Protein AF-0000000069872293 (afdb_homodimer)

Nearest PDB structures (foldseek):
  5fq6-assembly2_B  TM=8.710E-01  e=2.754E-89  Bacteroides thetaiotaomicron
  6sml-assembly1_B  TM=7.799E-01  e=2.337E-64  Porphyromonas gingivalis W83
  5fok-assembly1_A  TM=6.434E-01  e=1.974E-22  Pseudomonas aeruginosa PAO1
  5nec-assembly2_B  TM=6.292E-01  e=7.544E-22  Pseudomonas aeruginosa 39016
  5nec-assembly1_A  TM=6.348E-01  e=1.257E-21  Pseudomonas aeruginosa 39016

Foldseek 3Di:
DVVQVVVQQDWDQFALRDIDGPQQDQADKDKDFLVQQVQDDALQSVVSCDQVFFQKFKFAFLLDGQAEIFIFGLADAFDPAFLGAWEAESNHTDDKDWDAFFFFDQAGDFGHHIDSSQDDSVFFGMKMWFRPCQRQQNVAFRCNRTYIYTYGDWADEDDKKKKKKKWKWKWAFQFDFFWFFQAFCDFQDLFRPHDGDPDGFPQDLRVQWATKMKMKIKMKIHYDHPFKIKIWMWMKIWIDGRHPLWIKIKIKTKMKMWGADPVRQKIKIKIKMKMKIKTKQRHFFHLPLFLLLCSLSGTSNDDCVVLVVQWDADPVVRDIAGDDPCSRNNCPSNHGSSVLSNPQFMKMKIKMKIKIKMKMKGRPDPFKIKMKMKMKIKMKMKMKTWHFANRDCVVAVNANQTKIKIKIKMKIKMKIKMKMWGWDADDVRQKIKIKMKMKMKIKIKMKMWMKIHHFDDHHRDHDPVRHDPVQIFIDIDMDMKMKIKIKMKMWMHGRNFKIKIKMKMKMQICQLPLAPPRIDMKIKIKMKGWVVVVDPDPQFWPTKMKMKMKIKGWHHDDHPLADWDWDQDRRVRDTAGDQEHRHNHADTKMKIKMKIWMWTAGDSRQKTKIKMWMKMKIWFHWDWAADDPVVSHGTYIGTGWIKMKIWMWIKMKGWDDDPQKTKIKMKIKYFMDIFTQDDQAQPADPVPRDGDHDQWDWPAAAHDPLGWTQTHHHGDGRFWTKGFKDWDADPVGARDADPVPRFIAMDGGPIDTPFGQDFRMKMKMKMWMDGPQKIKIWMKIKTHWGKAFELPVLVSQQSQTRPVLVVQVVVVADDGGPDGDHSNRVSVHVSSNRHVPGMDTLIWMFGAKIKIKGWDDCVVVVNQKTKMKMKMKGRPTTPDDDHSANQSHFSRNRDSHNHRYHRSRNRDMIMIIMMMMMMD/DVVQVVVQQDWDQFALRDTDGPQQDQADKDKDFLVQQPQDDALQSVVSCDQVFFQKFKFAFLLDGQAEIFIFGLADAFDPFFLGAWEAESNHTDDKDWDAFFFFDQAGDFGHHIDSSQDDSVFFGMKMWFRPCQRQQNVAFRCNRTYIYTYGDWADEDDKKKKKKKWKWKWAFQFDFFWFFQAFCDFQDLFRPHDGDPDGFPQDLRVQWATKMKMKIKMKIHYDHPFKIKIWMWMKIWIDGRHPLWIKIKIKTKMKMWGADPVRQKIKIKIKMKMKIKTKQRHFFHLPLFLLLCSLSGTSNDDCVVLVVQWDADPVVRDIAGDDPCSRNNCPSNHGSSVLSNPQFMKMKIKMKIKIKMKMKGRPDPFKIKMKMKMKIKMKMKMKTWHFANRDCVVAVNANQTKIKIKIKMKIKMKIKMKMWGWDADDVNQKIKIKMKMKMKIKIKMKMWMKIHHFDDHHRDHDPVRHDPVQMFIDIDMDMKMKIKIKMKMWMHGRNFKIKIKMKMKIQICQLPLAPPRIDMKIKIKMKGWVVVVDPDDQFWDTKMKMKMKIKGWHHDDHPLADWDWDQDRRVRDTAGDQEHRHNHADTKMKIKMKIWMWTAGDSRQKTKIKMKMKMKIWFHWDWAADDPVVSHGTYIGTGWIKMKIWMWIKMKGWDDDPQKTKIKMKIKYFMDIFTQDDQAQPADPVPRDGDHDQWDWPAAAHDPLGWTQTHHHGDGRFWTKGFKDWDADPVGARDADPVPRFIAMDGHDIDTPFGQDFGMKMKMKMWMDGPQKIKIWMKIKTHWGKAFELVVLVSQQSQTRPVLVVQVVVVADDGGPDGDHSNRVSVHVSSNRHVPGMDTLIWMFGAKIKIKGWDDCVVVVNQKTKMKMKMKGRPTTPDDDHSANQSHFSRNRDSHNHRYHRSRNRDMIMIIMMMMMMD

pLDDT: mean 92.28, std 7.56, range [21.3, 98.62]

Solvent-accessible surface area (backbone atoms only — not comparable to full-atom values): 88315 Å² total; per-residue (Å²): 120,80,72,65,72,57,65,67,71,36,67,40,69,46,57,73,46,41,73,36,50,56,73,55,45,24,62,72,75,47,75,45,51,25,66,71,46,59,69,58,70,51,66,28,55,71,67,58,49,55,52,72,46,57,41,54,46,67,28,47,37,41,36,46,74,38,26,31,64,25,38,35,25,64,60,84,63,54,87,75,59,67,47,49,46,31,45,22,53,68,43,40,77,54,87,70,49,70,40,63,45,41,57,44,50,56,74,29,59,45,33,37,34,31,46,68,39,67,56,62,64,88,47,35,46,32,35,31,39,23,54,42,42,60,51,17,44,77,74,39,42,61,15,61,25,5,30,40,35,35,34,62,62,68,32,40,67,54,72,72,33,42,34,42,38,41,38,41,35,39,30,39,74,59,49,69,77,64,63,45,33,44,36,14,28,39,91,64,38,37,38,12,74,31,58,77,42,95,64,58,39,86,81,53,70,71,72,68,48,41,75,12,37,39,40,35,41,36,39,39,40,31,25,25,46,93,46,39,19,34,21,38,36,43,36,40,38,43,31,38,39,35,49,63,73,19,38,31,38,36,38,40,39,39,40,34,39,40,36,45,40,81,92,68,31,33,38,40,41,40,36,44,37,44,35,43,37,36,41,28,50,37,38,35,33,15,46,42,85,28,39,51,52,35,50,63,54,49,36,35,62,57,68,65,70,60,40,70,54,22,60,44,78,35,78,92,73,72,42,66,29,64,37,59,62,45,73,44,60,45,62,64,79,69,47,54,36,35,61,38,44,43,71,38,48,38,39,38,38,42,36,42,36,43,37,40,38,41,35,44,34,38,44,79,47,97,39,35,35,39,37,40,37,41,36,42,42,38,36,42,36,42,36,39,37,46,29,35,33,58,46,62,38,88,75,11,77,64,19,69,23,7,22,35,30,47,35,48,37,40,40,41,35,42,37,38,37,41,36,40,37,38,49,50,67,38,81,94,63,33,35,36,38,44,33,38,41,34,39,39,39,42,39,41,36,42,39,36,40,36,49,31,24,14,25,63,78,50,64,65,51,85,47,62,68,29,35,32,68,94,73,27,39,49,45,63,48,72,54,77,46,41,36,40,37,42,37,37,38,38,34,44,30,41,64,86,28,36,23,40,36,43,37,40,36,35,40,37,40,53,43,32,45,80,26,93,49,31,59,55,72,33,46,31,42,27,37,11,36,32,45,51,77,72,43,90,62,61,79,58,52,61,37,39,33,42,26,27,31,36,22,36,38,50,23,73,57,67,74,72,42,30,44,90,64,72,36,78,39,49,90,78,65,43,76,37,71,41,54,56,44,55,38,46,78,55,61,51,29,36,34,41,35,40,38,43,35,41,40,37,23,25,66,79,61,28,34,39,39,40,38,35,39,41,41,34,40,29,30,38,36,71,40,79,40,79,40,54,81,85,72,72,26,56,20,34,66,44,70,32,30,30,30,34,29,35,37,40,30,31,37,43,34,39,45,53,70,58,90,68,37,36,40,36,40,38,37,29,34,25,34,49,47,59,34,23,70,37,56,58,49,66,39,64,35,86,87,80,68,43,64,36,86,45,83,52,50,76,76,49,58,47,69,56,93,31,29,29,27,34,52,35,34,66,75,33,29,89,38,28,31,27,37,35,44,43,74,27,55,38,97,88,67,45,67,43,52,40,84,88,76,58,48,76,48,75,33,80,53,72,74,41,79,80,50,33,49,51,51,52,34,39,40,14,38,34,38,37,42,33,44,93,47,35,37,41,36,42,30,36,36,32,42,36,46,24,36,27,35,36,50,39,62,37,49,29,36,50,34,30,31,15,35,66,40,47,54,26,47,75,65,69,16,38,79,54,84,94,44,68,36,56,39,69,64,50,33,59,51,47,45,56,20,28,32,64,71,36,52,33,53,34,33,31,32,30,37,45,37,37,36,41,32,39,44,53,66,33,71,82,49,79,67,52,39,47,40,36,43,31,40,34,34,30,44,77,40,77,76,40,64,75,35,75,52,67,64,64,44,33,41,22,54,55,36,89,70,51,57,37,45,35,38,48,48,50,53,51,64,20,34,44,33,38,36,41,37,39,36,67,120,80,71,63,70,57,63,69,70,36,67,41,68,44,57,73,46,42,74,37,50,56,72,56,45,25,61,72,76,46,76,44,51,25,68,71,46,61,69,58,71,51,67,28,53,71,66,58,48,56,52,74,47,56,41,54,47,66,29,46,38,40,36,45,75,38,27,32,64,25,39,34,25,63,58,84,62,54,89,76,58,65,47,49,46,30,43,22,52,68,42,40,78,54,86,70,49,70,39,62,45,42,56,44,52,57,73,29,58,45,32,37,34,31,46,68,40,67,56,62,64,88,48,35,46,32,34,33,41,23,56,44,44,61,53,17,43,78,72,38,41,62,14,60,25,5,31,40,35,36,34,62,61,70,33,40,68,55,72,71,35,42,35,41,39,39,38,41,36,38,30,40,72,59,50,70,78,64,63,45,35,44,36,14,29,40,90,63,37,37,40,13,74,32,59,77,43,95,64,57,41,85,81,53,70,69,72,68,47,41,75,13,38,39,40,34,40,36,38,38,39,32,24,25,45,93,46,39,19,34,22,38,38,42,34,41,38,44,32,37,40,35,49,64,74,20,38,32,38,38,39,41,40,39,39,34,38,37,38,44,39,82,92,67,29,33,39,41,40,40,36,43,37,43,35,42,37,36,39,27,48,35,38,33,34,14,47,41,85,31,39,51,51,35,49,63,55,49,36,35,62,57,69,63,71,60,42,69,53,22,60,43,78,33,79,93,73,71,41,65,28,65,39,60,60,44,72,44,59,45,61,64,79,68,49,55,34,35,62,37,43,43,70,37,46,37,38,40,39,41,36,41,35,41,37,39,38,40,34,42,34,40,44,79,49,96,38,35,35,40,36,39,39,40,34,42,42,38,35,42,36,42,36,40,37,44,30,33,32,57,46,61,37,89,77,11,77,64,19,70,23,6,21,34,31,46,34,47,37,40,40,40,34,42,39,38,38,40,36,39,36,38,47,49,67,38,82,93,63,32,36,35,39,42,33,36,44,35,40,38,39,42,37,39,37,41,40,38,40,37,48,31,25,13,25,61,80,50,63,64,51,84,48,63,67,30,36,31,69,92,73,28,39,49,45,63,51,74,53,75,47,41,36,41,36,42,38,38,38,38,34,42,31,42,66,86,29,36,23,40,37,42,37,39,36,35,39,38,40,53,41,30,46,80,26,92,48,31,58,54,74,33,45,32,42,26,36,11,37,33,45,51,78,72,44,92,60,59,79,57,52,60,37,38,34,42,27,27,28,37,22,36,38,48,23,74,57,68,73,73,43,29,44,90,64,72,38,78,38,51,89,78,64,43,76,37,70,41,54,56,46,54,38,45,78,54,59,52,29,36,34,41,34,39,38,41,35,40,41,36,22,24,66,81,61,28,33,39,40,42,40,36,41,39,40,35,38,29,31,40,36,71,40,80,38,78,38,55,79,85,72,72,25,56,20,34,66,45,69,32,32,31,31,35,31,36,37,40,29,32,38,43,35,39,45,52,68,59,90,68,37,36,38,38,39,38,38,31,35,24,34,49,47,59,33,24,70,38,56,57,47,66,38,66,35,87,88,78,68,44,64,35,85,46,82,51,51,76,76,48,57,47,70,57,92,31,28,29,28,34,50,36,32,66,74,33,28,88,36,29,30,28,35,35,44,42,73,28,56,38,97,88,66,45,67,43,53,41,85,86,78,58,46,76,48,76,34,80,54,72,76,41,77,80,50,34,49,50,50,52,35,39,38,12,40,35,37,36,41,30,45,90,46,35,36,41,33,42,30,36,35,34,42,38,47,24,34,27,36,35,50,39,60,36,49,28,35,49,33,29,31,14,34,66,39,48,54,25,48,76,65,69,16,38,79,54,85,92,45,68,35,57,37,69,64,50,32,59,51,49,46,56,20,27,33,64,72,35,54,32,52,33,33,31,32,31,37,44,34,38,36,41,34,38,44,52,66,33,73,82,50,78,66,52,39,47,42,36,42,32,40,34,35,30,45,78,38,78,75,41,63,75,35,74,50,67,65,64,44,32,42,22,55,57,36,89,68,51,56,37,45,33,40,48,48,49,52,52,64,18,34,42,32,40,37,40,36,39,35,67

Radius of gyration: 39.32 Å; Cα contacts (8 Å, |Δi|>4): 5319; chains: 2; bounding box: 92×122×89 Å

Secondary structure (DSSP, 8-state):
--SGGGSTT-EEE-GGG-EEEGGG--S--EEEEHHHHHHS--SSGGGGGTTTSTTEEEEEBTT-TTB-EEEEESS---SSS--PPEEEETTEE---PEEE--S--TT---EEEEGGGGS-GGGEEEEEEE-SHHHHTTT-GGGGG-EEEEEE----SEEEEEEEEEEEEEEEES----B--SB-PPTT-SS--SPBPSS-----GGGG---EEEEEEEEEEEEE-SSEEEEEEEEEEEEE-SSTT-EEEEEEEEEEEEEEETTTTEEEEEEEEEEEEEEE----SSSTT-HHHHHHT--TTS-HHHHHS-EEEETTTTEEEE---HHHH--GGG---HHHHHHHEEEEEEEEEEEEEEEEEEE-SSSEEEEEEEEEEEEEEEEEEEE-TTS-GGGTTT-SS-EEEEEEEEEEEEEEEEEEEEEEEETTTTEEEEEEEEEEEEEEEEEEEEEEEEB-SSTT---GGGB-TTT-EEEEEEEEEEEEEEEEEEEEEETTTEEEEEEEEEEEEGGGTTSTT-EEEEEEEEEEEEHHHHSPPPTTEEEEEEEEEEEEEEE---TT-SS---EEETTTTEEE--SB---TT---EEEEEEEEEEEEEETTTTEEEEEEEEEEEEEEEEEEEEPPGGGS-SEEEEEEEEEEEEEEEEEEEEEEEETTEEEEEEEEEEEEEEEEEE-STTPBPTTT-PBP--S-EEEEESSSTTS-EEEE-TTS-TTEEEEEEEE-B-TTSPBPB-TTT--B-EEEEEEEEEEESS-SEEEEEEEEEEETTEEEEEEEEEEES-EEEEHHHHHHHHTT-BHHHHHHHHTTSEEETTEEE-HHHHHHHHTT-HHHHSEEE--EEEEEEEEEEEEPPGGGGTTS-EEEEEEEEEEEEEEEE-SSS-TT-BS-SS-SSS-SEESSPPPPEEEEEEEEEEE-/--SGGGSTT-EEE-GGG-EEEGGG--S--EEEEHHHHHHS--SSGGGGGTTTSTTEEEEEBTT-TTB-EEEEESS---SSS--PPEEEETTEE---PEEE--S--TT---EEEEGGGGS-GGGEEEEEEE-SHHHHTTT-GGGGG-EEEEEE----SEEEEEEEEEEEEEEEES----B--SB-PPTT-SS--SPBPSS-----GGGG---EEEEEEEEEEEEE-SSEEEEEEEEEEEEE-SSTT-EEEEEEEEEEEEEEETTTTEEEEEEEEEEEEEEE----SSSTT-HHHHHHT--TTS-HHHHHS-EEEETTTTEEEE---HHHH--GGG---HHHHHHHEEEEEEEEEEEEEEEEEEESSSSEEEEEEEEEEEEEEEEEEEE-TTS-GGGTTT-SS-EEEEEEEEEEEEEEEEEEEEEEEETTTTEEEEEEEEEEEEEEEEEEEEEEEEB-SSTT---GGGB-TTT-EEEEEEEEEEEEEEEEEEEEEETTTEEEEEEEEEEEEGGGTTSTT-EEEEEEEEEEEEHHHHSPPPTTEEEEEEEEEEEEEEE---TT-SS---EEETTTTEEE--SB---TT---EEEEEEEEEEEEEETTTTEEEEEEEEEEEEEEEEEEEEPPGGGS-SEEEEEEEEEEEEEEEEEEEEEEEETTEEEEEEEEEEEEEEEEEE-STTPBPTTT-PBP--S-EEEEESSSTTS-EEEE-TTS-TTEEEEEEEE-B-TTSPBPB-TTT--B-EEEEEEEEEEESS-SEEEEEEEEEEETTEEEEEEEEEEES-EEEEHHHHHHHHTT-BHHHHHHHHTTSEEETTEEE-HHHHHHHHTT-HHHHSEEE--EEEEEEEEEEEEPPGGGGTTS-EEEEEEEEEEEEEEEE-SSS-TT-BS-SS-SSS-SEESSPPPPEEEEEEEEEEE-

InterPro domains:
  IPR000531 TonB-dependent receptor-like, beta-barrel [PF00593] (330-876)
  IPR012910 TonB-dependent receptor, plug domain [PF07715] (23-147)
  IPR023996 TonB-dependent outer membrane protein, SusC/RagA [TIGR04056] (1-920)
  IPR023997 TonB-dependent outer membrane protein SusC/RagA, conserved site [TIGR04057] (123-153)
  IPR036942 TonB-dependent receptor-like, beta-barrel domain superfamily [G3DSA:2.40.170.20] (210-877)
  IPR037066 TonB-dependent receptor, plug domain superfamily [G3DSA:2.170.130.10] (2-152)
  IPR039426 TonB-dependent receptor-like [PS52016] (19-920)
  IPR039426 TonB-dependent receptor-like [PTHR30069] (3-876)

Structure (mmCIF, N/CA/C/O backbone):
data_AF-0000000069872293-model_v1
#
loop_
_entity.id
_entity.type
_entity.pdbx_description
1 polymer 'SusC homolog'
#
loop_
_atom_site.group_PDB
_atom_site.id
_atom_site.type_symbol
_atom_site.label_atom_id
_atom_site.label_alt_id
_atom_site.label_comp_id
_atom_site.label_asym_id
_atom_site.label_entity_id
_atom_site.label_seq_id
_atom_site.pdbx_PDB_ins_code
_atom_site.Cartn_x
_atom_site.Cartn_y
_atom_site.Cartn_z
_atom_site.occupancy
_atom_site.B_iso_or_equiv
_atom_site.auth_seq_id
_atom_site.auth_comp_id
_atom_site.auth_asym_id
_atom_site.auth_atom_id
_atom_site.pdbx_PDB_model_num
ATOM 1 N N . MET A 1 1 ? -44.562 24.375 20.859 1 21.52 1 MET A N 1
ATOM 2 C CA . MET A 1 1 ? -43.844 24.234 22.125 1 21.52 1 MET A CA 1
ATOM 3 C C . MET A 1 1 ? -43.062 22.922 22.172 1 21.52 1 MET A C 1
ATOM 5 O O . MET A 1 1 ? -42.375 22.641 23.156 1 21.52 1 MET A O 1
ATOM 9 N N . GLY A 1 2 ? -43.594 22 21.438 1 26.17 2 GLY A N 1
ATOM 10 C CA . GLY A 1 2 ? -43.062 20.641 21.312 1 26.17 2 GLY A CA 1
ATOM 11 C C . GLY A 1 2 ? -41.688 20.578 20.703 1 26.17 2 GLY A C 1
ATOM 12 O O . GLY A 1 2 ? -41.094 19.5 20.562 1 26.17 2 GLY A O 1
ATOM 13 N N . GLU A 1 3 ? -41.469 21.453 19.859 1 29.12 3 GLU A N 1
ATOM 14 C CA . GLU A 1 3 ? -40.156 21.453 19.25 1 29.12 3 GLU A CA 1
ATOM 15 C C . GLU A 1 3 ? -39.062 21.734 20.266 1 29.12 3 GLU A C 1
ATOM 17 O O . GLU A 1 3 ? -37.875 21.562 19.984 1 29.12 3 GLU A O 1
ATOM 22 N N . ASP A 1 4 ? -39.312 22.469 21.281 1 31.23 4 ASP A N 1
ATOM 23 C CA . ASP A 1 4 ? -38.375 23.094 22.203 1 31.23 4 ASP A CA 1
ATOM 24 C C . ASP A 1 4 ? -37.688 22.047 23.078 1 31.23 4 ASP A C 1
ATOM 26 O O . ASP A 1 4 ? -36.688 22.344 23.75 1 31.23 4 ASP A O 1
ATOM 30 N N . THR A 1 5 ? -38.375 21.094 23.609 1 34.62 5 THR A N 1
ATOM 31 C CA . THR A 1 5 ? -37.844 20.062 24.484 1 34.62 5 THR A CA 1
ATOM 32 C C . THR A 1 5 ? -36.781 19.25 23.766 1 34.62 5 THR A C 1
ATOM 34 O O . THR A 1 5 ? -36.156 18.359 24.359 1 34.62 5 THR A O 1
ATOM 37 N N . GLN A 1 6 ? -36.594 19.281 22.547 1 37.59 6 GLN A N 1
ATOM 38 C CA . GLN A 1 6 ? -35.75 18.516 21.656 1 37.59 6 GLN A CA 1
ATOM 39 C C . GLN A 1 6 ? -34.281 18.922 21.812 1 37.59 6 GLN A C 1
ATOM 41 O O . GLN A 1 6 ? -33.375 18.188 21.422 1 37.59 6 GLN A O 1
ATOM 46 N N . THR A 1 7 ? -34 20.094 22.188 1 43.38 7 THR A N 1
ATOM 47 C CA . THR A 1 7 ? -32.625 20.609 22.234 1 43.38 7 THR A CA 1
ATOM 48 C C . THR A 1 7 ? -31.875 20.031 23.422 1 43.38 7 THR A C 1
ATOM 50 O O . THR A 1 7 ? -30.656 19.891 23.375 1 43.38 7 THR A O 1
ATOM 53 N N . LEU A 1 8 ? -32.562 19.875 24.531 1 45.59 8 LEU A N 1
ATOM 54 C CA . LEU A 1 8 ? -31.859 19.469 25.75 1 45.59 8 LEU A CA 1
ATOM 55 C C . LEU A 1 8 ? -31.312 18.062 25.609 1 45.59 8 LEU A C 1
ATOM 57 O O . LEU A 1 8 ? -30.359 17.688 26.297 1 45.59 8 LEU A O 1
ATOM 61 N N . ASP A 1 9 ? -31.938 17.297 24.797 1 57.81 9 ASP A N 1
ATOM 62 C CA . ASP A 1 9 ? -31.547 15.891 24.734 1 57.81 9 ASP A CA 1
ATOM 63 C C . ASP A 1 9 ? -30.625 15.641 23.547 1 57.81 9 ASP A C 1
ATOM 65 O O . ASP A 1 9 ? -30.641 14.547 22.953 1 57.81 9 ASP A O 1
ATOM 69 N N . GLU A 1 10 ? -29.75 16.703 23.422 1 74.12 10 GLU A N 1
ATOM 70 C CA . GLU A 1 10 ? -28.812 16.531 22.297 1 74.12 10 GLU A CA 1
ATOM 71 C C . GLU A 1 10 ? -27.672 15.602 22.672 1 74.12 10 GLU A C 1
ATOM 73 O O . GLU A 1 10 ? -27.141 15.68 23.797 1 74.12 10 GLU A O 1
ATOM 78 N N . VAL A 1 11 ? -27.422 14.75 21.891 1 80.69 11 VAL A N 1
ATOM 79 C CA . VAL A 1 11 ? -26.359 13.773 22.094 1 80.69 11 VAL A CA 1
ATOM 80 C C . VAL A 1 11 ? -25.141 14.156 21.266 1 80.69 11 VAL A C 1
ATOM 82 O O . VAL A 1 11 ? -25.266 14.68 20.156 1 80.69 11 VAL A O 1
ATOM 85 N N . VAL A 1 12 ? -24.047 14.094 21.953 1 83.06 12 VAL A N 1
ATOM 86 C CA . VAL A 1 12 ? -22.781 14.367 21.266 1 83.06 12 VAL A CA 1
ATOM 87 C C . VAL A 1 12 ? -21.844 13.164 21.406 1 83.06 12 VAL A C 1
ATOM 89 O O . VAL A 1 12 ? -21.953 12.398 22.359 1 83.06 12 VAL A O 1
ATOM 92 N N . VAL A 1 13 ? -21.062 13.047 20.406 1 82.38 13 VAL A N 1
ATOM 93 C CA . VAL A 1 13 ? -20.078 11.969 20.453 1 82.38 13 VAL A CA 1
ATOM 94 C C . VAL A 1 13 ? -18.859 12.422 21.25 1 82.38 13 VAL A C 1
ATOM 96 O O . VAL A 1 13 ? -18.328 13.508 21.016 1 82.38 13 VAL A O 1
ATOM 99 N N . THR A 1 14 ? -18.484 11.609 22.188 1 80.25 14 THR A N 1
ATOM 100 C CA . THR A 1 14 ? -17.344 11.922 23.031 1 80.25 14 THR A CA 1
ATOM 101 C C . THR A 1 14 ? -16.234 10.891 22.844 1 80.25 14 THR A C 1
ATOM 103 O O . THR A 1 14 ? -16.078 10.328 21.766 1 80.25 14 THR A O 1
ATOM 106 N N . ALA A 1 15 ? -15.438 10.789 23.922 1 77.94 15 ALA A N 1
ATOM 107 C CA . ALA A 1 15 ? -14.281 9.906 23.859 1 77.94 15 ALA A CA 1
ATOM 108 C C . ALA A 1 15 ? -14.703 8.469 23.562 1 77.94 15 ALA A C 1
ATOM 110 O O . ALA A 1 15 ? -15.719 8 24.078 1 77.94 15 ALA A O 1
ATOM 111 N N . LEU A 1 16 ? -13.898 7.836 22.734 1 79.88 16 LEU A N 1
ATOM 112 C CA . LEU A 1 16 ? -14.07 6.438 22.344 1 79.88 16 LEU A CA 1
ATOM 113 C C . LEU A 1 16 ? -15.305 6.266 21.469 1 79.88 16 LEU A C 1
ATOM 115 O O . LEU A 1 16 ? -15.773 5.141 21.266 1 79.88 16 LEU A O 1
ATOM 119 N N . GLY A 1 17 ? -15.898 7.43 21.125 1 78.25 17 GLY A N 1
ATOM 120 C CA . GLY A 1 17 ? -17.047 7.383 20.234 1 78.25 17 GLY A CA 1
ATOM 121 C C . GLY A 1 17 ? -18.359 7.133 20.969 1 78.25 17 GLY A C 1
ATOM 122 O O . GLY A 1 17 ? -19.359 6.762 20.359 1 78.25 17 GLY A O 1
ATOM 123 N N . ILE A 1 18 ? -18.328 7.352 22.188 1 80.12 18 ILE A N 1
ATOM 124 C CA . ILE A 1 18 ? -19.516 7.121 23 1 80.12 18 ILE A CA 1
ATOM 125 C C . ILE A 1 18 ? -20.422 8.344 22.953 1 80.12 18 ILE A C 1
ATOM 127 O O . ILE A 1 18 ? -19.969 9.477 23.141 1 80.12 18 ILE A O 1
ATOM 131 N N . LYS A 1 19 ? -21.656 8.102 22.672 1 80.44 19 LYS A N 1
ATOM 132 C CA . LYS A 1 19 ? -22.641 9.172 22.672 1 80.44 19 LYS A CA 1
ATOM 133 C C . LYS A 1 19 ? -23.109 9.492 24.094 1 80.44 19 LYS A C 1
ATOM 135 O O . LYS A 1 19 ? -23.422 8.586 24.875 1 80.44 19 LYS A O 1
ATOM 140 N N . ARG A 1 20 ? -23.031 10.742 24.297 1 84.38 20 ARG A N 1
ATOM 141 C CA . ARG A 1 20 ? -23.469 11.211 25.609 1 84.38 20 ARG A CA 1
ATOM 142 C C . ARG A 1 20 ? -24.406 12.406 25.484 1 84.38 20 ARG A C 1
ATOM 144 O O . ARG A 1 20 ? -24.312 13.172 24.516 1 84.38 20 ARG A O 1
ATOM 151 N N . GLU A 1 21 ? -25.203 12.445 26.484 1 85.31 21 GLU A N 1
ATOM 152 C CA . GLU A 1 21 ? -26.031 13.648 26.547 1 85.31 21 GLU A CA 1
ATOM 153 C C . GLU A 1 21 ? -25.219 14.867 26.938 1 85.31 21 GLU A C 1
ATOM 155 O O . GLU A 1 21 ? -24.375 14.781 27.844 1 85.31 21 GLU A O 1
ATOM 160 N N . GLN A 1 22 ? -25.484 15.891 26.375 1 86.19 22 GLN A N 1
ATOM 161 C CA . GLN A 1 22 ? -24.734 17.125 26.625 1 86.19 22 GLN A CA 1
ATOM 162 C C . GLN A 1 22 ? -24.875 17.562 28.078 1 86.19 22 GLN A C 1
ATOM 164 O O . GLN A 1 22 ? -23.953 18.141 28.641 1 86.19 22 GLN A O 1
ATOM 169 N N . LYS A 1 23 ? -26.031 17.391 28.672 1 87.12 23 LYS A N 1
ATOM 170 C CA . LYS A 1 23 ? -26.281 17.844 30.031 1 87.12 23 LYS A CA 1
ATOM 171 C C . LYS A 1 23 ? -25.391 17.125 31.031 1 87.12 23 LYS A C 1
ATOM 173 O O . LYS A 1 23 ? -25.109 17.641 32.125 1 87.12 23 LYS A O 1
ATOM 178 N N . ALA A 1 24 ? -24.953 15.945 30.688 1 88.5 24 ALA A N 1
ATOM 179 C CA . ALA A 1 24 ? -24.172 15.133 31.609 1 88.5 24 ALA A CA 1
ATOM 180 C C . ALA A 1 24 ? -22.688 15.477 31.531 1 88.5 24 ALA A C 1
ATOM 182 O O . ALA A 1 24 ? -21.922 15.117 32.438 1 88.5 24 ALA A O 1
ATOM 183 N N . LEU A 1 25 ? -22.328 16.156 30.594 1 89.75 25 LEU A N 1
ATOM 184 C CA . LEU A 1 25 ? -20.906 16.391 30.359 1 89.75 25 LEU A CA 1
ATOM 185 C C . LEU A 1 25 ? -20.359 17.438 31.344 1 89.75 25 LEU A C 1
ATOM 187 O O . LEU A 1 25 ? -20.969 18.484 31.531 1 89.75 25 LEU A O 1
ATOM 191 N N . SER A 1 26 ? -19.234 17.172 31.859 1 91.56 26 SER A N 1
ATOM 192 C CA . SER A 1 26 ? -18.641 18.031 32.875 1 91.56 26 SER A CA 1
ATOM 193 C C . SER A 1 26 ? -17.516 18.891 32.281 1 91.56 26 SER A C 1
ATOM 195 O O . SER A 1 26 ? -16.75 19.5 33 1 91.56 26 SER A O 1
ATOM 197 N N . TYR A 1 27 ? -17.266 18.812 30.984 1 89.19 27 TYR A N 1
ATOM 198 C CA . TYR A 1 27 ? -16.219 19.547 30.297 1 89.19 27 TYR A CA 1
ATOM 199 C C . TYR A 1 27 ? -16.766 20.234 29.062 1 89.19 27 TYR A C 1
ATOM 201 O O . TYR A 1 27 ? -17.906 20 28.656 1 89.19 27 TYR A O 1
ATOM 209 N N . ASN A 1 28 ? -15.938 21.062 28.578 1 87.88 28 ASN A N 1
ATOM 210 C CA . ASN A 1 28 ? -16.344 21.859 27.422 1 87.88 28 ASN A CA 1
ATOM 211 C C . ASN A 1 28 ? -16.328 21.016 26.141 1 87.88 28 ASN A C 1
ATOM 213 O O . ASN A 1 28 ? -15.398 20.25 25.906 1 87.88 28 ASN A O 1
ATOM 217 N N . VAL A 1 29 ? -17.359 21.172 25.344 1 88.75 29 VAL A N 1
ATOM 218 C CA . VAL A 1 29 ? -17.469 20.5 24.047 1 88.75 29 VAL A CA 1
ATOM 219 C C . VAL A 1 29 ? -18.094 21.453 23.031 1 88.75 29 VAL A C 1
ATOM 221 O O . VAL A 1 29 ? -19.094 22.109 23.297 1 88.75 29 VAL A O 1
ATOM 224 N N . GLN A 1 30 ? -17.375 21.562 21.922 1 90.06 30 GLN A N 1
ATOM 225 C CA . GLN A 1 30 ? -17.906 22.359 20.828 1 90.06 30 GLN A CA 1
ATOM 226 C C . GLN A 1 30 ? -18.109 21.5 19.578 1 90.06 30 GLN A C 1
ATOM 228 O O . GLN A 1 30 ? -17.234 20.719 19.203 1 90.06 30 GLN A O 1
ATOM 233 N N . GLN A 1 31 ? -19.188 21.625 18.953 1 89.94 31 GLN A N 1
ATOM 234 C CA . GLN A 1 31 ? -19.5 20.828 17.781 1 89.94 31 GLN A CA 1
ATOM 235 C C . GLN A 1 31 ? -19.703 21.688 16.562 1 89.94 31 GLN A C 1
ATOM 237 O O . GLN A 1 31 ? -20.328 22.766 16.641 1 89.94 31 GLN A O 1
ATOM 242 N N . VAL A 1 32 ? -19.188 21.234 15.453 1 89.19 32 VAL A N 1
ATOM 243 C CA . VAL A 1 32 ? -19.406 21.844 14.148 1 89.19 32 VAL A CA 1
ATOM 244 C C . VAL A 1 32 ? -20.016 20.828 13.188 1 89.19 32 VAL A C 1
ATOM 246 O O . VAL A 1 32 ? -19.438 19.75 12.969 1 89.19 32 VAL A O 1
ATOM 249 N N . LYS A 1 33 ? -21.094 21.25 12.641 1 88.06 33 LYS A N 1
ATOM 250 C CA . LYS A 1 33 ? -21.781 20.328 11.742 1 88.06 33 LYS A CA 1
ATOM 251 C C . LYS A 1 33 ? -21.141 20.328 10.359 1 88.06 33 LYS A C 1
ATOM 253 O O . LYS A 1 33 ? -20.5 21.297 9.969 1 88.06 33 LYS A O 1
ATOM 258 N N . GLY A 1 34 ? -21.406 19.312 9.695 1 84.94 34 GLY A N 1
ATOM 259 C CA . GLY A 1 34 ? -20.812 19.125 8.375 1 84.94 34 GLY A CA 1
ATOM 260 C C . GLY A 1 34 ? -21.219 20.203 7.383 1 84.94 34 GLY A C 1
ATOM 261 O O . GLY A 1 34 ? -20.422 20.609 6.551 1 84.94 34 GLY A O 1
ATOM 262 N N . ASP A 1 35 ? -22.391 20.594 7.457 1 78.25 35 ASP A N 1
ATOM 263 C CA . ASP A 1 35 ? -22.875 21.594 6.52 1 78.25 35 ASP A CA 1
ATOM 264 C C . ASP A 1 35 ? -22.094 22.906 6.656 1 78.25 35 ASP A C 1
ATOM 266 O O . ASP A 1 35 ? -21.891 23.609 5.672 1 78.25 35 ASP A O 1
ATOM 270 N N . GLU A 1 36 ? -21.703 23.203 7.82 1 78.56 36 GLU A N 1
ATOM 271 C CA . GLU A 1 36 ? -20.906 24.406 8.047 1 78.56 36 GLU A CA 1
ATOM 272 C C . GLU A 1 36 ? -19.531 24.281 7.41 1 78.56 36 GLU A C 1
ATOM 274 O O . GLU A 1 36 ? -18.938 25.266 7 1 78.56 36 GLU A O 1
ATOM 279 N N . LEU A 1 37 ? -19.078 23.094 7.285 1 79.38 37 LEU A N 1
ATOM 280 C CA . LEU A 1 37 ? -17.766 22.828 6.707 1 79.38 37 LEU A CA 1
ATOM 281 C C . LEU A 1 37 ? -17.812 22.922 5.188 1 79.38 37 LEU A C 1
ATOM 283 O O . LEU A 1 37 ? -16.812 23.266 4.555 1 79.38 37 LEU A O 1
ATOM 287 N N . THR A 1 38 ? -18.969 22.625 4.637 1 79.88 38 THR A N 1
ATOM 288 C CA . THR A 1 38 ? -19.016 22.469 3.188 1 79.88 38 THR A CA 1
ATOM 289 C C . THR A 1 38 ? -19.625 23.703 2.531 1 79.88 38 THR A C 1
ATOM 291 O O . THR A 1 38 ? -19.719 23.781 1.304 1 79.88 38 THR A O 1
ATOM 294 N N . ASN A 1 39 ? -20.031 24.656 3.371 1 81.06 39 ASN A N 1
ATOM 295 C CA . ASN A 1 39 ? -20.516 25.906 2.783 1 81.06 39 ASN A CA 1
ATOM 296 C C . ASN A 1 39 ? -19.406 26.625 2.025 1 81.06 39 ASN A C 1
ATOM 298 O O . ASN A 1 39 ? -19.625 27.141 0.922 1 81.06 39 ASN A O 1
ATOM 302 N N . ILE A 1 40 ? -18.359 26.766 2.654 1 85.75 40 ILE A N 1
ATOM 303 C CA . ILE A 1 40 ? -17.141 27.219 2.006 1 85.75 40 ILE A CA 1
ATOM 304 C C . ILE A 1 40 ? -16.047 26.141 2.137 1 85.75 40 ILE A C 1
ATOM 306 O O . ILE A 1 40 ? -15.344 26.094 3.146 1 85.75 40 ILE A O 1
ATOM 310 N N . LYS A 1 41 ? -15.797 25.516 1.078 1 85.81 41 LYS A N 1
ATOM 311 C CA . LYS A 1 41 ? -14.93 24.328 1.111 1 85.81 41 LYS A CA 1
ATOM 312 C C . LYS A 1 41 ? -13.461 24.719 0.994 1 85.81 41 LYS A C 1
ATOM 314 O O . LYS A 1 41 ? -13.133 25.719 0.343 1 85.81 41 LYS A O 1
ATOM 319 N N . ASP A 1 42 ? -12.711 23.969 1.644 1 87.69 42 ASP A N 1
ATOM 320 C CA . ASP A 1 42 ? -11.258 24.047 1.562 1 87.69 42 ASP A CA 1
ATOM 321 C C . ASP A 1 42 ? -10.641 22.672 1.317 1 87.69 42 ASP A C 1
ATOM 323 O O . ASP A 1 42 ? -11.188 21.656 1.757 1 87.69 42 ASP A O 1
ATOM 327 N N . ALA A 1 43 ? -9.492 22.703 0.562 1 86.62 43 ALA A N 1
ATOM 328 C CA . ALA A 1 43 ? -8.82 21.438 0.307 1 86.62 43 ALA A CA 1
ATOM 329 C C . ALA A 1 43 ? -8.43 20.75 1.612 1 86.62 43 ALA A C 1
ATOM 331 O O . ALA A 1 43 ? -8.508 19.516 1.728 1 86.62 43 ALA A O 1
ATOM 332 N N . ASN A 1 44 ? -7.918 21.453 2.508 1 90.38 44 ASN A N 1
ATOM 333 C CA . ASN A 1 44 ? -7.777 21.016 3.893 1 90.38 44 ASN A CA 1
ATOM 334 C C . ASN A 1 44 ? -8.922 21.531 4.762 1 90.38 44 ASN A C 1
ATOM 336 O O . ASN A 1 44 ? -8.859 22.656 5.277 1 90.38 44 ASN A O 1
ATOM 340 N N . PHE A 1 45 ? -9.852 20.734 5.094 1 89.06 45 PHE A N 1
ATOM 341 C CA . PHE A 1 45 ? -11.109 21.125 5.711 1 89.06 45 PHE A CA 1
ATOM 342 C C . PHE A 1 45 ? -10.883 21.703 7.102 1 89.06 45 PHE A C 1
ATOM 344 O O . PHE A 1 45 ? -11.742 22.391 7.641 1 89.06 45 PHE A O 1
ATOM 351 N N . ILE A 1 46 ? -9.781 21.5 7.688 1 90.38 46 ILE A N 1
ATOM 352 C CA . ILE A 1 46 ? -9.484 21.984 9.031 1 90.38 46 ILE A CA 1
ATOM 353 C C . ILE A 1 46 ? -9.453 23.5 9.039 1 90.38 46 ILE A C 1
ATOM 355 O O . ILE A 1 46 ? -9.797 24.141 10.047 1 90.38 46 ILE A O 1
ATOM 359 N N . ASN A 1 47 ? -9.078 24.031 7.93 1 88.5 47 ASN A N 1
ATOM 360 C CA . ASN A 1 47 ? -9 25.484 7.828 1 88.5 47 ASN A CA 1
ATOM 361 C C . ASN A 1 47 ? -10.367 26.141 7.965 1 88.5 47 ASN A C 1
ATOM 363 O O . ASN A 1 47 ? -10.469 27.312 8.32 1 88.5 47 ASN A O 1
ATOM 367 N N . ALA A 1 48 ? -11.367 25.375 7.777 1 86.12 48 ALA A N 1
ATOM 368 C CA . ALA A 1 48 ? -12.727 25.906 7.852 1 86.12 48 ALA A CA 1
ATOM 369 C C . ALA A 1 48 ? -13.148 26.141 9.297 1 86.12 48 ALA A C 1
ATOM 371 O O . ALA A 1 48 ? -14.125 26.859 9.57 1 86.12 48 ALA A O 1
ATOM 372 N N . LEU A 1 49 ? -12.438 25.609 10.188 1 88.31 49 LEU A N 1
ATOM 373 C CA . LEU A 1 49 ? -12.789 25.734 11.602 1 88.31 49 LEU A CA 1
ATOM 374 C C . LEU A 1 49 ? -12.281 27.047 12.18 1 88.31 49 LEU A C 1
ATOM 376 O O . LEU A 1 49 ? -12.703 27.453 13.266 1 88.31 49 LEU A O 1
ATOM 380 N N . SER A 1 50 ? -11.492 27.703 11.469 1 87.5 50 SER A N 1
ATOM 381 C CA . SER A 1 50 ? -10.883 28.922 11.984 1 87.5 50 SER A CA 1
ATOM 382 C C . SER A 1 50 ? -11.938 29.969 12.328 1 87.5 50 SER A C 1
ATOM 384 O O . SER A 1 50 ? -12.789 30.297 11.492 1 87.5 50 SER A O 1
ATOM 386 N N . GLY A 1 51 ? -11.977 30.438 13.578 1 86.94 51 GLY A N 1
ATOM 387 C CA . GLY A 1 51 ? -12.875 31.484 14.023 1 86.94 51 GLY A CA 1
ATOM 388 C C . GLY A 1 51 ? -14.234 30.969 14.453 1 86.94 51 GLY A C 1
ATOM 389 O O . GLY A 1 51 ? -15.086 31.734 14.906 1 86.94 51 GLY A O 1
ATOM 390 N N . LYS A 1 52 ? -14.406 29.719 14.367 1 89.81 52 LYS A N 1
ATOM 391 C CA . LYS A 1 52 ? -15.734 29.188 14.664 1 89.81 52 LYS A CA 1
ATOM 392 C C . LYS A 1 52 ? -15.758 28.484 16.016 1 89.81 52 LYS A C 1
ATOM 394 O O . LYS A 1 52 ? -16.828 28.234 16.578 1 89.81 52 LYS A O 1
ATOM 399 N N . VAL A 1 53 ? -14.602 28.203 16.453 1 91.94 53 VAL A N 1
ATOM 400 C CA . VAL A 1 53 ? -14.484 27.5 17.734 1 91.94 53 VAL A CA 1
ATOM 401 C C . VAL A 1 53 ? -13.57 28.266 18.672 1 91.94 53 VAL A C 1
ATOM 403 O O . VAL A 1 53 ? -12.516 28.75 18.266 1 91.94 53 VAL A O 1
ATOM 406 N N . ALA A 1 54 ? -13.992 28.359 19.875 1 93.81 54 ALA A N 1
ATOM 407 C CA . ALA A 1 54 ? -13.164 29.031 20.859 1 93.81 54 ALA A CA 1
ATOM 408 C C . ALA A 1 54 ? -12.094 28.094 21.406 1 93.81 54 ALA A C 1
ATOM 410 O O . ALA A 1 54 ? -12.32 26.891 21.531 1 93.81 54 ALA A O 1
ATOM 411 N N . GLY A 1 55 ? -10.992 28.688 21.703 1 93.31 55 GLY A N 1
ATOM 412 C CA . GLY A 1 55 ? -9.938 27.938 22.359 1 93.31 55 GLY A CA 1
ATOM 413 C C . GLY A 1 55 ? -9.039 27.203 21.391 1 93.31 55 GLY A C 1
ATOM 414 O O . GLY A 1 55 ? -8.18 26.422 21.797 1 93.31 55 GLY A O 1
ATOM 415 N N . VAL A 1 56 ? -9.242 27.406 20.125 1 93.06 56 VAL A N 1
ATOM 416 C CA . VAL A 1 56 ? -8.461 26.719 19.094 1 93.06 56 VAL A CA 1
ATOM 417 C C . VAL A 1 56 ? -7.848 27.734 18.141 1 93.06 56 VAL A C 1
ATOM 419 O O . VAL A 1 56 ? -8.523 28.656 17.688 1 93.06 56 VAL A O 1
ATOM 422 N N . THR A 1 57 ? -6.609 27.516 17.922 1 92.25 57 THR A N 1
ATOM 423 C CA . THR A 1 57 ? -5.918 28.312 16.922 1 92.25 57 THR A CA 1
ATOM 424 C C . THR A 1 57 ? -5.512 27.453 15.727 1 92.25 57 THR A C 1
ATOM 426 O O . THR A 1 57 ? -4.82 26.438 15.898 1 92.25 57 THR A O 1
ATOM 429 N N . ILE A 1 58 ? -5.902 27.875 14.562 1 92.5 58 ILE A N 1
ATOM 430 C CA . ILE A 1 58 ? -5.586 27.156 13.336 1 92.5 58 ILE A CA 1
ATOM 431 C C . ILE A 1 58 ? -4.789 28.047 12.398 1 92.5 58 ILE A C 1
ATOM 433 O O . ILE A 1 58 ? -5.254 29.141 12.016 1 92.5 58 ILE A O 1
ATOM 437 N N . ASN A 1 59 ? -3.629 27.594 12.07 1 89.75 59 ASN A N 1
ATOM 438 C CA . ASN A 1 59 ? -2.781 28.312 11.133 1 89.75 59 ASN A CA 1
ATOM 439 C C . ASN A 1 59 ? -2.479 27.469 9.891 1 89.75 59 ASN A C 1
ATOM 441 O O . ASN A 1 59 ? -1.897 26.391 9.992 1 89.75 59 ASN A O 1
ATOM 445 N N . A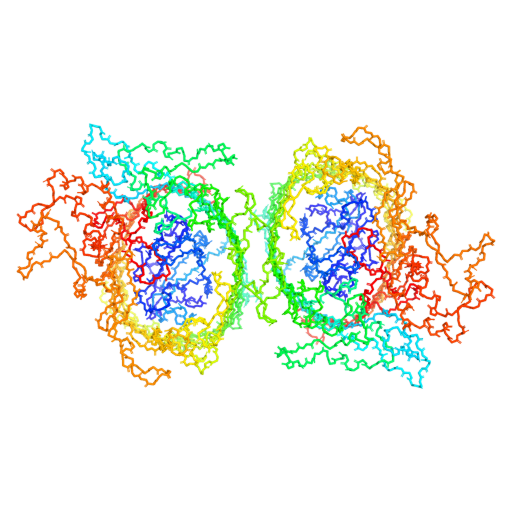LA A 1 60 ? -2.834 28.031 8.781 1 86.94 60 ALA A N 1
ATOM 446 C CA . ALA A 1 60 ? -2.57 27.328 7.527 1 86.94 60 ALA A CA 1
ATOM 447 C C . ALA A 1 60 ? -1.137 27.578 7.059 1 86.94 60 ALA A C 1
ATOM 449 O O . ALA A 1 60 ? -0.604 28.672 7.207 1 86.94 60 ALA A O 1
ATOM 450 N N . SER A 1 61 ? -0.551 26.547 6.457 1 84.62 61 SER A N 1
ATOM 451 C CA . SER A 1 61 ? 0.741 26.719 5.801 1 84.62 61 SER A CA 1
ATOM 452 C C . SER A 1 61 ? 0.622 27.609 4.562 1 84.62 61 SER A C 1
ATOM 454 O O . SER A 1 61 ? -0.426 27.641 3.916 1 84.62 61 SER A O 1
ATOM 456 N N . SER A 1 62 ? 1.669 28.297 4.305 1 79.88 62 SER A N 1
ATOM 457 C CA . SER A 1 62 ? 1.693 29.172 3.143 1 79.88 62 SER A CA 1
ATOM 458 C C . SER A 1 62 ? 1.947 28.391 1.859 1 79.88 62 SER A C 1
ATOM 460 O O . SER A 1 62 ? 1.956 28.969 0.767 1 79.88 62 SER A O 1
ATOM 462 N N . ALA A 1 63 ? 2.014 27.062 1.897 1 83 63 ALA A N 1
ATOM 463 C CA . ALA A 1 63 ? 2.459 26.266 0.764 1 83 63 ALA A CA 1
ATOM 464 C C . ALA A 1 63 ? 1.312 26 -0.205 1 83 63 ALA A C 1
ATOM 466 O O . ALA A 1 63 ? 1.48 25.281 -1.194 1 83 63 ALA A O 1
ATOM 467 N N . GLY A 1 64 ? 0.175 26.5 0.036 1 80.69 64 GLY A N 1
ATOM 468 C CA . GLY A 1 64 ? -0.91 26.406 -0.928 1 80.69 64 GLY A CA 1
ATOM 469 C C . GLY A 1 64 ? -1.941 25.359 -0.563 1 80.69 64 GLY A C 1
ATOM 470 O O . GLY A 1 64 ? -2.133 25.047 0.615 1 80.69 64 GLY A O 1
ATOM 471 N N . ALA A 1 65 ? -2.617 24.938 -1.645 1 84.62 65 ALA A N 1
ATOM 472 C CA . ALA A 1 65 ? -3.746 24.031 -1.45 1 84.62 65 ALA A CA 1
ATOM 473 C C . ALA A 1 65 ? -3.281 22.688 -0.898 1 84.62 65 ALA A C 1
ATOM 475 O O . ALA A 1 65 ? -2.271 22.141 -1.35 1 84.62 65 ALA A O 1
ATOM 476 N N . GLY A 1 66 ? -4.023 22.281 0.076 1 86.25 66 GLY A N 1
ATOM 477 C CA . GLY A 1 66 ? -3.74 20.969 0.625 1 86.25 66 GLY A CA 1
ATOM 478 C C . GLY A 1 66 ? -2.592 20.969 1.616 1 86.25 66 GLY A C 1
ATOM 479 O O . GLY A 1 66 ? -2.305 19.938 2.242 1 86.25 66 GLY A O 1
ATOM 480 N N . ALA A 1 67 ? -1.986 22.047 1.768 1 89.06 67 ALA A N 1
ATOM 481 C CA . ALA A 1 67 ? -0.846 22.125 2.678 1 89.06 67 ALA A CA 1
ATOM 482 C C . ALA A 1 67 ? -1.268 21.828 4.113 1 89.06 67 ALA A C 1
ATOM 484 O O . ALA A 1 67 ? -2.447 21.922 4.453 1 89.06 67 ALA A O 1
ATOM 485 N N . ALA A 1 68 ? -0.328 21.5 4.871 1 90.25 68 ALA A N 1
ATOM 486 C CA . ALA A 1 68 ? -0.578 21.125 6.258 1 90.25 68 ALA A CA 1
ATOM 487 C C . ALA A 1 68 ? -1.044 22.328 7.078 1 90.25 68 ALA A C 1
ATOM 489 O O . ALA A 1 68 ? -0.775 23.484 6.715 1 90.25 68 ALA A O 1
ATOM 490 N N . ALA A 1 69 ? -1.816 22.016 8.125 1 89.75 69 ALA A N 1
ATOM 491 C CA . ALA A 1 69 ? -2.275 23.047 9.055 1 89.75 69 ALA A CA 1
ATOM 492 C C . ALA A 1 69 ? -1.795 22.75 10.477 1 89.75 69 ALA A C 1
ATOM 494 O O . ALA A 1 69 ? -1.652 21.594 10.859 1 89.75 69 ALA A O 1
ATOM 495 N N . ARG A 1 70 ? -1.537 23.734 11.148 1 91.75 70 ARG A N 1
ATOM 496 C CA . ARG A 1 70 ? -1.188 23.656 12.562 1 91.75 70 ARG A CA 1
ATOM 497 C C . ARG A 1 70 ? -2.395 23.953 13.445 1 91.75 70 ARG A C 1
ATOM 499 O O . ARG A 1 70 ? -3.043 24.984 13.281 1 91.75 70 ARG A O 1
ATOM 506 N N . VAL A 1 71 ? -2.707 23.047 14.328 1 93.31 71 VAL A N 1
ATOM 507 C CA . VAL A 1 71 ? -3.854 23.203 15.211 1 93.31 71 VAL A CA 1
ATOM 508 C C . VAL A 1 71 ? -3.396 23.109 16.672 1 93.31 71 VAL A C 1
ATOM 510 O O . VAL A 1 71 ? -2.998 22.031 17.125 1 93.31 71 VAL A O 1
ATOM 513 N N . VAL A 1 72 ? -3.51 24.156 17.391 1 94 72 VAL A N 1
ATOM 514 C CA . VAL A 1 72 ? -3.092 24.203 18.797 1 94 72 VAL A CA 1
ATOM 515 C C . VAL A 1 72 ? -4.273 24.594 19.672 1 94 72 VAL A C 1
ATOM 517 O O . VAL A 1 72 ? -4.969 25.578 19.375 1 94 72 VAL A O 1
ATOM 520 N N . MET A 1 73 ? -4.492 23.891 20.688 1 94.19 73 MET A N 1
ATOM 521 C CA . MET A 1 73 ? -5.578 24.172 21.625 1 94.19 73 MET A CA 1
ATOM 522 C C . MET A 1 73 ? -5.027 24.594 22.969 1 94.19 73 MET A C 1
ATOM 524 O O . MET A 1 73 ? -4.145 23.938 23.531 1 94.19 73 MET A O 1
ATOM 528 N N . ARG A 1 74 ? -5.594 25.688 23.453 1 94.12 74 ARG A N 1
ATOM 529 C CA . ARG A 1 74 ? -5.285 26.219 24.781 1 94.12 74 ARG A CA 1
ATOM 530 C C . ARG A 1 74 ? -3.787 26.469 24.922 1 94.12 74 ARG A C 1
ATOM 532 O O . ARG A 1 74 ? -3.197 26.125 25.953 1 94.12 74 ARG A O 1
ATOM 539 N N . GLY A 1 75 ? -3.143 26.828 23.859 1 92.56 75 GLY A N 1
ATOM 540 C CA . GLY A 1 75 ? -1.778 27.328 23.891 1 92.56 75 GLY A CA 1
ATOM 541 C C . GLY A 1 75 ? -0.737 26.234 23.781 1 92.56 75 GLY A C 1
ATOM 542 O O . GLY A 1 75 ? -1.072 25.047 23.812 1 92.56 75 GLY A O 1
ATOM 543 N N . THR A 1 76 ? 0.493 26.641 23.672 1 92.69 76 THR A N 1
ATOM 544 C CA . THR A 1 76 ? 1.625 25.734 23.594 1 92.69 76 THR A CA 1
ATOM 545 C C . THR A 1 76 ? 1.98 25.172 24.969 1 92.69 76 THR A C 1
ATOM 547 O O . THR A 1 76 ? 1.935 25.906 25.969 1 92.69 76 THR A O 1
ATOM 550 N N . LYS A 1 77 ? 2.418 23.906 24.984 1 91.5 77 LYS A N 1
ATOM 551 C CA . LYS A 1 77 ? 2.568 23.266 26.281 1 91.5 77 LYS A CA 1
ATOM 552 C C . LYS A 1 77 ? 3.924 22.578 26.406 1 91.5 77 LYS A C 1
ATOM 554 O O . LYS A 1 77 ? 4.441 22.391 27.5 1 91.5 77 LYS A O 1
ATOM 559 N N . SER A 1 78 ? 4.398 22.125 25.312 1 92.44 78 SER A N 1
ATOM 560 C CA . SER A 1 78 ? 5.613 21.312 25.375 1 92.44 78 SER A CA 1
ATOM 561 C C . SER A 1 78 ? 6.797 22.047 24.75 1 92.44 78 SER A C 1
ATOM 563 O O . SER A 1 78 ? 6.645 22.719 23.719 1 92.44 78 SER A O 1
ATOM 565 N N . LEU A 1 79 ? 7.918 21.812 25.359 1 91 79 LEU A N 1
ATOM 566 C CA . LEU A 1 79 ? 9.133 22.453 24.859 1 91 79 LEU A CA 1
ATOM 567 C C . LEU A 1 79 ? 9.703 21.672 23.672 1 91 79 LEU A C 1
ATOM 569 O O . LEU A 1 79 ? 10.367 22.25 22.812 1 91 79 LEU A O 1
ATOM 573 N N . GLU A 1 80 ? 9.445 20.391 23.656 1 87.19 80 GLU A N 1
ATOM 574 C CA . GLU A 1 80 ? 10.141 19.594 22.641 1 87.19 80 GLU A CA 1
ATOM 575 C C . GLU A 1 80 ? 9.156 18.797 21.797 1 87.19 80 GLU A C 1
ATOM 577 O O . GLU A 1 80 ? 9.477 18.406 20.672 1 87.19 80 GLU A O 1
ATOM 582 N N . LYS A 1 81 ? 8.016 18.562 22.234 1 87 81 LYS A N 1
ATOM 583 C CA . LYS A 1 81 ? 7.039 17.766 21.5 1 87 81 LYS A CA 1
ATOM 584 C C . LYS A 1 81 ? 6.145 18.656 20.625 1 87 81 LYS A C 1
ATOM 586 O O . LYS A 1 81 ? 6.098 19.859 20.812 1 87 81 LYS A O 1
ATOM 591 N N . ASN A 1 82 ? 5.531 18.047 19.75 1 86.75 82 ASN A N 1
ATOM 592 C CA . ASN A 1 82 ? 4.555 18.703 18.891 1 86.75 82 ASN A CA 1
ATOM 593 C C . ASN A 1 82 ? 3.23 18.938 19.609 1 86.75 82 ASN A C 1
ATOM 595 O O . ASN A 1 82 ? 2.678 18.016 20.203 1 86.75 82 ASN A O 1
ATOM 599 N N . ASP A 1 83 ? 2.707 20.078 19.516 1 90.38 83 ASP A N 1
ATOM 600 C CA . ASP A 1 83 ? 1.506 20.422 20.281 1 90.38 83 ASP A CA 1
ATOM 601 C C . ASP A 1 83 ? 0.264 20.359 19.391 1 90.38 83 ASP A C 1
ATOM 603 O O . ASP A 1 83 ? -0.811 20.812 19.781 1 90.38 83 ASP A O 1
ATOM 607 N N . ASN A 1 84 ? 0.397 19.75 18.188 1 91.25 84 ASN A N 1
ATOM 608 C CA . ASN A 1 84 ? -0.775 19.641 17.328 1 91.25 84 ASN A CA 1
ATOM 609 C C . ASN A 1 84 ? -1.84 18.734 17.953 1 91.25 84 ASN A C 1
ATOM 611 O O . ASN A 1 84 ? -1.514 17.766 18.641 1 91.25 84 ASN A O 1
ATOM 615 N N . ALA A 1 85 ? -3.053 19.031 17.609 1 92 85 ALA A N 1
ATOM 616 C CA . ALA A 1 85 ? -4.184 18.266 18.141 1 92 85 ALA A CA 1
ATOM 617 C C . ALA A 1 85 ? -4.199 16.844 17.594 1 92 85 ALA A C 1
ATOM 619 O O . ALA A 1 85 ? -3.668 16.594 16.516 1 92 85 ALA A O 1
ATOM 620 N N . LEU A 1 86 ? -4.801 15.984 18.391 1 92.56 86 LEU A N 1
ATOM 621 C CA . LEU A 1 86 ? -5.039 14.617 17.938 1 92.56 86 LEU A CA 1
ATOM 622 C C . LEU A 1 86 ? -6.309 14.539 17.094 1 92.56 86 LEU A C 1
ATOM 624 O O . LEU A 1 86 ? -7.336 15.117 17.453 1 92.56 86 LEU A O 1
ATOM 628 N N . TYR A 1 87 ? -6.242 13.891 16.031 1 93.94 87 TYR A N 1
ATOM 629 C CA . TYR A 1 87 ? -7.422 13.625 15.211 1 93.94 87 TYR A CA 1
ATOM 630 C C . TYR A 1 87 ? -7.957 12.227 15.461 1 93.94 87 TYR A C 1
ATOM 632 O O . TYR A 1 87 ? -7.191 11.258 15.539 1 93.94 87 TYR A O 1
ATOM 640 N N . VAL A 1 88 ? -9.242 12.195 15.664 1 94.38 88 VAL A N 1
ATOM 641 C CA . VAL A 1 88 ? -9.93 10.93 15.891 1 94.38 88 VAL A CA 1
ATOM 642 C C . VAL A 1 88 ? -11.086 10.781 14.898 1 94.38 88 VAL A C 1
ATOM 644 O O . VAL A 1 88 ? -11.898 11.695 14.742 1 94.38 88 VAL A O 1
ATOM 647 N N . ILE A 1 89 ? -11.195 9.68 14.227 1 94.75 89 ILE A N 1
ATOM 648 C CA . ILE A 1 89 ? -12.289 9.422 13.289 1 94.75 89 ILE A CA 1
ATOM 649 C C . ILE A 1 89 ? -13.18 8.305 13.836 1 94.75 89 ILE A C 1
ATOM 651 O O . ILE A 1 89 ? -12.734 7.16 13.969 1 94.75 89 ILE A O 1
ATOM 655 N N . ASP A 1 90 ? -14.344 8.617 14.109 1 93.06 90 ASP A N 1
ATOM 656 C CA . ASP A 1 90 ? -15.328 7.672 14.625 1 93.06 90 ASP A CA 1
ATOM 657 C C . ASP A 1 90 ? -14.805 6.945 15.859 1 93.06 90 ASP A C 1
ATOM 659 O O . ASP A 1 90 ? -14.898 5.723 15.953 1 93.06 90 ASP A O 1
ATOM 663 N N . GLY A 1 91 ? -14.164 7.695 16.688 1 89.94 91 GLY A N 1
ATOM 664 C CA . GLY A 1 91 ? -13.734 7.191 17.984 1 89.94 91 GLY A CA 1
ATOM 665 C C . GLY A 1 91 ? -12.352 6.559 17.953 1 89.94 91 GLY A C 1
ATOM 666 O O . GLY A 1 91 ? -11.836 6.133 18.984 1 89.94 91 GLY A O 1
ATOM 667 N N . ILE A 1 92 ? -11.719 6.477 16.844 1 91.69 92 ILE A N 1
ATOM 668 C CA . ILE A 1 92 ? -10.414 5.848 16.703 1 91.69 92 ILE A CA 1
ATOM 669 C C . ILE A 1 92 ? -9.375 6.895 16.312 1 91.69 92 ILE A C 1
ATOM 671 O O . ILE A 1 92 ? -9.539 7.594 15.312 1 91.69 92 ILE A O 1
ATOM 675 N N . PRO A 1 93 ? -8.234 6.98 17.047 1 91.75 93 PRO A N 1
ATOM 676 C CA . PRO A 1 93 ? -7.18 7.941 16.734 1 91.75 93 PRO A CA 1
ATOM 677 C C . PRO A 1 93 ? -6.562 7.699 15.359 1 91.75 93 PRO A C 1
ATOM 679 O O . PRO A 1 93 ? -6.375 6.551 14.953 1 91.75 93 PRO A O 1
ATOM 682 N N . MET A 1 94 ? -6.219 8.742 14.781 1 91.69 94 MET A N 1
ATOM 683 C CA . MET A 1 94 ? -5.613 8.672 13.453 1 91.69 94 MET A CA 1
ATOM 684 C C . MET A 1 94 ? -4.129 9 13.516 1 91.69 94 MET A C 1
ATOM 686 O O . MET A 1 94 ? -3.717 9.898 14.258 1 91.69 94 MET A O 1
ATOM 690 N N . PHE A 1 95 ? -3.33 8.297 12.734 1 89.88 95 PHE A N 1
ATOM 691 C CA . PHE A 1 95 ? -1.922 8.617 12.547 1 89.88 95 PHE A CA 1
ATOM 692 C C . PHE A 1 95 ? -1.758 9.727 11.516 1 89.88 95 PHE A C 1
ATOM 694 O O . PHE A 1 95 ? -1.835 9.477 10.305 1 89.88 95 PHE A O 1
ATOM 701 N N . ASN A 1 96 ? -1.547 10.875 11.984 1 90.25 96 ASN A N 1
ATOM 702 C CA . ASN A 1 96 ? -1.429 12.039 11.117 1 90.25 96 ASN A CA 1
ATOM 703 C C . ASN A 1 96 ? 0.018 12.273 10.695 1 90.25 96 ASN A C 1
ATOM 705 O O . ASN A 1 96 ? 0.781 12.922 11.414 1 90.25 96 ASN A O 1
ATOM 709 N N . VAL A 1 97 ? 0.348 11.984 9.508 1 89.56 97 VAL A N 1
ATOM 710 C CA . VAL A 1 97 ? 1.705 12.109 8.984 1 89.56 97 VAL A CA 1
ATOM 711 C C . VAL A 1 97 ? 1.83 13.391 8.18 1 89.56 97 VAL A C 1
ATOM 713 O O . VAL A 1 97 ? 0.951 13.719 7.375 1 89.56 97 VAL A O 1
ATOM 716 N N . ASN A 1 98 ? 2.896 14.086 8.438 1 86.69 98 ASN A N 1
ATOM 717 C CA . ASN A 1 98 ? 3.242 15.227 7.609 1 86.69 98 ASN A CA 1
ATOM 718 C C . ASN A 1 98 ? 4.238 14.852 6.516 1 86.69 98 ASN A C 1
ATOM 720 O O . ASN A 1 98 ? 5.258 14.219 6.793 1 86.69 98 ASN A O 1
ATOM 724 N N . SER A 1 99 ? 3.965 15.227 5.383 1 86.06 99 SER A N 1
ATOM 725 C CA . SER A 1 99 ? 4.906 14.992 4.289 1 86.06 99 SER A CA 1
ATOM 726 C C . SER A 1 99 ? 5.742 16.234 4.012 1 86.06 99 SER A C 1
ATOM 728 O O . SER A 1 99 ? 5.305 17.359 4.281 1 86.06 99 SER A O 1
ATOM 730 N N . GLY A 1 100 ? 6.922 16 3.484 1 80.5 100 GLY A N 1
ATOM 731 C CA . GLY A 1 100 ? 7.789 17.125 3.174 1 80.5 100 GLY A CA 1
ATOM 732 C C . GLY A 1 100 ? 8.422 17.75 4.406 1 80.5 100 GLY A C 1
ATOM 733 O O . GLY A 1 100 ? 8.391 17.172 5.488 1 80.5 100 GLY A O 1
ATOM 734 N N . ASP A 1 101 ? 9.078 18.844 4.188 1 77.44 101 ASP A N 1
ATOM 735 C CA . ASP A 1 101 ? 9.75 19.547 5.266 1 77.44 101 ASP A CA 1
ATOM 736 C C . ASP A 1 101 ? 8.844 20.609 5.875 1 77.44 101 ASP A C 1
ATOM 738 O O . ASP A 1 101 ? 8.867 21.766 5.457 1 77.44 101 ASP A O 1
ATOM 742 N N . ASN A 1 102 ? 8.227 20.344 6.938 1 72.31 102 ASN A N 1
ATOM 743 C CA . ASN A 1 102 ? 7.266 21.25 7.555 1 72.31 102 ASN A CA 1
ATOM 744 C C . ASN A 1 102 ? 7.836 21.891 8.82 1 72.31 102 ASN A C 1
ATOM 746 O O . ASN A 1 102 ? 7.102 22.5 9.602 1 72.31 102 ASN A O 1
ATOM 750 N N . ALA A 1 103 ? 9.211 21.906 9.148 1 72.38 103 ALA A N 1
ATOM 751 C CA . ALA A 1 103 ? 9.859 22.422 10.352 1 72.38 103 ALA A CA 1
ATOM 752 C C . ALA A 1 103 ? 10.156 23.906 10.219 1 72.38 103 ALA A C 1
ATOM 754 O O . ALA A 1 103 ? 10.352 24.609 11.219 1 72.38 103 ALA A O 1
ATOM 755 N N . GLY A 1 104 ? 10.18 24.297 9.008 1 73.06 104 GLY A N 1
ATOM 756 C CA . GLY A 1 104 ? 10.5 25.703 8.781 1 73.06 104 GLY A CA 1
ATOM 757 C C . GLY A 1 104 ? 11.984 26 8.875 1 73.06 104 GLY A C 1
ATOM 758 O O . GLY A 1 104 ? 12.773 25.141 9.273 1 73.06 104 GLY A O 1
ATOM 759 N N . GLY A 1 105 ? 12.367 27.203 8.5 1 80.44 105 GLY A N 1
ATOM 760 C CA . GLY A 1 105 ? 13.742 27.641 8.461 1 80.44 105 GLY A CA 1
ATOM 761 C C . GLY A 1 105 ? 14.07 28.469 7.23 1 80.44 105 GLY A C 1
ATOM 762 O O . GLY A 1 105 ? 13.242 28.594 6.328 1 80.44 105 GLY A O 1
ATOM 763 N N . THR A 1 106 ? 15.281 29 7.258 1 87 106 THR A N 1
ATOM 764 C CA . THR A 1 106 ? 15.648 29.891 6.172 1 87 106 THR A CA 1
ATOM 765 C C . THR A 1 106 ? 16.094 29.109 4.945 1 87 106 THR A C 1
ATOM 767 O O . THR A 1 106 ? 16.094 29.625 3.828 1 87 106 THR A O 1
ATOM 770 N N . MET A 1 107 ? 16.453 27.812 5.168 1 86.75 107 MET A N 1
ATOM 771 C CA . MET A 1 107 ? 16.984 27 4.074 1 86.75 107 MET A CA 1
ATOM 772 C C . MET A 1 107 ? 16.297 25.641 4 1 86.75 107 MET A C 1
ATOM 774 O O . MET A 1 107 ? 16.938 24.625 3.795 1 86.75 107 MET A O 1
ATOM 778 N N . ASN A 1 108 ? 15.008 25.688 4.234 1 82.88 108 ASN A N 1
ATOM 779 C CA . ASN A 1 108 ? 14.25 24.453 4.258 1 82.88 108 ASN A CA 1
ATOM 780 C C . ASN A 1 108 ? 13.898 23.984 2.85 1 82.88 108 ASN A C 1
ATOM 782 O O . ASN A 1 108 ? 13.859 24.781 1.915 1 82.88 108 ASN A O 1
ATOM 786 N N . LYS A 1 109 ? 13.609 22.672 2.762 1 83 109 LYS A N 1
ATOM 787 C CA . LYS A 1 109 ? 13.07 22.078 1.538 1 83 109 LYS A CA 1
ATOM 788 C C . LYS A 1 109 ? 11.57 22.328 1.415 1 83 109 LYS A C 1
ATOM 790 O O . LYS A 1 109 ? 10.977 22.984 2.27 1 83 109 LYS A O 1
ATOM 795 N N . GLN A 1 110 ? 11.062 21.797 0.452 1 85.62 110 GLN A N 1
ATOM 796 C CA . GLN A 1 110 ? 9.656 22.047 0.158 1 85.62 110 GLN A CA 1
ATOM 797 C C . GLN A 1 110 ? 8.75 21.297 1.126 1 85.62 110 GLN A C 1
ATOM 799 O O . GLN A 1 110 ? 8.992 20.125 1.422 1 85.62 110 GLN A O 1
ATOM 804 N N . PRO A 1 111 ? 7.777 21.969 1.613 1 87.06 111 PRO A N 1
ATOM 805 C CA . PRO A 1 111 ? 6.797 21.312 2.49 1 87.06 111 PRO A CA 1
ATOM 806 C C . PRO A 1 111 ? 5.816 20.438 1.725 1 87.06 111 PRO A C 1
ATOM 808 O O . PRO A 1 111 ? 5.879 20.359 0.495 1 87.06 111 PRO A O 1
ATOM 811 N N . GLY A 1 112 ? 4.98 19.781 2.488 1 87.88 112 GLY A N 1
ATOM 812 C CA . GLY A 1 112 ? 3.941 18.953 1.9 1 87.88 112 GLY A CA 1
ATOM 813 C C . GLY A 1 112 ? 2.615 19.047 2.631 1 87.88 112 GLY A C 1
ATOM 814 O O . GLY A 1 112 ? 2.227 20.125 3.078 1 87.88 112 GLY A O 1
ATOM 815 N N . SER A 1 113 ? 1.888 18 2.58 1 90.06 113 SER A N 1
ATOM 816 C CA . SER A 1 113 ? 0.555 17.906 3.17 1 90.06 113 SER A CA 1
ATOM 817 C C . SER A 1 113 ? 0.571 17.094 4.457 1 90.06 113 SER A C 1
ATOM 819 O O . SER A 1 113 ? 1.638 16.719 4.953 1 90.06 113 SER A O 1
ATOM 821 N N . ASN A 1 114 ? -0.563 17 5.113 1 90.38 114 ASN A N 1
ATOM 822 C CA . ASN A 1 114 ? -0.721 16.078 6.238 1 90.38 114 ASN A CA 1
ATOM 823 C C . ASN A 1 114 ? -1.832 15.062 5.98 1 90.38 114 ASN A C 1
ATOM 825 O O . ASN A 1 114 ? -2.674 15.273 5.105 1 90.38 114 ASN A O 1
ATOM 829 N N . SER A 1 115 ? -1.861 14.094 6.746 1 91.81 115 SER A N 1
ATOM 830 C CA . SER A 1 115 ? -2.752 12.961 6.496 1 91.81 115 SER A CA 1
ATOM 831 C C . SER A 1 115 ? -4.211 13.359 6.699 1 91.81 115 SER A C 1
ATOM 833 O O . SER A 1 115 ? -5.105 12.805 6.055 1 91.81 115 SER A O 1
ATOM 835 N N . VAL A 1 116 ? -4.473 14.242 7.574 1 91.94 116 VAL A N 1
ATOM 836 C CA . VAL A 1 116 ? -5.855 14.609 7.859 1 91.94 116 VAL A CA 1
ATOM 837 C C . VAL A 1 116 ? -6.473 15.297 6.645 1 91.94 116 VAL A C 1
ATOM 839 O O . VAL A 1 116 ? -7.672 15.172 6.395 1 91.94 116 VAL A O 1
ATOM 842 N N . ALA A 1 117 ? -5.656 15.992 5.906 1 92.25 117 ALA A N 1
ATOM 843 C CA . ALA A 1 117 ? -6.129 16.672 4.711 1 92.25 117 ALA A CA 1
ATOM 844 C C . ALA A 1 117 ? -6.672 15.688 3.686 1 92.25 117 ALA A C 1
ATOM 846 O O . ALA A 1 117 ? -7.371 16.078 2.744 1 92.25 117 ALA A O 1
ATOM 847 N N . ASP A 1 118 ? -6.461 14.414 3.883 1 93.81 118 ASP A N 1
ATOM 848 C CA . ASP A 1 118 ? -6.883 13.383 2.938 1 93.81 118 ASP A CA 1
ATOM 849 C C . ASP A 1 118 ? -8.359 13.055 3.107 1 93.81 118 ASP A C 1
ATOM 851 O O . ASP A 1 118 ? -8.961 12.414 2.242 1 93.81 118 ASP A O 1
ATOM 855 N N . ILE A 1 119 ? -8.922 13.523 4.117 1 94.12 119 ILE A N 1
ATOM 856 C CA . ILE A 1 119 ? -10.305 13.156 4.402 1 94.12 119 ILE A CA 1
ATOM 857 C C . ILE A 1 119 ? -11.25 14.031 3.584 1 94.12 119 ILE A C 1
ATOM 859 O O . ILE A 1 119 ? -11.055 15.25 3.488 1 94.12 119 ILE A O 1
ATOM 863 N N . ASN A 1 120 ? -12.266 13.43 3.057 1 94.06 120 ASN A N 1
ATOM 864 C CA . ASN A 1 120 ? -13.281 14.148 2.285 1 94.06 120 ASN A CA 1
ATOM 865 C C . ASN A 1 120 ? -14.258 14.883 3.195 1 94.06 120 ASN A C 1
ATOM 867 O O . ASN A 1 120 ? -14.977 14.258 3.977 1 94.06 120 ASN A O 1
ATOM 871 N N . PRO A 1 121 ? -14.305 16.109 3.055 1 92.56 121 PRO A N 1
ATOM 872 C CA . PRO A 1 121 ? -15.219 16.875 3.912 1 92.56 121 PRO A CA 1
ATOM 873 C C . PRO A 1 121 ? -16.672 16.469 3.723 1 92.56 121 PRO A C 1
ATOM 875 O O . PRO A 1 121 ? -17.469 16.516 4.672 1 92.56 121 PRO A O 1
ATOM 878 N N . GLU A 1 122 ? -17.078 16.031 2.562 1 92.62 122 GLU A N 1
ATOM 879 C CA . GLU A 1 122 ? -18.453 15.641 2.289 1 92.62 122 GLU A CA 1
ATOM 880 C C . GLU A 1 122 ? -18.859 14.422 3.113 1 92.62 122 GLU A C 1
ATOM 882 O O . GLU A 1 122 ? -20.047 14.172 3.314 1 92.62 122 GLU A O 1
ATOM 887 N N . ASP A 1 123 ? -17.938 13.75 3.562 1 95.31 123 ASP A N 1
ATOM 888 C CA . ASP A 1 123 ? -18.219 12.531 4.312 1 95.31 123 ASP A CA 1
ATOM 889 C C . ASP A 1 123 ? -18.359 12.828 5.801 1 95.31 123 ASP A C 1
ATOM 891 O O . ASP A 1 123 ? -18.703 11.938 6.582 1 95.31 123 ASP A O 1
ATOM 895 N N . ILE A 1 124 ? -18.141 14 6.219 1 94.94 124 ILE A N 1
ATOM 896 C CA . ILE A 1 124 ? -18.156 14.367 7.629 1 94.94 124 ILE A CA 1
ATOM 897 C C . ILE A 1 124 ? -19.562 14.781 8.039 1 94.94 124 ILE A C 1
ATOM 899 O O . ILE A 1 124 ? -20.156 15.68 7.43 1 94.94 124 ILE A O 1
ATOM 903 N N . GLU A 1 125 ? -20.078 14.156 9 1 94.25 125 GLU A N 1
ATOM 904 C CA . GLU A 1 125 ? -21.359 14.523 9.586 1 94.25 125 GLU A CA 1
ATOM 905 C C . GLU A 1 125 ? -21.203 15.672 10.578 1 94.25 125 GLU A C 1
ATOM 907 O O . GLU A 1 125 ? -22.016 16.609 10.578 1 94.25 125 GLU A O 1
ATOM 912 N N . SER A 1 126 ? -20.219 15.5 11.43 1 92.62 126 SER A N 1
ATOM 913 C CA . SER A 1 126 ? -19.953 16.531 12.422 1 92.62 126 SER A CA 1
ATOM 914 C C . SER A 1 126 ? -18.531 16.406 12.977 1 92.62 126 SER A C 1
ATOM 916 O O . SER A 1 126 ? -17.875 15.383 12.797 1 92.62 126 SER A O 1
ATOM 918 N N . MET A 1 127 ? -18.047 17.453 13.508 1 92.75 127 MET A N 1
ATOM 919 C CA . MET A 1 127 ? -16.781 17.5 14.234 1 92.75 127 MET A CA 1
ATOM 920 C C . MET A 1 127 ? -16.984 17.984 15.672 1 92.75 127 MET A C 1
ATOM 922 O O . MET A 1 127 ? -17.734 18.938 15.906 1 92.75 127 MET A O 1
ATOM 926 N N . THR A 1 128 ? -16.422 17.281 16.562 1 92.06 128 THR A N 1
ATOM 927 C CA . THR A 1 128 ? -16.469 17.672 17.969 1 92.06 128 THR A CA 1
ATOM 928 C C . THR A 1 128 ? -15.07 18.031 18.469 1 92.06 128 THR A C 1
ATOM 930 O O . THR A 1 128 ? -14.148 17.203 18.391 1 92.06 128 THR A O 1
ATOM 933 N N . ILE A 1 129 ? -14.945 19.172 18.969 1 92.88 129 ILE A N 1
ATOM 934 C CA . ILE A 1 129 ? -13.656 19.656 19.453 1 92.88 129 ILE A CA 1
ATOM 935 C C . ILE A 1 129 ? -13.609 19.562 20.969 1 92.88 129 ILE A C 1
ATOM 937 O O . ILE A 1 129 ? -14.453 20.125 21.672 1 92.88 129 ILE A O 1
ATOM 941 N N . LEU A 1 130 ? -12.695 18.828 21.406 1 92.06 130 LEU A N 1
ATOM 942 C CA . LEU A 1 130 ? -12.414 18.672 22.828 1 92.06 130 LEU A CA 1
ATOM 943 C C . LEU A 1 130 ? -11.133 19.391 23.203 1 92.06 130 LEU A C 1
ATOM 945 O O . LEU A 1 130 ? -10.039 18.828 23.094 1 92.06 130 LEU A O 1
ATOM 949 N N . THR A 1 131 ? -11.219 20.5 23.766 1 88.06 131 THR A N 1
ATOM 950 C CA . THR A 1 131 ? -10.062 21.359 23.953 1 88.06 131 THR A CA 1
ATOM 951 C C . THR A 1 131 ? -9.312 21 25.219 1 88.06 131 THR A C 1
ATOM 953 O O . THR A 1 131 ? -8.102 21.234 25.328 1 88.06 131 THR A O 1
ATOM 956 N N . GLY A 1 132 ? -9.977 20.438 26.234 1 84.56 132 GLY A N 1
ATOM 957 C CA . GLY A 1 132 ? -9.32 20.172 27.5 1 84.56 132 GLY A CA 1
ATOM 958 C C . GLY A 1 132 ? -8.93 18.703 27.672 1 84.56 132 GLY A C 1
ATOM 959 O O . GLY A 1 132 ? -9.484 17.828 27.016 1 84.56 132 GLY A O 1
ATOM 960 N N . PRO A 1 133 ? -8 18.469 28.578 1 78.88 133 PRO A N 1
ATOM 961 C CA . PRO A 1 133 ? -7.531 17.109 28.828 1 78.88 133 PRO A CA 1
ATOM 962 C C . PRO A 1 133 ? -8.617 16.203 29.406 1 78.88 133 PRO A C 1
ATOM 964 O O . PRO A 1 133 ? -8.609 14.992 29.172 1 78.88 133 PRO A O 1
ATOM 967 N N . SER A 1 134 ? -9.516 16.766 30.172 1 77.62 134 SER A N 1
ATOM 968 C CA . SER A 1 134 ? -10.57 15.945 30.766 1 77.62 134 SER A CA 1
ATOM 969 C C . SER A 1 134 ? -11.414 15.258 29.688 1 77.62 134 SER A C 1
ATOM 971 O O . SER A 1 134 ? -11.82 14.109 29.859 1 77.62 134 SER A O 1
ATOM 973 N N . ALA A 1 135 ? -11.633 15.992 28.734 1 73.81 135 ALA A N 1
ATOM 974 C CA . ALA A 1 135 ? -12.438 15.453 27.641 1 73.81 135 ALA A CA 1
ATOM 975 C C . ALA A 1 135 ? -11.656 14.414 26.844 1 73.81 135 ALA A C 1
ATOM 977 O O . ALA A 1 135 ? -12.242 13.508 26.25 1 73.81 135 ALA A O 1
ATOM 978 N N . ALA A 1 136 ? -10.383 14.516 26.906 1 72.31 136 ALA A N 1
ATOM 979 C CA . ALA A 1 136 ? -9.531 13.734 26.016 1 72.31 136 ALA A CA 1
ATOM 980 C C . ALA A 1 136 ? -8.867 12.586 26.766 1 72.31 136 ALA A C 1
ATOM 982 O O . ALA A 1 136 ? -8.25 11.711 26.156 1 72.31 136 ALA A O 1
ATOM 983 N N . ALA A 1 137 ? -9.078 12.539 27.984 1 76.38 137 ALA A N 1
ATOM 984 C CA . ALA A 1 137 ? -8.312 11.672 28.875 1 76.38 137 ALA A CA 1
ATOM 985 C C . ALA A 1 137 ? -8.492 10.203 28.484 1 76.38 137 ALA A C 1
ATOM 987 O O . ALA A 1 137 ? -7.609 9.383 28.734 1 76.38 137 ALA A O 1
ATOM 988 N N . LEU A 1 138 ? -9.539 9.953 27.844 1 80.19 138 LEU A N 1
ATOM 989 C CA . LEU A 1 138 ? -9.789 8.555 27.516 1 80.19 138 LEU A CA 1
ATOM 990 C C . LEU A 1 138 ? -9.055 8.148 26.25 1 80.19 138 LEU A C 1
ATOM 992 O O . LEU A 1 138 ? -8.875 6.957 25.984 1 80.19 138 LEU A O 1
ATOM 996 N N . TYR A 1 139 ? -8.641 9.086 25.469 1 80 139 TYR A N 1
ATOM 997 C CA . TYR A 1 139 ? -7.977 8.734 24.219 1 80 139 TYR A CA 1
ATOM 998 C C . TYR A 1 139 ? -6.488 8.484 24.438 1 80 139 TYR A C 1
ATOM 1000 O O . TYR A 1 139 ? -5.812 7.91 23.578 1 80 139 TYR A O 1
ATOM 1008 N N . GLY A 1 140 ? -6 8.961 25.578 1 77 140 GLY A N 1
ATOM 1009 C CA . GLY A 1 140 ? -4.613 8.641 25.875 1 77 140 GLY A CA 1
ATOM 1010 C C . GLY A 1 140 ? -3.678 9.82 25.719 1 77 140 GLY A C 1
ATOM 1011 O O . GLY A 1 140 ? -4.117 10.977 25.719 1 77 140 GLY A O 1
ATOM 1012 N N . SER A 1 141 ? -2.311 9.516 25.5 1 73.62 141 SER A N 1
ATOM 1013 C CA . SER A 1 141 ? -1.181 10.43 25.609 1 73.62 141 SER A CA 1
ATOM 1014 C C . SER A 1 141 ? -1.285 11.57 24.609 1 73.62 141 SER A C 1
ATOM 1016 O O . SER A 1 141 ? -1.05 12.734 24.953 1 73.62 141 SER A O 1
ATOM 1018 N N . ASP A 1 142 ? -1.688 11.305 23.453 1 73.62 142 ASP A N 1
ATOM 1019 C CA . ASP A 1 142 ? -1.68 12.359 22.438 1 73.62 142 ASP A CA 1
ATOM 1020 C C . ASP A 1 142 ? -2.871 13.297 22.609 1 73.62 142 ASP A C 1
ATOM 1022 O O . ASP A 1 142 ? -2.906 14.375 22.031 1 73.62 142 ASP A O 1
ATOM 1026 N N . ALA A 1 143 ? -3.717 12.984 23.422 1 82.44 143 ALA A N 1
ATOM 1027 C CA . ALA A 1 143 ? -4.918 13.789 23.625 1 82.44 143 ALA A CA 1
ATOM 1028 C C . ALA A 1 143 ? -4.645 14.945 24.578 1 82.44 143 ALA A C 1
ATOM 1030 O O . ALA A 1 143 ? -5.484 15.836 24.75 1 82.44 143 ALA A O 1
ATOM 1031 N N . SER A 1 144 ? -3.502 14.938 25.125 1 83.06 144 SER A N 1
ATOM 1032 C CA . SER A 1 144 ? -3.143 16.062 25.984 1 83.06 144 SER A CA 1
ATOM 1033 C C . SER A 1 144 ? -3.162 17.375 25.203 1 83.06 144 SER A C 1
ATOM 1035 O O . SER A 1 144 ? -3.32 18.453 25.797 1 83.06 144 SER A O 1
ATOM 1037 N N . ASN A 1 145 ? -3.041 17.281 23.938 1 89.06 145 ASN A N 1
ATOM 1038 C CA . ASN A 1 145 ? -3.033 18.469 23.078 1 89.06 145 ASN A CA 1
ATOM 1039 C C . ASN A 1 145 ? -4.441 18.828 22.609 1 89.06 145 ASN A C 1
ATOM 1041 O O . ASN A 1 145 ? -4.625 19.797 21.875 1 89.06 145 ASN A O 1
ATOM 1045 N N . GLY A 1 146 ? -5.438 18.109 23.031 1 90.75 146 GLY A N 1
ATOM 1046 C CA . GLY A 1 146 ? -6.785 18.297 22.531 1 90.75 146 GLY A CA 1
ATOM 1047 C C . GLY A 1 146 ? -7.133 17.344 21.391 1 90.75 146 GLY A C 1
ATOM 1048 O O . GLY A 1 146 ? -6.246 16.75 20.781 1 90.75 146 GLY A O 1
ATOM 1049 N N . VAL A 1 147 ? -8.43 17.219 21.219 1 93.06 147 VAL A N 1
ATOM 1050 C CA . VAL A 1 147 ? -8.859 16.234 20.234 1 93.06 147 VAL A CA 1
ATOM 1051 C C . VAL A 1 147 ? -9.883 16.859 19.281 1 93.06 147 VAL A C 1
ATOM 1053 O O . VAL A 1 147 ? -10.758 17.609 19.719 1 93.06 147 VAL A O 1
ATOM 1056 N N . ILE A 1 148 ? -9.734 16.594 18.047 1 94.25 148 ILE A N 1
ATOM 1057 C CA . ILE A 1 148 ? -10.789 16.828 17.062 1 94.25 148 ILE A CA 1
ATOM 1058 C C . ILE A 1 148 ? -11.398 15.484 16.656 1 94.25 148 ILE A C 1
ATOM 1060 O O . ILE A 1 148 ? -10.758 14.688 15.969 1 94.25 148 ILE A O 1
ATOM 1064 N N . LEU A 1 149 ? -12.602 15.352 17.031 1 94.19 149 LEU A N 1
ATOM 1065 C CA . LEU A 1 149 ? -13.312 14.117 16.734 1 94.19 149 LEU A CA 1
ATOM 1066 C C . LEU A 1 149 ? -14.164 14.281 15.477 1 94.19 149 LEU A C 1
ATOM 1068 O O . LEU A 1 149 ? -15.055 15.133 15.43 1 94.19 149 LEU A O 1
ATOM 1072 N N . ILE A 1 150 ? -13.914 13.5 14.555 1 94.69 150 ILE A N 1
ATOM 1073 C CA . ILE A 1 150 ? -14.648 13.516 13.289 1 94.69 150 ILE A CA 1
ATOM 1074 C C . ILE A 1 150 ? -15.633 12.344 13.258 1 94.69 150 ILE A C 1
ATOM 1076 O O . ILE A 1 150 ? -15.234 11.188 13.43 1 94.69 150 ILE A O 1
ATOM 1080 N N . THR A 1 151 ? -16.812 12.664 13.094 1 94.19 151 THR A N 1
ATOM 1081 C CA . THR A 1 151 ? -17.844 11.656 12.883 1 94.19 151 THR A CA 1
ATOM 1082 C C . THR A 1 151 ? -18.266 11.594 11.414 1 94.19 151 THR A C 1
ATOM 1084 O O . THR A 1 151 ? -18.688 12.602 10.844 1 94.19 151 THR A O 1
ATOM 1087 N N . THR A 1 152 ? -18.25 10.477 10.836 1 94.94 152 THR A N 1
ATOM 1088 C CA . THR A 1 152 ? -18.547 10.344 9.414 1 94.94 152 THR A CA 1
ATOM 1089 C C . THR A 1 152 ? -20 9.977 9.195 1 94.94 152 THR A C 1
ATOM 1091 O O . THR A 1 152 ? -20.672 9.469 10.109 1 94.94 152 THR A O 1
ATOM 1094 N N . LYS A 1 153 ? -20.5 10.258 8.062 1 94.75 153 LYS A N 1
ATOM 1095 C CA . LYS A 1 153 ? -21.891 9.992 7.703 1 94.75 153 LYS A CA 1
ATOM 1096 C C . LYS A 1 153 ? -22.156 8.492 7.562 1 94.75 153 LYS A C 1
ATOM 1098 O O . LYS A 1 153 ? -21.25 7.734 7.215 1 94.75 153 LYS A O 1
ATOM 1103 N N . LYS A 1 154 ? -23.438 8.148 7.855 1 92.5 154 LYS A N 1
ATOM 1104 C CA . LYS A 1 154 ? -23.953 6.789 7.684 1 92.5 154 LYS A CA 1
ATOM 1105 C C . LYS A 1 154 ? -25.141 6.762 6.723 1 92.5 154 LYS A C 1
ATOM 1107 O O . LYS A 1 154 ? -25.688 7.809 6.375 1 92.5 154 LYS A O 1
ATOM 1112 N N . GLY A 1 155 ? -25.469 5.523 6.352 1 89.75 155 GLY A N 1
ATOM 1113 C CA . GLY A 1 155 ? -26.672 5.391 5.555 1 89.75 155 GLY A CA 1
ATOM 1114 C C . GLY A 1 155 ? -27.938 5.703 6.328 1 89.75 155 GLY A C 1
ATOM 1115 O O . GLY A 1 155 ? -27.953 5.629 7.559 1 89.75 155 GLY A O 1
ATOM 1116 N N . THR A 1 156 ? -28.891 6.043 5.539 1 88.69 156 THR A N 1
ATOM 1117 C CA . THR A 1 156 ? -30.172 6.355 6.172 1 88.69 156 THR A CA 1
ATOM 1118 C C . THR A 1 156 ? -31.281 5.441 5.652 1 88.69 156 THR A C 1
ATOM 1120 O O . THR A 1 156 ? -31.203 4.953 4.52 1 88.69 156 THR A O 1
ATOM 1123 N N . VAL A 1 157 ? -32.219 5.223 6.512 1 86 157 VAL A N 1
ATOM 1124 C CA . VAL A 1 157 ? -33.344 4.391 6.148 1 86 157 VAL A CA 1
ATOM 1125 C C . VAL A 1 157 ? -34.219 5.133 5.148 1 86 157 VAL A C 1
ATOM 1127 O O . VAL A 1 157 ? -34.469 6.336 5.285 1 86 157 VAL A O 1
ATOM 1130 N N . GLY A 1 158 ? -34.688 4.383 4.219 1 79.31 158 GLY A N 1
ATOM 1131 C CA . GLY A 1 158 ? -35.656 4.973 3.295 1 79.31 158 GLY A CA 1
ATOM 1132 C C . GLY A 1 158 ? -35.188 4.906 1.849 1 79.31 158 GLY A C 1
ATOM 1133 O O . GLY A 1 158 ? -34.531 3.961 1.448 1 79.31 158 GLY A O 1
ATOM 1134 N N . LYS A 1 159 ? -35.656 5.953 1.075 1 77.06 159 LYS A N 1
ATOM 1135 C CA . LYS A 1 159 ? -35.375 5.969 -0.361 1 77.06 159 LYS A CA 1
ATOM 1136 C C . LYS A 1 159 ? -33.938 6.336 -0.647 1 77.06 159 LYS A C 1
ATOM 1138 O O . LYS A 1 159 ? -33.281 6.969 0.177 1 77.06 159 LYS A O 1
ATOM 1143 N N . VAL A 1 160 ? -33.5 5.941 -1.785 1 85.06 160 VAL A N 1
ATOM 1144 C CA . VAL A 1 160 ? -32.156 6.246 -2.266 1 85.06 160 VAL A CA 1
ATOM 1145 C C . VAL A 1 160 ? -32.031 7.746 -2.496 1 85.06 160 VAL A C 1
ATOM 1147 O O . VAL A 1 160 ? -32.906 8.367 -3.115 1 85.06 160 VAL A O 1
ATOM 1150 N N . GLN A 1 161 ? -31.094 8.258 -1.908 1 90.38 161 GLN A N 1
ATOM 1151 C CA . GLN A 1 161 ? -30.766 9.672 -2.094 1 90.38 161 GLN A CA 1
ATOM 1152 C C . GLN A 1 161 ? -29.391 9.852 -2.717 1 90.38 161 GLN A C 1
ATOM 1154 O O . GLN A 1 161 ? -28.406 9.312 -2.217 1 90.38 161 GLN A O 1
ATOM 1159 N N . ILE A 1 162 ? -29.375 10.562 -3.814 1 91.62 162 ILE A N 1
ATOM 1160 C CA . ILE A 1 162 ? -28.125 10.883 -4.488 1 91.62 162 ILE A CA 1
ATOM 1161 C C . ILE A 1 162 ? -27.891 12.391 -4.449 1 91.62 162 ILE A C 1
ATOM 1163 O O . ILE A 1 162 ? -28.781 13.18 -4.758 1 91.62 162 ILE A O 1
ATOM 1167 N N . SER A 1 163 ? -26.719 12.727 -4.086 1 94.5 163 SER A N 1
ATOM 1168 C CA . SER A 1 163 ? -26.391 14.148 -4.047 1 94.5 163 SER A CA 1
ATOM 1169 C C . SER A 1 163 ? -25.125 14.438 -4.855 1 94.5 163 SER A C 1
ATOM 1171 O O . SER A 1 163 ? -24.203 13.625 -4.887 1 94.5 163 SER A O 1
ATOM 1173 N N . TYR A 1 164 ? -25.141 15.477 -5.555 1 95.5 164 TYR A N 1
ATOM 1174 C CA . TYR A 1 164 ? -23.984 16 -6.258 1 95.5 164 TYR A CA 1
ATOM 1175 C C . TYR A 1 164 ? -23.625 17.406 -5.75 1 95.5 164 TYR A C 1
ATOM 1177 O O . TYR A 1 164 ? -24.5 18.234 -5.551 1 95.5 164 TYR A O 1
ATOM 1185 N N . SER A 1 165 ? -22.375 17.625 -5.5 1 95.88 165 SER A N 1
ATOM 1186 C CA . SER A 1 165 ? -21.906 18.938 -5.055 1 95.88 165 SER A CA 1
ATOM 1187 C C . SER A 1 165 ? -20.688 19.391 -5.855 1 95.88 165 SER A C 1
ATOM 1189 O O . SER A 1 165 ? -19.797 18.594 -6.141 1 95.88 165 SER A O 1
ATOM 1191 N N . ASN A 1 166 ? -20.703 20.594 -6.266 1 96.94 166 ASN A N 1
ATOM 1192 C CA . ASN A 1 166 ? -19.578 21.234 -6.934 1 96.94 166 ASN A CA 1
ATOM 1193 C C . ASN A 1 166 ? -19.156 22.531 -6.23 1 96.94 166 ASN A C 1
ATOM 1195 O O . ASN A 1 166 ? -20.016 23.297 -5.793 1 96.94 166 ASN A O 1
ATOM 1199 N N . SER A 1 167 ? -17.906 22.672 -6.004 1 96.62 167 SER A N 1
ATOM 1200 C CA . SER A 1 167 ? -17.328 23.922 -5.508 1 96.62 167 SER A CA 1
ATOM 1201 C C . SER A 1 167 ? -16.125 24.328 -6.34 1 96.62 167 SER A C 1
ATOM 1203 O O . SER A 1 167 ? -15.164 23.562 -6.48 1 96.62 167 SER A O 1
ATOM 1205 N N . THR A 1 168 ? -16.172 25.469 -6.957 1 97.56 168 THR A N 1
ATOM 1206 C CA . THR A 1 168 ? -15.07 26.016 -7.734 1 97.56 168 THR A CA 1
ATOM 1207 C C . THR A 1 168 ? -14.656 27.375 -7.199 1 97.56 168 THR A C 1
ATOM 1209 O O . THR A 1 168 ? -15.508 28.25 -6.988 1 97.56 168 THR A O 1
ATOM 1212 N N . SER A 1 169 ? -13.422 27.531 -6.965 1 96.44 169 SER A N 1
ATOM 1213 C CA . SER A 1 169 ? -12.938 28.812 -6.457 1 96.44 169 SER A CA 1
ATOM 1214 C C . SER A 1 169 ? -11.695 29.281 -7.211 1 96.44 169 SER A C 1
ATOM 1216 O O . SER A 1 169 ? -10.922 28.453 -7.703 1 96.44 169 SER A O 1
ATOM 1218 N N . PHE A 1 170 ? -11.508 30.531 -7.336 1 97.69 170 PHE A N 1
ATOM 1219 C CA . PHE A 1 170 ? -10.352 31.203 -7.93 1 97.69 170 PHE A CA 1
ATOM 1220 C C . PHE A 1 170 ? -9.602 32.031 -6.887 1 97.69 170 PHE A C 1
ATOM 1222 O O . PHE A 1 170 ? -10.219 32.719 -6.082 1 97.69 170 PHE A O 1
ATOM 1229 N N . SER A 1 171 ? -8.281 31.906 -6.859 1 95.94 171 SER A N 1
ATOM 1230 C CA . SER A 1 171 ? -7.523 32.531 -5.789 1 95.94 171 SER A CA 1
ATOM 1231 C C . SER A 1 171 ? -6.445 33.469 -6.352 1 95.94 171 SER A C 1
ATOM 1233 O O . SER A 1 171 ? -5.91 33.219 -7.434 1 95.94 171 SER A O 1
ATOM 1235 N N . SER A 1 172 ? -6.16 34.438 -5.633 1 95.62 172 SER A N 1
ATOM 1236 C CA . SER A 1 172 ? -5.098 35.406 -5.891 1 95.62 172 SER A CA 1
ATOM 1237 C C . SER A 1 172 ? -4.445 35.875 -4.594 1 95.62 172 SER A C 1
ATOM 1239 O O . SER A 1 172 ? -4.984 35.625 -3.508 1 95.62 172 SER A O 1
ATOM 1241 N N . PRO A 1 173 ? -3.213 36.406 -4.676 1 95.12 173 PRO A N 1
ATOM 1242 C CA . PRO A 1 173 ? -2.59 36.906 -3.445 1 95.12 173 PRO A CA 1
ATOM 1243 C C . PRO A 1 173 ? -3.438 37.938 -2.734 1 95.12 173 PRO A C 1
ATOM 1245 O O . PRO A 1 173 ? -3.926 38.875 -3.371 1 95.12 173 PRO A O 1
ATOM 1248 N N . MET A 1 174 ? -3.547 37.844 -1.472 1 93.62 174 MET A N 1
ATOM 1249 C CA . MET A 1 174 ? -4.328 38.781 -0.67 1 93.62 174 MET A CA 1
ATOM 1250 C C . MET A 1 174 ? -3.506 40 -0.324 1 93.62 174 MET A C 1
ATOM 1252 O O . MET A 1 174 ? -4 41.125 -0.422 1 93.62 174 MET A O 1
ATOM 1256 N N . MET A 1 175 ? -2.283 39.719 0.186 1 92.12 175 MET A N 1
ATOM 1257 C CA . MET A 1 175 ? -1.389 40.781 0.612 1 92.12 175 MET A CA 1
ATOM 1258 C C . MET A 1 175 ? 0.017 40.594 0.06 1 92.12 175 MET A C 1
ATOM 1260 O O . MET A 1 175 ? 0.64 39.562 0.318 1 92.12 175 MET A O 1
ATOM 1264 N N . MET A 1 176 ? 0.485 41.562 -0.727 1 93.81 176 MET A N 1
ATOM 1265 C CA . MET A 1 176 ? 1.846 41.531 -1.256 1 93.81 176 MET A CA 1
ATOM 1266 C C . MET A 1 176 ? 2.668 42.688 -0.676 1 93.81 176 MET A C 1
ATOM 1268 O O . MET A 1 176 ? 2.113 43.688 -0.253 1 93.81 176 MET A O 1
ATOM 1272 N N . PRO A 1 177 ? 4.004 42.469 -0.639 1 95.69 177 PRO A N 1
ATOM 1273 C CA . PRO A 1 177 ? 4.82 43.656 -0.281 1 95.69 177 PRO A CA 1
ATOM 1274 C C . PRO A 1 177 ? 4.668 44.812 -1.268 1 95.69 177 PRO A C 1
ATOM 1276 O O . PRO A 1 177 ? 4.211 44.594 -2.395 1 95.69 177 PRO A O 1
ATOM 1279 N N . LYS A 1 178 ? 5.027 46 -0.809 1 96.44 178 LYS A N 1
ATOM 1280 C CA . LYS A 1 178 ? 4.984 47.188 -1.678 1 96.44 178 LYS A CA 1
ATOM 1281 C C . LYS A 1 178 ? 6.355 47.469 -2.279 1 96.44 178 LYS A C 1
ATOM 1283 O O . LYS A 1 178 ? 7.359 47.5 -1.562 1 96.44 178 LYS A O 1
ATOM 1288 N N . PHE A 1 179 ? 6.348 47.719 -3.555 1 98 179 PHE A N 1
ATOM 1289 C CA . PHE A 1 179 ? 7.605 47.844 -4.277 1 98 179 PHE A CA 1
ATOM 1290 C C . PHE A 1 179 ? 7.723 49.219 -4.902 1 98 179 PHE A C 1
ATOM 1292 O O . PHE A 1 179 ? 6.762 50 -4.895 1 98 179 PHE A O 1
ATOM 1299 N N . GLN A 1 180 ? 8.992 49.562 -5.328 1 97.75 180 GLN A N 1
ATOM 1300 C CA . GLN A 1 180 ? 9.227 50.75 -6.117 1 97.75 180 GLN A CA 1
ATOM 1301 C C . GLN A 1 180 ? 9.805 50.406 -7.484 1 97.75 180 GLN A C 1
ATOM 1303 O O . GLN A 1 180 ? 10.422 49.344 -7.66 1 97.75 180 GLN A O 1
ATOM 1308 N N . ASN A 1 181 ? 9.523 51.281 -8.445 1 97.38 181 ASN A N 1
ATOM 1309 C CA . ASN A 1 181 ? 9.977 51.031 -9.805 1 97.38 181 ASN A CA 1
ATOM 1310 C C . ASN A 1 181 ? 10.672 52.281 -10.391 1 97.38 181 ASN A C 1
ATOM 1312 O O . ASN A 1 181 ? 10.953 52.312 -11.586 1 97.38 181 ASN A O 1
ATOM 1316 N N . ILE A 1 182 ? 10.992 53.281 -9.594 1 97.44 182 ILE A N 1
ATOM 1317 C CA . ILE A 1 182 ? 11.461 54.531 -10.156 1 97.44 182 ILE A CA 1
ATOM 1318 C C . ILE A 1 182 ? 12.984 54.594 -10.055 1 97.44 182 ILE A C 1
ATOM 1320 O O . ILE A 1 182 ? 13.625 55.312 -10.828 1 97.44 182 ILE A O 1
ATOM 1324 N N . TYR A 1 183 ? 13.609 53.969 -9.094 1 97.69 183 TYR A N 1
ATOM 1325 C CA . TYR A 1 183 ? 15.062 53.906 -8.969 1 97.69 183 TYR A CA 1
ATOM 1326 C C . TYR A 1 183 ? 15.609 52.594 -9.5 1 97.69 183 TYR A C 1
ATOM 1328 O O . TYR A 1 183 ? 15.148 51.5 -9.102 1 97.69 183 TYR A O 1
ATOM 1336 N N . GLY A 1 184 ? 16.562 52.625 -10.359 1 96 184 GLY A N 1
ATOM 1337 C CA . GLY A 1 184 ? 17.188 51.438 -10.914 1 96 184 GLY A CA 1
ATOM 1338 C C . GLY A 1 184 ? 18.422 51 -10.164 1 96 184 GLY A C 1
ATOM 1339 O O . GLY A 1 184 ? 18.75 51.562 -9.117 1 96 184 GLY A O 1
ATOM 1340 N N . ASN A 1 185 ? 18.969 49.875 -10.586 1 95 185 ASN A N 1
ATOM 1341 C CA . ASN A 1 185 ? 20.234 49.438 -10.039 1 95 185 ASN A CA 1
ATOM 1342 C C . ASN A 1 185 ? 21.422 50.094 -10.75 1 95 185 ASN A C 1
ATOM 1344 O O . ASN A 1 185 ? 21.266 50.625 -11.836 1 95 185 ASN A O 1
ATOM 1348 N N . ARG A 1 186 ? 22.625 50.031 -10.055 1 93.31 186 ARG A N 1
ATOM 1349 C CA . ARG A 1 186 ? 23.875 50.406 -10.719 1 93.31 186 ARG A CA 1
ATOM 1350 C C . ARG A 1 186 ? 24.359 49.312 -11.648 1 93.31 186 ARG A C 1
ATOM 1352 O O . ARG A 1 186 ? 24.016 48.125 -11.453 1 93.31 186 ARG A O 1
ATOM 1359 N N . GLU A 1 187 ? 25.062 49.688 -12.602 1 85.25 187 GLU A N 1
ATOM 1360 C CA . GLU A 1 187 ? 25.547 48.719 -13.562 1 85.25 187 GLU A CA 1
ATOM 1361 C C . GLU A 1 187 ? 26.312 47.594 -12.867 1 85.25 187 GLU A C 1
ATOM 1363 O O . GLU A 1 187 ? 27.234 47.844 -12.086 1 85.25 187 GLU A O 1
ATOM 1368 N N . GLY A 1 188 ? 25.781 46.406 -13.023 1 83.25 188 GLY A N 1
ATOM 1369 C CA . GLY A 1 188 ? 26.469 45.219 -12.5 1 83.25 188 GLY A CA 1
ATOM 1370 C C . GLY A 1 188 ? 26.078 44.906 -11.062 1 83.25 188 GLY A C 1
ATOM 1371 O O . GLY A 1 188 ? 26.641 43.969 -10.453 1 83.25 188 GLY A O 1
ATOM 1372 N N . GLU A 1 189 ? 25.219 45.719 -10.57 1 87.81 189 GLU A N 1
ATOM 1373 C CA . GLU A 1 189 ? 24.812 45.469 -9.188 1 87.81 189 GLU A CA 1
ATOM 1374 C C . GLU A 1 189 ? 23.359 45.062 -9.094 1 87.81 189 GLU A C 1
ATOM 1376 O O . GLU A 1 189 ? 22.5 45.562 -9.836 1 87.81 189 GLU A O 1
ATOM 1381 N N . LEU A 1 190 ? 23.125 44.188 -8.203 1 90.56 190 LEU A N 1
ATOM 1382 C CA . LEU A 1 190 ? 21.781 43.688 -7.996 1 90.56 190 LEU A CA 1
ATOM 1383 C C . LEU A 1 190 ? 20.906 44.688 -7.301 1 90.56 190 LEU A C 1
ATOM 1385 O O . LEU A 1 190 ? 19.719 44.844 -7.641 1 90.56 190 LEU A O 1
ATOM 1389 N N . GLY A 1 191 ? 21.406 45.406 -6.395 1 94.19 191 GLY A N 1
ATOM 1390 C CA . GLY A 1 191 ? 20.641 46.375 -5.625 1 94.19 191 GLY A CA 1
ATOM 1391 C C . GLY A 1 191 ? 20.172 47.562 -6.449 1 94.19 191 GLY A C 1
ATOM 1392 O O . GLY A 1 191 ? 20.891 48.062 -7.316 1 94.19 191 GLY A O 1
ATOM 1393 N N . SER A 1 192 ? 18.953 47.969 -6.242 1 96.81 192 SER A N 1
ATOM 1394 C CA . SER A 1 192 ? 18.391 49.094 -6.977 1 96.81 192 SER A CA 1
ATOM 1395 C C . SER A 1 192 ? 18.641 50.406 -6.25 1 96.81 192 SER A C 1
ATOM 1397 O O . SER A 1 192 ? 17.703 51.125 -5.914 1 96.81 192 SER A O 1
ATOM 1399 N N . TRP A 1 193 ? 19.906 50.656 -6.078 1 97.19 193 TRP A N 1
ATOM 1400 C CA . TRP A 1 193 ? 20.328 51.875 -5.398 1 97.19 193 TRP A CA 1
ATOM 1401 C C . TRP A 1 193 ? 20.906 52.875 -6.391 1 97.19 193 TRP A C 1
ATOM 1403 O O . TRP A 1 193 ? 21.641 53.812 -6.004 1 97.19 193 TRP A O 1
ATOM 1413 N N . GLY A 1 194 ? 20.641 52.688 -7.617 1 96.75 194 GLY A N 1
ATOM 1414 C CA . GLY A 1 194 ? 21.094 53.594 -8.656 1 96.75 194 GLY A CA 1
ATOM 1415 C C . GLY A 1 194 ? 20.25 54.844 -8.758 1 96.75 194 GLY A C 1
ATOM 1416 O O . GLY A 1 194 ? 19.531 55.188 -7.824 1 96.75 194 GLY A O 1
ATOM 1417 N N . SER A 1 195 ? 20.391 55.531 -9.867 1 95.12 195 SER A N 1
ATOM 1418 C CA . SER A 1 195 ? 19.766 56.812 -10.047 1 95.12 195 SER A CA 1
ATOM 1419 C C . SER A 1 195 ? 18.297 56.688 -10.438 1 95.12 195 SER A C 1
ATOM 1421 O O . SER A 1 195 ? 17.844 55.594 -10.805 1 95.12 195 SER A O 1
ATOM 1423 N N . LEU A 1 196 ? 17.594 57.812 -10.227 1 96.69 196 LEU A N 1
ATOM 1424 C CA . LEU A 1 196 ? 16.234 57.906 -10.727 1 96.69 196 LEU A CA 1
ATOM 1425 C C . LEU A 1 196 ? 16.172 57.656 -12.227 1 96.69 196 LEU A C 1
ATOM 1427 O O . LEU A 1 196 ? 16.922 58.25 -12.992 1 96.69 196 LEU A O 1
ATOM 1431 N N . MET A 1 197 ? 15.312 56.719 -12.539 1 96.12 197 MET A N 1
ATOM 1432 C CA . MET A 1 197 ? 15.234 56.375 -13.953 1 96.12 197 MET A CA 1
ATOM 1433 C C . MET A 1 197 ? 14.359 57.344 -14.719 1 96.12 197 MET A C 1
ATOM 1435 O O . MET A 1 197 ? 13.391 57.875 -14.172 1 96.12 197 MET A O 1
ATOM 1439 N N . ASP A 1 198 ? 14.703 57.531 -16 1 94.94 198 ASP A N 1
ATOM 1440 C CA . ASP A 1 198 ? 13.906 58.406 -16.859 1 94.94 198 ASP A CA 1
ATOM 1441 C C . ASP A 1 198 ? 12.492 57.875 -17.031 1 94.94 198 ASP A C 1
ATOM 1443 O O . ASP A 1 198 ? 11.523 58.625 -17 1 94.94 198 ASP A O 1
ATOM 1447 N N . THR A 1 199 ? 12.414 56.594 -17.219 1 95.44 199 THR A N 1
ATOM 1448 C CA . THR A 1 199 ? 11.148 55.875 -17.297 1 95.44 199 THR A CA 1
ATOM 1449 C C . THR A 1 199 ? 11.078 54.781 -16.219 1 95.44 199 THR A C 1
ATOM 1451 O O . THR A 1 199 ? 11.93 53.875 -16.188 1 95.44 199 THR A O 1
ATOM 1454 N N . PRO A 1 200 ? 10.078 54.906 -15.414 1 95.12 200 PRO A N 1
ATOM 1455 C CA . PRO A 1 200 ? 9.953 53.875 -14.383 1 95.12 200 PRO A CA 1
ATOM 1456 C C . PRO A 1 200 ? 9.82 52.469 -14.984 1 95.12 200 PRO A C 1
ATOM 1458 O O . PRO A 1 200 ? 9.273 52.312 -16.078 1 95.12 200 PRO A O 1
ATOM 1461 N N . SER A 1 201 ? 10.281 51.469 -14.258 1 95.31 201 SER A N 1
ATOM 1462 C CA . SER A 1 201 ? 10.164 50.094 -14.672 1 95.31 201 SER A CA 1
ATOM 1463 C C . SER A 1 201 ? 8.703 49.625 -14.68 1 95.31 201 SER A C 1
ATOM 1465 O O . SER A 1 201 ? 7.914 50.062 -13.844 1 95.31 201 SER A O 1
ATOM 1467 N N . ASN A 1 202 ? 8.336 48.781 -15.656 1 93 202 ASN A N 1
ATOM 1468 C CA . ASN A 1 202 ? 7 48.219 -15.695 1 93 202 ASN A CA 1
ATOM 1469 C C . ASN A 1 202 ? 6.961 46.844 -15.016 1 93 202 ASN A C 1
ATOM 1471 O O . ASN A 1 202 ? 5.961 46.125 -15.102 1 93 202 ASN A O 1
ATOM 1475 N N . PHE A 1 203 ? 8.047 46.531 -14.383 1 95.06 203 PHE A N 1
ATOM 1476 C CA . PHE A 1 203 ? 8.141 45.25 -13.688 1 95.06 203 PHE A CA 1
ATOM 1477 C C . PHE A 1 203 ? 7.164 45.219 -12.523 1 95.06 203 PHE A C 1
ATOM 1479 O O . PHE A 1 203 ? 7.164 46.094 -11.664 1 95.06 203 PHE A O 1
ATOM 1486 N N . ASP A 1 204 ? 6.285 44.219 -12.492 1 94.81 204 ASP A N 1
ATOM 1487 C CA . ASP A 1 204 ? 5.359 43.969 -11.391 1 94.81 204 ASP A CA 1
ATOM 1488 C C . ASP A 1 204 ? 5.418 42.5 -10.953 1 94.81 204 ASP A C 1
ATOM 1490 O O . ASP A 1 204 ? 4.977 41.625 -11.68 1 94.81 204 ASP A O 1
ATOM 1494 N N . PRO A 1 205 ? 5.91 42.312 -9.766 1 95.62 205 PRO A N 1
ATOM 1495 C CA . PRO A 1 205 ? 6.016 40.906 -9.289 1 95.62 205 PRO A CA 1
ATOM 1496 C C . PRO A 1 205 ? 4.684 40.188 -9.344 1 95.62 205 PRO A C 1
ATOM 1498 O O . PRO A 1 205 ? 4.66 38.938 -9.445 1 95.62 205 PRO A O 1
ATOM 1501 N N . SER A 1 206 ? 3.578 40.812 -9.266 1 94.94 206 SER A N 1
ATOM 1502 C CA . SER A 1 206 ? 2.273 40.156 -9.258 1 94.94 206 SER A CA 1
ATOM 1503 C C . SER A 1 206 ? 1.996 39.469 -10.578 1 94.94 206 SER A C 1
ATOM 1505 O O . SER A 1 206 ? 1.182 38.531 -10.641 1 94.94 206 SER A O 1
ATOM 1507 N N . ASP A 1 207 ? 2.666 39.906 -11.633 1 95 207 ASP A N 1
ATOM 1508 C CA . ASP A 1 207 ? 2.459 39.312 -12.953 1 95 207 ASP A CA 1
ATOM 1509 C C . ASP A 1 207 ? 3.006 37.875 -13.016 1 95 207 ASP A C 1
ATOM 1511 O O . ASP A 1 207 ? 2.67 37.125 -13.922 1 95 207 ASP A O 1
ATOM 1515 N N . PHE A 1 208 ? 3.85 37.594 -12.125 1 96.25 208 PHE A N 1
ATOM 1516 C CA . PHE A 1 208 ? 4.426 36.25 -12.07 1 96.25 208 PHE A CA 1
ATOM 1517 C C . PHE A 1 208 ? 3.389 35.219 -11.609 1 96.25 208 PHE A C 1
ATOM 1519 O O . PHE A 1 208 ? 3.453 34.062 -11.977 1 96.25 208 PHE A O 1
ATOM 1526 N N . PHE A 1 209 ? 2.439 35.625 -10.781 1 96.31 209 PHE A N 1
ATOM 1527 C CA . PHE A 1 209 ? 1.465 34.719 -10.18 1 96.31 209 PHE A CA 1
ATOM 1528 C C . PHE A 1 209 ? 0.369 34.375 -11.172 1 96.31 209 PHE A C 1
ATOM 1530 O O . PHE A 1 209 ? -0.064 35.219 -11.961 1 96.31 209 PHE A O 1
ATOM 1537 N N . ASN A 1 210 ? -0.034 33.125 -11.117 1 94.81 210 ASN A N 1
ATOM 1538 C CA . ASN A 1 210 ? -1.235 32.656 -11.805 1 94.81 210 ASN A CA 1
ATOM 1539 C C . ASN A 1 210 ? -2.484 32.875 -10.953 1 94.81 210 ASN A C 1
ATOM 1541 O O . ASN A 1 210 ? -2.387 33.094 -9.75 1 94.81 210 ASN A O 1
ATOM 1545 N N . THR A 1 211 ? -3.59 32.812 -11.672 1 96.06 211 THR A N 1
ATOM 1546 C CA . THR A 1 211 ? -4.82 32.656 -10.906 1 96.06 211 THR A CA 1
ATOM 1547 C C . THR A 1 211 ? -4.965 31.203 -10.422 1 96.06 211 THR A C 1
ATOM 1549 O O . THR A 1 211 ? -5.055 30.281 -11.227 1 96.06 211 THR A O 1
ATOM 1552 N N . GLY A 1 212 ? -4.922 31.094 -9.156 1 96.31 212 GLY A N 1
ATOM 1553 C CA . GLY A 1 212 ? -5.156 29.766 -8.625 1 96.31 212 GLY A CA 1
ATOM 1554 C C . GLY A 1 212 ? -6.57 29.266 -8.859 1 96.31 212 GLY A C 1
ATOM 1555 O O . GLY A 1 212 ? -7.516 30.062 -8.883 1 96.31 212 GLY A O 1
ATOM 1556 N N . MET A 1 213 ? -6.699 27.984 -8.977 1 97.44 213 MET A N 1
ATOM 1557 C CA . MET A 1 213 ? -8.016 27.375 -9.164 1 97.44 213 MET A CA 1
ATOM 1558 C C . MET A 1 213 ? -8.141 26.078 -8.375 1 97.44 213 MET A C 1
ATOM 1560 O O . MET A 1 213 ? -7.227 25.25 -8.375 1 97.44 213 MET A O 1
ATOM 1564 N N . THR A 1 214 ? -9.203 25.938 -7.633 1 96.62 214 THR A N 1
ATOM 1565 C CA . THR A 1 214 ? -9.531 24.703 -6.926 1 96.62 214 THR A CA 1
ATOM 1566 C C . THR A 1 214 ? -10.938 24.234 -7.289 1 96.62 214 THR A C 1
ATOM 1568 O O . THR A 1 214 ? -11.914 24.969 -7.105 1 96.62 214 THR A O 1
ATOM 1571 N N . GLU A 1 215 ? -11.031 23.094 -7.773 1 97.56 215 GLU A N 1
ATOM 1572 C CA . GLU A 1 215 ? -12.305 22.484 -8.117 1 97.56 215 GLU A CA 1
ATOM 1573 C C . GLU A 1 215 ? -12.547 21.203 -7.305 1 97.56 215 GLU A C 1
ATOM 1575 O O . GLU A 1 215 ? -11.711 20.297 -7.297 1 97.56 215 GLU A O 1
ATOM 1580 N N . MET A 1 216 ? -13.656 21.188 -6.609 1 96.81 216 MET A N 1
ATOM 1581 C CA . MET A 1 216 ? -14.055 20.031 -5.82 1 96.81 216 MET A CA 1
ATOM 1582 C C . MET A 1 216 ? -15.391 19.469 -6.293 1 96.81 216 MET A C 1
ATOM 1584 O O . MET A 1 216 ? -16.375 20.219 -6.406 1 96.81 216 MET A O 1
ATOM 1588 N N . ASN A 1 217 ? -15.453 18.281 -6.602 1 97.25 217 ASN A N 1
ATOM 1589 C CA . ASN A 1 217 ? -16.672 17.578 -6.984 1 97.25 217 ASN A CA 1
ATOM 1590 C C . ASN A 1 217 ? -16.922 16.375 -6.074 1 97.25 217 ASN A C 1
ATOM 1592 O O . ASN A 1 217 ? -15.984 15.695 -5.652 1 97.25 217 ASN A O 1
ATOM 1596 N N . GLY A 1 218 ? -18.188 16.234 -5.73 1 96 218 GLY A N 1
ATOM 1597 C CA . GLY A 1 218 ? -18.516 15.094 -4.887 1 96 218 GLY A CA 1
ATOM 1598 C C . GLY A 1 218 ? -19.859 14.469 -5.215 1 96 218 GLY A C 1
ATOM 1599 O O . GLY A 1 218 ? -20.812 15.18 -5.531 1 96 218 GLY A O 1
ATOM 1600 N N . PHE A 1 219 ? -19.953 13.18 -5.242 1 95.62 219 PHE A N 1
ATOM 1601 C CA . PHE A 1 219 ? -21.172 12.383 -5.328 1 95.62 219 PHE A CA 1
ATOM 1602 C C . PHE A 1 219 ? -21.359 11.539 -4.07 1 95.62 219 PHE A C 1
ATOM 1604 O O . PHE A 1 219 ? -20.406 10.93 -3.584 1 95.62 219 PHE A O 1
ATOM 1611 N N . THR A 1 220 ? -22.5 11.602 -3.498 1 94.81 220 THR A N 1
ATOM 1612 C CA . THR A 1 220 ? -22.812 10.766 -2.348 1 94.81 220 THR A CA 1
ATOM 1613 C C . THR A 1 220 ? -24.094 9.969 -2.586 1 94.81 220 THR A C 1
ATOM 1615 O O . THR A 1 220 ? -25.016 10.453 -3.25 1 94.81 220 THR A O 1
ATOM 1618 N N . LEU A 1 221 ? -24.156 8.828 -2.1 1 91.12 221 LEU A N 1
ATOM 1619 C CA . LEU A 1 221 ? -25.297 7.938 -2.154 1 91.12 221 LEU A CA 1
ATOM 1620 C C . LEU A 1 221 ? -25.641 7.395 -0.769 1 91.12 221 LEU A C 1
ATOM 1622 O O . LEU A 1 221 ? -24.75 6.926 -0.051 1 91.12 221 LEU A O 1
ATOM 1626 N N . THR A 1 222 ? -26.844 7.496 -0.378 1 91.31 222 THR A N 1
ATOM 1627 C CA . THR A 1 222 ? -27.344 6.93 0.874 1 91.31 222 THR A CA 1
ATOM 1628 C C . THR A 1 222 ? -28.594 6.09 0.636 1 91.31 222 THR A C 1
ATOM 1630 O O . THR A 1 222 ? -29.453 6.473 -0.152 1 91.31 222 THR A O 1
ATOM 1633 N N . THR A 1 223 ? -28.609 4.938 1.253 1 84.25 223 THR A N 1
ATOM 1634 C CA . THR A 1 223 ? -29.766 4.055 1.144 1 84.25 223 THR A CA 1
ATOM 1635 C C . THR A 1 223 ? -29.781 3.037 2.281 1 84.25 223 THR A C 1
ATOM 1637 O O . THR A 1 223 ? -28.766 2.832 2.949 1 84.25 223 THR A O 1
ATOM 1640 N N . GLY A 1 224 ? -30.953 2.553 2.578 1 83.44 224 GLY A N 1
ATOM 1641 C CA . GLY A 1 224 ? -30.953 1.48 3.561 1 83.44 224 GLY A CA 1
ATOM 1642 C C . GLY A 1 224 ? -32.312 1.207 4.152 1 83.44 224 GLY A C 1
ATOM 1643 O O . GLY A 1 224 ? -33.281 1.917 3.854 1 83.44 224 GLY A O 1
ATOM 1644 N N . THR A 1 225 ? -32.344 0.075 4.879 1 83.25 225 THR A N 1
ATOM 1645 C CA . THR A 1 225 ? -33.5 -0.316 5.715 1 83.25 225 THR A CA 1
ATOM 1646 C C . THR A 1 225 ? -33.125 -0.21 7.191 1 83.25 225 THR A C 1
ATOM 1648 O O . THR A 1 225 ? -32.031 0.251 7.539 1 83.25 225 THR A O 1
ATOM 1651 N N . GLU A 1 226 ? -34 -0.625 7.953 1 83.31 226 GLU A N 1
ATOM 1652 C CA . GLU A 1 226 ? -33.75 -0.582 9.391 1 83.31 226 GLU A CA 1
ATOM 1653 C C . GLU A 1 226 ? -32.625 -1.549 9.773 1 83.31 226 GLU A C 1
ATOM 1655 O O . GLU A 1 226 ? -31.906 -1.316 10.742 1 83.31 226 GLU A O 1
ATOM 1660 N N . GLN A 1 227 ? -32.531 -2.582 9.055 1 81.44 227 GLN A N 1
ATOM 1661 C CA . GLN A 1 227 ? -31.562 -3.629 9.406 1 81.44 227 GLN A CA 1
ATOM 1662 C C . GLN A 1 227 ? -30.219 -3.414 8.711 1 81.44 227 GLN A C 1
ATOM 1664 O O . GLN A 1 227 ? -29.188 -3.896 9.188 1 81.44 227 GLN A O 1
ATOM 1669 N N . ASN A 1 228 ? -30.312 -2.688 7.594 1 83.06 228 ASN A N 1
ATOM 1670 C CA . ASN A 1 228 ? -29.094 -2.521 6.812 1 83.06 228 ASN A CA 1
ATOM 1671 C C . ASN A 1 228 ? -29.047 -1.161 6.121 1 83.06 228 ASN A C 1
ATOM 1673 O O . ASN A 1 228 ? -29.938 -0.833 5.332 1 83.06 228 ASN A O 1
ATOM 1677 N N . GLN A 1 229 ? -28.078 -0.388 6.391 1 87.81 229 GLN A N 1
ATOM 1678 C CA . GLN A 1 229 ? -27.906 0.942 5.816 1 87.81 229 GLN A CA 1
ATOM 1679 C C . GLN A 1 229 ? -26.547 1.078 5.133 1 87.81 229 GLN A C 1
ATOM 1681 O O . GLN A 1 229 ? -25.531 0.634 5.668 1 87.81 229 GLN A O 1
ATOM 1686 N N . THR A 1 230 ? -26.516 1.747 3.914 1 87.06 230 THR A N 1
ATOM 1687 C CA . THR A 1 230 ? -25.281 1.896 3.145 1 87.06 230 THR A CA 1
ATOM 1688 C C . THR A 1 230 ? -25.047 3.355 2.768 1 87.06 230 THR A C 1
ATOM 1690 O O . THR A 1 230 ? -25.984 4.043 2.336 1 87.06 230 THR A O 1
ATOM 1693 N N . TYR A 1 231 ? -23.875 3.818 2.994 1 93 231 TYR A N 1
ATOM 1694 C CA . TYR A 1 231 ? -23.391 5.117 2.549 1 93 231 TYR A CA 1
ATOM 1695 C C . TYR A 1 231 ? -22.172 4.965 1.64 1 93 231 TYR A C 1
ATOM 1697 O O . TYR A 1 231 ? -21.266 4.18 1.931 1 93 231 TYR A O 1
ATOM 1705 N N . ALA A 1 232 ? -22.156 5.637 0.464 1 91.38 232 ALA A N 1
ATOM 1706 C CA . ALA A 1 232 ? -21.031 5.641 -0.458 1 91.38 232 ALA A CA 1
ATOM 1707 C C . ALA A 1 232 ? -20.75 7.051 -0.979 1 91.38 232 ALA A C 1
ATOM 1709 O O . ALA A 1 232 ? -21.672 7.859 -1.118 1 91.38 232 ALA A O 1
ATOM 1710 N N . SER A 1 233 ? -19.5 7.328 -1.251 1 96.12 233 SER A N 1
ATOM 1711 C CA . SER A 1 233 ? -19.172 8.648 -1.773 1 96.12 233 SER A CA 1
ATOM 1712 C C . SER A 1 233 ? -17.938 8.602 -2.674 1 96.12 233 SER A C 1
ATOM 1714 O O . SER A 1 233 ? -17.078 7.746 -2.494 1 96.12 233 SER A O 1
ATOM 1716 N N . VAL A 1 234 ? -17.922 9.398 -3.711 1 95.69 234 VAL A N 1
ATOM 1717 C CA . VAL A 1 234 ? -16.781 9.672 -4.59 1 95.69 234 VAL A CA 1
ATOM 1718 C C . VAL A 1 234 ? -16.547 11.18 -4.672 1 95.69 234 VAL A C 1
ATOM 1720 O O . VAL A 1 234 ? -17.484 11.953 -4.906 1 95.69 234 VAL A O 1
ATOM 1723 N N . SER A 1 235 ? -15.297 11.57 -4.426 1 97.06 235 SER A N 1
ATOM 1724 C CA . SER A 1 235 ? -15.016 13 -4.473 1 97.06 235 SER A CA 1
ATOM 1725 C C . SER A 1 235 ? -13.664 13.273 -5.129 1 97.06 235 SER A C 1
ATOM 1727 O O . SER A 1 235 ? -12.75 12.438 -5.055 1 97.06 235 SER A O 1
ATOM 1729 N N . THR A 1 236 ? -13.547 14.406 -5.816 1 97.06 236 THR A N 1
ATOM 1730 C CA . THR A 1 236 ? -12.305 14.859 -6.43 1 97.06 236 THR A CA 1
ATOM 1731 C C . THR A 1 236 ? -11.961 16.281 -5.98 1 97.06 236 THR A C 1
ATOM 1733 O O . THR A 1 236 ? -12.852 17.109 -5.797 1 97.06 236 THR A O 1
ATOM 1736 N N . THR A 1 237 ? -10.758 16.484 -5.688 1 97.19 237 THR A N 1
ATOM 1737 C CA . THR A 1 237 ? -10.18 17.797 -5.461 1 97.19 237 THR A CA 1
ATOM 1738 C C . THR A 1 237 ? -9.016 18.047 -6.414 1 97.19 237 THR A C 1
ATOM 1740 O O . THR A 1 237 ? -8.016 17.328 -6.383 1 97.19 237 THR A O 1
ATOM 1743 N N . ASN A 1 238 ? -9.133 18.984 -7.289 1 97.69 238 ASN A N 1
ATOM 1744 C CA . ASN A 1 238 ? -8.086 19.391 -8.219 1 97.69 238 ASN A CA 1
ATOM 1745 C C . ASN A 1 238 ? -7.742 20.875 -8.062 1 97.69 238 ASN A C 1
ATOM 1747 O O . ASN A 1 238 ? -8.609 21.734 -8.227 1 97.69 238 ASN A O 1
ATOM 1751 N N . SER A 1 239 ? -6.473 21.109 -7.777 1 96.81 239 SER A N 1
ATOM 1752 C CA . SER A 1 239 ? -6.066 22.484 -7.52 1 96.81 239 SER A CA 1
ATOM 1753 C C . SER A 1 239 ? -4.77 22.828 -8.242 1 96.81 239 SER A C 1
ATOM 1755 O O . SER A 1 239 ? -3.859 22 -8.32 1 96.81 239 SER A O 1
ATOM 1757 N N . THR A 1 240 ? -4.789 24 -8.883 1 96.25 240 THR A N 1
ATOM 1758 C CA . THR A 1 240 ? -3.58 24.656 -9.367 1 96.25 240 THR A CA 1
ATOM 1759 C C . THR A 1 240 ? -3.297 25.938 -8.57 1 96.25 240 THR A C 1
ATOM 1761 O O . THR A 1 240 ? -4.203 26.719 -8.312 1 96.25 240 THR A O 1
ATOM 1764 N N . GLY A 1 241 ? -2.072 26.094 -8.125 1 95.12 241 GLY A N 1
ATOM 1765 C CA . GLY A 1 241 ? -1.733 27.203 -7.246 1 95.12 241 GLY A CA 1
ATOM 1766 C C . GLY A 1 241 ? -1.471 28.5 -7.988 1 95.12 241 GLY A C 1
ATOM 1767 O O . GLY A 1 241 ? -1.677 28.578 -9.203 1 95.12 241 GLY A O 1
ATOM 1768 N N . ILE A 1 242 ? -1.124 29.5 -7.254 1 96.06 242 ILE A N 1
ATOM 1769 C CA . ILE A 1 242 ? -0.838 30.812 -7.832 1 96.06 242 ILE A CA 1
ATOM 1770 C C . ILE A 1 242 ? 0.574 30.828 -8.414 1 96.06 242 ILE A C 1
ATOM 1772 O O . ILE A 1 242 ? 0.911 31.688 -9.227 1 96.06 242 ILE A O 1
ATOM 1776 N N . LEU A 1 243 ? 1.393 29.922 -7.945 1 96.56 243 LEU A N 1
ATOM 1777 C CA . LEU A 1 243 ? 2.725 29.797 -8.523 1 96.56 243 LEU A CA 1
ATOM 1778 C C . LEU A 1 243 ? 2.705 28.859 -9.727 1 96.56 243 LEU A C 1
ATOM 1780 O O . LEU A 1 243 ? 1.957 27.875 -9.742 1 96.56 243 LEU A O 1
ATOM 1784 N N . PRO A 1 244 ? 3.557 29.141 -10.648 1 95.81 244 PRO A N 1
ATOM 1785 C CA . PRO A 1 244 ? 3.57 28.281 -11.836 1 95.81 244 PRO A CA 1
ATOM 1786 C C . PRO A 1 244 ? 3.938 26.828 -11.523 1 95.81 244 PRO A C 1
ATOM 1788 O O . PRO A 1 244 ? 4.809 26.594 -10.688 1 95.81 244 PRO A O 1
ATOM 1791 N N . ASN A 1 245 ? 3.312 25.906 -12.18 1 96.5 245 ASN A N 1
ATOM 1792 C CA . ASN A 1 245 ? 3.607 24.469 -12.133 1 96.5 245 ASN A CA 1
ATOM 1793 C C . ASN A 1 245 ? 3.434 23.906 -10.719 1 96.5 245 ASN A C 1
ATOM 1795 O O . ASN A 1 245 ? 4.137 22.984 -10.328 1 96.5 245 ASN A O 1
ATOM 1799 N N . ASN A 1 246 ? 2.689 24.609 -9.898 1 95.75 246 ASN A N 1
ATOM 1800 C CA . ASN A 1 246 ? 2.24 24.094 -8.602 1 95.75 246 ASN A CA 1
ATOM 1801 C C . ASN A 1 246 ? 0.867 23.438 -8.703 1 95.75 246 ASN A C 1
ATOM 1803 O O . ASN A 1 246 ? -0.058 24.016 -9.281 1 95.75 246 ASN A O 1
ATOM 1807 N N . ALA A 1 247 ? 0.735 22.25 -8.156 1 96.25 247 ALA A N 1
ATOM 1808 C CA . ALA A 1 247 ? -0.543 21.547 -8.281 1 96.25 247 ALA A CA 1
ATOM 1809 C C . ALA A 1 247 ? -0.781 20.625 -7.086 1 96.25 247 ALA A C 1
ATOM 1811 O O . ALA A 1 247 ? 0.166 20.219 -6.406 1 96.25 247 ALA A O 1
ATOM 1812 N N . TYR A 1 248 ? -2.039 20.312 -6.777 1 96.25 248 TYR A N 1
ATOM 1813 C CA . TYR A 1 248 ? -2.514 19.359 -5.773 1 96.25 248 TYR A CA 1
ATOM 1814 C C . TYR A 1 248 ? -3.762 18.641 -6.254 1 96.25 248 TYR A C 1
ATOM 1816 O O . TYR A 1 248 ? -4.75 19.266 -6.637 1 96.25 248 TYR A O 1
ATOM 1824 N N . ASN A 1 249 ? -3.768 17.328 -6.203 1 97.19 249 ASN A N 1
ATOM 1825 C CA . ASN A 1 249 ? -4.906 16.516 -6.602 1 97.19 249 ASN A CA 1
ATOM 1826 C C . ASN A 1 249 ? -5.199 15.422 -5.574 1 97.19 249 ASN A C 1
ATOM 1828 O O . ASN A 1 249 ? -4.277 14.844 -4.996 1 97.19 249 ASN A O 1
ATOM 1832 N N . ARG A 1 250 ? -6.434 15.227 -5.352 1 97.31 250 ARG A N 1
ATOM 1833 C CA . ARG A 1 250 ? -6.859 14.188 -4.422 1 97.31 250 ARG A CA 1
ATOM 1834 C C . ARG A 1 250 ? -8.133 13.508 -4.91 1 97.31 250 ARG A C 1
ATOM 1836 O O . ARG A 1 250 ? -9.062 14.172 -5.375 1 97.31 250 ARG A O 1
ATOM 1843 N N . TYR A 1 251 ? -8.273 12.273 -4.84 1 97.56 251 TYR A N 1
ATOM 1844 C CA . TYR A 1 251 ? -9.43 11.453 -5.172 1 97.56 251 TYR A CA 1
ATOM 1845 C C . TYR A 1 251 ? -9.82 10.562 -4 1 97.56 251 TYR A C 1
ATOM 1847 O O . TYR A 1 251 ? -8.992 9.82 -3.475 1 97.56 251 TYR A O 1
ATOM 1855 N N . ASN A 1 252 ? -11.047 10.688 -3.576 1 97.5 252 ASN A N 1
ATOM 1856 C CA . ASN A 1 252 ? -11.555 9.922 -2.439 1 97.5 252 ASN A CA 1
ATOM 1857 C C . ASN A 1 252 ? -12.648 8.953 -2.861 1 97.5 252 ASN A C 1
ATOM 1859 O O . ASN A 1 252 ? -13.578 9.328 -3.582 1 97.5 252 ASN A O 1
ATOM 1863 N N . PHE A 1 253 ? -12.555 7.73 -2.406 1 95.81 253 PHE A N 1
ATOM 1864 C CA . PHE A 1 253 ? -13.578 6.703 -2.547 1 95.81 253 PHE A CA 1
ATOM 1865 C C . PHE A 1 253 ? -13.93 6.102 -1.191 1 95.81 253 PHE A C 1
ATOM 1867 O O . PHE A 1 253 ? -13.062 5.57 -0.497 1 95.81 253 PHE A O 1
ATOM 1874 N N . SER A 1 254 ? -15.156 6.227 -0.777 1 95.44 254 SER A N 1
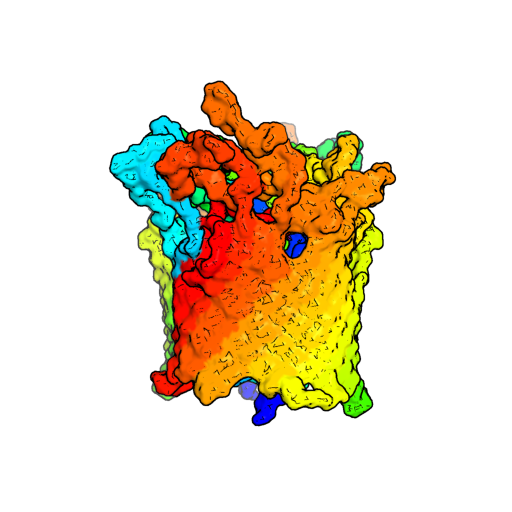ATOM 1875 C CA . SER A 1 254 ? -15.547 5.762 0.551 1 95.44 254 SER A CA 1
ATOM 1876 C C . SER A 1 254 ? -16.828 4.945 0.498 1 95.44 254 SER A C 1
ATOM 1878 O O . SER A 1 254 ? -17.734 5.254 -0.283 1 95.44 254 SER A O 1
ATOM 1880 N N . ILE A 1 255 ? -16.969 3.971 1.332 1 90.69 255 ILE A N 1
ATOM 1881 C CA . ILE A 1 255 ? -18.188 3.191 1.543 1 90.69 255 ILE A CA 1
ATOM 1882 C C . ILE A 1 255 ? -18.312 2.828 3.021 1 90.69 255 ILE A C 1
ATOM 1884 O O . ILE A 1 255 ? -17.312 2.578 3.695 1 90.69 255 ILE A O 1
ATOM 1888 N N . ARG A 1 256 ? -19.453 2.816 3.545 1 91.31 256 ARG A N 1
ATOM 1889 C CA . ARG A 1 256 ? -19.781 2.424 4.914 1 91.31 256 ARG A CA 1
ATOM 1890 C C . ARG A 1 256 ? -21.109 1.676 4.977 1 91.31 256 ARG A C 1
ATOM 1892 O O . ARG A 1 256 ? -22.094 2.092 4.355 1 91.31 256 ARG A O 1
ATOM 1899 N N . ASN A 1 257 ? -21.094 0.597 5.68 1 89.19 257 ASN A N 1
ATOM 1900 C CA . ASN A 1 257 ? -22.297 -0.206 5.844 1 89.19 257 ASN A CA 1
ATOM 1901 C C . ASN A 1 257 ? -22.531 -0.57 7.309 1 89.19 257 ASN A C 1
ATOM 1903 O O . ASN A 1 257 ? -21.609 -1.007 8 1 89.19 257 ASN A O 1
ATOM 1907 N N . THR A 1 258 ? -23.719 -0.379 7.719 1 89.94 258 THR A N 1
ATOM 1908 C CA . THR A 1 258 ? -24.141 -0.783 9.055 1 89.94 258 THR A CA 1
ATOM 1909 C C . THR A 1 258 ? -25.281 -1.807 8.977 1 89.94 258 THR A C 1
ATOM 1911 O O . THR A 1 258 ? -26.234 -1.623 8.227 1 89.94 258 THR A O 1
ATOM 1914 N N . ALA A 1 259 ? -25.172 -2.859 9.789 1 85.06 259 ALA A N 1
ATOM 1915 C CA . ALA A 1 259 ? -26.172 -3.926 9.758 1 85.06 259 ALA A CA 1
ATOM 1916 C C . ALA A 1 259 ? -26.484 -4.426 11.164 1 85.06 259 ALA A C 1
ATOM 1918 O O . ALA A 1 259 ? -25.609 -4.473 12.023 1 85.06 259 ALA A O 1
ATOM 1919 N N . LYS A 1 260 ? -27.719 -4.715 11.344 1 87.31 260 LYS A N 1
ATOM 1920 C CA . LYS A 1 260 ? -28.172 -5.363 12.562 1 87.31 260 LYS A CA 1
ATOM 1921 C C . LYS A 1 260 ? -28.703 -6.766 12.281 1 87.31 260 LYS A C 1
ATOM 1923 O O . LYS A 1 260 ? -29.328 -7.004 11.25 1 87.31 260 LYS A O 1
ATOM 1928 N N . PHE A 1 261 ? -28.312 -7.633 13.141 1 81.19 261 PHE A N 1
ATOM 1929 C CA . PHE A 1 261 ? -28.797 -8.992 12.945 1 81.19 261 PHE A CA 1
ATOM 1930 C C . PHE A 1 261 ? -28.984 -9.703 14.281 1 81.19 261 PHE A C 1
ATOM 1932 O O . PHE A 1 261 ? -28.719 -9.125 15.336 1 81.19 261 PHE A O 1
ATOM 1939 N N . CYS A 1 262 ? -29.547 -11.023 14.352 1 83.81 262 CYS A N 1
ATOM 1940 C CA . CYS A 1 262 ? -29.875 -11.797 15.547 1 83.81 262 CYS A CA 1
ATOM 1941 C C . CYS A 1 262 ? -30.875 -11.055 16.422 1 83.81 262 CYS A C 1
ATOM 1943 O O . CYS A 1 262 ? -30.625 -10.836 17.609 1 83.81 262 CYS A O 1
ATOM 1945 N N . ASP A 1 263 ? -32 -10.664 15.867 1 86.5 263 ASP A N 1
ATOM 1946 C CA . ASP A 1 263 ? -33.062 -9.922 16.531 1 86.5 263 ASP A CA 1
ATOM 1947 C C . ASP A 1 263 ? -32.531 -8.617 17.125 1 86.5 263 ASP A C 1
ATOM 1949 O O . ASP A 1 263 ? -32.781 -8.297 18.281 1 86.5 263 ASP A O 1
ATOM 1953 N N . ASN A 1 264 ? -31.594 -7.98 16.391 1 87.94 264 ASN A N 1
ATOM 1954 C CA . ASN A 1 264 ? -31.031 -6.668 16.703 1 87.94 264 ASN A CA 1
ATOM 1955 C C . ASN A 1 264 ? -30.094 -6.723 17.891 1 87.94 264 ASN A C 1
ATOM 1957 O O . ASN A 1 264 ? -29.828 -5.699 18.531 1 87.94 264 ASN A O 1
ATOM 1961 N N . LYS A 1 265 ? -29.594 -7.875 18.219 1 91.19 265 LYS A N 1
ATOM 1962 C CA . LYS A 1 265 ? -28.672 -8.008 19.328 1 91.19 265 LYS A CA 1
ATOM 1963 C C . LYS A 1 265 ? -27.234 -7.773 18.891 1 91.19 265 LYS A C 1
ATOM 1965 O O . LYS A 1 265 ? -26.359 -7.441 19.703 1 91.19 265 LYS A O 1
ATOM 1970 N N . LEU A 1 266 ? -27.016 -7.988 17.625 1 90 266 LEU A N 1
ATOM 1971 C CA . LEU A 1 266 ? -25.688 -7.758 17.078 1 90 266 LEU A CA 1
ATOM 1972 C C . LEU A 1 266 ? -25.719 -6.637 16.047 1 90 266 LEU A C 1
ATOM 1974 O O . LEU A 1 266 ? -26.578 -6.613 15.172 1 90 266 LEU A O 1
ATOM 1978 N N . SER A 1 267 ? -24.797 -5.707 16.188 1 91.94 267 SER A N 1
ATOM 1979 C CA . SER A 1 267 ? -24.641 -4.609 15.242 1 91.94 267 SER A CA 1
ATOM 1980 C C . SER A 1 267 ? -23.234 -4.59 14.641 1 91.94 267 SER A C 1
ATOM 1982 O O . SER A 1 267 ? -22.25 -4.504 15.367 1 91.94 267 SER A O 1
ATOM 1984 N N . LEU A 1 268 ? -23.188 -4.676 13.344 1 89.81 268 LEU A N 1
ATOM 1985 C CA . LEU A 1 268 ? -21.922 -4.668 12.625 1 89.81 268 LEU A CA 1
ATOM 1986 C C . LEU A 1 268 ? -21.766 -3.381 11.82 1 89.81 268 LEU A C 1
ATOM 1988 O O . LEU A 1 268 ? -22.672 -2.988 11.078 1 89.81 268 LEU A O 1
ATOM 1992 N N . ASP A 1 269 ? -20.688 -2.643 11.977 1 93.25 269 ASP A N 1
ATOM 1993 C CA . ASP A 1 269 ? -20.328 -1.429 11.25 1 93.25 269 ASP A CA 1
ATOM 1994 C C . ASP A 1 269 ? -19.016 -1.611 10.484 1 93.25 269 ASP A C 1
ATOM 1996 O O . ASP A 1 269 ? -17.953 -1.769 11.086 1 93.25 269 ASP A O 1
ATOM 2000 N N . LEU A 1 270 ? -19.125 -1.562 9.211 1 90.69 270 LEU A N 1
ATOM 2001 C CA . LEU A 1 270 ? -17.969 -1.76 8.352 1 90.69 270 LEU A CA 1
ATOM 2002 C C . LEU A 1 270 ? -17.734 -0.534 7.473 1 90.69 270 LEU A C 1
ATOM 2004 O O . LEU A 1 270 ? -18.672 0.089 6.992 1 90.69 270 LEU A O 1
ATOM 2008 N N . GLY A 1 271 ? -16.453 -0.155 7.324 1 91.81 271 GLY A N 1
ATOM 2009 C CA . GLY A 1 271 ? -16.078 0.964 6.473 1 91.81 271 GLY A CA 1
ATOM 2010 C C . GLY A 1 271 ? -14.781 0.734 5.719 1 91.81 271 GLY A C 1
ATOM 2011 O O . GLY A 1 271 ? -13.867 0.091 6.23 1 91.81 271 GLY A O 1
ATOM 2012 N N . ALA A 1 272 ? -14.695 1.273 4.508 1 93 272 ALA A N 1
ATOM 2013 C CA . ALA A 1 272 ? -13.484 1.248 3.688 1 93 272 ALA A CA 1
ATOM 2014 C C . ALA A 1 272 ? -13.297 2.57 2.951 1 93 272 ALA A C 1
ATOM 2016 O O . ALA A 1 272 ? -14.266 3.174 2.482 1 93 272 ALA A O 1
ATOM 2017 N N . GLN A 1 273 ? -12.055 2.992 2.887 1 95.56 273 GLN A N 1
ATOM 2018 C CA . GLN A 1 273 ? -11.695 4.207 2.16 1 95.56 273 GLN A CA 1
ATOM 2019 C C . GLN A 1 273 ? -10.406 4.008 1.36 1 95.56 273 GLN A C 1
ATOM 2021 O O . GLN A 1 273 ? -9.469 3.375 1.836 1 95.56 273 GLN A O 1
ATOM 2026 N N . TYR A 1 274 ? -10.406 4.43 0.179 1 95.75 274 TYR A N 1
ATOM 2027 C CA . TYR A 1 274 ? -9.242 4.488 -0.699 1 95.75 274 TYR A CA 1
ATOM 2028 C C . TYR A 1 274 ? -8.977 5.914 -1.165 1 95.75 274 TYR A C 1
ATOM 2030 O O . TYR A 1 274 ? -9.867 6.566 -1.713 1 95.75 274 TYR A O 1
ATOM 2038 N N . ILE A 1 275 ? -7.781 6.402 -0.966 1 97.81 275 ILE A N 1
ATOM 2039 C CA . ILE A 1 275 ? -7.441 7.785 -1.276 1 97.81 275 ILE A CA 1
ATOM 2040 C C . ILE A 1 275 ? -6.203 7.828 -2.17 1 97.81 275 ILE A C 1
ATOM 2042 O O . ILE A 1 275 ? -5.211 7.148 -1.896 1 97.81 275 ILE A O 1
ATOM 2046 N N . ILE A 1 276 ? -6.262 8.555 -3.264 1 97.25 276 ILE A N 1
ATOM 2047 C CA . ILE A 1 276 ? -5.113 8.859 -4.113 1 97.25 276 ILE A CA 1
ATOM 2048 C C . ILE A 1 276 ? -4.789 10.352 -4.031 1 97.25 276 ILE A C 1
ATOM 2050 O O . ILE A 1 276 ? -5.648 11.195 -4.289 1 97.25 276 ILE A O 1
ATOM 2054 N N . GLN A 1 277 ? -3.596 10.672 -3.662 1 96.75 277 GLN A N 1
ATOM 2055 C CA . GLN A 1 277 ? -3.199 12.07 -3.512 1 96.75 277 GLN A CA 1
ATOM 2056 C C . GLN A 1 277 ? -1.858 12.336 -4.188 1 96.75 277 GLN A C 1
ATOM 2058 O O . GLN A 1 277 ? -0.933 11.531 -4.082 1 96.75 277 GLN A O 1
ATOM 2063 N N . ASN A 1 278 ? -1.762 13.445 -4.949 1 95.75 278 ASN A N 1
ATOM 2064 C CA . ASN A 1 278 ? -0.517 13.906 -5.559 1 95.75 278 ASN A CA 1
ATOM 2065 C C . ASN A 1 278 ? -0.325 15.406 -5.383 1 95.75 278 ASN A C 1
ATOM 2067 O O . ASN A 1 278 ? -1.287 16.172 -5.457 1 95.75 278 ASN A O 1
ATOM 2071 N N . ASN A 1 279 ? 0.862 15.766 -5.129 1 94.81 279 ASN A N 1
ATOM 2072 C CA . ASN A 1 279 ? 1.183 17.188 -5.129 1 94.81 279 ASN A CA 1
ATOM 2073 C C . ASN A 1 279 ? 2.506 17.469 -5.836 1 94.81 279 ASN A C 1
ATOM 2075 O O . ASN A 1 279 ? 3.352 16.578 -5.953 1 94.81 279 ASN A O 1
ATOM 2079 N N . LYS A 1 280 ? 2.609 18.703 -6.355 1 95.19 280 LYS A N 1
ATOM 2080 C CA . LYS A 1 280 ? 3.77 19.125 -7.137 1 95.19 280 LYS A CA 1
ATOM 2081 C C . LYS A 1 280 ? 4.184 20.547 -6.777 1 95.19 280 LYS A C 1
ATOM 2083 O O . LYS A 1 280 ? 3.348 21.453 -6.746 1 95.19 280 LYS A O 1
ATOM 2088 N N . ASN A 1 281 ? 5.418 20.719 -6.402 1 95.62 281 ASN A N 1
ATOM 2089 C CA . ASN A 1 281 ? 6.117 21.984 -6.254 1 95.62 281 ASN A CA 1
ATOM 2090 C C . ASN A 1 281 ? 5.418 22.891 -5.246 1 95.62 281 ASN A C 1
ATOM 2092 O O . ASN A 1 281 ? 5.137 24.062 -5.543 1 95.62 281 ASN A O 1
ATOM 2096 N N . MET A 1 282 ? 5.207 22.406 -4.078 1 92.81 282 MET A N 1
ATOM 2097 C CA . MET A 1 282 ? 4.766 23.25 -2.973 1 92.81 282 MET A CA 1
ATOM 2098 C C . MET A 1 282 ? 5.926 24.078 -2.416 1 92.81 282 MET A C 1
ATOM 2100 O O . MET A 1 282 ? 7.012 23.531 -2.188 1 92.81 282 MET A O 1
ATOM 2104 N N . VAL A 1 283 ? 5.715 25.297 -2.287 1 90.81 283 VAL A N 1
ATOM 2105 C CA . VAL A 1 283 ? 6.801 26.172 -1.882 1 90.81 283 VAL A CA 1
ATOM 2106 C C . VAL A 1 283 ? 6.547 26.688 -0.467 1 90.81 283 VAL A C 1
ATOM 2108 O O . VAL A 1 283 ? 5.457 27.172 -0.163 1 90.81 283 VAL A O 1
ATOM 2111 N N . GLY A 1 284 ? 7.508 26.516 0.369 1 85.31 284 GLY A N 1
ATOM 2112 C CA . GLY A 1 284 ? 7.445 27.047 1.721 1 85.31 284 GLY A CA 1
ATOM 2113 C C . GLY A 1 284 ? 8.25 28.312 1.894 1 85.31 284 GLY A C 1
ATOM 2114 O O . GLY A 1 284 ? 8.734 28.891 0.915 1 85.31 284 GLY A O 1
ATOM 2115 N N . SER A 1 285 ? 8.344 28.719 3.059 1 89.31 285 SER A N 1
ATOM 2116 C CA . SER A 1 285 ? 9.148 29.891 3.4 1 89.31 285 SER A CA 1
ATOM 2117 C C . SER A 1 285 ? 10.641 29.578 3.328 1 89.31 285 SER A C 1
ATOM 2119 O O . SER A 1 285 ? 11.039 28.422 3.465 1 89.31 285 SER A O 1
ATOM 2121 N N . GLY A 1 286 ? 11.414 30.641 3.027 1 91.56 286 GLY A N 1
ATOM 2122 C CA . GLY A 1 286 ? 12.859 30.469 2.992 1 91.56 286 GLY A CA 1
ATOM 2123 C C . GLY A 1 286 ? 13.477 30.875 1.666 1 91.56 286 GLY A C 1
ATOM 2124 O O . GLY A 1 286 ? 12.766 31.234 0.726 1 91.56 286 GLY A O 1
ATOM 2125 N N . GLN A 1 287 ? 14.742 30.766 1.631 1 93.81 287 GLN A N 1
ATOM 2126 C CA . GLN A 1 287 ? 15.422 31.281 0.454 1 93.81 287 GLN A CA 1
ATOM 2127 C C . GLN A 1 287 ? 15.68 30.188 -0.572 1 93.81 287 GLN A C 1
ATOM 2129 O O . GLN A 1 287 ? 15.883 30.469 -1.755 1 93.81 287 GLN A O 1
ATOM 2134 N N . TYR A 1 288 ? 15.594 28.875 -0.099 1 93 288 TYR A N 1
ATOM 2135 C CA . TYR A 1 288 ? 15.875 27.781 -1.019 1 93 288 TYR A CA 1
ATOM 2136 C C . TYR A 1 288 ? 14.609 27.297 -1.714 1 93 288 TYR A C 1
ATOM 2138 O O . TYR A 1 288 ? 13.531 27.281 -1.108 1 93 288 TYR A O 1
ATOM 2146 N N . PHE A 1 289 ? 14.758 26.984 -3.021 1 93.5 289 PHE A N 1
ATOM 2147 C CA . PHE A 1 289 ? 13.68 26.406 -3.822 1 93.5 289 PHE A CA 1
ATOM 2148 C C . PHE A 1 289 ? 12.477 27.344 -3.865 1 93.5 289 PHE A C 1
ATOM 2150 O O . PHE A 1 289 ? 11.328 26.906 -3.861 1 93.5 289 PHE A O 1
ATOM 2157 N N . ASN A 1 290 ? 12.727 28.594 -3.76 1 95.25 290 ASN A N 1
ATOM 2158 C CA . ASN A 1 290 ? 11.703 29.641 -3.658 1 95.25 290 ASN A CA 1
ATOM 2159 C C . ASN A 1 290 ? 11.875 30.703 -4.734 1 95.25 290 ASN A C 1
ATOM 2161 O O . ASN A 1 290 ? 12.852 31.453 -4.719 1 95.25 290 ASN A O 1
ATOM 2165 N N . PRO A 1 291 ? 10.914 30.797 -5.617 1 96.69 291 PRO A N 1
ATOM 2166 C CA . PRO A 1 291 ? 11.039 31.766 -6.711 1 96.69 291 PRO A CA 1
ATOM 2167 C C . PRO A 1 291 ? 10.852 33.219 -6.246 1 96.69 291 PRO A C 1
ATOM 2169 O O . PRO A 1 291 ? 11.242 34.125 -6.949 1 96.69 291 PRO A O 1
ATOM 2172 N N . LEU A 1 292 ? 10.32 33.406 -5.102 1 96.5 292 LEU A N 1
ATOM 2173 C CA . LEU A 1 292 ? 9.945 34.719 -4.656 1 96.5 292 LEU A CA 1
ATOM 2174 C C . LEU A 1 292 ? 11.18 35.562 -4.324 1 96.5 292 LEU A C 1
ATOM 2176 O O . LEU A 1 292 ? 11.148 36.781 -4.422 1 96.5 292 LEU A O 1
ATOM 2180 N N . VAL A 1 293 ? 12.25 34.875 -3.922 1 96.75 293 VAL A N 1
ATOM 2181 C CA . VAL A 1 293 ? 13.477 35.594 -3.594 1 96.75 293 VAL A CA 1
ATOM 2182 C C . VAL A 1 293 ? 13.969 36.375 -4.82 1 96.75 293 VAL A C 1
ATOM 2184 O O . VAL A 1 293 ? 14.055 37.594 -4.801 1 96.75 293 VAL A O 1
ATOM 2187 N N . SER A 1 294 ? 14.141 35.656 -5.918 1 96.44 294 SER A N 1
ATOM 2188 C CA . SER A 1 294 ? 14.602 36.281 -7.156 1 96.44 294 SER A CA 1
ATOM 2189 C C . SER A 1 294 ? 13.562 37.219 -7.715 1 96.44 294 SER A C 1
ATOM 2191 O O . SER A 1 294 ? 13.906 38.25 -8.328 1 96.44 294 SER A O 1
ATOM 2193 N N . LEU A 1 295 ? 12.359 36.906 -7.547 1 96.88 295 LEU A N 1
ATOM 2194 C CA . LEU A 1 295 ? 11.273 37.719 -8.086 1 96.88 295 LEU A CA 1
ATOM 2195 C C . LEU A 1 295 ? 11.195 39.062 -7.387 1 96.88 295 LEU A C 1
ATOM 2197 O O . LEU A 1 295 ? 11.172 40.094 -8.039 1 96.88 295 LEU A O 1
ATOM 2201 N N . TYR A 1 296 ? 11.164 39.094 -6.078 1 97.31 296 TYR A N 1
ATOM 2202 C CA . TYR A 1 296 ? 10.977 40.312 -5.305 1 97.31 296 TYR A CA 1
ATOM 2203 C C . TYR A 1 296 ? 12.211 41.219 -5.383 1 97.31 296 TYR A C 1
ATOM 2205 O O . TYR A 1 296 ? 12.102 42.438 -5.363 1 97.31 296 TYR A O 1
ATOM 2213 N N . LEU A 1 297 ? 13.375 40.594 -5.449 1 96.94 297 LEU A N 1
ATOM 2214 C CA . LEU A 1 297 ? 14.602 41.375 -5.363 1 96.94 297 LEU A CA 1
ATOM 2215 C C . LEU A 1 297 ? 15.109 41.75 -6.754 1 96.94 297 LEU A C 1
ATOM 2217 O O . LEU A 1 297 ? 16.156 42.375 -6.891 1 96.94 297 LEU A O 1
ATOM 2221 N N . PHE A 1 298 ? 14.391 41.406 -7.77 1 96.25 298 PHE A N 1
ATOM 2222 C CA . PHE A 1 298 ? 14.812 41.688 -9.141 1 96.25 298 PHE A CA 1
ATOM 2223 C C . PHE A 1 298 ? 15.156 43.156 -9.305 1 96.25 298 PHE A C 1
ATOM 2225 O O . PHE A 1 298 ? 14.383 44.031 -8.906 1 96.25 298 PHE A O 1
ATOM 2232 N N . PRO A 1 299 ? 16.312 43.438 -9.898 1 95.56 299 PRO A N 1
ATOM 2233 C CA . PRO A 1 299 ? 16.703 44.844 -10.062 1 95.56 299 PRO A CA 1
ATOM 2234 C C . PRO A 1 299 ? 15.789 45.594 -11.023 1 95.56 299 PRO A C 1
ATOM 2236 O O . PRO A 1 299 ? 15.523 45.125 -12.133 1 95.56 299 PRO A O 1
ATOM 2239 N N . ARG A 1 300 ? 15.406 46.812 -10.664 1 95.81 300 ARG A N 1
ATOM 2240 C CA . ARG A 1 300 ? 14.336 47.531 -11.344 1 95.81 300 ARG A CA 1
ATOM 2241 C C . ARG A 1 300 ? 14.844 48.156 -12.648 1 95.81 300 ARG A C 1
ATOM 2243 O O . ARG A 1 300 ? 14.047 48.5 -13.523 1 95.81 300 ARG A O 1
ATOM 2250 N N . GLY A 1 301 ? 16.141 48.25 -12.773 1 93.75 301 GLY A N 1
ATOM 2251 C CA . GLY A 1 301 ? 16.703 48.812 -13.992 1 93.75 301 GLY A CA 1
ATOM 2252 C C . GLY A 1 301 ? 16.875 47.75 -15.094 1 93.75 301 GLY A C 1
ATOM 2253 O O . GLY A 1 301 ? 17.266 48.094 -16.219 1 93.75 301 GLY A O 1
ATOM 2254 N N . GLU A 1 302 ? 16.578 46.531 -14.82 1 93.56 302 GLU A N 1
ATOM 2255 C CA . GLU A 1 302 ? 16.797 45.438 -15.75 1 93.56 302 GLU A CA 1
ATOM 2256 C C . GLU A 1 302 ? 15.484 44.969 -16.375 1 93.56 302 GLU A C 1
ATOM 2258 O O . GLU A 1 302 ? 14.398 45.344 -15.906 1 93.56 302 GLU A O 1
ATOM 2263 N N . ASN A 1 303 ? 15.562 44.156 -17.422 1 91.69 303 ASN A N 1
ATOM 2264 C CA . ASN A 1 303 ? 14.398 43.719 -18.172 1 91.69 303 ASN A CA 1
ATOM 2265 C C . ASN A 1 303 ? 13.961 42.312 -17.734 1 91.69 303 ASN A C 1
ATOM 2267 O O . ASN A 1 303 ? 14.617 41.312 -18.062 1 91.69 303 ASN A O 1
ATOM 2271 N N . PHE A 1 304 ? 12.828 42.25 -17.156 1 94.31 304 PHE A N 1
ATOM 2272 C CA . PHE A 1 304 ? 12.336 40.969 -16.625 1 94.31 304 PHE A CA 1
ATOM 2273 C C . PHE A 1 304 ? 11.836 40.094 -17.766 1 94.31 304 PHE A C 1
ATOM 2275 O O . PHE A 1 304 ? 11.734 38.875 -17.594 1 94.31 304 PHE A O 1
ATOM 2282 N N . GLN A 1 305 ? 11.547 40.594 -18.906 1 92.88 305 GLN A N 1
ATOM 2283 C CA . GLN A 1 305 ? 11.094 39.812 -20.047 1 92.88 305 GLN A CA 1
ATOM 2284 C C . GLN A 1 305 ? 12.156 38.812 -20.484 1 92.88 305 GLN A C 1
ATOM 2286 O O . GLN A 1 305 ? 11.836 37.719 -20.953 1 92.88 305 GLN A O 1
ATOM 2291 N N . GLU A 1 306 ? 13.367 39.219 -20.312 1 92.31 306 GLU A N 1
ATOM 2292 C CA . GLU A 1 306 ? 14.461 38.312 -20.641 1 92.31 306 GLU A CA 1
ATOM 2293 C C . GLU A 1 306 ? 14.508 37.125 -19.688 1 92.31 306 GLU A C 1
ATOM 2295 O O . GLU A 1 306 ? 14.852 36 -20.094 1 92.31 306 GLU A O 1
ATOM 2300 N N . VAL A 1 307 ? 14.211 37.438 -18.5 1 93.75 307 VAL A N 1
ATOM 2301 C CA . VAL A 1 307 ? 14.219 36.438 -17.469 1 93.75 307 VAL A CA 1
ATOM 2302 C C . VAL A 1 307 ? 13.062 35.438 -17.688 1 93.75 307 VAL A C 1
ATOM 2304 O O . VAL A 1 307 ? 13.172 34.25 -17.375 1 93.75 307 VAL A O 1
ATOM 2307 N N . GLN A 1 308 ? 11.984 35.938 -18.297 1 94.69 308 GLN A N 1
ATOM 2308 C CA . GLN A 1 308 ? 10.82 35.094 -18.578 1 94.69 308 GLN A CA 1
ATOM 2309 C C . GLN A 1 308 ? 11.172 34 -19.562 1 94.69 308 GLN A C 1
ATOM 2311 O O . GLN A 1 308 ? 10.594 32.906 -19.5 1 94.69 308 GLN A O 1
ATOM 2316 N N . MET A 1 309 ? 12.047 34.312 -20.438 1 95.06 309 MET A N 1
ATOM 2317 C CA . MET A 1 309 ? 12.633 33.25 -21.266 1 95.06 309 MET A CA 1
ATOM 2318 C C . MET A 1 309 ? 13.75 32.531 -20.516 1 95.06 309 MET A C 1
ATOM 2320 O O . MET A 1 309 ? 14.922 32.625 -20.891 1 95.06 309 MET A O 1
ATOM 2324 N N . TYR A 1 310 ? 13.398 31.766 -19.656 1 96.69 310 TYR A N 1
ATOM 2325 C CA . TYR A 1 310 ? 14.234 31.328 -18.531 1 96.69 310 TYR A CA 1
ATOM 2326 C C . TYR A 1 310 ? 15.227 30.266 -18.969 1 96.69 310 TYR A C 1
ATOM 2328 O O . TYR A 1 310 ? 16.156 29.922 -18.234 1 96.69 310 TYR A O 1
ATOM 2336 N N . GLU A 1 311 ? 15.086 29.641 -20.203 1 96.31 311 GLU A N 1
ATOM 2337 C CA . GLU A 1 311 ? 16.062 28.656 -20.688 1 96.31 311 GLU A CA 1
ATOM 2338 C C . GLU A 1 311 ? 16.531 29.016 -22.094 1 96.31 311 GLU A C 1
ATOM 2340 O O . GLU A 1 311 ? 15.766 29.516 -22.906 1 96.31 311 GLU A O 1
ATOM 2345 N N . ARG A 1 312 ? 17.797 28.859 -22.344 1 96.75 312 ARG A N 1
ATOM 2346 C CA . ARG A 1 312 ? 18.438 29.094 -23.641 1 96.75 312 ARG A CA 1
ATOM 2347 C C . ARG A 1 312 ? 19.328 27.906 -24.031 1 96.75 312 ARG A C 1
ATOM 2349 O O . ARG A 1 312 ? 19.922 27.25 -23.172 1 96.75 312 ARG A O 1
ATOM 2356 N N . TYR A 1 313 ? 19.453 27.688 -25.297 1 97 313 TYR A N 1
ATOM 2357 C CA . TYR A 1 313 ? 20.234 26.562 -25.781 1 97 313 TYR A CA 1
ATOM 2358 C C . TYR A 1 313 ? 21.719 26.859 -25.734 1 97 313 TYR A C 1
ATOM 2360 O O . TYR A 1 313 ? 22.156 27.922 -26.203 1 97 313 TYR A O 1
ATOM 2368 N N . SER A 1 314 ? 22.422 26 -25.125 1 97 314 SER A N 1
ATOM 2369 C CA . SER A 1 314 ? 23.875 26.047 -25.094 1 97 314 SER A CA 1
ATOM 2370 C C . SER A 1 314 ? 24.484 25.094 -26.125 1 97 314 SER A C 1
ATOM 2372 O O . SER A 1 314 ? 24.344 23.875 -25.984 1 97 314 SER A O 1
ATOM 2374 N N . GLU A 1 315 ? 25.188 25.609 -27.031 1 96.25 315 GLU A N 1
ATOM 2375 C CA . GLU A 1 315 ? 25.844 24.766 -28.031 1 96.25 315 GLU A CA 1
ATOM 2376 C C . GLU A 1 315 ? 26.953 23.938 -27.406 1 96.25 315 GLU A C 1
ATOM 2378 O O . GLU A 1 315 ? 27.156 22.766 -27.766 1 96.25 315 GLU A O 1
ATOM 2383 N N . ALA A 1 316 ? 27.641 24.594 -26.453 1 94.69 316 ALA A N 1
ATOM 2384 C CA . ALA A 1 316 ? 28.75 23.922 -25.812 1 94.69 316 ALA A CA 1
ATOM 2385 C C . ALA A 1 316 ? 28.281 22.688 -25.031 1 94.69 316 ALA A C 1
ATOM 2387 O O . ALA A 1 316 ? 29 21.688 -24.953 1 94.69 316 ALA A O 1
ATOM 2388 N N . ARG A 1 317 ? 27.109 22.719 -24.5 1 95.12 317 ARG A N 1
ATOM 2389 C CA . ARG A 1 317 ? 26.609 21.641 -23.656 1 95.12 317 ARG A CA 1
ATOM 2390 C C . ARG A 1 317 ? 25.547 20.828 -24.391 1 95.12 317 ARG A C 1
ATOM 2392 O O . ARG A 1 317 ? 25.156 19.75 -23.938 1 95.12 317 ARG A O 1
ATOM 2399 N N . ASN A 1 318 ? 25.031 21.312 -25.484 1 96.12 318 ASN A N 1
ATOM 2400 C CA . ASN A 1 318 ? 24.016 20.672 -26.297 1 96.12 318 ASN A CA 1
ATOM 2401 C C . ASN A 1 318 ? 22.734 20.422 -25.5 1 96.12 318 ASN A C 1
ATOM 2403 O O . ASN A 1 318 ? 22.188 19.312 -25.531 1 96.12 318 ASN A O 1
ATOM 2407 N N . LEU A 1 319 ? 22.406 21.312 -24.672 1 97.31 319 LEU A N 1
ATOM 2408 C CA . LEU A 1 319 ? 21.188 21.266 -23.875 1 97.31 319 LEU A CA 1
ATOM 2409 C C . LEU A 1 319 ? 20.734 22.672 -23.5 1 97.31 319 LEU A C 1
ATOM 2411 O O . LEU A 1 319 ? 21.453 23.641 -23.719 1 97.31 319 LEU A O 1
ATOM 2415 N N . MET A 1 320 ? 19.453 22.75 -23.094 1 97.31 320 MET A N 1
ATOM 2416 C CA . MET A 1 320 ? 18.953 24.031 -22.609 1 97.31 320 MET A CA 1
ATOM 2417 C C . MET A 1 320 ? 19.516 24.344 -21.219 1 97.31 320 MET A C 1
ATOM 2419 O O . MET A 1 320 ? 19.609 23.453 -20.375 1 97.31 320 MET A O 1
ATOM 2423 N N . VAL A 1 321 ? 19.953 25.547 -21.031 1 97.38 321 VAL A N 1
ATOM 2424 C CA . VAL A 1 321 ? 20.516 25.953 -19.75 1 97.38 321 VAL A CA 1
ATOM 2425 C C . VAL A 1 321 ? 19.719 27.141 -19.188 1 97.38 321 VAL A C 1
ATOM 2427 O O . VAL A 1 321 ? 19.031 27.844 -19.938 1 97.38 321 VAL A O 1
ATOM 2430 N N . GLN A 1 322 ? 19.781 27.359 -17.891 1 96.81 322 GLN A N 1
ATOM 2431 C CA . GLN A 1 322 ? 19.109 28.453 -17.188 1 96.81 322 GLN A CA 1
ATOM 2432 C C . GLN A 1 322 ? 19.641 29.812 -17.641 1 96.81 322 GLN A C 1
ATOM 2434 O O . GLN A 1 322 ? 20.844 29.969 -17.828 1 96.81 322 GLN A O 1
ATOM 2439 N N . TYR A 1 323 ? 18.688 30.703 -17.906 1 96.44 323 TYR A N 1
ATOM 2440 C CA . TYR A 1 323 ? 19.125 32.062 -18.156 1 96.44 323 TYR A CA 1
ATOM 2441 C C . TYR A 1 323 ? 19.031 32.906 -16.875 1 96.44 323 TYR A C 1
ATOM 2443 O O . TYR A 1 323 ? 17.953 33.375 -16.516 1 96.44 323 TYR A O 1
ATOM 2451 N N . TRP A 1 324 ? 20.109 33.156 -16.281 1 95.06 324 TRP A N 1
ATOM 2452 C CA . TRP A 1 324 ? 20.312 34 -15.102 1 95.06 324 TRP A CA 1
ATOM 2453 C C . TRP A 1 324 ? 21.719 34.594 -15.102 1 95.06 324 TRP A C 1
ATOM 2455 O O . TRP A 1 324 ? 22.641 34.031 -14.508 1 95.06 324 TRP A O 1
ATOM 2465 N N . PRO A 1 325 ? 21.906 35.656 -15.758 1 91.5 325 PRO A N 1
ATOM 2466 C CA . PRO A 1 325 ? 23.234 36.25 -15.828 1 91.5 325 PRO A CA 1
ATOM 2467 C C . PRO A 1 325 ? 23.766 36.656 -14.461 1 91.5 325 PRO A C 1
ATOM 2469 O O . PRO A 1 325 ? 23.375 37.719 -13.938 1 91.5 325 PRO A O 1
ATOM 2472 N N . GLU A 1 326 ? 24.688 35.938 -13.992 1 88.56 326 GLU A N 1
ATOM 2473 C CA . GLU A 1 326 ? 25.234 36.188 -12.656 1 88.56 326 GLU A CA 1
ATOM 2474 C C . GLU A 1 326 ? 25.984 37.5 -12.594 1 88.56 326 GLU A C 1
ATOM 2476 O O . GLU A 1 326 ? 26.125 38.094 -11.523 1 88.56 326 GLU A O 1
ATOM 2481 N N . SER A 1 327 ? 26.5 37.938 -13.766 1 85.94 327 SER A N 1
ATOM 2482 C CA . SER A 1 327 ? 27.234 39.188 -13.812 1 85.94 327 SER A CA 1
ATOM 2483 C C . SER A 1 327 ? 26.312 40.375 -13.5 1 85.94 327 SER A C 1
ATOM 2485 O O . SER A 1 327 ? 26.781 41.438 -13.055 1 85.94 327 SER A O 1
ATOM 2487 N N . ILE A 1 328 ? 25.062 40.125 -13.719 1 84.19 328 ILE A N 1
ATOM 2488 C CA . ILE A 1 328 ? 24.094 41.188 -13.492 1 84.19 328 ILE A CA 1
ATOM 2489 C C . ILE A 1 328 ? 23.375 40.969 -12.164 1 84.19 328 ILE A C 1
ATOM 2491 O O . ILE A 1 328 ? 23.25 41.875 -11.352 1 84.19 328 ILE A O 1
ATOM 2495 N N . PHE A 1 329 ? 23 39.75 -11.938 1 86.06 329 PHE A N 1
ATOM 2496 C CA . PHE A 1 329 ? 22.094 39.5 -10.828 1 86.06 329 PHE A CA 1
ATOM 2497 C C . PHE A 1 329 ? 22.844 38.938 -9.633 1 86.06 329 PHE A C 1
ATOM 2499 O O . PHE A 1 329 ? 22.328 38.906 -8.516 1 86.06 329 PHE A O 1
ATOM 2506 N N . GLY A 1 330 ? 24.062 38.469 -9.805 1 80.69 330 GLY A N 1
ATOM 2507 C CA . GLY A 1 330 ? 24.844 37.875 -8.734 1 80.69 330 GLY A CA 1
ATOM 2508 C C . GLY A 1 330 ? 24.344 36.5 -8.328 1 80.69 330 GLY A C 1
ATOM 2509 O O . GLY A 1 330 ? 23.641 35.844 -9.094 1 80.69 330 GLY A O 1
ATOM 2510 N N . THR A 1 331 ? 24.922 36 -7.156 1 83.69 331 THR A N 1
ATOM 2511 C CA . THR A 1 331 ? 24.578 34.688 -6.625 1 83.69 331 THR A CA 1
ATOM 2512 C C . THR A 1 331 ? 24.094 34.781 -5.184 1 83.69 331 THR A C 1
ATOM 2514 O O . THR A 1 331 ? 24.047 33.781 -4.465 1 83.69 331 THR A O 1
ATOM 2517 N N . ASP A 1 332 ? 23.75 35.969 -4.844 1 89.19 332 ASP A N 1
ATOM 2518 C CA . ASP A 1 332 ? 23.297 36.156 -3.477 1 89.19 332 ASP A CA 1
ATOM 2519 C C . ASP A 1 332 ? 22.094 35.25 -3.164 1 89.19 332 ASP A C 1
ATOM 2521 O O . ASP A 1 332 ? 21.219 35.062 -4.012 1 89.19 332 ASP A O 1
ATOM 2525 N N . LEU A 1 333 ? 22.078 34.719 -1.899 1 91.81 333 LEU A N 1
ATOM 2526 C CA . LEU A 1 333 ? 20.969 33.938 -1.372 1 91.81 333 LEU A CA 1
ATOM 2527 C C . LEU A 1 333 ? 20.656 32.75 -2.279 1 91.81 333 LEU A C 1
ATOM 2529 O O . LEU A 1 333 ? 19.562 32.156 -2.213 1 91.81 333 LEU A O 1
ATOM 2533 N N . ASP A 1 334 ? 21.562 32.406 -3.236 1 93.38 334 ASP A N 1
ATOM 2534 C CA . ASP A 1 334 ? 21.438 31.328 -4.191 1 93.38 334 ASP A CA 1
ATOM 2535 C C . ASP A 1 334 ? 20.281 31.562 -5.148 1 93.38 334 ASP A C 1
ATOM 2537 O O . ASP A 1 334 ? 19.562 30.625 -5.523 1 93.38 33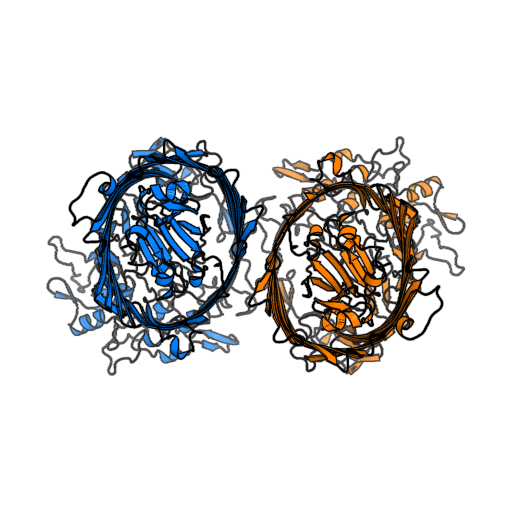4 ASP A O 1
ATOM 2541 N N . MET A 1 335 ? 20.094 32.812 -5.465 1 95.5 335 MET A N 1
ATOM 2542 C CA . MET A 1 335 ? 19.016 33.188 -6.375 1 95.5 335 MET A CA 1
ATOM 2543 C C . MET A 1 335 ? 19.219 32.594 -7.754 1 95.5 335 MET A C 1
ATOM 2545 O O . MET A 1 335 ? 20.359 32.469 -8.219 1 95.5 335 MET A O 1
ATOM 2549 N N . GLN A 1 336 ? 18.156 32.156 -8.352 1 95.88 336 GLN A N 1
ATOM 2550 C CA . GLN A 1 336 ? 18.062 31.641 -9.711 1 95.88 336 GLN A CA 1
ATOM 2551 C C . GLN A 1 336 ? 16.828 32.188 -10.43 1 95.88 336 GLN A C 1
ATOM 2553 O O . GLN A 1 336 ? 16.047 32.938 -9.852 1 95.88 336 GLN A O 1
ATOM 2558 N N . ASN A 1 337 ? 16.781 31.953 -11.773 1 97 337 ASN A N 1
ATOM 2559 C CA . ASN A 1 337 ? 15.578 32.344 -12.508 1 97 337 ASN A CA 1
ATOM 2560 C C . ASN A 1 337 ? 14.312 31.781 -11.859 1 97 337 ASN A C 1
ATOM 2562 O O . ASN A 1 337 ? 14.188 30.562 -11.672 1 97 337 ASN A O 1
ATOM 2566 N N . PRO A 1 338 ? 13.398 32.688 -11.461 1 97 338 PRO A N 1
ATOM 2567 C CA . PRO A 1 338 ? 12.203 32.188 -10.758 1 97 338 PRO A CA 1
ATOM 2568 C C . PRO A 1 338 ? 11.414 31.188 -11.57 1 97 338 PRO A C 1
ATOM 2570 O O . PRO A 1 338 ? 10.852 30.234 -11.008 1 97 338 PRO A O 1
ATOM 2573 N N . TYR A 1 339 ? 11.344 31.328 -12.859 1 97.62 339 TYR A N 1
ATOM 2574 C CA . TYR A 1 339 ? 10.648 30.359 -13.703 1 97.62 339 TYR A CA 1
ATOM 2575 C C . TYR A 1 339 ? 11.406 29.031 -13.75 1 97.62 339 TYR A C 1
ATOM 2577 O O . TYR A 1 339 ? 10.805 27.969 -13.828 1 97.62 339 TYR A O 1
ATOM 2585 N N . TRP A 1 340 ? 12.766 29.078 -13.711 1 97.62 340 TRP A N 1
ATOM 2586 C CA . TRP A 1 340 ? 13.578 27.859 -13.656 1 97.62 340 TRP A CA 1
ATOM 2587 C C . TRP A 1 340 ? 13.281 27.062 -12.383 1 97.62 340 TRP A C 1
ATOM 2589 O O . TRP A 1 340 ? 13.109 25.844 -12.422 1 97.62 340 TRP A O 1
ATOM 2599 N N . ILE A 1 341 ? 13.219 27.766 -11.273 1 97.06 341 ILE A N 1
ATOM 2600 C CA . ILE A 1 341 ? 12.953 27.125 -9.992 1 97.06 341 ILE A CA 1
ATOM 2601 C C . ILE A 1 341 ? 11.625 26.375 -10.055 1 97.06 341 ILE A C 1
ATOM 2603 O O . ILE A 1 341 ? 11.539 25.234 -9.594 1 97.06 341 ILE A O 1
ATOM 2607 N N . MET A 1 342 ? 10.625 26.938 -10.688 1 97.31 342 MET A N 1
ATOM 2608 C CA . MET A 1 342 ? 9.289 26.359 -10.68 1 97.31 342 MET A CA 1
ATOM 2609 C C . MET A 1 342 ? 9.172 25.25 -11.719 1 97.31 342 MET A C 1
ATOM 2611 O O . MET A 1 342 ? 8.383 24.312 -11.555 1 97.31 342 MET A O 1
ATOM 2615 N N . ASN A 1 343 ? 9.969 25.281 -12.758 1 97.69 343 ASN A N 1
ATOM 2616 C CA . ASN A 1 343 ? 9.711 24.375 -13.875 1 97.69 343 ASN A CA 1
ATOM 2617 C C . ASN A 1 343 ? 10.812 23.328 -14.008 1 97.69 343 ASN A C 1
ATOM 2619 O O . ASN A 1 343 ? 10.609 22.297 -14.633 1 97.69 343 ASN A O 1
ATOM 2623 N N . ARG A 1 344 ? 12.055 23.656 -13.445 1 98.19 344 ARG A N 1
ATOM 2624 C CA . ARG A 1 344 ? 13.188 22.781 -13.711 1 98.19 344 ARG A CA 1
ATOM 2625 C C . ARG A 1 344 ? 13.789 22.25 -12.406 1 98.19 344 ARG A C 1
ATOM 2627 O O . ARG A 1 344 ? 14.727 21.453 -12.43 1 98.19 344 ARG A O 1
ATOM 2634 N N . MET A 1 345 ? 13.297 22.672 -11.266 1 97.5 345 MET A N 1
ATOM 2635 C CA . MET A 1 345 ? 13.555 22.078 -9.953 1 97.5 345 MET A CA 1
ATOM 2636 C C . MET A 1 345 ? 12.297 21.438 -9.391 1 97.5 345 MET A C 1
ATOM 2638 O O . MET A 1 345 ? 11.711 21.938 -8.43 1 97.5 345 MET A O 1
ATOM 2642 N N . GLN A 1 346 ? 12.008 20.328 -9.898 1 96.81 346 GLN A N 1
ATOM 2643 C CA . GLN A 1 346 ? 10.703 19.719 -9.664 1 96.81 346 GLN A CA 1
ATOM 2644 C C . GLN A 1 346 ? 10.719 18.828 -8.422 1 96.81 346 GLN A C 1
ATOM 2646 O O . GLN A 1 346 ? 11.68 18.094 -8.195 1 96.81 346 GLN A O 1
ATOM 2651 N N . ASN A 1 347 ? 9.742 18.969 -7.578 1 95.81 347 ASN A N 1
ATOM 2652 C CA . ASN A 1 347 ? 9.43 18.109 -6.441 1 95.81 347 ASN A CA 1
ATOM 2653 C C . ASN A 1 347 ? 8.023 17.547 -6.535 1 95.81 347 ASN A C 1
ATOM 2655 O O . ASN A 1 347 ? 7.043 18.297 -6.578 1 95.81 347 ASN A O 1
ATOM 2659 N N . GLU A 1 348 ? 7.938 16.266 -6.527 1 96.06 348 GLU A N 1
ATOM 2660 C CA . GLU A 1 348 ? 6.652 15.594 -6.695 1 96.06 348 GLU A CA 1
ATOM 2661 C C . GLU A 1 348 ? 6.43 14.547 -5.609 1 96.06 348 GLU A C 1
ATOM 2663 O O . GLU A 1 348 ? 7.375 13.883 -5.176 1 96.06 348 GLU A O 1
ATOM 2668 N N . LEU A 1 349 ? 5.203 14.461 -5.148 1 96 349 LEU A N 1
ATOM 2669 C CA . LEU A 1 349 ? 4.805 13.406 -4.219 1 96 349 LEU A CA 1
ATOM 2670 C C . LEU A 1 349 ? 3.535 12.711 -4.695 1 96 349 LEU A C 1
ATOM 2672 O O . LEU A 1 349 ? 2.586 13.367 -5.125 1 96 349 LEU A O 1
ATOM 2676 N N . SER A 1 350 ? 3.553 11.398 -4.742 1 95.81 350 SER A N 1
ATOM 2677 C CA . SER A 1 350 ? 2.385 10.562 -5.004 1 95.81 350 SER A CA 1
ATOM 2678 C C . SER A 1 350 ? 2.092 9.641 -3.828 1 95.81 350 SER A C 1
ATOM 2680 O O . SER A 1 350 ? 2.979 8.922 -3.359 1 95.81 350 SER A O 1
ATOM 2682 N N . LYS A 1 351 ? 0.867 9.625 -3.387 1 96.12 351 LYS A N 1
ATOM 2683 C CA . LYS A 1 351 ? 0.493 8.852 -2.209 1 96.12 351 LYS A CA 1
ATOM 2684 C C . LYS A 1 351 ? -0.779 8.047 -2.461 1 96.12 351 LYS A C 1
ATOM 2686 O O . LYS A 1 351 ? -1.708 8.531 -3.109 1 96.12 351 LYS A O 1
ATOM 2691 N N . ARG A 1 352 ? -0.868 6.863 -2.023 1 96.81 352 ARG A N 1
ATOM 2692 C CA . ARG A 1 352 ? -2.066 6.035 -1.925 1 96.81 352 ARG A CA 1
ATOM 2693 C C . ARG A 1 352 ? -2.316 5.605 -0.484 1 96.81 352 ARG A C 1
ATOM 2695 O O . ARG A 1 352 ? -1.396 5.16 0.205 1 96.81 352 ARG A O 1
ATOM 2702 N N . ARG A 1 353 ? -3.535 5.762 -0.065 1 97 353 ARG A N 1
ATOM 2703 C CA . ARG A 1 353 ? -3.893 5.48 1.321 1 97 353 ARG A CA 1
ATOM 2704 C C . ARG A 1 353 ? -5.098 4.551 1.398 1 97 353 ARG A C 1
ATOM 2706 O O . ARG A 1 353 ? -6.051 4.695 0.629 1 97 353 ARG A O 1
ATOM 2713 N N . TYR A 1 354 ? -5.012 3.562 2.281 1 96.75 354 TYR A N 1
ATOM 2714 C CA . TYR A 1 354 ? -6.043 2.553 2.498 1 96.75 354 TYR A CA 1
ATOM 2715 C C . TYR A 1 354 ? -6.484 2.529 3.957 1 96.75 354 TYR A C 1
ATOM 2717 O O . TYR A 1 354 ? -5.668 2.334 4.859 1 96.75 354 TYR A O 1
ATOM 2725 N N . MET A 1 355 ? -7.738 2.707 4.164 1 95.88 355 MET A N 1
ATOM 2726 C CA . MET A 1 355 ? -8.273 2.658 5.523 1 95.88 355 MET A CA 1
ATOM 2727 C C . MET A 1 355 ? -9.43 1.673 5.617 1 95.88 355 MET A C 1
ATOM 2729 O O . MET A 1 355 ? -10.359 1.719 4.805 1 95.88 355 MET A O 1
ATOM 2733 N N . PHE A 1 356 ? -9.422 0.78 6.656 1 94.69 356 PHE A N 1
ATOM 2734 C CA . PHE A 1 356 ? -10.484 -0.178 6.957 1 94.69 356 PHE A CA 1
ATOM 2735 C C . PHE A 1 356 ? -10.898 -0.087 8.422 1 94.69 356 PHE A C 1
ATOM 2737 O O . PHE A 1 356 ? -10.047 0.049 9.305 1 94.69 356 PHE A O 1
ATOM 2744 N N . ASN A 1 357 ? -12.125 -0.055 8.641 1 94.5 357 ASN A N 1
ATOM 2745 C CA . ASN A 1 357 ? -12.633 -0.069 10.008 1 94.5 357 ASN A CA 1
ATOM 2746 C C . ASN A 1 357 ? -13.734 -1.108 10.18 1 94.5 357 ASN A C 1
ATOM 2748 O O . ASN A 1 357 ? -14.539 -1.324 9.273 1 94.5 357 ASN A O 1
ATOM 2752 N N . ALA A 1 358 ? -13.758 -1.774 11.289 1 92.94 358 ALA A N 1
ATOM 2753 C CA . ALA A 1 358 ? -14.789 -2.736 11.664 1 92.94 358 ALA A CA 1
ATOM 2754 C C . ALA A 1 358 ? -15.156 -2.598 13.141 1 92.94 358 ALA A C 1
ATOM 2756 O O . ALA A 1 358 ? -14.281 -2.404 13.992 1 92.94 358 ALA A O 1
ATOM 2757 N N . SER A 1 359 ? -16.406 -2.602 13.391 1 95.25 359 SER A N 1
ATOM 2758 C CA . SER A 1 359 ? -16.938 -2.559 14.75 1 95.25 359 SER A CA 1
ATOM 2759 C C . SER A 1 359 ? -18.078 -3.561 14.93 1 95.25 359 SER A C 1
ATOM 2761 O O . SER A 1 359 ? -18.984 -3.625 14.102 1 95.25 359 SER A O 1
ATOM 2763 N N . LEU A 1 360 ? -18.016 -4.379 15.93 1 93.31 360 LEU A N 1
ATOM 2764 C CA . LEU A 1 360 ? -19.062 -5.328 16.297 1 93.31 360 LEU A CA 1
ATOM 2765 C C . LEU A 1 360 ? -19.547 -5.082 17.719 1 93.31 360 LEU A C 1
ATOM 2767 O O . LEU A 1 360 ? -18.766 -5.137 18.672 1 93.31 360 LEU A O 1
ATOM 2771 N N . LYS A 1 361 ? -20.781 -4.82 17.844 1 95.19 361 LYS A N 1
ATOM 2772 C CA . LYS A 1 361 ? -21.406 -4.602 19.141 1 95.19 361 LYS A CA 1
ATOM 2773 C C . LYS A 1 361 ? -22.406 -5.719 19.469 1 95.19 361 LYS A C 1
ATOM 2775 O O . LYS A 1 361 ? -23.266 -6.055 18.641 1 95.19 361 LYS A O 1
ATOM 2780 N N . TRP A 1 362 ? -22.281 -6.281 20.625 1 95.88 362 TRP A N 1
ATOM 2781 C CA . TRP A 1 362 ? -23.156 -7.328 21.125 1 95.88 362 TRP A CA 1
ATOM 2782 C C . TRP A 1 362 ? -23.938 -6.848 22.344 1 95.88 362 TRP A C 1
ATOM 2784 O O . TRP A 1 362 ? -23.359 -6.641 23.422 1 95.88 362 TRP A O 1
ATOM 2794 N N . ASP A 1 363 ? -25.219 -6.754 22.125 1 96.19 363 ASP A N 1
ATOM 2795 C CA . ASP A 1 363 ? -26.094 -6.43 23.25 1 96.19 363 ASP A CA 1
ATOM 2796 C C . ASP A 1 363 ? -26.453 -7.688 24.047 1 96.19 363 ASP A C 1
ATOM 2798 O O . ASP A 1 363 ? -27.438 -8.359 23.719 1 96.19 363 ASP A O 1
ATOM 2802 N N . ILE A 1 364 ? -25.797 -7.91 25.047 1 95.31 364 ILE A N 1
ATOM 2803 C CA . ILE A 1 364 ? -26 -9.109 25.844 1 95.31 364 ILE A CA 1
ATOM 2804 C C . ILE A 1 364 ? -27.344 -9.016 26.562 1 95.31 364 ILE A C 1
ATOM 2806 O O . ILE A 1 364 ? -28.125 -9.977 26.578 1 95.31 364 ILE A O 1
ATOM 2810 N N . THR A 1 365 ? -27.594 -7.898 27.234 1 94.88 365 THR A N 1
ATOM 2811 C CA . THR A 1 365 ? -28.859 -7.535 27.844 1 94.88 365 THR A CA 1
ATOM 2812 C C . THR A 1 365 ? -29.281 -6.125 27.438 1 94.88 365 THR A C 1
ATOM 2814 O O . THR A 1 365 ? -28.594 -5.48 26.641 1 94.88 365 THR A O 1
ATOM 2817 N N . ASP A 1 366 ? -30.344 -5.742 27.969 1 92.06 366 ASP A N 1
ATOM 2818 C CA . ASP A 1 366 ? -30.797 -4.391 27.672 1 92.06 366 ASP A CA 1
ATOM 2819 C C . ASP A 1 366 ? -29.938 -3.346 28.359 1 92.06 366 ASP A C 1
ATOM 2821 O O . ASP A 1 366 ? -29.984 -2.162 28.031 1 92.06 366 ASP A O 1
ATOM 2825 N N . TRP A 1 367 ? -29.109 -3.809 29.312 1 94.69 367 TRP A N 1
ATOM 2826 C CA . TRP A 1 367 ? -28.344 -2.807 30.047 1 94.69 367 TRP A CA 1
ATOM 2827 C C . TRP A 1 367 ? -26.844 -3.098 29.953 1 94.69 367 TRP A C 1
ATOM 2829 O O . TRP A 1 367 ? -26.016 -2.355 30.5 1 94.69 367 TRP A O 1
ATOM 2839 N N . VAL A 1 368 ? -26.422 -4.172 29.312 1 96.75 368 VAL A N 1
ATOM 2840 C CA . VAL A 1 368 ? -25.016 -4.492 29.141 1 96.75 368 VAL A CA 1
ATOM 2841 C C . VAL A 1 368 ? -24.719 -4.777 27.672 1 96.75 368 VAL A C 1
ATOM 2843 O O . VAL A 1 368 ? -25.438 -5.539 27.016 1 96.75 368 VAL A O 1
ATOM 2846 N N . ASN A 1 369 ? -23.688 -4.199 27.156 1 96 369 ASN A N 1
ATOM 2847 C CA . ASN A 1 369 ? -23.234 -4.547 25.812 1 96 369 ASN A CA 1
ATOM 2848 C C . ASN A 1 369 ? -21.703 -4.598 25.734 1 96 369 ASN A C 1
ATOM 2850 O O . ASN A 1 369 ? -21.016 -4.055 26.609 1 96 369 ASN A O 1
ATOM 2854 N N . VAL A 1 370 ? -21.141 -5.324 24.781 1 97.25 370 VAL A N 1
ATOM 2855 C CA . VAL A 1 370 ? -19.703 -5.43 24.5 1 97.25 370 VAL A CA 1
ATOM 2856 C C . VAL A 1 370 ? -19.438 -5.031 23.062 1 97.25 370 VAL A C 1
ATOM 2858 O O . VAL A 1 370 ? -20.141 -5.48 22.141 1 97.25 370 VAL A O 1
ATOM 2861 N N . THR A 1 371 ? -18.438 -4.145 22.859 1 96.31 371 THR A N 1
ATOM 2862 C CA . THR A 1 371 ? -18.078 -3.682 21.516 1 96.31 371 THR A CA 1
ATOM 2863 C C . THR A 1 371 ? -16.609 -3.938 21.219 1 96.31 371 THR A C 1
ATOM 2865 O O . THR A 1 371 ? -15.742 -3.627 22.047 1 96.31 371 THR A O 1
ATOM 2868 N N . GLY A 1 372 ? -16.328 -4.531 20.125 1 96.25 372 GLY A N 1
ATOM 2869 C CA . GLY A 1 372 ? -14.977 -4.66 19.594 1 96.25 372 GLY A CA 1
ATOM 2870 C C . GLY A 1 372 ? -14.758 -3.867 18.312 1 96.25 372 GLY A C 1
ATOM 2871 O O . GLY A 1 372 ? -15.609 -3.883 17.422 1 96.25 372 GLY A O 1
ATOM 2872 N N . ARG A 1 373 ? -13.586 -3.09 18.219 1 96.06 373 ARG A N 1
ATOM 2873 C CA . ARG A 1 373 ? -13.305 -2.285 17.047 1 96.06 373 ARG A CA 1
ATOM 2874 C C . ARG A 1 373 ? -11.859 -2.488 16.578 1 96.06 373 ARG A C 1
ATOM 2876 O O . ARG A 1 373 ? -10.961 -2.67 17.391 1 96.06 373 ARG A O 1
ATOM 2883 N N . VAL A 1 374 ? -11.672 -2.365 15.297 1 96.31 374 VAL A N 1
ATOM 2884 C CA . VAL A 1 374 ? -10.344 -2.416 14.695 1 96.31 374 VAL A CA 1
ATOM 2885 C C . VAL A 1 374 ? -10.273 -1.447 13.516 1 96.31 374 VAL A C 1
ATOM 2887 O O . VAL A 1 374 ? -11.227 -1.332 12.742 1 96.31 374 VAL A O 1
ATOM 2890 N N . ARG A 1 375 ? -9.195 -0.709 13.406 1 96.81 375 ARG A N 1
ATOM 2891 C CA . ARG A 1 375 ? -8.93 0.131 12.25 1 96.81 375 ARG A CA 1
ATOM 2892 C C . ARG A 1 375 ? -7.523 -0.111 11.711 1 96.81 375 ARG A C 1
ATOM 2894 O O . ARG A 1 375 ? -6.559 -0.164 12.477 1 96.81 375 ARG A O 1
ATOM 2901 N N . VAL A 1 376 ? -7.465 -0.331 10.469 1 96.81 376 VAL A N 1
ATOM 2902 C CA . VAL A 1 376 ? -6.203 -0.406 9.734 1 96.81 376 VAL A CA 1
ATOM 2903 C C . VAL A 1 376 ? -6.059 0.812 8.828 1 96.81 376 VAL A C 1
ATOM 2905 O O . VAL A 1 376 ? -6.977 1.146 8.078 1 96.81 376 VAL A O 1
ATOM 2908 N N . ASP A 1 377 ? -4.953 1.525 8.898 1 97.19 377 ASP A N 1
ATOM 2909 C CA . ASP A 1 377 ? -4.641 2.711 8.102 1 97.19 377 ASP A CA 1
ATOM 2910 C C . ASP A 1 377 ? -3.225 2.631 7.531 1 97.19 377 ASP A C 1
ATOM 2912 O O . ASP A 1 377 ? -2.246 2.838 8.25 1 97.19 377 ASP A O 1
ATOM 2916 N N . ASN A 1 378 ? -3.156 2.367 6.219 1 96.94 378 ASN A N 1
ATOM 2917 C CA . ASN A 1 378 ? -1.876 2.203 5.539 1 96.94 378 ASN A CA 1
ATOM 2918 C C . ASN A 1 378 ? -1.699 3.227 4.422 1 96.94 378 ASN A C 1
ATOM 2920 O O . ASN A 1 378 ? -2.652 3.539 3.703 1 96.94 378 ASN A O 1
ATOM 2924 N N . SER A 1 379 ? -0.506 3.764 4.316 1 96.31 379 SER A N 1
ATOM 2925 C CA . SER A 1 379 ? -0.206 4.68 3.221 1 96.31 379 SER A CA 1
ATOM 2926 C C . SER A 1 379 ? 1.151 4.371 2.596 1 96.31 379 SER A C 1
ATOM 2928 O O . SER A 1 379 ? 2.109 4.055 3.307 1 96.31 379 SER A O 1
ATOM 2930 N N . ASP A 1 380 ? 1.188 4.465 1.31 1 94.88 380 ASP A N 1
ATOM 2931 C CA . ASP A 1 380 ? 2.418 4.352 0.532 1 94.88 380 ASP A CA 1
ATOM 2932 C C . ASP A 1 380 ? 2.68 5.625 -0.269 1 94.88 380 ASP A C 1
ATOM 2934 O O . ASP A 1 380 ? 1.779 6.145 -0.928 1 94.88 380 ASP A O 1
ATOM 2938 N N . SER A 1 381 ? 3.92 6.043 -0.215 1 95.25 381 SER A N 1
ATOM 2939 C CA . SER A 1 381 ? 4.211 7.281 -0.928 1 95.25 381 SER A CA 1
ATOM 2940 C C . SER A 1 381 ? 5.543 7.191 -1.67 1 95.25 381 SER A C 1
ATOM 2942 O O . SER A 1 381 ? 6.473 6.535 -1.206 1 95.25 381 SER A O 1
ATOM 2944 N N . ASP A 1 382 ? 5.59 7.863 -2.828 1 95.81 382 ASP A N 1
ATOM 2945 C CA . ASP A 1 382 ? 6.793 8.102 -3.621 1 95.81 382 ASP A CA 1
ATOM 2946 C C . ASP A 1 382 ? 7.062 9.602 -3.766 1 95.81 382 ASP A C 1
ATOM 2948 O O . ASP A 1 382 ? 6.18 10.359 -4.168 1 95.81 382 ASP A O 1
ATOM 2952 N N . SER A 1 383 ? 8.258 9.945 -3.42 1 95.81 383 SER A N 1
ATOM 2953 C CA . SER A 1 383 ? 8.68 11.328 -3.633 1 95.81 383 SER A CA 1
ATOM 2954 C C . SER A 1 383 ? 9.836 11.406 -4.629 1 95.81 383 SER A C 1
ATOM 2956 O O . SER A 1 383 ? 10.75 10.578 -4.594 1 95.81 383 SER A O 1
ATOM 2958 N N . TYR A 1 384 ? 9.75 12.398 -5.531 1 96.62 384 TYR A N 1
ATOM 2959 C CA . TYR A 1 384 ? 10.773 12.586 -6.555 1 96.62 384 TYR A CA 1
ATOM 2960 C C . TYR A 1 384 ? 11.32 14.008 -6.523 1 96.62 384 TYR A C 1
ATOM 2962 O O . TYR A 1 384 ? 10.555 14.969 -6.457 1 96.62 384 TYR A O 1
ATOM 2970 N N . GLU A 1 385 ? 12.562 14.102 -6.5 1 97.38 385 GLU A N 1
ATOM 2971 C CA . GLU A 1 385 ? 13.289 15.344 -6.73 1 97.38 385 GLU A CA 1
ATOM 2972 C C . GLU A 1 385 ? 14.031 15.312 -8.062 1 97.38 385 GLU A C 1
ATOM 2974 O O . GLU A 1 385 ? 14.938 14.492 -8.258 1 97.38 385 GLU A O 1
ATOM 2979 N N . LYS A 1 386 ? 13.703 16.188 -8.977 1 98.25 386 LYS A N 1
ATOM 2980 C CA . LYS A 1 386 ? 14.305 16.25 -10.305 1 98.25 386 LYS A CA 1
ATOM 2981 C C . LYS A 1 386 ? 14.758 17.672 -10.633 1 98.25 386 LYS A C 1
ATOM 2983 O O . LYS A 1 386 ? 13.961 18.5 -11.047 1 98.25 386 LYS A O 1
ATOM 2988 N N . TYR A 1 387 ? 16.031 17.875 -10.5 1 98.62 387 TYR A N 1
ATOM 2989 C CA . TYR A 1 387 ? 16.625 19.172 -10.828 1 98.62 387 TYR A CA 1
ATOM 2990 C C . TYR A 1 387 ? 17.453 19.078 -12.109 1 98.62 387 TYR A C 1
ATOM 2992 O O . TYR A 1 387 ? 18.359 18.25 -12.211 1 98.62 387 TYR A O 1
ATOM 3000 N N . TYR A 1 388 ? 17.156 19.922 -13.039 1 98.56 388 TYR A N 1
ATOM 3001 C CA . TYR A 1 388 ? 17.766 19.844 -14.367 1 98.56 388 TYR A CA 1
ATOM 3002 C C . TYR A 1 388 ? 19.172 20.406 -14.359 1 98.56 388 TYR A C 1
ATOM 3004 O O . TYR A 1 388 ? 19.562 21.141 -13.445 1 98.56 388 TYR A O 1
ATOM 3012 N N . ALA A 1 389 ? 19.859 20.094 -15.422 1 98.25 389 ALA A N 1
ATOM 3013 C CA . ALA A 1 389 ? 21.219 20.609 -15.617 1 98.25 389 ALA A CA 1
ATOM 3014 C C . ALA A 1 389 ? 21.25 22.125 -15.648 1 98.25 389 ALA A C 1
ATOM 3016 O O . ALA A 1 389 ? 20.328 22.75 -16.203 1 98.25 389 ALA A O 1
ATOM 3017 N N . SER A 1 390 ? 22.266 22.734 -15.148 1 96.5 390 SER A N 1
ATOM 3018 C CA . SER A 1 390 ? 22.484 24.172 -15.047 1 96.5 390 SER A CA 1
ATOM 3019 C C . SER A 1 390 ? 21.812 24.75 -13.805 1 96.5 390 SER A C 1
ATOM 3021 O O . SER A 1 390 ? 21.844 25.969 -13.586 1 96.5 390 SER A O 1
ATOM 3023 N N . THR A 1 391 ? 21.141 23.891 -13.016 1 97.62 391 THR A N 1
ATOM 3024 C CA . THR A 1 391 ? 20.766 24.312 -11.672 1 97.62 391 THR A CA 1
ATOM 3025 C C . THR A 1 391 ? 22 24.594 -10.828 1 97.62 391 THR A C 1
ATOM 3027 O O . THR A 1 391 ? 23.031 23.906 -10.961 1 97.62 391 THR A O 1
ATOM 3030 N N . ARG A 1 392 ? 21.859 25.516 -9.93 1 95.5 392 ARG A N 1
ATOM 3031 C CA . ARG A 1 392 ? 23 25.906 -9.109 1 95.5 392 ARG A CA 1
ATOM 3032 C C . ARG A 1 392 ? 23.547 24.703 -8.336 1 95.5 392 ARG A C 1
ATOM 3034 O O . ARG A 1 392 ? 22.781 23.891 -7.809 1 95.5 392 ARG A O 1
ATOM 3041 N N . GLY A 1 393 ? 24.875 24.594 -8.211 1 94.62 393 GLY A N 1
ATOM 3042 C CA . GLY A 1 393 ? 25.562 23.469 -7.609 1 94.62 393 GLY A CA 1
ATOM 3043 C C . GLY A 1 393 ? 25.203 23.234 -6.156 1 94.62 393 GLY A C 1
ATOM 3044 O O . GLY A 1 393 ? 25.281 22.125 -5.652 1 94.62 393 GLY A O 1
ATOM 3045 N N . THR A 1 394 ? 24.75 24.281 -5.516 1 93.75 394 THR A N 1
ATOM 3046 C CA . THR A 1 394 ? 24.312 24.172 -4.125 1 93.75 394 THR A CA 1
ATOM 3047 C C . THR A 1 394 ? 23.219 23.109 -3.979 1 93.75 394 THR A C 1
ATOM 3049 O O . THR A 1 394 ? 23.141 22.438 -2.957 1 93.75 394 THR A O 1
ATOM 3052 N N . PHE A 1 395 ? 22.469 22.969 -5.051 1 95.69 395 PHE A N 1
ATOM 3053 C CA . PHE A 1 395 ? 21.297 22.109 -4.957 1 95.69 395 PHE A CA 1
ATOM 3054 C C . PHE A 1 395 ? 21.531 20.781 -5.66 1 95.69 395 PHE A C 1
ATOM 3056 O O . PHE A 1 395 ? 20.703 19.875 -5.594 1 95.69 395 PHE A O 1
ATOM 3063 N N . THR A 1 396 ? 22.641 20.625 -6.352 1 97.31 396 THR A N 1
ATOM 3064 C CA . THR A 1 396 ? 22.844 19.422 -7.164 1 97.31 396 THR A CA 1
ATOM 3065 C C . THR A 1 396 ? 24.078 18.672 -6.707 1 97.31 396 THR A C 1
ATOM 3067 O O . THR A 1 396 ? 24.672 17.922 -7.484 1 97.31 396 THR A O 1
ATOM 3070 N N . GLU A 1 397 ? 24.516 18.922 -5.484 1 95.06 397 GLU A N 1
ATOM 3071 C CA . GLU A 1 397 ? 25.75 18.312 -4.984 1 95.06 397 GLU A CA 1
ATOM 3072 C C . GLU A 1 397 ? 26.922 18.578 -5.926 1 95.06 397 GLU A C 1
ATOM 3074 O O . GLU A 1 397 ? 27.688 17.672 -6.262 1 95.06 397 GLU A O 1
ATOM 3079 N N . SER A 1 398 ? 26.906 19.75 -6.535 1 95.19 398 SER A N 1
ATOM 3080 C CA . SER A 1 398 ? 27.969 20.297 -7.375 1 95.19 398 SER A CA 1
ATOM 3081 C C . SER A 1 398 ? 27.969 19.656 -8.758 1 95.19 398 SER A C 1
ATOM 3083 O O . SER A 1 398 ? 28.906 19.844 -9.539 1 95.19 398 SER A O 1
ATOM 3085 N N . SER A 1 399 ? 26.922 18.906 -9.07 1 97.25 399 SER A N 1
ATOM 3086 C CA . SER A 1 399 ? 26.828 18.312 -10.406 1 97.25 399 SER A CA 1
ATOM 3087 C C . SER A 1 399 ? 26.359 19.344 -11.422 1 97.25 399 SER A C 1
ATOM 3089 O O . SER A 1 399 ? 25.438 20.125 -11.148 1 97.25 399 SER A O 1
ATOM 3091 N N . SER A 1 400 ? 26.938 19.391 -12.57 1 96.88 400 SER A N 1
ATOM 3092 C CA . SER A 1 400 ? 26.516 20.25 -13.656 1 96.88 400 SER A CA 1
ATOM 3093 C C . SER A 1 400 ? 25.484 19.578 -14.547 1 96.88 400 SER A C 1
ATOM 3095 O O . SER A 1 400 ? 24.984 20.172 -15.508 1 96.88 400 SER A O 1
ATOM 3097 N N . LYS A 1 401 ? 25.125 18.344 -14.195 1 97.81 401 LYS A N 1
ATOM 3098 C CA . LYS A 1 401 ? 24.266 17.547 -15.062 1 97.81 401 LYS A CA 1
ATOM 3099 C C . LYS A 1 401 ? 22.859 17.406 -14.477 1 97.81 401 LYS A C 1
ATOM 3101 O O . LYS A 1 401 ? 21.969 16.859 -15.117 1 97.81 401 LYS A O 1
ATOM 3106 N N . GLY A 1 402 ? 22.656 17.875 -13.32 1 98.25 402 GLY A N 1
ATOM 3107 C CA . GLY A 1 402 ? 21.359 17.812 -12.664 1 98.25 402 GLY A CA 1
ATOM 3108 C C . GLY A 1 402 ? 21.391 17.047 -11.359 1 98.25 402 GLY A C 1
ATOM 3109 O O . GLY A 1 402 ? 22.469 16.75 -10.828 1 98.25 402 GLY A O 1
ATOM 3110 N N . TYR A 1 403 ? 20.25 16.797 -10.742 1 98.5 403 TYR A N 1
ATOM 3111 C CA . TYR A 1 403 ? 20.078 16.125 -9.461 1 98.5 403 TYR A CA 1
ATOM 3112 C C . TYR A 1 403 ? 18.828 15.266 -9.453 1 98.5 403 TYR A C 1
ATOM 3114 O O . TYR A 1 403 ? 17.797 15.648 -10.016 1 98.5 403 TYR A O 1
ATOM 3122 N N . TYR A 1 404 ? 19 14.094 -8.875 1 98 404 TYR A N 1
ATOM 3123 C CA . TYR A 1 404 ? 17.844 13.195 -8.773 1 98 404 TYR A CA 1
ATOM 3124 C C . TYR A 1 404 ? 17.734 12.609 -7.375 1 98 404 TYR A C 1
ATOM 3126 O O . TYR A 1 404 ? 18.75 12.297 -6.742 1 98 404 TYR A O 1
ATOM 3134 N N . GLY A 1 405 ? 16.484 12.602 -6.836 1 96.88 405 GLY A N 1
ATOM 3135 C CA . GLY A 1 405 ? 16.172 11.93 -5.59 1 96.88 405 GLY A CA 1
ATOM 3136 C C . GLY A 1 405 ? 14.859 11.172 -5.641 1 96.88 405 GLY A C 1
ATOM 3137 O O . GLY A 1 405 ? 13.867 11.664 -6.184 1 96.88 405 GLY A O 1
ATOM 3138 N N . HIS A 1 406 ? 14.898 9.953 -5.184 1 96.31 406 HIS A N 1
ATOM 3139 C CA . HIS A 1 406 ? 13.695 9.125 -5.105 1 96.31 406 HIS A CA 1
ATOM 3140 C C . HIS A 1 406 ? 13.555 8.492 -3.729 1 96.31 406 HIS A C 1
ATOM 3142 O O . HIS A 1 406 ? 14.477 7.832 -3.244 1 96.31 406 HIS A O 1
ATOM 3148 N N . THR A 1 407 ? 12.438 8.766 -3.068 1 96 407 THR A N 1
ATOM 3149 C CA . THR A 1 407 ? 12.133 8.211 -1.753 1 96 407 THR A CA 1
ATOM 3150 C C . THR A 1 407 ? 10.859 7.371 -1.803 1 96 407 THR A C 1
ATOM 3152 O O . THR A 1 407 ? 9.836 7.82 -2.318 1 96 407 THR A O 1
ATOM 3155 N N . LYS A 1 408 ? 10.938 6.133 -1.33 1 96.56 408 LYS A N 1
ATOM 3156 C CA . LYS A 1 408 ? 9.75 5.328 -1.063 1 96.56 408 LYS A CA 1
ATOM 3157 C C . LYS A 1 408 ? 9.484 5.215 0.436 1 96.56 408 LYS A C 1
ATOM 3159 O O . LYS A 1 408 ? 10.391 4.895 1.208 1 96.56 408 LYS A O 1
ATOM 3164 N N . GLN A 1 409 ? 8.266 5.527 0.801 1 96.12 409 GLN A N 1
ATOM 3165 C CA . GLN A 1 409 ? 7.898 5.523 2.213 1 96.12 409 GLN A CA 1
ATOM 3166 C C . GLN A 1 409 ? 6.574 4.805 2.438 1 96.12 409 GLN A C 1
ATOM 3168 O O . GLN A 1 409 ? 5.648 4.93 1.633 1 96.12 409 GLN A O 1
ATOM 3173 N N . ASN A 1 410 ? 6.508 3.973 3.537 1 96 410 ASN A N 1
ATOM 3174 C CA . ASN A 1 410 ? 5.289 3.307 3.98 1 96 410 ASN A CA 1
ATOM 3175 C C . ASN A 1 410 ? 4.934 3.684 5.418 1 96 410 ASN A C 1
ATOM 3177 O O . ASN A 1 410 ? 5.77 3.574 6.316 1 96 410 ASN A O 1
ATOM 3181 N N . ASP A 1 411 ? 3.705 4.09 5.621 1 96.31 411 ASP A N 1
ATOM 3182 C CA . ASP A 1 411 ? 3.146 4.352 6.945 1 96.31 411 ASP A CA 1
ATOM 3183 C C . ASP A 1 411 ? 2.035 3.359 7.277 1 96.31 411 ASP A C 1
ATOM 3185 O O . ASP A 1 411 ? 1.131 3.139 6.465 1 96.31 411 ASP A O 1
ATOM 3189 N N . ARG A 1 412 ? 2.164 2.75 8.492 1 96.31 412 ARG A N 1
ATOM 3190 C CA . ARG A 1 412 ? 1.182 1.755 8.906 1 96.31 412 ARG A CA 1
ATOM 3191 C C . ARG A 1 412 ? 0.666 2.051 10.312 1 96.31 412 ARG A C 1
ATOM 3193 O O . ARG A 1 412 ? 1.44 2.412 11.203 1 96.31 412 ARG A O 1
ATOM 3200 N N . SER A 1 413 ? -0.625 1.936 10.422 1 96.69 413 SER A N 1
ATOM 3201 C CA . SER A 1 413 ? -1.246 2.098 11.734 1 96.69 413 SER A CA 1
ATOM 3202 C C . SER A 1 413 ? -2.367 1.085 11.938 1 96.69 413 SER A C 1
ATOM 3204 O O . SER A 1 413 ? -3.178 0.854 11.039 1 96.69 413 SER A O 1
ATOM 3206 N N . VAL A 1 414 ? -2.346 0.403 13.086 1 96.88 414 VAL A N 1
ATOM 3207 C CA . VAL A 1 414 ? -3.408 -0.506 13.5 1 96.88 414 VAL A CA 1
ATOM 3208 C C . VAL A 1 414 ? -3.885 -0.139 14.906 1 96.88 414 VAL A C 1
ATOM 3210 O O . VAL A 1 414 ? -3.074 0.015 15.82 1 96.88 414 VAL A O 1
ATOM 3213 N N . TYR A 1 415 ? -5.129 0.057 15.039 1 96.69 415 TYR A N 1
ATOM 3214 C CA . TYR A 1 415 ? -5.77 0.3 16.328 1 96.69 415 TYR A CA 1
ATOM 3215 C C . TYR A 1 415 ? -6.863 -0.726 16.594 1 96.69 415 TYR A C 1
ATOM 3217 O O . TYR A 1 415 ? -7.641 -1.061 15.695 1 96.69 415 TYR A O 1
ATOM 3225 N N . ALA A 1 416 ? -6.914 -1.276 17.812 1 96.94 416 ALA A N 1
ATOM 3226 C CA . ALA A 1 416 ? -7.961 -2.205 18.234 1 96.94 416 ALA A CA 1
ATOM 3227 C C . ALA A 1 416 ? -8.359 -1.965 19.688 1 96.94 416 ALA A C 1
ATOM 3229 O O . ALA A 1 416 ? -7.512 -1.656 20.531 1 96.94 416 ALA A O 1
ATOM 3230 N N . ASP A 1 417 ? -9.633 -2.098 19.922 1 96.38 417 ASP A N 1
ATOM 3231 C CA . ASP A 1 417 ? -10.086 -2.023 21.312 1 96.38 417 ASP A CA 1
ATOM 3232 C C . ASP A 1 417 ? -11.289 -2.928 21.547 1 96.38 417 ASP A C 1
ATOM 3234 O O . ASP A 1 417 ? -11.906 -3.412 20.594 1 96.38 417 ASP A O 1
ATOM 3238 N N . VAL A 1 418 ? -11.508 -3.299 22.797 1 96.94 418 VAL A N 1
ATOM 3239 C CA . VAL A 1 418 ? -12.68 -4.008 23.312 1 96.94 418 VAL A CA 1
ATOM 3240 C C . VAL A 1 418 ? -13.211 -3.299 24.562 1 96.94 418 VAL A C 1
ATOM 3242 O O . VAL A 1 418 ? -12.438 -2.904 25.438 1 96.94 418 VAL A O 1
ATOM 3245 N N . MET A 1 419 ? -14.5 -3.102 24.562 1 96.12 419 MET A N 1
ATOM 3246 C CA . MET A 1 419 ? -15.094 -2.373 25.672 1 96.12 419 MET A CA 1
ATOM 3247 C C . MET A 1 419 ? -16.422 -3.008 26.094 1 96.12 419 MET A C 1
ATOM 3249 O O . MET A 1 419 ? -17.203 -3.438 25.25 1 96.12 419 MET A O 1
ATOM 3253 N N . ALA A 1 420 ? -16.656 -3.053 27.344 1 97.25 420 ALA A N 1
ATOM 3254 C CA . ALA A 1 420 ? -17.938 -3.42 27.938 1 97.25 420 ALA A CA 1
ATOM 3255 C C . ALA A 1 420 ? -18.625 -2.203 28.547 1 97.25 420 ALA A C 1
ATOM 3257 O O . ALA A 1 420 ? -17.969 -1.398 29.234 1 97.25 420 ALA A O 1
ATOM 3258 N N . SER A 1 421 ? -19.859 -2.031 28.266 1 96 421 SER A N 1
ATOM 3259 C CA . SER A 1 421 ? -20.609 -0.885 28.766 1 96 421 SER A CA 1
ATOM 3260 C C . SER A 1 421 ? -21.812 -1.331 29.594 1 96 421 SER A C 1
ATOM 3262 O O . SER A 1 421 ? -22.469 -2.316 29.25 1 96 421 SER A O 1
ATOM 3264 N N . ILE A 1 422 ? -22.062 -0.651 30.625 1 96.12 422 ILE A N 1
ATOM 3265 C CA . ILE A 1 422 ? -23.203 -0.869 31.516 1 96.12 422 ILE A CA 1
ATOM 3266 C C . ILE A 1 422 ? -24.047 0.395 31.562 1 96.12 422 ILE A C 1
ATOM 3268 O O . ILE A 1 422 ? -23.562 1.472 31.906 1 96.12 422 ILE A O 1
ATOM 3272 N N . ASN A 1 423 ? -25.203 0.341 31.188 1 94.56 423 ASN A N 1
ATOM 3273 C CA . ASN A 1 423 ? -26.188 1.413 31.281 1 94.56 423 ASN A CA 1
ATOM 3274 C C . ASN A 1 423 ? -27.438 0.958 32.031 1 94.56 423 ASN A C 1
ATOM 3276 O O . ASN A 1 423 ? -28.328 0.32 31.453 1 94.56 423 ASN A O 1
ATOM 3280 N N . LYS A 1 424 ? -27.609 1.43 33.219 1 95 424 LYS A N 1
ATOM 3281 C CA . LYS A 1 424 ? -28.719 0.943 34.031 1 95 424 LYS A CA 1
ATOM 3282 C C . LYS A 1 424 ? -29.281 2.059 34.906 1 95 424 LYS A C 1
ATOM 3284 O O . LYS A 1 424 ? -28.547 2.926 35.375 1 95 424 LYS A O 1
ATOM 3289 N N . ASN A 1 425 ? -30.516 2.002 35.094 1 94.81 425 ASN A N 1
ATOM 3290 C CA . ASN A 1 425 ? -31.219 2.91 35.969 1 94.81 425 ASN A CA 1
ATOM 3291 C C . ASN A 1 425 ? -31.703 2.188 37.219 1 94.81 425 ASN A C 1
ATOM 3293 O O . ASN A 1 425 ? -32.125 1.035 37.156 1 94.81 425 ASN A O 1
ATOM 3297 N N . PHE A 1 426 ? -31.578 2.934 38.344 1 94.88 426 PHE A N 1
ATOM 3298 C CA . PHE A 1 426 ? -32.031 2.379 39.625 1 94.88 426 PHE A CA 1
ATOM 3299 C C . PHE A 1 426 ? -33.031 3.301 40.281 1 94.88 426 PHE A C 1
ATOM 3301 O O . PHE A 1 426 ? -33.094 4.488 39.969 1 94.88 426 PHE A O 1
ATOM 3308 N N . PHE A 1 427 ? -33.875 2.77 41.25 1 94.69 427 PHE A N 1
ATOM 3309 C CA . PHE A 1 427 ? -34.781 3.498 42.094 1 94.69 427 PHE A CA 1
ATOM 3310 C C . PHE A 1 427 ? -35.75 4.352 41.281 1 94.69 427 PHE A C 1
ATOM 3312 O O . PHE A 1 427 ? -35.844 5.559 41.531 1 94.69 427 PHE A O 1
ATOM 3319 N N . ASP A 1 428 ? -36.469 3.832 40.406 1 91.88 428 ASP A N 1
ATOM 3320 C CA . ASP A 1 428 ? -37.438 4.473 39.562 1 91.88 428 ASP A CA 1
ATOM 3321 C C . ASP A 1 428 ? -36.812 5.613 38.75 1 91.88 428 ASP A C 1
ATOM 3323 O O . ASP A 1 428 ? -37.312 6.742 38.781 1 91.88 428 ASP A O 1
ATOM 3327 N N . ASP A 1 429 ? -35.531 5.465 38.25 1 89.56 429 ASP A N 1
ATOM 3328 C CA . ASP A 1 429 ? -34.844 6.332 37.312 1 89.56 429 ASP A CA 1
ATOM 3329 C C . ASP A 1 429 ? -34.219 7.539 38 1 89.56 429 ASP A C 1
ATOM 3331 O O . ASP A 1 429 ? -33.969 8.57 37.375 1 89.56 429 ASP A O 1
ATOM 3335 N N . LYS A 1 430 ? -34.062 7.391 39.375 1 93.31 430 LYS A N 1
ATOM 3336 C CA . LYS A 1 430 ? -33.438 8.484 40.094 1 93.31 430 LYS A CA 1
ATOM 3337 C C . LYS A 1 430 ? -31.922 8.406 40.031 1 93.31 430 LYS A C 1
ATOM 3339 O O . LYS A 1 430 ? -31.234 9.422 40.062 1 93.31 430 LYS A O 1
ATOM 3344 N N . LEU A 1 431 ? -31.484 7.18 40.031 1 95.56 431 LEU A N 1
ATOM 3345 C CA . LEU A 1 431 ? -30.047 6.949 39.906 1 95.56 431 LEU A CA 1
ATOM 3346 C C . LEU A 1 431 ? -29.719 6.258 38.594 1 95.56 431 LEU A C 1
ATOM 3348 O O . LEU A 1 431 ? -30.266 5.191 38.281 1 95.56 431 LEU A O 1
ATOM 3352 N N . SER A 1 432 ? -28.969 6.93 37.781 1 95.12 432 SER A N 1
ATOM 3353 C CA . SER A 1 432 ? -28.531 6.324 36.531 1 95.12 432 SER A CA 1
ATOM 3354 C C . SER A 1 432 ? -27.047 6.016 36.562 1 95.12 432 SER A C 1
ATOM 3356 O O . SER A 1 432 ? -26.25 6.789 37.094 1 95.12 432 SER A O 1
ATOM 3358 N N . LEU A 1 433 ? -26.641 4.891 36.031 1 96 433 LEU A N 1
ATOM 3359 C CA . LEU A 1 433 ? -25.25 4.465 35.906 1 96 433 LEU A CA 1
ATOM 3360 C C . LEU A 1 433 ? -24.875 4.16 34.469 1 96 433 LEU A C 1
ATOM 3362 O O . LEU A 1 433 ? -25.531 3.354 33.812 1 96 433 LEU A O 1
ATOM 3366 N N . ASN A 1 434 ? -23.938 4.84 33.969 1 94.31 434 ASN A N 1
ATOM 3367 C CA . ASN A 1 434 ? -23.266 4.535 32.719 1 94.31 434 ASN A CA 1
ATOM 3368 C C . ASN A 1 434 ? -21.781 4.246 32.906 1 94.31 434 ASN A C 1
ATOM 3370 O O . ASN A 1 434 ? -21.016 5.152 33.219 1 94.31 434 ASN A O 1
ATOM 3374 N N . ALA A 1 435 ? -21.406 3.051 32.75 1 95.38 435 ALA A N 1
ATOM 3375 C CA . ALA A 1 435 ? -20.016 2.66 32.969 1 95.38 435 ALA A CA 1
ATOM 3376 C C . ALA A 1 435 ? -19.438 1.923 31.766 1 95.38 435 ALA A C 1
ATOM 3378 O O . ALA A 1 435 ? -20.172 1.214 31.062 1 95.38 435 ALA A O 1
ATOM 3379 N N . THR A 1 436 ? -18.203 2.121 31.547 1 95.25 436 THR A N 1
ATOM 3380 C CA . THR A 1 436 ? -17.484 1.438 30.469 1 95.25 436 THR A CA 1
ATOM 3381 C C . THR A 1 436 ? -16.109 0.976 30.938 1 95.25 436 THR A C 1
ATOM 3383 O O . THR A 1 436 ? -15.406 1.71 31.641 1 95.25 436 THR A O 1
ATOM 3386 N N . VAL A 1 437 ? -15.742 -0.231 30.703 1 96.62 437 VAL A N 1
ATOM 3387 C CA . VAL A 1 437 ? -14.406 -0.771 30.938 1 96.62 437 VAL A CA 1
ATOM 3388 C C . VAL A 1 437 ? -13.859 -1.379 29.641 1 96.62 437 VAL A C 1
ATOM 3390 O O . VAL A 1 437 ? -14.594 -2.025 28.891 1 96.62 437 VAL A O 1
ATOM 3393 N N . GLY A 1 438 ? -12.594 -1.057 29.359 1 96.44 438 GLY A N 1
ATOM 3394 C CA . GLY A 1 438 ? -12.07 -1.589 28.109 1 96.44 438 GLY A CA 1
ATOM 3395 C C . GLY A 1 438 ? -10.555 -1.61 28.047 1 96.44 438 GLY A C 1
ATOM 3396 O O . GLY A 1 438 ? -9.891 -1.234 29.016 1 96.44 438 GLY A O 1
ATOM 3397 N N . ALA A 1 439 ? -10.008 -2.168 27 1 97.19 439 ALA A N 1
ATOM 3398 C CA . ALA A 1 439 ? -8.586 -2.246 26.672 1 97.19 439 ALA A CA 1
ATOM 3399 C C . ALA A 1 439 ? -8.344 -1.896 25.219 1 97.19 439 ALA A C 1
ATOM 3401 O O . ALA A 1 439 ? -9.211 -2.109 24.359 1 97.19 439 ALA A O 1
ATOM 3402 N N . SER A 1 440 ? -7.195 -1.286 24.922 1 95.38 440 SER A N 1
ATOM 3403 C CA . SER A 1 440 ? -6.895 -0.935 23.547 1 95.38 440 SER A CA 1
ATOM 3404 C C . SER A 1 440 ? -5.418 -1.149 23.219 1 95.38 440 SER A C 1
ATOM 3406 O O . SER A 1 440 ? -4.59 -1.246 24.141 1 95.38 440 SER A O 1
ATOM 3408 N N . ILE A 1 441 ? -5.055 -1.312 21.969 1 97.19 441 ILE A N 1
ATOM 3409 C CA . ILE A 1 441 ? -3.699 -1.361 21.422 1 97.19 441 ILE A CA 1
ATOM 3410 C C . ILE A 1 441 ? -3.582 -0.418 20.234 1 97.19 441 ILE A C 1
ATOM 3412 O O . ILE A 1 441 ? -4.453 -0.4 19.359 1 97.19 441 ILE A O 1
ATOM 3416 N N . ASN A 1 442 ? -2.602 0.428 20.25 1 95.75 442 ASN A N 1
ATOM 3417 C CA . ASN A 1 442 ? -2.26 1.327 19.156 1 95.75 442 ASN A CA 1
ATOM 3418 C C . ASN A 1 442 ? -0.858 1.053 18.609 1 95.75 442 ASN A C 1
ATOM 3420 O O . ASN A 1 442 ? 0.131 1.265 19.312 1 95.75 442 ASN A O 1
ATOM 3424 N N . ASP A 1 443 ? -0.804 0.589 17.406 1 97.44 443 ASP A N 1
ATOM 3425 C CA . ASP A 1 443 ? 0.452 0.198 16.766 1 97.44 443 ASP A CA 1
ATOM 3426 C C . ASP A 1 443 ? 0.733 1.051 15.539 1 97.44 443 ASP A C 1
ATOM 3428 O O . ASP A 1 443 ? -0.048 1.049 14.586 1 97.44 443 ASP A O 1
ATOM 3432 N N . ILE A 1 444 ? 1.853 1.832 15.555 1 96.19 444 ILE A N 1
ATOM 3433 C CA . ILE A 1 444 ? 2.197 2.707 14.438 1 96.19 444 ILE A CA 1
ATOM 3434 C C . ILE A 1 444 ? 3.633 2.434 13.992 1 96.19 444 ILE A C 1
ATOM 3436 O O . ILE A 1 444 ? 4.52 2.238 14.828 1 96.19 444 ILE A O 1
ATOM 3440 N N . GLN A 1 445 ? 3.85 2.385 12.695 1 96.12 445 GLN A N 1
ATOM 3441 C CA . GLN A 1 445 ? 5.184 2.143 12.156 1 96.12 445 GLN A CA 1
ATOM 3442 C C . GLN A 1 445 ? 5.41 2.945 10.875 1 96.12 445 GLN A C 1
ATOM 3444 O O . GLN A 1 445 ? 4.457 3.273 10.164 1 96.12 445 GLN A O 1
ATOM 3449 N N . GLU A 1 446 ? 6.648 3.268 10.633 1 94.62 446 GLU A N 1
ATOM 3450 C CA . GLU A 1 446 ? 7.09 3.936 9.414 1 94.62 446 GLU A CA 1
ATOM 3451 C C . GLU A 1 446 ? 8.367 3.303 8.875 1 94.62 446 GLU A C 1
ATOM 3453 O O . GLU A 1 446 ? 9.266 2.939 9.641 1 94.62 446 GLU A O 1
ATOM 3458 N N . ASP A 1 447 ? 8.422 3.094 7.617 1 94.38 447 ASP A N 1
ATOM 3459 C CA . ASP A 1 447 ? 9.625 2.633 6.938 1 94.38 447 ASP A CA 1
ATOM 3460 C C . ASP A 1 447 ? 9.867 3.424 5.656 1 94.38 447 ASP A C 1
ATOM 3462 O O . ASP A 1 447 ? 8.938 3.68 4.891 1 94.38 447 ASP A O 1
ATOM 3466 N N . ALA A 1 448 ? 11.094 3.879 5.434 1 95.19 448 ALA A N 1
ATOM 3467 C CA . ALA A 1 448 ? 11.445 4.66 4.25 1 95.19 448 ALA A CA 1
ATOM 3468 C C . ALA A 1 448 ? 12.836 4.301 3.746 1 95.19 448 ALA A C 1
ATOM 3470 O O . ALA A 1 448 ? 13.68 3.832 4.516 1 95.19 448 ALA A O 1
ATOM 3471 N N . MET A 1 449 ? 13.109 4.457 2.479 1 95.5 449 MET A N 1
ATOM 3472 C CA . MET A 1 449 ? 14.422 4.34 1.861 1 95.5 449 MET A CA 1
ATOM 3473 C C . MET A 1 449 ? 14.586 5.348 0.728 1 95.5 449 MET A C 1
ATOM 3475 O O . MET A 1 449 ? 13.609 5.691 0.056 1 95.5 449 MET A O 1
ATOM 3479 N N . TYR A 1 450 ? 15.758 5.828 0.563 1 94.88 450 TYR A N 1
ATOM 3480 C CA . TYR A 1 450 ? 15.984 6.77 -0.527 1 94.88 450 TYR A CA 1
ATOM 3481 C C . TYR A 1 450 ? 17.422 6.727 -1.005 1 94.88 450 TYR A C 1
ATOM 3483 O O . TYR A 1 450 ? 18.312 6.242 -0.291 1 94.88 450 TYR A O 1
ATOM 3491 N N . LEU A 1 451 ? 17.594 7.121 -2.197 1 94.94 451 LEU A N 1
ATOM 3492 C CA . LEU A 1 451 ? 18.859 7.469 -2.834 1 94.94 451 LEU A CA 1
ATOM 3493 C C . LEU A 1 451 ? 18.75 8.805 -3.566 1 94.94 451 LEU A C 1
ATOM 3495 O O . LEU A 1 451 ? 17.828 9.016 -4.352 1 94.94 451 LEU A O 1
ATOM 3499 N N . LYS A 1 452 ? 19.656 9.68 -3.238 1 96.19 452 LYS A N 1
ATOM 3500 C CA . LYS A 1 452 ? 19.672 11.016 -3.82 1 96.19 452 LYS A CA 1
ATOM 3501 C C . LYS A 1 452 ? 21.094 11.461 -4.137 1 96.19 452 LYS A C 1
ATOM 3503 O O . LYS A 1 452 ? 22.047 11.109 -3.426 1 96.19 452 LYS A O 1
ATOM 3508 N N . GLY A 1 453 ? 21.203 12.266 -5.254 1 96.75 453 GLY A N 1
ATOM 3509 C CA . GLY A 1 453 ? 22.516 12.812 -5.57 1 96.75 453 GLY A CA 1
ATOM 3510 C C . GLY A 1 453 ? 22.578 13.469 -6.934 1 96.75 453 GLY A C 1
ATOM 3511 O O . GLY A 1 453 ? 21.562 13.531 -7.641 1 96.75 453 GLY A O 1
ATOM 3512 N N . GLY A 1 454 ? 23.719 14.07 -7.207 1 97.88 454 GLY A N 1
ATOM 3513 C CA . GLY A 1 454 ? 23.953 14.664 -8.508 1 97.88 454 GLY A CA 1
ATOM 3514 C C . GLY A 1 454 ? 24.062 13.641 -9.625 1 97.88 454 GLY A C 1
ATOM 3515 O O . GLY A 1 454 ? 24.594 12.547 -9.422 1 97.88 454 GLY A O 1
ATOM 3516 N N . LEU A 1 455 ? 23.516 14.031 -10.766 1 97.69 455 LEU A N 1
ATOM 3517 C CA . LEU A 1 455 ? 23.625 13.148 -11.914 1 97.69 455 LEU A CA 1
ATOM 3518 C C . LEU A 1 455 ? 25.062 13.086 -12.422 1 97.69 455 LEU A C 1
ATOM 3520 O O . LEU A 1 455 ? 25.812 14.062 -12.305 1 97.69 455 LEU A O 1
ATOM 3524 N N . GLU A 1 456 ? 25.453 12 -13.016 1 95 456 GLU A N 1
ATOM 3525 C CA . GLU A 1 456 ? 26.875 11.781 -13.312 1 95 456 GLU A CA 1
ATOM 3526 C C . GLU A 1 456 ? 27.094 11.625 -14.82 1 95 456 GLU A C 1
ATOM 3528 O O . GLU A 1 456 ? 27.984 12.266 -15.383 1 95 456 GLU A O 1
ATOM 3533 N N . GLN A 1 457 ? 26.359 10.797 -15.469 1 94.44 457 GLN A N 1
ATOM 3534 C CA . GLN A 1 457 ? 26.703 10.398 -16.828 1 94.44 457 GLN A CA 1
ATOM 3535 C C . GLN A 1 457 ? 25.922 11.203 -17.859 1 94.44 457 GLN A C 1
ATOM 3537 O O . GLN A 1 457 ? 26.484 11.703 -18.828 1 94.44 457 GLN A O 1
ATOM 3542 N N . ILE A 1 458 ? 24.594 11.258 -17.75 1 95.56 458 ILE A N 1
ATOM 3543 C CA . ILE A 1 458 ? 23.703 11.852 -18.734 1 95.56 458 ILE A CA 1
ATOM 3544 C C . ILE A 1 458 ? 22.922 13.008 -18.109 1 95.56 458 ILE A C 1
ATOM 3546 O O . ILE A 1 458 ? 22.172 12.812 -17.156 1 95.56 458 ILE A O 1
ATOM 3550 N N . PRO A 1 459 ? 23.047 14.203 -18.688 1 97.56 459 PRO A N 1
ATOM 3551 C CA . PRO A 1 459 ? 22.297 15.336 -18.125 1 97.56 459 PRO A CA 1
ATOM 3552 C C . PRO A 1 459 ? 20.781 15.148 -18.234 1 97.56 459 PRO A C 1
ATOM 3554 O O . PRO A 1 459 ? 20.281 14.648 -19.25 1 97.56 459 PRO A O 1
ATOM 3557 N N . ASN A 1 460 ? 20.094 15.508 -17.219 1 97.94 460 ASN A N 1
ATOM 3558 C CA . ASN A 1 460 ? 18.641 15.594 -17.172 1 97.94 460 ASN A CA 1
ATOM 3559 C C . ASN A 1 460 ? 17.984 14.227 -17.344 1 97.94 460 ASN A C 1
ATOM 3561 O O . ASN A 1 460 ? 16.828 14.125 -17.734 1 97.94 460 ASN A O 1
ATOM 3565 N N . PHE A 1 461 ? 18.766 13.141 -17.203 1 96.56 461 PHE A N 1
ATOM 3566 C CA . PHE A 1 461 ? 18.203 11.805 -17.172 1 96.56 461 PHE A CA 1
ATOM 3567 C C . PHE A 1 461 ? 18.062 11.312 -15.727 1 96.56 461 PHE A C 1
ATOM 3569 O O . PHE A 1 461 ? 19.047 10.914 -15.102 1 96.56 461 PHE A O 1
ATOM 3576 N N . PHE A 1 462 ? 16.859 11.273 -15.234 1 97.12 462 PHE A N 1
ATOM 3577 C CA . PHE A 1 462 ? 16.594 11.047 -13.82 1 97.12 462 PHE A CA 1
ATOM 3578 C C . PHE A 1 462 ? 16.375 9.562 -13.539 1 97.12 462 PHE A C 1
ATOM 3580 O O . PHE A 1 462 ? 15.234 9.078 -13.625 1 97.12 462 PHE A O 1
ATOM 3587 N N . HIS A 1 463 ? 17.438 8.922 -13.117 1 95.38 463 HIS A N 1
ATOM 3588 C CA . HIS A 1 463 ? 17.469 7.492 -12.82 1 95.38 463 HIS A CA 1
ATOM 3589 C C . HIS A 1 463 ? 18.531 7.168 -11.773 1 95.38 463 HIS A C 1
ATOM 3591 O O . HIS A 1 463 ? 19.594 7.801 -11.742 1 95.38 463 HIS A O 1
ATOM 3597 N N . TYR A 1 464 ? 18.297 6.188 -10.969 1 93.31 464 TYR A N 1
ATOM 3598 C CA . TYR A 1 464 ? 19.219 5.766 -9.914 1 93.31 464 TYR A CA 1
ATOM 3599 C C . TYR A 1 464 ? 20.609 5.504 -10.469 1 93.31 464 TYR A C 1
ATOM 3601 O O . TYR A 1 464 ? 21.609 5.855 -9.844 1 93.31 464 TYR A O 1
ATOM 3609 N N . GLY A 1 465 ? 20.641 4.848 -11.578 1 92.44 465 GLY A N 1
ATOM 3610 C CA . GLY A 1 465 ? 21.922 4.484 -12.164 1 92.44 465 GLY A CA 1
ATOM 3611 C C . GLY A 1 465 ? 22.75 5.684 -12.586 1 92.44 465 GLY A C 1
ATOM 3612 O O . GLY A 1 465 ? 23.969 5.59 -12.719 1 92.44 465 GLY A O 1
ATOM 3613 N N . ASN A 1 466 ? 22.094 6.816 -12.789 1 96 466 ASN A N 1
ATOM 3614 C CA . ASN A 1 466 ? 22.75 8.031 -13.258 1 96 466 ASN A CA 1
ATOM 3615 C C . ASN A 1 466 ? 23.219 8.898 -12.102 1 96 466 ASN A C 1
ATOM 3617 O O . ASN A 1 466 ? 23.797 9.969 -12.312 1 96 466 ASN A O 1
ATOM 3621 N N . ILE A 1 467 ? 23 8.5 -10.852 1 95.5 467 ILE A N 1
ATOM 3622 C CA . ILE A 1 467 ? 23.422 9.258 -9.672 1 95.5 467 ILE A CA 1
ATOM 3623 C C . ILE A 1 467 ? 24.875 8.938 -9.344 1 95.5 467 ILE A C 1
ATOM 3625 O O . ILE A 1 467 ? 25.281 7.77 -9.367 1 95.5 467 ILE A O 1
ATOM 3629 N N . ASN A 1 468 ? 25.594 9.969 -9.055 1 93.38 468 ASN A N 1
ATOM 3630 C CA . ASN A 1 468 ? 26.953 9.773 -8.57 1 93.38 468 ASN A CA 1
ATOM 3631 C C . ASN A 1 468 ? 26.969 9.164 -7.168 1 93.38 468 ASN A C 1
ATOM 3633 O O . ASN A 1 468 ? 26.609 9.82 -6.195 1 93.38 468 ASN A O 1
ATOM 3637 N N . VAL A 1 469 ? 27.469 8.055 -7.047 1 84.62 469 VAL A N 1
ATOM 3638 C CA . VAL A 1 469 ? 27.328 7.293 -5.816 1 84.62 469 VAL A CA 1
ATOM 3639 C C . VAL A 1 469 ? 28.281 7.824 -4.754 1 84.62 469 VAL A C 1
ATOM 3641 O O . VAL A 1 469 ? 28.031 7.695 -3.555 1 84.62 469 VAL A O 1
ATOM 3644 N N . ASN A 1 470 ? 29.359 8.406 -5.168 1 84.5 470 ASN A N 1
ATOM 3645 C CA . ASN A 1 470 ? 30.375 8.867 -4.223 1 84.5 470 ASN A CA 1
ATOM 3646 C C . ASN A 1 470 ? 29.875 10.07 -3.422 1 84.5 470 ASN A C 1
ATOM 3648 O O . ASN A 1 470 ? 30.359 10.32 -2.309 1 84.5 470 ASN A O 1
ATOM 3652 N N . THR A 1 471 ? 28.969 10.812 -4.023 1 88.56 471 THR A N 1
ATOM 3653 C CA . THR A 1 471 ? 28.469 12.008 -3.348 1 88.56 471 THR A CA 1
ATOM 3654 C C . THR A 1 471 ? 26.984 11.867 -3.023 1 88.56 471 THR A C 1
ATOM 3656 O O . THR A 1 471 ? 26.359 12.82 -2.58 1 88.56 471 THR A O 1
ATOM 3659 N N . SER A 1 472 ? 26.531 10.719 -3.287 1 90.75 472 SER A N 1
ATOM 3660 C CA . SER A 1 472 ? 25.094 10.5 -3.094 1 90.75 472 SER A CA 1
ATOM 3661 C C . SER A 1 472 ? 24.75 10.375 -1.614 1 90.75 472 SER A C 1
ATOM 3663 O O . SER A 1 472 ? 25.625 10.102 -0.788 1 90.75 472 SER A O 1
ATOM 3665 N N . LYS A 1 473 ? 23.531 10.688 -1.289 1 92.62 473 LYS A N 1
ATOM 3666 C CA . LYS A 1 473 ? 22.922 10.438 0.018 1 92.62 473 LYS A CA 1
ATOM 3667 C C . LYS A 1 473 ? 21.984 9.234 -0.032 1 92.62 473 LYS A C 1
ATOM 3669 O O . LYS A 1 473 ? 21.109 9.172 -0.892 1 92.62 473 LYS A O 1
ATOM 3674 N N . ARG A 1 474 ? 22.312 8.336 0.751 1 92.44 474 ARG A N 1
ATOM 3675 C CA . ARG A 1 474 ? 21.484 7.133 0.834 1 92.44 474 ARG A CA 1
ATOM 3676 C C . ARG A 1 474 ? 21.156 6.793 2.285 1 92.44 474 ARG A C 1
ATOM 3678 O O . ARG A 1 474 ? 22 6.953 3.172 1 92.44 474 ARG A O 1
ATOM 3685 N N . ASN A 1 475 ? 19.922 6.391 2.5 1 93.44 475 ASN A N 1
ATOM 3686 C CA . ASN A 1 475 ? 19.516 6.027 3.854 1 93.44 475 ASN A CA 1
ATOM 3687 C C . ASN A 1 475 ? 18.25 5.172 3.848 1 93.44 475 ASN A C 1
ATOM 3689 O O . ASN A 1 475 ? 17.578 5.059 2.822 1 93.44 475 ASN A O 1
ATOM 3693 N N . GLU A 1 476 ? 18.141 4.41 4.918 1 92.94 476 GLU A N 1
ATOM 3694 C CA . GLU A 1 476 ? 16.906 3.699 5.246 1 92.94 476 GLU A CA 1
ATOM 3695 C C . GLU A 1 476 ? 16.547 3.881 6.715 1 92.94 476 GLU A C 1
ATOM 3697 O O . GLU A 1 476 ? 17.422 3.883 7.586 1 92.94 476 GLU A O 1
ATOM 3702 N N . SER A 1 477 ? 15.32 4.199 6.918 1 92 477 SER A N 1
ATOM 3703 C CA . SER A 1 477 ? 14.852 4.391 8.289 1 92 477 SER A CA 1
ATOM 3704 C C . SER A 1 477 ? 13.586 3.582 8.555 1 92 477 SER A C 1
ATOM 3706 O O . SER A 1 477 ? 12.734 3.432 7.676 1 92 477 SER A O 1
ATOM 3708 N N . LYS A 1 478 ? 13.594 2.988 9.773 1 92.62 478 LYS A N 1
ATOM 3709 C CA . LYS A 1 478 ? 12.414 2.271 10.25 1 92.62 478 LYS A CA 1
ATOM 3710 C C . LYS A 1 478 ? 12.195 2.498 11.742 1 92.62 478 LYS A C 1
ATOM 3712 O O . LYS A 1 478 ? 13.156 2.486 12.523 1 92.62 478 LYS A O 1
ATOM 3717 N N . TRP A 1 479 ? 11.008 2.812 12.125 1 93.75 479 TRP A N 1
ATOM 3718 C CA . TRP A 1 479 ? 10.672 2.877 13.539 1 93.75 479 TRP A CA 1
ATOM 3719 C C . TRP A 1 479 ? 9.289 2.277 13.805 1 93.75 479 TRP A C 1
ATOM 3721 O O . TRP A 1 479 ? 8.508 2.088 12.875 1 93.75 479 TRP A O 1
ATOM 3731 N N . HIS A 1 480 ? 9.055 1.896 15.008 1 95.5 480 HIS A N 1
ATOM 3732 C CA . HIS A 1 480 ? 7.848 1.207 15.453 1 95.5 480 HIS A CA 1
ATOM 3733 C C . HIS A 1 480 ? 7.469 1.62 16.875 1 95.5 480 HIS A C 1
ATOM 3735 O O . HIS A 1 480 ? 8.258 1.45 17.812 1 95.5 480 HIS A O 1
ATOM 3741 N N . ASP A 1 481 ? 6.27 2.191 17.031 1 95.62 481 ASP A N 1
ATOM 3742 C CA . ASP A 1 481 ? 5.719 2.557 18.328 1 95.62 481 ASP A CA 1
ATOM 3743 C C . ASP A 1 481 ? 4.461 1.747 18.641 1 95.62 481 ASP A C 1
ATOM 3745 O O . ASP A 1 481 ? 3.65 1.482 17.75 1 95.62 481 ASP A O 1
ATOM 3749 N N . GLN A 1 482 ? 4.359 1.299 19.828 1 96.25 482 GLN A N 1
ATOM 3750 C CA . GLN A 1 482 ? 3.164 0.586 20.281 1 96.25 482 GLN A CA 1
ATOM 3751 C C . GLN A 1 482 ? 2.75 1.025 21.672 1 96.25 482 GLN A C 1
ATOM 3753 O O . GLN A 1 482 ? 3.6 1.226 22.547 1 96.25 482 GLN A O 1
ATOM 3758 N N . VAL A 1 483 ? 1.514 1.249 21.906 1 95.88 483 VAL A N 1
ATOM 3759 C CA . VAL A 1 483 ? 0.947 1.563 23.219 1 95.88 483 VAL A CA 1
ATOM 3760 C C . VAL A 1 483 ? -0.182 0.586 23.531 1 95.88 483 VAL A C 1
ATOM 3762 O O . VAL A 1 483 ? -1.098 0.399 22.734 1 95.88 483 VAL A O 1
ATOM 3765 N N . GLN A 1 484 ? -0.099 -0.058 24.672 1 96.75 484 GLN A N 1
ATOM 3766 C CA . GLN A 1 484 ? -1.168 -0.885 25.219 1 96.75 484 GLN A CA 1
ATOM 3767 C C . GLN A 1 484 ? -1.846 -0.193 26.406 1 96.75 484 GLN A C 1
ATOM 3769 O O . GLN A 1 484 ? -1.181 0.453 27.219 1 96.75 484 GLN A O 1
ATOM 3774 N N . SER A 1 485 ? -3.182 -0.287 26.469 1 96 485 SER A N 1
ATOM 3775 C CA . SER A 1 485 ? -3.896 0.495 27.469 1 96 485 SER A CA 1
ATOM 3776 C C . SER A 1 485 ? -5.051 -0.301 28.078 1 96 485 SER A C 1
ATOM 3778 O O . SER A 1 485 ? -5.578 -1.217 27.453 1 96 485 SER A O 1
ATOM 3780 N N . VAL A 1 486 ? -5.383 0.002 29.312 1 96.69 486 VAL A N 1
ATOM 3781 C CA . VAL A 1 486 ? -6.625 -0.375 29.984 1 96.69 486 VAL A CA 1
ATOM 3782 C C . VAL A 1 486 ? -7.293 0.866 30.578 1 96.69 486 VAL A C 1
ATOM 3784 O O . VAL A 1 486 ? -6.617 1.775 31.062 1 96.69 486 VAL A O 1
ATOM 3787 N N . PHE A 1 487 ? -8.578 0.967 30.422 1 94.75 487 PHE A N 1
ATOM 3788 C CA . PHE A 1 487 ? -9.258 2.17 30.891 1 94.75 487 PHE A CA 1
ATOM 3789 C C . PHE A 1 487 ? -10.648 1.836 31.406 1 94.75 487 PHE A C 1
ATOM 3791 O O . PHE A 1 487 ? -11.203 0.784 31.094 1 94.75 487 PHE A O 1
ATOM 3798 N N . ALA A 1 488 ? -11.219 2.723 32.156 1 95.31 488 ALA A N 1
ATOM 3799 C CA . ALA A 1 488 ? -12.562 2.617 32.719 1 95.31 488 ALA A CA 1
ATOM 3800 C C . ALA A 1 488 ? -13.18 3.996 32.938 1 95.31 488 ALA A C 1
ATOM 3802 O O . ALA A 1 488 ? -12.469 4.969 33.219 1 95.31 488 ALA A O 1
ATOM 3803 N N . SER A 1 489 ? -14.422 4.125 32.75 1 93.81 489 SER A N 1
ATOM 3804 C CA . SER A 1 489 ? -15.203 5.34 33 1 93.81 489 SER A CA 1
ATOM 3805 C C . SER A 1 489 ? -16.547 5.016 33.625 1 93.81 489 SER A C 1
ATOM 3807 O O . SER A 1 489 ? -17.172 4.004 33.312 1 93.81 489 SER A O 1
ATOM 3809 N N . ALA A 1 490 ? -16.969 5.793 34.562 1 94.62 490 ALA A N 1
ATOM 3810 C CA . ALA A 1 490 ? -18.266 5.66 35.219 1 94.62 490 ALA A CA 1
ATOM 3811 C C . ALA A 1 490 ? -18.922 7.023 35.406 1 94.62 490 ALA A C 1
ATOM 3813 O O . ALA A 1 490 ? -18.281 7.98 35.844 1 94.62 490 ALA A O 1
ATOM 3814 N N . GLU A 1 491 ? -20.094 7.109 35 1 94.75 491 GLU A N 1
ATOM 3815 C CA . GLU A 1 491 ? -20.922 8.297 35.188 1 94.75 491 GLU A CA 1
ATOM 3816 C C . GLU A 1 491 ? -22.156 7.988 36.062 1 94.75 491 GLU A C 1
ATOM 3818 O O . GLU A 1 491 ? -22.953 7.113 35.719 1 94.75 491 GLU A O 1
ATOM 3823 N N . LEU A 1 492 ? -22.297 8.672 37.156 1 96.12 492 LEU A N 1
ATOM 3824 C CA . LEU A 1 492 ? -23.453 8.547 38.031 1 96.12 492 LEU A CA 1
ATOM 3825 C C . LEU A 1 492 ? -24.344 9.789 37.938 1 96.12 492 LEU A C 1
ATOM 3827 O O . LEU A 1 492 ? -23.859 10.914 38.125 1 96.12 492 LEU A O 1
ATOM 3831 N N . GLY A 1 493 ? -25.562 9.508 37.594 1 96 493 GLY A N 1
ATOM 3832 C CA . GLY A 1 493 ? -26.531 10.586 37.562 1 96 493 GLY A CA 1
ATOM 3833 C C . GLY A 1 493 ? -27.594 10.469 38.656 1 96 493 GLY A C 1
ATOM 3834 O O . GLY A 1 493 ? -28.047 9.375 38.969 1 96 493 GLY A O 1
ATOM 3835 N N . TRP A 1 494 ? -27.875 11.633 39.219 1 95.81 494 TRP A N 1
ATOM 3836 C CA . TRP A 1 494 ? -28.875 11.664 40.25 1 95.81 494 TRP A CA 1
ATOM 3837 C C . TRP A 1 494 ? -30.031 12.594 39.875 1 95.81 494 TRP A C 1
ATOM 3839 O O . TRP A 1 494 ? -29.828 13.797 39.719 1 95.81 494 TRP A O 1
ATOM 3849 N N . ASN A 1 495 ? -31.25 12.055 39.781 1 93.81 495 ASN A N 1
ATOM 3850 C CA . ASN A 1 495 ? -32.5 12.758 39.531 1 93.81 495 ASN A CA 1
ATOM 3851 C C . ASN A 1 495 ? -32.406 13.609 38.25 1 93.81 495 ASN A C 1
ATOM 3853 O O . ASN A 1 495 ? -33 14.703 38.188 1 93.81 495 ASN A O 1
ATOM 3857 N N . HIS A 1 496 ? -31.578 13.25 37.344 1 91 496 HIS A N 1
ATOM 3858 C CA . HIS A 1 496 ? -31.391 13.938 36.062 1 91 496 HIS A CA 1
ATOM 3859 C C . HIS A 1 496 ? -30.938 15.383 36.281 1 91 496 HIS A C 1
ATOM 3861 O O . HIS A 1 496 ? -31.297 16.266 35.5 1 91 496 HIS A O 1
ATOM 3867 N N . GLN A 1 497 ? -30.281 15.633 37.469 1 94.06 497 GLN A N 1
ATOM 3868 C CA . GLN A 1 497 ? -29.859 16.984 37.812 1 94.06 497 GLN A CA 1
ATOM 3869 C C . GLN A 1 497 ? -28.359 17.047 38.062 1 94.06 497 GLN A C 1
ATOM 3871 O O . GLN A 1 497 ? -27.719 18.047 37.781 1 94.06 497 GLN A O 1
ATOM 3876 N N . LEU A 1 498 ? -27.859 16.031 38.656 1 96.06 498 LEU A N 1
ATOM 3877 C CA . LEU A 1 498 ? -26.453 15.977 39.062 1 96.06 498 LEU A CA 1
ATOM 3878 C C . LEU A 1 498 ? -25.766 14.766 38.438 1 96.06 498 LEU A C 1
ATOM 3880 O O . LEU A 1 498 ? -26.266 13.648 38.531 1 96.06 498 LEU A O 1
ATOM 3884 N N . TYR A 1 499 ? -24.641 15.07 37.844 1 96.12 499 TYR A N 1
ATOM 3885 C CA . TYR A 1 499 ? -23.906 13.984 37.188 1 96.12 499 TYR A CA 1
ATOM 3886 C C . TYR A 1 499 ? -22.453 13.984 37.625 1 96.12 499 TYR A C 1
ATOM 3888 O O . TYR A 1 499 ? -21.766 15.008 37.562 1 96.12 499 TYR A O 1
ATOM 3896 N N . LEU A 1 500 ? -21.953 12.883 38.094 1 96.75 500 LEU A N 1
ATOM 3897 C CA . LEU A 1 500 ? -20.547 12.664 38.469 1 96.75 500 LEU A CA 1
ATOM 3898 C C . LEU A 1 500 ? -19.891 11.68 37.5 1 96.75 500 LEU A C 1
ATOM 3900 O O . LEU A 1 500 ? -20.406 10.586 37.25 1 96.75 500 LEU A O 1
ATOM 3904 N N . THR A 1 501 ? -18.797 12.141 36.906 1 93.94 501 THR A N 1
ATOM 3905 C CA . THR A 1 501 ? -18.062 11.273 36 1 93.94 501 THR A CA 1
ATOM 3906 C C . THR A 1 501 ? -16.641 11.031 36.5 1 93.94 501 THR A C 1
ATOM 3908 O O . THR A 1 501 ? -15.922 11.984 36.812 1 93.94 501 THR A O 1
ATOM 3911 N N . VAL A 1 502 ? -16.234 9.789 36.594 1 94.94 502 VAL A N 1
ATOM 3912 C CA . VAL A 1 502 ? -14.891 9.398 36.969 1 94.94 502 VAL A CA 1
ATOM 3913 C C . VAL A 1 502 ? -14.289 8.5 35.906 1 94.94 502 VAL A C 1
ATOM 3915 O O . VAL A 1 502 ? -14.961 7.609 35.375 1 94.94 502 VAL A O 1
ATOM 3918 N N . THR A 1 503 ? -13.055 8.828 35.5 1 93 503 THR A N 1
ATOM 3919 C CA . THR A 1 503 ? -12.383 7.996 34.531 1 93 503 THR A CA 1
ATOM 3920 C C . THR A 1 503 ? -10.961 7.66 34.969 1 93 503 THR A C 1
ATOM 3922 O O . THR A 1 503 ? -10.383 8.367 35.781 1 93 503 THR A O 1
ATOM 3925 N N . GLY A 1 504 ? -10.406 6.586 34.469 1 93.75 504 GLY A N 1
ATOM 3926 C CA . GLY A 1 504 ? -9.031 6.145 34.656 1 93.75 504 GLY A CA 1
ATOM 3927 C C . GLY A 1 504 ? -8.469 5.379 33.469 1 93.75 504 GLY A C 1
ATOM 3928 O O . GLY A 1 504 ? -9.18 4.59 32.844 1 93.75 504 GLY A O 1
ATOM 3929 N N . ARG A 1 505 ? -7.207 5.652 33.125 1 94.25 505 ARG A N 1
ATOM 3930 C CA . ARG A 1 505 ? -6.535 4.977 32.031 1 94.25 505 ARG A CA 1
ATOM 3931 C C . ARG A 1 505 ? -5.07 4.707 32.344 1 94.25 505 ARG A C 1
ATOM 3933 O O . ARG A 1 505 ? -4.402 5.547 32.969 1 94.25 505 ARG A O 1
ATOM 3940 N N . ASN A 1 506 ? -4.645 3.512 32.062 1 95.81 506 ASN A N 1
ATOM 3941 C CA . ASN A 1 506 ? -3.238 3.143 32.156 1 95.81 506 ASN A CA 1
ATOM 3942 C C . ASN A 1 506 ? -2.658 2.779 30.797 1 95.81 506 ASN A C 1
ATOM 3944 O O . ASN A 1 506 ? -3.258 2.004 30.047 1 95.81 506 ASN A O 1
ATOM 3948 N N . ASP A 1 507 ? -1.491 3.357 30.578 1 95.44 507 ASP A N 1
ATOM 3949 C CA . ASP A 1 507 ? -0.832 3.082 29.312 1 95.44 507 ASP A CA 1
ATOM 3950 C C . ASP A 1 507 ? 0.535 2.438 29.531 1 95.44 507 ASP A C 1
ATOM 3952 O O . ASP A 1 507 ? 1.222 2.74 30.5 1 95.44 507 ASP A O 1
ATOM 3956 N N . TRP A 1 508 ? 0.823 1.476 28.703 1 96 508 TRP A N 1
ATOM 3957 C CA . TRP A 1 508 ? 2.176 0.962 28.516 1 96 508 TRP A CA 1
ATOM 3958 C C . TRP A 1 508 ? 2.725 1.372 27.156 1 96 508 TRP A C 1
ATOM 3960 O O . TRP A 1 508 ? 2.299 0.849 26.125 1 96 508 TRP A O 1
ATOM 3970 N N . ALA A 1 509 ? 3.721 2.299 27.156 1 94.88 509 ALA A N 1
ATOM 3971 C CA . ALA A 1 509 ? 4.246 2.848 25.906 1 94.88 509 ALA A CA 1
ATOM 3972 C C . ALA A 1 509 ? 5.629 2.281 25.594 1 94.88 509 ALA A C 1
ATOM 3974 O O . ALA A 1 509 ? 6.496 2.23 26.469 1 94.88 509 ALA A O 1
ATOM 3975 N N . SER A 1 510 ? 5.844 1.916 24.344 1 94.88 510 SER A N 1
ATOM 3976 C CA . SER A 1 510 ? 7.121 1.349 23.938 1 94.88 510 SER A CA 1
ATOM 3977 C C . SER A 1 510 ? 8.234 2.387 24 1 94.88 510 SER A C 1
ATOM 3979 O O . SER A 1 510 ? 9.414 2.037 24.141 1 94.88 510 SER A O 1
ATOM 3981 N N . GLN A 1 511 ? 7.949 3.656 23.938 1 94.12 511 GLN A N 1
ATOM 3982 C CA . GLN A 1 511 ? 8.93 4.738 23.984 1 94.12 511 GLN A CA 1
ATOM 3983 C C . GLN A 1 511 ? 9.625 4.781 25.344 1 94.12 511 GLN A C 1
ATOM 3985 O O . GLN A 1 511 ? 10.656 5.438 25.5 1 94.12 511 GLN A O 1
ATOM 3990 N N . LEU A 1 512 ? 9.055 4.137 26.297 1 95.25 512 LEU A N 1
ATOM 3991 C CA . LEU A 1 512 ? 9.641 4.094 27.625 1 95.25 512 LEU A CA 1
ATOM 3992 C C . LEU A 1 512 ? 10.234 2.717 27.922 1 95.25 512 LEU A C 1
ATOM 3994 O O . LEU A 1 512 ? 10.422 2.352 29.078 1 95.25 512 LEU A O 1
ATOM 3998 N N . ALA A 1 513 ? 10.492 2.047 26.875 1 93.56 513 ALA A N 1
ATOM 3999 C CA . ALA A 1 513 ? 11.156 0.759 27.062 1 93.56 513 ALA A CA 1
ATOM 4000 C C . ALA A 1 513 ? 12.484 0.928 27.797 1 93.56 513 ALA A C 1
ATOM 4002 O O . ALA A 1 513 ? 13.195 1.915 27.578 1 93.56 513 ALA A O 1
ATOM 4003 N N . PHE A 1 514 ? 12.836 -0.044 28.625 1 91.81 514 PHE A N 1
ATOM 4004 C CA . PHE A 1 514 ? 14.094 -0.102 29.359 1 91.81 514 PHE A CA 1
ATOM 4005 C C . PHE A 1 514 ? 14.102 0.893 30.516 1 91.81 514 PHE A C 1
ATOM 4007 O O . PHE A 1 514 ? 15.141 1.147 31.125 1 91.81 514 PHE A O 1
ATOM 4014 N N . THR A 1 515 ? 12.961 1.558 30.719 1 92.62 515 THR A N 1
ATOM 4015 C CA . THR A 1 515 ? 12.805 2.393 31.906 1 92.62 515 THR A CA 1
ATOM 4016 C C . THR A 1 515 ? 11.953 1.688 32.969 1 92.62 515 THR A C 1
ATOM 4018 O O . THR A 1 515 ? 11.289 0.692 32.656 1 92.62 515 THR A O 1
ATOM 4021 N N . SER A 1 516 ? 12.07 2.133 34.156 1 88 516 SER A N 1
ATOM 4022 C CA . SER A 1 516 ? 11.242 1.578 35.219 1 88 516 SER A CA 1
ATOM 4023 C C . SER A 1 516 ? 9.836 2.168 35.219 1 88 516 SER A C 1
ATOM 4025 O O . SER A 1 516 ? 8.953 1.717 35.938 1 88 516 SER A O 1
ATOM 4027 N N . LYS A 1 517 ? 9.648 3.051 34.375 1 85.88 517 LYS A N 1
ATOM 4028 C CA . LYS A 1 517 ? 8.367 3.752 34.312 1 85.88 517 LYS A CA 1
ATOM 4029 C C . LYS A 1 517 ? 7.664 3.508 33 1 85.88 517 LYS A C 1
ATOM 4031 O O . LYS A 1 517 ? 7.086 4.43 32.406 1 85.88 517 LYS A O 1
ATOM 4036 N N . GLY A 1 518 ? 7.73 2.352 32.562 1 87.88 518 GLY A N 1
ATOM 4037 C CA . GLY A 1 518 ? 7.105 2.037 31.297 1 87.88 518 GLY A CA 1
ATOM 4038 C C . GLY A 1 518 ? 5.59 2.051 31.344 1 87.88 518 GLY A C 1
ATOM 4039 O O . GLY A 1 518 ? 4.926 2.129 30.312 1 87.88 518 GLY A O 1
ATOM 4040 N N . SER A 1 519 ? 5.023 2.07 32.5 1 92.25 519 SER A N 1
ATOM 4041 C CA . SER A 1 519 ? 3.59 2.107 32.781 1 92.25 519 SER A CA 1
ATOM 4042 C C . SER A 1 519 ? 3.205 3.352 33.562 1 92.25 519 SER A C 1
ATOM 4044 O O . SER A 1 519 ? 3.91 3.74 34.5 1 92.25 519 SER A O 1
ATOM 4046 N N . TYR A 1 520 ? 2.131 4.02 33.125 1 92.44 520 TYR A N 1
ATOM 4047 C CA . TYR A 1 520 ? 1.694 5.195 33.875 1 92.44 520 TYR A CA 1
ATOM 4048 C C . TYR A 1 520 ? 0.176 5.324 33.844 1 92.44 520 TYR A C 1
ATOM 4050 O O . TYR A 1 520 ? -0.456 5.105 32.812 1 92.44 520 TYR A O 1
ATOM 4058 N N . PHE A 1 521 ? -0.37 5.742 34.938 1 93.56 521 PHE A N 1
ATOM 4059 C CA . PHE A 1 521 ? -1.803 5.871 35.188 1 93.56 521 PHE A CA 1
ATOM 4060 C C . PHE A 1 521 ? -2.201 7.336 35.312 1 93.56 521 PHE A C 1
ATOM 4062 O O . PHE A 1 521 ? -1.467 8.133 35.906 1 93.56 521 PHE A O 1
ATOM 4069 N N . TYR A 1 522 ? -3.328 7.668 34.781 1 89.12 522 TYR A N 1
ATOM 4070 C CA . TYR A 1 522 ? -3.805 9.031 35 1 89.12 522 TYR A CA 1
ATOM 4071 C C . TYR A 1 522 ? -5.324 9.062 35.125 1 89.12 522 TYR A C 1
ATOM 4073 O O . TYR A 1 522 ? -6.027 8.43 34.312 1 89.12 522 TYR A O 1
ATOM 4081 N N . PRO A 1 523 ? -5.863 9.75 36.062 1 92.94 523 PRO A N 1
ATOM 4082 C CA . PRO A 1 523 ? -7.285 9.844 36.406 1 92.94 523 PRO A CA 1
ATOM 4083 C C . PRO A 1 523 ? -7.922 11.148 35.938 1 92.94 523 PRO A C 1
ATOM 4085 O O . PRO A 1 523 ? -7.211 12.109 35.625 1 92.94 523 PRO A O 1
ATOM 4088 N N . SER A 1 524 ? -9.203 11.18 35.875 1 93.38 524 SER A N 1
ATOM 4089 C CA . SER A 1 524 ? -9.992 12.398 35.688 1 93.38 524 SER A CA 1
ATOM 4090 C C . SER A 1 524 ? -11.305 12.328 36.469 1 93.38 524 SER A C 1
ATOM 4092 O O . SER A 1 524 ? -11.836 11.242 36.719 1 93.38 524 SER A O 1
ATOM 4094 N N . VAL A 1 525 ? -11.805 13.43 36.969 1 95.31 525 VAL A N 1
ATOM 4095 C CA . VAL A 1 525 ? -13.078 13.539 37.688 1 95.31 525 VAL A CA 1
ATOM 4096 C C . VAL A 1 525 ? -13.812 14.797 37.219 1 95.31 525 VAL A C 1
ATOM 4098 O O . VAL A 1 525 ? -13.195 15.828 36.969 1 95.31 525 VAL A O 1
ATOM 4101 N N . GLY A 1 526 ? -15.102 14.711 37.031 1 95.12 526 GLY A N 1
ATOM 4102 C CA . GLY A 1 526 ? -15.914 15.844 36.625 1 95.12 526 GLY A CA 1
ATOM 4103 C C . GLY A 1 526 ? -17.297 15.844 37.25 1 95.12 526 GLY A C 1
ATOM 4104 O O . GLY A 1 526 ? -17.859 14.781 37.531 1 95.12 526 GLY A O 1
ATOM 4105 N N . LEU A 1 527 ? -17.844 17.016 37.438 1 96.44 527 LEU A N 1
ATOM 4106 C CA . LEU A 1 527 ? -19.172 17.203 38 1 96.44 527 LEU A CA 1
ATOM 4107 C C . LEU A 1 527 ? -19.984 18.172 37.156 1 96.44 527 LEU A C 1
ATOM 4109 O O . LEU A 1 527 ? -19.469 19.188 36.688 1 96.44 527 LEU A O 1
ATOM 4113 N N . SER A 1 528 ? -21.172 17.797 36.844 1 96.06 528 SER A N 1
ATOM 4114 C CA . SER A 1 528 ? -22.125 18.641 36.156 1 96.06 528 SER A CA 1
ATOM 4115 C C . SER A 1 528 ? -23.406 18.812 36.969 1 96.06 528 SER A C 1
ATOM 4117 O O . SER A 1 528 ? -23.969 17.828 37.438 1 96.06 528 SER A O 1
ATOM 4119 N N . TRP A 1 529 ? -23.875 20.047 37.094 1 97.12 529 TRP A N 1
ATOM 4120 C CA . TRP A 1 529 ? -25.078 20.344 37.875 1 97.12 529 TRP A CA 1
ATOM 4121 C C . TRP A 1 529 ? -26.047 21.172 37.031 1 97.12 529 TRP A C 1
ATOM 4123 O O . TRP A 1 529 ? -25.734 22.297 36.625 1 97.12 529 TRP A O 1
ATOM 4133 N N . LEU A 1 530 ? -27.203 20.578 36.812 1 96.19 530 LEU A N 1
ATOM 4134 C CA . LEU A 1 530 ? -28.281 21.297 36.125 1 96.19 530 LEU A CA 1
ATOM 4135 C C . LEU A 1 530 ? -29.094 22.094 37.125 1 96.19 530 LEU A C 1
ATOM 4137 O O . LEU A 1 530 ? -30.141 21.641 37.594 1 96.19 530 LEU A O 1
ATOM 4141 N N . VAL A 1 531 ? -28.812 23.266 37.219 1 96.12 531 VAL A N 1
ATOM 4142 C CA . VAL A 1 531 ? -29.438 24.141 38.188 1 96.12 531 VAL A CA 1
ATOM 4143 C C . VAL A 1 531 ? -30.875 24.438 37.812 1 96.12 531 VAL A C 1
ATOM 4145 O O . VAL A 1 531 ? -31.766 24.516 38.688 1 96.12 531 VAL A O 1
ATOM 4148 N N . SER A 1 532 ? -31.078 24.609 36.562 1 92.62 532 SER A N 1
ATOM 4149 C CA . SER A 1 532 ? -32.406 24.938 36.094 1 92.62 532 SER A CA 1
ATOM 4150 C C . SER A 1 532 ? -33.406 23.828 36.406 1 92.62 532 SER A C 1
ATOM 4152 O O . SER A 1 532 ? -34.625 24.062 36.469 1 92.62 532 SER A O 1
ATOM 4154 N N . GLU A 1 533 ? -32.969 22.625 36.469 1 91.25 533 GLU A N 1
ATOM 4155 C CA . GLU A 1 533 ? -33.844 21.5 36.812 1 91.25 533 GLU A CA 1
ATOM 4156 C C . GLU A 1 533 ? -33.969 21.328 38.344 1 91.25 533 GLU A C 1
ATOM 4158 O O . GLU A 1 533 ? -34.844 20.641 38.844 1 91.25 533 GLU A O 1
ATOM 4163 N N . SER A 1 534 ? -33.125 21.969 39.094 1 92.88 534 SER A N 1
ATOM 4164 C CA . SER A 1 534 ? -33.062 21.781 40.531 1 92.88 534 SER A CA 1
ATOM 4165 C C . SER A 1 534 ? -33.812 22.891 41.281 1 92.88 534 SER A C 1
ATOM 4167 O O . SER A 1 534 ? -34.312 22.672 42.375 1 92.88 534 SER A O 1
ATOM 4169 N N . VAL A 1 535 ? -33.688 24.094 40.75 1 93.69 535 VAL A N 1
ATOM 4170 C CA . VAL A 1 535 ? -34.312 25.25 41.375 1 93.69 535 VAL A CA 1
ATOM 4171 C C . VAL A 1 535 ? -35.094 26.062 40.375 1 93.69 535 VAL A C 1
ATOM 4173 O O . VAL A 1 535 ? -34.812 26.031 39.156 1 93.69 535 VAL A O 1
ATOM 4176 N N . LYS A 1 536 ? -36.094 26.641 40.844 1 92.44 536 LYS A N 1
ATOM 4177 C CA . LYS A 1 536 ? -36.875 27.5 39.969 1 92.44 536 LYS A CA 1
ATOM 4178 C C . LYS A 1 536 ? -36.125 28.797 39.688 1 92.44 536 LYS A C 1
ATOM 4180 O O . LYS A 1 536 ? -35.844 29.578 40.594 1 92.44 536 LYS A O 1
ATOM 4185 N N . LEU A 1 537 ? -35.875 28.969 38.531 1 94.06 537 LEU A N 1
ATOM 4186 C CA . LEU A 1 537 ? -35.125 30.156 38.125 1 94.06 537 LEU A CA 1
ATOM 4187 C C . LEU A 1 537 ? -36.062 31.188 37.5 1 94.06 537 LEU A C 1
ATOM 4189 O O . LEU A 1 537 ? -37.188 30.875 37.094 1 94.06 537 LEU A O 1
ATOM 4193 N N . PRO A 1 538 ? -35.562 32.469 37.438 1 94 538 PRO A N 1
ATOM 4194 C CA . PRO A 1 538 ? -36.375 33.5 36.75 1 94 538 PRO A CA 1
ATOM 4195 C C . PRO A 1 538 ? -36.688 33.094 35.312 1 94 538 PRO A C 1
ATOM 4197 O O . PRO A 1 538 ? -35.906 32.375 34.656 1 94 538 PRO A O 1
ATOM 4200 N N . LYS A 1 539 ? -37.781 33.625 34.781 1 91.69 539 LYS A N 1
ATOM 4201 C CA . LYS A 1 539 ? -38.25 33.25 33.469 1 91.69 539 LYS A CA 1
ATOM 4202 C C . LYS A 1 539 ? -37.25 33.625 32.406 1 91.69 539 LYS A C 1
ATOM 4204 O O . LYS A 1 539 ? -37.219 33.031 31.312 1 91.69 539 LYS A O 1
ATOM 4209 N N . ALA A 1 540 ? -36.406 34.562 32.75 1 93.75 540 ALA A N 1
ATOM 4210 C CA . ALA A 1 540 ? -35.406 35.031 31.781 1 93.75 540 ALA A CA 1
ATOM 4211 C C . ALA A 1 540 ? -34.344 34 31.547 1 93.75 540 ALA A C 1
ATOM 4213 O O . ALA A 1 540 ? -33.688 33.969 30.5 1 93.75 540 ALA A O 1
ATOM 4214 N N . ILE A 1 541 ? -34.156 33.062 32.469 1 96.44 541 ILE A N 1
ATOM 4215 C CA . ILE A 1 541 ? -33.156 32 32.344 1 96.44 541 ILE A CA 1
ATOM 4216 C C . ILE A 1 541 ? -33.844 30.672 32.031 1 96.44 541 ILE A C 1
ATOM 4218 O O . ILE A 1 541 ? -34.5 30.062 32.906 1 96.44 541 ILE A O 1
ATOM 4222 N N . SER A 1 542 ? -33.688 30.203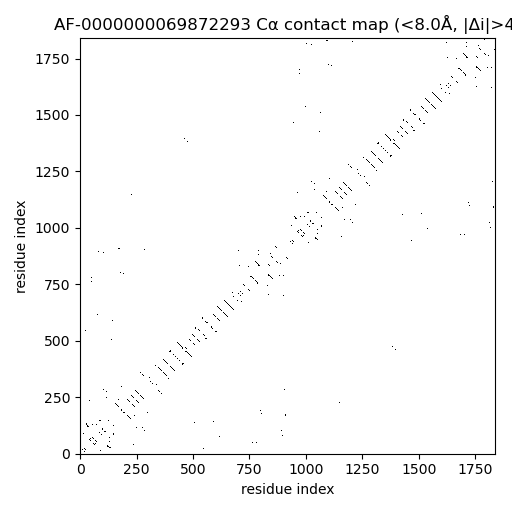 30.859 1 93.44 542 SER A N 1
ATOM 4223 C CA . SER A 1 542 ? -34.375 28.984 30.391 1 93.44 542 SER A CA 1
ATOM 4224 C C . SER A 1 542 ? -33.562 27.734 30.766 1 93.44 542 SER A C 1
ATOM 4226 O O . SER A 1 542 ? -34.156 26.656 30.906 1 93.44 542 SER A O 1
ATOM 4228 N N . TYR A 1 543 ? -32.344 27.828 30.719 1 93.94 543 TYR A N 1
ATOM 4229 C CA . TYR A 1 543 ? -31.453 26.719 31 1 93.94 543 TYR A CA 1
ATOM 4230 C C . TYR A 1 543 ? -30.188 27.188 31.672 1 93.94 543 TYR A C 1
ATOM 4232 O O . TYR A 1 543 ? -29.625 28.219 31.312 1 93.94 543 TYR A O 1
ATOM 4240 N N . LEU A 1 544 ? -29.734 26.531 32.75 1 96.19 544 LEU A N 1
ATOM 4241 C CA . LEU A 1 544 ? -28.5 26.859 33.438 1 96.19 544 LEU A CA 1
ATOM 4242 C C . LEU A 1 544 ? -27.797 25.594 33.938 1 96.19 544 LEU A C 1
ATOM 4244 O O . LEU A 1 544 ? -28.375 24.812 34.688 1 96.19 544 LEU A O 1
ATOM 4248 N N . LYS A 1 545 ? -26.656 25.406 33.469 1 96.12 545 LYS A N 1
ATOM 4249 C CA . LYS A 1 545 ? -25.812 24.281 33.844 1 96.12 545 LYS A CA 1
ATOM 4250 C C . LYS A 1 545 ? -24.438 24.766 34.312 1 96.12 545 LYS A C 1
ATOM 4252 O O . LYS A 1 545 ? -23.812 25.609 33.656 1 96.12 545 LYS A O 1
ATOM 4257 N N . VAL A 1 546 ? -24.016 24.297 35.469 1 97.38 546 VAL A N 1
ATOM 4258 C CA . VAL A 1 546 ? -22.656 24.547 35.969 1 97.38 546 VAL A CA 1
ATOM 4259 C C . VAL A 1 546 ? -21.844 23.266 35.938 1 97.38 546 VAL A C 1
ATOM 4261 O O . VAL A 1 546 ? -22.359 22.188 36.281 1 97.38 546 VAL A O 1
ATOM 4264 N N . ARG A 1 547 ? -20.656 23.422 35.531 1 96.06 547 ARG A N 1
ATOM 4265 C CA . ARG A 1 547 ? -19.844 22.219 35.406 1 96.06 547 ARG A CA 1
ATOM 4266 C C . ARG A 1 547 ? -18.406 22.484 35.875 1 96.06 547 ARG A C 1
ATOM 4268 O O . ARG A 1 547 ? -17.938 23.625 35.812 1 96.06 547 ARG A O 1
ATOM 4275 N N . GLY A 1 548 ? -17.688 21.453 36.25 1 96.19 548 GLY A N 1
ATOM 4276 C CA . GLY A 1 548 ? -16.297 21.453 36.656 1 96.19 548 GLY A CA 1
ATOM 4277 C C . GLY A 1 548 ? -15.609 20.109 36.438 1 96.19 548 GLY A C 1
ATOM 4278 O O . GLY A 1 548 ? -16.25 19.062 36.562 1 96.19 548 GLY A O 1
ATOM 4279 N N . SER A 1 549 ? -14.32 20.219 36.125 1 95 549 SER A N 1
ATOM 4280 C CA . SER A 1 549 ? -13.602 18.953 35.938 1 95 549 SER A CA 1
ATOM 4281 C C . SER A 1 549 ? -12.125 19.109 36.281 1 95 549 SER A C 1
ATOM 4283 O O . SER A 1 549 ? -11.586 20.219 36.25 1 95 549 SER A O 1
ATOM 4285 N N . TRP A 1 550 ? -11.523 18.047 36.656 1 95.19 550 TRP A N 1
ATOM 4286 C CA . TRP A 1 550 ? -10.086 17.906 36.875 1 95.19 550 TRP A CA 1
ATOM 4287 C C . TRP A 1 550 ? -9.547 16.656 36.219 1 95.19 550 TRP A C 1
ATOM 4289 O O . TRP A 1 550 ? -10.195 15.602 36.25 1 95.19 550 TRP A O 1
ATOM 4299 N N . ALA A 1 551 ? -8.336 16.812 35.562 1 93.75 551 ALA A N 1
ATOM 4300 C CA . ALA A 1 551 ? -7.762 15.648 34.906 1 93.75 551 ALA A CA 1
ATOM 4301 C C . ALA A 1 551 ? -6.238 15.719 34.906 1 93.75 551 ALA A C 1
ATOM 4303 O O . ALA A 1 551 ? -5.656 16.797 34.906 1 93.75 551 ALA A O 1
ATOM 4304 N N . GLU A 1 552 ? -5.621 14.562 34.906 1 93.25 552 GLU A N 1
ATOM 4305 C CA . GLU A 1 552 ? -4.203 14.352 34.625 1 93.25 552 GLU A CA 1
ATOM 4306 C C . GLU A 1 552 ? -4.004 13.484 33.375 1 93.25 552 GLU A C 1
ATOM 4308 O O . GLU A 1 552 ? -4.672 12.453 33.219 1 93.25 552 GLU A O 1
ATOM 4313 N N . VAL A 1 553 ? -3.191 13.984 32.531 1 92.06 553 VAL A N 1
ATOM 4314 C CA . VAL A 1 553 ? -2.91 13.211 31.312 1 92.06 553 VAL A CA 1
ATOM 4315 C C . VAL A 1 553 ? -1.402 13.133 31.094 1 92.06 553 VAL A C 1
ATOM 4317 O O . VAL A 1 553 ? -0.708 14.148 31.156 1 92.06 553 VAL A O 1
ATOM 4320 N N . ALA A 1 554 ? -0.94 11.953 30.781 1 91.19 554 ALA A N 1
ATOM 4321 C CA . ALA A 1 554 ? 0.491 11.75 30.578 1 91.19 554 ALA A CA 1
ATOM 4322 C C . ALA A 1 554 ? 0.789 11.398 29.125 1 91.19 554 ALA A C 1
ATOM 4324 O O . ALA A 1 554 ? -0.021 10.758 28.453 1 91.19 554 ALA A O 1
ATOM 4325 N N . SER A 1 555 ? 1.935 11.836 28.688 1 88.88 555 SER A N 1
ATOM 4326 C CA . SER A 1 555 ? 2.375 11.555 27.328 1 88.88 555 SER A CA 1
ATOM 4327 C C . SER A 1 555 ? 3.811 11.047 27.312 1 88.88 555 SER A C 1
ATOM 4329 O O . SER A 1 555 ? 4.676 11.57 28.016 1 88.88 555 SER A O 1
ATOM 4331 N N . SER A 1 556 ? 4.012 10.078 26.484 1 90.44 556 SER A N 1
ATOM 4332 C CA . SER A 1 556 ? 5.344 9.492 26.391 1 90.44 556 SER A CA 1
ATOM 4333 C C . SER A 1 556 ? 6.336 10.461 25.75 1 90.44 556 SER A C 1
ATOM 4335 O O . SER A 1 556 ? 5.949 11.32 24.969 1 90.44 556 SER A O 1
ATOM 4337 N N . PRO A 1 557 ? 7.629 10.227 26.078 1 90.19 557 PRO A N 1
ATOM 4338 C CA . PRO A 1 557 ? 8.648 11.008 25.375 1 90.19 557 PRO A CA 1
ATOM 4339 C C . PRO A 1 557 ? 8.836 10.562 23.922 1 90.19 557 PRO A C 1
ATOM 4341 O O . PRO A 1 557 ? 8.18 9.625 23.469 1 90.19 557 PRO A O 1
ATOM 4344 N N . ASN A 1 558 ? 9.703 11.273 23.219 1 89.56 558 ASN A N 1
ATOM 4345 C CA . ASN A 1 558 ? 10.016 10.891 21.844 1 89.56 558 ASN A CA 1
ATOM 4346 C C . ASN A 1 558 ? 10.656 9.508 21.781 1 89.56 558 ASN A C 1
ATOM 4348 O O . ASN A 1 558 ? 11.203 9.023 22.781 1 89.56 558 ASN A O 1
ATOM 4352 N N . ARG A 1 559 ? 10.625 8.953 20.734 1 91.5 559 ARG A N 1
ATOM 4353 C CA . ARG A 1 559 ? 11.078 7.586 20.547 1 91.5 559 ARG A CA 1
ATOM 4354 C C . ARG A 1 559 ? 12.602 7.492 20.641 1 91.5 559 ARG A C 1
ATOM 4356 O O . ARG A 1 559 ? 13.312 8.422 20.266 1 91.5 559 ARG A O 1
ATOM 4363 N N . TYR A 1 560 ? 13.164 6.383 21.203 1 90.88 560 TYR A N 1
ATOM 4364 C CA . TYR A 1 560 ? 14.539 5.895 21.188 1 90.88 560 TYR A CA 1
ATOM 4365 C C . TYR A 1 560 ? 15.445 6.797 22 1 90.88 560 TYR A C 1
ATOM 4367 O O . TYR A 1 560 ? 16.594 7.031 21.641 1 90.88 560 TYR A O 1
ATOM 4375 N N . LEU A 1 561 ? 14.938 7.363 23.016 1 92.06 561 LEU A N 1
ATOM 4376 C CA . LEU A 1 561 ? 15.734 8.18 23.938 1 92.06 561 LEU A CA 1
ATOM 4377 C C . LEU A 1 561 ? 16.219 7.348 25.109 1 92.06 561 LEU A C 1
ATOM 4379 O O . LEU A 1 561 ? 17.016 7.824 25.922 1 92.06 561 LEU A O 1
ATOM 4383 N N . THR A 1 562 ? 15.812 6.082 25.203 1 93.5 562 THR A N 1
ATOM 4384 C CA . THR A 1 562 ? 16.062 5.309 26.422 1 93.5 562 THR A CA 1
ATOM 4385 C C . THR A 1 562 ? 17.094 4.219 26.156 1 93.5 562 THR A C 1
ATOM 4387 O O . THR A 1 562 ? 17.391 3.416 27.047 1 93.5 562 THR A O 1
ATOM 4390 N N . GLN A 1 563 ? 17.594 4.168 25 1 90.69 563 GLN A N 1
ATOM 4391 C CA . GLN A 1 563 ? 18.562 3.121 24.688 1 90.69 563 GLN A CA 1
ATOM 4392 C C . GLN A 1 563 ? 19.734 3.676 23.875 1 90.69 563 GLN A C 1
ATOM 4394 O O . GLN A 1 563 ? 19.594 4.699 23.203 1 90.69 563 GLN A O 1
ATOM 4399 N N . MET A 1 564 ? 20.781 2.939 24 1 88.5 564 MET A N 1
ATOM 4400 C CA . MET A 1 564 ? 21.969 3.299 23.219 1 88.5 564 MET A CA 1
ATOM 4401 C C . MET A 1 564 ? 21.781 2.984 21.75 1 88.5 564 MET A C 1
ATOM 4403 O O . MET A 1 564 ? 21.203 1.947 21.406 1 88.5 564 MET A O 1
ATOM 4407 N N . GLN A 1 565 ? 22.062 3.979 21 1 88.56 565 GLN A N 1
ATOM 4408 C CA . GLN A 1 565 ? 21.953 3.805 19.562 1 88.56 565 GLN A CA 1
ATOM 4409 C C . GLN A 1 565 ? 23.094 4.508 18.828 1 88.56 565 GLN A C 1
ATOM 4411 O O . GLN A 1 565 ? 23.859 5.258 19.438 1 88.56 565 GLN A O 1
ATOM 4416 N N . TYR A 1 566 ? 23.297 4.113 17.562 1 89.75 566 TYR A N 1
ATOM 4417 C CA . TYR A 1 566 ? 24.141 4.852 16.625 1 89.75 566 TYR A CA 1
ATOM 4418 C C . TYR A 1 566 ? 23.297 5.492 15.523 1 89.75 566 TYR A C 1
ATOM 4420 O O . TYR A 1 566 ? 22.219 4.996 15.195 1 89.75 566 TYR A O 1
ATOM 4428 N N . THR A 1 567 ? 23.734 6.598 15.102 1 90 567 THR A N 1
ATOM 4429 C CA . THR A 1 567 ? 23.078 7.281 13.992 1 90 567 THR A CA 1
ATOM 4430 C C . THR A 1 567 ? 23.953 7.273 12.75 1 90 567 THR A C 1
ATOM 4432 O O . THR A 1 567 ? 25.172 7.453 12.836 1 90 567 THR A O 1
ATOM 4435 N N . TYR A 1 568 ? 23.359 7.012 11.641 1 92.19 568 TYR A N 1
ATOM 4436 C CA . TYR A 1 568 ? 24.062 7.047 10.375 1 92.19 568 TYR A CA 1
ATOM 4437 C C . TYR A 1 568 ? 24.141 8.469 9.82 1 92.19 568 TYR A C 1
ATOM 4439 O O . TYR A 1 568 ? 23.109 9.102 9.594 1 92.19 568 TYR A O 1
ATOM 4447 N N . ASN A 1 569 ? 25.297 9.016 9.664 1 91.56 569 ASN A N 1
ATOM 4448 C CA . ASN A 1 569 ? 25.531 10.297 9.016 1 91.56 569 ASN A CA 1
ATOM 4449 C C . ASN A 1 569 ? 25.734 10.133 7.508 1 91.56 569 ASN A C 1
ATOM 4451 O O . ASN A 1 569 ? 26.781 9.688 7.059 1 91.56 569 ASN A O 1
ATOM 4455 N N . GLU A 1 570 ? 24.859 10.594 6.773 1 89.38 570 GLU A N 1
ATOM 4456 C CA . GLU A 1 570 ? 24.891 10.367 5.332 1 89.38 570 GLU A CA 1
ATOM 4457 C C . GLU A 1 570 ? 25.891 11.281 4.645 1 89.38 570 GLU A C 1
ATOM 4459 O O . GLU A 1 570 ? 26.297 11.023 3.506 1 89.38 570 GLU A O 1
ATOM 4464 N N . GLN A 1 571 ? 26.266 12.359 5.258 1 86.69 571 GLN A N 1
ATOM 4465 C CA . GLN A 1 571 ? 27.25 13.258 4.684 1 86.69 571 GLN A CA 1
ATOM 4466 C C . GLN A 1 571 ? 28.656 12.656 4.75 1 86.69 571 GLN A C 1
ATOM 4468 O O . GLN A 1 571 ? 29.438 12.797 3.812 1 86.69 571 GLN A O 1
ATOM 4473 N N . THR A 1 572 ? 28.984 11.984 5.914 1 87.69 572 THR A N 1
ATOM 4474 C CA . THR A 1 572 ? 30.328 11.438 6.105 1 87.69 572 THR A CA 1
ATOM 4475 C C . THR A 1 572 ? 30.328 9.93 5.879 1 87.69 572 THR A C 1
ATOM 4477 O O . THR A 1 572 ? 31.406 9.312 5.812 1 87.69 572 THR A O 1
ATOM 4480 N N . ASN A 1 573 ? 29.156 9.383 5.688 1 89.31 573 ASN A N 1
ATOM 4481 C CA . ASN A 1 573 ? 29.031 7.938 5.523 1 89.31 573 ASN A CA 1
ATOM 4482 C C . ASN A 1 573 ? 29.625 7.18 6.703 1 89.31 573 ASN A C 1
ATOM 4484 O O . ASN A 1 573 ? 30.438 6.273 6.52 1 89.31 573 ASN A O 1
ATOM 4488 N N . THR A 1 574 ? 29.312 7.594 7.91 1 91.62 574 THR A N 1
ATOM 4489 C CA . THR A 1 574 ? 29.812 6.965 9.133 1 91.62 574 THR A CA 1
ATOM 4490 C C . THR A 1 574 ? 28.672 6.793 10.141 1 91.62 574 THR A C 1
ATOM 4492 O O . THR A 1 574 ? 27.641 7.441 10.031 1 91.62 574 THR A O 1
ATOM 4495 N N . TYR A 1 575 ? 28.859 5.848 11.008 1 92.38 575 TYR A N 1
ATOM 4496 C CA . TYR A 1 575 ? 27.969 5.68 12.148 1 92.38 575 TYR A CA 1
ATOM 4497 C C . TYR A 1 575 ? 28.531 6.348 13.391 1 92.38 575 TYR A C 1
ATOM 4499 O O . TYR A 1 575 ? 29.672 6.078 13.781 1 92.38 575 TYR A O 1
ATOM 4507 N N . GLU A 1 576 ? 27.766 7.23 13.93 1 89.75 576 GLU A N 1
ATOM 4508 C CA . GLU A 1 576 ? 28.219 8.023 15.062 1 89.75 576 GLU A CA 1
ATOM 4509 C C . GLU A 1 576 ? 27.234 7.945 16.219 1 89.75 576 GLU A C 1
ATOM 4511 O O . GLU A 1 576 ? 26.078 7.559 16.047 1 89.75 576 GLU A O 1
ATOM 4516 N N . TYR A 1 577 ? 27.828 8.211 17.406 1 85.5 577 TYR A N 1
ATOM 4517 C CA . TYR A 1 577 ? 26.922 8.375 18.547 1 85.5 577 TYR A CA 1
ATOM 4518 C C . TYR A 1 577 ? 25.938 9.516 18.297 1 85.5 577 TYR A C 1
ATOM 4520 O O . TYR A 1 577 ? 26.312 10.547 17.734 1 85.5 577 TYR A O 1
ATOM 4528 N N . PRO A 1 578 ? 24.766 9.227 18.812 1 86.69 578 PRO A N 1
ATOM 4529 C CA . PRO A 1 578 ? 23.844 10.359 18.719 1 86.69 578 PRO A CA 1
ATOM 4530 C C . PRO A 1 578 ? 24.312 11.562 19.547 1 86.69 578 PRO A C 1
ATOM 4532 O O . PRO A 1 578 ? 25.141 11.414 20.453 1 86.69 578 PRO A O 1
ATOM 4535 N N . ALA A 1 579 ? 23.766 12.664 19.172 1 85.5 579 ALA A N 1
ATOM 4536 C CA . ALA A 1 579 ? 24.125 13.898 19.875 1 85.5 579 ALA A CA 1
ATOM 4537 C C . ALA A 1 579 ? 23.719 13.836 21.344 1 85.5 579 ALA A C 1
ATOM 4539 O O . ALA A 1 579 ? 24.422 14.344 22.219 1 85.5 579 ALA A O 1
ATOM 4540 N N . SER A 1 580 ? 22.609 13.203 21.578 1 89.31 580 SER A N 1
ATOM 4541 C CA . SER A 1 580 ? 22.078 13.156 22.938 1 89.31 580 SER A CA 1
ATOM 4542 C C . SER A 1 580 ? 22.312 11.797 23.578 1 89.31 580 SER A C 1
ATOM 4544 O O . SER A 1 580 ? 22.047 10.758 22.969 1 89.31 580 SER A O 1
ATOM 4546 N N . HIS A 1 581 ? 22.797 11.859 24.812 1 90.75 581 HIS A N 1
ATOM 4547 C CA . HIS A 1 581 ? 22.938 10.633 25.578 1 90.75 581 HIS A CA 1
ATOM 4548 C C . HIS A 1 581 ? 21.594 10.047 25.953 1 90.75 581 HIS A C 1
ATOM 4550 O O . HIS A 1 581 ? 20.656 10.781 26.312 1 90.75 581 HIS A O 1
ATOM 4556 N N . TYR A 1 582 ? 21.484 8.695 25.859 1 90.69 582 TYR A N 1
ATOM 4557 C CA . TYR A 1 582 ? 20.219 8.055 26.25 1 90.69 582 TYR A CA 1
ATOM 4558 C C . TYR A 1 582 ? 19.984 8.164 27.75 1 90.69 582 TYR A C 1
ATOM 4560 O O . TYR A 1 582 ? 20.938 8.359 28.516 1 90.69 582 TYR A O 1
ATOM 4568 N N . ASN A 1 583 ? 18.75 8.164 28.25 1 91.5 583 ASN A N 1
ATOM 4569 C CA . ASN A 1 583 ? 18.359 8.273 29.641 1 91.5 583 ASN A CA 1
ATOM 4570 C C . ASN A 1 583 ? 17.328 7.211 30.031 1 91.5 583 ASN A C 1
ATOM 4572 O O . ASN A 1 583 ? 16.172 7.281 29.609 1 91.5 583 ASN A O 1
ATOM 4576 N N . THR A 1 584 ? 17.703 6.289 30.844 1 91.69 584 THR A N 1
ATOM 4577 C CA . THR A 1 584 ? 16.828 5.184 31.203 1 91.69 584 THR A CA 1
ATOM 4578 C C . THR A 1 584 ? 15.914 5.574 32.375 1 91.69 584 THR A C 1
ATOM 4580 O O . THR A 1 584 ? 15.156 4.746 32.875 1 91.69 584 THR A O 1
ATOM 4583 N N . ASN A 1 585 ? 15.922 6.832 32.812 1 89.88 585 ASN A N 1
ATOM 4584 C CA . ASN A 1 585 ? 15.062 7.293 33.875 1 89.88 585 ASN A CA 1
ATOM 4585 C C . ASN A 1 585 ? 13.969 8.227 33.375 1 89.88 585 ASN A C 1
ATOM 4587 O O . ASN A 1 585 ? 13.375 8.977 34.156 1 89.88 585 ASN A O 1
ATOM 4591 N N . LEU A 1 586 ? 13.773 8.188 32.188 1 92.75 586 LEU A N 1
ATOM 4592 C CA . LEU A 1 586 ? 12.781 9.086 31.594 1 92.75 586 LEU A CA 1
ATOM 4593 C C . LEU A 1 586 ? 11.375 8.727 32.094 1 92.75 586 LEU A C 1
ATOM 4595 O O . LEU A 1 586 ? 11.062 7.551 32.25 1 92.75 586 LEU A O 1
ATOM 4599 N N . LYS A 1 587 ? 10.688 9.766 32.312 1 92.44 587 LYS A N 1
ATOM 4600 C CA . LYS A 1 587 ? 9.281 9.688 32.688 1 92.44 587 LYS A CA 1
ATOM 4601 C C . LYS A 1 587 ? 8.398 10.352 31.625 1 92.44 587 LYS A C 1
ATOM 4603 O O . LYS A 1 587 ? 8.883 11.156 30.828 1 92.44 587 LYS A O 1
ATOM 4608 N N . PRO A 1 588 ? 7.094 10 31.656 1 92.75 588 PRO A N 1
ATOM 4609 C CA . PRO A 1 588 ? 6.207 10.727 30.75 1 92.75 588 PRO A CA 1
ATOM 4610 C C . PRO A 1 588 ? 6.008 12.188 31.141 1 92.75 588 PRO A C 1
ATOM 4612 O O . PRO A 1 588 ? 6.109 12.523 32.344 1 92.75 588 PRO A O 1
ATOM 4615 N N . GLU A 1 589 ? 5.773 12.984 30.125 1 92.38 589 GLU A N 1
ATOM 4616 C CA . GLU A 1 589 ? 5.309 14.344 30.391 1 92.38 589 GLU A CA 1
ATOM 4617 C C . GLU A 1 589 ? 3.887 14.344 30.938 1 92.38 589 GLU A C 1
ATOM 4619 O O . GLU A 1 589 ? 2.992 13.727 30.359 1 92.38 589 GLU A O 1
ATOM 4624 N N . ASN A 1 590 ? 3.697 15.039 32.031 1 92.38 590 ASN A N 1
ATOM 4625 C CA . ASN A 1 590 ? 2.414 14.992 32.719 1 92.38 590 ASN A CA 1
ATOM 4626 C C . ASN A 1 590 ? 1.731 16.359 32.719 1 92.38 590 ASN A C 1
ATOM 4628 O O . ASN A 1 590 ? 2.307 17.344 33.188 1 92.38 590 ASN A O 1
ATOM 4632 N N . THR A 1 591 ? 0.501 16.391 32.281 1 93.06 591 THR A N 1
ATOM 4633 C CA . THR A 1 591 ? -0.281 17.625 32.281 1 93.06 591 THR A CA 1
ATOM 4634 C C . THR A 1 591 ? -1.439 17.531 33.281 1 93.06 591 THR A C 1
ATOM 4636 O O . THR A 1 591 ? -2.293 16.641 33.156 1 93.06 591 THR A O 1
ATOM 4639 N N . LYS A 1 592 ? -1.507 18.375 34.219 1 94.62 592 LYS A N 1
ATOM 4640 C CA . LYS A 1 592 ? -2.615 18.516 35.156 1 94.62 592 LYS A CA 1
ATOM 4641 C C . LYS A 1 592 ? -3.475 19.719 34.812 1 94.62 592 LYS A C 1
ATOM 4643 O O . LYS A 1 592 ? -2.953 20.812 34.594 1 94.62 592 LYS A O 1
ATOM 4648 N N . SER A 1 593 ? -4.75 19.5 34.781 1 94.5 593 SER A N 1
ATOM 4649 C CA . SER A 1 593 ? -5.621 20.594 34.344 1 94.5 593 SER A CA 1
ATOM 4650 C C . SER A 1 593 ? -6.945 20.578 35.094 1 94.5 593 SER A C 1
ATOM 4652 O O . SER A 1 593 ? -7.438 19.516 35.469 1 94.5 593 SER A O 1
ATOM 4654 N N . TRP A 1 594 ? -7.504 21.703 35.344 1 95.69 594 TRP A N 1
ATOM 4655 C CA . TRP A 1 594 ? -8.883 21.844 35.812 1 95.69 594 TRP A CA 1
ATOM 4656 C C . TRP A 1 594 ? -9.625 22.906 35.031 1 95.69 594 TRP A C 1
ATOM 4658 O O . TRP A 1 594 ? -9.016 23.797 34.438 1 95.69 594 TRP A O 1
ATOM 4668 N N . GLU A 1 595 ? -10.914 22.828 34.969 1 96.25 595 GLU A N 1
ATOM 4669 C CA . GLU A 1 595 ? -11.742 23.828 34.312 1 96.25 595 GLU A CA 1
ATOM 4670 C C . GLU A 1 595 ? -13.086 24 35.031 1 96.25 595 GLU A C 1
ATOM 4672 O O . GLU A 1 595 ? -13.57 23.062 35.656 1 96.25 595 GLU A O 1
ATOM 4677 N N . LEU A 1 596 ? -13.633 25.172 34.969 1 97.31 596 LEU A N 1
ATOM 4678 C CA . LEU A 1 596 ? -14.961 25.562 35.438 1 97.31 596 LEU A CA 1
ATOM 4679 C C . LEU A 1 596 ? -15.75 26.234 34.312 1 97.31 596 LEU A C 1
ATOM 4681 O O . LEU A 1 596 ? -15.195 27.031 33.531 1 97.31 596 LEU A O 1
ATOM 4685 N N . GLY A 1 597 ? -16.984 25.797 34.188 1 96.69 597 GLY A N 1
ATOM 4686 C CA . GLY A 1 597 ? -17.75 26.344 33.094 1 96.69 597 GLY A CA 1
ATOM 4687 C C . GLY A 1 597 ? -19.203 26.562 33.438 1 96.69 597 GLY A C 1
ATOM 4688 O O . GLY A 1 597 ? -19.719 26 34.406 1 96.69 597 GLY A O 1
ATOM 4689 N N . VAL A 1 598 ? -19.844 27.359 32.625 1 97.06 598 VAL A N 1
ATOM 4690 C CA . VAL A 1 598 ? -21.281 27.672 32.688 1 97.06 598 VAL A CA 1
ATOM 4691 C C . VAL A 1 598 ? -21.906 27.609 31.312 1 97.06 598 VAL A C 1
ATOM 4693 O O . VAL A 1 598 ? -21.328 28.125 30.344 1 97.06 598 VAL A O 1
ATOM 4696 N N . ASN A 1 599 ? -22.922 26.859 31.234 1 95.94 599 ASN A N 1
ATOM 4697 C CA . ASN A 1 599 ? -23.797 26.875 30.062 1 95.94 599 ASN A CA 1
ATOM 4698 C C . ASN A 1 599 ? -25.172 27.438 30.391 1 95.94 599 ASN A C 1
ATOM 4700 O O . ASN A 1 599 ? -25.859 26.906 31.266 1 95.94 599 ASN A O 1
ATOM 4704 N N . ALA A 1 600 ? -25.531 28.422 29.625 1 96.12 600 ALA A N 1
ATOM 4705 C CA . ALA A 1 600 ? -26.812 29.062 29.938 1 96.12 600 ALA A CA 1
ATOM 4706 C C . ALA A 1 600 ? -27.562 29.422 28.656 1 96.12 600 ALA A C 1
ATOM 4708 O O . ALA A 1 600 ? -26.953 29.719 27.625 1 96.12 600 ALA A O 1
ATOM 4709 N N . LYS A 1 601 ? -28.812 29.281 28.75 1 96.06 601 LYS A N 1
ATOM 4710 C CA . LYS A 1 601 ? -29.719 29.781 27.719 1 96.06 601 LYS A CA 1
ATOM 4711 C C . LYS A 1 601 ? -30.719 30.781 28.297 1 96.06 601 LYS A C 1
ATOM 4713 O O . LYS A 1 601 ? -31.203 30.594 29.422 1 96.06 601 LYS A O 1
ATOM 4718 N N . PHE A 1 602 ? -31.047 31.828 27.516 1 96.56 602 PHE A N 1
ATOM 4719 C CA . PHE A 1 602 ? -31.906 32.875 28.016 1 96.56 602 PHE A CA 1
ATOM 4720 C C . PHE A 1 602 ? -33.031 33.156 27.031 1 96.56 602 PHE A C 1
ATOM 4722 O O . PHE A 1 602 ? -32.938 32.812 25.844 1 96.56 602 PHE A O 1
ATOM 4729 N N . LEU A 1 603 ? -34.156 33.781 27.5 1 95.62 603 LEU A N 1
ATOM 4730 C CA . LEU A 1 603 ? -35.281 34.312 26.734 1 95.62 603 LEU A CA 1
ATOM 4731 C C . LEU A 1 603 ? -35.844 33.25 25.781 1 95.62 603 LEU A C 1
ATOM 4733 O O . LEU A 1 603 ? -35.969 33.5 24.578 1 95.62 603 LEU A O 1
ATOM 4737 N N . GLY A 1 604 ? -36.156 32.125 26.203 1 93.06 604 GLY A N 1
ATOM 4738 C CA . GLY A 1 604 ? -36.688 31.031 25.438 1 93.06 604 GLY A CA 1
ATOM 4739 C C . GLY A 1 604 ? -35.688 30.391 24.5 1 93.06 604 GLY A C 1
ATOM 4740 O O . GLY A 1 604 ? -35.969 30.109 23.344 1 93.06 604 GLY A O 1
ATOM 4741 N N . ASN A 1 605 ? -34.438 30.391 24.922 1 91.25 605 ASN A N 1
ATOM 4742 C CA . ASN A 1 605 ? -33.312 29.734 24.234 1 91.25 605 ASN A CA 1
ATOM 4743 C C . ASN A 1 605 ? -32.844 30.547 23.031 1 91.25 605 ASN A C 1
ATOM 4745 O O . ASN A 1 605 ? -32.25 30 22.109 1 91.25 605 ASN A O 1
ATOM 4749 N N . ARG A 1 606 ? -33.188 31.844 22.969 1 94.38 606 ARG A N 1
ATOM 4750 C CA . ARG A 1 606 ? -32.781 32.688 21.875 1 94.38 606 ARG A CA 1
ATOM 4751 C C . ARG A 1 606 ? -31.312 33.125 22.047 1 94.38 606 ARG A C 1
ATOM 4753 O O . ARG A 1 606 ? -30.625 33.406 21.062 1 94.38 606 ARG A O 1
ATOM 4760 N N . ILE A 1 607 ? -30.906 33.219 23.266 1 96.62 607 ILE A N 1
ATOM 4761 C CA . ILE A 1 607 ? -29.531 33.562 23.562 1 96.62 607 ILE A CA 1
ATOM 4762 C C . ILE A 1 607 ? -28.844 32.375 24.234 1 96.62 607 ILE A C 1
ATOM 4764 O O . ILE A 1 607 ? -29.359 31.812 25.188 1 96.62 607 ILE A O 1
ATOM 4768 N N . ASN A 1 608 ? -27.781 32.031 23.703 1 95.31 608 ASN A N 1
ATOM 4769 C CA . ASN A 1 608 ? -26.984 30.938 24.25 1 95.31 608 ASN A CA 1
ATOM 4770 C C . ASN A 1 608 ? -25.609 31.438 24.719 1 95.31 608 ASN A C 1
ATOM 4772 O O . ASN A 1 608 ? -24.938 32.156 24 1 95.31 608 ASN A O 1
ATOM 4776 N N . LEU A 1 609 ? -25.203 31.062 25.938 1 96.44 609 LEU A N 1
ATOM 4777 C CA . LEU A 1 609 ? -23.922 31.453 26.516 1 96.44 609 LEU A CA 1
ATOM 4778 C C . LEU A 1 609 ? -23.141 30.234 26.969 1 96.44 609 LEU A C 1
ATOM 4780 O O . LEU A 1 609 ? -23.672 29.391 27.688 1 96.44 609 LEU A O 1
ATOM 4784 N N . ASP A 1 610 ? -21.953 30.094 26.5 1 95.75 610 ASP A N 1
ATOM 4785 C CA . ASP A 1 610 ? -21 29.078 26.953 1 95.75 610 ASP A CA 1
ATOM 4786 C C . ASP A 1 610 ? -19.688 29.719 27.406 1 95.75 610 ASP A C 1
ATOM 4788 O O . ASP A 1 610 ? -18.984 30.344 26.594 1 95.75 610 ASP A O 1
ATOM 4792 N N . MET A 1 611 ? -19.391 29.547 28.641 1 97.06 611 MET A N 1
ATOM 4793 C CA . MET A 1 611 ? -18.172 30.141 29.188 1 97.06 611 MET A CA 1
ATOM 4794 C C . MET A 1 611 ? -17.375 29.109 29.969 1 97.06 611 MET A C 1
ATOM 4796 O O . MET A 1 611 ? -17.938 28.328 30.734 1 97.06 611 MET A O 1
ATOM 4800 N N . THR A 1 612 ? -16.062 29.078 29.75 1 96.94 612 THR A N 1
ATOM 4801 C CA . THR A 1 612 ? -15.18 28.156 30.453 1 96.94 612 THR A CA 1
ATOM 4802 C C . THR A 1 612 ? -13.906 28.859 30.906 1 96.94 612 THR A C 1
ATOM 4804 O O . THR A 1 612 ? -13.305 29.625 30.141 1 96.94 612 THR A O 1
ATOM 4807 N N . PHE A 1 613 ? -13.57 28.672 32.156 1 97.62 613 PHE A N 1
ATOM 4808 C CA . PHE A 1 613 ? -12.273 29.047 32.688 1 97.62 613 PHE A CA 1
ATOM 4809 C C . PHE A 1 613 ? -11.414 27.828 32.969 1 97.62 613 PHE A C 1
ATOM 4811 O O . PHE A 1 613 ? -11.906 26.797 33.438 1 97.62 613 PHE A O 1
ATOM 4818 N N . TYR A 1 614 ? -10.156 27.906 32.562 1 96.69 614 TYR A N 1
ATOM 4819 C CA . TYR A 1 614 ? -9.32 26.734 32.75 1 96.69 614 TYR A CA 1
ATOM 4820 C C . TYR A 1 614 ? -7.906 27.109 33.156 1 96.69 614 TYR A C 1
ATOM 4822 O O . TYR A 1 614 ? -7.488 28.25 32.969 1 96.69 614 TYR A O 1
ATOM 4830 N N . ARG A 1 615 ? -7.148 26.125 33.656 1 97.12 615 ARG A N 1
ATOM 4831 C CA . ARG A 1 615 ? -5.719 26.188 33.938 1 97.12 615 ARG A CA 1
ATOM 4832 C C . ARG A 1 615 ? -5.074 24.812 33.781 1 97.12 615 ARG A C 1
ATOM 4834 O O . ARG A 1 615 ? -5.629 23.797 34.219 1 97.12 615 ARG A O 1
ATOM 4841 N N . SER A 1 616 ? -3.996 24.828 33.094 1 95.38 616 SER A N 1
ATOM 4842 C CA . SER A 1 616 ? -3.254 23.594 32.875 1 95.38 616 SER A CA 1
ATOM 4843 C C . SER A 1 616 ? -1.77 23.781 33.156 1 95.38 616 SER A C 1
ATOM 4845 O O . SER A 1 616 ? -1.191 24.812 32.844 1 95.38 616 SER A O 1
ATOM 4847 N N . ASN A 1 617 ? -1.152 22.797 33.844 1 96.69 617 ASN A N 1
ATOM 4848 C CA . ASN A 1 617 ? 0.281 22.719 34.094 1 96.69 617 ASN A CA 1
ATOM 4849 C C . ASN A 1 617 ? 0.898 21.453 33.531 1 96.69 617 ASN A C 1
ATOM 4851 O O . ASN A 1 617 ? 0.441 20.344 33.812 1 96.69 617 ASN A O 1
ATOM 4855 N N . THR A 1 618 ? 1.893 21.594 32.719 1 95.12 618 THR A N 1
ATOM 4856 C CA . THR A 1 618 ? 2.594 20.453 32.125 1 95.12 618 THR A CA 1
ATOM 4857 C C . THR A 1 618 ? 3.973 20.297 32.781 1 95.12 618 THR A C 1
ATOM 4859 O O . THR A 1 618 ? 4.809 21.203 32.688 1 95.12 618 THR A O 1
ATOM 4862 N N . PHE A 1 619 ? 4.164 19.125 33.312 1 95.25 619 PHE A N 1
ATOM 4863 C CA . PHE A 1 619 ? 5.379 18.844 34.062 1 95.25 619 PHE A CA 1
ATOM 4864 C C . PHE A 1 619 ? 6.277 17.875 33.281 1 95.25 619 PHE A C 1
ATOM 4866 O O . PHE A 1 619 ? 5.871 17.328 32.281 1 95.25 619 PHE A O 1
ATOM 4873 N N . ASN A 1 620 ? 7.516 17.703 33.781 1 94 620 ASN A N 1
ATOM 4874 C CA . ASN A 1 620 ? 8.508 16.781 33.25 1 94 620 ASN A CA 1
ATOM 4875 C C . ASN A 1 620 ? 8.859 17.125 31.797 1 94 620 ASN A C 1
ATOM 4877 O O . ASN A 1 620 ? 8.812 16.266 30.922 1 94 620 ASN A O 1
ATOM 4881 N N . GLN A 1 621 ? 9.109 18.359 31.672 1 93.56 621 GLN A N 1
ATOM 4882 C CA . GLN A 1 621 ? 9.594 18.797 30.375 1 93.56 621 GLN A CA 1
ATOM 4883 C C . GLN A 1 621 ? 10.977 18.219 30.062 1 93.56 621 GLN A C 1
ATOM 4885 O O . GLN A 1 621 ? 11.789 18.062 30.984 1 93.56 621 GLN A O 1
ATOM 4890 N N . THR A 1 622 ? 11.227 17.906 28.797 1 92.5 622 THR A N 1
ATOM 4891 C CA . THR A 1 622 ? 12.523 17.375 28.406 1 92.5 622 THR A CA 1
ATOM 4892 C C . THR A 1 622 ? 13.477 18.5 28.031 1 92.5 622 THR A C 1
ATOM 4894 O O . THR A 1 622 ? 13.164 19.328 27.172 1 92.5 622 THR A O 1
ATOM 4897 N N . PHE A 1 623 ? 14.57 18.547 28.719 1 92.31 623 PHE A N 1
ATOM 4898 C CA . PHE A 1 623 ? 15.633 19.516 28.422 1 92.31 623 PHE A CA 1
ATOM 4899 C C . PHE A 1 623 ? 16.891 18.812 27.938 1 92.31 623 PHE A C 1
ATOM 4901 O O . PHE A 1 623 ? 17.219 17.719 28.406 1 92.31 623 PHE A O 1
ATOM 4908 N N . TYR A 1 624 ? 17.5 19.453 26.938 1 90.75 624 TYR A N 1
ATOM 4909 C CA . TYR A 1 624 ? 18.828 19.016 26.516 1 90.75 624 TYR A CA 1
ATOM 4910 C C . TYR A 1 624 ? 19.906 19.938 27.094 1 90.75 624 TYR A C 1
ATOM 4912 O O . TYR A 1 624 ? 20 21.109 26.734 1 90.75 624 TYR A O 1
ATOM 4920 N N . VAL A 1 625 ? 20.656 19.375 27.969 1 89.31 625 VAL A N 1
ATOM 4921 C CA . VAL A 1 625 ? 21.688 20.141 28.641 1 89.31 625 VAL A CA 1
ATOM 4922 C C . VAL A 1 625 ? 23.062 19.703 28.141 1 89.31 625 VAL A C 1
ATOM 4924 O O . VAL A 1 625 ? 23.281 18.516 27.859 1 89.31 625 VAL A O 1
ATOM 4927 N N . ASP A 1 626 ? 23.969 20.625 28.078 1 86 626 ASP A N 1
ATOM 4928 C CA . ASP A 1 626 ? 25.297 20.328 27.547 1 86 626 ASP A CA 1
ATOM 4929 C C . ASP A 1 626 ? 25.969 19.219 28.328 1 86 626 ASP A C 1
ATOM 4931 O O . ASP A 1 626 ? 25.875 19.172 29.562 1 86 626 ASP A O 1
ATOM 4935 N N . ALA A 1 627 ? 26.516 18.344 27.609 1 86.38 627 ALA A N 1
ATOM 4936 C CA . ALA A 1 627 ? 27.297 17.266 28.219 1 86.38 627 ALA A CA 1
ATOM 4937 C C . ALA A 1 627 ? 28.766 17.641 28.297 1 86.38 627 ALA A C 1
ATOM 4939 O O . ALA A 1 627 ? 29.219 18.594 27.656 1 86.38 627 ALA A O 1
ATOM 4940 N N . SER A 1 628 ? 29.469 16.875 29.156 1 81.88 628 SER A N 1
ATOM 4941 C CA . SER A 1 628 ? 30.906 17.047 29.219 1 81.88 628 SER A CA 1
ATOM 4942 C C . SER A 1 628 ? 31.578 16.641 27.906 1 81.88 628 SER A C 1
ATOM 4944 O O . SER A 1 628 ? 31.141 15.688 27.266 1 81.88 628 SER A O 1
ATOM 4946 N N . ALA A 1 629 ? 32.531 17.453 27.547 1 78.75 629 ALA A N 1
ATOM 4947 C CA . ALA A 1 629 ? 33.25 17.188 26.297 1 78.75 629 ALA A CA 1
ATOM 4948 C C . ALA A 1 629 ? 33.812 15.766 26.297 1 78.75 629 ALA A C 1
ATOM 4950 O O . ALA A 1 629 ? 33.938 15.148 25.234 1 78.75 629 ALA A O 1
ATOM 4951 N N . SER A 1 630 ? 34.094 15.242 27.438 1 79.5 630 SER A N 1
ATOM 4952 C CA . SER A 1 630 ? 34.75 13.945 27.547 1 79.5 630 SER A CA 1
ATOM 4953 C C . SER A 1 630 ? 33.719 12.805 27.406 1 79.5 630 SER A C 1
ATOM 4955 O O . SER A 1 630 ? 34.125 11.656 27.188 1 79.5 630 SER A O 1
ATOM 4957 N N . SER A 1 631 ? 32.438 13.055 27.438 1 80.94 631 SER A N 1
ATOM 4958 C CA . SER A 1 631 ? 31.422 12.008 27.438 1 80.94 631 SER A CA 1
ATOM 4959 C C . SER A 1 631 ? 31.172 11.469 26.031 1 80.94 631 SER A C 1
ATOM 4961 O O . SER A 1 631 ? 30.625 10.383 25.875 1 80.94 631 SER A O 1
ATOM 4963 N N . GLY A 1 632 ? 31.641 12.234 25 1 81.94 632 GLY A N 1
ATOM 4964 C CA . GLY A 1 632 ? 31.375 11.844 23.625 1 81.94 632 GLY A CA 1
ATOM 4965 C C . GLY A 1 632 ? 30.016 12.312 23.141 1 81.94 632 GLY A C 1
ATOM 4966 O O . GLY A 1 632 ? 29.719 12.242 21.953 1 81.94 632 GLY A O 1
ATOM 4967 N N . TYR A 1 633 ? 29.172 12.68 24.062 1 88.56 633 TYR A N 1
ATOM 4968 C CA . TYR A 1 633 ? 27.859 13.227 23.719 1 88.56 633 TYR A CA 1
ATOM 4969 C C . TYR A 1 633 ? 27.875 14.75 23.766 1 88.56 633 TYR A C 1
ATOM 4971 O O . TYR A 1 633 ? 28.75 15.344 24.406 1 88.56 633 TYR A O 1
ATOM 4979 N N . LYS A 1 634 ? 26.922 15.312 22.969 1 87.25 634 LYS A N 1
ATOM 4980 C CA . LYS A 1 634 ? 26.797 16.766 22.969 1 87.25 634 LYS A CA 1
ATOM 4981 C C . LYS A 1 634 ? 25.906 17.234 24.125 1 87.25 634 LYS A C 1
ATOM 4983 O O . LYS A 1 634 ? 26.125 18.297 24.703 1 87.25 634 LYS A O 1
ATOM 4988 N N . ASN A 1 635 ? 24.859 16.438 24.391 1 90.75 635 ASN A N 1
ATOM 4989 C CA . ASN A 1 635 ? 23.938 16.875 25.438 1 90.75 635 ASN A CA 1
ATOM 4990 C C . ASN A 1 635 ? 23.406 15.68 26.234 1 90.75 635 ASN A C 1
ATOM 4992 O O . ASN A 1 635 ? 23.516 14.531 25.797 1 90.75 635 ASN A O 1
ATOM 4996 N N . ASN A 1 636 ? 23 16 27.438 1 90.38 636 ASN A N 1
ATOM 4997 C CA . ASN A 1 636 ? 22.25 15.086 28.281 1 90.38 636 ASN A CA 1
ATOM 4998 C C . ASN A 1 636 ? 20.781 15.469 28.375 1 90.38 636 ASN A C 1
ATOM 5000 O O . ASN A 1 636 ? 20.438 16.656 28.297 1 90.38 636 ASN A O 1
ATOM 5004 N N . ILE A 1 637 ? 19.984 14.438 28.609 1 92 637 ILE A N 1
ATOM 5005 C CA . ILE A 1 637 ? 18.547 14.672 28.688 1 92 637 ILE A CA 1
ATOM 5006 C C . ILE A 1 637 ? 18.125 14.75 30.156 1 92 637 ILE A C 1
ATOM 5008 O O . ILE A 1 637 ? 18.422 13.844 30.938 1 92 637 ILE A O 1
ATOM 5012 N N . VAL A 1 638 ? 17.5 15.828 30.5 1 92.12 638 VAL A N 1
ATOM 5013 C CA . VAL A 1 638 ? 16.953 16.016 31.844 1 92.12 638 VAL A CA 1
ATOM 5014 C C . VAL A 1 638 ? 15.477 16.391 31.766 1 92.12 638 VAL A C 1
ATOM 5016 O O . VAL A 1 638 ? 15.062 17.141 30.891 1 92.12 638 VAL A O 1
ATOM 5019 N N . GLN A 1 639 ? 14.711 15.742 32.625 1 93.25 639 GLN A N 1
ATOM 5020 C CA . GLN A 1 639 ? 13.289 16.062 32.656 1 93.25 639 GLN A CA 1
ATOM 5021 C C . GLN A 1 639 ? 12.914 16.828 33.906 1 93.25 639 GLN A C 1
ATOM 5023 O O . GLN A 1 639 ? 13.164 16.344 35.031 1 93.25 639 GLN A O 1
ATOM 5028 N N . THR A 1 640 ? 12.391 17.922 33.781 1 93.69 640 THR A N 1
ATOM 5029 C CA . THR A 1 640 ? 11.883 18.828 34.812 1 93.69 640 THR A CA 1
ATOM 5030 C C . THR A 1 640 ? 10.984 19.891 34.188 1 93.69 640 THR A C 1
ATOM 5032 O O . THR A 1 640 ? 10.328 19.641 33.156 1 93.69 640 THR A O 1
ATOM 5035 N N . GLY A 1 641 ? 10.844 20.969 34.875 1 93.88 641 GLY A N 1
ATOM 5036 C CA . GLY A 1 641 ? 10.117 22.094 34.312 1 93.88 641 GLY A CA 1
ATOM 5037 C C . GLY A 1 641 ? 8.617 22.031 34.562 1 93.88 641 GLY A C 1
ATOM 5038 O O . GLY A 1 641 ? 8.086 20.953 34.812 1 93.88 641 GLY A O 1
ATOM 5039 N N . ASN A 1 642 ? 8.008 23.094 34.438 1 96.81 642 ASN A N 1
ATOM 5040 C CA . ASN A 1 642 ? 6.578 23.328 34.625 1 96.81 642 ASN A CA 1
ATOM 5041 C C . ASN A 1 642 ? 6.07 24.469 33.75 1 96.81 642 ASN A C 1
ATOM 5043 O O . ASN A 1 642 ? 6.422 25.625 34 1 96.81 642 ASN A O 1
ATOM 5047 N N . ILE A 1 643 ? 5.242 24.172 32.781 1 97.19 643 ILE A N 1
ATOM 5048 C CA . ILE A 1 643 ? 4.648 25.172 31.906 1 97.19 643 ILE A CA 1
ATOM 5049 C C . ILE A 1 643 ? 3.156 25.297 32.219 1 97.19 643 ILE A C 1
ATOM 5051 O O . ILE A 1 643 ? 2.432 24.312 32.219 1 97.19 643 ILE A O 1
ATOM 5055 N N . GLN A 1 644 ? 2.74 26.516 32.344 1 97.88 644 GLN A N 1
ATOM 5056 C CA . GLN A 1 644 ? 1.357 26.766 32.75 1 97.88 644 GLN A CA 1
ATOM 5057 C C . GLN A 1 644 ? 0.6 27.5 31.641 1 97.88 644 GLN A C 1
ATOM 5059 O O . GLN A 1 644 ? 1.128 28.438 31.031 1 97.88 644 GLN A O 1
ATOM 5064 N N . ASN A 1 645 ? -0.592 27.109 31.312 1 97 645 ASN A N 1
ATOM 5065 C CA . ASN A 1 645 ? -1.564 27.812 30.484 1 97 645 ASN A CA 1
ATOM 5066 C C . ASN A 1 645 ? -2.867 28.062 31.234 1 97 645 ASN A C 1
ATOM 5068 O O . ASN A 1 645 ? -3.393 27.172 31.891 1 97 645 ASN A O 1
ATOM 5072 N N . GLN A 1 646 ? -3.352 29.219 31.203 1 97.5 646 GLN A N 1
ATOM 5073 C CA . GLN A 1 646 ? -4.629 29.594 31.797 1 97.5 646 GLN A CA 1
ATOM 5074 C C . GLN A 1 646 ? -5.398 30.562 30.906 1 97.5 646 GLN A C 1
ATOM 5076 O O . GLN A 1 646 ? -4.801 31.391 30.219 1 97.5 646 GLN A O 1
ATOM 5081 N N . GLY A 1 647 ? -6.719 30.375 30.891 1 97.19 647 GLY A N 1
ATOM 5082 C CA . GLY A 1 647 ? -7.434 31.25 29.969 1 97.19 647 GLY A CA 1
ATOM 5083 C C . GLY A 1 647 ? -8.938 31.125 30.078 1 97.19 647 GLY A C 1
ATOM 5084 O O . GLY A 1 647 ? -9.453 30.578 31.062 1 97.19 647 GLY A O 1
ATOM 5085 N N . ILE A 1 648 ? -9.625 31.812 29.203 1 97.75 648 ILE A N 1
ATOM 5086 C CA . ILE A 1 648 ? -11.078 31.875 29.109 1 97.75 648 ILE A CA 1
ATOM 5087 C C . ILE A 1 648 ? -11.531 31.531 27.688 1 97.75 648 ILE A C 1
ATOM 5089 O O . ILE A 1 648 ? -10.914 31.969 26.719 1 97.75 648 ILE A O 1
ATOM 5093 N N . GLU A 1 649 ? -12.5 30.75 27.656 1 97.31 649 GLU A N 1
ATOM 5094 C CA . GLU A 1 649 ? -13.227 30.453 26.422 1 97.31 649 GLU A CA 1
ATOM 5095 C C . GLU A 1 649 ? -14.68 30.891 26.516 1 97.31 649 GLU A C 1
ATOM 5097 O O . GLU A 1 649 ? -15.406 30.469 27.422 1 97.31 649 GLU A O 1
ATOM 5102 N N . LEU A 1 650 ? -15.078 31.719 25.578 1 97.31 650 LEU A N 1
ATOM 5103 C CA . LEU A 1 650 ? -16.438 32.25 25.609 1 97.31 650 LEU A CA 1
ATOM 5104 C C . LEU A 1 650 ? -17.094 32.125 24.25 1 97.31 650 LEU A C 1
ATOM 5106 O O . LEU A 1 650 ? -16.469 32.375 23.219 1 97.31 650 LEU A O 1
ATOM 5110 N N . ALA A 1 651 ? -18.25 31.688 24.219 1 96.31 651 ALA A N 1
ATOM 5111 C CA . ALA A 1 651 ? -19.125 31.688 23.047 1 96.31 651 ALA A CA 1
ATOM 5112 C C . ALA A 1 651 ? -20.5 32.25 23.375 1 96.31 651 ALA A C 1
ATOM 5114 O O . ALA A 1 651 ? -21.156 31.797 24.312 1 96.31 651 ALA A O 1
ATOM 5115 N N . LEU A 1 652 ? -20.938 33.25 22.672 1 96.94 652 LEU A N 1
ATOM 5116 C CA . LEU A 1 652 ? -22.234 33.906 22.828 1 96.94 652 LEU A CA 1
ATOM 5117 C C . LEU A 1 652 ? -23 33.875 21.516 1 96.94 652 LEU A C 1
ATOM 5119 O O . LEU A 1 652 ? -22.531 34.406 20.5 1 96.94 652 LEU A O 1
ATOM 5123 N N . GLY A 1 653 ? -24.125 33.25 21.547 1 96.12 653 GLY A N 1
ATOM 5124 C CA . GLY A 1 653 ? -24.922 33.125 20.328 1 96.12 653 GLY A CA 1
ATOM 5125 C C . GLY A 1 653 ? -26.328 33.688 20.484 1 96.12 653 GLY A C 1
ATOM 5126 O O . GLY A 1 653 ? -26.891 33.688 21.578 1 96.12 653 GLY A O 1
ATOM 5127 N N . TYR A 1 654 ? -26.859 34.188 19.406 1 96.81 654 TYR A N 1
ATOM 5128 C CA . TYR A 1 654 ? -28.234 34.625 19.297 1 96.81 654 TYR A CA 1
ATOM 5129 C C . TYR A 1 654 ? -28.906 34.094 18.047 1 96.81 654 TYR A C 1
ATOM 5131 O O . TYR A 1 654 ? -28.312 34.125 16.969 1 96.81 654 TYR A O 1
ATOM 5139 N N . SER A 1 655 ? -29.969 33.5 18.141 1 95.75 655 SER A N 1
ATOM 5140 C CA . SER A 1 655 ? -30.766 33 17.016 1 95.75 655 SER A CA 1
ATOM 5141 C C . SER A 1 655 ? -32.25 33.312 17.219 1 95.75 655 SER A C 1
ATOM 5143 O O . SER A 1 655 ? -32.781 33.125 18.312 1 95.75 655 SER A O 1
ATOM 5145 N N . ASP A 1 656 ? -32.875 33.781 16.172 1 95.12 656 ASP A N 1
ATOM 5146 C CA . ASP A 1 656 ? -34.312 34.094 16.219 1 95.12 656 ASP A CA 1
ATOM 5147 C C . ASP A 1 656 ? -34.906 34.156 14.812 1 95.12 656 ASP A C 1
ATOM 5149 O O . ASP A 1 656 ? -34.156 34.188 13.82 1 95.12 656 ASP A O 1
ATOM 5153 N N . THR A 1 657 ? -36.156 33.938 14.773 1 94.75 657 THR A N 1
ATOM 5154 C CA . THR A 1 657 ? -36.875 34.062 13.516 1 94.75 657 THR A CA 1
ATOM 5155 C C . THR A 1 657 ? -37.906 35.188 13.586 1 94.75 657 THR A C 1
ATOM 5157 O O . THR A 1 657 ? -38.781 35.188 14.461 1 94.75 657 THR A O 1
ATOM 5160 N N . PHE A 1 658 ? -37.781 36.125 12.742 1 95.5 658 PHE A N 1
ATOM 5161 C CA . PHE A 1 658 ? -38.719 37.219 12.609 1 95.5 658 PHE A CA 1
ATOM 5162 C C . PHE A 1 658 ? -39.594 37.062 11.375 1 95.5 658 PHE A C 1
ATOM 5164 O O . PHE A 1 658 ? -39.188 37.438 10.273 1 95.5 658 PHE A O 1
ATOM 5171 N N . ASP A 1 659 ? -40.75 36.594 11.523 1 91.12 659 ASP A N 1
ATOM 5172 C CA . ASP A 1 659 ? -41.625 36.25 10.414 1 91.12 659 ASP A CA 1
ATOM 5173 C C . ASP A 1 659 ? -40.969 35.219 9.492 1 91.12 659 ASP A C 1
ATOM 5175 O O . ASP A 1 659 ? -40.812 34.062 9.852 1 91.12 659 ASP A O 1
ATOM 5179 N N . LYS A 1 660 ? -40.438 35.75 8.398 1 92.31 660 LYS A N 1
ATOM 5180 C CA . LYS A 1 660 ? -39.844 34.812 7.449 1 92.31 660 LYS A CA 1
ATOM 5181 C C . LYS A 1 660 ? -38.312 34.969 7.402 1 92.31 660 LYS A C 1
ATOM 5183 O O . LYS A 1 660 ? -37.656 34.281 6.645 1 92.31 660 LYS A O 1
ATOM 5188 N N . VAL A 1 661 ? -37.844 35.844 8.266 1 96.62 661 VAL A N 1
ATOM 5189 C CA . VAL A 1 661 ? -36.406 36.094 8.273 1 96.62 661 VAL A CA 1
ATOM 5190 C C . VAL A 1 661 ? -35.75 35.375 9.469 1 96.62 661 VAL A C 1
ATOM 5192 O O . VAL A 1 661 ? -36.062 35.688 10.617 1 96.62 661 VAL A O 1
ATOM 5195 N N . LYS A 1 662 ? -34.969 34.438 9.195 1 96.25 662 LYS A N 1
ATOM 5196 C CA . LYS A 1 662 ? -34.219 33.75 10.25 1 96.25 662 LYS A CA 1
ATOM 5197 C C . LYS A 1 662 ? -32.844 34.375 10.422 1 96.25 662 LYS A C 1
ATOM 5199 O O . LYS A 1 662 ? -32.094 34.531 9.445 1 96.25 662 LYS A O 1
ATOM 5204 N N . VAL A 1 663 ? -32.531 34.781 11.617 1 96.38 663 VAL A N 1
ATOM 5205 C CA . VAL A 1 663 ? -31.234 35.406 11.914 1 96.38 663 VAL A CA 1
ATOM 5206 C C . VAL A 1 663 ? -30.484 34.594 12.961 1 96.38 663 VAL A C 1
ATOM 5208 O O . VAL A 1 663 ? -31.078 34.094 13.93 1 96.38 663 VAL A O 1
ATOM 5211 N N . SER A 1 664 ? -29.266 34.312 12.664 1 95.25 664 SER A N 1
ATOM 5212 C CA . SER A 1 664 ? -28.375 33.656 13.609 1 95.25 664 SER A CA 1
ATOM 5213 C C . SER A 1 664 ? -27.016 34.344 13.68 1 95.25 664 SER A C 1
ATOM 5215 O O . SER A 1 664 ? -26.453 34.688 12.648 1 95.25 664 SER A O 1
ATOM 5217 N N . THR A 1 665 ? -26.531 34.625 14.867 1 95.56 665 THR A N 1
ATOM 5218 C CA . THR A 1 665 ? -25.219 35.25 15.055 1 95.56 665 THR A CA 1
ATOM 5219 C C . THR A 1 665 ? -24.5 34.625 16.25 1 95.56 665 THR A C 1
ATOM 5221 O O . THR A 1 665 ? -25.125 34.219 17.219 1 95.56 665 THR A O 1
ATOM 5224 N N . ASN A 1 666 ? -23.203 34.438 16.125 1 95.25 666 ASN A N 1
ATOM 5225 C CA . ASN A 1 666 ? -22.375 33.844 17.156 1 95.25 666 ASN A CA 1
ATOM 5226 C C . ASN A 1 666 ? -21.062 34.594 17.344 1 95.25 666 ASN A C 1
ATOM 5228 O O . ASN A 1 666 ? -20.391 34.938 16.359 1 95.25 666 ASN A O 1
ATOM 5232 N N . PHE A 1 667 ? -20.75 34.875 18.578 1 96.69 667 PHE A N 1
ATOM 5233 C CA . PHE A 1 667 ? -19.516 35.531 18.953 1 96.69 667 PHE A CA 1
ATOM 5234 C C . PHE A 1 667 ? -18.625 34.625 19.797 1 96.69 667 PHE A C 1
ATOM 5236 O O . PHE A 1 667 ? -19.109 34 20.734 1 96.69 667 PHE A O 1
ATOM 5243 N N . THR A 1 668 ? -17.344 34.531 19.422 1 96.12 668 THR A N 1
ATOM 5244 C CA . THR A 1 668 ? -16.406 33.719 20.219 1 96.12 668 THR A CA 1
ATOM 5245 C C . THR A 1 668 ? -15.25 34.562 20.719 1 96.12 668 THR A C 1
ATOM 5247 O O . THR A 1 668 ? -14.82 35.5 20.031 1 96.12 668 THR A O 1
ATOM 5250 N N . TYR A 1 669 ? -14.797 34.281 21.891 1 96.94 669 TYR A N 1
ATOM 5251 C CA . TYR A 1 669 ? -13.656 34.938 22.547 1 96.94 669 TYR A CA 1
ATOM 5252 C C . TYR A 1 669 ? -12.727 33.906 23.156 1 96.94 669 TYR A C 1
ATOM 5254 O O . TYR A 1 669 ? -13.172 33 23.875 1 96.94 669 TYR A O 1
ATOM 5262 N N . THR A 1 670 ? -11.414 34 22.844 1 97.12 670 THR A N 1
ATOM 5263 C CA . THR A 1 670 ? -10.414 33.062 23.375 1 97.12 670 THR A CA 1
ATOM 5264 C C . THR A 1 670 ? -9.242 33.844 23.984 1 97.12 670 THR A C 1
ATOM 5266 O O . THR A 1 670 ? -8.547 34.594 23.297 1 97.12 670 THR A O 1
ATOM 5269 N N . LEU A 1 671 ? -9.039 33.625 25.234 1 97.38 671 LEU A N 1
ATOM 5270 C CA . LEU A 1 671 ? -7.898 34.188 25.953 1 97.38 671 LEU A CA 1
ATOM 5271 C C . LEU A 1 671 ? -7.047 33.062 26.547 1 97.38 671 LEU A C 1
ATOM 5273 O O . LEU A 1 671 ? -7.57 32.188 27.234 1 97.38 671 LEU A O 1
ATOM 5277 N N . ASN A 1 672 ? -5.785 33.031 26.281 1 97 672 ASN A N 1
ATOM 5278 C CA . ASN A 1 672 ? -4.848 32.094 26.891 1 97 672 ASN A CA 1
ATOM 5279 C C . ASN A 1 672 ? -3.561 32.781 27.328 1 97 672 ASN A C 1
ATOM 5281 O O . ASN A 1 672 ? -2.916 33.469 26.516 1 97 672 ASN A O 1
ATOM 5285 N N . GLN A 1 673 ? -3.195 32.594 28.516 1 97.38 673 GLN A N 1
ATOM 5286 C CA . GLN A 1 673 ? -1.935 33.125 29.047 1 97.38 673 GLN A CA 1
ATOM 5287 C C . GLN A 1 673 ? -0.956 31.969 29.328 1 97.38 673 GLN A C 1
ATOM 5289 O O . GLN A 1 673 ? -1.25 31.062 30.109 1 97.38 673 GLN A O 1
ATOM 5294 N N . ASN A 1 674 ? 0.11 32.094 28.641 1 97.38 674 ASN A N 1
ATOM 5295 C CA . ASN A 1 674 ? 1.179 31.109 28.797 1 97.38 674 ASN A CA 1
ATOM 5296 C C . ASN A 1 674 ? 2.25 31.594 29.766 1 97.38 674 ASN A C 1
ATOM 5298 O O . ASN A 1 674 ? 2.674 32.75 29.719 1 97.38 674 ASN A O 1
ATOM 5302 N N . LYS A 1 675 ? 2.688 30.688 30.672 1 97.88 675 LYS A N 1
ATOM 5303 C CA . LYS A 1 675 ? 3.701 31.062 31.641 1 97.88 675 LYS A CA 1
ATOM 5304 C C . LYS A 1 675 ? 4.656 29.906 31.922 1 97.88 675 LYS A C 1
ATOM 5306 O O . LYS A 1 675 ? 4.219 28.766 32.094 1 97.88 675 LYS A O 1
ATOM 5311 N N . ILE A 1 676 ? 5.914 30.25 31.938 1 97.69 676 ILE A N 1
ATOM 5312 C CA . ILE A 1 676 ? 6.93 29.281 32.344 1 97.69 676 ILE A CA 1
ATOM 5313 C C . ILE A 1 676 ? 7.129 29.375 33.875 1 97.69 676 ILE A C 1
ATOM 5315 O O . ILE A 1 676 ? 7.777 30.312 34.344 1 97.69 676 ILE A O 1
ATOM 5319 N N . VAL A 1 677 ? 6.691 28.359 34.562 1 97.62 677 VAL A N 1
ATOM 5320 C CA . VAL A 1 677 ? 6.797 28.375 36 1 97.62 677 VAL A CA 1
ATOM 5321 C C . VAL A 1 677 ? 8.211 27.969 36.438 1 97.62 677 VAL A C 1
ATOM 5323 O O . VAL A 1 677 ? 8.805 28.609 37.312 1 97.62 677 VAL A O 1
ATOM 5326 N N . SER A 1 678 ? 8.727 26.922 35.812 1 95.81 678 SER A N 1
ATOM 5327 C CA . SER A 1 678 ? 10.086 26.469 36.094 1 95.81 678 SER A CA 1
ATOM 5328 C C . SER A 1 678 ? 10.727 25.828 34.875 1 95.81 678 SER A C 1
ATOM 5330 O O . SER A 1 678 ? 10.031 25.25 34.031 1 95.81 678 SER A O 1
ATOM 5332 N N . LEU A 1 679 ? 12.047 25.984 34.812 1 95.69 679 LEU A N 1
ATOM 5333 C CA . LEU A 1 679 ? 12.867 25.312 33.812 1 95.69 679 LEU A CA 1
ATOM 5334 C C . LEU A 1 679 ? 13.758 24.25 34.469 1 95.69 679 LEU A C 1
ATOM 5336 O O . LEU A 1 679 ? 13.328 23.531 35.375 1 95.69 679 LEU A O 1
ATOM 5340 N N . ALA A 1 680 ? 14.93 24.047 33.906 1 93.56 680 ALA A N 1
ATOM 5341 C CA . ALA A 1 680 ? 15.82 23.031 34.438 1 93.56 680 ALA A CA 1
ATOM 5342 C C . ALA A 1 680 ? 16.781 23.641 35.469 1 93.56 680 ALA A C 1
ATOM 5344 O O . ALA A 1 680 ? 17.625 22.938 36.031 1 93.56 680 ALA A O 1
ATOM 5345 N N . ASN A 1 681 ? 16.641 24.906 35.719 1 90.62 681 ASN A N 1
ATOM 5346 C CA . ASN A 1 681 ? 17.562 25.562 36.625 1 90.62 681 ASN A CA 1
ATOM 5347 C C . ASN A 1 681 ? 17.5 24.938 38.031 1 90.62 681 ASN A C 1
ATOM 5349 O O . ASN A 1 681 ? 16.406 24.797 38.594 1 90.62 681 ASN A O 1
ATOM 5353 N N . GLY A 1 682 ? 18.656 24.562 38.562 1 88.06 682 GLY A N 1
ATOM 5354 C CA . GLY A 1 682 ? 18.734 23.984 39.875 1 88.06 682 GLY A CA 1
ATOM 5355 C C . GLY A 1 682 ? 18.531 22.484 39.906 1 88.06 682 GLY A C 1
ATOM 5356 O O . GLY A 1 682 ? 18.797 21.828 40.906 1 88.06 682 GLY A O 1
ATOM 5357 N N . ALA A 1 683 ? 18.047 21.938 38.812 1 88.62 683 ALA A N 1
ATOM 5358 C CA . ALA A 1 683 ? 17.875 20.484 38.719 1 88.62 683 ALA A CA 1
ATOM 5359 C C . ALA A 1 683 ? 19.234 19.781 38.688 1 88.62 683 ALA A C 1
ATOM 5361 O O . ALA A 1 683 ? 20.25 20.391 38.375 1 88.62 683 ALA A O 1
ATOM 5362 N N . ILE A 1 684 ? 19.25 18.547 39.062 1 86.06 684 ILE A N 1
ATOM 5363 C CA . ILE A 1 684 ? 20.5 17.797 39.125 1 86.06 684 ILE A CA 1
ATOM 5364 C C . ILE A 1 684 ? 20.734 17.062 37.812 1 86.06 684 ILE A C 1
ATOM 5366 O O . ILE A 1 684 ? 19.859 16.375 37.312 1 86.06 684 ILE A O 1
ATOM 5370 N N . ASN A 1 685 ? 21.875 17.328 37.312 1 82.88 685 ASN A N 1
ATOM 5371 C CA . ASN A 1 685 ? 22.297 16.547 36.125 1 82.88 685 ASN A CA 1
ATOM 5372 C C . ASN A 1 685 ? 22.547 15.086 36.5 1 82.88 685 ASN A C 1
ATOM 5374 O O . ASN A 1 685 ? 23.391 14.773 37.312 1 82.88 685 ASN A O 1
ATOM 5378 N N . PRO A 1 686 ? 21.844 14.227 35.875 1 77.69 686 PRO A N 1
ATOM 5379 C CA . PRO A 1 686 ? 21.953 12.82 36.281 1 77.69 686 PRO A CA 1
ATOM 5380 C C . PRO A 1 686 ? 23.328 12.234 36 1 77.69 686 PRO A C 1
ATOM 5382 O O . PRO A 1 686 ? 23.734 11.258 36.656 1 77.69 686 PRO A O 1
ATOM 5385 N N . GLU A 1 687 ? 24.047 12.75 35.094 1 77.5 687 GLU A N 1
ATOM 5386 C CA . GLU A 1 687 ? 25.344 12.203 34.75 1 77.5 687 GLU A CA 1
ATOM 5387 C C . GLU A 1 687 ? 26.453 12.75 35.656 1 77.5 687 GLU A C 1
ATOM 5389 O O . GLU A 1 687 ? 27.344 12.016 36.062 1 77.5 687 GLU A O 1
ATOM 5394 N N . THR A 1 688 ? 26.422 14.047 35.938 1 79 688 THR A N 1
ATOM 5395 C CA . THR A 1 688 ? 27.516 14.68 36.656 1 79 688 THR A CA 1
ATOM 5396 C C . THR A 1 688 ? 27.141 14.836 38.125 1 79 688 THR A C 1
ATOM 5398 O O . THR A 1 688 ? 28.016 15.023 39 1 79 688 THR A O 1
ATOM 5401 N N . GLY A 1 689 ? 25.844 14.797 38.438 1 82.81 689 GLY A N 1
ATOM 5402 C CA . GLY A 1 689 ? 25.391 14.992 39.812 1 82.81 689 GLY A CA 1
ATOM 5403 C C . GLY A 1 689 ? 25.375 16.453 40.219 1 82.81 689 GLY A C 1
ATOM 5404 O O . GLY A 1 689 ? 25.016 16.781 41.375 1 82.81 689 GLY A O 1
ATOM 5405 N N . GLU A 1 690 ? 25.766 17.344 39.344 1 86.06 690 GLU A N 1
ATOM 5406 C CA . GLU A 1 690 ? 25.828 18.781 39.656 1 86.06 690 GLU A CA 1
ATOM 5407 C C . GLU A 1 690 ? 24.516 19.469 39.312 1 86.06 690 GLU A C 1
ATOM 5409 O O . GLU A 1 690 ? 23.781 19.016 38.438 1 86.06 690 GLU A O 1
ATOM 5414 N N . ALA A 1 691 ? 24.266 20.516 40 1 90.5 691 ALA A N 1
ATOM 5415 C CA . ALA A 1 691 ? 23.078 21.328 39.688 1 90.5 691 ALA A CA 1
ATOM 5416 C C . ALA A 1 691 ? 23.234 22.047 38.344 1 90.5 691 ALA A C 1
ATOM 5418 O O . ALA A 1 691 ? 24.312 22.562 38.031 1 90.5 691 ALA A O 1
ATOM 5419 N N . ILE A 1 692 ? 22.25 22.016 37.594 1 91 692 ILE A N 1
ATOM 5420 C CA . ILE A 1 692 ? 22.25 22.656 36.281 1 91 692 ILE A CA 1
ATOM 5421 C C . ILE A 1 692 ? 22.016 24.156 36.438 1 91 692 ILE A C 1
ATOM 5423 O O . ILE A 1 692 ? 21.078 24.578 37.125 1 91 692 ILE A O 1
ATOM 5427 N N . GLU A 1 693 ? 22.891 24.906 35.938 1 88.56 693 GLU A N 1
ATOM 5428 C CA . GLU A 1 693 ? 22.688 26.344 35.844 1 88.56 693 GLU A CA 1
ATOM 5429 C C . GLU A 1 693 ? 22.109 26.75 34.5 1 88.56 693 GLU A C 1
ATOM 5431 O O . GLU A 1 693 ? 22.812 26.672 33.469 1 88.56 693 GLU A O 1
ATOM 5436 N N . MET A 1 694 ? 20.906 27.094 34.469 1 91.25 694 MET A N 1
ATOM 5437 C CA . MET A 1 694 ? 20.219 27.484 33.25 1 91.25 694 MET A CA 1
ATOM 5438 C C . MET A 1 694 ? 19.406 28.766 33.469 1 91.25 694 MET A C 1
ATOM 5440 O O . MET A 1 694 ? 18.234 28.703 33.844 1 91.25 694 MET A O 1
ATOM 5444 N N . GLU A 1 695 ? 20.062 29.875 33.25 1 90.38 695 GLU A N 1
ATOM 5445 C CA . GLU A 1 695 ? 19.344 31.141 33.406 1 90.38 695 GLU A CA 1
ATOM 5446 C C . GLU A 1 695 ? 18.188 31.25 32.438 1 90.38 695 GLU A C 1
ATOM 5448 O O . GLU A 1 695 ? 17.125 31.766 32.781 1 90.38 695 GLU A O 1
ATOM 5453 N N . TYR A 1 696 ? 18.375 30.891 31.297 1 94.25 696 TYR A N 1
ATOM 5454 C CA . TYR A 1 696 ? 17.344 30.828 30.266 1 94.25 696 TYR A CA 1
ATOM 5455 C C . TYR A 1 696 ? 17.578 29.656 29.328 1 94.25 696 TYR A C 1
ATOM 5457 O O . TYR A 1 696 ? 18.672 29.094 29.281 1 94.25 696 TYR A O 1
ATOM 5465 N N . TYR A 1 697 ? 16.609 29.188 28.75 1 94 697 TYR A N 1
ATOM 5466 C CA . TYR A 1 697 ? 16.672 28.141 27.734 1 94 697 TYR A CA 1
ATOM 5467 C C . TYR A 1 697 ? 16.516 28.719 26.328 1 94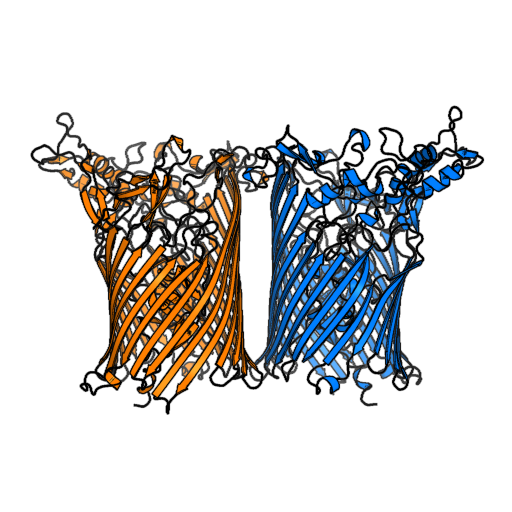 697 TYR A C 1
ATOM 5469 O O . TYR A 1 697 ? 15.477 29.312 26.016 1 94 697 TYR A O 1
ATOM 5477 N N . SER A 1 698 ? 17.453 28.594 25.453 1 91.5 698 SER A N 1
ATOM 5478 C CA . SER A 1 698 ? 17.453 29.188 24.109 1 91.5 698 SER A CA 1
ATOM 5479 C C . SER A 1 698 ? 16.75 28.281 23.109 1 91.5 698 SER A C 1
ATOM 5481 O O . SER A 1 698 ? 17.062 27.094 23.016 1 91.5 698 SER A O 1
ATOM 5483 N N . LYS A 1 699 ? 15.867 28.781 22.359 1 89.88 699 LYS A N 1
ATOM 5484 C CA . LYS A 1 699 ? 15.18 27.984 21.344 1 89.88 699 LYS A CA 1
ATOM 5485 C C . LYS A 1 699 ? 15.484 28.5 19.938 1 89.88 699 LYS A C 1
ATOM 5487 O O . LYS A 1 699 ? 14.898 28.047 18.953 1 89.88 699 LYS A O 1
ATOM 5492 N N . GLY A 1 700 ? 16.328 29.484 19.812 1 86.38 700 GLY A N 1
ATOM 5493 C CA . GLY A 1 700 ? 16.828 29.859 18.5 1 86.38 700 GLY A CA 1
ATOM 5494 C C . GLY A 1 700 ? 16.453 31.266 18.094 1 86.38 700 GLY A C 1
ATOM 5495 O O . GLY A 1 700 ? 15.891 32.031 18.906 1 86.38 700 GLY A O 1
ATOM 5496 N N . THR A 1 701 ? 16.859 31.594 16.812 1 91.94 701 THR A N 1
ATOM 5497 C CA . THR A 1 701 ? 16.625 32.906 16.219 1 91.94 701 THR A CA 1
ATOM 5498 C C . THR A 1 701 ? 15.531 32.812 15.156 1 91.94 701 THR A C 1
ATOM 5500 O O . THR A 1 701 ? 15.484 31.859 14.383 1 91.94 701 THR A O 1
ATOM 5503 N N . LEU A 1 702 ? 14.672 33.719 15.203 1 92.56 702 LEU A N 1
ATOM 5504 C CA . LEU A 1 702 ? 13.617 33.75 14.203 1 92.56 702 LEU A CA 1
ATOM 5505 C C . LEU A 1 702 ? 14.109 34.438 12.93 1 92.56 702 LEU A C 1
ATOM 5507 O O . LEU A 1 702 ? 14.578 35.594 12.977 1 92.56 702 LEU A O 1
ATOM 5511 N N . GLY A 1 703 ? 13.984 33.656 11.852 1 92 703 GLY A N 1
ATOM 5512 C CA . GLY A 1 703 ? 14.414 34.219 10.586 1 92 703 GLY A CA 1
ATOM 5513 C C . GLY A 1 703 ? 15.922 34.25 10.414 1 92 703 GLY A C 1
ATOM 5514 O O . GLY A 1 703 ? 16.578 33.25 10.656 1 92 703 GLY A O 1
ATOM 5515 N N . THR A 1 704 ? 16.438 35.406 9.969 1 91.5 704 THR A N 1
ATOM 5516 C CA . THR A 1 704 ? 17.875 35.562 9.695 1 91.5 704 THR A CA 1
ATOM 5517 C C . THR A 1 704 ? 18.641 35.906 10.961 1 91.5 704 THR A C 1
ATOM 5519 O O . THR A 1 704 ? 18.031 36.125 12.016 1 91.5 704 THR A O 1
ATOM 5522 N N . SER A 1 705 ? 20 35.969 10.945 1 87.75 705 SER A N 1
ATOM 5523 C CA . SER A 1 705 ? 20.891 36.156 12.086 1 87.75 705 SER A CA 1
ATOM 5524 C C . SER A 1 705 ? 20.578 37.438 12.828 1 87.75 705 SER A C 1
ATOM 5526 O O . SER A 1 705 ? 20.781 37.531 14.039 1 87.75 705 SER A O 1
ATOM 5528 N N . GLY A 1 706 ? 20.078 38.469 12.344 1 91.56 706 GLY A N 1
ATOM 5529 C CA . GLY A 1 706 ? 19.75 39.688 13.016 1 91.56 706 GLY A CA 1
ATOM 5530 C C . GLY A 1 706 ? 18.328 39.75 13.531 1 91.56 706 GLY A C 1
ATOM 5531 O O . GLY A 1 706 ? 17.891 40.781 14.055 1 91.56 706 GLY A O 1
ATOM 5532 N N . GLY A 1 707 ? 17.75 38.594 13.484 1 94.44 707 GLY A N 1
ATOM 5533 C CA . GLY A 1 707 ? 16.359 38.531 13.945 1 94.44 707 GLY A CA 1
ATOM 5534 C C . GLY A 1 707 ? 16.25 38.344 15.445 1 94.44 707 GLY A C 1
ATOM 5535 O O . GLY A 1 707 ? 17.25 38.188 16.141 1 94.44 707 GLY A O 1
ATOM 5536 N N . PRO A 1 708 ? 15.016 38.469 15.945 1 96.06 708 PRO A N 1
ATOM 5537 C CA . PRO A 1 708 ? 14.82 38.25 17.375 1 96.06 708 PRO A CA 1
ATOM 5538 C C . PRO A 1 708 ? 15.078 36.812 17.797 1 96.06 708 PRO A C 1
ATOM 5540 O O . PRO A 1 708 ? 14.914 35.875 16.984 1 96.06 708 PRO A O 1
ATOM 5543 N N . THR A 1 709 ? 15.469 36.656 19.031 1 95.88 709 THR A N 1
ATOM 5544 C CA . THR A 1 709 ? 15.742 35.312 19.547 1 95.88 709 THR A CA 1
ATOM 5545 C C . THR A 1 709 ? 14.711 34.938 20.609 1 95.88 709 THR A C 1
ATOM 5547 O O . THR A 1 709 ? 14.18 35.812 21.312 1 95.88 709 THR A O 1
ATOM 5550 N N . LEU A 1 710 ? 14.477 33.688 20.625 1 95.44 710 LEU A N 1
ATOM 5551 C CA . LEU A 1 710 ? 13.602 33.156 21.672 1 95.44 710 LEU A CA 1
ATOM 5552 C C . LEU A 1 710 ? 14.414 32.656 22.875 1 95.44 710 LEU A C 1
ATOM 5554 O O . LEU A 1 710 ? 15.141 31.672 22.781 1 95.44 710 LEU A O 1
ATOM 5558 N N . ARG A 1 711 ? 14.266 33.312 23.938 1 95.56 711 ARG A N 1
ATOM 5559 C CA . ARG A 1 711 ? 14.875 32.969 25.219 1 95.56 711 ARG A CA 1
ATOM 5560 C C . ARG A 1 711 ? 13.805 32.75 26.281 1 95.56 711 ARG A C 1
ATOM 5562 O O . ARG A 1 711 ? 13.086 33.656 26.656 1 95.56 711 ARG A O 1
ATOM 5569 N N . LEU A 1 712 ? 13.797 31.594 26.75 1 96.69 712 LEU A N 1
ATOM 5570 C CA . LEU A 1 712 ? 12.773 31.219 27.719 1 96.69 712 LEU A CA 1
ATOM 5571 C C . LEU A 1 712 ? 13.281 31.422 29.141 1 96.69 712 LEU A C 1
ATOM 5573 O O . LEU A 1 712 ? 14.25 30.781 29.547 1 96.69 712 LEU A O 1
ATOM 5577 N N . TYR A 1 713 ? 12.648 32.312 29.844 1 96.56 713 TYR A N 1
ATOM 5578 C CA . TYR A 1 713 ? 12.961 32.594 31.25 1 96.56 713 TYR A CA 1
ATOM 5579 C C . TYR A 1 713 ? 11.852 32.094 32.156 1 96.56 713 TYR A C 1
ATOM 5581 O O . TYR A 1 713 ? 10.68 32.094 31.781 1 96.56 713 TYR A O 1
ATOM 5589 N N . GLU A 1 714 ? 12.273 31.672 33.375 1 96.06 714 GLU A N 1
ATOM 5590 C CA . GLU A 1 714 ? 11.25 31.422 34.375 1 96.06 714 GLU A CA 1
ATOM 5591 C C . GLU A 1 714 ? 10.438 32.688 34.656 1 96.06 714 GLU A C 1
ATOM 5593 O O . GLU A 1 714 ? 10.984 33.781 34.688 1 96.06 714 GLU A O 1
ATOM 5598 N N . ASN A 1 715 ? 9.133 32.531 34.688 1 95.75 715 ASN A N 1
ATOM 5599 C CA . ASN A 1 715 ? 8.156 33.625 34.875 1 95.75 715 ASN A CA 1
ATOM 5600 C C . ASN A 1 715 ? 7.883 34.375 33.594 1 95.75 715 ASN A C 1
ATOM 5602 O O . ASN A 1 715 ? 7.145 35.344 33.562 1 95.75 715 ASN A O 1
ATOM 5606 N N . GLY A 1 716 ? 8.516 34.062 32.562 1 96.75 716 GLY A N 1
ATOM 5607 C CA . GLY A 1 716 ? 8.156 34.531 31.234 1 96.75 716 GLY A CA 1
ATOM 5608 C C . GLY A 1 716 ? 7.215 33.594 30.5 1 96.75 716 GLY A C 1
ATOM 5609 O O . GLY A 1 716 ? 6.527 32.781 31.125 1 96.75 716 GLY A O 1
ATOM 5610 N N . SER A 1 717 ? 7.121 33.781 29.219 1 96.75 717 SER A N 1
ATOM 5611 C CA . SER A 1 717 ? 6.285 32.938 28.391 1 96.75 717 SER A CA 1
ATOM 5612 C C . SER A 1 717 ? 7.113 32.188 27.344 1 96.75 717 SER A C 1
ATOM 5614 O O . SER A 1 717 ? 8.281 32.531 27.125 1 96.75 717 SER A O 1
ATOM 5616 N N . MET A 1 718 ? 6.543 31.25 26.672 1 96.19 718 MET A N 1
ATOM 5617 C CA . MET A 1 718 ? 7.211 30.453 25.656 1 96.19 718 MET A CA 1
ATOM 5618 C C . MET A 1 718 ? 7.344 31.234 24.359 1 96.19 718 MET A C 1
ATOM 5620 O O . MET A 1 718 ? 8.039 30.812 23.438 1 96.19 718 MET A O 1
ATOM 5624 N N . GLY A 1 719 ? 6.734 32.375 24.297 1 95.88 719 GLY A N 1
ATOM 5625 C CA . GLY A 1 719 ? 6.77 33.156 23.062 1 95.88 719 GLY A CA 1
ATOM 5626 C C . GLY A 1 719 ? 7.551 34.438 23.203 1 95.88 719 GLY A C 1
ATOM 5627 O O . GLY A 1 719 ? 7.594 35.25 22.266 1 95.88 719 GLY A O 1
ATOM 5628 N N . ASP A 1 720 ? 8.211 34.625 24.312 1 97.06 720 ASP A N 1
ATOM 5629 C CA . ASP A 1 720 ? 8.938 35.875 24.531 1 97.06 720 ASP A CA 1
ATOM 5630 C C . ASP A 1 720 ? 10.133 36 23.594 1 97.06 720 ASP A C 1
ATOM 5632 O O . ASP A 1 720 ? 10.883 35.031 23.406 1 97.06 720 ASP A O 1
ATOM 5636 N N . ILE A 1 721 ? 10.219 37.188 23.016 1 97.25 721 ILE A N 1
ATOM 5637 C CA . ILE A 1 721 ? 11.32 37.406 22.094 1 97.25 721 ILE A CA 1
ATOM 5638 C C . ILE A 1 721 ? 12.219 38.531 22.594 1 97.25 721 ILE A C 1
ATOM 5640 O O . ILE A 1 721 ? 11.734 39.5 23.188 1 97.25 721 ILE A O 1
ATOM 5644 N N . TYR A 1 722 ? 13.516 38.406 22.344 1 97.62 722 TYR A N 1
ATOM 5645 C CA . TYR A 1 722 ? 14.555 39.312 22.781 1 97.62 722 TYR A CA 1
ATOM 5646 C C . TYR A 1 722 ? 15.398 39.781 21.609 1 97.62 722 TYR A C 1
ATOM 5648 O O . TYR A 1 722 ? 15.594 39.062 20.641 1 97.62 722 TYR A O 1
ATOM 5656 N N . ILE A 1 723 ? 15.828 41.031 21.719 1 97.19 723 ILE A N 1
ATOM 5657 C CA . ILE A 1 723 ? 16.734 41.594 20.719 1 97.19 723 ILE A CA 1
ATOM 5658 C C . ILE A 1 723 ? 17.969 42.156 21.422 1 97.19 723 ILE A C 1
ATOM 5660 O O . ILE A 1 723 ? 17.938 42.469 22.609 1 97.19 723 ILE A O 1
ATOM 5664 N N . ASN A 1 724 ? 19.125 42.25 20.672 1 96 724 ASN A N 1
ATOM 5665 C CA . ASN A 1 724 ? 20.344 42.75 21.281 1 96 724 ASN A CA 1
ATOM 5666 C C . ASN A 1 724 ? 21.125 43.625 20.297 1 96 724 ASN A C 1
ATOM 5668 O O . ASN A 1 724 ? 22.328 43.844 20.484 1 96 724 ASN A O 1
ATOM 5672 N N . GLN A 1 725 ? 20.469 44 19.266 1 95.88 725 GLN A N 1
ATOM 5673 C CA . GLN A 1 725 ? 21.156 44.844 18.297 1 95.88 725 GLN A CA 1
ATOM 5674 C C . GLN A 1 725 ? 20.375 46.125 18.047 1 95.88 725 GLN A C 1
ATOM 5676 O O . GLN A 1 725 ? 19.156 46.125 18.047 1 95.88 725 GLN A O 1
ATOM 5681 N N . ARG A 1 726 ? 21.078 47.281 17.875 1 93.25 726 ARG A N 1
ATOM 5682 C CA . ARG A 1 726 ? 20.516 48.594 17.516 1 93.25 726 ARG A CA 1
ATOM 5683 C C . ARG A 1 726 ? 21.562 49.469 16.875 1 93.25 726 ARG A C 1
ATOM 5685 O O . ARG A 1 726 ? 22.75 49.156 16.875 1 93.25 726 ARG A O 1
ATOM 5692 N N . LEU A 1 727 ? 21.062 50.531 16.281 1 93.75 727 LEU A N 1
ATOM 5693 C CA . LEU A 1 727 ? 22 51.531 15.828 1 93.75 727 LEU A CA 1
ATOM 5694 C C . LEU A 1 727 ? 22.828 52.062 17 1 93.75 727 LEU A C 1
ATOM 5696 O O . LEU A 1 727 ? 22.281 52.312 18.078 1 93.75 727 LEU A O 1
ATOM 5700 N N . ARG A 1 728 ? 24.109 52.188 16.766 1 93.5 728 ARG A N 1
ATOM 5701 C CA . ARG A 1 728 ? 25.031 52.625 17.812 1 93.5 728 ARG A CA 1
ATOM 5702 C C . ARG A 1 728 ? 24.641 54 18.328 1 93.5 728 ARG A C 1
ATOM 5704 O O . ARG A 1 728 ? 24.312 54.906 17.547 1 93.5 728 ARG A O 1
ATOM 5711 N N . GLN A 1 729 ? 24.672 54.125 19.703 1 89.25 729 GLN A N 1
ATOM 5712 C CA . GLN A 1 729 ? 24.297 55.406 20.328 1 89.25 729 GLN A CA 1
ATOM 5713 C C . GLN A 1 729 ? 25.453 55.969 21.156 1 89.25 729 GLN A C 1
ATOM 5715 O O . GLN A 1 729 ? 26.281 55.188 21.672 1 89.25 729 GLN A O 1
ATOM 5720 N N . SER A 1 730 ? 25.5 57.219 21.109 1 82.25 730 SER A N 1
ATOM 5721 C CA . SER A 1 730 ? 26.422 57.906 22.031 1 82.25 730 SER A CA 1
ATOM 5722 C C . SER A 1 730 ? 25.984 57.719 23.484 1 82.25 730 SER A C 1
ATOM 5724 O O . SER A 1 730 ? 24.828 57.344 23.75 1 82.25 730 SER A O 1
ATOM 5726 N N . PRO A 1 731 ? 26.953 57.969 24.344 1 80 731 PRO A N 1
ATOM 5727 C CA . PRO A 1 731 ? 26.594 57.844 25.75 1 80 731 PRO A CA 1
ATOM 5728 C C . PRO A 1 731 ? 25.391 58.719 26.125 1 80 731 PRO A C 1
ATOM 5730 O O . PRO A 1 731 ? 24.703 58.438 27.109 1 80 731 PRO A O 1
ATOM 5733 N N . ASN A 1 732 ? 25.219 59.812 25.438 1 80.62 732 ASN A N 1
ATOM 5734 C CA . ASN A 1 732 ? 24.094 60.688 25.719 1 80.62 732 ASN A CA 1
ATOM 5735 C C . ASN A 1 732 ? 22.844 60.281 24.969 1 80.62 732 ASN A C 1
ATOM 5737 O O . ASN A 1 732 ? 21.828 60.969 24.969 1 80.62 732 ASN A O 1
ATOM 5741 N N . GLY A 1 733 ? 22.844 59.125 24.25 1 80.12 733 GLY A N 1
ATOM 5742 C CA . GLY A 1 733 ? 21.672 58.531 23.625 1 80.12 733 GLY A CA 1
ATOM 5743 C C . GLY A 1 733 ? 21.5 58.938 22.172 1 80.12 733 GLY A C 1
ATOM 5744 O O . GLY A 1 733 ? 20.547 58.531 21.516 1 80.12 733 GLY A O 1
ATOM 5745 N N . TYR A 1 734 ? 22.422 59.75 21.719 1 82 734 TYR A N 1
ATOM 5746 C CA . TYR A 1 734 ? 22.312 60.156 20.328 1 82 734 TYR A CA 1
ATOM 5747 C C . TYR A 1 734 ? 22.922 59.125 19.391 1 82 734 TYR A C 1
ATOM 5749 O O . TYR A 1 734 ? 23.906 58.469 19.75 1 82 734 TYR A O 1
ATOM 5757 N N . ILE A 1 735 ? 22.266 58.938 18.25 1 88.75 735 ILE A N 1
ATOM 5758 C CA . ILE A 1 735 ? 22.781 57.969 17.297 1 88.75 735 ILE A CA 1
ATOM 5759 C C . ILE A 1 735 ? 24.172 58.406 16.812 1 88.75 735 ILE A C 1
ATOM 5761 O O . ILE A 1 735 ? 24.359 59.562 16.406 1 88.75 735 ILE A O 1
ATOM 5765 N N . TRP A 1 736 ? 25.094 57.5 16.875 1 85.38 736 TRP A N 1
ATOM 5766 C CA . TRP A 1 736 ? 26.469 57.75 16.484 1 85.38 736 TRP A CA 1
ATOM 5767 C C . TRP A 1 736 ? 26.641 57.688 14.977 1 85.38 736 TRP A C 1
ATOM 5769 O O . TRP A 1 736 ? 26.078 56.781 14.32 1 85.38 736 TRP A O 1
ATOM 5779 N N . LYS A 1 737 ? 27.422 58.688 14.461 1 88.44 737 LYS A N 1
ATOM 5780 C CA . LYS A 1 737 ? 27.828 58.719 13.062 1 88.44 737 LYS A CA 1
ATOM 5781 C C . LYS A 1 737 ? 29.328 58.875 12.922 1 88.44 737 LYS A C 1
ATOM 5783 O O . LYS A 1 737 ? 29.953 59.625 13.672 1 88.44 737 LYS A O 1
ATOM 5788 N N . ASP A 1 738 ? 29.828 57.969 12.117 1 85.5 738 ASP A N 1
ATOM 5789 C CA . ASP A 1 738 ? 31.25 58.125 11.875 1 85.5 738 ASP A CA 1
ATOM 5790 C C . ASP A 1 738 ? 31.609 59.531 11.469 1 85.5 738 ASP A C 1
ATOM 5792 O O . ASP A 1 738 ? 31.094 60.062 10.461 1 85.5 738 ASP A O 1
ATOM 5796 N N . PRO A 1 739 ? 32.438 60.188 12.164 1 80.94 739 PRO A N 1
ATOM 5797 C CA . PRO A 1 739 ? 32.75 61.562 11.867 1 80.94 739 PRO A CA 1
ATOM 5798 C C . PRO A 1 739 ? 33.438 61.75 10.523 1 80.94 739 PRO A C 1
ATOM 5800 O O . PRO A 1 739 ? 33.375 62.844 9.938 1 80.94 739 PRO A O 1
ATOM 5803 N N . SER A 1 740 ? 34.125 60.75 10.141 1 82.31 740 SER A N 1
ATOM 5804 C CA . SER A 1 740 ? 34.906 60.875 8.898 1 82.31 740 SER A CA 1
ATOM 5805 C C . SER A 1 740 ? 34 60.75 7.68 1 82.31 740 SER A C 1
ATOM 5807 O O . SER A 1 740 ? 34.156 61.469 6.703 1 82.31 740 SER A O 1
ATOM 5809 N N . ASN A 1 741 ? 33.031 59.875 7.715 1 81.69 741 ASN A N 1
ATOM 5810 C CA . ASN A 1 741 ? 32.281 59.625 6.484 1 81.69 741 ASN A CA 1
ATOM 5811 C C . ASN A 1 741 ? 30.766 59.625 6.738 1 81.69 741 ASN A C 1
ATOM 5813 O O . ASN A 1 741 ? 29.984 59.438 5.809 1 81.69 741 ASN A O 1
ATOM 5817 N N . GLY A 1 742 ? 30.359 59.812 8.008 1 80.31 742 GLY A N 1
ATOM 5818 C CA . GLY A 1 742 ? 28.953 59.906 8.328 1 80.31 742 GLY A CA 1
ATOM 5819 C C . GLY A 1 742 ? 28.234 58.594 8.359 1 80.31 742 GLY A C 1
ATOM 5820 O O . GLY A 1 742 ? 27.016 58.531 8.5 1 80.31 742 GLY A O 1
ATOM 5821 N N . SER A 1 743 ? 28.969 57.5 8.281 1 87.75 743 SER A N 1
ATOM 5822 C CA . SER A 1 743 ? 28.359 56.188 8.234 1 87.75 743 SER A CA 1
ATOM 5823 C C . SER A 1 743 ? 27.828 55.781 9.594 1 87.75 743 SER A C 1
ATOM 5825 O O . SER A 1 743 ? 28.297 56.25 10.625 1 87.75 743 SER A O 1
ATOM 5827 N N . LEU A 1 744 ? 26.75 54.906 9.555 1 92.06 744 LEU A N 1
ATOM 5828 C CA . LEU A 1 744 ? 26.125 54.406 10.758 1 92.06 744 LEU A CA 1
ATOM 5829 C C . LEU A 1 744 ? 26.781 53.094 11.188 1 92.06 744 LEU A C 1
ATOM 5831 O O . LEU A 1 744 ? 27.5 52.469 10.398 1 92.06 744 LEU A O 1
ATOM 5835 N N . ALA A 1 745 ? 26.625 52.75 12.406 1 92.38 745 ALA A N 1
ATOM 5836 C CA . ALA A 1 745 ? 27.109 51.469 12.914 1 92.38 745 ALA A CA 1
ATOM 5837 C C . ALA A 1 745 ? 26.078 50.812 13.812 1 92.38 745 ALA A C 1
ATOM 5839 O O . ALA A 1 745 ? 25.25 51.469 14.422 1 92.38 745 ALA A O 1
ATOM 5840 N N . ILE A 1 746 ? 26.062 49.469 13.781 1 93.75 746 ILE A N 1
ATOM 5841 C CA . ILE A 1 746 ? 25.219 48.688 14.672 1 93.75 746 ILE A CA 1
ATOM 5842 C C . ILE A 1 746 ? 26.016 48.281 15.906 1 93.75 746 ILE A C 1
ATOM 5844 O O . ILE A 1 746 ? 27.188 47.938 15.812 1 93.75 746 ILE A O 1
ATOM 5848 N N . GLU A 1 747 ? 25.406 48.344 17.031 1 93.75 747 GLU A N 1
ATOM 5849 C CA . GLU A 1 747 ? 26.062 47.844 18.25 1 93.75 747 GLU A CA 1
ATOM 5850 C C . GLU A 1 747 ? 25.234 46.75 18.906 1 93.75 747 GLU A C 1
ATOM 5852 O O . GLU A 1 747 ? 24.016 46.688 18.734 1 93.75 747 GLU A O 1
ATOM 5857 N N . ASN A 1 748 ? 26.016 45.844 19.531 1 94.62 748 ASN A N 1
ATOM 5858 C CA . ASN A 1 748 ? 25.391 44.812 20.328 1 94.62 748 ASN A CA 1
ATOM 5859 C C . ASN A 1 7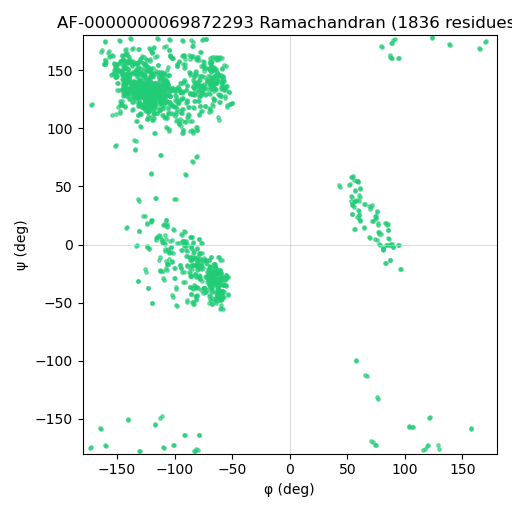48 ? 25.141 45.281 21.766 1 94.62 748 ASN A C 1
ATOM 5861 O O . ASN A 1 748 ? 25.984 45.938 22.359 1 94.62 748 ASN A O 1
ATOM 5865 N N . THR A 1 749 ? 24 45.094 22.203 1 93.56 749 THR A N 1
ATOM 5866 C CA . THR A 1 749 ? 23.609 45.406 23.562 1 93.56 749 THR A CA 1
ATOM 5867 C C . THR A 1 749 ? 23.25 44.156 24.344 1 93.56 749 THR A C 1
ATOM 5869 O O . THR A 1 749 ? 23.312 43.031 23.797 1 93.56 749 THR A O 1
ATOM 5872 N N . GLU A 1 750 ? 22.969 44.375 25.547 1 94.69 750 GLU A N 1
ATOM 5873 C CA . GLU A 1 750 ? 22.359 43.281 26.281 1 94.69 750 GLU A CA 1
ATOM 5874 C C . GLU A 1 750 ? 20.984 42.906 25.703 1 94.69 750 GLU A C 1
ATOM 5876 O O . GLU A 1 750 ? 20.297 43.781 25.141 1 94.69 750 GLU A O 1
ATOM 5881 N N . TYR A 1 751 ? 20.703 41.719 25.875 1 95.75 751 TYR A N 1
ATOM 5882 C CA . TYR A 1 751 ? 19.406 41.281 25.375 1 95.75 751 TYR A CA 1
ATOM 5883 C C . TYR A 1 751 ? 18.281 41.938 26.141 1 95.75 751 TYR A C 1
ATOM 5885 O O . TYR A 1 751 ? 18.312 42.031 27.375 1 95.75 751 TYR A O 1
ATOM 5893 N N . ARG A 1 752 ? 17.297 42.469 25.438 1 95.5 752 ARG A N 1
ATOM 5894 C CA . ARG A 1 752 ? 16.109 43.031 26.047 1 95.5 752 ARG A CA 1
ATOM 5895 C C . ARG A 1 752 ? 14.844 42.438 25.438 1 95.5 752 ARG A C 1
ATOM 5897 O O . ARG A 1 752 ? 14.781 42.188 24.234 1 95.5 752 ARG A O 1
ATOM 5904 N N . LYS A 1 753 ? 13.875 42.25 26.281 1 97.06 753 LYS A N 1
ATOM 5905 C CA . LYS A 1 753 ? 12.594 41.719 25.812 1 97.06 753 LYS A CA 1
ATOM 5906 C C . LYS A 1 753 ? 11.789 42.781 25.062 1 97.06 753 LYS A C 1
ATOM 5908 O O . LYS A 1 753 ? 11.617 43.875 25.547 1 97.06 753 LYS A O 1
ATOM 5913 N N . VAL A 1 754 ? 11.297 42.5 23.953 1 95.88 754 VAL A N 1
ATOM 5914 C CA . VAL A 1 754 ? 10.516 43.438 23.172 1 95.88 754 VAL A CA 1
ATOM 5915 C C . VAL A 1 754 ? 9.039 43.062 23.203 1 95.88 754 VAL A C 1
ATOM 5917 O O . VAL A 1 754 ? 8.156 43.875 22.969 1 95.88 754 VAL A O 1
ATOM 5920 N N . GLY A 1 755 ? 8.766 41.875 23.484 1 96.25 755 GLY A N 1
ATOM 5921 C CA . GLY A 1 755 ? 7.402 41.375 23.547 1 96.25 755 GLY A CA 1
ATOM 5922 C C . GLY A 1 755 ? 7.305 39.875 23.359 1 96.25 755 GLY A C 1
ATOM 5923 O O . GLY A 1 755 ? 8.242 39.125 23.688 1 96.25 755 GLY A O 1
ATOM 5924 N N . SER A 1 756 ? 6.113 39.375 22.953 1 96.5 756 SER A N 1
ATOM 5925 C CA . SER A 1 756 ? 5.863 37.969 22.734 1 96.5 756 SER A CA 1
ATOM 5926 C C . SER A 1 756 ? 5.207 37.719 21.375 1 96.5 756 SER A C 1
ATOM 5928 O O . SER A 1 756 ? 4.469 38.562 20.875 1 96.5 756 SER A O 1
ATOM 5930 N N . ILE A 1 757 ? 5.555 36.594 20.828 1 95.19 757 ILE A N 1
ATOM 5931 C CA . ILE A 1 757 ? 4.922 36.25 19.562 1 95.19 757 ILE A CA 1
ATOM 5932 C C . ILE A 1 757 ? 3.504 35.75 19.812 1 95.19 757 ILE A C 1
ATOM 5934 O O . ILE A 1 757 ? 2.701 35.625 18.891 1 95.19 757 ILE A O 1
ATOM 5938 N N . LEU A 1 758 ? 3.148 35.375 21.016 1 95.81 758 LEU A N 1
ATOM 5939 C CA . LEU A 1 758 ? 1.849 34.781 21.359 1 95.81 758 LEU A CA 1
ATOM 5940 C C . LEU A 1 758 ? 0.762 35.875 21.344 1 95.81 758 LEU A C 1
ATOM 5942 O O . LEU A 1 758 ? 0.984 37 21.797 1 95.81 758 LEU A O 1
ATOM 5946 N N . PRO A 1 759 ? -0.362 35.5 20.797 1 95.44 759 PRO A N 1
ATOM 5947 C CA . PRO A 1 759 ? -1.477 36.438 20.859 1 95.44 759 PRO A CA 1
ATOM 5948 C C . PRO A 1 759 ? -2.012 36.656 22.281 1 95.44 759 PRO A C 1
ATOM 5950 O O . PRO A 1 759 ? -1.882 35.75 23.109 1 95.44 759 PRO A O 1
ATOM 5953 N N . LYS A 1 760 ? -2.656 37.75 22.484 1 96.25 760 LYS A N 1
ATOM 5954 C CA . LYS A 1 760 ? -3.336 38 23.766 1 96.25 760 LYS A CA 1
ATOM 5955 C C . LYS A 1 760 ? -4.719 37.344 23.766 1 96.25 760 LYS A C 1
ATOM 5957 O O . LYS A 1 760 ? -5.113 36.719 24.75 1 96.25 760 LYS A O 1
ATOM 5962 N N . TYR A 1 761 ? -5.395 37.625 22.781 1 96.5 761 TYR A N 1
ATOM 5963 C CA . TYR A 1 761 ? -6.695 36.969 22.641 1 96.5 761 TYR A CA 1
ATOM 5964 C C . TYR A 1 761 ? -7.152 36.938 21.188 1 96.5 761 TYR A C 1
ATOM 5966 O O . TYR A 1 761 ? -6.578 37.625 20.344 1 96.5 761 TYR A O 1
ATOM 5974 N N . TYR A 1 762 ? -8.109 36.094 20.844 1 96.75 762 TYR A N 1
ATOM 5975 C CA . TYR A 1 762 ? -8.742 35.969 19.547 1 96.75 762 TYR A CA 1
ATOM 5976 C C . TYR A 1 762 ? -10.234 36.25 19.625 1 96.75 762 TYR A C 1
ATOM 5978 O O . TYR A 1 762 ? -10.875 35.938 20.641 1 96.75 762 TYR A O 1
ATOM 5986 N N . LEU A 1 763 ? -10.766 36.812 18.562 1 97 763 LEU A N 1
ATOM 5987 C CA . LEU A 1 763 ? -12.195 37.062 18.438 1 97 763 LEU A CA 1
ATOM 5988 C C . LEU A 1 763 ? -12.734 36.469 17.141 1 97 763 LEU A C 1
ATOM 5990 O O . LEU A 1 763 ? -12.047 36.5 16.109 1 97 763 LEU A O 1
ATOM 5994 N N . GLY A 1 764 ? -13.859 35.875 17.203 1 96.81 764 GLY A N 1
ATOM 5995 C CA . GLY A 1 764 ? -14.609 35.438 16.031 1 96.81 764 GLY A CA 1
ATOM 5996 C C . GLY A 1 764 ? -16.062 35.875 16.062 1 96.81 764 GLY A C 1
ATOM 5997 O O . GLY A 1 764 ? -16.688 35.875 17.125 1 96.81 764 GLY A O 1
ATOM 5998 N N . TRP A 1 765 ? -16.562 36.406 14.984 1 97.44 765 TRP A N 1
ATOM 5999 C CA . TRP A 1 765 ? -17.969 36.781 14.836 1 97.44 765 TRP A CA 1
ATOM 6000 C C . TRP A 1 765 ? -18.547 36.188 13.547 1 97.44 765 TRP A C 1
ATOM 6002 O O . TRP A 1 765 ? -18.109 36.562 12.445 1 97.44 765 TRP A O 1
ATOM 6012 N N . ASN A 1 766 ? -19.406 35.312 13.68 1 94.56 766 ASN A N 1
ATOM 6013 C CA . ASN A 1 766 ? -20.062 34.719 12.516 1 94.56 766 ASN A CA 1
ATOM 6014 C C . ASN A 1 766 ? -21.578 34.875 12.594 1 94.56 766 ASN A C 1
ATOM 6016 O O . ASN A 1 766 ? -22.141 34.969 13.688 1 94.56 766 ASN A O 1
ATOM 6020 N N . GLY A 1 767 ? -22.219 34.906 11.477 1 94 767 GLY A N 1
ATOM 6021 C CA . GLY A 1 767 ? -23.656 35.031 11.414 1 94 767 GLY A CA 1
ATOM 6022 C C . GLY A 1 767 ? -24.25 34.656 10.07 1 94 767 GLY A C 1
ATOM 6023 O O . GLY A 1 767 ? -23.516 34.438 9.109 1 94 767 GLY A O 1
ATOM 6024 N N . SER A 1 768 ? -25.531 34.531 10.102 1 95.31 768 SER A N 1
ATOM 6025 C CA . SER A 1 768 ? -26.25 34.219 8.867 1 95.31 768 SER A CA 1
ATOM 6026 C C . SER A 1 768 ? -27.672 34.812 8.914 1 95.31 768 SER A C 1
ATOM 6028 O O . SER A 1 768 ? -28.25 34.969 9.992 1 95.31 768 SER A O 1
ATOM 6030 N N . VAL A 1 769 ? -28.188 35.219 7.801 1 97.19 769 VAL A N 1
ATOM 6031 C CA . VAL A 1 769 ? -29.547 35.656 7.598 1 97.19 769 VAL A CA 1
ATOM 6032 C C . VAL A 1 769 ? -30.188 34.875 6.449 1 97.19 769 VAL A C 1
ATOM 6034 O O . VAL A 1 769 ? -29.656 34.844 5.34 1 97.19 769 VAL A O 1
ATOM 6037 N N . ALA A 1 770 ? -31.219 34.25 6.77 1 96.5 770 ALA A N 1
ATOM 6038 C CA . ALA A 1 770 ? -31.938 33.469 5.758 1 96.5 770 ALA A CA 1
ATOM 6039 C C . ALA A 1 770 ? -33.312 34.031 5.508 1 96.5 770 ALA A C 1
ATOM 6041 O O . ALA A 1 770 ? -34 34.469 6.441 1 96.5 770 ALA A O 1
ATOM 6042 N N . TRP A 1 771 ? -33.688 34.156 4.227 1 96.38 771 TRP A N 1
ATOM 6043 C CA . TRP A 1 771 ? -35 34.688 3.852 1 96.38 771 TRP A CA 1
ATOM 6044 C C . TRP A 1 771 ? -35.5 34.031 2.561 1 96.38 771 TRP A C 1
ATOM 6046 O O . TRP A 1 771 ? -34.906 34.25 1.497 1 96.38 771 TRP A O 1
ATOM 6056 N N . LYS A 1 772 ? -36.594 33.375 2.551 1 93.81 772 LYS A N 1
ATOM 6057 C CA . LYS A 1 772 ? -37.312 32.781 1.401 1 93.81 772 LYS A CA 1
ATOM 6058 C C . LYS A 1 772 ? -36.312 32.094 0.466 1 93.81 772 LYS A C 1
ATOM 6060 O O . LYS A 1 772 ? -36.281 32.375 -0.735 1 93.81 772 LYS A O 1
ATOM 6065 N N . GLY A 1 773 ? -35.469 31.25 0.976 1 93.31 773 GLY A N 1
ATOM 6066 C CA . GLY A 1 773 ? -34.531 30.453 0.191 1 93.31 773 GLY A CA 1
ATOM 6067 C C . GLY A 1 773 ? -33.156 31.078 0.089 1 93.31 773 GLY A C 1
ATOM 6068 O O . GLY A 1 773 ? -32.188 30.391 -0.261 1 93.31 773 GLY A O 1
ATOM 6069 N N . TRP A 1 774 ? -33.062 32.406 0.31 1 96.56 774 TRP A N 1
ATOM 6070 C CA . TRP A 1 774 ? -31.781 33.094 0.333 1 96.56 774 TRP A CA 1
ATOM 6071 C C . TRP A 1 774 ? -31.094 32.906 1.675 1 96.56 774 TRP A C 1
ATOM 6073 O O . TRP A 1 774 ? -31.734 32.875 2.723 1 96.56 774 TRP A O 1
ATOM 6083 N N . ASN A 1 775 ? -29.875 32.719 1.622 1 96.25 775 ASN A N 1
ATOM 6084 C CA . ASN A 1 775 ? -29.062 32.625 2.834 1 96.25 775 ASN A CA 1
ATOM 6085 C C . ASN A 1 775 ? -27.766 33.406 2.689 1 96.25 775 ASN A C 1
ATOM 6087 O O . ASN A 1 775 ? -26.938 33.094 1.826 1 96.25 775 ASN A O 1
ATOM 6091 N N . LEU A 1 776 ? -27.609 34.438 3.49 1 97.31 776 LEU A N 1
ATOM 6092 C CA . LEU A 1 776 ? -26.391 35.25 3.537 1 97.31 776 LEU A CA 1
ATOM 6093 C C . LEU A 1 776 ? -25.578 34.938 4.793 1 97.31 776 LEU A C 1
ATOM 6095 O O . LEU A 1 776 ? -26.094 35.031 5.91 1 97.31 776 LEU A O 1
ATOM 6099 N N . GLY A 1 777 ? -24.406 34.438 4.602 1 95.56 777 GLY A N 1
ATOM 6100 C CA . GLY A 1 777 ? -23.516 34.156 5.719 1 95.56 777 GLY A CA 1
ATOM 6101 C C . GLY A 1 777 ? -22.25 35 5.707 1 95.56 777 GLY A C 1
ATOM 6102 O O . GLY A 1 777 ? -21.719 35.312 4.641 1 95.56 777 GLY A O 1
ATOM 6103 N N . PHE A 1 778 ? -21.734 35.344 6.875 1 95.81 778 PHE A N 1
ATOM 6104 C CA . PHE A 1 778 ? -20.484 36.062 6.988 1 95.81 778 PHE A CA 1
ATOM 6105 C C . PHE A 1 778 ? -19.688 35.625 8.195 1 95.81 778 PHE A C 1
ATOM 6107 O O . PHE A 1 778 ? -20.234 35 9.117 1 95.81 778 PHE A O 1
ATOM 6114 N N . ALA A 1 779 ? -18.422 35.844 8.203 1 96.12 779 ALA A N 1
ATOM 6115 C CA . ALA A 1 779 ? -17.531 35.562 9.336 1 96.12 779 ALA A CA 1
ATOM 6116 C C . ALA A 1 779 ? -16.406 36.594 9.422 1 96.12 779 ALA A C 1
ATOM 6118 O O . ALA A 1 779 ? -15.711 36.844 8.438 1 96.12 779 ALA A O 1
ATOM 6119 N N . PHE A 1 780 ? -16.297 37.25 10.539 1 97 780 PHE A N 1
ATOM 6120 C CA . PHE A 1 780 ? -15.18 38.125 10.867 1 97 780 PHE A CA 1
ATOM 6121 C C . PHE A 1 780 ? -14.266 37.469 11.898 1 97 780 PHE A C 1
ATOM 6123 O O . PHE A 1 780 ? -14.742 36.812 12.828 1 97 780 PHE A O 1
ATOM 6130 N N . THR A 1 781 ? -13 37.594 11.719 1 96.44 781 THR A N 1
ATOM 6131 C CA . THR A 1 781 ? -12.023 37.094 12.68 1 96.44 781 THR A CA 1
ATOM 6132 C C . THR A 1 781 ? -11.039 38.188 13.078 1 96.44 781 THR A C 1
ATOM 6134 O O . THR A 1 781 ? -10.758 39.094 12.289 1 96.44 781 THR A O 1
ATOM 6137 N N . GLY A 1 782 ? -10.547 38.062 14.312 1 96.62 782 GLY A N 1
ATOM 6138 C CA . GLY A 1 782 ? -9.57 39 14.812 1 96.62 782 GLY A CA 1
ATOM 6139 C C . GLY A 1 782 ? -8.539 38.375 15.719 1 96.62 782 GLY A C 1
ATOM 6140 O O . GLY A 1 782 ? -8.875 37.562 16.578 1 96.62 782 GLY A O 1
ATOM 6141 N N . ARG A 1 783 ? -7.352 38.656 15.438 1 96.56 783 ARG A N 1
ATOM 6142 C CA . ARG A 1 783 ? -6.223 38.344 16.312 1 96.56 783 ARG A CA 1
ATOM 6143 C C . ARG A 1 783 ? -5.684 39.594 16.984 1 96.56 783 ARG A C 1
ATOM 6145 O O . ARG A 1 783 ? -5.402 40.594 16.312 1 96.56 783 ARG A O 1
ATOM 6152 N N . PHE A 1 784 ? -5.543 39.562 18.328 1 97.38 784 PHE A N 1
ATOM 6153 C CA . PHE A 1 784 ? -5.086 40.75 19.062 1 97.38 784 PHE A CA 1
ATOM 6154 C C . PHE A 1 784 ? -3.84 40.406 19.875 1 97.38 784 PHE A C 1
ATOM 6156 O O . PHE A 1 784 ? -3.838 39.469 20.672 1 97.38 784 PHE A O 1
ATOM 6163 N N . GLY A 1 785 ? -2.863 41.25 19.625 1 96.06 785 GLY A N 1
ATOM 6164 C CA . GLY A 1 785 ? -1.601 41.094 20.312 1 96.06 785 GLY A CA 1
ATOM 6165 C C . GLY A 1 785 ? -0.626 40.188 19.578 1 96.06 785 GLY A C 1
ATOM 6166 O O . GLY A 1 785 ? -0.949 39.656 18.516 1 96.06 785 GLY A O 1
ATOM 6167 N N . GLY A 1 786 ? 0.573 40.125 20.203 1 95.69 786 GLY A N 1
ATOM 6168 C CA . GLY A 1 786 ? 1.654 39.344 19.609 1 95.69 786 GLY A CA 1
ATOM 6169 C C . GLY A 1 786 ? 2.492 40.156 18.641 1 95.69 786 GLY A C 1
ATOM 6170 O O . GLY A 1 786 ? 2.062 41.219 18.156 1 95.69 786 GLY A O 1
ATOM 6171 N N . LEU A 1 787 ? 3.645 39.625 18.422 1 97.12 787 LEU A N 1
ATOM 6172 C CA . LEU A 1 787 ? 4.57 40.25 17.5 1 97.12 787 LEU A CA 1
ATOM 6173 C C . LEU A 1 787 ? 4.992 39.281 16.391 1 97.12 787 LEU A C 1
ATOM 6175 O O . LEU A 1 787 ? 4.93 38.062 16.578 1 97.12 787 LEU A O 1
ATOM 6179 N N . VAL A 1 788 ? 5.289 39.875 15.242 1 96.56 788 VAL A N 1
ATOM 6180 C CA . VAL A 1 788 ? 5.82 39.094 14.125 1 96.56 788 VAL A CA 1
ATOM 6181 C C . VAL A 1 788 ? 7.02 39.812 13.523 1 96.56 788 VAL A C 1
ATOM 6183 O O . VAL A 1 788 ? 7.195 41.031 13.727 1 96.56 788 VAL A O 1
ATOM 6186 N N . VAL A 1 789 ? 7.863 39.062 12.875 1 96.44 789 VAL A N 1
ATOM 6187 C CA . VAL A 1 789 ? 9.039 39.625 12.227 1 96.44 789 VAL A CA 1
ATOM 6188 C C . VAL A 1 789 ? 8.961 39.406 10.719 1 96.44 789 VAL A C 1
ATOM 6190 O O . VAL A 1 789 ? 8.555 38.312 10.273 1 96.44 789 VAL A O 1
ATOM 6193 N N . SER A 1 790 ? 9.336 40.406 9.945 1 96.94 790 SER A N 1
ATOM 6194 C CA . SER A 1 790 ? 9.344 40.281 8.492 1 96.94 790 SER A CA 1
ATOM 6195 C C . SER A 1 790 ? 10.758 40.438 7.934 1 96.94 790 SER A C 1
ATOM 6197 O O . SER A 1 790 ? 11.188 41.562 7.637 1 96.94 790 SER A O 1
ATOM 6199 N N . ASP A 1 791 ? 11.391 39.344 7.723 1 96.81 791 ASP A N 1
ATOM 6200 C CA . ASP A 1 791 ? 12.68 39.344 7.051 1 96.81 791 ASP A CA 1
ATOM 6201 C C . ASP A 1 791 ? 12.531 39.719 5.578 1 96.81 791 ASP A C 1
ATOM 6203 O O . ASP A 1 791 ? 13.453 40.281 4.973 1 96.81 791 ASP A O 1
ATOM 6207 N N . THR A 1 792 ? 11.391 39.438 5.012 1 97 792 THR A N 1
ATOM 6208 C CA . THR A 1 792 ? 11.133 39.844 3.629 1 97 792 THR A CA 1
ATOM 6209 C C . THR A 1 792 ? 11.203 41.344 3.457 1 97 792 THR A C 1
ATOM 6211 O O . THR A 1 792 ? 11.852 41.844 2.533 1 97 792 THR A O 1
ATOM 6214 N N . GLN A 1 793 ? 10.547 42.094 4.336 1 97.81 793 GLN A N 1
ATOM 6215 C CA . GLN A 1 793 ? 10.602 43.562 4.277 1 97.81 793 GLN A CA 1
ATOM 6216 C C . GLN A 1 793 ? 12.039 44.031 4.434 1 97.81 793 GLN A C 1
ATOM 6218 O O . GLN A 1 793 ? 12.453 44.969 3.748 1 97.81 793 GLN A O 1
ATOM 6223 N N . ALA A 1 794 ? 12.758 43.406 5.352 1 97.75 794 ALA A N 1
ATOM 6224 C CA . ALA A 1 794 ? 14.156 43.781 5.539 1 97.75 794 ALA A CA 1
ATOM 6225 C C . ALA A 1 794 ? 14.953 43.594 4.25 1 97.75 794 ALA A C 1
ATOM 6227 O O . ALA A 1 794 ? 15.742 44.438 3.867 1 97.75 794 ALA A O 1
ATOM 6228 N N . MET A 1 795 ? 14.719 42.5 3.598 1 97.44 795 MET A N 1
ATOM 6229 C CA . MET A 1 795 ? 15.484 42.188 2.398 1 97.44 795 MET A CA 1
ATOM 6230 C C . MET A 1 795 ? 15.133 43.125 1.252 1 97.44 795 MET A C 1
ATOM 6232 O O . MET A 1 795 ? 16.016 43.594 0.541 1 97.44 795 MET A O 1
ATOM 6236 N N . ILE A 1 796 ? 13.867 43.406 1.036 1 98 796 ILE A N 1
ATOM 6237 C CA . ILE A 1 796 ? 13.508 44.281 -0.081 1 98 796 ILE A CA 1
ATOM 6238 C C . ILE A 1 796 ? 13.984 45.688 0.197 1 98 796 ILE A C 1
ATOM 6240 O O . ILE A 1 796 ? 14.344 46.438 -0.728 1 98 796 ILE A O 1
ATOM 6244 N N . ASP A 1 797 ? 14.031 46.125 1.46 1 98.06 797 ASP A N 1
ATOM 6245 C CA . ASP A 1 797 ? 14.641 47.406 1.809 1 98.06 797 ASP A CA 1
ATOM 6246 C C . ASP A 1 797 ? 16.141 47.406 1.523 1 98.06 797 ASP A C 1
ATOM 6248 O O . ASP A 1 797 ? 16.672 48.375 0.956 1 98.06 797 ASP A O 1
ATOM 6252 N N . LYS A 1 798 ? 16.766 46.344 1.974 1 97.19 798 LYS A N 1
ATOM 6253 C CA . LYS A 1 798 ? 18.203 46.219 1.801 1 97.19 798 LYS A CA 1
ATOM 6254 C C . LYS A 1 798 ? 18.594 46.312 0.329 1 97.19 798 LYS A C 1
ATOM 6256 O O . LYS A 1 798 ? 19.625 46.906 -0.008 1 97.19 798 LYS A O 1
ATOM 6261 N N . TYR A 1 799 ? 17.781 45.812 -0.546 1 97.31 799 TYR A N 1
ATOM 6262 C CA . TYR A 1 799 ? 18.125 45.75 -1.96 1 97.31 799 TYR A CA 1
ATOM 6263 C C . TYR A 1 799 ? 17.547 46.938 -2.719 1 97.31 799 TYR A C 1
ATOM 6265 O O . TYR A 1 799 ? 17.688 47.031 -3.939 1 97.31 799 TYR A O 1
ATOM 6273 N N . GLY A 1 800 ? 16.859 47.844 -2.018 1 98.06 800 GLY A N 1
ATOM 6274 C CA . GLY A 1 800 ? 16.391 49.094 -2.576 1 98.06 800 GLY A CA 1
ATOM 6275 C C . GLY A 1 800 ? 15.203 48.938 -3.504 1 98.06 800 GLY A C 1
ATOM 6276 O O . GLY A 1 800 ? 14.984 49.75 -4.387 1 98.06 800 GLY A O 1
ATOM 6277 N N . VAL A 1 801 ? 14.477 47.844 -3.342 1 97.94 801 VAL A N 1
ATOM 6278 C CA . VAL A 1 801 ? 13.383 47.594 -4.273 1 97.94 801 VAL A CA 1
ATOM 6279 C C . VAL A 1 801 ? 12.047 47.812 -3.58 1 97.94 801 VAL A C 1
ATOM 6281 O O . VAL A 1 801 ? 10.984 47.625 -4.18 1 97.94 801 VAL A O 1
ATOM 6284 N N . SER A 1 802 ? 12.039 48.344 -2.35 1 98.25 802 SER A N 1
ATOM 6285 C CA . SER A 1 802 ? 10.812 48.594 -1.596 1 98.25 802 SER A CA 1
ATOM 6286 C C . SER A 1 802 ? 10.305 50 -1.816 1 98.25 802 SER A C 1
ATOM 6288 O O . SER A 1 802 ? 11.086 50.906 -2.141 1 98.25 802 SER A O 1
ATOM 6290 N N . GLU A 1 803 ? 9.023 50.156 -1.627 1 97.75 803 GLU A N 1
ATOM 6291 C CA . GLU A 1 803 ? 8.445 51.5 -1.644 1 97.75 803 GLU A CA 1
ATOM 6292 C C . GLU A 1 803 ? 9.086 52.375 -0.578 1 97.75 803 GLU A C 1
ATOM 6294 O O . GLU A 1 803 ? 9.328 53.562 -0.815 1 97.75 803 GLU A O 1
ATOM 6299 N N . SER A 1 804 ? 9.344 51.844 0.555 1 97.38 804 SER A N 1
ATOM 6300 C CA . SER A 1 804 ? 9.938 52.594 1.655 1 97.38 804 SER A CA 1
ATOM 6301 C C . SER A 1 804 ? 11.305 53.125 1.267 1 97.38 804 SER A C 1
ATOM 6303 O O . SER A 1 804 ? 11.656 54.25 1.647 1 97.38 804 SER A O 1
ATOM 6305 N N . SER A 1 805 ? 12.047 52.375 0.584 1 97.88 805 SER A N 1
ATOM 6306 C CA . SER A 1 805 ? 13.359 52.875 0.149 1 97.88 805 SER A CA 1
ATOM 6307 C C . SER A 1 805 ? 13.227 54.031 -0.816 1 97.88 805 SER A C 1
ATOM 6309 O O . SER A 1 805 ? 14.023 54.969 -0.768 1 97.88 805 SER A O 1
ATOM 6311 N N . ALA A 1 806 ? 12.297 54 -1.722 1 97.94 806 ALA A N 1
ATOM 6312 C CA . ALA A 1 806 ? 12.07 55.094 -2.65 1 97.94 806 ALA A CA 1
ATOM 6313 C C . ALA A 1 806 ? 11.633 56.344 -1.906 1 97.94 806 ALA A C 1
ATOM 6315 O O . ALA A 1 806 ? 12.102 57.438 -2.215 1 97.94 806 ALA A O 1
ATOM 6316 N N . VAL A 1 807 ? 10.734 56.188 -1.003 1 97.69 807 VAL A N 1
ATOM 6317 C CA . VAL A 1 807 ? 10.242 57.312 -0.215 1 97.69 807 VAL A CA 1
ATOM 6318 C C . VAL A 1 807 ? 11.406 57.969 0.543 1 97.69 807 VAL A C 1
ATOM 6320 O O . VAL A 1 807 ? 11.508 59.188 0.603 1 97.69 807 VAL A O 1
ATOM 6323 N N . ALA A 1 808 ? 12.219 57.156 1.134 1 97.62 808 ALA A N 1
ATOM 6324 C CA . ALA A 1 808 ? 13.391 57.656 1.857 1 97.62 808 ALA A CA 1
ATOM 6325 C C . ALA A 1 808 ? 14.32 58.438 0.929 1 97.62 808 ALA A C 1
ATOM 6327 O O . ALA A 1 808 ? 14.875 59.469 1.314 1 97.62 808 ALA A O 1
ATOM 6328 N N . ARG A 1 809 ? 14.539 57.906 -0.224 1 97.19 809 ARG A N 1
ATOM 6329 C CA . ARG A 1 809 ? 15.43 58.562 -1.181 1 97.19 809 ARG A CA 1
ATOM 6330 C C . ARG A 1 809 ? 14.836 59.875 -1.683 1 97.19 809 ARG A C 1
ATOM 6332 O O . ARG A 1 809 ? 15.547 60.875 -1.848 1 97.19 809 ARG A O 1
ATOM 6339 N N . GLN A 1 810 ? 13.594 59.906 -1.947 1 96.75 810 GLN A N 1
ATOM 6340 C CA . GLN A 1 810 ? 12.914 61.125 -2.373 1 96.75 810 GLN A CA 1
ATOM 6341 C C . GLN A 1 810 ? 12.945 62.188 -1.277 1 96.75 810 GLN A C 1
ATOM 6343 O O . GLN A 1 810 ? 12.953 63.375 -1.565 1 96.75 810 GLN A O 1
ATOM 6348 N N . ALA A 1 811 ? 13.055 61.75 -0.081 1 96.12 811 ALA A N 1
ATOM 6349 C CA . ALA A 1 811 ? 13.117 62.656 1.057 1 96.12 811 ALA A CA 1
ATOM 6350 C C . ALA A 1 811 ? 14.547 63.125 1.303 1 96.12 811 ALA A C 1
ATOM 6352 O O . ALA A 1 811 ? 14.789 63.938 2.209 1 96.12 811 ALA A O 1
ATOM 6353 N N . GLY A 1 812 ? 15.477 62.688 0.562 1 94.31 812 GLY A N 1
ATOM 6354 C CA . GLY A 1 812 ? 16.859 63.094 0.687 1 94.31 812 GLY A CA 1
ATOM 6355 C C . GLY A 1 812 ? 17.625 62.281 1.72 1 94.31 812 GLY A C 1
ATOM 6356 O O . GLY A 1 812 ? 18.734 62.656 2.104 1 94.31 812 GLY A O 1
ATOM 6357 N N . GLY A 1 813 ? 17.016 61.219 2.125 1 94.38 813 GLY A N 1
ATOM 6358 C CA . GLY A 1 813 ? 17.609 60.344 3.141 1 94.38 813 GLY A CA 1
ATOM 6359 C C . GLY A 1 813 ? 16.672 60.031 4.285 1 94.38 813 GLY A C 1
ATOM 6360 O O . GLY A 1 813 ? 15.469 60.312 4.195 1 94.38 813 GLY A O 1
ATOM 6361 N N . VAL A 1 814 ? 17.188 59.406 5.246 1 94.25 814 VAL A N 1
ATOM 6362 C CA . VAL A 1 814 ? 16.406 59 6.414 1 94.25 814 VAL A CA 1
ATOM 6363 C C . VAL A 1 814 ? 16.828 59.844 7.621 1 94.25 814 VAL A C 1
ATOM 6365 O O . VAL A 1 814 ? 18.031 60 7.883 1 94.25 814 VAL A O 1
ATOM 6368 N N . TRP A 1 815 ? 15.875 60.438 8.25 1 90.25 815 TRP A N 1
ATOM 6369 C CA . TRP A 1 815 ? 16.172 61.219 9.445 1 90.25 815 TRP A CA 1
ATOM 6370 C C . TRP A 1 815 ? 16.609 60.312 10.594 1 90.25 815 TRP A C 1
ATOM 6372 O O . TRP A 1 815 ? 15.883 59.438 11.008 1 90.25 815 TRP A O 1
ATOM 6382 N N . VAL A 1 816 ? 17.734 60.406 11 1 88.56 816 VAL A N 1
ATOM 6383 C CA . VAL A 1 816 ? 18.281 59.688 12.156 1 88.56 816 VAL A CA 1
ATOM 6384 C C . VAL A 1 816 ? 18.828 60.719 13.164 1 88.56 816 VAL A C 1
ATOM 6386 O O . VAL A 1 816 ? 19.859 61.344 12.914 1 88.56 816 VAL A O 1
ATOM 6389 N N . GLY A 1 817 ? 18.156 60.844 14.312 1 80.62 817 GLY A N 1
ATOM 6390 C CA . GLY A 1 817 ? 18.531 61.875 15.258 1 80.62 817 GLY A CA 1
ATOM 6391 C C . GLY A 1 817 ? 18.297 63.281 14.734 1 80.62 817 GLY A C 1
ATOM 6392 O O . GLY A 1 817 ? 17.172 63.656 14.398 1 80.62 817 GLY A O 1
ATOM 6393 N N . ASP A 1 818 ? 19.531 64 14.516 1 79.12 818 ASP A N 1
ATOM 6394 C CA . ASP A 1 818 ? 19.406 65.438 14.18 1 79.12 818 ASP A CA 1
ATOM 6395 C C . ASP A 1 818 ? 19.781 65.688 12.727 1 79.12 818 ASP A C 1
ATOM 6397 O O . ASP A 1 818 ? 19.797 66.812 12.273 1 79.12 818 ASP A O 1
ATOM 6401 N N . SER A 1 819 ? 20.109 64.625 12.039 1 83.88 819 SER A N 1
ATOM 6402 C CA . SER A 1 819 ? 20.5 64.812 10.648 1 83.88 819 SER A CA 1
ATOM 6403 C C . SER A 1 819 ? 20 63.688 9.766 1 83.88 819 SER A C 1
ATOM 6405 O O . SER A 1 819 ? 19.594 62.625 10.273 1 83.88 819 SER A O 1
ATOM 6407 N N . LYS A 1 820 ? 20.078 63.875 8.461 1 90.12 820 LYS A N 1
ATOM 6408 C CA . LYS A 1 820 ? 19.688 62.844 7.492 1 90.12 820 LYS A CA 1
ATOM 6409 C C . LYS A 1 820 ? 20.891 62 7.086 1 90.12 820 LYS A C 1
ATOM 6411 O O . LYS A 1 820 ? 22 62.5 6.953 1 90.12 820 LYS A O 1
ATOM 6416 N N . VAL A 1 821 ? 20.578 60.781 6.984 1 92.38 821 VAL A N 1
ATOM 6417 C CA . VAL A 1 821 ? 21.562 59.812 6.5 1 92.38 821 VAL A CA 1
ATOM 6418 C C . VAL A 1 821 ? 21.109 59.25 5.156 1 92.38 821 VAL A C 1
ATOM 6420 O O . VAL A 1 821 ? 19.906 59.125 4.898 1 92.38 821 VAL A O 1
ATOM 6423 N N . ASP A 1 822 ? 22.141 58.938 4.371 1 93.81 822 ASP A N 1
ATOM 6424 C CA . ASP A 1 822 ? 21.844 58.344 3.074 1 93.81 822 ASP A CA 1
ATOM 6425 C C . ASP A 1 822 ? 20.984 57.062 3.23 1 93.81 822 ASP A C 1
ATOM 6427 O O . ASP A 1 822 ? 21.219 56.281 4.137 1 93.81 822 ASP A O 1
ATOM 6431 N N . ALA A 1 823 ? 19.953 56.938 2.379 1 96.12 823 ALA A N 1
ATOM 6432 C CA . ALA A 1 823 ? 19 55.844 2.484 1 96.12 823 ALA A CA 1
ATOM 6433 C C . ALA A 1 823 ? 19.688 54.469 2.359 1 96.12 823 ALA A C 1
ATOM 6435 O O . ALA A 1 823 ? 19.359 53.531 3.086 1 96.12 823 ALA A O 1
ATOM 6436 N N . GLU A 1 824 ? 20.547 54.281 1.402 1 96.25 824 GLU A N 1
ATOM 6437 C CA . GLU A 1 824 ? 21.25 53 1.215 1 96.25 824 GLU A CA 1
ATOM 6438 C C . GLU A 1 824 ? 22.047 52.625 2.459 1 96.25 824 GLU A C 1
ATOM 6440 O O . GLU A 1 824 ? 22.062 51.469 2.861 1 96.25 824 GLU A O 1
ATOM 6445 N N . GLU A 1 825 ? 22.734 53.594 2.953 1 94.81 825 GLU A N 1
ATOM 6446 C CA . GLU A 1 825 ? 23.516 53.406 4.176 1 94.81 825 GLU A CA 1
ATOM 6447 C C . GLU A 1 825 ? 22.609 53 5.336 1 94.81 825 GLU A C 1
ATOM 6449 O O . GLU A 1 825 ? 22.922 52.062 6.082 1 94.81 825 GLU A O 1
ATOM 6454 N N . TYR A 1 826 ? 21.547 53.719 5.445 1 95.12 826 TYR A N 1
ATOM 6455 C CA . TYR A 1 826 ? 20.609 53.438 6.531 1 95.12 826 TYR A CA 1
ATOM 6456 C C . TYR A 1 826 ? 20.078 52.031 6.445 1 95.12 826 TYR A C 1
ATOM 6458 O O . TYR A 1 826 ? 20.172 51.25 7.414 1 95.12 826 TYR A O 1
ATOM 6466 N N . TYR A 1 827 ? 19.562 51.625 5.332 1 96.88 827 TYR A N 1
ATOM 6467 C CA . TYR A 1 827 ? 18.922 50.312 5.188 1 96.88 827 TYR A CA 1
ATOM 6468 C C . TYR A 1 827 ? 19.953 49.188 5.207 1 96.88 827 TYR A C 1
ATOM 6470 O O . TYR A 1 827 ? 19.656 48.062 5.645 1 96.88 827 TYR A O 1
ATOM 6478 N N . SER A 1 828 ? 21.141 49.344 4.742 1 95 828 SER A N 1
ATOM 6479 C CA . SER A 1 828 ? 22.188 48.344 4.824 1 95 828 SER A CA 1
ATOM 6480 C C . SER A 1 828 ? 22.531 48 6.273 1 95 828 SER A C 1
ATOM 6482 O O . SER A 1 828 ? 22.953 46.906 6.574 1 95 828 SER A O 1
ATOM 6484 N N . LYS A 1 829 ? 22.344 48.938 7.137 1 94.38 829 LYS A N 1
ATOM 6485 C CA . LYS A 1 829 ? 22.703 48.75 8.539 1 94.38 829 LYS A CA 1
ATOM 6486 C C . LYS A 1 829 ? 21.531 48.156 9.32 1 94.38 829 LYS A C 1
ATOM 6488 O O . LYS A 1 829 ? 21.656 47.094 9.945 1 94.38 829 LYS A O 1
ATOM 6493 N N . VAL A 1 830 ? 20.344 48.75 9.172 1 94.38 830 VAL A N 1
ATOM 6494 C CA . VAL A 1 830 ? 19.219 48.344 10.008 1 94.38 830 VAL A CA 1
ATOM 6495 C C . VAL A 1 830 ? 18.781 46.938 9.641 1 94.38 830 VAL A C 1
ATOM 6497 O O . VAL A 1 830 ? 18.203 46.219 10.469 1 94.38 830 VAL A O 1
ATOM 6500 N N . THR A 1 831 ? 19.062 46.5 8.477 1 95.81 831 THR A N 1
ATOM 6501 C CA . THR A 1 831 ? 18.672 45.156 8.047 1 95.81 831 THR A CA 1
ATOM 6502 C C . THR A 1 831 ? 19.562 44.094 8.711 1 95.81 831 THR A C 1
ATOM 6504 O O . THR A 1 831 ? 19.25 42.906 8.672 1 95.81 831 THR A O 1
ATOM 6507 N N . THR A 1 832 ? 20.594 44.469 9.312 1 94.81 832 THR A N 1
ATOM 6508 C CA . THR A 1 832 ? 21.391 43.531 10.102 1 94.81 832 THR A CA 1
ATOM 6509 C C . THR A 1 832 ? 20.844 43.438 11.523 1 94.81 832 THR A C 1
ATOM 6511 O O . THR A 1 832 ? 21.266 42.562 12.297 1 94.81 832 THR A O 1
ATOM 6514 N N . ALA A 1 833 ? 19.953 44.312 11.883 1 96.44 833 ALA A N 1
ATOM 6515 C CA . ALA A 1 833 ? 19.266 44.281 13.172 1 96.44 833 ALA A CA 1
ATOM 6516 C C . ALA A 1 833 ? 17.75 44.156 12.977 1 96.44 833 ALA A C 1
ATOM 6518 O O . ALA A 1 833 ? 16.984 44.969 13.484 1 96.44 833 ALA A O 1
ATOM 6519 N N . VAL A 1 834 ? 17.422 43.125 12.398 1 96.62 834 VAL A N 1
ATOM 6520 C CA . VAL A 1 834 ? 16.062 42.906 11.922 1 96.62 834 VAL A CA 1
ATOM 6521 C C . VAL A 1 834 ? 15.094 42.906 13.109 1 96.62 834 VAL A C 1
ATOM 6523 O O . VAL A 1 834 ? 13.984 43.438 13.008 1 96.62 834 VAL A O 1
ATOM 6526 N N . GLY A 1 835 ? 15.492 42.281 14.188 1 96.38 835 GLY A N 1
ATOM 6527 C CA . GLY A 1 835 ? 14.633 42.219 15.359 1 96.38 835 GLY A CA 1
ATOM 6528 C C . GLY A 1 835 ? 14.203 43.594 15.844 1 96.38 835 GLY A C 1
ATOM 6529 O O . GLY A 1 835 ? 13.07 43.781 16.297 1 96.38 835 GLY A O 1
ATOM 6530 N N . THR A 1 836 ? 15.047 44.562 15.75 1 95.88 836 THR A N 1
ATOM 6531 C CA . THR A 1 836 ? 14.789 45.906 16.281 1 95.88 836 THR A CA 1
ATOM 6532 C C . THR A 1 836 ? 13.93 46.688 15.305 1 95.88 836 THR A C 1
ATOM 6534 O O . THR A 1 836 ? 13.055 47.469 15.734 1 95.88 836 THR A O 1
ATOM 6537 N N . TYR A 1 837 ? 14.141 46.531 14.086 1 96.69 837 TYR A N 1
ATOM 6538 C CA . TYR A 1 837 ? 13.578 47.5 13.172 1 96.69 837 TYR A CA 1
ATOM 6539 C C . TYR A 1 837 ? 12.5 46.875 12.297 1 96.69 837 TYR A C 1
ATOM 6541 O O . TYR A 1 837 ? 11.734 47.594 11.641 1 96.69 837 TYR A O 1
ATOM 6549 N N . TYR A 1 838 ? 12.359 45.625 12.289 1 97.75 838 TYR A N 1
ATOM 6550 C CA . TYR A 1 838 ? 11.406 45 11.391 1 97.75 838 TYR A CA 1
ATOM 6551 C C . TYR A 1 838 ? 10.469 44.062 12.164 1 97.75 838 TYR A C 1
ATOM 6553 O O . TYR A 1 838 ? 10.055 43.031 11.648 1 97.75 838 TYR A O 1
ATOM 6561 N N . THR A 1 839 ? 10.258 44.25 13.406 1 97.5 839 THR A N 1
ATOM 6562 C CA . THR A 1 839 ? 9.25 43.562 14.234 1 97.5 839 THR A CA 1
ATOM 6563 C C . THR A 1 839 ? 7.965 44.406 14.281 1 97.5 839 THR A C 1
ATOM 6565 O O . THR A 1 839 ? 8 45.625 14.469 1 97.5 839 THR A O 1
ATOM 6568 N N . TYR A 1 840 ? 6.855 43.75 14.047 1 97.62 840 TYR A N 1
ATOM 6569 C CA . TYR A 1 840 ? 5.574 44.438 13.914 1 97.62 840 TYR A CA 1
ATOM 6570 C C . TYR A 1 840 ? 4.527 43.812 14.828 1 97.62 840 TYR A C 1
ATOM 6572 O O . TYR A 1 840 ? 4.699 42.656 15.297 1 97.62 840 TYR A O 1
ATOM 6580 N N . SER A 1 841 ? 3.49 44.562 15.055 1 97.62 841 SER A N 1
ATOM 6581 C CA . SER A 1 841 ? 2.324 44 15.719 1 97.62 841 SER A CA 1
ATOM 6582 C C . SER A 1 841 ? 1.63 42.969 14.836 1 97.62 841 SER A C 1
ATOM 6584 O O . SER A 1 841 ? 1.466 43.188 13.633 1 97.62 841 SER A O 1
ATOM 6586 N N . ALA A 1 842 ? 1.216 41.938 15.438 1 97.12 842 ALA A N 1
ATOM 6587 C CA . ALA A 1 842 ? 0.524 40.875 14.703 1 97.12 842 ALA A CA 1
ATOM 6588 C C . ALA A 1 842 ? -0.985 41.094 14.711 1 97.12 842 ALA A C 1
ATOM 6590 O O . ALA A 1 842 ? -1.738 40.312 14.133 1 97.12 842 ALA A O 1
ATOM 6591 N N . THR A 1 843 ? -1.484 42.094 15.336 1 98.06 843 THR A N 1
ATOM 6592 C CA . THR A 1 843 ? -2.914 42.344 15.43 1 98.06 843 THR A CA 1
ATOM 6593 C C . THR A 1 843 ? -3.521 42.562 14.039 1 98.06 843 THR A C 1
ATOM 6595 O O . THR A 1 843 ? -2.998 43.312 13.234 1 98.06 843 THR A O 1
ATOM 6598 N N . ASN A 1 844 ? -4.57 41.844 13.766 1 97.19 844 ASN A N 1
ATOM 6599 C CA . ASN A 1 844 ? -5.273 42 12.5 1 97.19 844 ASN A CA 1
ATOM 6600 C C . ASN A 1 844 ? -6.75 41.625 12.633 1 97.19 844 ASN A C 1
ATOM 6602 O O . ASN A 1 844 ? -7.125 40.844 13.492 1 97.19 844 ASN A O 1
ATOM 6606 N N . ILE A 1 845 ? -7.605 42.219 11.867 1 97.81 845 ILE A N 1
ATOM 6607 C CA . ILE A 1 845 ? -9.039 41.969 11.75 1 97.81 845 ILE A CA 1
ATOM 6608 C C . ILE A 1 845 ? -9.414 41.781 10.281 1 97.81 845 ILE A C 1
ATOM 6610 O O . ILE A 1 845 ? -8.984 42.562 9.43 1 97.81 845 ILE A O 1
ATOM 6614 N N . ARG A 1 846 ? -10.18 40.781 9.961 1 97.06 846 ARG A N 1
ATOM 6615 C CA . ARG A 1 846 ? -10.5 40.594 8.555 1 97.06 846 ARG A CA 1
ATOM 6616 C C . ARG A 1 846 ? -11.891 39.969 8.383 1 97.06 846 ARG A C 1
ATOM 6618 O O . ARG A 1 846 ? -12.445 39.406 9.328 1 97.06 846 ARG A O 1
ATOM 6625 N N . LEU A 1 847 ? -12.477 40.219 7.219 1 97.38 847 LEU A N 1
ATOM 6626 C CA . LEU A 1 847 ? -13.609 39.438 6.742 1 97.38 847 LEU A CA 1
ATOM 6627 C C . LEU A 1 847 ? -13.141 38.125 6.129 1 97.38 847 LEU A C 1
ATOM 6629 O O . LEU A 1 847 ? -12.773 38.062 4.953 1 97.38 847 LEU A O 1
ATOM 6633 N N . SER A 1 848 ? -13.227 37.125 6.895 1 94.69 848 SER A N 1
ATOM 6634 C CA . SER A 1 848 ? -12.617 35.875 6.531 1 94.69 848 SER A CA 1
ATOM 6635 C C . SER A 1 848 ? -13.5 35.094 5.555 1 94.69 848 SER A C 1
ATOM 6637 O O . SER A 1 848 ? -12.992 34.375 4.691 1 94.69 848 SER A O 1
ATOM 6639 N N . GLU A 1 849 ? -14.836 35.156 5.711 1 95.62 849 GLU A N 1
ATOM 6640 C CA . GLU A 1 849 ? -15.727 34.406 4.832 1 95.62 849 GLU A CA 1
ATOM 6641 C C . GLU A 1 849 ? -16.984 35.219 4.508 1 95.62 849 GLU A C 1
ATOM 6643 O O . GLU A 1 849 ? -17.469 36 5.336 1 95.62 849 GLU A O 1
ATOM 6648 N N . LEU A 1 850 ? -17.453 35.062 3.363 1 96.69 850 LEU A N 1
ATOM 6649 C CA . LEU A 1 850 ? -18.734 35.562 2.883 1 96.69 850 LEU A CA 1
ATOM 6650 C C . LEU A 1 850 ? -19.391 34.594 1.926 1 96.69 850 LEU A C 1
ATOM 6652 O O . LEU A 1 850 ? -18.734 34.031 1.056 1 96.69 850 LEU A O 1
ATOM 6656 N N . SER A 1 851 ? -20.609 34.344 2.182 1 96.25 851 SER A N 1
ATOM 6657 C CA . SER A 1 851 ? -21.312 33.406 1.309 1 96.25 851 SER A CA 1
ATOM 6658 C C . SER A 1 851 ? -22.75 33.875 1.051 1 96.25 851 SER A C 1
ATOM 6660 O O . SER A 1 851 ? -23.406 34.438 1.938 1 96.25 851 SER A O 1
ATOM 6662 N N . LEU A 1 852 ? -23.203 33.719 -0.151 1 97.5 852 LEU A N 1
ATOM 6663 C CA . LEU A 1 852 ? -24.578 33.938 -0.569 1 97.5 852 LEU A CA 1
ATOM 6664 C C . LEU A 1 852 ? -25.125 32.75 -1.355 1 97.5 852 LEU A C 1
ATOM 6666 O O . LEU A 1 852 ? -24.547 32.344 -2.369 1 97.5 852 LEU A O 1
ATOM 6670 N N . SER A 1 853 ? -26.156 32.219 -0.843 1 96.62 853 SER A N 1
ATOM 6671 C CA . SER A 1 853 ? -26.734 31.062 -1.545 1 96.62 853 SER A CA 1
ATOM 6672 C C . SER A 1 853 ? -28.234 31.219 -1.743 1 96.62 853 SER A C 1
ATOM 6674 O O . SER A 1 853 ? -28.875 32 -1.032 1 96.62 853 SER A O 1
ATOM 6676 N N . TYR A 1 854 ? -28.781 30.516 -2.729 1 97.38 854 TYR A N 1
ATOM 6677 C CA . TYR A 1 854 ? -30.203 30.484 -3.025 1 97.38 854 TYR A CA 1
ATOM 6678 C C . TYR A 1 854 ? -30.672 29.062 -3.316 1 97.38 854 TYR A C 1
ATOM 6680 O O . TYR A 1 854 ? -30.156 28.406 -4.219 1 97.38 854 TYR A O 1
ATOM 6688 N N . GLN A 1 855 ? -31.594 28.656 -2.568 1 96.5 855 GLN A N 1
ATOM 6689 C CA . GLN A 1 855 ? -32.25 27.375 -2.826 1 96.5 855 GLN A CA 1
ATOM 6690 C C . GLN A 1 855 ? -33.406 27.547 -3.787 1 96.5 855 GLN A C 1
ATOM 6692 O O . GLN A 1 855 ? -34.438 28.109 -3.418 1 96.5 855 GLN A O 1
ATOM 6697 N N . LEU A 1 856 ? -33.344 26.953 -4.863 1 96.19 856 LEU A N 1
ATOM 6698 C CA . LEU A 1 856 ? -34.406 27.062 -5.852 1 96.19 856 LEU A CA 1
ATOM 6699 C C . LEU A 1 856 ? -35.656 26.297 -5.398 1 96.19 856 LEU A C 1
ATOM 6701 O O . LEU A 1 856 ? -35.531 25.219 -4.816 1 96.19 856 LEU A O 1
ATOM 6705 N N . PRO A 1 857 ? -36.844 26.875 -5.672 1 94.81 857 PRO A N 1
ATOM 6706 C CA . PRO A 1 857 ? -38.062 26.141 -5.309 1 94.81 857 PRO A CA 1
ATOM 6707 C C . PRO A 1 857 ? -38.125 24.766 -5.945 1 94.81 857 PRO A C 1
ATOM 6709 O O . PRO A 1 857 ? -37.875 24.609 -7.145 1 94.81 857 PRO A O 1
ATOM 6712 N N . LYS A 1 858 ? -38.438 23.875 -5.141 1 93 858 LYS A N 1
ATOM 6713 C CA . LYS A 1 858 ? -38.5 22.484 -5.594 1 93 858 LYS A CA 1
ATOM 6714 C C . LYS A 1 858 ? -39.5 22.328 -6.723 1 93 858 LYS A C 1
ATOM 6716 O O . LYS A 1 858 ? -39.375 21.422 -7.551 1 93 858 LYS A O 1
ATOM 6721 N N . THR A 1 859 ? -40.562 23.156 -6.742 1 93.31 859 THR A N 1
ATOM 6722 C CA . THR A 1 859 ? -41.625 23.078 -7.711 1 93.31 859 THR A CA 1
ATOM 6723 C C . THR A 1 859 ? -41.094 23.266 -9.133 1 93.31 859 THR A C 1
ATOM 6725 O O . THR A 1 859 ? -41.688 22.781 -10.094 1 93.31 859 THR A O 1
ATOM 6728 N N . TRP A 1 860 ? -40.031 23.891 -9.242 1 94.12 860 TRP A N 1
ATOM 6729 C CA . TRP A 1 860 ? -39.469 24.125 -10.555 1 94.12 860 TRP A CA 1
ATOM 6730 C C . TRP A 1 860 ? -38.969 22.812 -11.18 1 94.12 860 TRP A C 1
ATOM 6732 O O . TRP A 1 860 ? -38.812 22.734 -12.398 1 94.12 860 TRP A O 1
ATOM 6742 N N . PHE A 1 861 ? -38.781 21.859 -10.289 1 94.5 861 PHE A N 1
ATOM 6743 C CA . PHE A 1 861 ? -38.25 20.578 -10.758 1 94.5 861 PHE A CA 1
ATOM 6744 C C . PHE A 1 861 ? -39.25 19.453 -10.461 1 94.5 861 PHE A C 1
ATOM 6746 O O . PHE A 1 861 ? -38.812 18.312 -10.234 1 94.5 861 PHE A O 1
ATOM 6753 N N . LYS A 1 862 ? -40.594 19.688 -10.25 1 91.56 862 LYS A N 1
ATOM 6754 C CA . LYS A 1 862 ? -41.656 18.75 -9.969 1 91.56 862 LYS A CA 1
ATOM 6755 C C . LYS A 1 862 ? -41.406 17.969 -8.688 1 91.56 862 LYS A C 1
ATOM 6757 O O . LYS A 1 862 ? -41.688 16.781 -8.602 1 91.56 862 LYS A O 1
ATOM 6762 N N . ASN A 1 863 ? -40.531 18.562 -7.781 1 89.31 863 ASN A N 1
ATOM 6763 C CA . ASN A 1 863 ? -40.219 18.078 -6.438 1 89.31 863 ASN A CA 1
ATOM 6764 C C . ASN A 1 863 ? -39.281 16.875 -6.477 1 89.31 863 ASN A C 1
ATOM 6766 O O . ASN A 1 863 ? -39.312 16.031 -5.578 1 89.31 863 ASN A O 1
ATOM 6770 N N . HIS A 1 864 ? -38.469 16.828 -7.535 1 90.06 864 HIS A N 1
ATOM 6771 C CA . HIS A 1 864 ? -37.562 15.688 -7.652 1 90.06 864 HIS A CA 1
ATOM 6772 C C . HIS A 1 864 ? -36.125 16.094 -7.344 1 90.06 864 HIS A C 1
ATOM 6774 O O . HIS A 1 864 ? -35.25 15.242 -7.105 1 90.06 864 HIS A O 1
ATOM 6780 N N . VAL A 1 865 ? -36 17.422 -7.402 1 92.75 865 VAL A N 1
ATOM 6781 C CA . VAL A 1 865 ? -34.625 17.875 -7.234 1 92.75 865 VAL A CA 1
ATOM 6782 C C . VAL A 1 865 ? -34.594 19.062 -6.266 1 92.75 865 VAL A C 1
ATOM 6784 O O . VAL A 1 865 ? -35.469 19.938 -6.324 1 92.75 865 VAL A O 1
ATOM 6787 N N . ASN A 1 866 ? -33.75 18.953 -5.305 1 94 866 ASN A N 1
ATOM 6788 C CA . ASN A 1 866 ? -33.344 20.109 -4.508 1 94 866 ASN A CA 1
ATOM 6789 C C . ASN A 1 866 ? -32.062 20.734 -5.004 1 94 866 ASN A C 1
ATOM 6791 O O . ASN A 1 866 ? -31 20.109 -4.926 1 94 866 ASN A O 1
ATOM 6795 N N . MET A 1 867 ? -32.094 21.906 -5.473 1 95.81 867 MET A N 1
ATOM 6796 C CA . MET A 1 867 ? -30.922 22.562 -6.035 1 95.81 867 MET A CA 1
ATOM 6797 C C . MET A 1 867 ? -30.578 23.828 -5.262 1 95.81 867 MET A C 1
ATOM 6799 O O . MET A 1 867 ? -31.453 24.656 -5 1 95.81 867 MET A O 1
ATOM 6803 N N . THR A 1 868 ? -29.406 23.969 -4.895 1 96.12 868 THR A N 1
ATOM 6804 C CA . THR A 1 868 ? -28.906 25.172 -4.23 1 96.12 868 THR A CA 1
ATOM 6805 C C . THR A 1 868 ? -27.719 25.75 -4.98 1 96.12 868 THR A C 1
ATOM 6807 O O . THR A 1 868 ? -26.766 25.031 -5.309 1 96.12 868 THR A O 1
ATOM 6810 N N . LEU A 1 869 ? -27.766 27.016 -5.305 1 96.88 869 LEU A N 1
ATOM 6811 C CA . LEU A 1 869 ? -26.672 27.766 -5.906 1 96.88 869 LEU A CA 1
ATOM 6812 C C . LEU A 1 869 ? -26.062 28.734 -4.906 1 96.88 869 LEU A C 1
ATOM 6814 O O . LEU A 1 869 ? -26.766 29.344 -4.102 1 96.88 869 LEU A O 1
ATOM 6818 N N . GLY A 1 870 ? -24.734 28.828 -4.969 1 96.25 870 GLY A N 1
ATOM 6819 C CA . GLY A 1 870 ? -24.125 29.719 -3.998 1 96.25 870 GLY A CA 1
ATOM 6820 C C . GLY A 1 870 ? -22.891 30.422 -4.531 1 96.25 870 GLY A C 1
ATOM 6821 O O . GLY A 1 870 ? -22.203 29.906 -5.402 1 96.25 870 GLY A O 1
ATOM 6822 N N . LEU A 1 871 ? -22.625 31.625 -4.051 1 97.69 871 LEU A N 1
ATOM 6823 C CA . LEU A 1 871 ? -21.391 32.375 -4.215 1 97.69 871 LEU A CA 1
ATOM 6824 C C . LEU A 1 871 ? -20.609 32.438 -2.904 1 97.69 871 LEU A C 1
ATOM 6826 O O . LEU A 1 871 ? -21.203 32.594 -1.83 1 97.69 871 LEU A O 1
ATOM 6830 N N . THR A 1 872 ? -19.344 32.25 -3.043 1 96.5 872 THR A N 1
ATOM 6831 C CA . THR A 1 872 ? -18.547 32.188 -1.828 1 96.5 872 THR A CA 1
ATOM 6832 C C . THR A 1 872 ? -17.297 33.062 -1.971 1 96.5 872 THR A C 1
ATOM 6834 O O . THR A 1 872 ? -16.812 33.281 -3.082 1 96.5 872 THR A O 1
ATOM 6837 N N . GLY A 1 873 ? -16.797 33.594 -0.864 1 96.25 873 GLY A N 1
ATOM 6838 C CA . GLY A 1 873 ? -15.578 34.375 -0.773 1 96.25 873 GLY A CA 1
ATOM 6839 C C . GLY A 1 873 ? -14.805 34.156 0.51 1 96.25 873 GLY A C 1
ATOM 6840 O O . GLY A 1 873 ? -15.398 33.969 1.577 1 96.25 873 GLY A O 1
ATOM 6841 N N . LYS A 1 874 ? -13.516 34.062 0.399 1 94.75 874 LYS A N 1
ATOM 6842 C CA . LYS A 1 874 ? -12.625 33.906 1.545 1 94.75 874 LYS A CA 1
ATOM 6843 C C . LYS A 1 874 ? -11.57 35 1.579 1 94.75 874 LYS A C 1
ATOM 6845 O O . LYS A 1 874 ? -10.969 35.312 0.553 1 94.75 874 LYS A O 1
ATOM 6850 N N . ASN A 1 875 ? -11.359 35.531 2.736 1 95.06 875 ASN A N 1
ATOM 6851 C CA . ASN A 1 875 ? -10.367 36.562 2.971 1 95.06 875 ASN A CA 1
ATOM 6852 C C . ASN A 1 875 ? -10.562 37.75 2.023 1 95.06 875 ASN A C 1
ATOM 6854 O O . ASN A 1 875 ? -9.625 38.156 1.338 1 95.06 875 ASN A O 1
ATOM 6858 N N . LEU A 1 876 ? -11.742 38.344 2.076 1 95.69 876 LEU A N 1
ATOM 6859 C CA . LEU A 1 876 ? -12.125 39.344 1.084 1 95.69 876 LEU A CA 1
ATOM 6860 C C . LEU A 1 876 ? -11.648 40.719 1.493 1 95.69 876 LEU A C 1
ATOM 6862 O O . LEU A 1 876 ? -11.461 41.594 0.642 1 95.69 876 LEU A O 1
ATOM 6866 N N . TRP A 1 877 ? -11.531 40.844 2.842 1 95.88 877 TRP A N 1
ATOM 6867 C CA . TRP A 1 877 ? -11.227 42.188 3.305 1 95.88 877 TRP A CA 1
ATOM 6868 C C . TRP A 1 877 ? -10.375 42.156 4.566 1 95.88 877 TRP A C 1
ATOM 6870 O O . TRP A 1 877 ? -10.82 41.688 5.617 1 95.88 877 TRP A O 1
ATOM 6880 N N . MET A 1 878 ? -9.133 42.625 4.449 1 96.56 878 MET A N 1
ATOM 6881 C CA . MET A 1 878 ? -8.297 42.875 5.617 1 96.56 878 MET A CA 1
ATOM 6882 C C . MET A 1 878 ? -8.57 44.25 6.195 1 96.56 878 MET A C 1
ATOM 6884 O O . MET A 1 878 ? -8.039 45.25 5.703 1 96.56 878 MET A O 1
ATOM 6888 N N . ILE A 1 879 ? -9.219 44.375 7.281 1 97.31 879 ILE A N 1
ATOM 6889 C CA . ILE A 1 879 ? -9.695 45.625 7.852 1 97.31 879 ILE A CA 1
ATOM 6890 C C . ILE A 1 879 ? -8.555 46.312 8.586 1 97.31 879 ILE A C 1
ATOM 6892 O O . ILE A 1 879 ? -8.414 47.531 8.508 1 97.31 879 ILE A O 1
ATOM 6896 N N . TYR A 1 880 ? -7.859 45.594 9.297 1 97.25 880 TYR A N 1
ATOM 6897 C CA . TYR A 1 880 ? -6.73 46.125 10.047 1 97.25 880 TYR A CA 1
ATOM 6898 C C . TYR A 1 880 ? -5.547 45.156 10.016 1 97.25 880 TYR A C 1
ATOM 6900 O O . TYR A 1 880 ? -5.715 43.969 10.18 1 97.25 880 TYR A O 1
ATOM 6908 N N . CYS A 1 881 ? -4.383 45.656 9.758 1 97.19 881 CYS A N 1
ATOM 6909 C CA . CYS A 1 881 ? -3.127 44.906 9.789 1 97.19 881 CYS A CA 1
ATOM 6910 C C . CYS A 1 881 ? -1.935 45.844 9.641 1 97.19 881 CYS A C 1
ATOM 6912 O O . CYS A 1 881 ? -1.811 46.531 8.633 1 97.19 881 CYS A O 1
ATOM 6914 N N . LYS A 1 882 ? -1.095 45.844 10.594 1 94.69 882 LYS A N 1
ATOM 6915 C CA . LYS A 1 882 ? 0.08 46.719 10.531 1 94.69 882 LYS A CA 1
ATOM 6916 C C . LYS A 1 882 ? 1.269 45.969 9.914 1 94.69 882 LYS A C 1
ATOM 6918 O O . LYS A 1 882 ? 2.154 46.594 9.328 1 94.69 882 LYS A O 1
ATOM 6923 N N . ALA A 1 883 ? 1.369 44.688 10.117 1 96 883 ALA A N 1
ATOM 6924 C CA . ALA A 1 883 ? 2.447 43.906 9.531 1 96 883 ALA A CA 1
ATOM 6925 C C . ALA A 1 883 ? 2.393 43.938 8.008 1 96 883 ALA A C 1
ATOM 6927 O O . ALA A 1 883 ? 1.31 44 7.422 1 96 883 ALA A O 1
ATOM 6928 N N . PRO A 1 884 ? 3.479 43.906 7.359 1 95.5 884 PRO A N 1
ATOM 6929 C CA . PRO A 1 884 ? 3.506 43.969 5.898 1 95.5 884 PRO A CA 1
ATOM 6930 C C . PRO A 1 884 ? 3.139 42.656 5.242 1 95.5 884 PRO A C 1
ATOM 6932 O O . PRO A 1 884 ? 3.27 42.5 4.023 1 95.5 884 PRO A O 1
ATOM 6935 N N . TYR A 1 885 ? 2.84 41.688 5.906 1 94 885 TYR A N 1
ATOM 6936 C CA . TYR A 1 885 ? 2.346 40.375 5.449 1 94 885 TYR A CA 1
ATOM 6937 C C . TYR A 1 885 ? 1.221 39.875 6.344 1 94 885 TYR A C 1
ATOM 6939 O O . TYR A 1 885 ? 0.842 40.562 7.309 1 94 885 TYR A O 1
ATOM 6947 N N . ASP A 1 886 ? 0.658 38.75 6.016 1 94.31 886 ASP A N 1
ATOM 6948 C CA . ASP A 1 886 ? -0.419 38.188 6.82 1 94.31 886 ASP A CA 1
ATOM 6949 C C . ASP A 1 886 ? 0.133 37.5 8.055 1 94.31 886 ASP A C 1
ATOM 6951 O O . ASP A 1 886 ? 0.745 36.438 7.949 1 94.31 886 ASP A O 1
ATOM 6955 N N . PRO A 1 887 ? -0.09 37.969 9.211 1 93.44 887 PRO A N 1
ATOM 6956 C CA . PRO A 1 887 ? 0.467 37.375 10.43 1 93.44 887 PRO A CA 1
ATOM 6957 C C . PRO A 1 887 ? -0.131 36 10.758 1 93.44 887 PRO A C 1
ATOM 6959 O O . PRO A 1 887 ? 0.39 35.281 11.617 1 93.44 887 PRO A O 1
ATOM 6962 N N . GLU A 1 888 ? -1.194 35.594 10.094 1 90.75 888 GLU A N 1
ATOM 6963 C CA . GLU A 1 888 ? -1.855 34.312 10.406 1 90.75 888 GLU A CA 1
ATOM 6964 C C . GLU A 1 888 ? -1.244 33.188 9.609 1 90.75 888 GLU A C 1
ATOM 6966 O O . GLU A 1 888 ? -1.526 32 9.875 1 90.75 888 GLU A O 1
ATOM 6971 N N . SER A 1 889 ? -0.452 33.469 8.703 1 88.19 889 SER A N 1
ATOM 6972 C CA . SER A 1 889 ? 0.265 32.438 7.969 1 88.19 889 SER A CA 1
ATOM 6973 C C . SER A 1 889 ? 1.431 31.875 8.789 1 88.19 889 SER A C 1
ATOM 6975 O O . SER A 1 889 ? 2.135 32.625 9.461 1 88.19 889 SER A O 1
ATOM 6977 N N . THR A 1 890 ? 1.582 30.562 8.781 1 85.31 890 THR A N 1
ATOM 6978 C CA . THR A 1 890 ? 2.652 29.984 9.586 1 85.31 890 THR A CA 1
ATOM 6979 C C . THR A 1 890 ? 3.816 29.547 8.703 1 85.31 890 THR A C 1
ATOM 6981 O O . THR A 1 890 ? 3.609 29.062 7.594 1 85.31 890 THR A O 1
ATOM 6984 N N . SER A 1 891 ? 4.973 29.703 9.273 1 82.38 891 SER A N 1
ATOM 6985 C CA . SER A 1 891 ? 6.188 29.266 8.586 1 82.38 891 SER A CA 1
ATOM 6986 C C . SER A 1 891 ? 6.508 27.812 8.906 1 82.38 891 SER A C 1
ATOM 6988 O O . SER A 1 891 ? 7.297 27.172 8.203 1 82.38 891 SER A O 1
ATOM 6990 N N . SER A 1 892 ? 5.918 27.297 9.961 1 84.31 892 SER A N 1
ATOM 6991 C CA . SER A 1 892 ? 6.152 25.922 10.383 1 84.31 892 SER A CA 1
ATOM 6992 C C . SE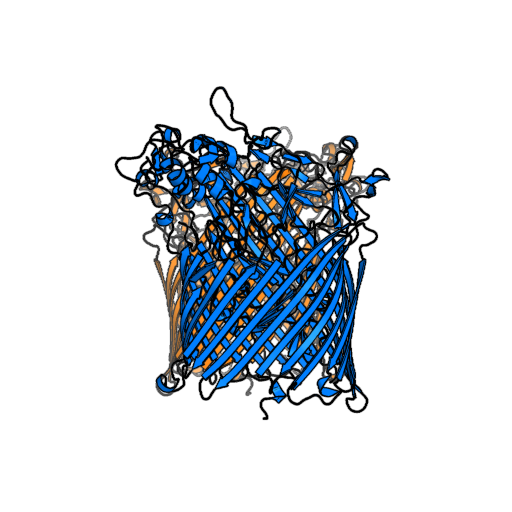R A 1 892 ? 4.883 25.297 10.953 1 84.31 892 SER A C 1
ATOM 6994 O O . SER A 1 892 ? 4.211 25.891 11.797 1 84.31 892 SER A O 1
ATOM 6996 N N . VAL A 1 893 ? 4.691 24.109 10.523 1 85.69 893 VAL A N 1
ATOM 6997 C CA . VAL A 1 893 ? 3.516 23.406 11.016 1 85.69 893 VAL A CA 1
ATOM 6998 C C . VAL A 1 893 ? 3.896 22.547 12.211 1 85.69 893 VAL A C 1
ATOM 7000 O O . VAL A 1 893 ? 3.049 22.219 13.047 1 85.69 893 VAL A O 1
ATOM 7003 N N . THR A 1 894 ? 5.125 22.25 12.352 1 85.44 894 THR A N 1
ATOM 7004 C CA . THR A 1 894 ? 5.496 21.266 13.359 1 85.44 894 THR A CA 1
ATOM 7005 C C . THR A 1 894 ? 6.246 21.922 14.516 1 85.44 894 THR A C 1
ATOM 7007 O O . THR A 1 894 ? 6.258 21.406 15.633 1 85.44 894 THR A O 1
ATOM 7010 N N . SER A 1 895 ? 6.859 23.062 14.312 1 87 895 SER A N 1
ATOM 7011 C CA . SER A 1 895 ? 7.629 23.719 15.359 1 87 895 SER A CA 1
ATOM 7012 C C . SER A 1 895 ? 6.754 24.672 16.188 1 87 895 SER A C 1
ATOM 7014 O O . SER A 1 895 ? 6.004 25.469 15.625 1 87 895 SER A O 1
ATOM 7016 N N . ASN A 1 896 ? 6.93 24.609 17.453 1 88.56 896 ASN A N 1
ATOM 7017 C CA . ASN A 1 896 ? 6.207 25.516 18.344 1 88.56 896 ASN A CA 1
ATOM 7018 C C . ASN A 1 896 ? 6.867 26.891 18.406 1 88.56 896 ASN A C 1
ATOM 7020 O O . ASN A 1 896 ? 6.242 27.859 18.828 1 88.56 896 ASN A O 1
ATOM 7024 N N . PHE A 1 897 ? 8.078 26.922 18.016 1 90.5 897 PHE A N 1
ATOM 7025 C CA . PHE A 1 897 ? 8.844 28.125 18.297 1 90.5 897 PHE A CA 1
ATOM 7026 C C . PHE A 1 897 ? 9.109 28.906 17 1 90.5 897 PHE A C 1
ATOM 7028 O O . PHE A 1 897 ? 9.234 30.125 17.016 1 90.5 897 PHE A O 1
ATOM 7035 N N . TYR A 1 898 ? 9.211 28.25 15.938 1 90.38 898 TYR A N 1
ATOM 7036 C CA . TYR A 1 898 ? 9.438 28.969 14.688 1 90.38 898 TYR A CA 1
ATOM 7037 C C . TYR A 1 898 ? 8.125 29.469 14.102 1 90.38 898 TYR A C 1
ATOM 7039 O O . TYR A 1 898 ? 7.676 28.984 13.055 1 90.38 898 TYR A O 1
ATOM 7047 N N . GLN A 1 899 ? 7.586 30.438 14.75 1 90.62 899 GLN A N 1
ATOM 7048 C CA . GLN A 1 899 ? 6.316 31.047 14.383 1 90.62 899 GLN A CA 1
ATOM 7049 C C . GLN A 1 899 ? 6.473 32.562 14.211 1 90.62 899 GLN A C 1
ATOM 7051 O O . GLN A 1 899 ? 7.375 33.156 14.789 1 90.62 899 GLN A O 1
ATOM 7056 N N . GLY A 1 900 ? 5.582 33.188 13.398 1 91.12 900 GLY A N 1
ATOM 7057 C CA . GLY A 1 900 ? 5.547 34.656 13.25 1 91.12 900 GLY A CA 1
ATOM 7058 C C . GLY A 1 900 ? 6.691 35.188 12.414 1 91.12 900 GLY A C 1
ATOM 7059 O O . GLY A 1 900 ? 7.148 36.312 12.633 1 91.12 900 GLY A O 1
ATOM 7060 N N . VAL A 1 901 ? 7.219 34.406 11.578 1 93.5 901 VAL A N 1
ATOM 7061 C CA . VAL A 1 901 ? 8.344 34.812 10.75 1 93.5 901 VAL A CA 1
ATOM 7062 C C . VAL A 1 901 ? 7.926 34.844 9.281 1 93.5 901 VAL A C 1
ATOM 7064 O O . VAL A 1 901 ? 7.336 33.875 8.789 1 93.5 901 VAL A O 1
ATOM 7067 N N . ASP A 1 902 ? 8.203 35.938 8.688 1 94.69 902 ASP A N 1
ATOM 7068 C CA . ASP A 1 902 ? 8.047 36.031 7.242 1 94.69 902 ASP A CA 1
ATOM 7069 C C . ASP A 1 902 ? 9.398 36.125 6.547 1 94.69 902 ASP A C 1
ATOM 7071 O O . ASP A 1 902 ? 10.148 37.062 6.758 1 94.69 902 ASP A O 1
ATOM 7075 N N . TYR A 1 903 ? 9.75 35.156 5.859 1 95.44 903 TYR A N 1
ATOM 7076 C CA . TYR A 1 903 ? 10.961 35.125 5.047 1 95.44 903 TYR A CA 1
ATOM 7077 C C . TYR A 1 903 ? 10.68 34.562 3.66 1 95.44 903 TYR A C 1
ATOM 7079 O O . TYR A 1 903 ? 10.93 33.375 3.402 1 95.44 903 TYR A O 1
ATOM 7087 N N . PHE A 1 904 ? 10.148 35.438 2.773 1 94.94 904 PHE A N 1
ATOM 7088 C CA . PHE A 1 904 ? 9.758 35.156 1.401 1 94.94 904 PHE A CA 1
ATOM 7089 C C . PHE A 1 904 ? 8.672 34.062 1.369 1 94.94 904 PHE A C 1
ATOM 7091 O O . PHE A 1 904 ? 8.742 33.125 0.572 1 94.94 904 PHE A O 1
ATOM 7098 N N . GLN A 1 905 ? 7.762 34.188 2.242 1 91.81 905 GLN A N 1
ATOM 7099 C CA . GLN A 1 905 ? 6.609 33.281 2.242 1 91.81 905 GLN A CA 1
ATOM 7100 C C . GLN A 1 905 ? 5.633 33.656 1.125 1 91.81 905 GLN A C 1
ATOM 7102 O O . GLN A 1 905 ? 5.465 34.844 0.795 1 91.81 905 GLN A O 1
ATOM 7107 N N . GLN A 1 906 ? 5.086 32.625 0.618 1 92.44 906 GLN A N 1
ATOM 7108 C CA . GLN A 1 906 ? 4.016 32.875 -0.338 1 92.44 906 GLN A CA 1
ATOM 7109 C C . GLN A 1 906 ? 2.887 33.688 0.301 1 92.44 906 GLN A C 1
ATOM 7111 O O . GLN A 1 906 ? 2.506 33.406 1.445 1 92.44 906 GLN A O 1
ATOM 7116 N N . PRO A 1 907 ? 2.346 34.625 -0.404 1 92.88 907 PRO A N 1
ATOM 7117 C CA . PRO A 1 907 ? 1.249 35.406 0.171 1 92.88 907 PRO A CA 1
ATOM 7118 C C . PRO A 1 907 ? 0.003 34.562 0.441 1 92.88 907 PRO A C 1
ATOM 7120 O O . PRO A 1 907 ? -0.262 33.594 -0.278 1 92.88 907 PRO A O 1
ATOM 7123 N N . SER A 1 908 ? -0.657 34.938 1.501 1 91.88 908 SER A N 1
ATOM 7124 C CA . SER A 1 908 ? -1.959 34.344 1.745 1 91.88 908 SER A CA 1
ATOM 7125 C C . SER A 1 908 ? -2.916 34.594 0.586 1 91.88 908 SER A C 1
ATOM 7127 O O . SER A 1 908 ? -2.717 35.531 -0.196 1 91.88 908 SER A O 1
ATOM 7129 N N . LEU A 1 909 ? -3.938 33.812 0.515 1 93.62 909 LEU A N 1
ATOM 7130 C CA . LEU A 1 909 ? -4.762 33.844 -0.688 1 93.62 909 LEU A CA 1
ATOM 7131 C C . LEU A 1 909 ? -6.125 34.469 -0.398 1 93.62 909 LEU A C 1
ATOM 7133 O O . LEU A 1 909 ? -6.652 34.312 0.708 1 93.62 909 LEU A O 1
ATOM 7137 N N . ARG A 1 910 ? -6.59 35.188 -1.312 1 95.06 910 ARG A N 1
ATOM 7138 C CA . ARG A 1 910 ? -7.988 35.594 -1.434 1 95.06 910 ARG A CA 1
ATOM 7139 C C . ARG A 1 910 ? -8.711 34.75 -2.484 1 95.06 910 ARG A C 1
ATOM 7141 O O . ARG A 1 910 ? -8.172 34.5 -3.562 1 95.06 910 ARG A O 1
ATOM 7148 N N . SER A 1 911 ? -9.867 34.312 -2.133 1 95.12 911 SER A N 1
ATOM 7149 C CA . SER A 1 911 ? -10.539 33.438 -3.078 1 95.12 911 SER A CA 1
ATOM 7150 C C . SER A 1 911 ? -11.984 33.875 -3.291 1 95.12 911 SER A C 1
ATOM 7152 O O . SER A 1 911 ? -12.648 34.312 -2.359 1 95.12 911 SER A O 1
ATOM 7154 N N . LEU A 1 912 ? -12.445 33.719 -4.477 1 97.31 912 LEU A N 1
ATOM 7155 C CA . LEU A 1 912 ? -13.836 33.875 -4.898 1 97.31 912 LEU A CA 1
ATOM 7156 C C . LEU A 1 912 ? -14.297 32.625 -5.664 1 97.31 912 LEU A C 1
ATOM 7158 O O . LEU A 1 912 ? -13.539 32.062 -6.449 1 97.31 912 LEU A O 1
ATOM 7162 N N . GLY A 1 913 ? -15.477 32.219 -5.336 1 97 913 GLY A N 1
ATOM 7163 C CA . GLY A 1 913 ? -15.922 31.031 -6.031 1 97 913 GLY A CA 1
ATOM 7164 C C . GLY A 1 913 ? -17.422 30.844 -6.016 1 97 913 GLY A C 1
ATOM 7165 O O . GLY A 1 913 ? -18.156 31.766 -5.656 1 97 913 GLY A O 1
ATOM 7166 N N . PHE A 1 914 ? -17.891 29.703 -6.523 1 97.06 914 PHE A N 1
ATOM 7167 C CA . PHE A 1 914 ? -19.312 29.359 -6.535 1 97.06 914 PHE A CA 1
ATOM 7168 C C . PHE A 1 914 ? -19.5 27.891 -6.184 1 97.06 914 PHE A C 1
ATOM 7170 O O . PHE A 1 914 ? -18.562 27.094 -6.27 1 97.06 914 PHE A O 1
ATOM 7177 N N . ASN A 1 915 ? -20.672 27.578 -5.707 1 95.62 915 ASN A N 1
ATOM 7178 C CA . ASN A 1 915 ? -21.047 26.219 -5.352 1 95.62 915 ASN A CA 1
ATOM 7179 C C . ASN A 1 915 ? -22.375 25.828 -5.992 1 95.62 915 ASN A C 1
ATOM 7181 O O . ASN A 1 915 ? -23.25 26.672 -6.191 1 95.62 915 ASN A O 1
ATOM 7185 N N . VAL A 1 916 ? -22.484 24.578 -6.312 1 96.75 916 VAL A N 1
ATOM 7186 C CA . VAL A 1 916 ? -23.719 23.953 -6.785 1 96.75 916 VAL A CA 1
ATOM 7187 C C . VAL A 1 916 ? -23.969 22.656 -6.023 1 96.75 916 VAL A C 1
ATOM 7189 O O . VAL A 1 916 ? -23.047 21.844 -5.852 1 96.75 916 VAL A O 1
ATOM 7192 N N . LYS A 1 917 ? -25.125 22.531 -5.492 1 95.88 917 LYS A N 1
ATOM 7193 C CA . LYS A 1 917 ? -25.531 21.297 -4.824 1 95.88 917 LYS A CA 1
ATOM 7194 C C . LYS A 1 917 ? -26.844 20.766 -5.383 1 95.88 917 LYS A C 1
ATOM 7196 O O . LYS A 1 917 ? -27.828 21.5 -5.461 1 95.88 917 LYS A O 1
ATOM 7201 N N . LEU A 1 918 ? -26.859 19.547 -5.746 1 96.31 918 LEU A N 1
ATOM 7202 C CA . LEU A 1 918 ? -28.047 18.844 -6.246 1 96.31 918 LEU A CA 1
ATOM 7203 C C . LEU A 1 918 ? -28.328 17.609 -5.41 1 96.31 918 LEU A C 1
ATOM 7205 O O . LEU A 1 918 ? -27.422 16.828 -5.109 1 96.31 918 LEU A O 1
ATOM 7209 N N . THR A 1 919 ? -29.547 17.531 -5.051 1 94.19 919 THR A N 1
ATOM 7210 C CA . THR A 1 919 ? -29.969 16.312 -4.367 1 94.19 919 THR A CA 1
ATOM 7211 C C . THR A 1 919 ? -31.219 15.734 -5.035 1 94.19 919 THR A C 1
ATOM 7213 O O . THR A 1 919 ? -32.219 16.438 -5.242 1 94.19 919 THR A O 1
ATOM 7216 N N . PHE A 1 920 ? -31.234 14.531 -5.215 1 92.88 920 PHE A N 1
ATOM 7217 C CA . PHE A 1 920 ? -32.344 13.844 -5.887 1 92.88 920 PHE A CA 1
ATOM 7218 C C . PHE A 1 920 ? -32.969 12.82 -4.961 1 92.88 920 PHE A C 1
ATOM 7220 O O . PHE A 1 920 ? -32.281 12.164 -4.176 1 92.88 920 PHE A O 1
ATOM 7227 N N . MET B 1 1 ? -38.844 -37.562 -8.836 1 21.3 1 MET B N 1
ATOM 7228 C CA . MET B 1 1 ? -38.562 -37.344 -10.25 1 21.3 1 MET B CA 1
ATOM 7229 C C . MET B 1 1 ? -38.312 -35.844 -10.508 1 21.3 1 MET B C 1
ATOM 7231 O O . MET B 1 1 ? -38.062 -35.469 -11.648 1 21.3 1 MET B O 1
ATOM 7235 N N . GLY B 1 2 ? -38.906 -35.094 -9.633 1 26.5 2 GLY B N 1
ATOM 7236 C CA . GLY B 1 2 ? -38.812 -33.625 -9.641 1 26.5 2 GLY B CA 1
ATOM 7237 C C . GLY B 1 2 ? -37.406 -33.125 -9.461 1 26.5 2 GLY B C 1
ATOM 7238 O O . GLY B 1 2 ? -37.188 -31.906 -9.453 1 26.5 2 GLY B O 1
ATOM 7239 N N . GLU B 1 3 ? -36.688 -33.875 -8.773 1 29.59 3 GLU B N 1
ATOM 7240 C CA . GLU B 1 3 ? -35.312 -33.406 -8.578 1 29.59 3 GLU B CA 1
ATOM 7241 C C . GLU B 1 3 ? -34.562 -33.406 -9.891 1 29.59 3 GLU B C 1
ATOM 7243 O O . GLU B 1 3 ? -33.438 -32.844 -9.969 1 29.59 3 GLU B O 1
ATOM 7248 N N . ASP B 1 4 ? -34.844 -34.219 -10.812 1 31.58 4 ASP B N 1
ATOM 7249 C CA . ASP B 1 4 ? -34.094 -34.594 -11.992 1 31.58 4 ASP B CA 1
ATOM 7250 C C . ASP B 1 4 ? -34.031 -33.438 -12.984 1 31.58 4 ASP B C 1
ATOM 7252 O O . ASP B 1 4 ? -33.219 -33.438 -13.922 1 31.58 4 ASP B O 1
ATOM 7256 N N . THR B 1 5 ? -35.125 -32.781 -13.266 1 34.81 5 THR B N 1
ATOM 7257 C CA . THR B 1 5 ? -35.188 -31.672 -14.219 1 34.81 5 THR B CA 1
ATOM 7258 C C . THR B 1 5 ? -34.25 -30.547 -13.812 1 34.81 5 THR B C 1
ATOM 7260 O O . THR B 1 5 ? -34.156 -29.531 -14.516 1 34.81 5 THR B O 1
ATOM 7263 N N . GLN B 1 6 ? -33.719 -30.469 -12.695 1 38.09 6 GLN B N 1
ATOM 7264 C CA . GLN B 1 6 ? -32.906 -29.422 -12.07 1 38.09 6 GLN B CA 1
ATOM 7265 C C . GLN B 1 6 ? -31.516 -29.375 -12.664 1 38.09 6 GLN B C 1
ATOM 7267 O O . GLN B 1 6 ? -30.797 -28.391 -12.508 1 38.09 6 GLN B O 1
ATOM 7272 N N . THR B 1 7 ? -31.016 -30.422 -13.164 1 43.88 7 THR B N 1
ATOM 7273 C CA . THR B 1 7 ? -29.641 -30.5 -13.633 1 43.88 7 THR B CA 1
ATOM 7274 C C . THR B 1 7 ? -29.484 -29.766 -14.961 1 43.88 7 THR B C 1
ATOM 7276 O O . THR B 1 7 ? -28.406 -29.234 -15.25 1 43.88 7 THR B O 1
ATOM 7279 N N . LEU B 1 8 ? -30.5 -29.875 -15.812 1 46.06 8 LEU B N 1
ATOM 7280 C CA . LEU B 1 8 ? -30.344 -29.312 -17.156 1 46.06 8 LEU B CA 1
ATOM 7281 C C . LEU B 1 8 ? -30.234 -27.797 -17.094 1 46.06 8 LEU B C 1
ATOM 7283 O O . LEU B 1 8 ? -29.688 -27.172 -18.016 1 46.06 8 LEU B O 1
ATOM 7287 N N . ASP B 1 9 ? -30.781 -27.219 -16.109 1 58.06 9 ASP B N 1
ATOM 7288 C CA . ASP B 1 9 ? -30.828 -25.766 -16.078 1 58.06 9 ASP B CA 1
ATOM 7289 C C . ASP B 1 9 ? -29.734 -25.203 -15.172 1 58.06 9 ASP B C 1
ATOM 7291 O O . ASP B 1 9 ? -29.922 -24.141 -14.555 1 58.06 9 ASP B O 1
ATOM 7295 N N . GLU B 1 10 ? -28.578 -25.953 -15.344 1 74.56 10 GLU B N 1
ATOM 7296 C CA . GLU B 1 10 ? -27.469 -25.453 -14.516 1 74.56 10 GLU B CA 1
ATOM 7297 C C . GLU B 1 10 ? -26.812 -24.234 -15.156 1 74.56 10 GLU B C 1
ATOM 7299 O O . GLU B 1 10 ? -26.625 -24.188 -16.375 1 74.56 10 GLU B O 1
ATOM 7304 N N . VAL B 1 11 ? -26.625 -23.312 -14.43 1 81.06 11 VAL B N 1
ATOM 7305 C CA . VAL B 1 11 ? -26.016 -22.062 -14.875 1 81.06 11 VAL B CA 1
ATOM 7306 C C . VAL B 1 11 ? -24.562 -22.016 -14.438 1 81.06 11 VAL B C 1
ATOM 7308 O O . VAL B 1 11 ? -24.203 -22.5 -13.359 1 81.06 11 VAL B O 1
ATOM 7311 N N . VAL B 1 12 ? -23.766 -21.656 -15.398 1 83.19 12 VAL B N 1
ATOM 7312 C CA . VAL B 1 12 ? -22.344 -21.5 -15.102 1 83.19 12 VAL B CA 1
ATOM 7313 C C . VAL B 1 12 ? -21.906 -20.078 -15.438 1 83.19 12 VAL B C 1
ATOM 7315 O O . VAL B 1 12 ? -22.484 -19.438 -16.312 1 83.19 12 VAL B O 1
ATOM 7318 N N . VAL B 1 13 ? -20.938 -19.688 -14.695 1 82.69 13 VAL B N 1
ATOM 7319 C CA . VAL B 1 13 ? -20.391 -18.359 -14.969 1 82.69 13 VAL B CA 1
ATOM 7320 C C . VAL B 1 13 ? -19.359 -18.453 -16.094 1 82.69 13 VAL B C 1
ATOM 7322 O O . VAL B 1 13 ? -18.484 -19.312 -16.078 1 82.69 13 VAL B O 1
ATOM 7325 N N . THR B 1 14 ? -19.531 -17.609 -17.047 1 80.56 14 THR B N 1
ATOM 7326 C CA . THR B 1 14 ? -18.641 -17.594 -18.188 1 80.56 14 THR B CA 1
ATOM 7327 C C . THR B 1 14 ? -17.891 -16.266 -18.281 1 80.56 14 THR B C 1
ATOM 7329 O O . THR B 1 14 ? -17.609 -15.633 -17.25 1 80.56 14 THR B O 1
ATOM 7332 N N . ALA B 1 15 ? -17.484 -15.969 -19.531 1 78.12 15 ALA B N 1
ATOM 7333 C CA . ALA B 1 15 ? -16.688 -14.766 -19.75 1 78.12 15 ALA B CA 1
ATOM 7334 C C . ALA B 1 15 ? -17.422 -13.516 -19.297 1 78.12 15 ALA B C 1
ATOM 7336 O O . ALA B 1 15 ? -18.641 -13.406 -19.484 1 78.12 15 ALA B O 1
ATOM 7337 N N . LEU B 1 16 ? -16.656 -12.625 -18.688 1 80.19 16 LEU B N 1
ATOM 7338 C CA . LEU B 1 16 ? -17.141 -11.336 -18.203 1 80.19 16 LEU B CA 1
ATOM 7339 C C . LEU B 1 16 ? -18.062 -11.508 -17.016 1 80.19 16 LEU B C 1
ATOM 7341 O O . LEU B 1 16 ? -18.781 -10.578 -16.641 1 80.19 16 LEU B O 1
ATOM 7345 N N . GLY B 1 17 ? -18.156 -12.789 -16.562 1 78.44 17 GLY B N 1
ATOM 7346 C CA . GLY B 1 17 ? -18.984 -13.062 -15.383 1 78.44 17 GLY B CA 1
ATOM 7347 C C . GLY B 1 17 ? -20.438 -13.258 -15.719 1 78.44 17 GLY B C 1
ATOM 7348 O O . GLY B 1 17 ? -21.297 -13.18 -14.836 1 78.44 17 GLY B O 1
ATOM 7349 N N . ILE B 1 18 ? -20.688 -13.492 -16.922 1 80.06 18 ILE B N 1
ATOM 7350 C CA . ILE B 1 18 ? -22.062 -13.672 -17.359 1 80.06 18 ILE B CA 1
ATOM 7351 C C . ILE B 1 18 ? -22.516 -15.109 -17.109 1 80.06 18 ILE B C 1
ATOM 7353 O O . ILE B 1 18 ? -21.812 -16.047 -17.469 1 80.06 18 ILE B O 1
ATOM 7357 N N . LYS B 1 19 ? -23.672 -15.258 -16.5 1 80.19 19 LYS B N 1
ATOM 7358 C CA . LYS B 1 19 ? -24.234 -16.578 -16.266 1 80.19 19 LYS B CA 1
ATOM 7359 C C . LYS B 1 19 ? -24.969 -17.094 -17.5 1 80.19 19 LYS B C 1
ATOM 7361 O O . LYS B 1 19 ? -25.75 -16.359 -18.125 1 80.19 19 LYS B O 1
ATOM 7366 N N . ARG B 1 20 ? -24.531 -18.266 -17.766 1 84.25 20 ARG B N 1
ATOM 7367 C CA . ARG B 1 20 ? -25.156 -18.906 -18.922 1 84.25 20 ARG B CA 1
ATOM 7368 C C . ARG B 1 20 ? -25.609 -20.328 -18.594 1 84.25 20 ARG B C 1
ATOM 7370 O O . ARG B 1 20 ? -25.016 -20.984 -17.719 1 84.25 20 ARG B O 1
ATOM 7377 N N . GLU B 1 21 ? -26.594 -20.656 -19.328 1 85.56 21 GLU B N 1
ATOM 7378 C CA . GLU B 1 21 ? -27 -22.047 -19.203 1 85.56 21 GLU B CA 1
ATOM 7379 C C . GLU B 1 21 ? -25.984 -22.984 -19.859 1 85.56 21 GLU B C 1
ATOM 7381 O O . GLU B 1 21 ? -25.5 -22.688 -20.953 1 85.56 21 GLU B O 1
ATOM 7386 N N . GLN B 1 22 ? -25.766 -24.016 -19.297 1 86.31 22 GLN B N 1
ATOM 7387 C CA . GLN B 1 22 ? -24.781 -24.969 -19.797 1 86.31 22 GLN B CA 1
ATOM 7388 C C . GLN B 1 22 ? -25.188 -25.5 -21.172 1 86.31 22 GLN B C 1
ATOM 7390 O O . GLN B 1 22 ? -24.312 -25.797 -22 1 86.31 22 GLN B O 1
ATOM 7395 N N . LYS B 1 23 ? -26.453 -25.703 -21.406 1 87.19 23 LYS B N 1
ATOM 7396 C CA . LYS B 1 23 ? -26.922 -26.281 -22.656 1 87.19 23 LYS B CA 1
ATOM 7397 C C . LYS B 1 23 ? -26.609 -25.359 -23.844 1 87.19 23 LYS B C 1
ATOM 7399 O O . LYS B 1 23 ? -26.5 -25.812 -24.984 1 87.19 23 LYS B O 1
ATOM 7404 N N . ALA B 1 24 ? -26.484 -24.094 -23.578 1 88.44 24 ALA B N 1
ATOM 7405 C CA . ALA B 1 24 ? -26.281 -23.125 -24.656 1 88.44 24 ALA B CA 1
ATOM 7406 C C . ALA B 1 24 ? -24.797 -22.984 -25 1 88.44 24 ALA B C 1
ATOM 7408 O O . ALA B 1 24 ? -24.453 -22.453 -26.062 1 88.44 24 ALA B O 1
ATOM 7409 N N . LEU B 1 25 ? -23.984 -23.5 -24.219 1 89.88 25 LEU B N 1
ATOM 7410 C CA . LEU B 1 25 ? -22.562 -23.281 -24.406 1 89.88 25 LEU B CA 1
ATOM 7411 C C . LEU B 1 25 ? -22.031 -24.156 -25.547 1 89.88 25 LEU B C 1
ATOM 7413 O O . LEU B 1 25 ? -22.312 -25.344 -25.609 1 89.88 25 LEU B O 1
ATOM 7417 N N . SER B 1 26 ? -21.234 -23.562 -26.359 1 91.75 26 SER B N 1
ATOM 7418 C CA . SER B 1 26 ? -20.688 -24.25 -27.531 1 91.75 26 SER B CA 1
ATOM 7419 C C . SER B 1 26 ? -19.25 -24.688 -27.297 1 91.75 26 SER B C 1
ATOM 7421 O O . SER B 1 26 ? -18.562 -25.078 -28.234 1 91.75 26 SER B O 1
ATOM 7423 N N . TYR B 1 27 ? -18.688 -24.5 -26.141 1 89.44 27 TYR B N 1
ATOM 7424 C CA . TYR B 1 27 ? -17.312 -24.844 -25.797 1 89.44 27 TYR B CA 1
ATOM 7425 C C . TYR B 1 27 ? -17.25 -25.609 -24.484 1 89.44 27 TYR B C 1
ATOM 7427 O O . TYR B 1 27 ? -18.25 -25.703 -23.766 1 89.44 27 TYR B O 1
ATOM 7435 N N . ASN B 1 28 ? -16.109 -26.125 -24.297 1 88.12 28 ASN B N 1
ATOM 7436 C CA . ASN B 1 28 ? -15.922 -26.953 -23.109 1 88.12 28 ASN B CA 1
ATOM 7437 C C . ASN B 1 28 ? -15.805 -26.094 -21.844 1 88.12 28 ASN B C 1
ATOM 7439 O O . ASN B 1 28 ? -15.125 -25.062 -21.859 1 88.12 28 ASN B O 1
ATOM 7443 N N . VAL B 1 29 ? -16.469 -26.516 -20.797 1 88.94 29 VAL B N 1
ATOM 7444 C CA . VAL B 1 29 ? -16.422 -25.859 -19.5 1 88.94 29 VAL B CA 1
ATOM 7445 C C . VAL B 1 29 ? -16.406 -26.906 -18.391 1 88.94 29 VAL B C 1
ATOM 7447 O O . VAL B 1 29 ? -17.203 -27.844 -18.391 1 88.94 29 VAL B O 1
ATOM 7450 N N . GLN B 1 30 ? -15.414 -26.719 -17.547 1 90.19 30 GLN B N 1
ATOM 7451 C CA . GLN B 1 30 ? -15.352 -27.578 -16.375 1 90.19 30 GLN B CA 1
ATOM 7452 C C . GLN B 1 30 ? -15.445 -26.766 -15.078 1 90.19 30 GLN B C 1
ATOM 7454 O O . GLN B 1 30 ? -14.797 -25.734 -14.945 1 90.19 30 GLN B O 1
ATOM 7459 N N . GLN B 1 31 ? -16.219 -27.219 -14.195 1 90.06 31 GLN B N 1
ATOM 7460 C CA . GLN B 1 31 ? -16.422 -26.484 -12.953 1 90.06 31 GLN B CA 1
ATOM 7461 C C . GLN B 1 31 ? -16 -27.328 -11.742 1 90.06 31 GLN B C 1
ATOM 7463 O O . GLN B 1 31 ? -16.25 -28.531 -11.703 1 90.06 31 GLN B O 1
ATOM 7468 N N . VAL B 1 32 ? -15.352 -26.656 -10.82 1 89.38 32 VAL B N 1
ATOM 7469 C CA . VAL B 1 32 ? -15 -27.25 -9.531 1 89.38 32 VAL B CA 1
ATOM 7470 C C . VAL B 1 32 ? -15.602 -26.422 -8.398 1 89.38 32 VAL B C 1
ATOM 7472 O O . VAL B 1 32 ? -15.336 -25.219 -8.297 1 89.38 32 VAL B O 1
ATOM 7475 N N . LYS B 1 33 ? -16.312 -27.125 -7.586 1 88.19 33 LYS B N 1
ATOM 7476 C CA . LYS B 1 33 ? -16.969 -26.422 -6.492 1 88.19 33 LYS B CA 1
ATOM 7477 C C . LYS B 1 33 ? -16 -26.156 -5.344 1 88.19 33 LYS B C 1
ATOM 7479 O O . LYS B 1 33 ? -15 -26.875 -5.191 1 88.19 33 LYS B O 1
ATOM 7484 N N . GLY B 1 34 ? -16.359 -25.25 -4.586 1 85 34 GLY B N 1
ATOM 7485 C CA . GLY B 1 34 ? -15.516 -24.828 -3.479 1 85 34 GLY B CA 1
ATOM 7486 C C . GLY B 1 34 ? -15.273 -25.922 -2.461 1 85 34 GLY B C 1
ATOM 7487 O O . GLY B 1 34 ? -14.18 -26.031 -1.903 1 85 34 GLY B O 1
ATOM 7488 N N . ASP B 1 35 ? -16.234 -26.656 -2.225 1 78.31 35 ASP B N 1
ATOM 7489 C CA . ASP B 1 35 ? -16.109 -27.734 -1.232 1 78.31 35 ASP B CA 1
ATOM 7490 C C . ASP B 1 35 ? -15.031 -28.734 -1.64 1 78.31 35 ASP B C 1
ATOM 7492 O O . ASP B 1 35 ? -14.352 -29.297 -0.784 1 78.31 35 ASP B O 1
ATOM 7496 N N . GLU B 1 36 ? -14.914 -28.953 -2.887 1 78.62 36 GLU B N 1
ATOM 7497 C CA . GLU B 1 36 ? -13.875 -29.859 -3.379 1 78.62 36 GLU B CA 1
ATOM 7498 C C . GLU B 1 36 ? -12.484 -29.281 -3.15 1 78.62 36 GLU B C 1
ATOM 7500 O O . GLU B 1 36 ? -11.523 -30.031 -2.969 1 78.62 36 GLU B O 1
ATOM 7505 N N . LEU B 1 37 ? -12.406 -28.016 -3.096 1 79.44 37 LEU B N 1
ATOM 7506 C CA . LEU B 1 37 ? -11.133 -27.328 -2.893 1 79.44 37 LEU B CA 1
ATOM 7507 C C . LEU B 1 37 ? -10.719 -27.375 -1.426 1 79.44 37 LEU B C 1
ATOM 7509 O O . LEU B 1 37 ? -9.531 -27.344 -1.11 1 79.44 37 LEU B O 1
ATOM 7513 N N . THR B 1 38 ? -11.719 -27.422 -0.561 1 79.81 38 THR B N 1
ATOM 7514 C CA . THR B 1 38 ? -11.406 -27.219 0.851 1 79.81 38 THR B CA 1
ATOM 7515 C C . THR B 1 38 ? -11.398 -28.547 1.596 1 79.81 38 THR B C 1
ATOM 7517 O O . THR B 1 38 ? -11.117 -28.594 2.795 1 79.81 38 THR B O 1
ATOM 7520 N N . ASN B 1 39 ? -11.711 -29.625 0.858 1 80.81 39 ASN B N 1
ATOM 7521 C CA . ASN B 1 39 ? -11.602 -30.922 1.501 1 80.81 39 ASN B CA 1
ATOM 7522 C C . ASN B 1 39 ? -10.164 -31.25 1.888 1 80.81 39 ASN B C 1
ATOM 7524 O O . ASN B 1 39 ? -9.906 -31.734 2.986 1 80.81 39 ASN B O 1
ATOM 7528 N N . ILE B 1 40 ? -9.344 -31.078 0.993 1 85.31 40 ILE B N 1
ATOM 7529 C CA . ILE B 1 40 ? -7.914 -31.109 1.255 1 85.31 40 ILE B CA 1
ATOM 7530 C C . ILE B 1 40 ? -7.289 -29.766 0.876 1 85.31 40 ILE B C 1
ATOM 7532 O O . ILE B 1 40 ? -6.965 -29.531 -0.291 1 85.31 40 ILE B O 1
ATOM 7536 N N . LYS B 1 41 ? -6.953 -29.047 1.842 1 85.44 41 LYS B N 1
ATOM 7537 C CA . LYS B 1 41 ? -6.535 -27.672 1.622 1 85.44 41 LYS B CA 1
ATOM 7538 C C . LYS B 1 41 ? -5.043 -27.594 1.307 1 85.44 41 LYS B C 1
ATOM 7540 O O . LYS B 1 41 ? -4.254 -28.391 1.804 1 85.44 41 LYS B O 1
ATOM 7545 N N . ASP B 1 42 ? -4.777 -26.656 0.513 1 87.5 42 ASP B N 1
ATOM 7546 C CA . ASP B 1 42 ? -3.404 -26.281 0.182 1 87.5 42 ASP B CA 1
ATOM 7547 C C . ASP B 1 42 ? -3.199 -24.781 0.304 1 87.5 42 ASP B C 1
ATOM 7549 O O . ASP B 1 42 ? -4.129 -24 0.075 1 87.5 42 ASP B O 1
ATOM 7553 N N . ALA B 1 43 ? -1.928 -24.422 0.7 1 86.5 43 ALA B N 1
ATOM 7554 C CA . ALA B 1 43 ? -1.641 -23 0.814 1 86.5 43 ALA B CA 1
ATOM 7555 C C . ALA B 1 43 ? -1.854 -22.297 -0.519 1 86.5 43 ALA B C 1
ATOM 7557 O O . ALA B 1 43 ? -2.346 -21.156 -0.554 1 86.5 43 ALA B O 1
ATOM 7558 N N . ASN B 1 44 ? -1.414 -22.844 -1.55 1 90.25 44 ASN B N 1
ATOM 7559 C CA . ASN B 1 44 ? -1.809 -22.438 -2.896 1 90.25 44 ASN B CA 1
ATOM 7560 C C . ASN B 1 44 ? -2.934 -23.328 -3.436 1 90.25 44 ASN B C 1
ATOM 7562 O O . ASN B 1 44 ? -2.68 -24.391 -3.98 1 90.25 44 ASN B O 1
ATOM 7566 N N . PHE B 1 45 ? -4.133 -22.859 -3.463 1 89 45 PHE B N 1
ATOM 7567 C CA . PHE B 1 45 ? -5.328 -23.641 -3.717 1 89 45 PHE B CA 1
ATOM 7568 C C . PHE B 1 45 ? -5.328 -24.188 -5.141 1 89 45 PHE B C 1
ATOM 7570 O O . PHE B 1 45 ? -6.043 -25.141 -5.449 1 89 45 PHE B O 1
ATOM 7577 N N . ILE B 1 46 ? -4.543 -23.688 -6.004 1 90.31 46 ILE B N 1
ATOM 7578 C CA . ILE B 1 46 ? -4.504 -24.125 -7.398 1 90.31 46 ILE B CA 1
ATOM 7579 C C . ILE B 1 46 ? -4.012 -25.562 -7.477 1 90.31 46 ILE B C 1
ATOM 7581 O O . ILE B 1 46 ? -4.406 -26.312 -8.375 1 90.31 46 ILE B O 1
ATOM 7585 N N . ASN B 1 47 ? -3.195 -25.906 -6.543 1 88.44 47 ASN B N 1
ATOM 7586 C CA . ASN B 1 47 ? -2.646 -27.25 -6.527 1 88.44 47 ASN B CA 1
ATOM 7587 C C . ASN B 1 47 ? -3.736 -28.297 -6.305 1 88.44 47 ASN B C 1
ATOM 7589 O O . ASN B 1 47 ? -3.566 -29.469 -6.668 1 88.44 47 ASN B O 1
ATOM 7593 N N . ALA B 1 48 ? -4.832 -27.875 -5.816 1 86.12 48 ALA B N 1
ATOM 7594 C CA . ALA B 1 48 ? -5.926 -28.797 -5.531 1 86.12 48 ALA B CA 1
ATOM 7595 C C . ALA B 1 48 ? -6.645 -29.203 -6.809 1 86.12 48 ALA B C 1
ATOM 7597 O O . ALA B 1 48 ? -7.387 -30.188 -6.82 1 86.12 48 ALA B O 1
ATOM 7598 N N . LEU B 1 49 ? -6.402 -28.531 -7.832 1 88.25 49 LEU B N 1
ATOM 7599 C CA . LEU B 1 49 ? -7.078 -28.828 -9.094 1 88.25 49 LEU B CA 1
ATOM 7600 C C . LEU B 1 49 ? -6.379 -29.953 -9.844 1 88.25 49 LEU B C 1
ATOM 7602 O O . LEU B 1 49 ? -6.938 -30.516 -10.789 1 88.25 49 LEU B O 1
ATOM 7606 N N . SER B 1 50 ? -5.254 -30.297 -9.414 1 87.5 50 SER B N 1
ATOM 7607 C CA . SER B 1 50 ? -4.473 -31.297 -10.133 1 87.5 50 SER B CA 1
ATOM 7608 C C . SER B 1 50 ? -5.219 -32.625 -10.211 1 87.5 50 SER B C 1
ATOM 7610 O O . SER B 1 50 ? -5.648 -33.156 -9.188 1 87.5 50 SER B O 1
ATOM 7612 N N . GLY B 1 51 ? -5.461 -33.125 -11.422 1 87 51 GLY B N 1
ATOM 7613 C CA . GLY B 1 51 ? -6.082 -34.438 -11.641 1 87 51 GLY B CA 1
ATOM 7614 C C . GLY B 1 51 ? -7.598 -34.375 -11.648 1 87 51 GLY B C 1
ATOM 7615 O O . GLY B 1 51 ? -8.266 -35.375 -11.875 1 87 51 GLY B O 1
ATOM 7616 N N . LYS B 1 52 ? -8.109 -33.219 -11.461 1 89.88 52 LYS B N 1
ATOM 7617 C CA . LYS B 1 52 ? -9.562 -33.125 -11.352 1 89.88 52 LYS B CA 1
ATOM 7618 C C . LYS B 1 52 ? -10.18 -32.531 -12.609 1 89.88 52 LYS B C 1
ATOM 7620 O O . LYS B 1 52 ? -11.383 -32.656 -12.836 1 89.88 52 LYS B O 1
ATOM 7625 N N . VAL B 1 53 ? -9.336 -31.938 -13.352 1 91.94 53 VAL B N 1
ATOM 7626 C CA . VAL B 1 53 ? -9.812 -31.297 -14.57 1 91.94 53 VAL B CA 1
ATOM 7627 C C . VAL B 1 53 ? -9 -31.781 -15.766 1 91.94 53 VAL B C 1
ATOM 7629 O O . VAL B 1 53 ? -7.777 -31.906 -15.688 1 91.94 53 VAL B O 1
ATOM 7632 N N . ALA B 1 54 ? -9.688 -32.062 -16.797 1 93.94 54 ALA B N 1
ATOM 7633 C CA . ALA B 1 54 ? -9.008 -32.5 -18.016 1 93.94 54 ALA B CA 1
ATOM 7634 C C . ALA B 1 54 ? -8.469 -31.297 -18.797 1 93.94 54 ALA B C 1
ATOM 7636 O O . ALA B 1 54 ? -9.078 -30.219 -18.797 1 93.94 54 ALA B O 1
ATOM 7637 N N . GLY B 1 55 ? -7.371 -31.547 -19.422 1 93.5 55 GLY B N 1
ATOM 7638 C CA . GLY B 1 55 ? -6.82 -30.531 -20.312 1 93.5 55 GLY B CA 1
ATOM 7639 C C . GLY B 1 55 ? -5.961 -29.516 -19.594 1 93.5 55 GLY B C 1
ATOM 7640 O O . GLY B 1 55 ? -5.531 -28.531 -20.188 1 93.5 55 GLY B O 1
ATOM 7641 N N . VAL B 1 56 ? -5.723 -29.719 -18.328 1 93.19 56 VAL B N 1
ATOM 7642 C CA . VAL B 1 56 ? -4.945 -28.781 -17.547 1 93.19 56 VAL B CA 1
ATOM 7643 C C . VAL B 1 56 ? -3.805 -29.5 -16.844 1 93.19 56 VAL B C 1
ATOM 7645 O O . VAL B 1 56 ? -4.012 -30.562 -16.25 1 93.19 56 VAL B O 1
ATOM 7648 N N . THR B 1 57 ? -2.674 -28.922 -16.969 1 92.38 57 THR B N 1
ATOM 7649 C CA . THR B 1 57 ? -1.519 -29.406 -16.234 1 92.38 57 THR B CA 1
ATOM 7650 C C . THR B 1 57 ? -1.082 -28.406 -15.172 1 92.38 57 THR B C 1
ATOM 7652 O O . THR B 1 57 ? -0.812 -27.25 -15.477 1 92.38 57 THR B O 1
ATOM 7655 N N . ILE B 1 58 ? -0.979 -28.891 -13.961 1 92.56 58 ILE B N 1
ATOM 7656 C CA . ILE B 1 58 ? -0.567 -28.047 -12.844 1 92.56 58 ILE B CA 1
ATOM 7657 C C . ILE B 1 58 ? 0.697 -28.625 -12.203 1 92.56 58 ILE B C 1
ATOM 7659 O O . ILE B 1 58 ? 0.709 -29.766 -11.758 1 92.56 58 ILE B O 1
ATOM 7663 N N . ASN B 1 59 ? 1.703 -27.812 -12.195 1 89.88 59 ASN B N 1
ATOM 7664 C CA . ASN B 1 59 ? 2.959 -28.188 -11.555 1 89.88 59 ASN B CA 1
ATOM 7665 C C . ASN B 1 59 ? 3.322 -27.25 -10.414 1 89.88 59 ASN B C 1
ATOM 7667 O O . ASN B 1 59 ? 3.504 -26.047 -10.633 1 89.88 59 ASN B O 1
ATOM 7671 N N . ALA B 1 60 ? 3.475 -27.828 -9.281 1 86.88 60 ALA B N 1
ATOM 7672 C CA . ALA B 1 60 ? 3.85 -27.031 -8.125 1 86.88 60 ALA B CA 1
ATOM 7673 C C . ALA B 1 60 ? 5.355 -26.797 -8.078 1 86.88 60 ALA B C 1
ATOM 7675 O O . ALA B 1 60 ? 6.141 -27.688 -8.422 1 86.88 60 ALA B O 1
ATOM 7676 N N . SER B 1 61 ? 5.746 -25.625 -7.621 1 84.44 61 SER B N 1
ATOM 7677 C CA . SER B 1 61 ? 7.156 -25.359 -7.359 1 84.44 61 SER B CA 1
ATOM 7678 C C . SER B 1 61 ? 7.664 -26.172 -6.18 1 84.44 61 SER B C 1
ATOM 7680 O O . SER B 1 61 ? 6.902 -26.5 -5.266 1 84.44 61 SER B O 1
ATOM 7682 N N . SER B 1 62 ? 8.898 -26.5 -6.25 1 80.06 62 SER B N 1
ATOM 7683 C CA . SER B 1 62 ? 9.516 -27.281 -5.18 1 80.06 62 SER B CA 1
ATOM 7684 C C . SER B 1 62 ? 9.867 -26.406 -3.988 1 80.06 62 SER B C 1
ATOM 7686 O O . SER B 1 62 ? 10.359 -26.891 -2.971 1 80.06 62 SER B O 1
ATOM 7688 N N . ALA B 1 63 ? 9.508 -25.125 -3.992 1 83.12 63 ALA B N 1
ATOM 7689 C CA . ALA B 1 63 ? 9.984 -24.172 -2.998 1 83.12 63 ALA B CA 1
ATOM 7690 C C . ALA B 1 63 ? 9.133 -24.219 -1.733 1 83.12 63 ALA B C 1
ATOM 7692 O O . ALA B 1 63 ? 9.352 -23.438 -0.797 1 83.12 63 ALA B O 1
ATOM 7693 N N . GLY B 1 64 ? 8.164 -25.047 -1.664 1 81.06 64 GLY B N 1
ATOM 7694 C CA . GLY B 1 64 ? 7.418 -25.25 -0.432 1 81.06 64 GLY B CA 1
ATOM 7695 C C . GLY B 1 64 ? 6.059 -24.578 -0.445 1 81.06 64 GLY B C 1
ATOM 7696 O O . GLY B 1 64 ? 5.461 -24.391 -1.508 1 81.06 64 GLY B O 1
ATOM 7697 N N . ALA B 1 65 ? 5.617 -24.328 0.794 1 84.62 65 ALA B N 1
ATOM 7698 C CA . ALA B 1 65 ? 4.258 -23.828 0.965 1 84.62 65 ALA B CA 1
ATOM 7699 C C . ALA B 1 65 ? 4.117 -22.422 0.364 1 84.62 65 ALA B C 1
ATOM 7701 O O . ALA B 1 65 ? 4.992 -21.578 0.543 1 84.62 65 ALA B O 1
ATOM 7702 N N . GLY B 1 66 ? 3.051 -22.312 -0.343 1 86.19 66 GLY B N 1
ATOM 7703 C CA . GLY B 1 66 ? 2.752 -21 -0.892 1 86.19 66 GLY B CA 1
ATOM 7704 C C . GLY B 1 66 ? 3.523 -20.688 -2.164 1 86.19 66 GLY B C 1
ATOM 7705 O O . GLY B 1 66 ? 3.303 -19.656 -2.797 1 86.19 66 GLY B O 1
ATOM 7706 N N . ALA B 1 67 ? 4.359 -21.547 -2.529 1 89.06 67 ALA B N 1
ATOM 7707 C CA . ALA B 1 67 ? 5.168 -21.312 -3.723 1 89.06 67 ALA B CA 1
ATOM 7708 C C . ALA B 1 67 ? 4.293 -21.219 -4.969 1 89.06 67 ALA B C 1
ATOM 7710 O O . ALA B 1 67 ? 3.152 -21.688 -4.973 1 89.06 67 ALA B O 1
ATOM 7711 N N . ALA B 1 68 ? 4.84 -20.672 -5.941 1 90.12 68 ALA B N 1
ATOM 7712 C CA . ALA B 1 68 ? 4.113 -20.453 -7.188 1 90.12 68 ALA B CA 1
ATOM 7713 C C . ALA B 1 68 ? 3.83 -21.781 -7.895 1 90.12 68 ALA B C 1
ATOM 7715 O O . ALA B 1 68 ? 4.531 -22.766 -7.672 1 90.12 68 ALA B O 1
ATOM 7716 N N . ALA B 1 69 ? 2.732 -21.766 -8.664 1 89.62 69 ALA B N 1
ATOM 7717 C CA . ALA B 1 69 ? 2.371 -22.922 -9.477 1 89.62 69 ALA B CA 1
ATOM 7718 C C . ALA B 1 69 ? 2.326 -22.578 -10.961 1 89.62 69 ALA B C 1
ATOM 7720 O O . ALA B 1 69 ? 1.99 -21.438 -11.32 1 89.62 69 ALA B O 1
ATOM 7721 N N . ARG B 1 70 ? 2.68 -23.453 -11.727 1 91.81 70 ARG B N 1
ATOM 7722 C CA . ARG B 1 70 ? 2.578 -23.328 -13.18 1 91.81 70 ARG B CA 1
ATOM 7723 C C . ARG B 1 70 ? 1.327 -24.031 -13.695 1 91.81 70 ARG B C 1
ATOM 7725 O O . ARG B 1 70 ? 1.101 -25.219 -13.414 1 91.81 70 ARG B O 1
ATOM 7732 N N . VAL B 1 71 ? 0.517 -23.312 -14.414 1 93.38 71 VAL B N 1
ATOM 7733 C CA . VAL B 1 71 ? -0.726 -23.844 -14.953 1 93.38 71 VAL B CA 1
ATOM 7734 C C . VAL B 1 71 ? -0.746 -23.672 -16.469 1 93.38 71 VAL B C 1
ATOM 7736 O O . VAL B 1 71 ? -0.843 -22.547 -16.969 1 93.38 71 VAL B O 1
ATOM 7739 N N . VAL B 1 72 ? -0.733 -24.734 -17.188 1 94.06 72 VAL B N 1
ATOM 7740 C CA . VAL B 1 72 ? -0.73 -24.719 -18.641 1 94.06 72 VAL B CA 1
ATOM 7741 C C . VAL B 1 72 ? -1.929 -25.5 -19.172 1 94.06 72 VAL B C 1
ATOM 7743 O O . VAL B 1 72 ? -2.184 -26.625 -18.734 1 94.06 72 VAL B O 1
ATOM 7746 N N . MET B 1 73 ? -2.635 -24.938 -20.047 1 94.25 73 MET B N 1
ATOM 7747 C CA . MET B 1 73 ? -3.801 -25.578 -20.641 1 94.25 73 MET B CA 1
ATOM 7748 C C . MET B 1 73 ? -3.553 -25.875 -22.125 1 94.25 73 MET B C 1
ATOM 7750 O O . MET B 1 73 ? -3.107 -25.016 -22.875 1 94.25 73 MET B O 1
ATOM 7754 N N . ARG B 1 74 ? -3.873 -27.109 -22.469 1 94.12 74 ARG B N 1
ATOM 7755 C CA . ARG B 1 74 ? -3.791 -27.594 -23.844 1 94.12 74 ARG B CA 1
ATOM 7756 C C . ARG B 1 74 ? -2.396 -27.375 -24.422 1 94.12 74 ARG B C 1
ATOM 7758 O O . ARG B 1 74 ? -2.252 -26.906 -25.547 1 94.12 74 ARG B O 1
ATOM 7765 N N . GLY B 1 75 ? -1.401 -27.484 -23.594 1 92.62 75 GLY B N 1
ATOM 7766 C CA . GLY B 1 75 ? -0.016 -27.547 -24.031 1 92.62 75 GLY B CA 1
ATOM 7767 C C . GLY B 1 75 ? 0.631 -26.172 -24.172 1 92.62 75 GLY B C 1
ATOM 7768 O O . GLY B 1 75 ? -0.042 -25.156 -24.047 1 92.62 75 GLY B O 1
ATOM 7769 N N . THR B 1 76 ? 1.912 -26.188 -24.438 1 92.75 76 THR B N 1
ATOM 7770 C CA . THR B 1 76 ? 2.689 -24.969 -24.625 1 92.75 76 THR B CA 1
ATOM 7771 C C . THR B 1 76 ? 2.463 -24.391 -26.016 1 92.75 76 THR B C 1
ATOM 7773 O O . THR B 1 76 ? 2.361 -25.141 -27 1 92.75 76 THR B O 1
ATOM 7776 N N . LYS B 1 77 ? 2.471 -23.047 -26.094 1 91.56 77 LYS B N 1
ATOM 7777 C CA . LYS B 1 77 ? 2.049 -22.453 -27.359 1 91.56 77 LYS B CA 1
ATOM 7778 C C . LYS B 1 77 ? 3.039 -21.391 -27.812 1 91.56 77 LYS B C 1
ATOM 7780 O O . LYS B 1 77 ? 3.154 -21.109 -29.016 1 91.56 77 LYS B O 1
ATOM 7785 N N . SER B 1 78 ? 3.633 -20.75 -26.875 1 92.44 78 SER B N 1
ATOM 7786 C CA . SER B 1 78 ? 4.473 -19.625 -27.25 1 92.44 78 SER B CA 1
ATOM 7787 C C . SER B 1 78 ? 5.949 -19.922 -27.016 1 92.44 78 SER B C 1
ATOM 7789 O O . SER B 1 78 ? 6.301 -20.562 -26.016 1 92.44 78 SER B O 1
ATOM 7791 N N . LEU B 1 79 ? 6.73 -19.391 -27.906 1 91.06 79 LEU B N 1
ATOM 7792 C CA . LEU B 1 79 ? 8.172 -19.594 -27.781 1 91.06 79 LEU B CA 1
ATOM 7793 C C . LEU B 1 79 ? 8.781 -18.625 -26.781 1 91.06 79 LEU B C 1
ATOM 7795 O O . LEU B 1 79 ? 9.805 -18.938 -26.172 1 91.06 79 LEU B O 1
ATOM 7799 N N . GLU B 1 80 ? 8.164 -17.5 -26.625 1 87.25 80 GLU B N 1
ATOM 7800 C CA . GLU B 1 80 ? 8.828 -16.469 -25.828 1 87.25 80 GLU B CA 1
ATOM 7801 C C . GLU B 1 80 ? 7.93 -15.992 -24.688 1 87.25 80 GLU B C 1
ATOM 7803 O O . GLU B 1 80 ? 8.414 -15.453 -23.688 1 87.25 80 GLU B O 1
ATOM 7808 N N . LYS B 1 81 ? 6.691 -16.125 -24.781 1 86.94 81 LYS B N 1
ATOM 7809 C CA . LYS B 1 81 ? 5.77 -15.641 -23.766 1 86.94 81 LYS B CA 1
ATOM 7810 C C . LYS B 1 81 ? 5.469 -16.719 -22.734 1 86.94 81 LYS B C 1
ATOM 7812 O O . LYS B 1 81 ? 5.727 -17.906 -22.969 1 86.94 81 LYS B O 1
ATOM 7817 N N . ASN B 1 82 ? 4.988 -16.297 -21.672 1 86.69 82 ASN B N 1
ATOM 7818 C CA . ASN B 1 82 ? 4.539 -17.188 -20.609 1 86.69 82 ASN B CA 1
ATOM 7819 C C . ASN B 1 82 ? 3.199 -17.828 -20.953 1 86.69 82 ASN B C 1
ATOM 7821 O O . ASN B 1 82 ? 2.252 -17.156 -21.328 1 86.69 82 ASN B O 1
ATOM 7825 N N . ASP B 1 83 ? 3.088 -19.094 -20.766 1 90.31 83 ASP B N 1
ATOM 7826 C CA . ASP B 1 83 ? 1.888 -19.812 -21.172 1 90.31 83 ASP B CA 1
ATOM 7827 C C . ASP B 1 83 ? 0.979 -20.078 -19.984 1 90.31 83 ASP B C 1
ATOM 7829 O O . ASP B 1 83 ? 0.028 -20.859 -20.078 1 90.31 83 ASP B O 1
ATOM 7833 N N . ASN B 1 84 ? 1.252 -19.422 -18.844 1 91.25 84 ASN B N 1
ATOM 7834 C CA . ASN B 1 84 ? 0.387 -19.625 -17.688 1 91.25 84 ASN B CA 1
ATOM 7835 C C . ASN B 1 84 ? -1.029 -19.109 -17.938 1 91.25 84 ASN B C 1
ATOM 7837 O O . ASN B 1 84 ? -1.219 -18.125 -18.656 1 91.25 84 ASN B O 1
ATOM 7841 N N . ALA B 1 85 ? -1.955 -19.75 -17.297 1 92.06 85 ALA B N 1
ATOM 7842 C CA . ALA B 1 85 ? -3.363 -19.391 -17.469 1 92.06 85 ALA B CA 1
ATOM 7843 C C . ALA B 1 85 ? -3.658 -18.016 -16.875 1 92.06 85 ALA B C 1
ATOM 7845 O O . ALA B 1 85 ? -2.949 -17.562 -15.969 1 92.06 85 ALA B O 1
ATOM 7846 N N . LEU B 1 86 ? -4.695 -17.422 -17.422 1 92.56 86 LEU B N 1
ATOM 7847 C CA . LEU B 1 86 ? -5.199 -16.172 -16.859 1 92.56 86 LEU B CA 1
ATOM 7848 C C . LEU B 1 86 ? -6.141 -16.438 -15.688 1 92.56 86 LEU B C 1
ATOM 7850 O O . LEU B 1 86 ? -6.996 -17.328 -15.766 1 92.56 86 LEU B O 1
ATOM 7854 N N . TYR B 1 87 ? -5.984 -15.758 -14.664 1 93.88 87 TYR B N 1
ATOM 7855 C CA . TYR B 1 87 ? -6.91 -15.828 -13.539 1 93.88 87 TYR B CA 1
ATOM 7856 C C . TYR B 1 87 ? -7.902 -14.672 -13.57 1 93.88 87 TYR B C 1
ATOM 7858 O O . TYR B 1 87 ? -7.516 -13.523 -13.812 1 93.88 87 TYR B O 1
ATOM 7866 N N . VAL B 1 88 ? -9.133 -15.039 -13.406 1 94.38 88 VAL B N 1
ATOM 7867 C CA . VAL B 1 88 ? -10.211 -14.055 -13.375 1 94.38 88 VAL B CA 1
ATOM 7868 C C . VAL B 1 88 ? -11.023 -14.227 -12.094 1 94.38 88 VAL B C 1
ATOM 7870 O O . VAL B 1 88 ? -11.445 -15.336 -11.758 1 94.38 88 VAL B O 1
ATOM 7873 N N . ILE B 1 89 ? -11.266 -13.18 -11.375 1 94.75 89 ILE B N 1
ATOM 7874 C CA . ILE B 1 89 ? -12.078 -13.219 -10.164 1 94.75 89 ILE B CA 1
ATOM 7875 C C . ILE B 1 89 ? -13.383 -12.453 -10.383 1 94.75 89 ILE B C 1
ATOM 7877 O O . ILE B 1 89 ? -13.367 -11.242 -10.586 1 94.75 89 ILE B O 1
ATOM 7881 N N . ASP B 1 90 ? -14.422 -13.125 -10.336 1 93 90 ASP B N 1
ATOM 7882 C CA . ASP B 1 90 ? -15.75 -12.547 -10.508 1 93 90 ASP B CA 1
ATOM 7883 C C . ASP B 1 90 ? -15.844 -11.758 -11.812 1 93 90 ASP B C 1
ATOM 7885 O O . ASP B 1 90 ? -16.328 -10.625 -11.828 1 93 90 ASP B O 1
ATOM 7889 N N . GLY B 1 91 ? -15.266 -12.305 -12.82 1 89.81 91 GLY B N 1
ATOM 7890 C CA . GLY B 1 91 ? -15.391 -11.758 -14.164 1 89.81 91 GLY B CA 1
ATOM 7891 C C . GLY B 1 91 ? -14.32 -10.734 -14.484 1 89.81 91 GLY B C 1
ATOM 7892 O O . GLY B 1 91 ? -14.266 -10.219 -15.609 1 89.81 91 GLY B O 1
ATOM 7893 N N . ILE B 1 92 ? -13.461 -10.406 -13.594 1 91.62 92 ILE B N 1
ATOM 7894 C CA . ILE B 1 92 ? -12.422 -9.398 -13.812 1 91.62 92 ILE B CA 1
ATOM 7895 C C . ILE B 1 92 ? -11.047 -10.062 -13.766 1 91.62 92 ILE B C 1
ATOM 7897 O O . ILE B 1 92 ? -10.703 -10.734 -12.789 1 91.62 92 ILE B O 1
ATOM 7901 N N . PRO B 1 93 ? -10.195 -9.836 -14.805 1 91.75 93 PRO B N 1
ATOM 7902 C CA . PRO B 1 93 ? -8.852 -10.414 -14.828 1 91.75 93 PRO B CA 1
ATOM 7903 C C . PRO B 1 93 ? -7.98 -9.938 -13.672 1 91.75 93 PRO B C 1
ATOM 7905 O O . PRO B 1 93 ? -8.047 -8.766 -13.297 1 91.75 93 PRO B O 1
ATOM 7908 N N . MET B 1 94 ? -7.191 -10.797 -13.258 1 91.69 94 MET B N 1
ATOM 7909 C CA . MET B 1 94 ? -6.289 -10.492 -12.148 1 91.69 94 MET B CA 1
ATOM 7910 C C . MET B 1 94 ? -4.852 -10.344 -12.641 1 91.69 94 MET B C 1
ATOM 7912 O O . MET B 1 94 ? -4.41 -11.109 -13.5 1 91.69 94 MET B O 1
ATOM 7916 N N . PHE B 1 95 ? -4.137 -9.383 -12.086 1 89.88 95 PHE B N 1
ATOM 7917 C CA . PHE B 1 95 ? -2.701 -9.25 -12.305 1 89.88 95 PHE B CA 1
ATOM 7918 C C . PHE B 1 95 ? -1.92 -10.203 -11.414 1 89.88 95 PHE B C 1
ATOM 7920 O O . PHE B 1 95 ? -1.724 -9.93 -10.227 1 89.88 95 PHE B O 1
ATOM 7927 N N . ASN B 1 96 ? -1.5 -11.258 -11.984 1 90.06 96 ASN B N 1
ATOM 7928 C CA . ASN B 1 96 ? -0.793 -12.289 -11.234 1 90.06 96 ASN B CA 1
ATOM 7929 C C . ASN B 1 96 ? 0.714 -12.055 -11.242 1 90.06 96 ASN B C 1
ATOM 7931 O O . ASN B 1 96 ? 1.403 -12.461 -12.18 1 90.06 96 ASN B O 1
ATOM 7935 N N . VAL B 1 97 ? 1.255 -11.617 -10.18 1 89.44 97 VAL B N 1
ATOM 7936 C CA . VAL B 1 97 ? 2.674 -11.297 -10.062 1 89.44 97 VAL B CA 1
ATOM 7937 C C . VAL B 1 97 ? 3.408 -12.445 -9.375 1 89.44 97 VAL B C 1
ATOM 7939 O O . VAL B 1 97 ? 2.93 -12.992 -8.383 1 89.44 97 VAL B O 1
ATOM 7942 N N . ASN B 1 98 ? 4.523 -12.789 -9.961 1 86.44 98 ASN B N 1
ATOM 7943 C CA . ASN B 1 98 ? 5.422 -13.742 -9.312 1 86.44 98 ASN B CA 1
ATOM 7944 C C . ASN B 1 98 ? 6.516 -13.023 -8.523 1 86.44 98 ASN B C 1
ATOM 7946 O O . ASN B 1 98 ? 7.172 -12.117 -9.039 1 86.44 98 ASN B O 1
ATOM 7950 N N . SER B 1 99 ? 6.684 -13.414 -7.375 1 85.94 99 SER B N 1
ATOM 7951 C CA . SER B 1 99 ? 7.777 -12.859 -6.582 1 85.94 99 SER B CA 1
ATOM 7952 C C . SER B 1 99 ? 9 -13.781 -6.605 1 85.94 99 SER B C 1
ATOM 7954 O O . SER B 1 99 ? 8.867 -14.992 -6.789 1 85.94 99 SER B O 1
ATOM 7956 N N . GLY B 1 100 ? 10.156 -13.164 -6.418 1 80.19 100 GLY B N 1
ATOM 7957 C CA . GLY B 1 100 ? 11.375 -13.953 -6.41 1 80.19 100 GLY B CA 1
ATOM 7958 C C . GLY B 1 100 ? 11.797 -14.414 -7.793 1 80.19 100 GLY B C 1
ATOM 7959 O O . GLY B 1 100 ? 11.281 -13.914 -8.797 1 80.19 100 GLY B O 1
ATOM 7960 N N . ASP B 1 101 ? 12.781 -15.242 -7.812 1 77.62 101 ASP B N 1
ATOM 7961 C CA . ASP B 1 101 ? 13.312 -15.758 -9.062 1 77.62 101 ASP B CA 1
ATOM 7962 C C . ASP B 1 101 ? 12.641 -17.078 -9.445 1 77.62 101 ASP B C 1
ATOM 7964 O O . ASP B 1 101 ? 13.125 -18.156 -9.094 1 77.62 101 ASP B O 1
ATOM 7968 N N . ASN B 1 102 ? 11.703 -17.047 -10.281 1 72 102 ASN B N 1
ATOM 7969 C CA . ASN B 1 102 ? 10.93 -18.234 -10.641 1 72 102 ASN B CA 1
ATOM 7970 C C . ASN B 1 102 ? 11.289 -18.734 -12.039 1 72 102 ASN B C 1
ATOM 7972 O O . ASN B 1 102 ? 10.586 -19.562 -12.609 1 72 102 ASN B O 1
ATOM 7976 N N . ALA B 1 103 ? 12.438 -18.328 -12.727 1 70.56 103 ALA B N 1
ATOM 7977 C CA . ALA B 1 103 ? 12.852 -18.688 -14.078 1 70.56 103 ALA B CA 1
ATOM 7978 C C . ALA B 1 103 ? 13.609 -20 -14.094 1 70.56 103 ALA B C 1
ATOM 7980 O O . ALA B 1 103 ? 13.711 -20.656 -15.133 1 70.56 103 ALA B O 1
ATOM 7981 N N . GLY B 1 104 ? 14.109 -20.312 -12.977 1 72.44 104 GLY B N 1
ATOM 7982 C CA . GLY B 1 104 ? 14.891 -21.531 -12.914 1 72.44 104 GLY B CA 1
ATOM 7983 C C . GLY B 1 104 ? 16.312 -21.375 -13.43 1 72.44 104 GLY B C 1
ATOM 7984 O O . GLY B 1 104 ? 16.641 -20.328 -14.008 1 72.44 104 GLY B O 1
ATOM 7985 N N . GLY B 1 105 ? 17.125 -22.375 -13.219 1 79.81 105 GLY B N 1
ATOM 7986 C CA . GLY B 1 105 ? 18.531 -22.375 -13.586 1 79.81 105 GLY B CA 1
ATOM 7987 C C . GLY B 1 105 ? 19.422 -23 -12.531 1 79.81 105 GLY B C 1
ATOM 7988 O O . GLY B 1 105 ? 18.969 -23.328 -11.43 1 79.81 105 GLY B O 1
ATOM 7989 N N . THR B 1 106 ? 20.672 -23.156 -12.93 1 86.25 106 THR B N 1
ATOM 7990 C CA . THR B 1 106 ? 21.594 -23.844 -12.031 1 86.25 106 THR B CA 1
ATOM 7991 C C . THR B 1 106 ? 22.094 -22.906 -10.945 1 86.25 106 THR B C 1
ATOM 7993 O O . THR B 1 106 ? 22.562 -23.359 -9.891 1 86.25 106 THR B O 1
ATOM 7996 N N . MET B 1 107 ? 21.969 -21.562 -11.188 1 85.81 107 MET B N 1
ATOM 7997 C CA . MET B 1 107 ? 22.516 -20.594 -10.25 1 85.81 107 MET B CA 1
ATOM 7998 C C . MET B 1 107 ? 21.484 -19.516 -9.914 1 85.81 107 MET B C 1
ATOM 8000 O O . MET B 1 107 ? 21.828 -18.328 -9.828 1 85.81 107 MET B O 1
ATOM 8004 N N . ASN B 1 108 ? 20.266 -19.969 -9.812 1 82.62 108 ASN B N 1
ATOM 8005 C CA . ASN B 1 108 ? 19.172 -19.016 -9.562 1 82.62 108 ASN B CA 1
ATOM 8006 C C . ASN B 1 108 ? 19.109 -18.609 -8.094 1 82.62 108 ASN B C 1
ATOM 8008 O O . ASN B 1 108 ? 19.578 -19.344 -7.223 1 82.62 108 ASN B O 1
ATOM 8012 N N . LYS B 1 109 ? 18.453 -17.438 -7.867 1 83.06 109 LYS B N 1
ATOM 8013 C CA . LYS B 1 109 ? 18.141 -16.984 -6.516 1 83.06 109 LYS B CA 1
ATOM 8014 C C . LYS B 1 109 ? 16.875 -17.672 -5.992 1 83.06 109 LYS B C 1
ATOM 8016 O O . LYS B 1 109 ? 16.297 -18.531 -6.676 1 83.06 109 LYS B O 1
ATOM 8021 N N . GLN B 1 110 ? 16.516 -17.281 -4.906 1 85.69 110 GLN B N 1
ATOM 8022 C CA . GLN B 1 110 ? 15.398 -17.938 -4.246 1 85.69 110 GLN B CA 1
ATOM 8023 C C . GLN B 1 110 ? 14.07 -17.531 -4.891 1 85.69 110 GLN B C 1
ATOM 8025 O O . GLN B 1 110 ? 13.859 -16.359 -5.199 1 85.69 110 GLN B O 1
ATOM 8030 N N . PRO B 1 111 ? 13.266 -18.484 -5.109 1 86.94 111 PRO B N 1
ATOM 8031 C CA . PRO B 1 111 ? 11.93 -18.203 -5.652 1 86.94 111 PRO B CA 1
ATOM 8032 C C . PRO B 1 111 ? 10.977 -17.625 -4.613 1 86.94 111 PRO B C 1
ATOM 8034 O O . PRO B 1 111 ? 11.359 -17.453 -3.451 1 86.94 111 PRO B O 1
ATOM 8037 N N . GLY B 1 112 ? 9.797 -17.297 -5.082 1 87.81 112 GLY B N 1
ATOM 8038 C CA . GLY B 1 112 ? 8.766 -16.797 -4.195 1 87.81 112 GLY B CA 1
ATOM 8039 C C . GLY B 1 112 ? 7.383 -17.328 -4.531 1 87.81 112 GLY B C 1
ATOM 8040 O O . GLY B 1 112 ? 7.234 -18.5 -4.902 1 87.81 112 GLY B O 1
ATOM 8041 N N . SER B 1 113 ? 6.414 -16.547 -4.223 1 89.94 113 SER B N 1
ATOM 8042 C CA . SER B 1 113 ? 5.012 -16.891 -4.414 1 89.94 113 SER B CA 1
ATOM 8043 C C . SER B 1 113 ? 4.418 -16.172 -5.617 1 89.94 113 SER B C 1
ATOM 8045 O O . SER B 1 113 ? 5.141 -15.523 -6.375 1 89.94 113 SER B O 1
ATOM 8047 N N . ASN B 1 114 ? 3.176 -16.469 -5.926 1 90.25 114 ASN B N 1
ATOM 8048 C CA . ASN B 1 114 ? 2.438 -15.695 -6.918 1 90.25 114 ASN B CA 1
ATOM 8049 C C . ASN B 1 114 ? 1.188 -15.062 -6.316 1 90.25 114 ASN B C 1
ATOM 8051 O O . ASN B 1 114 ? 0.729 -15.469 -5.25 1 90.25 114 ASN B O 1
ATOM 8055 N N . SER B 1 115 ? 0.656 -14.18 -7 1 91.75 115 SER B N 1
ATOM 8056 C CA . SER B 1 115 ? -0.432 -13.367 -6.465 1 91.75 115 SER B CA 1
ATOM 8057 C C . SER B 1 115 ? -1.694 -14.203 -6.266 1 91.75 115 SER B C 1
ATOM 8059 O O . SER B 1 115 ? -2.496 -13.922 -5.371 1 91.75 115 SER B O 1
ATOM 8061 N N . VAL B 1 116 ? -1.903 -15.156 -7.066 1 91.88 116 VAL B N 1
ATOM 8062 C CA . VAL B 1 116 ? -3.131 -15.938 -6.973 1 91.88 116 VAL B CA 1
ATOM 8063 C C . VAL B 1 116 ? -3.141 -16.719 -5.664 1 91.88 116 VAL B C 1
ATOM 8065 O O . VAL B 1 116 ? -4.203 -16.953 -5.078 1 91.88 116 VAL B O 1
ATOM 8068 N N . ALA B 1 117 ? -1.977 -17.109 -5.223 1 92.25 117 ALA B N 1
ATOM 8069 C CA . ALA B 1 117 ? -1.866 -17.859 -3.971 1 92.25 117 ALA B CA 1
ATOM 8070 C C . ALA B 1 117 ? -2.379 -17.031 -2.793 1 92.25 117 ALA B C 1
ATOM 8072 O O . ALA B 1 117 ? -2.635 -17.578 -1.715 1 92.25 117 ALA B O 1
ATOM 8073 N N . ASP B 1 118 ? -2.631 -15.766 -2.977 1 93.81 118 ASP B N 1
ATOM 8074 C CA . ASP B 1 118 ? -3.062 -14.875 -1.908 1 93.81 118 ASP B CA 1
ATOM 8075 C C . ASP B 1 118 ? -4.559 -15.023 -1.638 1 93.81 118 ASP B C 1
ATOM 8077 O O . ASP B 1 118 ? -5.059 -14.562 -0.61 1 93.81 118 ASP B O 1
ATOM 8081 N N . ILE B 1 119 ? -5.211 -15.664 -2.477 1 94.06 119 ILE B N 1
ATOM 8082 C CA . ILE B 1 119 ? -6.66 -15.75 -2.348 1 94.06 119 ILE B CA 1
ATOM 8083 C C . ILE B 1 119 ? -7.027 -16.844 -1.337 1 94.06 119 ILE B C 1
ATOM 8085 O O . ILE B 1 119 ? -6.449 -17.922 -1.351 1 94.06 119 ILE B O 1
ATOM 8089 N N . ASN B 1 120 ? -7.988 -16.547 -0.519 1 94.06 120 ASN B N 1
ATOM 8090 C CA . ASN B 1 120 ? -8.477 -17.5 0.471 1 94.06 120 ASN B CA 1
ATOM 8091 C C . ASN B 1 120 ? -9.398 -18.547 -0.16 1 94.06 120 ASN B C 1
ATOM 8093 O O . ASN B 1 120 ? -10.461 -18.203 -0.677 1 94.06 120 ASN B O 1
ATOM 8097 N N . PRO B 1 121 ? -9.023 -19.719 -0.063 1 92.5 121 PRO B N 1
ATOM 8098 C CA . PRO B 1 121 ? -9.859 -20.766 -0.666 1 92.5 121 PRO B CA 1
ATOM 8099 C C . PRO B 1 121 ? -11.258 -20.812 -0.059 1 92.5 121 PRO B C 1
ATOM 8101 O O . PRO B 1 121 ? -12.219 -21.156 -0.751 1 92.5 121 PRO B O 1
ATOM 8104 N N . GLU B 1 122 ? -11.43 -20.469 1.18 1 92.56 122 GLU B N 1
ATOM 8105 C CA . GLU B 1 122 ? -12.727 -20.516 1.845 1 92.56 122 GLU B CA 1
ATOM 8106 C C . GLU B 1 122 ? -13.703 -19.531 1.22 1 92.56 122 GLU B C 1
ATOM 8108 O O . GLU B 1 122 ? -14.922 -19.656 1.37 1 92.56 122 GLU B O 1
ATOM 8113 N N . ASP B 1 123 ? -13.18 -18.625 0.568 1 95.31 123 ASP B N 1
ATOM 8114 C CA . ASP B 1 123 ? -14.023 -17.578 -0.017 1 95.31 123 ASP B CA 1
ATOM 8115 C C . ASP B 1 123 ? -14.484 -17.984 -1.419 1 95.31 123 ASP B C 1
ATOM 8117 O O . ASP B 1 123 ? -15.289 -17.281 -2.033 1 95.31 123 ASP B O 1
ATOM 8121 N N . ILE B 1 124 ? -14.031 -19.047 -1.938 1 95 124 ILE B N 1
ATOM 8122 C CA . ILE B 1 124 ? -14.336 -19.453 -3.303 1 95 124 ILE B CA 1
ATOM 8123 C C . ILE B 1 124 ? -15.602 -20.312 -3.32 1 95 124 ILE B C 1
ATOM 8125 O O . ILE B 1 124 ? -15.688 -21.312 -2.615 1 95 124 ILE B O 1
ATOM 8129 N N . GLU B 1 125 ? -16.531 -19.906 -4.07 1 94.25 125 GLU B N 1
ATOM 8130 C CA . GLU B 1 125 ? -17.75 -20.688 -4.285 1 94.25 125 GLU B CA 1
ATOM 8131 C C . GLU B 1 125 ? -17.531 -21.766 -5.332 1 94.25 125 GLU B C 1
ATOM 8133 O O . GLU B 1 125 ? -17.984 -22.906 -5.152 1 94.25 125 GLU B O 1
ATOM 8138 N N . SER B 1 126 ? -16.922 -21.344 -6.414 1 92.62 126 SER B N 1
ATOM 8139 C CA . SER B 1 126 ? -16.641 -22.281 -7.492 1 92.62 126 SER B CA 1
ATOM 8140 C C . SER B 1 126 ? -15.547 -21.766 -8.414 1 92.62 126 SER B C 1
ATOM 8142 O O . SER B 1 126 ? -15.219 -20.578 -8.383 1 92.62 126 SER B O 1
ATOM 8144 N N . MET B 1 127 ? -14.922 -22.641 -9.117 1 92.81 127 MET B N 1
ATOM 8145 C CA . MET B 1 127 ? -13.961 -22.328 -10.172 1 92.81 127 MET B CA 1
ATOM 8146 C C . MET B 1 127 ? -14.406 -22.906 -11.508 1 92.81 127 MET B C 1
ATOM 8148 O O . MET B 1 127 ? -14.867 -24.062 -11.562 1 92.81 127 MET B O 1
ATOM 8152 N N . THR B 1 128 ? -14.359 -22.109 -12.484 1 92.12 128 THR B N 1
ATOM 8153 C CA . THR B 1 128 ? -14.672 -22.562 -13.836 1 92.12 128 THR B CA 1
ATOM 8154 C C . THR B 1 128 ? -13.438 -22.5 -14.727 1 92.12 128 THR B C 1
ATOM 8156 O O . THR B 1 128 ? -12.828 -21.438 -14.883 1 92.12 128 THR B O 1
ATOM 8159 N N . ILE B 1 129 ? -13.102 -23.578 -15.281 1 92.88 129 ILE B N 1
ATOM 8160 C CA . ILE B 1 129 ? -11.922 -23.672 -16.125 1 92.88 129 ILE B CA 1
ATOM 8161 C C . ILE B 1 129 ? -12.328 -23.625 -17.594 1 92.88 129 ILE B C 1
ATOM 8163 O O . ILE B 1 129 ? -13.117 -24.453 -18.062 1 92.88 129 ILE B O 1
ATOM 8167 N N . LEU B 1 130 ? -11.852 -22.672 -18.234 1 92.06 130 LEU B N 1
ATOM 8168 C CA . LEU B 1 130 ? -12.039 -22.484 -19.656 1 92.06 130 LEU B CA 1
ATOM 8169 C C . LEU B 1 130 ? -10.75 -22.797 -20.422 1 92.06 130 LEU B C 1
ATOM 8171 O O . LEU B 1 130 ? -9.906 -21.922 -20.594 1 92.06 130 LEU B O 1
ATOM 8175 N N . THR B 1 131 ? -10.648 -23.906 -20.984 1 88.06 131 THR B N 1
ATOM 8176 C CA . THR B 1 131 ? -9.383 -24.391 -21.516 1 88.06 131 THR B CA 1
ATOM 8177 C C . THR B 1 131 ? -9.164 -23.875 -22.938 1 88.06 131 THR B C 1
ATOM 8179 O O . THR B 1 131 ? -8.023 -23.734 -23.391 1 88.06 131 THR B O 1
ATOM 8182 N N . GLY B 1 132 ? -10.242 -23.578 -23.688 1 84.69 132 GLY B N 1
ATOM 8183 C CA . GLY B 1 132 ? -10.078 -23.188 -25.078 1 84.69 132 GLY B CA 1
ATOM 8184 C C . GLY B 1 132 ? -10.219 -21.688 -25.297 1 84.69 132 GLY B C 1
ATOM 8185 O O . GLY B 1 132 ? -10.805 -21 -24.469 1 84.69 132 GLY B O 1
ATOM 8186 N N . PRO B 1 133 ? -9.703 -21.219 -26.422 1 78.88 133 PRO B N 1
ATOM 8187 C CA . PRO B 1 133 ? -9.758 -19.797 -26.734 1 78.88 133 PRO B CA 1
ATOM 8188 C C . PRO B 1 133 ? -11.188 -19.281 -26.938 1 78.88 133 PRO B C 1
ATOM 8190 O O . PRO B 1 133 ? -11.477 -18.125 -26.656 1 78.88 133 PRO B O 1
ATOM 8193 N N . SER B 1 134 ? -12.055 -20.109 -27.422 1 77.75 134 SER B N 1
ATOM 8194 C CA . SER B 1 134 ? -13.43 -19.688 -27.656 1 77.75 134 SER B CA 1
ATOM 8195 C C . SER B 1 134 ? -14.094 -19.234 -26.359 1 77.75 134 SER B C 1
ATOM 8197 O O . SER B 1 134 ? -14.867 -18.266 -26.359 1 77.75 134 SER B O 1
ATOM 8199 N N . ALA B 1 135 ? -13.805 -19.969 -25.422 1 74.69 135 ALA B N 1
ATOM 8200 C CA . ALA B 1 135 ? -14.383 -19.641 -24.109 1 74.69 135 ALA B CA 1
ATOM 8201 C C . ALA B 1 135 ? -13.75 -18.391 -23.531 1 74.69 135 ALA B C 1
ATOM 8203 O O . ALA B 1 135 ? -14.383 -17.672 -22.734 1 74.69 135 ALA B O 1
ATOM 8204 N N . ALA B 1 136 ? -12.578 -18.094 -23.969 1 72.38 136 ALA B N 1
ATOM 8205 C CA . ALA B 1 136 ? -11.773 -17.047 -23.328 1 72.38 136 ALA B CA 1
ATOM 8206 C C . ALA B 1 136 ? -11.734 -15.789 -24.172 1 72.38 136 ALA B C 1
ATOM 8208 O O . ALA B 1 136 ? -11.281 -14.734 -23.719 1 72.38 136 ALA B O 1
ATOM 8209 N N . ALA B 1 137 ? -12.289 -15.867 -25.266 1 76.12 137 ALA B N 1
ATOM 8210 C CA . ALA B 1 137 ? -12.109 -14.836 -26.297 1 76.12 137 ALA B CA 1
ATOM 8211 C C . ALA B 1 137 ? -12.609 -13.484 -25.797 1 76.12 137 ALA B C 1
ATOM 8213 O O . ALA B 1 137 ? -12.109 -12.438 -26.203 1 76.12 137 ALA B O 1
ATOM 8214 N N . LEU B 1 138 ? -13.477 -13.539 -24.891 1 80.06 138 LEU B N 1
ATOM 8215 C CA . LEU B 1 138 ? -14.055 -12.281 -24.438 1 80.06 138 LEU B CA 1
ATOM 8216 C C . LEU B 1 138 ? -13.164 -11.617 -23.391 1 80.06 138 LEU B C 1
ATOM 8218 O O . LEU B 1 138 ? -13.305 -10.422 -23.125 1 80.06 138 LEU B O 1
ATOM 8222 N N . TYR B 1 139 ? -12.273 -12.359 -22.812 1 79.94 139 TYR B N 1
ATOM 8223 C CA . TYR B 1 139 ? -11.43 -11.766 -21.797 1 79.94 139 TYR B CA 1
ATOM 8224 C C . TYR B 1 139 ? -10.211 -11.078 -22.422 1 79.94 139 TYR B C 1
ATOM 8226 O O . TYR B 1 139 ? -9.539 -10.289 -21.766 1 79.94 139 TYR B O 1
ATOM 8234 N N . GLY B 1 140 ? -9.945 -11.43 -23.656 1 76.88 140 GLY B N 1
ATOM 8235 C CA . GLY B 1 140 ? -8.875 -10.719 -24.328 1 76.88 140 GLY B CA 1
ATOM 8236 C C . GLY B 1 140 ? -7.609 -11.539 -24.484 1 76.88 140 GLY B C 1
ATOM 8237 O O . GLY B 1 140 ? -7.652 -12.773 -24.422 1 76.88 140 GLY B O 1
ATOM 8238 N N . SER B 1 141 ? -6.402 -10.82 -24.656 1 73.94 141 SER B N 1
ATOM 8239 C CA . SER B 1 141 ? -5.125 -11.344 -25.125 1 73.94 141 SER B CA 1
ATOM 8240 C C . SER B 1 141 ? -4.586 -12.406 -24.172 1 73.94 141 SER B C 1
ATOM 8242 O O . SER B 1 141 ? -4.113 -13.461 -24.609 1 73.94 141 SER B O 1
ATOM 8244 N N . ASP B 1 142 ? -4.707 -12.219 -22.938 1 73.31 142 ASP B N 1
ATOM 8245 C CA . ASP B 1 142 ? -4.094 -13.172 -22.016 1 73.31 142 ASP B CA 1
ATOM 8246 C C . ASP B 1 142 ? -4.938 -14.438 -21.891 1 73.31 142 ASP B C 1
ATOM 8248 O O . ASP B 1 142 ? -4.473 -15.445 -21.344 1 73.31 142 ASP B O 1
ATOM 8252 N N . ALA B 1 143 ? -6.023 -14.453 -22.422 1 82.25 143 ALA B N 1
ATOM 8253 C CA . ALA B 1 143 ? -6.926 -15.594 -22.312 1 82.25 143 ALA B CA 1
ATOM 8254 C C . ALA B 1 143 ? -6.586 -16.656 -23.344 1 82.25 143 ALA B C 1
ATOM 8256 O O . ALA B 1 143 ? -7.129 -17.766 -23.312 1 82.25 143 ALA B O 1
ATOM 8257 N N . SER B 1 144 ? -5.695 -16.312 -24.188 1 83.12 144 SER B N 1
ATOM 8258 C CA . SER B 1 144 ? -5.266 -17.312 -25.156 1 83.12 144 SER B CA 1
ATOM 8259 C C . SER B 1 144 ? -4.668 -18.531 -24.469 1 83.12 144 SER B C 1
ATOM 8261 O O . SER B 1 144 ? -4.656 -19.641 -25.031 1 83.12 144 SER B O 1
ATOM 8263 N N . ASN B 1 145 ? -4.23 -18.359 -23.281 1 89.12 145 ASN B N 1
ATOM 8264 C CA . ASN B 1 145 ? -3.625 -19.453 -22.5 1 89.12 145 ASN B CA 1
ATOM 8265 C C . ASN B 1 145 ? -4.664 -20.203 -21.672 1 89.12 145 ASN B C 1
ATOM 8267 O O . ASN B 1 145 ? -4.332 -21.141 -20.969 1 89.12 145 ASN B O 1
ATOM 8271 N N . GLY B 1 146 ? -5.918 -19.844 -21.797 1 90.81 146 GLY B N 1
ATOM 8272 C CA . GLY B 1 146 ? -6.953 -20.406 -20.938 1 90.81 146 GLY B CA 1
ATOM 8273 C C . GLY B 1 146 ? -7.242 -19.562 -19.719 1 90.81 146 GLY B C 1
ATOM 8274 O O . GLY B 1 146 ? -6.449 -18.688 -19.359 1 90.81 146 GLY B O 1
ATOM 8275 N N . VAL B 1 147 ? -8.398 -19.828 -19.172 1 93.06 147 VAL B N 1
ATOM 8276 C CA . VAL B 1 147 ? -8.82 -18.969 -18.062 1 93.06 147 VAL B CA 1
ATOM 8277 C C . VAL B 1 147 ? -9.297 -19.844 -16.891 1 93.06 147 VAL B C 1
ATOM 8279 O O . VAL B 1 147 ? -9.984 -20.844 -17.094 1 93.06 147 VAL B O 1
ATOM 8282 N N . ILE B 1 148 ? -8.891 -19.484 -15.742 1 94.25 148 ILE B N 1
ATOM 8283 C CA . ILE B 1 148 ? -9.508 -19.969 -14.516 1 94.25 148 ILE B CA 1
ATOM 8284 C C . ILE B 1 148 ? -10.359 -18.875 -13.898 1 94.25 148 ILE B C 1
ATOM 8286 O O . ILE B 1 148 ? -9.836 -17.875 -13.391 1 94.25 148 ILE B O 1
ATOM 8290 N N . LEU B 1 149 ? -11.594 -19.125 -13.922 1 94.25 149 LEU B N 1
ATOM 8291 C CA . LEU B 1 149 ? -12.539 -18.156 -13.375 1 94.25 149 LEU B CA 1
ATOM 8292 C C . LEU B 1 149 ? -12.914 -18.516 -11.945 1 94.25 149 LEU B C 1
ATOM 8294 O O . LEU B 1 149 ? -13.453 -19.594 -11.688 1 94.25 149 LEU B O 1
ATOM 8298 N N . ILE B 1 150 ? -12.672 -17.656 -11.094 1 94.69 150 ILE B N 1
ATOM 8299 C CA . ILE B 1 150 ? -12.984 -17.844 -9.68 1 94.69 150 ILE B CA 1
ATOM 8300 C C . ILE B 1 150 ? -14.227 -17.016 -9.32 1 94.69 150 ILE B C 1
ATOM 8302 O O . ILE B 1 150 ? -14.266 -15.805 -9.547 1 94.69 150 ILE B O 1
ATOM 8306 N N . THR B 1 151 ? -15.156 -17.688 -8.844 1 94.25 151 THR B N 1
ATOM 8307 C CA . THR B 1 151 ? -16.344 -17.031 -8.312 1 94.25 151 THR B CA 1
ATOM 8308 C C . THR B 1 151 ? -16.328 -17.031 -6.785 1 94.25 151 THR B C 1
ATOM 8310 O O . THR B 1 151 ? -16.25 -18.094 -6.164 1 94.25 151 THR B O 1
ATOM 8313 N N . THR B 1 152 ? -16.5 -15.93 -6.184 1 94.88 152 THR B N 1
ATOM 8314 C CA . THR B 1 152 ? -16.422 -15.836 -4.73 1 94.88 152 THR B CA 1
ATOM 8315 C C . THR B 1 152 ? -17.797 -15.922 -4.098 1 94.88 152 THR B C 1
ATOM 8317 O O . THR B 1 152 ? -18.812 -15.68 -4.766 1 94.88 152 THR B O 1
ATOM 8320 N N . LYS B 1 153 ? -17.844 -16.281 -2.883 1 94.75 153 LYS B N 1
ATOM 8321 C CA . LYS B 1 153 ? -19.094 -16.438 -2.137 1 94.75 153 LYS B CA 1
ATOM 8322 C C . LYS B 1 153 ? -19.75 -15.094 -1.868 1 94.75 153 LYS B C 1
ATOM 8324 O O . LYS B 1 153 ? -19.062 -14.078 -1.754 1 94.75 153 LYS B O 1
ATOM 8329 N N . LYS B 1 154 ? -21.109 -15.172 -1.768 1 92.5 154 LYS B N 1
ATOM 8330 C CA . LYS B 1 154 ? -21.922 -14.023 -1.403 1 92.5 154 LYS B CA 1
ATOM 8331 C C . LYS B 1 154 ? -22.75 -14.312 -0.153 1 92.5 154 LYS B C 1
ATOM 8333 O O . LYS B 1 154 ? -22.844 -15.469 0.281 1 92.5 154 LYS B O 1
ATOM 8338 N N . GLY B 1 155 ? -23.328 -13.227 0.352 1 89.88 155 GLY B N 1
ATOM 8339 C CA . GLY B 1 155 ? -24.25 -13.43 1.458 1 89.88 155 GLY B CA 1
ATOM 8340 C C . GLY B 1 155 ? -25.516 -14.148 1.05 1 89.88 155 GLY B C 1
ATOM 8341 O O . GLY B 1 155 ? -25.891 -14.141 -0.125 1 89.88 155 GLY B O 1
ATOM 8342 N N . THR B 1 156 ? -26.062 -14.727 2.059 1 88.62 156 THR B N 1
ATOM 8343 C CA . THR B 1 156 ? -27.312 -15.445 1.793 1 88.62 156 THR B CA 1
ATOM 8344 C C . THR B 1 156 ? -28.453 -14.891 2.643 1 88.62 156 THR B C 1
ATOM 8346 O O . THR B 1 156 ? -28.219 -14.352 3.727 1 88.62 156 THR B O 1
ATOM 8349 N N . VAL B 1 157 ? -29.609 -15.008 2.078 1 86 157 VAL B N 1
ATOM 8350 C CA . VAL B 1 157 ? -30.797 -14.547 2.781 1 86 157 VAL B CA 1
ATOM 8351 C C . VAL B 1 157 ? -31.094 -15.477 3.957 1 86 157 VAL B C 1
ATOM 8353 O O . VAL B 1 157 ? -30.969 -16.703 3.84 1 86 157 VAL B O 1
ATOM 8356 N N . GLY B 1 158 ? -31.484 -14.867 5.02 1 79.38 158 GLY B N 1
ATOM 8357 C CA . GLY B 1 158 ? -31.922 -15.68 6.145 1 79.38 158 GLY B CA 1
ATOM 8358 C C . GLY B 1 158 ? -31.125 -15.406 7.41 1 79.38 158 GLY B C 1
ATOM 8359 O O . GLY B 1 158 ? -30.688 -14.281 7.641 1 79.38 158 GLY B O 1
ATOM 8360 N N . LYS B 1 159 ? -30.984 -16.5 8.242 1 77.12 159 LYS B N 1
ATOM 8361 C CA . LYS B 1 159 ? -30.328 -16.359 9.547 1 77.12 159 LYS B CA 1
ATOM 8362 C C . LYS B 1 159 ? -28.812 -16.25 9.398 1 77.12 159 LYS B C 1
ATOM 8364 O O . LYS B 1 159 ? -28.25 -16.688 8.398 1 77.12 159 LYS B O 1
ATOM 8369 N N . VAL B 1 160 ? -28.25 -15.703 10.391 1 85 160 VAL B N 1
ATOM 8370 C CA . VAL B 1 160 ? -26.797 -15.562 10.461 1 85 160 VAL B CA 1
ATOM 8371 C C . VAL B 1 160 ? -26.156 -16.938 10.578 1 85 160 VAL B C 1
ATOM 8373 O O . VAL B 1 160 ? -26.578 -17.766 11.383 1 85 160 VAL B O 1
ATOM 8376 N N . GLN B 1 161 ? -25.297 -17.156 9.727 1 90.31 161 GLN B N 1
ATOM 8377 C CA . GLN B 1 161 ? -24.531 -18.406 9.758 1 90.31 161 GLN B CA 1
ATOM 8378 C C . GLN B 1 161 ? -23.047 -18.125 9.961 1 90.31 161 GLN B C 1
ATOM 8380 O O . GLN B 1 161 ? -22.453 -17.328 9.227 1 90.31 161 GLN B O 1
ATOM 8385 N N . ILE B 1 162 ? -22.516 -18.75 10.977 1 91.62 162 ILE B N 1
ATOM 8386 C CA . ILE B 1 162 ? -21.078 -18.641 11.258 1 91.62 162 ILE B CA 1
ATOM 8387 C C . ILE B 1 162 ? -20.422 -20 11.086 1 91.62 162 ILE B C 1
ATOM 8389 O O . ILE B 1 162 ? -20.906 -21 11.602 1 91.62 162 ILE B O 1
ATOM 8393 N N . SER B 1 163 ? -19.375 -19.969 10.398 1 94.5 163 SER B N 1
ATOM 8394 C CA . SER B 1 163 ? -18.641 -21.219 10.195 1 94.5 163 SER B CA 1
ATOM 8395 C C . SER B 1 163 ? -17.172 -21.078 10.609 1 94.5 163 SER B C 1
ATOM 8397 O O . SER B 1 163 ? -16.578 -20.016 10.414 1 94.5 163 SER B O 1
ATOM 8399 N N . TYR B 1 164 ? -16.672 -22.047 11.242 1 95.5 164 TYR B N 1
ATOM 8400 C CA . TYR B 1 164 ? -15.266 -22.156 11.578 1 95.5 164 TYR B CA 1
ATOM 8401 C C . TYR B 1 164 ? -14.648 -23.391 10.93 1 95.5 164 TYR B C 1
ATOM 8403 O O . TYR B 1 164 ? -15.25 -24.469 10.945 1 95.5 164 TYR B O 1
ATOM 8411 N N . SER B 1 165 ? -13.516 -23.25 10.328 1 95.88 165 SER B N 1
ATOM 8412 C CA . SER B 1 165 ? -12.812 -24.359 9.719 1 95.88 165 SER B CA 1
ATOM 8413 C C . SER B 1 165 ? -11.344 -24.391 10.125 1 95.88 165 SER B C 1
ATOM 8415 O O . SER B 1 165 ? -10.695 -23.344 10.195 1 95.88 165 SER B O 1
ATOM 8417 N N . ASN B 1 166 ? -10.867 -25.516 10.469 1 97 166 ASN B N 1
ATOM 8418 C CA . ASN B 1 166 ? -9.461 -25.75 10.766 1 97 166 ASN B CA 1
ATOM 8419 C C . ASN B 1 166 ? -8.891 -26.891 9.922 1 97 166 ASN B C 1
ATOM 8421 O O . ASN B 1 166 ? -9.555 -27.906 9.711 1 97 166 ASN B O 1
ATOM 8425 N N . SER B 1 167 ? -7.777 -26.656 9.344 1 96.62 167 SER B N 1
ATOM 8426 C CA . SER B 1 167 ? -7.004 -27.688 8.656 1 96.62 167 SER B CA 1
ATOM 8427 C C . SER B 1 167 ? -5.543 -27.672 9.094 1 96.62 167 SER B C 1
ATOM 8429 O O . SER B 1 167 ? -4.871 -26.641 9 1 96.62 167 SER B O 1
ATOM 8431 N N . THR B 1 168 ? -5.078 -28.734 9.656 1 97.56 168 THR B N 1
ATOM 8432 C CA . THR B 1 168 ? -3.686 -28.875 10.07 1 97.56 168 THR B CA 1
ATOM 8433 C C . THR B 1 168 ? -3.045 -30.078 9.383 1 97.56 168 THR B C 1
ATOM 8435 O O . THR B 1 168 ? -3.607 -31.188 9.383 1 97.56 168 THR B O 1
ATOM 8438 N N . SER B 1 169 ? -1.933 -29.859 8.805 1 96.44 169 SER B N 1
ATOM 8439 C CA . SER B 1 169 ? -1.242 -30.953 8.125 1 96.44 169 SER B CA 1
ATOM 8440 C C . SER B 1 169 ? 0.241 -30.984 8.477 1 96.44 169 SER B C 1
ATOM 8442 O O . SER B 1 169 ? 0.83 -29.938 8.773 1 96.44 169 SER B O 1
ATOM 8444 N N . PHE B 1 170 ? 0.829 -32.125 8.492 1 97.75 170 PHE B N 1
ATOM 8445 C CA . PHE B 1 170 ? 2.248 -32.375 8.711 1 97.75 170 PHE B CA 1
ATOM 8446 C C . PHE B 1 170 ? 2.891 -32.969 7.469 1 97.75 170 PHE B C 1
ATOM 8448 O O . PHE B 1 170 ? 2.324 -33.875 6.84 1 97.75 170 PHE B O 1
ATOM 8455 N N . SER B 1 171 ? 4.051 -32.469 7.074 1 95.94 171 SER B N 1
ATOM 8456 C CA . SER B 1 171 ? 4.641 -32.875 5.809 1 95.94 171 SER B CA 1
ATOM 8457 C C . SER B 1 171 ? 6.059 -33.406 6.008 1 95.94 171 SER B C 1
ATOM 8459 O O . SER B 1 171 ? 6.773 -32.938 6.906 1 95.94 171 SER B O 1
ATOM 8461 N N . SER B 1 172 ? 6.426 -34.281 5.203 1 95.62 172 SER B N 1
ATOM 8462 C CA . SER B 1 172 ? 7.758 -34.844 5.113 1 95.62 172 SER B CA 1
ATOM 8463 C C . SER B 1 172 ? 8.133 -35.156 3.666 1 95.62 172 SER B C 1
ATOM 8465 O O . SER B 1 172 ? 7.273 -35.156 2.783 1 95.62 172 SER B O 1
ATOM 8467 N N . PRO B 1 173 ? 9.438 -35.281 3.367 1 95.19 173 PRO B N 1
ATOM 8468 C CA . PRO B 1 173 ? 9.812 -35.625 1.992 1 95.19 173 PRO B CA 1
ATOM 8469 C C . PRO B 1 173 ? 9.164 -36.906 1.502 1 95.19 173 PRO B C 1
ATOM 8471 O O . PRO B 1 173 ? 9.188 -37.938 2.207 1 95.19 173 PRO B O 1
ATOM 8474 N N . MET B 1 174 ? 8.688 -36.875 0.335 1 93.62 174 MET B N 1
ATOM 8475 C CA . MET B 1 174 ? 8.031 -38.062 -0.257 1 93.62 174 MET B CA 1
ATOM 8476 C C . MET B 1 174 ? 9.062 -39 -0.875 1 93.62 174 MET B C 1
ATOM 8478 O O . MET B 1 174 ? 8.992 -40.219 -0.691 1 93.62 174 MET B O 1
ATOM 8482 N N . MET B 1 175 ? 9.938 -38.375 -1.696 1 92.19 175 MET B N 1
ATOM 8483 C CA . MET B 1 175 ? 10.961 -39.156 -2.4 1 92.19 175 MET B CA 1
ATOM 8484 C C . MET B 1 175 ? 12.336 -38.5 -2.25 1 92.19 175 MET B C 1
ATOM 8486 O O . MET B 1 175 ? 12.516 -37.344 -2.629 1 92.19 175 MET B O 1
ATOM 8490 N N . MET B 1 176 ? 13.281 -39.25 -1.668 1 93.88 176 MET B N 1
ATOM 8491 C CA . MET B 1 176 ? 14.664 -38.781 -1.535 1 93.88 176 MET B CA 1
ATOM 8492 C C . MET B 1 176 ? 15.602 -39.656 -2.377 1 93.88 176 MET B C 1
ATOM 8494 O O . MET B 1 176 ? 15.289 -40.812 -2.682 1 93.88 176 MET B O 1
ATOM 8498 N N . PRO B 1 177 ? 16.75 -39.031 -2.771 1 95.62 177 PRO B N 1
ATOM 8499 C CA . PRO B 1 177 ? 17.734 -39.906 -3.396 1 95.62 177 PRO B CA 1
ATOM 8500 C C . PRO B 1 177 ? 18.234 -41.031 -2.461 1 95.62 177 PRO B C 1
ATOM 8502 O O . PRO B 1 177 ? 18.078 -40.906 -1.242 1 95.62 177 PRO B O 1
ATOM 8505 N N . LYS B 1 178 ? 18.797 -42.094 -3.051 1 96.44 178 LYS B N 1
ATOM 8506 C CA . LYS B 1 178 ? 19.359 -43.188 -2.26 1 96.44 178 LYS B CA 1
ATOM 8507 C C . LYS B 1 178 ? 20.859 -43 -2.076 1 96.44 178 LYS B C 1
ATOM 8509 O O . LYS B 1 178 ? 21.594 -42.781 -3.047 1 96.44 178 LYS B O 1
ATOM 8514 N N . PHE B 1 179 ? 21.281 -43.188 -0.866 1 98 179 PHE B N 1
ATOM 8515 C CA . PHE B 1 179 ? 22.672 -42.906 -0.529 1 98 179 PHE B CA 1
ATOM 8516 C C . PHE B 1 179 ? 23.375 -44.156 -0.026 1 98 179 PHE B C 1
ATOM 8518 O O . PHE B 1 179 ? 22.734 -45.188 0.202 1 98 179 PHE B O 1
ATOM 8525 N N . GLN B 1 180 ? 24.75 -44.031 0.014 1 97.81 180 GLN B N 1
ATOM 8526 C CA . GLN B 1 180 ? 25.547 -45.094 0.649 1 97.81 180 GLN B CA 1
ATOM 8527 C C . GLN B 1 180 ? 26.359 -44.531 1.816 1 97.81 180 GLN B C 1
ATOM 8529 O O . GLN B 1 180 ? 26.625 -43.312 1.863 1 97.81 180 GLN B O 1
ATOM 8534 N N . ASN B 1 181 ? 26.625 -45.406 2.773 1 97.38 181 ASN B N 1
ATOM 8535 C CA . ASN B 1 181 ? 27.344 -44.969 3.965 1 97.38 181 ASN B CA 1
ATOM 8536 C C . ASN B 1 181 ? 28.516 -45.906 4.277 1 97.38 181 ASN B C 1
ATOM 8538 O O . ASN B 1 181 ? 29.125 -45.812 5.348 1 97.38 181 ASN B O 1
ATOM 8542 N N . ILE B 1 182 ? 28.875 -46.781 3.381 1 97.44 182 ILE B N 1
ATOM 8543 C CA . ILE B 1 182 ? 29.859 -47.812 3.738 1 97.44 182 ILE B CA 1
ATOM 8544 C C . ILE B 1 182 ? 31.234 -47.406 3.213 1 97.44 182 ILE B C 1
ATOM 8546 O O . ILE B 1 182 ? 32.25 -47.844 3.746 1 97.44 182 ILE B O 1
ATOM 8550 N N . TYR B 1 183 ? 31.344 -46.656 2.141 1 97.75 183 TYR B N 1
ATOM 8551 C CA . TYR B 1 183 ? 32.625 -46.156 1.623 1 97.75 183 TYR B CA 1
ATOM 8552 C C . TYR B 1 183 ? 32.844 -44.719 2.035 1 97.75 183 TYR B C 1
ATOM 8554 O O . TYR B 1 183 ? 32 -43.875 1.837 1 97.75 183 TYR B O 1
ATOM 8562 N N . GLY B 1 184 ? 33.969 -44.438 2.6 1 96.06 184 GLY B N 1
ATOM 8563 C CA . GLY B 1 184 ? 34.344 -43.094 3.008 1 96.06 184 GLY B CA 1
ATOM 8564 C C . GLY B 1 184 ? 35.125 -42.344 1.954 1 96.06 184 GLY B C 1
ATOM 8565 O O . GLY B 1 184 ? 35.281 -42.812 0.833 1 96.06 184 GLY B O 1
ATOM 8566 N N . ASN B 1 185 ? 35.406 -41.062 2.254 1 95.06 185 ASN B N 1
ATOM 8567 C CA . ASN B 1 185 ? 36.25 -40.281 1.389 1 95.06 185 ASN B CA 1
ATOM 8568 C C . ASN B 1 185 ? 37.719 -40.5 1.701 1 95.06 185 ASN B C 1
ATOM 8570 O O . ASN B 1 185 ? 38.062 -41.031 2.76 1 95.06 185 ASN B O 1
ATOM 8574 N N . ARG B 1 186 ? 38.625 -40.125 0.697 1 93.25 186 ARG B N 1
ATOM 8575 C CA . ARG B 1 186 ? 40.062 -40.062 0.959 1 93.25 186 ARG B CA 1
ATOM 8576 C C . ARG B 1 186 ? 40.406 -38.844 1.764 1 93.25 186 ARG B C 1
ATOM 8578 O O . ARG B 1 186 ? 39.688 -37.844 1.728 1 93.25 186 ARG B O 1
ATOM 8585 N N . GLU B 1 187 ? 41.438 -38.969 2.477 1 85.25 187 GLU B N 1
ATOM 8586 C CA . GLU B 1 187 ? 41.844 -37.844 3.307 1 85.25 187 GLU B CA 1
ATOM 8587 C C . GLU B 1 187 ? 42 -36.562 2.473 1 85.25 187 GLU B C 1
ATOM 8589 O O . GLU B 1 187 ? 42.719 -36.562 1.466 1 85.25 187 GLU B O 1
ATOM 8594 N N . GLY B 1 188 ? 41.219 -35.562 2.83 1 82.81 188 GLY B N 1
ATOM 8595 C CA . GLY B 1 188 ? 41.344 -34.281 2.188 1 82.81 188 GLY B CA 1
ATOM 8596 C C . GLY B 1 188 ? 40.5 -34.156 0.931 1 82.81 188 GLY B C 1
ATOM 8597 O O . GLY B 1 188 ? 40.531 -33.125 0.232 1 82.81 188 GLY B O 1
ATOM 8598 N N . GLU B 1 189 ? 39.812 -35.219 0.655 1 87.75 189 GLU B N 1
ATOM 8599 C CA . GLU B 1 189 ? 38.969 -35.156 -0.55 1 87.75 189 GLU B CA 1
ATOM 8600 C C . GLU B 1 189 ? 37.5 -35.219 -0.206 1 87.75 189 GLU B C 1
ATOM 8602 O O . GLU B 1 189 ? 37.094 -35.938 0.711 1 87.75 189 GLU B O 1
ATOM 8607 N N . LEU B 1 190 ? 36.781 -34.5 -0.949 1 90.5 190 LEU B N 1
ATOM 8608 C CA . LEU B 1 190 ? 35.344 -34.438 -0.748 1 90.5 190 LEU B CA 1
ATOM 8609 C C . LEU B 1 190 ? 34.656 -35.719 -1.213 1 90.5 190 LEU B C 1
ATOM 8611 O O . LEU B 1 190 ? 33.719 -36.188 -0.565 1 90.5 190 LEU B O 1
ATOM 8615 N N . GLY B 1 191 ? 35.094 -36.281 -2.25 1 94.19 191 GLY B N 1
ATOM 8616 C CA . GLY B 1 191 ? 34.469 -37.469 -2.811 1 94.19 191 GLY B CA 1
ATOM 8617 C C . GLY B 1 191 ? 34.625 -38.688 -1.94 1 94.19 191 GLY B C 1
ATOM 8618 O O . GLY B 1 191 ? 35.688 -38.906 -1.34 1 94.19 191 GLY B O 1
ATOM 8619 N N . SER B 1 192 ? 33.594 -39.438 -1.822 1 96.75 192 SER B N 1
ATOM 8620 C CA . SER B 1 192 ? 33.625 -40.656 -1.009 1 96.75 192 SER B CA 1
ATOM 8621 C C . SER B 1 192 ? 34.031 -41.875 -1.832 1 96.75 192 SER B C 1
ATOM 8623 O O . SER B 1 192 ? 33.312 -42.875 -1.916 1 96.75 192 SER B O 1
ATOM 8625 N N . TRP B 1 193 ? 35.219 -41.75 -2.357 1 97.19 193 TRP B N 1
ATOM 8626 C CA . TRP B 1 193 ? 35.781 -42.812 -3.176 1 97.19 193 TRP B CA 1
ATOM 8627 C C . TRP B 1 193 ? 36.906 -43.531 -2.432 1 97.19 193 TRP B C 1
ATOM 8629 O O . TRP B 1 193 ? 37.75 -44.188 -3.047 1 97.19 193 TRP B O 1
ATOM 8639 N N . GLY B 1 194 ? 36.938 -43.344 -1.17 1 96.75 194 GLY B N 1
ATOM 8640 C CA . GLY B 1 194 ? 37.938 -44.031 -0.339 1 96.75 194 GLY B CA 1
ATOM 8641 C C . GLY B 1 194 ? 37.562 -45.469 -0.062 1 96.75 194 GLY B C 1
ATOM 8642 O O . GLY B 1 194 ? 36.781 -46.062 -0.78 1 96.75 194 GLY B O 1
ATOM 8643 N N . SER B 1 195 ? 38.219 -46.031 0.931 1 95.06 195 SER B N 1
ATOM 8644 C CA . SER B 1 195 ? 38.094 -47.438 1.222 1 95.06 195 SER B CA 1
ATOM 8645 C C . SER B 1 195 ? 36.812 -47.75 2.012 1 95.06 195 SER B C 1
ATOM 8647 O O . SER B 1 195 ? 36.188 -46.844 2.537 1 95.06 195 SER B O 1
ATOM 8649 N N . LEU B 1 196 ? 36.469 -49.031 1.946 1 96.75 196 LEU B N 1
ATOM 8650 C CA . LEU B 1 196 ? 35.375 -49.531 2.797 1 96.75 196 LEU B CA 1
ATOM 8651 C C . LEU B 1 196 ? 35.688 -49.219 4.266 1 96.75 196 LEU B C 1
ATOM 8653 O O . LEU B 1 196 ? 36.75 -49.562 4.766 1 96.75 196 LEU B O 1
ATOM 8657 N N . MET B 1 197 ? 34.688 -48.594 4.848 1 96.12 197 MET B N 1
ATOM 8658 C CA . MET B 1 197 ? 34.906 -48.219 6.242 1 96.12 197 MET B CA 1
ATOM 8659 C C . MET B 1 197 ? 34.625 -49.375 7.18 1 96.12 197 MET B C 1
ATOM 8661 O O . MET B 1 197 ? 33.75 -50.219 6.902 1 96.12 197 MET B O 1
ATOM 8665 N N . ASP B 1 198 ? 35.375 -49.406 8.305 1 94.94 198 ASP B N 1
ATOM 8666 C CA . ASP B 1 198 ? 35.156 -50.438 9.312 1 94.94 198 ASP B CA 1
ATOM 8667 C C . ASP B 1 198 ? 33.75 -50.344 9.891 1 94.94 198 ASP B C 1
ATOM 8669 O O . ASP B 1 198 ? 33.094 -51.375 10.102 1 94.94 198 ASP B O 1
ATOM 8673 N N . THR B 1 199 ? 33.344 -49.156 10.164 1 95.38 199 THR B N 1
ATOM 8674 C CA . THR B 1 199 ? 31.984 -48.875 10.617 1 95.38 199 THR B CA 1
ATOM 8675 C C . THR B 1 199 ? 31.297 -47.906 9.664 1 95.38 199 THR B C 1
ATOM 8677 O O . THR B 1 199 ? 31.781 -46.781 9.422 1 95.38 199 THR B O 1
ATOM 8680 N N . PRO B 1 200 ? 30.188 -48.375 9.148 1 95.12 200 PRO B N 1
ATOM 8681 C CA . PRO B 1 200 ? 29.484 -47.438 8.242 1 95.12 200 PRO B CA 1
ATOM 8682 C C . PRO B 1 200 ? 29.094 -46.125 8.914 1 95.12 200 PRO B C 1
ATOM 8684 O O . PRO B 1 200 ? 28.859 -46.094 10.125 1 95.12 200 PRO B O 1
ATOM 8687 N N . SER B 1 201 ? 29.016 -45.094 8.133 1 95.31 201 SER B N 1
ATOM 8688 C CA . SER B 1 201 ? 28.594 -43.781 8.633 1 95.31 201 SER B CA 1
ATOM 8689 C C . SER B 1 201 ? 27.141 -43.781 9.07 1 95.31 201 SER B C 1
ATOM 8691 O O . SER B 1 201 ? 26.312 -44.5 8.469 1 95.31 201 SER B O 1
ATOM 8693 N N . ASN B 1 202 ? 26.797 -43.062 10.141 1 93 202 ASN B N 1
ATOM 8694 C CA . ASN B 1 202 ? 25.422 -42.906 10.578 1 93 202 ASN B CA 1
ATOM 8695 C C . ASN B 1 202 ? 24.781 -41.656 10 1 93 202 ASN B C 1
ATOM 8697 O O . ASN B 1 202 ? 23.672 -41.281 10.391 1 93 202 ASN B O 1
ATOM 8701 N N . PHE B 1 203 ? 25.5 -41.062 9.109 1 95 203 PHE B N 1
ATOM 8702 C CA . PHE B 1 203 ? 25 -39.844 8.477 1 95 203 PHE B CA 1
ATOM 8703 C C . PHE B 1 203 ? 23.766 -40.156 7.629 1 95 203 PHE B C 1
ATOM 8705 O O . PHE B 1 203 ? 23.812 -41.031 6.762 1 95 203 PHE B O 1
ATOM 8712 N N . ASP B 1 204 ? 22.656 -39.469 7.887 1 94.88 204 ASP B N 1
ATOM 8713 C CA . ASP B 1 204 ? 21.422 -39.562 7.102 1 94.88 204 ASP B CA 1
ATOM 8714 C C . ASP B 1 204 ? 20.922 -38.188 6.727 1 94.88 204 ASP B C 1
ATOM 8716 O O . ASP B 1 204 ? 20.438 -37.438 7.586 1 94.88 204 ASP B O 1
ATOM 8720 N N . PRO B 1 205 ? 20.969 -37.906 5.449 1 95.62 205 PRO B N 1
ATOM 8721 C CA . PRO B 1 205 ? 20.516 -36.562 5.023 1 95.62 205 PRO B CA 1
ATOM 8722 C C . PRO B 1 205 ? 19.094 -36.25 5.48 1 95.62 205 PRO B C 1
ATOM 8724 O O . PRO B 1 205 ? 18.719 -35.094 5.637 1 95.62 205 PRO B O 1
ATOM 8727 N N . SER B 1 206 ? 18.25 -37.219 5.691 1 94.94 206 SER B N 1
ATOM 8728 C CA . SER B 1 206 ? 16.859 -37 6.07 1 94.94 206 SER B CA 1
ATOM 8729 C C . SER B 1 206 ? 16.766 -36.344 7.449 1 94.94 206 SER B C 1
ATOM 8731 O O . SER B 1 206 ? 15.75 -35.719 7.77 1 94.94 206 SER B O 1
ATOM 8733 N N . ASP B 1 207 ? 17.797 -36.5 8.242 1 94.94 207 ASP B N 1
ATOM 8734 C CA . ASP B 1 207 ? 17.797 -35.938 9.594 1 94.94 207 ASP B CA 1
ATOM 8735 C C . ASP B 1 207 ? 17.875 -34.438 9.562 1 94.94 207 ASP B C 1
ATOM 8737 O O . ASP B 1 207 ? 17.594 -33.75 10.562 1 94.94 207 ASP B O 1
ATOM 8741 N N . PHE B 1 208 ? 18.297 -33.906 8.484 1 96.25 208 PHE B N 1
ATOM 8742 C CA . PHE B 1 208 ? 18.406 -32.469 8.328 1 96.25 208 PHE B CA 1
ATOM 8743 C C . PHE B 1 208 ? 17.016 -31.844 8.227 1 96.25 208 PHE B C 1
ATOM 8745 O O . PHE B 1 208 ? 16.828 -30.688 8.625 1 96.25 208 PHE B O 1
ATOM 8752 N N . PHE B 1 209 ? 16.047 -32.531 7.688 1 96.31 209 PHE B N 1
ATOM 8753 C CA . PHE B 1 209 ? 14.719 -32 7.418 1 96.31 209 PHE B CA 1
ATOM 8754 C C . PHE B 1 209 ? 13.891 -31.953 8.695 1 96.31 209 PHE B C 1
ATOM 8756 O O . PHE B 1 209 ? 13.977 -32.844 9.539 1 96.31 209 PHE B O 1
ATOM 8763 N N . ASN B 1 210 ? 13.125 -30.891 8.805 1 94.88 210 ASN B N 1
ATOM 8764 C CA . ASN B 1 210 ? 12.086 -30.797 9.828 1 94.88 210 ASN B CA 1
ATOM 8765 C C . ASN B 1 210 ? 10.773 -31.406 9.344 1 94.88 210 ASN B C 1
ATOM 8767 O O . ASN B 1 210 ? 10.594 -31.656 8.148 1 94.88 210 ASN B O 1
ATOM 8771 N N . THR B 1 211 ? 9.938 -31.656 10.336 1 96.06 211 THR B N 1
ATOM 8772 C CA . THR B 1 211 ? 8.555 -31.922 9.953 1 96.06 211 THR B CA 1
ATOM 8773 C C . THR B 1 211 ? 7.848 -30.609 9.586 1 96.06 211 THR B C 1
ATOM 8775 O O . THR B 1 211 ? 7.707 -29.719 10.43 1 96.06 211 THR B O 1
ATOM 8778 N N . GLY B 1 212 ? 7.508 -30.562 8.375 1 96.31 212 GLY B N 1
ATOM 8779 C CA . GLY B 1 212 ? 6.742 -29.391 7.984 1 96.31 212 GLY B CA 1
ATOM 8780 C C . GLY B 1 212 ? 5.367 -29.344 8.625 1 96.31 212 GLY B C 1
ATOM 8781 O O . GLY B 1 212 ? 4.758 -30.375 8.883 1 96.31 212 GLY B O 1
ATOM 8782 N N . MET B 1 213 ? 4.883 -28.141 8.828 1 97.5 213 MET B N 1
ATOM 8783 C CA . MET B 1 213 ? 3.555 -27.969 9.406 1 97.5 213 MET B CA 1
ATOM 8784 C C . MET B 1 213 ? 2.824 -26.812 8.734 1 97.5 213 MET B C 1
ATOM 8786 O O . MET B 1 213 ? 3.408 -25.75 8.516 1 97.5 213 MET B O 1
ATOM 8790 N N . THR B 1 214 ? 1.605 -27.031 8.32 1 96.62 214 THR B N 1
ATOM 8791 C CA . THR B 1 214 ? 0.734 -25.984 7.789 1 96.62 214 THR B CA 1
ATOM 8792 C C . THR B 1 214 ? -0.589 -25.953 8.547 1 96.62 214 THR B C 1
ATOM 8794 O O . THR B 1 214 ? -1.303 -26.953 8.609 1 96.62 214 THR B O 1
ATOM 8797 N N . GLU B 1 215 ? -0.882 -24.859 9.094 1 97.56 215 GLU B N 1
ATOM 8798 C CA . GLU B 1 215 ? -2.135 -24.656 9.812 1 97.56 215 GLU B CA 1
ATOM 8799 C C . GLU B 1 215 ? -2.971 -23.562 9.156 1 97.56 215 GLU B C 1
ATOM 8801 O O . GLU B 1 215 ? -2.492 -22.438 8.953 1 97.56 215 GLU B O 1
ATOM 8806 N N . MET B 1 216 ? -4.18 -23.922 8.805 1 96.81 216 MET B N 1
ATOM 8807 C CA . MET B 1 216 ? -5.113 -22.969 8.203 1 96.81 216 MET B CA 1
ATOM 8808 C C . MET B 1 216 ? -6.367 -22.828 9.062 1 96.81 216 MET B C 1
ATOM 8810 O O . MET B 1 216 ? -6.996 -23.828 9.414 1 96.81 216 MET B O 1
ATOM 8814 N N . ASN B 1 217 ? -6.715 -21.703 9.43 1 97.31 217 ASN B N 1
ATOM 8815 C CA . ASN B 1 217 ? -7.93 -21.375 10.164 1 97.31 217 ASN B CA 1
ATOM 8816 C C . ASN B 1 217 ? -8.781 -20.359 9.406 1 97.31 217 ASN B C 1
ATOM 8818 O O . ASN B 1 217 ? -8.258 -19.453 8.758 1 97.31 217 ASN B O 1
ATOM 8822 N N . GLY B 1 218 ? -10.062 -20.625 9.453 1 96.06 218 GLY B N 1
ATOM 8823 C CA . GLY B 1 218 ? -10.945 -19.688 8.781 1 96.06 218 GLY B CA 1
ATOM 8824 C C . GLY B 1 218 ? -12.266 -19.484 9.5 1 96.06 218 GLY B C 1
ATOM 8825 O O . GLY B 1 218 ? -12.836 -20.438 10.039 1 96.06 218 GLY B O 1
ATOM 8826 N N . PHE B 1 219 ? -12.734 -18.281 9.594 1 95.62 219 PHE B N 1
ATOM 8827 C CA . PHE B 1 219 ? -14.062 -17.891 10.055 1 95.62 219 PHE B CA 1
ATOM 8828 C C . PHE B 1 219 ? -14.844 -17.203 8.938 1 95.62 219 PHE B C 1
ATOM 8830 O O . PHE B 1 219 ? -14.297 -16.359 8.227 1 95.62 219 PHE B O 1
ATOM 8837 N N . THR B 1 220 ? -16.016 -17.641 8.703 1 94.75 220 THR B N 1
ATOM 8838 C CA . THR B 1 220 ? -16.891 -17 7.723 1 94.75 220 THR B CA 1
ATOM 8839 C C . THR B 1 220 ? -18.234 -16.625 8.344 1 94.75 220 THR B C 1
ATOM 8841 O O . THR B 1 220 ? -18.734 -17.328 9.219 1 94.75 220 THR B O 1
ATOM 8844 N N . LEU B 1 221 ? -18.766 -15.57 7.941 1 91.06 221 LEU B N 1
ATOM 8845 C CA . LEU B 1 221 ? -20.078 -15.07 8.359 1 91.06 221 LEU B CA 1
ATOM 8846 C C . LEU B 1 221 ? -20.938 -14.719 7.145 1 91.06 221 LEU B C 1
ATOM 8848 O O . LEU B 1 221 ? -20.469 -14.031 6.23 1 91.06 221 LEU B O 1
ATOM 8852 N N . THR B 1 222 ? -22.109 -15.203 7.105 1 91.19 222 THR B N 1
ATOM 8853 C CA . THR B 1 222 ? -23.078 -14.875 6.066 1 91.19 222 THR B CA 1
ATOM 8854 C C . THR B 1 222 ? -24.406 -14.453 6.684 1 91.19 222 THR B C 1
ATOM 8856 O O . THR B 1 222 ? -24.859 -15.047 7.66 1 91.19 222 THR B O 1
ATOM 8859 N N . THR B 1 223 ? -24.953 -13.391 6.141 1 84.19 223 THR B N 1
ATOM 8860 C CA . THR B 1 223 ? -26.234 -12.898 6.605 1 84.19 223 THR B CA 1
ATOM 8861 C C . THR B 1 223 ? -26.875 -11.992 5.562 1 84.19 223 THR B C 1
ATOM 8863 O O . THR B 1 223 ? -26.203 -11.516 4.648 1 84.19 223 THR B O 1
ATOM 8866 N N . GLY B 1 224 ? -28.203 -11.906 5.625 1 83.25 224 GLY B N 1
ATOM 8867 C CA . GLY B 1 224 ? -28.797 -10.938 4.723 1 83.25 224 GLY B CA 1
ATOM 8868 C C . GLY B 1 224 ? -30.281 -11.117 4.555 1 83.25 224 GLY B C 1
ATOM 8869 O O . GLY B 1 224 ? -30.859 -12.078 5.074 1 83.25 224 GLY B O 1
ATOM 8870 N N . THR B 1 225 ? -30.859 -10.086 3.922 1 83.12 225 THR B N 1
ATOM 8871 C CA . THR B 1 225 ? -32.25 -10.094 3.451 1 83.12 225 THR B CA 1
ATOM 8872 C C . THR B 1 225 ? -32.312 -10.156 1.928 1 83.12 225 THR B C 1
ATOM 8874 O O . THR B 1 225 ? -31.266 -10.281 1.271 1 83.12 225 THR B O 1
ATOM 8877 N N . GLU B 1 226 ? -33.438 -10.07 1.46 1 83.38 226 GLU B N 1
ATOM 8878 C CA . GLU B 1 226 ? -33.594 -10.094 0.008 1 83.38 226 GLU B CA 1
ATOM 8879 C C . GLU B 1 226 ? -32.969 -8.852 -0.63 1 83.38 226 GLU B C 1
ATOM 8881 O O . GLU B 1 226 ? -32.531 -8.898 -1.776 1 83.38 226 GLU B O 1
ATOM 8886 N N . GLN B 1 227 ? -32.969 -7.797 0.083 1 81.25 227 GLN B N 1
ATOM 8887 C CA . GLN B 1 227 ? -32.531 -6.527 -0.482 1 81.25 227 GLN B CA 1
ATOM 8888 C C . GLN B 1 227 ? -31.062 -6.285 -0.201 1 81.25 227 GLN B C 1
ATOM 8890 O O . GLN B 1 227 ? -30.391 -5.531 -0.919 1 81.25 227 GLN B O 1
ATOM 8895 N N . ASN B 1 228 ? -30.609 -6.949 0.869 1 83 228 ASN B N 1
ATOM 8896 C CA . ASN B 1 228 ? -29.219 -6.699 1.271 1 83 228 ASN B CA 1
ATOM 8897 C C . ASN B 1 228 ? -28.578 -7.949 1.864 1 83 228 ASN B C 1
ATOM 8899 O O . ASN B 1 228 ? -29.062 -8.492 2.852 1 83 228 ASN B O 1
ATOM 8903 N N . GLN B 1 229 ? -27.531 -8.398 1.302 1 87.81 229 GLN B N 1
ATOM 8904 C CA . GLN B 1 229 ? -26.812 -9.586 1.749 1 87.81 229 GLN B CA 1
ATOM 8905 C C . GLN B 1 229 ? -25.344 -9.273 2.018 1 87.81 229 GLN B C 1
ATOM 8907 O O . GLN B 1 229 ? -24.703 -8.562 1.238 1 87.81 229 GLN B O 1
ATOM 8912 N N . THR B 1 230 ? -24.75 -9.836 3.141 1 87 230 THR B N 1
ATOM 8913 C CA . THR B 1 230 ? -23.375 -9.562 3.527 1 87 230 THR B CA 1
ATOM 8914 C C . THR B 1 230 ? -22.609 -10.867 3.762 1 87 230 THR B C 1
ATOM 8916 O O . THR B 1 230 ? -23.125 -11.789 4.402 1 87 230 THR B O 1
ATOM 8919 N N . TYR B 1 231 ? -21.469 -10.961 3.201 1 93.06 231 TYR B N 1
ATOM 8920 C CA . TYR B 1 231 ? -20.5 -12.023 3.436 1 93.06 231 TYR B CA 1
ATOM 8921 C C . TYR B 1 231 ? -19.188 -11.469 3.977 1 93.06 231 TYR B C 1
ATOM 8923 O O . TYR B 1 231 ? -18.688 -10.461 3.477 1 93.06 231 TYR B O 1
ATOM 8931 N N . ALA B 1 232 ? -18.656 -12.047 5.07 1 91.38 232 ALA B N 1
ATOM 8932 C CA . ALA B 1 232 ? -17.359 -11.664 5.641 1 91.38 232 ALA B CA 1
ATOM 8933 C C . ALA B 1 232 ? -16.531 -12.898 6 1 91.38 232 ALA B C 1
ATOM 8935 O O . ALA B 1 232 ? -17.094 -13.938 6.363 1 91.38 232 ALA B O 1
ATOM 8936 N N . SER B 1 233 ? -15.242 -12.766 5.895 1 96.12 233 SER B N 1
ATOM 8937 C CA . SER B 1 233 ? -14.391 -13.898 6.242 1 96.12 233 SER B CA 1
ATOM 8938 C C . SER B 1 233 ? -13.031 -13.43 6.766 1 96.12 233 SER B C 1
ATOM 8940 O O . SER B 1 233 ? -12.555 -12.359 6.387 1 96.12 233 SER B O 1
ATOM 8942 N N . VAL B 1 234 ? -12.477 -14.148 7.719 1 95.69 234 VAL B N 1
ATOM 8943 C CA . VAL B 1 234 ? -11.109 -14.016 8.227 1 95.69 234 VAL B CA 1
ATOM 8944 C C . VAL B 1 234 ? -10.414 -15.375 8.18 1 95.69 234 VAL B C 1
ATOM 8946 O O . VAL B 1 234 ? -10.961 -16.375 8.633 1 95.69 234 VAL B O 1
ATOM 8949 N N . SER B 1 235 ? -9.227 -15.367 7.586 1 97.06 235 SER B N 1
ATOM 8950 C CA . SER B 1 235 ? -8.516 -16.641 7.488 1 97.06 235 SER B CA 1
ATOM 8951 C C . SER B 1 235 ? -7.02 -16.453 7.73 1 97.06 235 SER B C 1
ATOM 8953 O O . SER B 1 235 ? -6.469 -15.391 7.445 1 97.06 235 SER B O 1
ATOM 8955 N N . THR B 1 236 ? -6.375 -17.484 8.305 1 97.06 236 THR B N 1
ATOM 8956 C CA . THR B 1 236 ? -4.934 -17.5 8.531 1 97.06 236 THR B CA 1
ATOM 8957 C C . THR B 1 236 ? -4.316 -18.766 7.938 1 97.06 236 THR B C 1
ATOM 8959 O O . THR B 1 236 ? -4.926 -19.844 7.977 1 97.06 236 THR B O 1
ATOM 8962 N N . THR B 1 237 ? -3.246 -18.594 7.316 1 97.12 237 THR B N 1
ATOM 8963 C CA . THR B 1 237 ? -2.379 -19.688 6.879 1 97.12 237 THR B CA 1
ATOM 8964 C C . THR B 1 237 ? -0.976 -19.531 7.457 1 97.12 237 THR B C 1
ATOM 8966 O O . THR B 1 237 ? -0.293 -18.547 7.176 1 97.12 237 THR B O 1
ATOM 8969 N N . ASN B 1 238 ? -0.547 -20.406 8.281 1 97.69 238 ASN B N 1
ATOM 8970 C CA . ASN B 1 238 ? 0.792 -20.438 8.859 1 97.69 238 ASN B CA 1
ATOM 8971 C C . ASN B 1 238 ? 1.511 -21.75 8.555 1 97.69 238 ASN B C 1
ATOM 8973 O O . ASN B 1 238 ? 1.034 -22.828 8.922 1 97.69 238 ASN B O 1
ATOM 8977 N N . SER B 1 239 ? 2.652 -21.594 7.918 1 96.75 239 SER B N 1
ATOM 8978 C CA . SER B 1 239 ? 3.371 -22.797 7.5 1 96.75 239 SER B CA 1
ATOM 8979 C C . SER B 1 239 ? 4.859 -22.688 7.82 1 96.75 239 SER B C 1
ATOM 8981 O O . SER B 1 239 ? 5.457 -21.609 7.676 1 96.75 239 SER B O 1
ATOM 8983 N N . THR B 1 240 ? 5.379 -23.781 8.383 1 96.19 240 THR B N 1
ATOM 8984 C CA . THR B 1 240 ? 6.816 -24.016 8.484 1 96.19 240 THR B CA 1
ATOM 8985 C C . THR B 1 240 ? 7.242 -25.172 7.582 1 96.19 240 THR B C 1
ATOM 8987 O O . THR B 1 240 ? 6.586 -26.219 7.559 1 96.19 240 THR B O 1
ATOM 8990 N N . GLY B 1 241 ? 8.281 -24.969 6.809 1 95.06 241 GLY B N 1
ATOM 8991 C CA . GLY B 1 241 ? 8.68 -25.969 5.82 1 95.06 241 GLY B CA 1
ATOM 8992 C C . GLY B 1 241 ? 9.523 -27.078 6.402 1 95.06 241 GLY B C 1
ATOM 8993 O O . GLY B 1 241 ? 9.688 -27.172 7.621 1 95.06 241 GLY B O 1
ATOM 8994 N N . ILE B 1 242 ? 9.945 -27.953 5.559 1 96.06 242 ILE B N 1
ATOM 8995 C CA . ILE B 1 242 ? 10.766 -29.094 5.973 1 96.06 242 ILE B CA 1
ATOM 8996 C C . ILE B 1 242 ? 12.219 -28.641 6.133 1 96.06 242 ILE B C 1
ATOM 8998 O O . ILE B 1 242 ? 13.016 -29.328 6.773 1 96.06 242 ILE B O 1
ATOM 9002 N N . LEU B 1 243 ? 12.562 -27.562 5.496 1 96.56 243 LEU B N 1
ATOM 9003 C CA . LEU B 1 243 ? 13.898 -27 5.688 1 96.56 243 LEU B CA 1
ATOM 9004 C C . LEU B 1 243 ? 13.93 -26.062 6.891 1 96.56 243 LEU B C 1
ATOM 9006 O O . LEU B 1 243 ? 12.953 -25.359 7.16 1 96.56 243 LEU B O 1
ATOM 9010 N N . PRO B 1 244 ? 15.047 -26.031 7.527 1 95.81 244 PRO B N 1
ATOM 9011 C CA . PRO B 1 244 ? 15.133 -25.172 8.703 1 95.81 244 PRO B CA 1
ATOM 9012 C C . PRO B 1 244 ? 14.938 -23.688 8.359 1 95.81 244 PRO B C 1
ATOM 9014 O O . PRO B 1 244 ? 15.414 -23.219 7.32 1 95.81 244 PRO B O 1
ATOM 9017 N N . ASN B 1 245 ? 14.258 -22.969 9.211 1 96.5 245 ASN B N 1
ATOM 9018 C CA . ASN B 1 245 ? 14.078 -21.531 9.148 1 96.5 245 ASN B CA 1
ATOM 9019 C C . ASN B 1 245 ? 13.352 -21.109 7.867 1 96.5 245 ASN B C 1
ATOM 9021 O O . ASN B 1 245 ? 13.594 -20.031 7.336 1 96.5 245 ASN B O 1
ATOM 9025 N N . ASN B 1 246 ? 12.656 -22.016 7.258 1 95.75 246 ASN B N 1
ATOM 9026 C CA . ASN B 1 246 ? 11.734 -21.734 6.164 1 95.75 246 ASN B CA 1
ATOM 9027 C C . ASN B 1 246 ? 10.312 -21.531 6.668 1 95.75 246 ASN B C 1
ATOM 9029 O O . ASN B 1 246 ? 9.805 -22.328 7.449 1 95.75 246 ASN B O 1
ATOM 9033 N N . ALA B 1 247 ? 9.672 -20.453 6.242 1 96.19 247 ALA B N 1
ATOM 9034 C CA . ALA B 1 247 ? 8.328 -20.172 6.746 1 96.19 247 ALA B CA 1
ATOM 9035 C C . ALA B 1 247 ? 7.5 -19.422 5.703 1 96.19 247 ALA B C 1
ATOM 9037 O O . ALA B 1 247 ? 8.055 -18.781 4.809 1 96.19 247 ALA B O 1
ATOM 9038 N N . TYR B 1 248 ? 6.176 -19.531 5.77 1 96.25 248 TYR B N 1
ATOM 9039 C CA . TYR B 1 248 ? 5.172 -18.812 4.977 1 96.25 248 TYR B CA 1
ATOM 9040 C C . TYR B 1 248 ? 3.949 -18.484 5.82 1 96.25 248 TYR B C 1
ATOM 9042 O O . TYR B 1 248 ? 3.35 -19.359 6.438 1 96.25 248 TYR B O 1
ATOM 9050 N N . ASN B 1 249 ? 3.531 -17.25 5.824 1 97.19 249 ASN B N 1
ATOM 9051 C CA . ASN B 1 249 ? 2.355 -16.797 6.559 1 97.19 249 ASN B CA 1
ATOM 9052 C C . ASN B 1 249 ? 1.47 -15.891 5.699 1 97.19 249 ASN B C 1
ATOM 9054 O O . ASN B 1 249 ? 1.972 -15.094 4.91 1 97.19 249 ASN B O 1
ATOM 9058 N N . ARG B 1 250 ? 0.225 -16.109 5.836 1 97.31 250 ARG B N 1
ATOM 9059 C CA . ARG B 1 250 ? -0.739 -15.289 5.109 1 97.31 250 ARG B CA 1
ATOM 9060 C C . ARG B 1 250 ? -1.973 -15.008 5.961 1 97.31 250 ARG B C 1
ATOM 9062 O O . ARG B 1 250 ? -2.486 -15.906 6.633 1 97.31 250 ARG B O 1
ATOM 9069 N N . TYR B 1 251 ? -2.496 -13.875 5.988 1 97.56 251 TYR B N 1
ATOM 9070 C CA . TYR B 1 251 ? -3.709 -13.438 6.664 1 97.56 251 TYR B CA 1
ATOM 9071 C C . TYR B 1 251 ? -4.664 -12.758 5.688 1 97.56 251 TYR B C 1
ATOM 9073 O O . TYR B 1 251 ? -4.281 -11.82 4.988 1 97.56 251 TYR B O 1
ATOM 9081 N N . ASN B 1 252 ? -5.855 -13.273 5.617 1 97.5 252 ASN B N 1
ATOM 9082 C CA . ASN B 1 252 ? -6.863 -12.75 4.703 1 97.5 252 ASN B CA 1
ATOM 9083 C C . ASN B 1 252 ? -8.047 -12.148 5.457 1 97.5 252 ASN B C 1
ATOM 9085 O O . ASN B 1 252 ? -8.57 -12.75 6.391 1 97.5 252 ASN B O 1
ATOM 9089 N N . PHE B 1 253 ? -8.461 -10.977 5.039 1 95.81 253 PHE B N 1
ATOM 9090 C CA . PHE B 1 253 ? -9.664 -10.305 5.504 1 95.81 253 PHE B CA 1
ATOM 9091 C C . PHE B 1 253 ? -10.547 -9.906 4.332 1 95.81 253 PHE B C 1
ATOM 9093 O O . PHE B 1 253 ? -10.117 -9.164 3.445 1 95.81 253 PHE B O 1
ATOM 9100 N N . SER B 1 254 ? -11.75 -10.414 4.273 1 95.44 254 SER B N 1
ATOM 9101 C CA . SER B 1 254 ? -12.609 -10.148 3.127 1 95.44 254 SER B CA 1
ATOM 9102 C C . SER B 1 254 ? -14.016 -9.766 3.572 1 95.44 254 SER B C 1
ATOM 9104 O O . SER B 1 254 ? -14.531 -10.297 4.562 1 95.44 254 SER B O 1
ATOM 9106 N N . ILE B 1 255 ? -14.664 -8.922 2.854 1 90.75 255 ILE B N 1
ATOM 9107 C CA . ILE B 1 255 ? -16.062 -8.555 3.023 1 90.75 255 ILE B CA 1
ATOM 9108 C C . ILE B 1 255 ? -16.719 -8.32 1.659 1 90.75 255 ILE B C 1
ATOM 9110 O O . ILE B 1 255 ? -16.062 -7.809 0.742 1 90.75 255 ILE B O 1
ATOM 9114 N N . ARG B 1 256 ? -17.906 -8.688 1.478 1 91.38 256 ARG B N 1
ATOM 9115 C CA . ARG B 1 256 ? -18.703 -8.477 0.271 1 91.38 256 ARG B CA 1
ATOM 9116 C C . ARG B 1 256 ? -20.156 -8.172 0.615 1 91.38 256 ARG B C 1
ATOM 9118 O O . ARG B 1 256 ? -20.75 -8.844 1.46 1 91.38 256 ARG B O 1
ATOM 9125 N N . ASN B 1 257 ? -20.656 -7.168 -0.018 1 89.19 257 ASN B N 1
ATOM 9126 C CA . ASN B 1 257 ? -22.047 -6.777 0.199 1 89.19 257 ASN B CA 1
ATOM 9127 C C . ASN B 1 257 ? -22.781 -6.57 -1.121 1 89.19 257 ASN B C 1
ATOM 9129 O O . ASN B 1 257 ? -22.281 -5.898 -2.021 1 89.19 257 ASN B O 1
ATOM 9133 N N . THR B 1 258 ? -23.922 -7.137 -1.194 1 89.88 258 THR B N 1
ATOM 9134 C CA . THR B 1 258 ? -24.812 -6.941 -2.338 1 89.88 258 THR B CA 1
ATOM 9135 C C . THR B 1 258 ? -26.125 -6.312 -1.902 1 89.88 258 THR B C 1
ATOM 9137 O O . THR B 1 258 ? -26.734 -6.746 -0.919 1 89.88 258 THR B O 1
ATOM 9140 N N . ALA B 1 259 ? -26.578 -5.32 -2.666 1 85.19 259 ALA B N 1
ATOM 9141 C CA . ALA B 1 259 ? -27.797 -4.605 -2.305 1 85.19 259 ALA B CA 1
ATOM 9142 C C . ALA B 1 259 ? -28.641 -4.297 -3.543 1 85.19 259 ALA B C 1
ATOM 9144 O O . ALA B 1 259 ? -28.094 -4.012 -4.613 1 85.19 259 ALA B O 1
ATOM 9145 N N . LYS B 1 260 ? -29.891 -4.398 -3.369 1 87.25 260 LYS B N 1
ATOM 9146 C CA . LYS B 1 260 ? -30.859 -3.984 -4.387 1 87.25 260 LYS B CA 1
ATOM 9147 C C . LYS B 1 260 ? -31.688 -2.795 -3.908 1 87.25 260 LYS B C 1
ATOM 9149 O O . LYS B 1 260 ? -32.062 -2.717 -2.732 1 87.25 260 LYS B O 1
ATOM 9154 N N . PHE B 1 261 ? -31.844 -1.896 -4.793 1 81.12 261 PHE B N 1
ATOM 9155 C CA . PHE B 1 261 ? -32.656 -0.74 -4.41 1 81.12 261 PHE B CA 1
ATOM 9156 C C . PHE B 1 261 ? -33.406 -0.183 -5.609 1 81.12 261 PHE B C 1
ATOM 9158 O O . PHE B 1 261 ? -33.281 -0.7 -6.723 1 81.12 261 PHE B O 1
ATOM 9165 N N . CYS B 1 262 ? -34.344 0.917 -5.465 1 83.75 262 CYS B N 1
ATOM 9166 C CA . CYS B 1 262 ? -35.188 1.499 -6.477 1 83.75 262 CYS B CA 1
ATOM 9167 C C . CYS B 1 262 ? -36.125 0.444 -7.07 1 83.75 262 CYS B C 1
ATOM 9169 O O . CYS B 1 262 ? -36.156 0.258 -8.289 1 83.75 262 CYS B O 1
ATOM 9171 N N . ASP B 1 263 ? -36.875 -0.254 -6.242 1 86.31 263 ASP B N 1
ATOM 9172 C CA . ASP B 1 263 ? -37.812 -1.321 -6.617 1 86.31 263 ASP B CA 1
ATOM 9173 C C . ASP B 1 263 ? -37.094 -2.424 -7.391 1 86.31 263 ASP B C 1
ATOM 9175 O O . ASP B 1 263 ? -37.562 -2.867 -8.438 1 86.31 263 ASP B O 1
ATOM 9179 N N . ASN B 1 264 ? -35.844 -2.709 -6.973 1 87.75 264 ASN B N 1
ATOM 9180 C CA . ASN B 1 264 ? -35 -3.799 -7.473 1 87.75 264 ASN B CA 1
ATOM 9181 C C . ASN B 1 264 ? -34.5 -3.516 -8.883 1 87.75 264 ASN B C 1
ATOM 9183 O O . ASN B 1 264 ? -34.125 -4.438 -9.609 1 87.75 264 ASN B O 1
ATOM 9187 N N . LYS B 1 265 ? -34.5 -2.287 -9.289 1 91.25 265 LYS B N 1
ATOM 9188 C CA . LYS B 1 265 ? -34 -1.928 -10.617 1 91.25 265 LYS B CA 1
ATOM 9189 C C . LYS B 1 265 ? -32.5 -1.693 -10.602 1 91.25 265 LYS B C 1
ATOM 9191 O O . LYS B 1 265 ? -31.828 -1.783 -11.641 1 91.25 265 LYS B O 1
ATOM 9196 N N . LEU B 1 266 ? -32.031 -1.361 -9.438 1 90 266 LEU B N 1
ATOM 9197 C CA . LEU B 1 266 ? -30.594 -1.149 -9.297 1 90 266 LEU B CA 1
ATOM 9198 C C . LEU B 1 266 ? -29.984 -2.174 -8.344 1 90 266 LEU B C 1
ATOM 9200 O O . LEU B 1 266 ? -30.516 -2.424 -7.266 1 90 266 LEU B O 1
ATOM 9204 N N . SER B 1 267 ? -28.906 -2.785 -8.781 1 91.88 267 SER B N 1
ATOM 9205 C CA . SER B 1 267 ? -28.156 -3.74 -7.961 1 91.88 267 SER B CA 1
ATOM 9206 C C . SER B 1 267 ? -26.719 -3.305 -7.777 1 91.88 267 SER B C 1
ATOM 9208 O O . SER B 1 267 ? -25.984 -3.115 -8.75 1 91.88 267 SER B O 1
ATOM 9210 N N . LEU B 1 268 ? -26.328 -3.15 -6.535 1 89.75 268 LEU B N 1
ATOM 9211 C CA . LEU B 1 268 ? -24.984 -2.736 -6.199 1 89.75 268 LEU B CA 1
ATOM 9212 C C . LEU B 1 268 ? -24.219 -3.875 -5.531 1 89.75 268 LEU B C 1
ATOM 9214 O O . LEU B 1 268 ? -24.703 -4.488 -4.586 1 89.75 268 LEU B O 1
ATOM 9218 N N . ASP B 1 269 ? -23.047 -4.25 -6.02 1 93.25 269 ASP B N 1
ATOM 9219 C CA . ASP B 1 269 ? -22.141 -5.262 -5.473 1 93.25 269 ASP B CA 1
ATOM 9220 C C . ASP B 1 269 ? -20.797 -4.652 -5.094 1 93.25 269 ASP B C 1
ATOM 9222 O O . ASP B 1 269 ? -20.047 -4.203 -5.965 1 93.25 269 ASP B O 1
ATOM 9226 N N . LEU B 1 270 ? -20.531 -4.676 -3.848 1 90.69 270 LEU B N 1
ATOM 9227 C CA . LEU B 1 270 ? -19.297 -4.094 -3.34 1 90.69 270 LEU B CA 1
ATOM 9228 C C . LEU B 1 270 ? -18.453 -5.145 -2.625 1 90.69 270 LEU B C 1
ATOM 9230 O O . LEU B 1 270 ? -18.984 -6.004 -1.926 1 90.69 270 LEU B O 1
ATOM 9234 N N . GLY B 1 271 ? -17.125 -5.102 -2.854 1 91.81 271 GLY B N 1
ATOM 9235 C CA . GLY B 1 271 ? -16.219 -6.016 -2.191 1 91.81 271 GLY B CA 1
ATOM 9236 C C . GLY B 1 271 ? -14.891 -5.367 -1.82 1 91.81 271 GLY B C 1
ATOM 9237 O O . GLY B 1 271 ? -14.398 -4.496 -2.539 1 91.81 271 GLY B O 1
ATOM 9238 N N . ALA B 1 272 ? -14.312 -5.801 -0.704 1 93 272 ALA B N 1
ATOM 9239 C CA . ALA B 1 272 ? -12.992 -5.371 -0.255 1 93 272 ALA B CA 1
ATOM 9240 C C . ALA B 1 272 ? -12.203 -6.543 0.336 1 93 272 ALA B C 1
ATOM 9242 O O . ALA B 1 272 ? -12.773 -7.391 1.028 1 93 272 ALA B O 1
ATOM 9243 N N . GLN B 1 273 ? -10.93 -6.562 0.026 1 95.62 273 GLN B N 1
ATOM 9244 C CA . GLN B 1 273 ? -10.023 -7.574 0.566 1 95.62 273 GLN B CA 1
ATOM 9245 C C . GLN B 1 273 ? -8.695 -6.961 0.986 1 95.62 273 GLN B C 1
ATOM 9247 O O . GLN B 1 273 ? -8.164 -6.086 0.297 1 95.62 273 GLN B O 1
ATOM 9252 N N . TYR B 1 274 ? -8.234 -7.305 2.104 1 95.75 274 TYR B N 1
ATOM 9253 C CA . TYR B 1 274 ? -6.91 -6.965 2.617 1 95.75 274 TYR B CA 1
ATOM 9254 C C . TYR B 1 274 ? -6.109 -8.219 2.932 1 95.75 274 TYR B C 1
ATOM 9256 O O . TYR B 1 274 ? -6.566 -9.086 3.68 1 95.75 274 TYR B O 1
ATOM 9264 N N . ILE B 1 275 ? -4.93 -8.328 2.383 1 97.81 275 ILE B N 1
ATOM 9265 C CA . ILE B 1 275 ? -4.109 -9.523 2.525 1 97.81 275 ILE B CA 1
ATOM 9266 C C . ILE B 1 275 ? -2.723 -9.148 3.033 1 97.81 275 ILE B C 1
ATOM 9268 O O . ILE B 1 275 ? -2.102 -8.211 2.52 1 97.81 275 ILE B O 1
ATOM 9272 N N . ILE B 1 276 ? -2.242 -9.812 4.066 1 97.19 276 ILE B N 1
ATOM 9273 C CA . ILE B 1 276 ? -0.869 -9.711 4.551 1 97.19 276 ILE B CA 1
ATOM 9274 C C . ILE B 1 276 ? -0.14 -11.031 4.32 1 97.19 276 ILE B C 1
ATOM 9276 O O . ILE B 1 276 ? -0.589 -12.086 4.777 1 97.19 276 ILE B O 1
ATOM 9280 N N . GLN B 1 277 ? 0.939 -10.984 3.619 1 96.75 277 GLN B N 1
ATOM 9281 C CA . GLN B 1 277 ? 1.686 -12.203 3.309 1 96.75 277 GLN B CA 1
ATOM 9282 C C . GLN B 1 277 ? 3.178 -12.008 3.566 1 96.75 277 GLN B C 1
ATOM 9284 O O . GLN B 1 277 ? 3.742 -10.961 3.236 1 96.75 277 GLN B O 1
ATOM 9289 N N . ASN B 1 278 ? 3.82 -13 4.223 1 95.69 278 ASN B N 1
ATOM 9290 C CA . ASN B 1 278 ? 5.262 -13.016 4.434 1 95.69 278 ASN B CA 1
ATOM 9291 C C . ASN B 1 278 ? 5.852 -14.398 4.156 1 95.69 278 ASN B C 1
ATOM 9293 O O . ASN B 1 278 ? 5.227 -15.414 4.465 1 95.69 278 ASN B O 1
ATOM 9297 N N . ASN B 1 279 ? 6.961 -14.383 3.578 1 94.88 279 ASN B N 1
ATOM 9298 C CA . ASN B 1 279 ? 7.688 -15.641 3.428 1 94.88 279 ASN B CA 1
ATOM 9299 C C . ASN B 1 279 ? 9.172 -15.469 3.727 1 94.88 279 ASN B C 1
ATOM 9301 O O . ASN B 1 279 ? 9.703 -14.359 3.645 1 94.88 279 ASN B O 1
ATOM 9305 N N . LYS B 1 280 ? 9.797 -16.594 4.137 1 95.31 280 LYS B N 1
ATOM 9306 C CA . LYS B 1 280 ? 11.195 -16.609 4.539 1 95.31 280 LYS B CA 1
ATOM 9307 C C . LYS B 1 280 ? 11.906 -17.859 4.016 1 95.31 280 LYS B C 1
ATOM 9309 O O . LYS B 1 280 ? 11.414 -18.969 4.184 1 95.31 280 LYS B O 1
ATOM 9314 N N . ASN B 1 281 ? 12.977 -17.641 3.311 1 95.62 281 ASN B N 1
ATOM 9315 C CA . ASN B 1 281 ? 13.953 -18.656 2.912 1 95.62 281 ASN B CA 1
ATOM 9316 C C . ASN B 1 281 ? 13.305 -19.766 2.1 1 95.62 281 ASN B C 1
ATOM 9318 O O . ASN B 1 281 ? 13.484 -20.953 2.408 1 95.62 281 ASN B O 1
ATOM 9322 N N . MET B 1 282 ? 12.641 -19.438 1.057 1 92.75 282 MET B N 1
ATOM 9323 C CA . MET B 1 282 ? 12.188 -20.422 0.082 1 92.75 282 MET B CA 1
ATOM 9324 C C . MET B 1 282 ? 13.336 -20.859 -0.822 1 92.75 282 MET B C 1
ATOM 9326 O O . MET B 1 282 ? 14.062 -20.016 -1.354 1 92.75 282 MET B O 1
ATOM 9330 N N . VAL B 1 283 ? 13.492 -22.078 -0.919 1 90.75 283 VAL B N 1
ATOM 9331 C CA . VAL B 1 283 ? 14.641 -22.594 -1.653 1 90.75 283 VAL B CA 1
ATOM 9332 C C . VAL B 1 283 ? 14.172 -23.25 -2.957 1 90.75 283 VAL B C 1
ATOM 9334 O O . VAL B 1 283 ? 13.242 -24.062 -2.957 1 90.75 283 VAL B O 1
ATOM 9337 N N . GLY B 1 284 ? 14.75 -22.828 -4.02 1 85.12 284 GLY B N 1
ATOM 9338 C CA . GLY B 1 284 ? 14.484 -23.422 -5.32 1 85.12 284 GLY B CA 1
ATOM 9339 C C . GLY B 1 284 ? 15.562 -24.391 -5.766 1 85.12 284 GLY B C 1
ATOM 9340 O O . GLY B 1 284 ? 16.453 -24.75 -4.984 1 85.12 284 GLY B O 1
ATOM 9341 N N . SER B 1 285 ? 15.445 -24.797 -6.926 1 89.25 285 SER B N 1
ATOM 9342 C CA . SER B 1 285 ? 16.453 -25.672 -7.527 1 89.25 285 SER B CA 1
ATOM 9343 C C . SER B 1 285 ? 17.734 -24.922 -7.855 1 89.25 285 SER B C 1
ATOM 9345 O O . SER B 1 285 ? 17.703 -23.688 -8.031 1 89.25 285 SER B O 1
ATOM 9347 N N . GLY B 1 286 ? 18.844 -25.688 -7.84 1 91.5 286 GLY B N 1
ATOM 9348 C CA . GLY B 1 286 ? 20.109 -25.078 -8.203 1 91.5 286 GLY B CA 1
ATOM 9349 C C . GLY B 1 286 ? 21.172 -25.219 -7.121 1 91.5 286 GLY B C 1
ATOM 9350 O O . GLY B 1 286 ? 20.891 -25.734 -6.035 1 91.5 286 GLY B O 1
ATOM 9351 N N . GLN B 1 287 ? 22.297 -24.734 -7.438 1 93.81 287 GLN B N 1
ATOM 9352 C CA . GLN B 1 287 ? 23.406 -24.969 -6.523 1 93.81 287 GLN B CA 1
ATOM 9353 C C . GLN B 1 287 ? 23.594 -23.797 -5.562 1 93.81 287 GLN B C 1
ATOM 9355 O O . GLN B 1 287 ? 24.188 -23.953 -4.492 1 93.81 287 GLN B O 1
ATOM 9360 N N . TYR B 1 288 ? 22.984 -22.609 -5.934 1 93 288 TYR B N 1
ATOM 9361 C CA . TYR B 1 288 ? 23.172 -21.438 -5.086 1 93 288 TYR B CA 1
ATOM 9362 C C . TYR B 1 288 ? 22.062 -21.328 -4.043 1 93 288 TYR B C 1
ATOM 9364 O O . TYR B 1 288 ? 20.906 -21.656 -4.32 1 93 288 TYR B O 1
ATOM 9372 N N . PHE B 1 289 ? 22.469 -20.906 -2.816 1 93.44 289 PHE B N 1
ATOM 9373 C CA . PHE B 1 289 ? 21.547 -20.656 -1.726 1 93.44 289 PHE B CA 1
ATOM 9374 C C . PHE B 1 289 ? 20.75 -21.922 -1.387 1 93.44 289 PHE B C 1
ATOM 9376 O O . PHE B 1 289 ? 19.562 -21.844 -1.046 1 93.44 289 PHE B O 1
ATOM 9383 N N . ASN B 1 290 ? 21.328 -23.031 -1.604 1 95.25 290 ASN B N 1
ATOM 9384 C CA . ASN B 1 290 ? 20.672 -24.328 -1.461 1 95.25 290 ASN B CA 1
ATOM 9385 C C . ASN B 1 290 ? 21.453 -25.25 -0.523 1 95.25 290 ASN B C 1
ATOM 9387 O O . ASN B 1 290 ? 22.562 -25.672 -0.842 1 95.25 290 ASN B O 1
ATOM 9391 N N . PRO B 1 291 ? 20.859 -25.594 0.591 1 96.69 291 PRO B N 1
ATOM 9392 C CA . PRO B 1 291 ? 21.562 -26.438 1.56 1 96.69 291 PRO B CA 1
ATOM 9393 C C . PRO B 1 291 ? 21.703 -27.875 1.103 1 96.69 291 PRO B C 1
ATOM 9395 O O . PRO B 1 291 ? 22.531 -28.625 1.628 1 96.69 291 PRO B O 1
ATOM 9398 N N . LEU B 1 292 ? 20.953 -28.266 0.146 1 96.5 292 LEU B N 1
ATOM 9399 C CA . LEU B 1 292 ? 20.891 -29.672 -0.232 1 96.5 292 LEU B CA 1
ATOM 9400 C C . LEU B 1 292 ? 22.172 -30.109 -0.937 1 96.5 292 LEU B C 1
ATOM 9402 O O . LEU B 1 292 ? 22.547 -31.281 -0.889 1 96.5 292 LEU B O 1
ATOM 9406 N N . VAL B 1 293 ? 22.828 -29.156 -1.594 1 96.75 293 VAL B N 1
ATOM 9407 C CA . VAL B 1 293 ? 24.078 -29.484 -2.283 1 96.75 293 VAL B CA 1
ATOM 9408 C C . VAL B 1 293 ? 25.094 -30 -1.279 1 96.75 293 VAL B C 1
ATOM 9410 O O . VAL B 1 293 ? 25.547 -31.156 -1.379 1 96.75 293 VAL B O 1
ATOM 9413 N N . SER B 1 294 ? 25.359 -29.219 -0.246 1 96.44 294 SER B N 1
ATOM 9414 C CA . SER B 1 294 ? 26.312 -29.625 0.786 1 96.44 294 SER B CA 1
ATOM 9415 C C . SER B 1 294 ? 25.812 -30.828 1.571 1 96.44 294 SER B C 1
ATOM 9417 O O . SER B 1 294 ? 26.609 -31.656 2.016 1 96.44 294 SER B O 1
ATOM 9419 N N . LEU B 1 295 ? 24.578 -30.891 1.761 1 96.88 295 LEU B N 1
ATOM 9420 C CA . LEU B 1 295 ? 23.984 -31.969 2.547 1 96.88 295 LEU B CA 1
ATOM 9421 C C . LEU B 1 295 ? 24.125 -33.312 1.835 1 96.88 295 LEU B C 1
ATOM 9423 O O . LEU B 1 295 ? 24.609 -34.281 2.424 1 96.88 295 LEU B O 1
ATOM 9427 N N . TYR B 1 296 ? 23.734 -33.406 0.583 1 97.31 296 TYR B N 1
ATOM 9428 C CA . TYR B 1 296 ? 23.719 -34.656 -0.161 1 97.31 296 TYR B CA 1
ATOM 9429 C C . TYR B 1 296 ? 25.141 -35.125 -0.469 1 97.31 296 TYR B C 1
ATOM 9431 O O . TYR B 1 296 ? 25.406 -36.312 -0.509 1 97.31 296 TYR B O 1
ATOM 9439 N N . LEU B 1 297 ? 26.031 -34.156 -0.699 1 96.88 297 LEU B N 1
ATOM 9440 C CA . LEU B 1 297 ? 27.359 -34.531 -1.159 1 96.88 297 LEU B CA 1
ATOM 9441 C C . LEU B 1 297 ? 28.328 -34.688 0.016 1 96.88 297 LEU B C 1
ATOM 9443 O O . LEU B 1 297 ? 29.516 -34.969 -0.175 1 96.88 297 LEU B O 1
ATOM 9447 N N . PHE B 1 298 ? 27.859 -34.531 1.204 1 96.25 298 PHE B N 1
ATOM 9448 C CA . PHE B 1 298 ? 28.703 -34.594 2.387 1 96.25 298 PHE B CA 1
ATOM 9449 C C . PHE B 1 298 ? 29.516 -35.906 2.385 1 96.25 298 PHE B C 1
ATOM 9451 O O . PHE B 1 298 ? 28.969 -36.969 2.184 1 96.25 298 PHE B O 1
ATOM 9458 N N . PRO B 1 299 ? 30.828 -35.781 2.615 1 95.5 299 PRO B N 1
ATOM 9459 C CA . PRO B 1 299 ? 31.656 -36.969 2.605 1 95.5 299 PRO B CA 1
ATOM 9460 C C . PRO B 1 299 ? 31.312 -37.938 3.746 1 95.5 299 PRO B C 1
ATOM 9462 O O . PRO B 1 299 ? 31.25 -37.531 4.906 1 95.5 299 PRO B O 1
ATOM 9465 N N . ARG B 1 300 ? 31.25 -39.25 3.455 1 95.81 300 ARG B N 1
ATOM 9466 C CA . ARG B 1 300 ? 30.688 -40.219 4.379 1 95.81 300 ARG B CA 1
ATOM 9467 C C . ARG B 1 300 ? 31.703 -40.594 5.457 1 95.81 300 ARG B C 1
ATOM 9469 O O . ARG B 1 300 ? 31.328 -41.125 6.504 1 95.81 300 ARG B O 1
ATOM 9476 N N . GLY B 1 301 ? 32.938 -40.281 5.211 1 93.69 301 GLY B N 1
ATOM 9477 C CA . GLY B 1 301 ? 33.969 -40.562 6.203 1 93.69 301 GLY B CA 1
ATOM 9478 C C . GLY B 1 301 ? 34.094 -39.5 7.254 1 93.69 301 GLY B C 1
ATOM 9479 O O . GLY B 1 301 ? 34.875 -39.656 8.211 1 93.69 301 GLY B O 1
ATOM 9480 N N . GLU B 1 302 ? 33.375 -38.438 7.133 1 93.56 302 GLU B N 1
ATOM 9481 C CA . GLU B 1 302 ? 33.5 -37.281 8.016 1 93.56 302 GLU B CA 1
ATOM 9482 C C . GLU B 1 302 ? 32.344 -37.219 9 1 93.56 302 GLU B C 1
ATOM 9484 O O . GLU B 1 302 ? 31.344 -37.906 8.828 1 93.56 302 GLU B O 1
ATOM 9489 N N . ASN B 1 303 ? 32.469 -36.375 10.016 1 91.69 303 ASN B N 1
ATOM 9490 C CA . ASN B 1 303 ? 31.484 -36.25 11.078 1 91.69 303 ASN B CA 1
ATOM 9491 C C . ASN B 1 303 ? 30.547 -35.062 10.844 1 91.69 303 ASN B C 1
ATOM 9493 O O . ASN B 1 303 ? 30.922 -33.906 11.023 1 91.69 303 ASN B O 1
ATOM 9497 N N . PHE B 1 304 ? 29.328 -35.375 10.594 1 94.31 304 PHE B N 1
ATOM 9498 C CA . PHE B 1 304 ? 28.344 -34.344 10.289 1 94.31 304 PHE B CA 1
ATOM 9499 C C . PHE B 1 304 ? 27.938 -33.594 11.555 1 94.31 304 PHE B C 1
ATOM 9501 O O . PHE B 1 304 ? 27.438 -32.469 11.477 1 94.31 304 PHE B O 1
ATOM 9508 N N . GLN B 1 305 ? 28.125 -34.125 12.703 1 92.88 305 GLN B N 1
ATOM 9509 C CA . GLN B 1 305 ? 27.797 -33.469 13.961 1 92.88 305 GLN B CA 1
ATOM 9510 C C . GLN B 1 305 ? 28.578 -32.188 14.133 1 92.88 305 GLN B C 1
ATOM 9512 O O . GLN B 1 305 ? 28.078 -31.203 14.719 1 92.88 305 GLN B O 1
ATOM 9517 N N . GLU B 1 306 ? 29.766 -32.188 13.602 1 92.12 306 GLU B N 1
ATOM 9518 C CA . GLU B 1 306 ? 30.578 -30.984 13.664 1 92.12 306 GLU B CA 1
ATOM 9519 C C . GLU B 1 306 ? 30 -29.891 12.789 1 92.12 306 GLU B C 1
ATOM 9521 O O . GLU B 1 306 ? 30.078 -28.703 13.133 1 92.12 306 GLU B O 1
ATOM 9526 N N . VAL B 1 307 ? 29.484 -30.328 11.719 1 93.69 307 VAL B N 1
ATOM 9527 C CA . VAL B 1 307 ? 28.891 -29.391 10.773 1 93.69 307 VAL B CA 1
ATOM 9528 C C . VAL B 1 307 ? 27.609 -28.812 11.344 1 93.69 307 VAL B C 1
ATOM 9530 O O . VAL B 1 307 ? 27.25 -27.672 11.062 1 93.69 307 VAL B O 1
ATOM 9533 N N . GLN B 1 308 ? 26.938 -29.594 12.211 1 94.69 308 GLN B N 1
ATOM 9534 C CA . GLN B 1 308 ? 25.703 -29.141 12.836 1 94.69 308 GLN B CA 1
ATOM 9535 C C . GLN B 1 308 ? 25.938 -27.922 13.734 1 94.69 308 GLN B C 1
ATOM 9537 O O . GLN B 1 308 ? 25.062 -27.078 13.875 1 94.69 308 GLN B O 1
ATOM 9542 N N . MET B 1 309 ? 27.062 -27.922 14.328 1 95.06 309 MET B N 1
ATOM 9543 C CA . MET B 1 309 ? 27.5 -26.688 14.992 1 95.06 309 MET B CA 1
ATOM 9544 C C . MET B 1 309 ? 28.094 -25.703 13.984 1 95.06 309 MET B C 1
ATOM 9546 O O . MET B 1 309 ? 29.297 -25.438 14.008 1 95.06 309 MET B O 1
ATOM 9550 N N . TYR B 1 310 ? 27.297 -25.125 13.297 1 96.69 310 TYR B N 1
ATOM 9551 C CA . TYR B 1 310 ? 27.609 -24.5 12.016 1 96.69 310 TYR B CA 1
ATOM 9552 C C . TYR B 1 310 ? 28.312 -23.156 12.203 1 96.69 310 TYR B C 1
ATOM 9554 O O . TYR B 1 310 ? 28.844 -22.594 11.25 1 96.69 310 TYR B O 1
ATOM 9562 N N . GLU B 1 311 ? 28.359 -22.562 13.453 1 96.31 311 GLU B N 1
ATOM 9563 C CA . GLU B 1 311 ? 29.062 -21.312 13.695 1 96.31 311 GLU B CA 1
ATOM 9564 C C . GLU B 1 311 ? 30.016 -21.438 14.891 1 96.31 311 GLU B C 1
ATOM 9566 O O . GLU B 1 311 ? 29.688 -22.125 15.867 1 96.31 311 GLU B O 1
ATOM 9571 N N . ARG B 1 312 ? 31.172 -20.906 14.789 1 96.75 312 ARG B N 1
ATOM 9572 C CA . ARG B 1 312 ? 32.188 -20.875 15.828 1 96.75 312 ARG B CA 1
ATOM 9573 C C . ARG B 1 312 ? 32.75 -19.453 16.016 1 96.75 312 ARG B C 1
ATOM 9575 O O . ARG B 1 312 ? 32.844 -18.688 15.062 1 96.75 312 ARG B O 1
ATOM 9582 N N . TYR B 1 313 ? 33.125 -19.172 17.219 1 97 313 TYR B N 1
ATOM 9583 C CA . TYR B 1 313 ? 33.625 -17.828 17.516 1 97 313 TYR B CA 1
ATOM 9584 C C . TYR B 1 313 ? 35.062 -17.672 17.031 1 97 313 TYR B C 1
ATOM 9586 O O . TYR B 1 313 ? 35.938 -18.516 17.297 1 97 313 TYR B O 1
ATOM 9594 N N . SER B 1 314 ? 35.281 -16.656 16.281 1 97.06 314 SER B N 1
ATOM 9595 C CA . SER B 1 314 ? 36.625 -16.266 15.852 1 97.06 314 SER B CA 1
ATOM 9596 C C . SER B 1 314 ? 37.156 -15.125 16.703 1 97.06 314 SER B C 1
ATOM 9598 O O . SER B 1 314 ? 36.656 -14.008 16.672 1 97.06 314 SER B O 1
ATOM 9600 N N . GLU B 1 315 ? 38.219 -15.359 17.375 1 96.38 315 GLU B N 1
ATOM 9601 C CA . GLU B 1 315 ? 38.844 -14.32 18.188 1 96.38 315 GLU B CA 1
ATOM 9602 C C . GLU B 1 315 ? 39.438 -13.219 17.312 1 96.38 315 GLU B C 1
ATOM 9604 O O . GLU B 1 315 ? 39.344 -12.039 17.672 1 96.38 315 GLU B O 1
ATOM 9609 N N . ALA B 1 316 ? 39.969 -13.695 16.188 1 94.81 316 ALA B N 1
ATOM 9610 C CA . ALA B 1 316 ? 40.594 -12.734 15.289 1 94.81 316 ALA B CA 1
ATOM 9611 C C . ALA B 1 316 ? 39.594 -11.742 14.742 1 94.81 316 ALA B C 1
ATOM 9613 O O . ALA B 1 316 ? 39.906 -10.57 14.516 1 94.81 316 ALA B O 1
ATOM 9614 N N . ARG B 1 317 ? 38.375 -12.156 14.531 1 95.25 317 ARG B N 1
ATOM 9615 C CA . ARG B 1 317 ? 37.344 -11.305 13.914 1 95.25 317 ARG B CA 1
ATOM 9616 C C . ARG B 1 317 ? 36.344 -10.812 14.938 1 95.25 317 ARG B C 1
ATOM 9618 O O . ARG B 1 317 ? 35.531 -9.922 14.656 1 95.25 317 ARG B O 1
ATOM 9625 N N . ASN B 1 318 ? 36.344 -11.375 16.125 1 96.19 318 ASN B N 1
ATOM 9626 C CA . ASN B 1 318 ? 35.438 -11.031 17.219 1 96.19 318 ASN B CA 1
ATOM 9627 C C . ASN B 1 318 ? 33.969 -11.211 16.797 1 96.19 318 ASN B C 1
ATOM 9629 O O . ASN B 1 318 ? 33.125 -10.32 17.016 1 96.19 318 ASN B O 1
ATOM 9633 N N . LEU B 1 319 ? 33.719 -12.203 16.062 1 97.31 319 LEU B N 1
ATOM 9634 C CA . LEU B 1 319 ? 32.344 -12.57 15.641 1 97.31 319 LEU B CA 1
ATOM 9635 C C . LEU B 1 319 ? 32.281 -14.062 15.344 1 97.31 319 LEU B C 1
ATOM 9637 O O . LEU B 1 319 ? 33.281 -14.75 15.297 1 97.31 319 LEU B O 1
ATOM 9641 N N . MET B 1 320 ? 31.031 -14.547 15.312 1 97.31 320 MET B N 1
ATOM 9642 C CA . MET B 1 320 ? 30.812 -15.938 14.922 1 97.31 320 MET B CA 1
ATOM 9643 C C . MET B 1 320 ? 31.047 -16.125 13.422 1 97.31 320 MET B C 1
ATOM 9645 O O . MET B 1 320 ? 30.625 -15.289 12.617 1 97.31 320 MET B O 1
ATOM 9649 N N . VAL B 1 321 ? 31.766 -17.156 13.078 1 97.38 321 VAL B N 1
ATOM 9650 C CA . VAL B 1 321 ? 32.031 -17.422 11.672 1 97.38 321 VAL B CA 1
ATOM 9651 C C . VAL B 1 321 ? 31.516 -18.812 11.305 1 97.38 321 VAL B C 1
ATOM 9653 O O . VAL B 1 321 ? 31.312 -19.656 12.18 1 97.38 321 VAL B O 1
ATOM 9656 N N . GLN B 1 322 ? 31.297 -19.062 10.008 1 96.75 322 GLN B N 1
ATOM 9657 C CA . GLN B 1 322 ? 30.812 -20.328 9.484 1 96.75 322 GLN B CA 1
ATOM 9658 C C . GLN B 1 322 ? 31.828 -21.438 9.711 1 96.75 322 GLN B C 1
ATOM 9660 O O . GLN B 1 322 ? 33.031 -21.219 9.547 1 96.75 322 GLN B O 1
ATOM 9665 N N . TYR B 1 323 ? 31.328 -22.578 10.195 1 96.38 323 TYR B N 1
ATOM 9666 C CA . TYR B 1 323 ? 32.188 -23.734 10.25 1 96.38 323 TYR B CA 1
ATOM 9667 C C . TYR B 1 323 ? 32.031 -24.609 9.016 1 96.38 323 TYR B C 1
ATOM 9669 O O . TYR B 1 323 ? 31.094 -25.422 8.953 1 96.38 323 TYR B O 1
ATOM 9677 N N . TRP B 1 324 ? 32.906 -24.531 8.125 1 94.94 324 TRP B N 1
ATOM 9678 C CA . TRP B 1 324 ? 33.031 -25.344 6.91 1 94.94 324 TRP B CA 1
ATOM 9679 C C . TRP B 1 324 ? 34.469 -25.469 6.484 1 94.94 324 TRP B C 1
ATOM 9681 O O . TRP B 1 324 ? 34.969 -24.672 5.684 1 94.94 324 TRP B O 1
ATOM 9691 N N . PRO B 1 325 ? 35.156 -26.391 7.008 1 91.31 325 PRO B N 1
ATOM 9692 C CA . PRO B 1 325 ? 36.594 -26.531 6.68 1 91.31 325 PRO B CA 1
ATOM 9693 C C . PRO B 1 325 ? 36.812 -26.828 5.199 1 91.31 325 PRO B C 1
ATOM 9695 O O . PRO B 1 325 ? 36.625 -27.969 4.754 1 91.31 325 PRO B O 1
ATOM 9698 N N . GLU B 1 326 ? 37.312 -25.906 4.531 1 88.5 326 GLU B N 1
ATOM 9699 C CA . GLU B 1 326 ? 37.5 -26.016 3.092 1 88.5 326 GLU B CA 1
ATOM 9700 C C . GLU B 1 326 ? 38.594 -27.031 2.764 1 88.5 326 GLU B C 1
ATOM 9702 O O . GLU B 1 326 ? 38.594 -27.609 1.669 1 88.5 326 GLU B O 1
ATOM 9707 N N . SER B 1 327 ? 39.5 -27.234 3.738 1 85.62 327 SER B N 1
ATOM 9708 C CA . SER B 1 327 ? 40.562 -28.203 3.52 1 85.62 327 SER B CA 1
ATOM 9709 C C . SER B 1 327 ? 40 -29.625 3.422 1 85.62 327 SER B C 1
ATOM 9711 O O . SER B 1 327 ? 40.625 -30.5 2.818 1 85.62 327 SER B O 1
ATOM 9713 N N . ILE B 1 328 ? 38.844 -29.766 3.986 1 83.81 328 ILE B N 1
ATOM 9714 C CA . ILE B 1 328 ? 38.219 -31.078 3.996 1 83.81 328 ILE B CA 1
ATOM 9715 C C . ILE B 1 328 ? 37.156 -31.141 2.92 1 83.81 328 ILE B C 1
ATOM 9717 O O . ILE B 1 328 ? 37.094 -32.094 2.135 1 83.81 328 ILE B O 1
ATOM 9721 N N . PHE B 1 329 ? 36.375 -30.125 2.848 1 85.75 329 PHE B N 1
ATOM 9722 C CA . PHE B 1 329 ? 35.156 -30.203 2.041 1 85.75 329 PHE B CA 1
ATOM 9723 C C . PHE B 1 329 ? 35.344 -29.484 0.713 1 85.75 329 PHE B C 1
ATOM 9725 O O . PHE B 1 329 ? 34.562 -29.688 -0.22 1 85.75 329 PHE B O 1
ATOM 9732 N N . GLY B 1 330 ? 36.375 -28.688 0.562 1 80.44 330 GLY B N 1
ATOM 9733 C CA . GLY B 1 330 ? 36.625 -27.922 -0.654 1 80.44 330 GLY B CA 1
ATOM 9734 C C . GLY B 1 330 ? 35.625 -26.781 -0.848 1 80.44 330 GLY B C 1
ATOM 9735 O O . GLY B 1 330 ? 35 -26.328 0.109 1 80.44 330 GLY B O 1
ATOM 9736 N N . THR B 1 331 ? 35.688 -26.188 -2.121 1 83.5 331 THR B N 1
ATOM 9737 C CA . THR B 1 331 ? 34.812 -25.062 -2.479 1 83.5 331 THR B CA 1
ATOM 9738 C C . THR B 1 331 ? 34 -25.375 -3.725 1 83.5 331 THR B C 1
ATOM 9740 O O . THR B 1 331 ? 33.438 -24.484 -4.359 1 83.5 331 THR B O 1
ATOM 9743 N N . ASP B 1 332 ? 33.938 -26.625 -3.982 1 89.06 332 ASP B N 1
ATOM 9744 C CA . ASP B 1 332 ? 33.188 -27.031 -5.168 1 89.06 332 ASP B CA 1
ATOM 9745 C C . ASP B 1 332 ? 31.734 -26.547 -5.09 1 89.06 332 ASP B C 1
ATOM 9747 O O . ASP B 1 332 ? 31.125 -26.578 -4.023 1 89.06 332 ASP B O 1
ATOM 9751 N N . LEU B 1 333 ? 31.188 -26.094 -6.27 1 91.69 333 LEU B N 1
ATOM 9752 C CA . LEU B 1 333 ? 29.781 -25.719 -6.43 1 91.69 333 LEU B CA 1
ATOM 9753 C C . LEU B 1 333 ? 29.391 -24.641 -5.426 1 91.69 333 LEU B C 1
ATOM 9755 O O . LEU B 1 333 ? 28.219 -24.422 -5.16 1 91.69 333 LEU B O 1
ATOM 9759 N N . ASP B 1 334 ? 30.406 -24.016 -4.762 1 93.38 334 ASP B N 1
ATOM 9760 C CA . ASP B 1 334 ? 30.219 -22.953 -3.764 1 93.38 334 ASP B CA 1
ATOM 9761 C C . ASP B 1 334 ? 29.484 -23.5 -2.529 1 93.38 334 ASP B C 1
ATOM 9763 O O . ASP B 1 334 ? 28.672 -22.797 -1.935 1 93.38 334 ASP B O 1
ATOM 9767 N N . MET B 1 335 ? 29.781 -24.719 -2.227 1 95.44 335 MET B N 1
ATOM 9768 C CA . MET B 1 335 ? 29.172 -25.375 -1.072 1 95.44 335 MET B CA 1
ATOM 9769 C C . MET B 1 335 ? 29.562 -24.672 0.221 1 95.44 335 MET B C 1
ATOM 9771 O O . MET B 1 335 ? 30.688 -24.188 0.361 1 95.44 335 MET B O 1
ATOM 9775 N N . GLN B 1 336 ? 28.609 -24.562 1.104 1 95.81 336 GLN B N 1
ATOM 9776 C CA . GLN B 1 336 ? 28.75 -24.031 2.457 1 95.81 336 GLN B CA 1
ATOM 9777 C C . GLN B 1 336 ? 27.984 -24.891 3.467 1 95.81 336 GLN B C 1
ATOM 9779 O O . GLN B 1 336 ? 27.344 -25.875 3.094 1 95.81 336 GLN B O 1
ATOM 9784 N N . ASN B 1 337 ? 28.25 -24.625 4.785 1 96.94 337 ASN B N 1
ATOM 9785 C CA . ASN B 1 337 ? 27.484 -25.328 5.805 1 96.94 337 ASN B CA 1
ATOM 9786 C C . ASN B 1 337 ? 25.984 -25.219 5.566 1 96.94 337 ASN B C 1
ATOM 9788 O O . ASN B 1 337 ? 25.453 -24.109 5.48 1 96.94 337 ASN B O 1
ATOM 9792 N N . PRO B 1 338 ? 25.312 -26.375 5.402 1 96.94 338 PRO B N 1
ATOM 9793 C CA . PRO B 1 338 ? 23.891 -26.312 5.078 1 96.94 338 PRO B CA 1
ATOM 9794 C C . PRO B 1 338 ? 23.078 -25.547 6.129 1 96.94 338 PRO B C 1
ATOM 9796 O O . PRO B 1 338 ? 22.125 -24.844 5.785 1 96.94 338 PRO B O 1
ATOM 9799 N N . TYR B 1 339 ? 23.422 -25.641 7.383 1 97.62 339 TYR B N 1
ATOM 9800 C CA . TYR B 1 339 ? 22.734 -24.891 8.43 1 97.62 339 TYR B CA 1
ATOM 9801 C C . TYR B 1 339 ? 23.031 -23.406 8.32 1 97.62 339 TYR B C 1
ATOM 9803 O O . TYR B 1 339 ? 22.172 -22.562 8.625 1 97.62 339 TYR B O 1
ATOM 9811 N N . TRP B 1 340 ? 24.266 -23.016 7.898 1 97.56 340 TRP B N 1
ATOM 9812 C CA . TRP B 1 340 ? 24.609 -21.625 7.668 1 97.56 340 TRP B CA 1
ATOM 9813 C C . TRP B 1 340 ? 23.75 -21.016 6.566 1 97.56 340 TRP B C 1
ATOM 9815 O O . TRP B 1 340 ? 23.234 -19.906 6.707 1 97.56 340 TRP B O 1
ATOM 9825 N N . ILE B 1 341 ? 23.594 -21.766 5.492 1 97.06 341 ILE B N 1
ATOM 9826 C CA . ILE B 1 341 ? 22.797 -21.297 4.359 1 97.06 341 ILE B CA 1
ATOM 9827 C C . ILE B 1 341 ? 21.375 -20.969 4.828 1 97.06 341 ILE B C 1
ATOM 9829 O O . ILE B 1 341 ? 20.828 -19.938 4.469 1 97.06 341 ILE B O 1
ATOM 9833 N N . MET B 1 342 ? 20.828 -21.797 5.691 1 97.31 342 MET B N 1
ATOM 9834 C CA . MET B 1 342 ? 19.422 -21.641 6.078 1 97.31 342 MET B CA 1
ATOM 9835 C C . MET B 1 342 ? 19.266 -20.578 7.16 1 97.31 342 MET B C 1
ATOM 9837 O O . MET B 1 342 ? 18.219 -19.938 7.258 1 97.31 342 MET B O 1
ATOM 9841 N N . ASN B 1 343 ? 20.297 -20.328 7.941 1 97.62 343 ASN B N 1
ATOM 9842 C CA . ASN B 1 343 ? 20.094 -19.484 9.117 1 97.62 343 ASN B CA 1
ATOM 9843 C C . ASN B 1 343 ? 20.812 -18.156 8.992 1 97.62 343 ASN B C 1
ATOM 9845 O O . ASN B 1 343 ? 20.484 -17.203 9.688 1 97.62 343 ASN B O 1
ATOM 9849 N N . ARG B 1 344 ? 21.891 -18.109 8.086 1 98.19 344 ARG B N 1
ATOM 9850 C CA . ARG B 1 344 ? 22.719 -16.906 8.055 1 98.19 344 ARG B CA 1
ATOM 9851 C C . ARG B 1 344 ? 22.75 -16.281 6.664 1 98.19 344 ARG B C 1
ATOM 9853 O O . ARG B 1 344 ? 23.359 -15.242 6.453 1 98.19 344 ARG B O 1
ATOM 9860 N N . MET B 1 345 ? 22.109 -16.891 5.68 1 97.5 345 MET B N 1
ATOM 9861 C CA . MET B 1 345 ? 21.797 -16.312 4.375 1 97.5 345 MET B CA 1
ATOM 9862 C C . MET B 1 345 ? 20.297 -16.109 4.219 1 97.5 345 MET B C 1
ATOM 9864 O O . MET B 1 345 ? 19.641 -16.812 3.445 1 97.5 345 MET B O 1
ATOM 9868 N N . GLN B 1 346 ? 19.844 -15.109 4.84 1 96.75 346 GLN B N 1
ATOM 9869 C CA . GLN B 1 346 ? 18.406 -14.953 5.004 1 96.75 346 GLN B CA 1
ATOM 9870 C C . GLN B 1 346 ? 17.797 -14.156 3.85 1 96.75 346 GLN B C 1
ATOM 9872 O O . GLN B 1 346 ? 18.375 -13.156 3.41 1 96.75 346 GLN B O 1
ATOM 9877 N N . ASN B 1 347 ? 16.719 -14.633 3.311 1 95.81 347 ASN B N 1
ATOM 9878 C CA . ASN B 1 347 ? 15.852 -13.961 2.342 1 95.81 347 ASN B CA 1
ATOM 9879 C C . ASN B 1 347 ? 14.422 -13.836 2.852 1 95.81 347 ASN B C 1
ATOM 9881 O O . ASN B 1 347 ? 13.773 -14.844 3.137 1 95.81 347 ASN B O 1
ATOM 9885 N N . GLU B 1 348 ? 13.953 -12.648 2.916 1 96 348 GLU B N 1
ATOM 9886 C CA . GLU B 1 348 ? 12.625 -12.398 3.465 1 96 348 GLU B CA 1
ATOM 9887 C C . GLU B 1 348 ? 11.805 -11.516 2.529 1 96 348 GLU B C 1
ATOM 9889 O O . GLU B 1 348 ? 12.344 -10.617 1.877 1 96 348 GLU B O 1
ATOM 9894 N N . LEU B 1 349 ? 10.531 -11.828 2.434 1 96 349 LEU B N 1
ATOM 9895 C CA . LEU B 1 349 ? 9.586 -10.992 1.696 1 96 349 LEU B CA 1
ATOM 9896 C C . LEU B 1 349 ? 8.352 -10.695 2.539 1 96 349 LEU B C 1
ATOM 9898 O O . LEU B 1 349 ? 7.809 -11.586 3.195 1 96 349 LEU B O 1
ATOM 9902 N N . SER B 1 350 ? 7.973 -9.438 2.631 1 95.81 350 SER B N 1
ATOM 9903 C CA . SER B 1 350 ? 6.727 -8.992 3.246 1 95.81 350 SER B CA 1
ATOM 9904 C C . SER B 1 350 ? 5.848 -8.258 2.24 1 95.81 350 SER B C 1
ATOM 9906 O O . SER B 1 350 ? 6.301 -7.32 1.575 1 95.81 350 SER B O 1
ATOM 9908 N N . LYS B 1 351 ? 4.605 -8.641 2.16 1 96.12 351 LYS B N 1
ATOM 9909 C CA . LYS B 1 351 ? 3.697 -8.07 1.167 1 96.12 351 LYS B CA 1
ATOM 9910 C C . LYS B 1 351 ? 2.365 -7.68 1.8 1 96.12 351 LYS B C 1
ATOM 9912 O O . LYS B 1 351 ? 1.849 -8.398 2.66 1 96.12 351 LYS B O 1
ATOM 9917 N N . ARG B 1 352 ? 1.804 -6.609 1.454 1 96.88 352 ARG B N 1
ATOM 9918 C CA . ARG B 1 352 ? 0.434 -6.191 1.729 1 96.88 352 ARG B CA 1
ATOM 9919 C C . ARG B 1 352 ? -0.327 -5.922 0.435 1 96.88 352 ARG B C 1
ATOM 9921 O O . ARG B 1 352 ? 0.182 -5.246 -0.461 1 96.88 352 ARG B O 1
ATOM 9928 N N . ARG B 1 353 ? -1.503 -6.461 0.363 1 97 353 ARG B N 1
ATOM 9929 C CA . ARG B 1 353 ? -2.301 -6.363 -0.855 1 97 353 ARG B CA 1
ATOM 9930 C C . ARG B 1 353 ? -3.705 -5.855 -0.551 1 97 353 ARG B C 1
ATOM 9932 O O . ARG B 1 353 ? -4.312 -6.25 0.446 1 97 353 ARG B O 1
ATOM 9939 N N . TYR B 1 354 ? -4.176 -4.926 -1.375 1 96.75 354 TYR B N 1
ATOM 9940 C CA . TYR B 1 354 ? -5.484 -4.289 -1.249 1 96.75 354 TYR B CA 1
ATOM 9941 C C . TYR B 1 354 ? -6.301 -4.469 -2.523 1 96.75 354 TYR B C 1
ATOM 9943 O O . TYR B 1 354 ? -5.863 -4.074 -3.607 1 96.75 354 TYR B O 1
ATOM 9951 N N . MET B 1 355 ? -7.449 -5.023 -2.377 1 95.94 355 MET B N 1
ATOM 9952 C CA . MET B 1 355 ? -8.328 -5.195 -3.531 1 95.94 355 MET B CA 1
ATOM 9953 C C . MET B 1 355 ? -9.711 -4.617 -3.252 1 95.94 355 MET B C 1
ATOM 9955 O O . MET B 1 355 ? -10.312 -4.91 -2.217 1 95.94 355 MET B O 1
ATOM 9959 N N . PHE B 1 356 ? -10.266 -3.812 -4.219 1 94.75 356 PHE B N 1
ATOM 9960 C CA . PHE B 1 356 ? -11.609 -3.238 -4.164 1 94.75 356 PHE B CA 1
ATOM 9961 C C . PHE B 1 356 ? -12.367 -3.516 -5.457 1 94.75 356 PHE B C 1
ATOM 9963 O O . PHE B 1 356 ? -11.797 -3.422 -6.547 1 94.75 356 PHE B O 1
ATOM 9970 N N . ASN B 1 357 ? -13.531 -3.936 -5.328 1 94.5 357 ASN B N 1
ATOM 9971 C CA . ASN B 1 357 ? -14.383 -4.145 -6.492 1 94.5 357 ASN B CA 1
ATOM 9972 C C . ASN B 1 357 ? -15.758 -3.5 -6.309 1 94.5 357 ASN B C 1
ATOM 9974 O O . ASN B 1 357 ? -16.297 -3.494 -5.203 1 94.5 357 ASN B O 1
ATOM 9978 N N . ALA B 1 358 ? -16.281 -2.922 -7.34 1 92.94 358 ALA B N 1
ATOM 9979 C CA . ALA B 1 358 ? -17.625 -2.344 -7.367 1 92.94 358 ALA B CA 1
ATOM 9980 C C . ALA B 1 358 ? -18.328 -2.656 -8.688 1 92.94 358 ALA B C 1
ATOM 9982 O O . ALA B 1 358 ? -17.719 -2.604 -9.75 1 92.94 358 ALA B O 1
ATOM 9983 N N . SER B 1 359 ? -19.531 -3.053 -8.578 1 95.31 359 SER B N 1
ATOM 9984 C CA . SER B 1 359 ? -20.391 -3.324 -9.734 1 95.31 359 SER B CA 1
ATOM 9985 C C . SER B 1 359 ? -21.781 -2.729 -9.547 1 95.31 359 SER B C 1
ATOM 9987 O O . SER B 1 359 ? -22.406 -2.914 -8.5 1 95.31 359 SER B O 1
ATOM 9989 N N . LEU B 1 360 ? -22.25 -1.972 -10.484 1 93.31 360 LEU B N 1
ATOM 9990 C CA . LEU B 1 360 ? -23.594 -1.404 -10.508 1 93.31 360 LEU B CA 1
ATOM 9991 C C . LEU B 1 360 ? -24.359 -1.851 -11.75 1 93.31 360 LEU B C 1
ATOM 9993 O O . LEU B 1 360 ? -23.922 -1.604 -12.875 1 93.31 360 LEU B O 1
ATOM 9997 N N . LYS B 1 361 ? -25.438 -2.482 -11.523 1 95.19 361 LYS B N 1
ATOM 9998 C CA . LYS B 1 361 ? -26.297 -2.945 -12.602 1 95.19 361 LYS B CA 1
ATOM 9999 C C . LYS B 1 361 ? -27.625 -2.201 -12.594 1 95.19 361 LYS B C 1
ATOM 10001 O O . LYS B 1 361 ? -28.281 -2.105 -11.555 1 95.19 361 LYS B O 1
ATOM 10006 N N . TRP B 1 362 ? -28.016 -1.678 -13.719 1 95.88 362 TRP B N 1
ATOM 10007 C CA . TRP B 1 362 ? -29.281 -0.971 -13.914 1 95.88 362 TRP B CA 1
ATOM 10008 C C . TRP B 1 362 ? -30.188 -1.724 -14.883 1 95.88 362 TRP B C 1
ATOM 10010 O O . TRP B 1 362 ? -29.891 -1.788 -16.078 1 95.88 362 TRP B O 1
ATOM 10020 N N . ASP B 1 363 ? -31.266 -2.191 -14.32 1 96.12 363 ASP B N 1
ATOM 10021 C CA . ASP B 1 363 ? -32.281 -2.816 -15.172 1 96.12 363 ASP B CA 1
ATOM 10022 C C . ASP B 1 363 ? -33.219 -1.77 -15.773 1 96.12 363 ASP B C 1
ATOM 10024 O O . ASP B 1 363 ? -34.219 -1.418 -15.164 1 96.12 363 ASP B O 1
ATOM 10028 N N . ILE B 1 364 ? -32.938 -1.393 -16.906 1 95.25 364 ILE B N 1
ATOM 10029 C CA . ILE B 1 364 ? -33.719 -0.353 -17.562 1 95.25 364 ILE B CA 1
ATOM 10030 C C . ILE B 1 364 ? -35.125 -0.885 -17.891 1 95.25 364 ILE B C 1
ATOM 10032 O O . ILE B 1 364 ? -36.125 -0.209 -17.641 1 95.25 364 ILE B O 1
ATOM 10036 N N . THR B 1 365 ? -35.188 -2.062 -18.5 1 94.81 365 THR B N 1
ATOM 10037 C CA . THR B 1 365 ? -36.406 -2.824 -18.75 1 94.81 365 THR B CA 1
ATOM 10038 C C . THR B 1 365 ? -36.25 -4.273 -18.312 1 94.81 365 THR B C 1
ATOM 10040 O O . THR B 1 365 ? -35.188 -4.645 -17.75 1 94.81 365 THR B O 1
ATOM 10043 N N . ASP B 1 366 ? -37.219 -4.996 -18.531 1 92 366 ASP B N 1
ATOM 10044 C CA . ASP B 1 366 ? -37.156 -6.41 -18.172 1 92 366 ASP B CA 1
ATOM 10045 C C . ASP B 1 366 ? -36.25 -7.168 -19.141 1 92 366 ASP B C 1
ATOM 10047 O O . ASP B 1 366 ? -35.844 -8.297 -18.844 1 92 366 ASP B O 1
ATOM 10051 N N . TRP B 1 367 ? -35.906 -6.52 -20.266 1 94.69 367 TRP B N 1
ATOM 10052 C CA . TRP B 1 367 ? -35.094 -7.266 -21.219 1 94.69 367 TRP B CA 1
ATOM 10053 C C . TRP B 1 367 ? -33.812 -6.527 -21.547 1 94.69 367 TRP B C 1
ATOM 10055 O O . TRP B 1 367 ? -33 -7.008 -22.328 1 94.69 367 TRP B O 1
ATOM 10065 N N . VAL B 1 368 ? -33.594 -5.344 -20.984 1 96.75 368 VAL B N 1
ATOM 10066 C CA . VAL B 1 368 ? -32.344 -4.598 -21.203 1 96.75 368 VAL B CA 1
ATOM 10067 C C . VAL B 1 368 ? -31.75 -4.172 -19.859 1 96.75 368 VAL B C 1
ATOM 10069 O O . VAL B 1 368 ? -32.469 -3.639 -19.016 1 96.75 368 VAL B O 1
ATOM 10072 N N . ASN B 1 369 ? -30.5 -4.379 -19.688 1 96 369 ASN B N 1
ATOM 10073 C CA . ASN B 1 369 ? -29.812 -3.852 -18.516 1 96 369 ASN B CA 1
ATOM 10074 C C . ASN B 1 369 ? -28.422 -3.33 -18.859 1 96 369 ASN B C 1
ATOM 10076 O O . ASN B 1 369 ? -27.859 -3.674 -19.906 1 96 369 ASN B O 1
ATOM 10080 N N . VAL B 1 370 ? -27.859 -2.416 -18.078 1 97.25 370 VAL B N 1
ATOM 10081 C CA . VAL B 1 370 ? -26.516 -1.869 -18.188 1 97.25 370 VAL B CA 1
ATOM 10082 C C . VAL B 1 370 ? -25.734 -2.1 -16.891 1 97.25 370 VAL B C 1
ATOM 10084 O O . VAL B 1 370 ? -26.25 -1.851 -15.805 1 97.25 370 VAL B O 1
ATOM 10087 N N . THR B 1 371 ? -24.484 -2.631 -17.016 1 96.38 371 THR B N 1
ATOM 10088 C CA . THR B 1 371 ? -23.656 -2.904 -15.859 1 96.38 371 THR B CA 1
ATOM 10089 C C . THR B 1 371 ? -22.312 -2.197 -15.977 1 96.38 371 THR B C 1
ATOM 10091 O O . THR B 1 371 ? -21.656 -2.266 -17.016 1 96.38 371 THR B O 1
ATOM 10094 N N . GLY B 1 372 ? -21.938 -1.495 -14.969 1 96.25 372 GLY B N 1
ATOM 10095 C CA . GLY B 1 372 ? -20.594 -0.936 -14.82 1 96.25 372 GLY B CA 1
ATOM 10096 C C . GLY B 1 372 ? -19.797 -1.566 -13.695 1 96.25 372 GLY B C 1
ATOM 10097 O O . GLY B 1 372 ? -20.328 -1.769 -12.594 1 96.25 372 GLY B O 1
ATOM 10098 N N . ARG B 1 373 ? -18.469 -1.945 -13.977 1 96 373 ARG B N 1
ATOM 10099 C CA . ARG B 1 373 ? -17.625 -2.568 -12.961 1 96 373 ARG B CA 1
ATOM 10100 C C . ARG B 1 373 ? -16.25 -1.918 -12.906 1 96 373 ARG B C 1
ATOM 10102 O O . ARG B 1 373 ? -15.719 -1.509 -13.938 1 96 373 ARG B O 1
ATOM 10109 N N . VAL B 1 374 ? -15.695 -1.914 -11.734 1 96.38 374 VAL B N 1
ATOM 10110 C CA . VAL B 1 374 ? -14.328 -1.433 -11.523 1 96.38 374 VAL B CA 1
ATOM 10111 C C . VAL B 1 374 ? -13.641 -2.277 -10.453 1 96.38 374 VAL B C 1
ATOM 10113 O O . VAL B 1 374 ? -14.258 -2.643 -9.445 1 96.38 374 VAL B O 1
ATOM 10116 N N . ARG B 1 375 ? -12.398 -2.65 -10.688 1 96.81 375 ARG B N 1
ATOM 10117 C CA . ARG B 1 375 ? -11.57 -3.312 -9.688 1 96.81 375 ARG B CA 1
ATOM 10118 C C . ARG B 1 375 ? -10.219 -2.625 -9.555 1 96.81 375 ARG B C 1
ATOM 10120 O O . ARG B 1 375 ? -9.57 -2.318 -10.555 1 96.81 375 ARG B O 1
ATOM 10127 N N . VAL B 1 376 ? -9.891 -2.33 -8.359 1 96.88 376 VAL B N 1
ATOM 10128 C CA . VAL B 1 376 ? -8.562 -1.839 -8.016 1 96.88 376 VAL B CA 1
ATOM 10129 C C . VAL B 1 376 ? -7.801 -2.91 -7.234 1 96.88 376 VAL B C 1
ATOM 10131 O O . VAL B 1 376 ? -8.32 -3.467 -6.262 1 96.88 376 VAL B O 1
ATOM 10134 N N . ASP B 1 377 ? -6.602 -3.262 -7.648 1 97.19 377 ASP B N 1
ATOM 10135 C CA . ASP B 1 377 ? -5.73 -4.258 -7.027 1 97.19 377 ASP B CA 1
ATOM 10136 C C . ASP B 1 377 ? -4.309 -3.723 -6.871 1 97.19 377 ASP B C 1
ATOM 10138 O O . ASP B 1 377 ? -3.557 -3.648 -7.844 1 97.19 377 ASP B O 1
ATOM 10142 N N . ASN B 1 378 ? -3.957 -3.395 -5.621 1 96.94 378 ASN B N 1
ATOM 10143 C CA . ASN B 1 378 ? -2.652 -2.818 -5.316 1 96.94 378 ASN B CA 1
ATOM 10144 C C . ASN B 1 378 ? -1.867 -3.693 -4.344 1 96.94 378 ASN B C 1
ATOM 10146 O O . ASN B 1 378 ? -2.438 -4.246 -3.4 1 96.94 378 ASN B O 1
ATOM 10150 N N . SER B 1 379 ? -0.593 -3.84 -4.594 1 96.31 379 SER B N 1
ATOM 10151 C CA . SER B 1 379 ? 0.269 -4.574 -3.676 1 96.31 379 SER B CA 1
ATOM 10152 C C . SER B 1 379 ? 1.585 -3.842 -3.443 1 96.31 379 SER B C 1
ATOM 10154 O O . SER B 1 379 ? 2.16 -3.279 -4.379 1 96.31 379 SER B O 1
ATOM 10156 N N . ASP B 1 380 ? 2.002 -3.855 -2.219 1 94.81 380 ASP B N 1
ATOM 10157 C CA . ASP B 1 380 ? 3.301 -3.332 -1.81 1 94.81 380 ASP B CA 1
ATOM 10158 C C . ASP B 1 380 ? 4.156 -4.426 -1.168 1 94.81 380 ASP B C 1
ATOM 10160 O O . ASP B 1 380 ? 3.68 -5.168 -0.309 1 94.81 380 ASP B O 1
ATOM 10164 N N . SER B 1 381 ? 5.402 -4.441 -1.58 1 95.19 381 SER B N 1
ATOM 10165 C CA . SER B 1 381 ? 6.25 -5.496 -1.029 1 95.19 381 SER B CA 1
ATOM 10166 C C . SER B 1 381 ? 7.637 -4.969 -0.686 1 95.19 381 SER B C 1
ATOM 10168 O O . SER B 1 381 ? 8.148 -4.074 -1.36 1 95.19 381 SER B O 1
ATOM 10170 N N . ASP B 1 382 ? 8.211 -5.535 0.376 1 95.81 382 ASP B N 1
ATOM 10171 C CA . ASP B 1 382 ? 9.602 -5.363 0.788 1 95.81 382 ASP B CA 1
ATOM 10172 C C . ASP B 1 382 ? 10.352 -6.695 0.786 1 95.81 382 ASP B C 1
ATOM 10174 O O . ASP B 1 382 ? 9.891 -7.672 1.386 1 95.81 382 ASP B O 1
ATOM 10178 N N . SER B 1 383 ? 11.445 -6.684 0.108 1 95.88 383 SER B N 1
ATOM 10179 C CA . SER B 1 383 ? 12.312 -7.855 0.135 1 95.88 383 SER B CA 1
ATOM 10180 C C . SER B 1 383 ? 13.664 -7.531 0.765 1 95.88 383 SER B C 1
ATOM 10182 O O . SER B 1 383 ? 14.234 -6.469 0.508 1 95.88 383 SER B O 1
ATOM 10184 N N . TYR B 1 384 ? 14.141 -8.461 1.611 1 96.62 384 TYR B N 1
ATOM 10185 C CA . TYR B 1 384 ? 15.414 -8.281 2.303 1 96.62 384 TYR B CA 1
ATOM 10186 C C . TYR B 1 384 ? 16.344 -9.469 2.059 1 96.62 384 TYR B C 1
ATOM 10188 O O . TYR B 1 384 ? 15.914 -10.625 2.164 1 96.62 384 TYR B O 1
ATOM 10196 N N . GLU B 1 385 ? 17.484 -9.188 1.688 1 97.31 385 GLU B N 1
ATOM 10197 C CA . GLU B 1 385 ? 18.594 -10.133 1.651 1 97.31 385 GLU B CA 1
ATOM 10198 C C . GLU B 1 385 ? 19.641 -9.812 2.721 1 97.31 385 GLU B C 1
ATOM 10200 O O . GLU B 1 385 ? 20.266 -8.75 2.686 1 97.31 385 GLU B O 1
ATOM 10205 N N . LYS B 1 386 ? 19.859 -10.703 3.66 1 98.25 386 LYS B N 1
ATOM 10206 C CA . LYS B 1 386 ? 20.797 -10.516 4.762 1 98.25 386 LYS B CA 1
ATOM 10207 C C . LYS B 1 386 ? 21.75 -11.711 4.887 1 98.25 386 LYS B C 1
ATOM 10209 O O . LYS B 1 386 ? 21.391 -12.734 5.477 1 98.25 386 LYS B O 1
ATOM 10214 N N . TYR B 1 387 ? 22.938 -11.531 4.387 1 98.62 387 TYR B N 1
ATOM 10215 C CA . TYR B 1 387 ? 23.953 -12.562 4.48 1 98.62 387 TYR B CA 1
ATOM 10216 C C . TYR B 1 387 ? 25.031 -12.172 5.477 1 98.62 387 TYR B C 1
ATOM 10218 O O . TYR B 1 387 ? 25.656 -11.117 5.352 1 98.62 387 TYR B O 1
ATOM 10226 N N . TYR B 1 388 ? 25.266 -13.008 6.418 1 98.56 388 TYR B N 1
ATOM 10227 C CA . TYR B 1 388 ? 26.156 -12.688 7.531 1 98.56 388 TYR B CA 1
ATOM 10228 C C . TYR B 1 388 ? 27.625 -12.789 7.105 1 98.56 388 TYR B C 1
ATOM 10230 O O . TYR B 1 388 ? 27.938 -13.422 6.094 1 98.56 388 TYR B O 1
ATOM 10238 N N . ALA B 1 389 ? 28.453 -12.242 7.941 1 98.25 389 ALA B N 1
ATOM 10239 C CA . ALA B 1 389 ? 29.906 -12.297 7.73 1 98.25 389 ALA B CA 1
ATOM 10240 C C . ALA B 1 389 ? 30.391 -13.742 7.691 1 98.25 389 ALA B C 1
ATOM 10242 O O . ALA B 1 389 ? 29.906 -14.594 8.445 1 98.25 389 ALA B O 1
ATOM 10243 N N . SER B 1 390 ? 31.375 -14.031 6.902 1 96.5 390 SER B N 1
ATOM 10244 C CA . SER B 1 390 ? 32 -15.336 6.684 1 96.5 390 SER B CA 1
ATOM 10245 C C . SER B 1 390 ? 31.219 -16.156 5.652 1 96.5 390 SER B C 1
ATOM 10247 O O . SER B 1 390 ? 31.562 -17.297 5.375 1 96.5 390 SER B O 1
ATOM 10249 N N . THR B 1 391 ? 30.125 -15.578 5.125 1 97.62 391 THR B N 1
ATOM 10250 C CA . THR B 1 391 ? 29.531 -16.156 3.924 1 97.62 391 THR B CA 1
ATOM 10251 C C . THR B 1 391 ? 30.5 -16.078 2.752 1 97.62 391 THR B C 1
ATOM 10253 O O . THR B 1 391 ? 31.266 -15.117 2.625 1 97.62 391 THR B O 1
ATOM 10256 N N . ARG B 1 392 ? 30.422 -17.047 1.898 1 95.5 392 ARG B N 1
ATOM 10257 C CA . ARG B 1 392 ? 31.344 -17.094 0.767 1 95.5 392 ARG B CA 1
ATOM 10258 C C . ARG B 1 392 ? 31.25 -15.828 -0.069 1 95.5 392 ARG B C 1
ATOM 10260 O O . ARG B 1 392 ? 30.156 -15.328 -0.333 1 95.5 392 ARG B O 1
ATOM 10267 N N . GLY B 1 393 ? 32.375 -15.32 -0.554 1 94.62 393 GLY B N 1
ATOM 10268 C CA . GLY B 1 393 ? 32.5 -14.062 -1.268 1 94.62 393 GLY B CA 1
ATOM 10269 C C . GLY B 1 393 ? 31.703 -14.023 -2.557 1 94.62 393 GLY B C 1
ATOM 10270 O O . GLY B 1 393 ? 31.312 -12.953 -3.014 1 94.62 393 GLY B O 1
ATOM 10271 N N . THR B 1 394 ? 31.422 -15.188 -3.092 1 93.75 394 THR B N 1
ATOM 10272 C CA . THR B 1 394 ? 30.625 -15.273 -4.305 1 93.75 394 THR B CA 1
ATOM 10273 C C . THR B 1 394 ? 29.25 -14.617 -4.094 1 93.75 394 THR B C 1
ATOM 10275 O O . THR B 1 394 ? 28.688 -14.031 -5.023 1 93.75 394 THR B O 1
ATOM 10278 N N . PHE B 1 395 ? 28.812 -14.664 -2.857 1 95.62 395 PHE B N 1
ATOM 10279 C CA . PHE B 1 395 ? 27.453 -14.219 -2.584 1 95.62 395 PHE B CA 1
ATOM 10280 C C . PHE B 1 395 ? 27.469 -12.844 -1.917 1 95.62 395 PHE B C 1
ATOM 10282 O O . PHE B 1 395 ? 26.406 -12.25 -1.704 1 95.62 395 PHE B O 1
ATOM 10289 N N . THR B 1 396 ? 28.609 -12.32 -1.557 1 97.31 396 THR B N 1
ATOM 10290 C CA . THR B 1 396 ? 28.656 -11.078 -0.782 1 97.31 396 THR B CA 1
ATOM 10291 C C . THR B 1 396 ? 29.422 -10 -1.534 1 97.31 396 THR B C 1
ATOM 10293 O O . THR B 1 396 ? 29.953 -9.07 -0.923 1 97.31 396 THR B O 1
ATOM 10296 N N . GLU B 1 397 ? 29.562 -10.164 -2.844 1 95.06 397 GLU B N 1
ATOM 10297 C CA . GLU B 1 397 ? 30.359 -9.234 -3.641 1 95.06 397 GLU B CA 1
ATOM 10298 C C . GLU B 1 397 ? 31.766 -9.094 -3.076 1 95.06 397 GLU B C 1
ATOM 10300 O O . GLU B 1 397 ? 32.281 -7.98 -2.918 1 95.06 397 GLU B O 1
ATOM 10305 N N . SER B 1 398 ? 32.281 -10.18 -2.531 1 95.19 398 SER B N 1
ATOM 10306 C CA . SER B 1 398 ? 33.656 -10.352 -2.043 1 95.19 398 SER B CA 1
ATOM 10307 C C . SER B 1 398 ? 33.844 -9.672 -0.688 1 95.19 398 SER B C 1
ATOM 10309 O O . SER B 1 398 ? 34.969 -9.531 -0.214 1 95.19 398 SER B O 1
ATOM 10311 N N . SER B 1 399 ? 32.75 -9.258 -0.072 1 97.31 399 SER B N 1
ATOM 10312 C CA . SER B 1 399 ? 32.844 -8.672 1.262 1 97.31 399 SER B CA 1
ATOM 10313 C C . SER B 1 399 ? 33.031 -9.758 2.324 1 97.31 399 SER B C 1
ATOM 10315 O O . SER B 1 399 ? 32.344 -10.789 2.275 1 97.31 399 SER B O 1
ATOM 10317 N N . SER B 1 400 ? 33.875 -9.555 3.26 1 96.88 400 SER B N 1
ATOM 10318 C CA . SER B 1 400 ? 34.062 -10.469 4.383 1 96.88 400 SER B CA 1
ATOM 10319 C C . SER B 1 400 ? 33.156 -10.086 5.555 1 96.88 400 SER B C 1
ATOM 10321 O O . SER B 1 400 ? 33.156 -10.75 6.59 1 96.88 400 SER B O 1
ATOM 10323 N N . LYS B 1 401 ? 32.375 -9.039 5.367 1 97.81 401 LYS B N 1
ATOM 10324 C CA . LYS B 1 401 ? 31.594 -8.508 6.48 1 97.81 401 LYS B CA 1
ATOM 10325 C C . LYS B 1 401 ? 30.109 -8.812 6.316 1 97.81 401 LYS B C 1
ATOM 10327 O O . LYS B 1 401 ? 29.297 -8.523 7.203 1 97.81 401 LYS B O 1
ATOM 10332 N N . GLY B 1 402 ? 29.734 -9.391 5.246 1 98.25 402 GLY B N 1
ATOM 10333 C CA . GLY B 1 402 ? 28.359 -9.742 4.988 1 98.25 402 GLY B CA 1
ATOM 10334 C C . GLY B 1 402 ? 27.781 -9.062 3.758 1 98.25 402 GLY B C 1
ATOM 10335 O O . GLY B 1 402 ? 28.531 -8.492 2.957 1 98.25 402 GLY B O 1
ATOM 10336 N N . TYR B 1 403 ? 26.5 -9.195 3.498 1 98.5 403 TYR B N 1
ATOM 10337 C CA . TYR B 1 403 ? 25.781 -8.68 2.342 1 98.5 403 TYR B CA 1
ATOM 10338 C C . TYR B 1 403 ? 24.375 -8.242 2.727 1 98.5 403 TYR B C 1
ATOM 10340 O O . TYR B 1 403 ? 23.719 -8.898 3.533 1 98.5 403 TYR B O 1
ATOM 10348 N N . TYR B 1 404 ? 24.016 -7.094 2.172 1 98 404 TYR B N 1
ATOM 10349 C CA . TYR B 1 404 ? 22.656 -6.602 2.436 1 98 404 TYR B CA 1
ATOM 10350 C C . TYR B 1 404 ? 21.984 -6.141 1.149 1 98 404 TYR B C 1
ATOM 10352 O O . TYR B 1 404 ? 22.641 -5.559 0.275 1 98 404 TYR B O 1
ATOM 10360 N N . GLY B 1 405 ? 20.703 -6.551 0.978 1 96.94 405 GLY B N 1
ATOM 10361 C CA . GLY B 1 405 ? 19.859 -6.062 -0.102 1 96.94 405 GLY B CA 1
ATOM 10362 C C . GLY B 1 405 ? 18.453 -5.738 0.345 1 96.94 405 GLY B C 1
ATOM 10363 O O . GLY B 1 405 ? 17.859 -6.484 1.121 1 96.94 405 GLY B O 1
ATOM 10364 N N . HIS B 1 406 ? 17.984 -4.598 -0.052 1 96.31 406 HIS B N 1
ATOM 10365 C CA . HIS B 1 406 ? 16.609 -4.18 0.243 1 96.31 406 HIS B CA 1
ATOM 10366 C C . HIS B 1 406 ? 15.906 -3.678 -1.012 1 96.31 406 HIS B C 1
ATOM 10368 O O . HIS B 1 406 ? 16.406 -2.791 -1.701 1 96.31 406 HIS B O 1
ATOM 10374 N N . THR B 1 407 ? 14.789 -4.293 -1.345 1 96 407 THR B N 1
ATOM 10375 C CA . THR B 1 407 ? 13.977 -3.918 -2.496 1 96 407 THR B CA 1
ATOM 10376 C C . THR B 1 407 ? 12.57 -3.512 -2.055 1 96 407 THR B C 1
ATOM 10378 O O . THR B 1 407 ? 11.922 -4.23 -1.295 1 96 407 THR B O 1
ATOM 10381 N N . LYS B 1 408 ? 12.133 -2.34 -2.473 1 96.62 408 LYS B N 1
ATOM 10382 C CA . LYS B 1 408 ? 10.734 -1.949 -2.361 1 96.62 408 LYS B CA 1
ATOM 10383 C C . LYS B 1 408 ? 10.039 -1.99 -3.721 1 96.62 408 LYS B C 1
ATOM 10385 O O . LYS B 1 408 ? 10.555 -1.448 -4.699 1 96.62 408 LYS B O 1
ATOM 10390 N N . GLN B 1 409 ? 8.922 -2.67 -3.746 1 96.19 409 GLN B N 1
ATOM 10391 C CA . GLN B 1 409 ? 8.188 -2.844 -5 1 96.19 409 GLN B CA 1
ATOM 10392 C C . GLN B 1 409 ? 6.699 -2.572 -4.812 1 96.19 409 GLN B C 1
ATOM 10394 O O . GLN B 1 409 ? 6.121 -2.941 -3.791 1 96.19 409 GLN B O 1
ATOM 10399 N N . ASN B 1 410 ? 6.078 -1.85 -5.801 1 96 410 ASN B N 1
ATOM 10400 C CA . ASN B 1 410 ? 4.641 -1.606 -5.855 1 96 410 ASN B CA 1
ATOM 10401 C C . ASN B 1 410 ? 4.031 -2.135 -7.152 1 96 410 ASN B C 1
ATOM 10403 O O . ASN B 1 410 ? 4.504 -1.811 -8.242 1 96 410 ASN B O 1
ATOM 10407 N N . ASP B 1 411 ? 2.975 -2.906 -7.031 1 96.38 411 ASP B N 1
ATOM 10408 C CA . ASP B 1 411 ? 2.176 -3.379 -8.156 1 96.38 411 ASP B CA 1
ATOM 10409 C C . ASP B 1 411 ? 0.768 -2.791 -8.117 1 96.38 411 ASP B C 1
ATOM 10411 O O . ASP B 1 411 ? 0.106 -2.82 -7.078 1 96.38 411 ASP B O 1
ATOM 10415 N N . ARG B 1 412 ? 0.362 -2.232 -9.297 1 96.31 412 ARG B N 1
ATOM 10416 C CA . ARG B 1 412 ? -0.955 -1.61 -9.375 1 96.31 412 ARG B CA 1
ATOM 10417 C C . ARG B 1 412 ? -1.725 -2.111 -10.594 1 96.31 412 ARG B C 1
ATOM 10419 O O . ARG B 1 412 ? -1.156 -2.254 -11.672 1 96.31 412 ARG B O 1
ATOM 10426 N N . SER B 1 413 ? -2.965 -2.406 -10.328 1 96.75 413 SER B N 1
ATOM 10427 C CA . SER B 1 413 ? -3.846 -2.809 -11.422 1 96.75 413 SER B CA 1
ATOM 10428 C C . SER B 1 413 ? -5.234 -2.197 -11.266 1 96.75 413 SER B C 1
ATOM 10430 O O . SER B 1 413 ? -5.797 -2.189 -10.172 1 96.75 413 SER B O 1
ATOM 10432 N N . VAL B 1 414 ? -5.738 -1.59 -12.336 1 96.88 414 VAL B N 1
ATOM 10433 C CA . VAL B 1 414 ? -7.098 -1.066 -12.398 1 96.88 414 VAL B CA 1
ATOM 10434 C C . VAL B 1 414 ? -7.812 -1.624 -13.625 1 96.88 414 VAL B C 1
ATOM 10436 O O . VAL B 1 414 ? -7.285 -1.563 -14.742 1 96.88 414 VAL B O 1
ATOM 10439 N N . TYR B 1 415 ? -8.922 -2.201 -13.43 1 96.69 415 TYR B N 1
ATOM 10440 C CA . TYR B 1 415 ? -9.789 -2.686 -14.492 1 96.69 415 TYR B CA 1
ATOM 10441 C C . TYR B 1 415 ? -11.172 -2.057 -14.398 1 96.69 415 TYR B C 1
ATOM 10443 O O . TYR B 1 415 ? -11.734 -1.939 -13.305 1 96.69 415 TYR B O 1
ATOM 10451 N N . ALA B 1 416 ? -11.719 -1.604 -15.523 1 96.94 416 ALA B N 1
ATOM 10452 C CA . ALA B 1 416 ? -13.07 -1.061 -15.586 1 96.94 416 ALA B CA 1
ATOM 10453 C C . ALA B 1 416 ? -13.773 -1.479 -16.875 1 96.94 416 ALA B C 1
ATOM 10455 O O . ALA B 1 416 ? -13.141 -1.547 -17.938 1 96.94 416 ALA B O 1
ATOM 10456 N N . ASP B 1 417 ? -15.039 -1.763 -16.75 1 96.38 417 ASP B N 1
ATOM 10457 C CA . ASP B 1 417 ? -15.812 -2.033 -17.969 1 96.38 417 ASP B CA 1
ATOM 10458 C C . ASP B 1 417 ? -17.25 -1.553 -17.812 1 96.38 417 ASP B C 1
ATOM 10460 O O . ASP B 1 417 ? -17.703 -1.245 -16.703 1 96.38 417 ASP B O 1
ATOM 10464 N N . VAL B 1 418 ? -17.906 -1.322 -18.938 1 97 418 VAL B N 1
ATOM 10465 C CA . VAL B 1 418 ? -19.344 -1.031 -19.062 1 97 418 VAL B CA 1
ATOM 10466 C C . VAL B 1 418 ? -19.953 -1.925 -20.141 1 97 418 VAL B C 1
ATOM 10468 O O . VAL B 1 418 ? -19.359 -2.109 -21.219 1 97 418 VAL B O 1
ATOM 10471 N N . MET B 1 419 ? -21.062 -2.512 -19.797 1 96.19 419 MET B N 1
ATOM 10472 C CA . MET B 1 419 ? -21.703 -3.434 -20.734 1 96.19 419 MET B CA 1
ATOM 10473 C C . MET B 1 419 ? -23.219 -3.252 -20.734 1 96.19 419 MET B C 1
ATOM 10475 O O . MET B 1 419 ? -23.828 -3.047 -19.688 1 96.19 419 MET B O 1
ATOM 10479 N N . ALA B 1 420 ? -23.781 -3.334 -21.859 1 97.25 420 ALA B N 1
ATOM 10480 C CA . ALA B 1 420 ? -25.234 -3.404 -22.062 1 97.25 420 ALA B CA 1
ATOM 10481 C C . ALA B 1 420 ? -25.656 -4.797 -22.516 1 97.25 420 ALA B C 1
ATOM 10483 O O . ALA B 1 420 ? -25 -5.395 -23.375 1 97.25 420 ALA B O 1
ATOM 10484 N N . SER B 1 421 ? -26.656 -5.324 -21.891 1 96 421 SER B N 1
ATOM 10485 C CA . SER B 1 421 ? -27.125 -6.668 -22.219 1 96 421 SER B CA 1
ATOM 10486 C C . SER B 1 421 ? -28.594 -6.648 -22.656 1 96 421 SER B C 1
ATOM 10488 O O . SER B 1 421 ? -29.406 -5.898 -22.094 1 96 421 SER B O 1
ATOM 10490 N N . ILE B 1 422 ? -28.891 -7.414 -23.625 1 96.19 422 ILE B N 1
ATOM 10491 C CA . ILE B 1 422 ? -30.234 -7.598 -24.141 1 96.19 422 ILE B CA 1
ATOM 10492 C C . ILE B 1 422 ? -30.641 -9.062 -24 1 96.19 422 ILE B C 1
ATOM 10494 O O . ILE B 1 422 ? -29.969 -9.953 -24.516 1 96.19 422 ILE B O 1
ATOM 10498 N N . ASN B 1 423 ? -31.609 -9.352 -23.312 1 94.5 423 ASN B N 1
ATOM 10499 C CA . ASN B 1 423 ? -32.188 -10.672 -23.172 1 94.5 423 ASN B CA 1
ATOM 10500 C C . ASN B 1 423 ? -33.688 -10.656 -23.531 1 94.5 423 ASN B C 1
ATOM 10502 O O . ASN B 1 423 ? -34.531 -10.297 -22.688 1 94.5 423 ASN B O 1
ATOM 10506 N N . LYS B 1 424 ? -34.031 -11.211 -24.625 1 95 424 LYS B N 1
ATOM 10507 C CA . LYS B 1 424 ? -35.406 -11.117 -25.094 1 95 424 LYS B CA 1
ATOM 10508 C C . LYS B 1 424 ? -35.844 -12.391 -25.812 1 95 424 LYS B C 1
ATOM 10510 O O . LYS B 1 424 ? -35.031 -13.016 -26.516 1 95 424 LYS B O 1
ATOM 10515 N N . ASN B 1 425 ? -37 -12.734 -25.625 1 94.75 425 ASN B N 1
ATOM 10516 C CA . ASN B 1 425 ? -37.625 -13.852 -26.328 1 94.75 425 ASN B CA 1
ATOM 10517 C C . ASN B 1 425 ? -38.625 -13.375 -27.375 1 94.75 425 ASN B C 1
ATOM 10519 O O . ASN B 1 425 ? -39.344 -12.406 -27.125 1 94.75 425 ASN B O 1
ATOM 10523 N N . PHE B 1 426 ? -38.594 -14.094 -28.5 1 94.81 426 PHE B N 1
ATOM 10524 C CA . PHE B 1 426 ? -39.5 -13.758 -29.578 1 94.81 426 PHE B CA 1
ATOM 10525 C C . PHE B 1 426 ? -40.344 -14.977 -29.969 1 94.81 426 PHE B C 1
ATOM 10527 O O . PHE B 1 426 ? -39.969 -16.109 -29.703 1 94.81 426 PHE B O 1
ATOM 10534 N N . PHE B 1 427 ? -41.531 -14.766 -30.641 1 94.56 427 PHE B N 1
ATOM 10535 C CA . PHE B 1 427 ? -42.375 -15.773 -31.25 1 94.56 427 PHE B CA 1
ATOM 10536 C C . PHE B 1 427 ? -42.75 -16.844 -30.234 1 94.56 427 PHE B C 1
ATOM 10538 O O . PHE B 1 427 ? -42.562 -18.031 -30.484 1 94.56 427 PHE B O 1
ATOM 10545 N N . ASP B 1 428 ? -43.375 -16.516 -29.156 1 91.69 428 ASP B N 1
ATOM 10546 C CA . ASP B 1 428 ? -43.812 -17.391 -28.078 1 91.69 428 ASP B CA 1
ATOM 10547 C C . ASP B 1 428 ? -42.688 -18.25 -27.531 1 91.69 428 ASP B C 1
ATOM 10549 O O . ASP B 1 428 ? -42.812 -19.469 -27.469 1 91.69 428 ASP B O 1
ATOM 10553 N N . ASP B 1 429 ? -41.406 -17.703 -27.422 1 89.19 429 ASP B N 1
ATOM 10554 C CA . ASP B 1 429 ? -40.25 -18.281 -26.75 1 89.19 429 ASP B CA 1
ATOM 10555 C C . ASP B 1 429 ? -39.531 -19.266 -27.641 1 89.19 429 ASP B C 1
ATOM 10557 O O . ASP B 1 429 ? -38.812 -20.141 -27.156 1 89.19 429 ASP B O 1
ATOM 10561 N N . LYS B 1 430 ? -39.812 -19.156 -29 1 93.12 430 LYS B N 1
ATOM 10562 C CA . LYS B 1 430 ? -39.125 -20.031 -29.938 1 93.12 430 LYS B CA 1
ATOM 10563 C C . LYS B 1 430 ? -37.719 -19.484 -30.266 1 93.12 430 LYS B C 1
ATOM 10565 O O . LYS B 1 430 ? -36.812 -20.25 -30.578 1 93.12 430 LYS B O 1
ATOM 10570 N N . LEU B 1 431 ? -37.688 -18.188 -30.328 1 95.44 431 LEU B N 1
ATOM 10571 C CA . LEU B 1 431 ? -36.438 -17.516 -30.609 1 95.44 431 LEU B CA 1
ATOM 10572 C C . LEU B 1 431 ? -35.969 -16.703 -29.406 1 95.44 431 LEU B C 1
ATOM 10574 O O . LEU B 1 431 ? -36.719 -15.844 -28.922 1 95.44 431 LEU B O 1
ATOM 10578 N N . SER B 1 432 ? -34.875 -17.078 -28.859 1 95.12 432 SER B N 1
ATOM 10579 C CA . SER B 1 432 ? -34.312 -16.312 -27.766 1 95.12 432 SER B CA 1
ATOM 10580 C C . SER B 1 432 ? -33.031 -15.562 -28.188 1 95.12 432 SER B C 1
ATOM 10582 O O . SER B 1 432 ? -32.25 -16.078 -28.969 1 95.12 432 SER B O 1
ATOM 10584 N N . LEU B 1 433 ? -32.875 -14.328 -27.734 1 95.94 433 LEU B N 1
ATOM 10585 C CA . LEU B 1 433 ? -31.703 -13.5 -28.016 1 95.94 433 LEU B CA 1
ATOM 10586 C C . LEU B 1 433 ? -31.047 -13.023 -26.719 1 95.94 433 LEU B C 1
ATOM 10588 O O . LEU B 1 433 ? -31.719 -12.422 -25.875 1 95.94 433 LEU B O 1
ATOM 10592 N N . ASN B 1 434 ? -29.844 -13.367 -26.547 1 94.31 434 ASN B N 1
ATOM 10593 C CA . ASN B 1 434 ? -29 -12.812 -25.5 1 94.31 434 ASN B CA 1
ATOM 10594 C C . ASN B 1 434 ? -27.781 -12.102 -26.094 1 94.31 434 ASN B C 1
ATOM 10596 O O . ASN B 1 434 ? -26.891 -12.742 -26.641 1 94.31 434 ASN B O 1
ATOM 10600 N N . ALA B 1 435 ? -27.75 -10.836 -25.984 1 95.44 435 ALA B N 1
ATOM 10601 C CA . ALA B 1 435 ? -26.672 -10.055 -26.578 1 95.44 435 ALA B CA 1
ATOM 10602 C C . ALA B 1 435 ? -26.047 -9.117 -25.547 1 95.44 435 ALA B C 1
ATOM 10604 O O . ALA B 1 435 ? -26.719 -8.633 -24.641 1 95.44 435 ALA B O 1
ATOM 10605 N N . THR B 1 436 ? -24.781 -8.922 -25.703 1 95.31 436 THR B N 1
ATOM 10606 C CA . THR B 1 436 ? -24.047 -8.008 -24.828 1 95.31 436 THR B CA 1
ATOM 10607 C C . THR B 1 436 ? -23.062 -7.168 -25.656 1 95.31 436 THR B C 1
ATOM 10609 O O . THR B 1 436 ? -22.391 -7.684 -26.547 1 95.31 436 THR B O 1
ATOM 10612 N N . VAL B 1 437 ? -23.031 -5.891 -25.469 1 96.69 437 VAL B N 1
ATOM 10613 C CA . VAL B 1 437 ? -22.047 -4.98 -26.031 1 96.69 437 VAL B CA 1
ATOM 10614 C C . VAL B 1 437 ? -21.375 -4.176 -24.922 1 96.69 437 VAL B C 1
ATOM 10616 O O . VAL B 1 437 ? -22.031 -3.752 -23.969 1 96.69 437 VAL B O 1
ATOM 10619 N N . GLY B 1 438 ? -20.031 -4.078 -25.016 1 96.44 438 GLY B N 1
ATOM 10620 C CA . GLY B 1 438 ? -19.375 -3.355 -23.938 1 96.44 438 GLY B CA 1
ATOM 10621 C C . GLY B 1 438 ? -17.984 -2.871 -24.312 1 96.44 438 GLY B C 1
ATOM 10622 O O . GLY B 1 438 ? -17.531 -3.07 -25.438 1 96.44 438 GLY B O 1
ATOM 10623 N N . ALA B 1 439 ? -17.375 -2.123 -23.438 1 97.25 439 ALA B N 1
ATOM 10624 C CA . ALA B 1 439 ? -16.016 -1.602 -23.516 1 97.25 439 ALA B CA 1
ATOM 10625 C C . ALA B 1 439 ? -15.273 -1.794 -22.188 1 97.25 439 ALA B C 1
ATOM 10627 O O . ALA B 1 439 ? -15.898 -1.816 -21.125 1 97.25 439 ALA B O 1
ATOM 10628 N N . SER B 1 440 ? -13.969 -2.02 -22.266 1 95.38 440 SER B N 1
ATOM 10629 C CA . SER B 1 440 ? -13.203 -2.199 -21.047 1 95.38 440 SER B CA 1
ATOM 10630 C C . SER B 1 440 ? -11.836 -1.531 -21.141 1 95.38 440 SER B C 1
ATOM 10632 O O . SER B 1 440 ? -11.359 -1.232 -22.234 1 95.38 440 SER B O 1
ATOM 10634 N N . ILE B 1 441 ? -11.203 -1.199 -20.016 1 97.25 441 ILE B N 1
ATOM 10635 C CA . ILE B 1 441 ? -9.836 -0.712 -19.875 1 97.25 441 ILE B CA 1
ATOM 10636 C C . ILE B 1 441 ? -9.109 -1.519 -18.797 1 97.25 441 ILE B C 1
ATOM 10638 O O . ILE B 1 441 ? -9.656 -1.763 -17.719 1 97.25 441 ILE B O 1
ATOM 10642 N N . ASN B 1 442 ? -7.961 -2.033 -19.141 1 95.75 442 ASN B N 1
ATOM 10643 C CA . ASN B 1 442 ? -7.07 -2.734 -18.219 1 95.75 442 ASN B CA 1
ATOM 10644 C C . ASN B 1 442 ? -5.727 -2.021 -18.078 1 95.75 442 ASN B C 1
ATOM 10646 O O . ASN B 1 442 ? -4.957 -1.954 -19.047 1 95.75 442 ASN B O 1
ATOM 10650 N N . ASP B 1 443 ? -5.492 -1.493 -16.906 1 97.44 443 ASP B N 1
ATOM 10651 C CA . ASP B 1 443 ? -4.293 -0.707 -16.641 1 97.44 443 ASP B CA 1
ATOM 10652 C C . ASP B 1 443 ? -3.43 -1.374 -15.57 1 97.44 443 ASP B C 1
ATOM 10654 O O . ASP B 1 443 ? -3.873 -1.566 -14.438 1 97.44 443 ASP B O 1
ATOM 10658 N N . ILE B 1 444 ? -2.172 -1.786 -15.945 1 96.19 444 ILE B N 1
ATOM 10659 C CA . ILE B 1 444 ? -1.277 -2.463 -15.016 1 96.19 444 ILE B CA 1
ATOM 10660 C C . ILE B 1 444 ? 0.07 -1.746 -14.977 1 96.19 444 ILE B C 1
ATOM 10662 O O . ILE B 1 444 ? 0.586 -1.328 -16.016 1 96.19 444 ILE B O 1
ATOM 10666 N N . GLN B 1 445 ? 0.608 -1.56 -13.789 1 96.12 445 GLN B N 1
ATOM 10667 C CA . GLN B 1 445 ? 1.898 -0.897 -13.625 1 96.12 445 GLN B CA 1
ATOM 10668 C C . GLN B 1 445 ? 2.705 -1.53 -12.5 1 96.12 445 GLN B C 1
ATOM 10670 O O . GLN B 1 445 ? 2.137 -2.107 -11.57 1 96.12 445 GLN B O 1
ATOM 10675 N N . GLU B 1 446 ? 4.008 -1.441 -12.625 1 94.62 446 GLU B N 1
ATOM 10676 C CA . GLU B 1 446 ? 4.957 -1.884 -11.609 1 94.62 446 GLU B CA 1
ATOM 10677 C C . GLU B 1 446 ? 6.074 -0.863 -11.414 1 94.62 446 GLU B C 1
ATOM 10679 O O . GLU B 1 446 ? 6.559 -0.276 -12.383 1 94.62 446 GLU B O 1
ATOM 10684 N N . ASP B 1 447 ? 6.395 -0.589 -10.211 1 94.31 447 ASP B N 1
ATOM 10685 C CA . ASP B 1 447 ? 7.535 0.254 -9.867 1 94.31 447 ASP B CA 1
ATOM 10686 C C . ASP B 1 447 ? 8.359 -0.372 -8.742 1 94.31 447 ASP B C 1
ATOM 10688 O O . ASP B 1 447 ? 7.805 -0.872 -7.762 1 94.31 447 ASP B O 1
ATOM 10692 N N . ALA B 1 448 ? 9.688 -0.436 -8.898 1 95.25 448 ALA B N 1
ATOM 10693 C CA . ALA B 1 448 ? 10.578 -1.025 -7.902 1 95.25 448 ALA B CA 1
ATOM 10694 C C . ALA B 1 448 ? 11.883 -0.236 -7.793 1 95.25 448 ALA B C 1
ATOM 10696 O O . ALA B 1 448 ? 12.289 0.434 -8.742 1 95.25 448 ALA B O 1
ATOM 10697 N N . MET B 1 449 ? 12.523 -0.242 -6.664 1 95.5 449 MET B N 1
ATOM 10698 C CA . MET B 1 449 ? 13.859 0.294 -6.438 1 95.5 449 MET B CA 1
ATOM 10699 C C . MET B 1 449 ? 14.633 -0.563 -5.438 1 95.5 449 MET B C 1
ATOM 10701 O O . MET B 1 449 ? 14.039 -1.16 -4.539 1 95.5 449 MET B O 1
ATOM 10705 N N . TYR B 1 450 ? 15.906 -0.657 -5.625 1 94.94 450 TYR B N 1
ATOM 10706 C CA . TYR B 1 450 ? 16.703 -1.438 -4.68 1 94.94 450 TYR B CA 1
ATOM 10707 C C . TYR B 1 450 ? 18.141 -0.934 -4.629 1 94.94 450 TYR B C 1
ATOM 10709 O O . TYR B 1 450 ? 18.594 -0.237 -5.539 1 94.94 450 TYR B O 1
ATOM 10717 N N . LEU B 1 451 ? 18.734 -1.193 -3.549 1 94.94 451 LEU B N 1
ATOM 10718 C CA . LEU B 1 451 ? 20.172 -1.111 -3.307 1 94.94 451 LEU B CA 1
ATOM 10719 C C . LEU B 1 451 ? 20.688 -2.379 -2.631 1 94.94 451 LEU B C 1
ATOM 10721 O O . LEU B 1 451 ? 20.125 -2.826 -1.63 1 94.94 451 LEU B O 1
ATOM 10725 N N . LYS B 1 452 ? 21.703 -2.953 -3.242 1 96.12 452 LYS B N 1
ATOM 10726 C CA . LYS B 1 452 ? 22.281 -4.195 -2.744 1 96.12 452 LYS B CA 1
ATOM 10727 C C . LYS B 1 452 ? 23.797 -4.172 -2.854 1 96.12 452 LYS B C 1
ATOM 10729 O O . LYS B 1 452 ? 24.359 -3.572 -3.779 1 96.12 452 LYS B O 1
ATOM 10734 N N . GLY B 1 453 ? 24.453 -4.848 -1.84 1 96.75 453 GLY B N 1
ATOM 10735 C CA . GLY B 1 453 ? 25.891 -4.957 -1.924 1 96.75 453 GLY B CA 1
ATOM 10736 C C . GLY B 1 453 ? 26.531 -5.508 -0.66 1 96.75 453 GLY B C 1
ATOM 10737 O O . GLY B 1 453 ? 25.828 -5.84 0.298 1 96.75 453 GLY B O 1
ATOM 10738 N N . GLY B 1 454 ? 27.844 -5.719 -0.743 1 97.94 454 GLY B N 1
ATOM 10739 C CA . GLY B 1 454 ? 28.594 -6.156 0.42 1 97.94 454 GLY B CA 1
ATOM 10740 C C . GLY B 1 454 ? 28.703 -5.098 1.501 1 97.94 454 GLY B C 1
ATOM 10741 O O . GLY B 1 454 ? 28.781 -3.904 1.202 1 97.94 454 GLY B O 1
ATOM 10742 N N . LEU B 1 455 ? 28.641 -5.582 2.719 1 97.75 455 LEU B N 1
ATOM 10743 C CA . LEU B 1 455 ? 28.797 -4.652 3.834 1 97.75 455 LEU B CA 1
ATOM 10744 C C . LEU B 1 455 ? 30.219 -4.133 3.918 1 97.75 455 LEU B C 1
ATOM 10746 O O . LEU B 1 455 ? 31.172 -4.836 3.555 1 97.75 455 LEU B O 1
ATOM 10750 N N . GLU B 1 456 ? 30.422 -2.943 4.422 1 95 456 GLU B N 1
ATOM 10751 C CA . GLU B 1 456 ? 31.719 -2.295 4.328 1 95 456 GLU B CA 1
ATOM 10752 C C . GLU B 1 456 ? 32.281 -2.014 5.715 1 95 456 GLU B C 1
ATOM 10754 O O . GLU B 1 456 ? 33.469 -2.316 5.984 1 95 456 GLU B O 1
ATOM 10759 N N . GLN B 1 457 ? 31.547 -1.427 6.586 1 94.38 457 GLN B N 1
ATOM 10760 C CA . GLN B 1 457 ? 32.125 -0.877 7.809 1 94.38 457 GLN B CA 1
ATOM 10761 C C . GLN B 1 457 ? 31.938 -1.83 8.984 1 94.38 457 GLN B C 1
ATOM 10763 O O . GLN B 1 457 ? 32.875 -2.094 9.734 1 94.38 457 GLN B O 1
ATOM 10768 N N . ILE B 1 458 ? 30.703 -2.289 9.25 1 95.56 458 ILE B N 1
ATOM 10769 C CA . ILE B 1 458 ? 30.344 -3.076 10.422 1 95.56 458 ILE B CA 1
ATOM 10770 C C . ILE B 1 458 ? 29.812 -4.441 9.992 1 95.56 458 ILE B C 1
ATOM 10772 O O . ILE B 1 458 ? 28.812 -4.531 9.297 1 95.56 458 ILE B O 1
ATOM 10776 N N . PRO B 1 459 ? 30.469 -5.516 10.453 1 97.56 459 PRO B N 1
ATOM 10777 C CA . PRO B 1 459 ? 29.969 -6.844 10.078 1 97.56 459 PRO B CA 1
ATOM 10778 C C . PRO B 1 459 ? 28.562 -7.125 10.602 1 97.56 459 PRO B C 1
ATOM 10780 O O . PRO B 1 459 ? 28.25 -6.758 11.734 1 97.56 459 PRO B O 1
ATOM 10783 N N . ASN B 1 460 ? 27.766 -7.727 9.812 1 97.94 460 ASN B N 1
ATOM 10784 C CA . ASN B 1 460 ? 26.453 -8.258 10.164 1 97.94 460 ASN B CA 1
ATOM 10785 C C . ASN B 1 460 ? 25.484 -7.145 10.555 1 97.94 460 ASN B C 1
ATOM 10787 O O . ASN B 1 460 ? 24.516 -7.391 11.258 1 97.94 460 ASN B O 1
ATOM 10791 N N . PHE B 1 461 ? 25.828 -5.891 10.25 1 96.56 461 PHE B N 1
ATOM 10792 C CA . PHE B 1 461 ? 24.891 -4.785 10.438 1 96.56 461 PHE B CA 1
ATOM 10793 C C . PHE B 1 461 ? 24.203 -4.434 9.117 1 96.56 461 PHE B C 1
ATOM 10795 O O . PHE B 1 461 ? 24.812 -3.785 8.258 1 96.56 461 PHE B O 1
ATOM 10802 N N . PHE B 1 462 ? 22.969 -4.777 8.992 1 97.06 462 PHE B N 1
ATOM 10803 C CA . PHE B 1 462 ? 22.266 -4.711 7.715 1 97.06 462 PHE B CA 1
ATOM 10804 C C . PHE B 1 462 ? 21.531 -3.385 7.574 1 97.06 462 PHE B C 1
ATOM 10806 O O . PHE B 1 462 ? 20.375 -3.264 7.988 1 97.06 462 PHE B O 1
ATOM 10813 N N . HIS B 1 463 ? 22.188 -2.459 6.898 1 95.31 463 HIS B N 1
ATOM 10814 C CA . HIS B 1 463 ? 21.703 -1.103 6.672 1 95.31 463 HIS B CA 1
ATOM 10815 C C . HIS B 1 463 ? 22.281 -0.523 5.383 1 95.31 463 HIS B C 1
ATOM 10817 O O . HIS B 1 463 ? 23.422 -0.807 5.027 1 95.31 463 HIS B O 1
ATOM 10823 N N . TYR B 1 464 ? 21.547 0.306 4.707 1 93.25 464 TYR B N 1
ATOM 10824 C CA . TYR B 1 464 ? 21.969 0.931 3.455 1 93.25 464 TYR B CA 1
ATOM 10825 C C . TYR B 1 464 ? 23.297 1.635 3.613 1 93.25 464 TYR B C 1
ATOM 10827 O O . TYR B 1 464 ? 24.156 1.576 2.719 1 93.25 464 TYR B O 1
ATOM 10835 N N . GLY B 1 465 ? 23.438 2.326 4.695 1 92.25 465 GLY B N 1
ATOM 10836 C CA . GLY B 1 465 ? 24.656 3.092 4.914 1 92.25 465 GLY B CA 1
ATOM 10837 C C . GLY B 1 465 ? 25.891 2.221 5.043 1 92.25 465 GLY B C 1
ATOM 10838 O O . GLY B 1 465 ? 27.016 2.691 4.836 1 92.25 465 GLY B O 1
ATOM 10839 N N . ASN B 1 466 ? 25.688 0.951 5.375 1 95.94 466 ASN B N 1
ATOM 10840 C CA . ASN B 1 466 ? 26.797 0.025 5.594 1 95.94 466 ASN B CA 1
ATOM 10841 C C . ASN B 1 466 ? 27.172 -0.715 4.312 1 95.94 466 ASN B C 1
ATOM 10843 O O . ASN B 1 466 ? 28.094 -1.538 4.309 1 95.94 466 ASN B O 1
ATOM 10847 N N . ILE B 1 467 ? 26.516 -0.473 3.188 1 95.5 467 ILE B N 1
ATOM 10848 C CA . ILE B 1 467 ? 26.797 -1.117 1.91 1 95.5 467 ILE B CA 1
ATOM 10849 C C . ILE B 1 467 ? 27.938 -0.387 1.209 1 95.5 467 ILE B C 1
ATOM 10851 O O . ILE B 1 467 ? 27.969 0.845 1.165 1 95.5 467 ILE B O 1
ATOM 10855 N N . ASN B 1 468 ? 28.812 -1.178 0.682 1 93.5 468 ASN B N 1
ATOM 10856 C CA . ASN B 1 468 ? 29.875 -0.602 -0.149 1 93.5 468 ASN B CA 1
ATOM 10857 C C . ASN B 1 468 ? 29.312 -0.07 -1.467 1 93.5 468 ASN B C 1
ATOM 10859 O O . ASN B 1 468 ? 28.906 -0.847 -2.332 1 93.5 468 ASN B O 1
ATOM 10863 N N . VAL B 1 469 ? 29.422 1.128 -1.671 1 84.94 469 VAL B N 1
ATOM 10864 C CA . VAL B 1 469 ? 28.703 1.762 -2.777 1 84.94 469 VAL B CA 1
ATOM 10865 C C . VAL B 1 469 ? 29.453 1.494 -4.086 1 84.94 469 VAL B C 1
ATOM 10867 O O . VAL B 1 469 ? 28.844 1.496 -5.16 1 84.94 469 VAL B O 1
ATOM 10870 N N . ASN B 1 470 ? 30.719 1.28 -4.008 1 84.62 470 ASN B N 1
ATOM 10871 C CA . ASN B 1 470 ? 31.516 1.101 -5.219 1 84.62 470 ASN B CA 1
ATOM 10872 C C . ASN B 1 470 ? 31.203 -0.227 -5.906 1 84.62 470 ASN B C 1
ATOM 10874 O O . ASN B 1 470 ? 31.375 -0.363 -7.117 1 84.62 470 ASN B O 1
ATOM 10878 N N . THR B 1 471 ? 30.766 -1.176 -5.105 1 88.62 471 THR B N 1
ATOM 10879 C CA . THR B 1 471 ? 30.469 -2.488 -5.672 1 88.62 471 THR B CA 1
ATOM 10880 C C . THR B 1 471 ? 28.984 -2.809 -5.566 1 88.62 471 THR B C 1
ATOM 10882 O O . THR B 1 471 ? 28.562 -3.932 -5.852 1 88.62 471 THR B O 1
ATOM 10885 N N . SER B 1 472 ? 28.281 -1.854 -5.137 1 91.06 472 SER B N 1
ATOM 10886 C CA . SER B 1 472 ? 26.859 -2.072 -4.918 1 91.06 472 SER B CA 1
ATOM 10887 C C . SER B 1 472 ? 26.094 -2.127 -6.234 1 91.06 472 SER B C 1
ATOM 10889 O O . SER B 1 472 ? 26.578 -1.642 -7.258 1 91.06 472 SER B O 1
ATOM 10891 N N . LYS B 1 473 ? 24.984 -2.805 -6.223 1 92.81 473 LYS B N 1
ATOM 10892 C CA . LYS B 1 473 ? 24 -2.805 -7.301 1 92.81 473 LYS B CA 1
ATOM 10893 C C . LYS B 1 473 ? 22.781 -1.959 -6.938 1 92.81 473 LYS B C 1
ATOM 10895 O O . LYS B 1 473 ? 22.203 -2.133 -5.867 1 92.81 473 LYS B O 1
ATOM 10900 N N . ARG B 1 474 ? 22.578 -1.036 -7.734 1 92.5 474 ARG B N 1
ATOM 10901 C CA . ARG B 1 474 ? 21.438 -0.149 -7.535 1 92.5 474 ARG B CA 1
ATOM 10902 C C . ARG B 1 474 ? 20.625 -0 -8.82 1 92.5 474 ARG B C 1
ATOM 10904 O O . ARG B 1 474 ? 21.203 0.064 -9.914 1 92.5 474 ARG B O 1
ATOM 10911 N N . ASN B 1 475 ? 19.312 -0.005 -8.664 1 93.62 475 ASN B N 1
ATOM 10912 C CA . ASN B 1 475 ? 18.453 0.151 -9.828 1 93.62 475 ASN B CA 1
ATOM 10913 C C . ASN B 1 475 ? 17.047 0.583 -9.438 1 93.62 475 ASN B C 1
ATOM 10915 O O . ASN B 1 475 ? 16.688 0.538 -8.266 1 93.62 475 ASN B O 1
ATOM 10919 N N . GLU B 1 476 ? 16.422 1.224 -10.406 1 93.06 476 GLU B N 1
ATOM 10920 C CA . GLU B 1 476 ? 14.992 1.515 -10.344 1 93.06 476 GLU B CA 1
ATOM 10921 C C . GLU B 1 476 ? 14.305 1.162 -11.656 1 93.06 476 GLU B C 1
ATOM 10923 O O . GLU B 1 476 ? 14.859 1.378 -12.734 1 93.06 476 GLU B O 1
ATOM 10928 N N . SER B 1 477 ? 13.211 0.481 -11.523 1 92.12 477 SER B N 1
ATOM 10929 C CA . SER B 1 477 ? 12.461 0.094 -12.719 1 92.12 477 SER B CA 1
ATOM 10930 C C . SER B 1 477 ? 10.992 0.473 -12.586 1 92.12 477 SER B C 1
ATOM 10932 O O . SER B 1 477 ? 10.414 0.398 -11.492 1 92.12 477 SER B O 1
ATOM 10934 N N . LYS B 1 478 ? 10.477 0.98 -13.719 1 92.62 478 LYS B N 1
ATOM 10935 C CA . LYS B 1 478 ? 9.055 1.286 -13.812 1 92.62 478 LYS B CA 1
ATOM 10936 C C . LYS B 1 478 ? 8.508 0.934 -15.195 1 92.62 478 LYS B C 1
ATOM 10938 O O . LYS B 1 478 ? 9.156 1.195 -16.219 1 92.62 478 LYS B O 1
ATOM 10943 N N . TRP B 1 479 ? 7.406 0.263 -15.25 1 93.75 479 TRP B N 1
ATOM 10944 C CA . TRP B 1 479 ? 6.727 0.032 -16.516 1 93.75 479 TRP B CA 1
ATOM 10945 C C . TRP B 1 479 ? 5.215 0.164 -16.359 1 93.75 479 TRP B C 1
ATOM 10947 O O . TRP B 1 479 ? 4.699 0.147 -15.234 1 93.75 479 TRP B O 1
ATOM 10957 N N . HIS B 1 480 ? 4.547 0.4 -17.422 1 95.5 480 HIS B N 1
ATOM 10958 C CA . HIS B 1 480 ? 3.111 0.661 -17.484 1 95.5 480 HIS B CA 1
ATOM 10959 C C . HIS B 1 480 ? 2.5 0.084 -18.766 1 95.5 480 HIS B C 1
ATOM 10961 O O . HIS B 1 480 ? 2.908 0.441 -19.875 1 95.5 480 HIS B O 1
ATOM 10967 N N . ASP B 1 481 ? 1.539 -0.838 -18.609 1 95.69 481 ASP B N 1
ATOM 10968 C CA . ASP B 1 481 ? 0.787 -1.416 -19.719 1 95.69 481 ASP B CA 1
ATOM 10969 C C . ASP B 1 481 ? -0.692 -1.047 -19.625 1 95.69 481 ASP B C 1
ATOM 10971 O O . ASP B 1 481 ? -1.262 -1.001 -18.547 1 95.69 481 ASP B O 1
ATOM 10975 N N . GLN B 1 482 ? -1.253 -0.706 -20.719 1 96.31 482 GLN B N 1
ATOM 10976 C CA . GLN B 1 482 ? -2.682 -0.412 -20.781 1 96.31 482 GLN B CA 1
ATOM 10977 C C . GLN B 1 482 ? -3.314 -1.021 -22.031 1 96.31 482 GLN B C 1
ATOM 10979 O O . GLN B 1 482 ? -2.723 -0.993 -23.109 1 96.31 482 GLN B O 1
ATOM 10984 N N . VAL B 1 483 ? -4.441 -1.626 -21.922 1 95.88 483 VAL B N 1
ATOM 10985 C CA . VAL B 1 483 ? -5.223 -2.162 -23.031 1 95.88 483 VAL B CA 1
ATOM 10986 C C . VAL B 1 483 ? -6.637 -1.594 -22.984 1 95.88 483 VAL B C 1
ATOM 10988 O O . VAL B 1 483 ? -7.312 -1.667 -21.953 1 95.88 483 VAL B O 1
ATOM 10991 N N . GLN B 1 484 ? -7.062 -1.002 -24.062 1 96.75 484 GLN B N 1
ATOM 10992 C CA . GLN B 1 484 ? -8.445 -0.568 -24.266 1 96.75 484 GLN B CA 1
ATOM 10993 C C . GLN B 1 484 ? -9.18 -1.49 -25.234 1 96.75 484 GLN B C 1
ATOM 10995 O O . GLN B 1 484 ? -8.602 -1.938 -26.219 1 96.75 484 GLN B O 1
ATOM 11000 N N . SER B 1 485 ? -10.445 -1.812 -24.906 1 96 485 SER B N 1
ATOM 11001 C CA . SER B 1 485 ? -11.133 -2.822 -25.703 1 96 485 SER B CA 1
ATOM 11002 C C . SER B 1 485 ? -12.594 -2.447 -25.922 1 96 485 SER B C 1
ATOM 11004 O O . SER B 1 485 ? -13.18 -1.711 -25.125 1 96 485 SER B O 1
ATOM 11006 N N . VAL B 1 486 ? -13.148 -2.896 -27.047 1 96.69 486 VAL B N 1
ATOM 11007 C CA . VAL B 1 486 ? -14.578 -2.947 -27.312 1 96.69 486 VAL B CA 1
ATOM 11008 C C . VAL B 1 486 ? -14.969 -4.359 -27.75 1 96.69 486 VAL B C 1
ATOM 11010 O O . VAL B 1 486 ? -14.211 -5.039 -28.438 1 96.69 486 VAL B O 1
ATOM 11013 N N . PHE B 1 487 ? -16.062 -4.84 -27.25 1 94.81 487 PHE B N 1
ATOM 11014 C CA . PHE B 1 487 ? -16.453 -6.215 -27.562 1 94.81 487 PHE B CA 1
ATOM 11015 C C . PHE B 1 487 ? -17.969 -6.344 -27.656 1 94.81 487 PHE B C 1
ATOM 11017 O O . PHE B 1 487 ? -18.703 -5.496 -27.156 1 94.81 487 PHE B O 1
ATOM 11024 N N . ALA B 1 488 ? -18.422 -7.398 -28.266 1 95.44 488 ALA B N 1
ATOM 11025 C CA . ALA B 1 488 ? -19.828 -7.734 -28.422 1 95.44 488 ALA B CA 1
ATOM 11026 C C . ALA B 1 488 ? -20.031 -9.242 -28.516 1 95.44 488 ALA B C 1
ATOM 11028 O O . ALA B 1 488 ? -19.156 -9.961 -29.016 1 95.44 488 ALA B O 1
ATOM 11029 N N . SER B 1 489 ? -21.078 -9.742 -27.984 1 93.81 489 SER B N 1
ATOM 11030 C CA . SER B 1 489 ? -21.484 -11.148 -28.047 1 93.81 489 SER B CA 1
ATOM 11031 C C . SER B 1 489 ? -22.984 -11.281 -28.281 1 93.81 489 SER B C 1
ATOM 11033 O O . SER B 1 489 ? -23.766 -10.5 -27.734 1 93.81 489 SER B O 1
ATOM 11035 N N . ALA B 1 490 ? -23.375 -12.18 -29.094 1 94.75 490 ALA B N 1
ATOM 11036 C CA . ALA B 1 490 ? -24.781 -12.484 -29.359 1 94.75 490 ALA B CA 1
ATOM 11037 C C . ALA B 1 490 ? -25.031 -13.992 -29.406 1 94.75 490 ALA B C 1
ATOM 11039 O O . ALA B 1 490 ? -24.266 -14.727 -30.047 1 94.75 490 ALA B O 1
ATOM 11040 N N . GLU B 1 491 ? -25.953 -14.414 -28.703 1 94.75 491 GLU B N 1
ATOM 11041 C CA . GLU B 1 491 ? -26.406 -15.805 -28.688 1 94.75 491 GLU B CA 1
ATOM 11042 C C . GLU B 1 491 ? -27.844 -15.922 -29.156 1 94.75 491 GLU B C 1
ATOM 11044 O O . GLU B 1 491 ? -28.75 -15.312 -28.562 1 94.75 491 GLU B O 1
ATOM 11049 N N . LEU B 1 492 ? -28.078 -16.672 -30.203 1 96.12 492 LEU B N 1
ATOM 11050 C CA . LEU B 1 492 ? -29.406 -16.953 -30.734 1 96.12 492 LEU B CA 1
ATOM 11051 C C . LEU B 1 492 ? -29.812 -18.391 -30.438 1 96.12 492 LEU B C 1
ATOM 11053 O O . LEU B 1 492 ? -29.094 -19.328 -30.797 1 96.12 492 LEU B O 1
ATOM 11057 N N . GLY B 1 493 ? -30.922 -18.484 -29.766 1 95.94 493 GLY B N 1
ATOM 11058 C CA . GLY B 1 493 ? -31.469 -19.797 -29.5 1 95.94 493 GLY B CA 1
ATOM 11059 C C . GLY B 1 493 ? -32.75 -20.062 -30.25 1 95.94 493 GLY B C 1
ATOM 11060 O O . GLY B 1 493 ? -33.594 -19.172 -30.375 1 95.94 493 GLY B O 1
ATOM 11061 N N . TRP B 1 494 ? -32.812 -21.281 -30.75 1 95.81 494 TRP B N 1
ATOM 11062 C CA . TRP B 1 494 ? -34 -21.672 -31.484 1 95.81 494 TRP B CA 1
ATOM 11063 C C . TRP B 1 494 ? -34.688 -22.891 -30.844 1 95.81 494 TRP B C 1
ATOM 11065 O O . TRP B 1 494 ? -34.062 -23.953 -30.766 1 95.81 494 TRP B O 1
ATOM 11075 N N . ASN B 1 495 ? -35.938 -22.75 -30.375 1 93.88 495 ASN B N 1
ATOM 11076 C CA . ASN B 1 495 ? -36.781 -23.781 -29.797 1 93.88 495 ASN B CA 1
ATOM 11077 C C . ASN B 1 495 ? -36.094 -24.5 -28.641 1 93.88 495 ASN B C 1
ATOM 11079 O O . ASN B 1 495 ? -36.25 -25.719 -28.484 1 93.88 495 ASN B O 1
ATOM 11083 N N . HIS B 1 496 ? -35.188 -23.875 -27.984 1 90.94 496 HIS B N 1
ATOM 11084 C CA . HIS B 1 496 ? -34.438 -24.422 -26.844 1 90.94 496 HIS B CA 1
ATOM 11085 C C . HIS B 1 496 ? -33.656 -25.656 -27.234 1 90.94 496 HIS B C 1
ATOM 11087 O O . HIS B 1 496 ? -33.5 -26.578 -26.438 1 90.94 496 HIS B O 1
ATOM 11093 N N . GLN B 1 497 ? -33.312 -25.75 -28.562 1 93.88 497 GLN B N 1
ATOM 11094 C CA . GLN B 1 497 ? -32.594 -26.922 -29.078 1 93.88 497 GLN B CA 1
ATOM 11095 C C . GLN B 1 497 ? -31.281 -26.531 -29.75 1 93.88 497 GLN B C 1
ATOM 11097 O O . GLN B 1 497 ? -30.312 -27.281 -29.703 1 93.88 497 GLN B O 1
ATOM 11102 N N . LEU B 1 498 ? -31.312 -25.438 -30.422 1 96 498 LEU B N 1
ATOM 11103 C CA . LEU B 1 498 ? -30.156 -24.969 -31.172 1 96 498 LEU B CA 1
ATOM 11104 C C . LEU B 1 498 ? -29.719 -23.578 -30.719 1 96 498 LEU B C 1
ATOM 11106 O O . LEU B 1 498 ? -30.547 -22.672 -30.609 1 96 498 LEU B O 1
ATOM 11110 N N . TYR B 1 499 ? -28.438 -23.5 -30.484 1 96.12 499 TYR B N 1
ATOM 11111 C CA . TYR B 1 499 ? -27.922 -22.219 -30.031 1 96.12 499 TYR B CA 1
ATOM 11112 C C . TYR B 1 499 ? -26.719 -21.781 -30.859 1 96.12 499 TYR B C 1
ATOM 11114 O O . TYR B 1 499 ? -25.766 -22.547 -31.016 1 96.12 499 TYR B O 1
ATOM 11122 N N . LEU B 1 500 ? -26.734 -20.609 -31.391 1 96.75 500 LEU B N 1
ATOM 11123 C CA . LEU B 1 500 ? -25.625 -19.984 -32.125 1 96.75 500 LEU B CA 1
ATOM 11124 C C . LEU B 1 500 ? -25.047 -18.812 -31.344 1 96.75 500 LEU B C 1
ATOM 11126 O O . LEU B 1 500 ? -25.797 -17.906 -30.922 1 96.75 500 LEU B O 1
ATOM 11130 N N . THR B 1 501 ? -23.766 -18.875 -31.094 1 94 501 THR B N 1
ATOM 11131 C CA . THR B 1 501 ? -23.109 -17.781 -30.391 1 94 501 THR B CA 1
ATOM 11132 C C . THR B 1 501 ? -22.031 -17.156 -31.25 1 94 501 THR B C 1
ATOM 11134 O O . THR B 1 501 ? -21.172 -17.844 -31.797 1 94 501 THR B O 1
ATOM 11137 N N . VAL B 1 502 ? -22.062 -15.852 -31.406 1 94.94 502 VAL B N 1
ATOM 11138 C CA . VAL B 1 502 ? -21.062 -15.086 -32.125 1 94.94 502 VAL B CA 1
ATOM 11139 C C . VAL B 1 502 ? -20.484 -14 -31.219 1 94.94 502 VAL B C 1
ATOM 11141 O O . VAL B 1 502 ? -21.219 -13.328 -30.5 1 94.94 502 VAL B O 1
ATOM 11144 N N . THR B 1 503 ? -19.156 -13.914 -31.219 1 93 503 THR B N 1
ATOM 11145 C CA . THR B 1 503 ? -18.516 -12.875 -30.422 1 93 503 THR B CA 1
ATOM 11146 C C . THR B 1 503 ? -17.453 -12.141 -31.234 1 93 503 THR B C 1
ATOM 11148 O O . THR B 1 503 ? -16.938 -12.68 -32.219 1 93 503 THR B O 1
ATOM 11151 N N . GLY B 1 504 ? -17.141 -10.93 -30.859 1 93.75 504 GLY B N 1
ATOM 11152 C CA . GLY B 1 504 ? -16.078 -10.102 -31.422 1 93.75 504 GLY B CA 1
ATOM 11153 C C . GLY B 1 504 ? -15.477 -9.141 -30.406 1 93.75 504 GLY B C 1
ATOM 11154 O O . GLY B 1 504 ? -16.188 -8.586 -29.578 1 93.75 504 GLY B O 1
ATOM 11155 N N . ARG B 1 505 ? -14.148 -9 -30.438 1 94.31 505 ARG B N 1
ATOM 11156 C CA . ARG B 1 505 ? -13.438 -8.102 -29.531 1 94.31 505 ARG B CA 1
ATOM 11157 C C . ARG B 1 505 ? -12.281 -7.414 -30.234 1 94.31 505 ARG B C 1
ATOM 11159 O O . ARG B 1 505 ? -11.578 -8.039 -31.047 1 94.31 505 ARG B O 1
ATOM 11166 N N . ASN B 1 506 ? -12.172 -6.125 -30.031 1 95.81 506 ASN B N 1
ATOM 11167 C CA . ASN B 1 506 ? -11.031 -5.348 -30.5 1 95.81 506 ASN B CA 1
ATOM 11168 C C . ASN B 1 506 ? -10.234 -4.766 -29.344 1 95.81 506 ASN B C 1
ATOM 11170 O O . ASN B 1 506 ? -10.805 -4.172 -28.422 1 95.81 506 ASN B O 1
ATOM 11174 N N . ASP B 1 507 ? -8.938 -4.949 -29.484 1 95.5 507 ASP B N 1
ATOM 11175 C CA . ASP B 1 507 ? -8.062 -4.43 -28.438 1 95.5 507 ASP B CA 1
ATOM 11176 C C . ASP B 1 507 ? -7.074 -3.414 -29 1 95.5 507 ASP B C 1
ATOM 11178 O O . ASP B 1 507 ? -6.625 -3.543 -30.141 1 95.5 507 ASP B O 1
ATOM 11182 N N . TRP B 1 508 ? -6.883 -2.363 -28.25 1 96 508 TRP B N 1
ATOM 11183 C CA . TRP B 1 508 ? -5.754 -1.453 -28.422 1 96 508 TRP B CA 1
ATOM 11184 C C . TRP B 1 508 ? -4.75 -1.611 -27.281 1 96 508 TRP B C 1
ATOM 11186 O O . TRP B 1 508 ? -5.008 -1.188 -26.156 1 96 508 TRP B O 1
ATOM 11196 N N . ALA B 1 509 ? -3.561 -2.209 -27.594 1 94.88 509 ALA B N 1
ATOM 11197 C CA . ALA B 1 509 ? -2.566 -2.51 -26.578 1 94.88 509 ALA B CA 1
ATOM 11198 C C . ALA B 1 509 ? -1.396 -1.533 -26.641 1 94.88 509 ALA B C 1
ATOM 11200 O O . ALA B 1 509 ? -0.868 -1.262 -27.719 1 94.88 509 ALA B O 1
ATOM 11201 N N . SER B 1 510 ? -0.973 -1.055 -25.484 1 94.94 510 SER B N 1
ATOM 11202 C CA . SER B 1 510 ? 0.132 -0.104 -25.422 1 94.94 510 SER B CA 1
ATOM 11203 C C . SER B 1 510 ? 1.444 -0.754 -25.844 1 94.94 510 SER B C 1
ATOM 11205 O O . SER B 1 510 ? 2.369 -0.068 -26.281 1 94.94 510 SER B O 1
ATOM 11207 N N . GLN B 1 511 ? 1.59 -2.045 -25.75 1 94.19 511 GLN B N 1
ATOM 11208 C CA . GLN B 1 511 ? 2.797 -2.777 -26.125 1 94.19 511 GLN B CA 1
ATOM 11209 C C . GLN B 1 511 ? 3.066 -2.668 -27.625 1 94.19 511 GLN B C 1
ATOM 11211 O O . GLN B 1 511 ? 4.168 -2.98 -28.078 1 94.19 511 GLN B O 1
ATOM 11216 N N . LEU B 1 512 ? 2.082 -2.271 -28.344 1 95.25 512 LEU B N 1
ATOM 11217 C CA . LEU B 1 512 ? 2.229 -2.113 -29.797 1 95.25 512 LEU B CA 1
ATOM 11218 C C . LEU B 1 512 ? 2.264 -0.639 -30.172 1 95.25 512 LEU B C 1
ATOM 11220 O O . LEU B 1 512 ? 1.998 -0.287 -31.328 1 95.25 512 LEU B O 1
ATOM 11224 N N . ALA B 1 513 ? 2.58 0.129 -29.219 1 93.62 513 ALA B N 1
ATOM 11225 C CA . ALA B 1 513 ? 2.74 1.548 -29.516 1 93.62 513 ALA B CA 1
ATOM 11226 C C . ALA B 1 513 ? 3.803 1.762 -30.594 1 93.62 513 ALA B C 1
ATOM 11228 O O . ALA B 1 513 ? 4.809 1.048 -30.625 1 93.62 513 ALA B O 1
ATOM 11229 N N . PHE B 1 514 ? 3.598 2.752 -31.469 1 91.88 514 PHE B N 1
ATOM 11230 C CA . PHE B 1 514 ? 4.523 3.16 -32.5 1 91.88 514 PHE B CA 1
ATOM 11231 C C . PHE B 1 514 ? 4.504 2.164 -33.656 1 91.88 514 PHE B C 1
ATOM 11233 O O . PHE B 1 514 ? 5.359 2.219 -34.562 1 91.88 514 PHE B O 1
ATOM 11240 N N . THR B 1 515 ? 3.613 1.171 -33.562 1 92.69 515 THR B N 1
ATOM 11241 C CA . THR B 1 515 ? 3.402 0.277 -34.688 1 92.69 515 THR B CA 1
ATOM 11242 C C . THR B 1 515 ? 2.121 0.641 -35.438 1 92.69 515 THR B C 1
ATOM 11244 O O . THR B 1 515 ? 1.294 1.4 -34.938 1 92.69 515 THR B O 1
ATOM 11247 N N . SER B 1 516 ? 2.02 0.188 -36.656 1 88.19 516 SER B N 1
ATOM 11248 C CA . SER B 1 516 ? 0.804 0.416 -37.406 1 88.19 516 SER B CA 1
ATOM 11249 C C . SER B 1 516 ? -0.29 -0.575 -37.031 1 88.19 516 SER B C 1
ATOM 11251 O O . SER B 1 516 ? -1.431 -0.455 -37.5 1 88.19 516 SER B O 1
ATOM 11253 N N . LYS B 1 517 ? 0.037 -1.441 -36.219 1 86.12 517 LYS B N 1
ATOM 11254 C CA . LYS B 1 517 ? -0.898 -2.496 -35.844 1 86.12 517 LYS B CA 1
ATOM 11255 C C . LYS B 1 517 ? -1.247 -2.414 -34.375 1 86.12 517 LYS B C 1
ATOM 11257 O O . LYS B 1 517 ? -1.34 -3.439 -33.688 1 86.12 517 LYS B O 1
ATOM 11262 N N . GLY B 1 518 ? -1.413 -1.271 -33.938 1 88.06 518 GLY B N 1
ATOM 11263 C CA . GLY B 1 518 ? -1.721 -1.101 -32.531 1 88.06 518 GLY B CA 1
ATOM 11264 C C . GLY B 1 518 ? -3.109 -1.584 -32.156 1 88.06 518 GLY B C 1
ATOM 11265 O O . GLY B 1 518 ? -3.4 -1.812 -30.969 1 88.06 518 GLY B O 1
ATOM 11266 N N . SER B 1 519 ? -3.949 -1.827 -33.094 1 92.25 519 SER B N 1
ATOM 11267 C CA . SER B 1 519 ? -5.312 -2.32 -32.938 1 92.25 519 SER B CA 1
ATOM 11268 C C . SER B 1 519 ? -5.5 -3.658 -33.656 1 92.25 519 SER B C 1
ATOM 11270 O O . SER B 1 519 ? -4.992 -3.855 -34.75 1 92.25 519 SER B O 1
ATOM 11272 N N . TYR B 1 520 ? -6.148 -4.602 -32.969 1 92.44 520 TYR B N 1
ATOM 11273 C CA . TYR B 1 520 ? -6.391 -5.891 -33.594 1 92.44 520 TYR B CA 1
ATOM 11274 C C . TYR B 1 520 ? -7.73 -6.473 -33.156 1 92.44 520 TYR B C 1
ATOM 11276 O O . TYR B 1 520 ? -8.086 -6.414 -31.984 1 92.44 520 TYR B O 1
ATOM 11284 N N . PHE B 1 521 ? -8.406 -7.082 -34.094 1 93.56 521 PHE B N 1
ATOM 11285 C CA . PHE B 1 521 ? -9.742 -7.648 -33.906 1 93.56 521 PHE B CA 1
ATOM 11286 C C . PHE B 1 521 ? -9.695 -9.172 -34 1 93.56 521 PHE B C 1
ATOM 11288 O O . PHE B 1 521 ? -8.945 -9.734 -34.812 1 93.56 521 PHE B O 1
ATOM 11295 N N . TYR B 1 522 ? -10.469 -9.812 -33.188 1 89.12 522 TYR B N 1
ATOM 11296 C CA . TYR B 1 522 ? -10.547 -11.266 -33.312 1 89.12 522 TYR B CA 1
ATOM 11297 C C . TYR B 1 522 ? -11.953 -11.766 -33 1 89.12 522 TYR B C 1
ATOM 11299 O O . TYR B 1 522 ? -12.562 -11.344 -32.031 1 89.12 522 TYR B O 1
ATOM 11307 N N . PRO B 1 523 ? -12.492 -12.625 -33.781 1 93 523 PRO B N 1
ATOM 11308 C CA . PRO B 1 523 ? -13.859 -13.156 -33.719 1 93 523 PRO B CA 1
ATOM 11309 C C . PRO B 1 523 ? -13.906 -14.578 -33.156 1 93 523 PRO B C 1
ATOM 11311 O O . PRO B 1 523 ? -12.875 -15.258 -33.094 1 93 523 PRO B O 1
ATOM 11314 N N . SER B 1 524 ? -15.047 -15 -32.75 1 93.44 524 SER B N 1
ATOM 11315 C CA . SER B 1 524 ? -15.336 -16.391 -32.406 1 93.44 524 SER B CA 1
ATOM 11316 C C . SER B 1 524 ? -16.766 -16.766 -32.781 1 93.44 524 SER B C 1
ATOM 11318 O O . SER B 1 524 ? -17.656 -15.898 -32.812 1 93.44 524 SER B O 1
ATOM 11320 N N . VAL B 1 525 ? -17.016 -17.984 -33.156 1 95.31 525 VAL B N 1
ATOM 11321 C CA . VAL B 1 525 ? -18.344 -18.516 -33.469 1 95.31 525 VAL B CA 1
ATOM 11322 C C . VAL B 1 525 ? -18.5 -19.906 -32.906 1 95.31 525 VAL B C 1
ATOM 11324 O O . VAL B 1 525 ? -17.547 -20.688 -32.844 1 95.31 525 VAL B O 1
ATOM 11327 N N . GLY B 1 526 ? -19.641 -20.219 -32.344 1 95.12 526 GLY B N 1
ATOM 11328 C CA . GLY B 1 526 ? -19.922 -21.516 -31.781 1 95.12 526 GLY B CA 1
ATOM 11329 C C . GLY B 1 526 ? -21.359 -21.969 -32 1 95.12 526 GLY B C 1
ATOM 11330 O O . GLY B 1 526 ? -22.281 -21.141 -32.062 1 95.12 526 GLY B O 1
ATOM 11331 N N . LEU B 1 527 ? -21.547 -23.25 -32.062 1 96.44 527 LEU B N 1
ATOM 11332 C CA . LEU B 1 527 ? -22.859 -23.875 -32.25 1 96.44 527 LEU B CA 1
ATOM 11333 C C . LEU B 1 527 ? -23.078 -25 -31.25 1 96.44 527 LEU B C 1
ATOM 11335 O O . LEU B 1 527 ? -22.156 -25.797 -31 1 96.44 527 LEU B O 1
ATOM 11339 N N . SER B 1 528 ? -24.172 -24.984 -30.609 1 96.06 528 SER B N 1
ATOM 11340 C CA . SER B 1 528 ? -24.594 -26.062 -29.719 1 96.06 528 SER B CA 1
ATOM 11341 C C . SER B 1 528 ? -25.938 -26.641 -30.141 1 96.06 528 SER B C 1
ATOM 11343 O O . SER B 1 528 ? -26.891 -25.906 -30.406 1 96.06 528 SER B O 1
ATOM 11345 N N . TRP B 1 529 ? -26.016 -27.969 -30.203 1 97.12 529 TRP B N 1
ATOM 11346 C CA . TRP B 1 529 ? -27.234 -28.656 -30.609 1 97.12 529 TRP B CA 1
ATOM 11347 C C . TRP B 1 529 ? -27.641 -29.703 -29.578 1 97.12 529 TRP B C 1
ATOM 11349 O O . TRP B 1 529 ? -26.906 -30.656 -29.328 1 97.12 529 TRP B O 1
ATOM 11359 N N . LEU B 1 530 ? -28.797 -29.484 -29 1 96.19 530 LEU B N 1
ATOM 11360 C CA . LEU B 1 530 ? -29.375 -30.469 -28.078 1 96.19 530 LEU B CA 1
ATOM 11361 C C . LEU B 1 530 ? -30.156 -31.531 -28.844 1 96.19 530 LEU B C 1
ATOM 11363 O O . LEU B 1 530 ? -31.375 -31.438 -28.984 1 96.19 530 LEU B O 1
ATOM 11367 N N . VAL B 1 531 ? -29.562 -32.562 -29.047 1 96.12 531 VAL B N 1
ATOM 11368 C CA . VAL B 1 531 ? -30.141 -33.625 -29.875 1 96.12 531 VAL B CA 1
ATOM 11369 C C . VAL B 1 531 ? -31.25 -34.344 -29.094 1 96.12 531 VAL B C 1
ATOM 11371 O O . VAL B 1 531 ? -32.281 -34.719 -29.688 1 96.12 531 VAL B O 1
ATOM 11374 N N . SER B 1 532 ? -31.047 -34.5 -27.859 1 92.62 532 SER B N 1
ATOM 11375 C CA . SER B 1 532 ? -32.031 -35.188 -27.031 1 92.62 532 SER B CA 1
ATOM 11376 C C . SER B 1 532 ? -33.344 -34.438 -27.016 1 92.62 532 SER B C 1
ATOM 11378 O O . SER B 1 532 ? -34.406 -35.062 -26.766 1 92.62 532 SER B O 1
ATOM 11380 N N . GLU B 1 533 ? -33.344 -33.188 -27.156 1 91.19 533 GLU B N 1
ATOM 11381 C CA . GLU B 1 533 ? -34.594 -32.406 -27.203 1 91.19 533 GLU B CA 1
ATOM 11382 C C . GLU B 1 533 ? -35.156 -32.344 -28.609 1 91.19 533 GLU B C 1
ATOM 11384 O O . GLU B 1 533 ? -36.312 -31.984 -28.797 1 91.19 533 GLU B O 1
ATOM 11389 N N . SER B 1 534 ? -34.406 -32.719 -29.609 1 92.88 534 SER B N 1
ATOM 11390 C CA . SER B 1 534 ? -34.812 -32.594 -31 1 92.88 534 SER B CA 1
ATOM 11391 C C . SER B 1 534 ? -35.344 -33.906 -31.547 1 92.88 534 SER B C 1
ATOM 11393 O O . SER B 1 534 ? -36.156 -33.906 -32.469 1 92.88 534 SER B O 1
ATOM 11395 N N . VAL B 1 535 ? -34.719 -35 -31.094 1 93.69 535 VAL B N 1
ATOM 11396 C CA . VAL B 1 535 ? -35.125 -36.344 -31.594 1 93.69 535 VAL B CA 1
ATOM 11397 C C . VAL B 1 535 ? -35.281 -37.281 -30.422 1 93.69 535 VAL B C 1
ATOM 11399 O O . VAL B 1 535 ? -34.688 -37.125 -29.359 1 93.69 535 VAL B O 1
ATOM 11402 N N . LYS B 1 536 ? -36.188 -38.188 -30.641 1 92.31 536 LYS B N 1
ATOM 11403 C CA . LYS B 1 536 ? -36.375 -39.188 -29.609 1 92.31 536 LYS B CA 1
ATOM 11404 C C . LYS B 1 536 ? -35.219 -40.188 -29.609 1 92.31 536 LYS B C 1
ATOM 11406 O O . LYS B 1 536 ? -34.969 -40.875 -30.594 1 92.31 536 LYS B O 1
ATOM 11411 N N . LEU B 1 537 ? -34.594 -40.219 -28.594 1 94 537 LEU B N 1
ATOM 11412 C CA . LEU B 1 537 ? -33.438 -41.094 -28.469 1 94 537 LEU B CA 1
ATOM 11413 C C . LEU B 1 537 ? -33.781 -42.344 -27.641 1 94 537 LEU B C 1
ATOM 11415 O O . LEU B 1 537 ? -34.812 -42.344 -26.938 1 94 537 LEU B O 1
ATOM 11419 N N . PRO B 1 538 ? -32.938 -43.406 -27.781 1 93.94 538 PRO B N 1
ATOM 11420 C CA . PRO B 1 538 ? -33.156 -44.562 -26.938 1 93.94 538 PRO B CA 1
ATOM 11421 C C . PRO B 1 538 ? -33.156 -44.219 -25.453 1 93.94 538 PRO B C 1
ATOM 11423 O O . PRO B 1 538 ? -32.5 -43.281 -25.031 1 93.94 538 PRO B O 1
ATOM 11426 N N . LYS B 1 539 ? -33.844 -45.031 -24.688 1 91.81 539 LYS B N 1
ATOM 11427 C CA . LYS B 1 539 ? -34.031 -44.781 -23.25 1 91.81 539 LYS B CA 1
ATOM 11428 C C . LYS B 1 539 ? -32.688 -44.781 -22.531 1 91.81 539 LYS B C 1
ATOM 11430 O O . LYS B 1 539 ? -32.531 -44.125 -21.484 1 91.81 539 LYS B O 1
ATOM 11435 N N . ALA B 1 540 ? -31.766 -45.438 -23.125 1 93.75 540 ALA B N 1
ATOM 11436 C CA . ALA B 1 540 ? -30.438 -45.531 -22.5 1 93.75 540 ALA B CA 1
ATOM 11437 C C . ALA B 1 540 ? -29.719 -44.188 -22.547 1 93.75 540 ALA B C 1
ATOM 11439 O O . ALA B 1 540 ? -28.844 -43.938 -21.719 1 93.75 540 ALA B O 1
ATOM 11440 N N . ILE B 1 541 ? -30.109 -43.281 -23.438 1 96.38 541 ILE B N 1
ATOM 11441 C CA . ILE B 1 541 ? -29.5 -41.969 -23.562 1 96.38 541 ILE B CA 1
ATOM 11442 C C . ILE B 1 541 ? -30.453 -40.906 -23.016 1 96.38 541 ILE B C 1
ATOM 11444 O O . ILE B 1 541 ? -31.453 -40.562 -23.641 1 96.38 541 ILE B O 1
ATOM 11448 N N . SER B 1 542 ? -30.109 -40.344 -21.906 1 93.31 542 SER B N 1
ATOM 11449 C CA . SER B 1 542 ? -30.969 -39.375 -21.219 1 93.31 542 SER B CA 1
ATOM 11450 C C . SER B 1 542 ? -30.719 -37.969 -21.75 1 93.31 542 SER B C 1
ATOM 11452 O O . SER B 1 542 ? -31.609 -37.125 -21.672 1 93.31 542 SER B O 1
ATOM 11454 N N . TYR B 1 543 ? -29.594 -37.656 -22.047 1 93.88 543 TYR B N 1
ATOM 11455 C CA . TYR B 1 543 ? -29.188 -36.344 -22.516 1 93.88 543 TYR B CA 1
ATOM 11456 C C . TYR B 1 543 ? -28.062 -36.438 -23.547 1 93.88 543 TYR B C 1
ATOM 11458 O O . TYR B 1 543 ? -27.141 -37.25 -23.391 1 93.88 543 TYR B O 1
ATOM 11466 N N . LEU B 1 544 ? -28.156 -35.719 -24.688 1 96.19 544 LEU B N 1
ATOM 11467 C CA . LEU B 1 544 ? -27.125 -35.688 -25.703 1 96.19 544 LEU B CA 1
ATOM 11468 C C . LEU B 1 544 ? -27.016 -34.312 -26.312 1 96.19 544 LEU B C 1
ATOM 11470 O O . LEU B 1 544 ? -27.984 -33.781 -26.859 1 96.19 544 LEU B O 1
ATOM 11474 N N . LYS B 1 545 ? -25.906 -33.75 -26.156 1 96.12 545 LYS B N 1
ATOM 11475 C CA . LYS B 1 545 ? -25.578 -32.438 -26.734 1 96.12 545 LYS B CA 1
ATOM 11476 C C . LYS B 1 545 ? -24.312 -32.5 -27.578 1 96.12 545 LYS B C 1
ATOM 11478 O O . LYS B 1 545 ? -23.312 -33.094 -27.156 1 96.12 545 LYS B O 1
ATOM 11483 N N . VAL B 1 546 ? -24.391 -31.984 -28.781 1 97.38 546 VAL B N 1
ATOM 11484 C CA . VAL B 1 546 ? -23.219 -31.844 -29.656 1 97.38 546 VAL B CA 1
ATOM 11485 C C . VAL B 1 546 ? -22.875 -30.359 -29.797 1 97.38 546 VAL B C 1
ATOM 11487 O O . VAL B 1 546 ? -23.766 -29.516 -29.922 1 97.38 546 VAL B O 1
ATOM 11490 N N . ARG B 1 547 ? -21.625 -30.109 -29.719 1 96.12 547 ARG B N 1
ATOM 11491 C CA . ARG B 1 547 ? -21.219 -28.719 -29.797 1 96.12 547 ARG B CA 1
ATOM 11492 C C . ARG B 1 547 ? -19.953 -28.547 -30.641 1 96.12 547 ARG B C 1
ATOM 11494 O O . ARG B 1 547 ? -19.156 -29.484 -30.781 1 96.12 547 ARG B O 1
ATOM 11501 N N . GLY B 1 548 ? -19.719 -27.375 -31.156 1 96.19 548 GLY B N 1
ATOM 11502 C CA . GLY B 1 548 ? -18.562 -26.969 -31.938 1 96.19 548 GLY B CA 1
ATOM 11503 C C . GLY B 1 548 ? -18.297 -25.469 -31.875 1 96.19 548 GLY B C 1
ATOM 11504 O O . GLY B 1 548 ? -19.234 -24.672 -31.766 1 96.19 548 GLY B O 1
ATOM 11505 N N . SER B 1 549 ? -17 -25.156 -31.922 1 95 549 SER B N 1
ATOM 11506 C CA . SER B 1 549 ? -16.688 -23.734 -31.891 1 95 549 SER B CA 1
ATOM 11507 C C . SER B 1 549 ? -15.383 -23.438 -32.625 1 95 549 SER B C 1
ATOM 11509 O O . SER B 1 549 ? -14.547 -24.328 -32.812 1 95 549 SER B O 1
ATOM 11511 N N . TRP B 1 550 ? -15.266 -22.266 -33.125 1 95.25 550 TRP B N 1
ATOM 11512 C CA . TRP B 1 550 ? -14.062 -21.719 -33.75 1 95.25 550 TRP B CA 1
ATOM 11513 C C . TRP B 1 550 ? -13.773 -20.312 -33.188 1 95.25 550 TRP B C 1
ATOM 11515 O O . TRP B 1 550 ? -14.695 -19.516 -33 1 95.25 550 TRP B O 1
ATOM 11525 N N . ALA B 1 551 ? -12.438 -20.062 -32.938 1 93.81 551 ALA B N 1
ATOM 11526 C CA . ALA B 1 551 ? -12.086 -18.75 -32.406 1 93.81 551 ALA B CA 1
ATOM 11527 C C . ALA B 1 551 ? -10.68 -18.344 -32.812 1 93.81 551 ALA B C 1
ATOM 11529 O O . ALA B 1 551 ? -9.812 -19.203 -33.031 1 93.81 551 ALA B O 1
ATOM 11530 N N . GLU B 1 552 ? -10.469 -17.062 -32.938 1 93.25 552 GLU B N 1
ATOM 11531 C CA . GLU B 1 552 ? -9.164 -16.422 -33.062 1 93.25 552 GLU B CA 1
ATOM 11532 C C . GLU B 1 552 ? -8.906 -15.477 -31.906 1 93.25 552 GLU B C 1
ATOM 11534 O O . GLU B 1 552 ? -9.781 -14.695 -31.516 1 93.25 552 GLU B O 1
ATOM 11539 N N . VAL B 1 553 ? -7.762 -15.664 -31.312 1 91.94 553 VAL B N 1
ATOM 11540 C CA . VAL B 1 553 ? -7.41 -14.781 -30.219 1 91.94 553 VAL B CA 1
ATOM 11541 C C . VAL B 1 553 ? -5.996 -14.242 -30.406 1 91.94 553 VAL B C 1
ATOM 11543 O O . VAL B 1 553 ? -5.07 -15 -30.703 1 91.94 553 VAL B O 1
ATOM 11546 N N . ALA B 1 554 ? -5.859 -12.961 -30.219 1 91.12 554 ALA B N 1
ATOM 11547 C CA . ALA B 1 554 ? -4.559 -12.32 -30.406 1 91.12 554 ALA B CA 1
ATOM 11548 C C . ALA B 1 554 ? -3.99 -11.836 -29.078 1 91.12 554 ALA B C 1
ATOM 11550 O O . ALA B 1 554 ? -4.738 -11.445 -28.172 1 91.12 554 ALA B O 1
ATOM 11551 N N . SER B 1 555 ? -2.693 -11.891 -29 1 88.81 555 SER B N 1
ATOM 11552 C CA . SER B 1 555 ? -1.999 -11.422 -27.812 1 88.81 555 SER B CA 1
ATOM 11553 C C . SER B 1 555 ? -0.843 -10.5 -28.156 1 88.81 555 SER B C 1
ATOM 11555 O O . SER B 1 555 ? -0.091 -10.766 -29.109 1 88.81 555 SER B O 1
ATOM 11557 N N . SER B 1 556 ? -0.734 -9.469 -27.391 1 90.44 556 SER B N 1
ATOM 11558 C CA . SER B 1 556 ? 0.322 -8.5 -27.656 1 90.44 556 SER B CA 1
ATOM 11559 C C . SER B 1 556 ? 1.699 -9.086 -27.359 1 90.44 556 SER B C 1
ATOM 11561 O O . SER B 1 556 ? 1.83 -9.992 -26.531 1 90.44 556 SER B O 1
ATOM 11563 N N . PRO B 1 557 ? 2.715 -8.492 -28.016 1 90.25 557 PRO B N 1
ATOM 11564 C CA . PRO B 1 557 ? 4.078 -8.883 -27.656 1 90.25 557 PRO B CA 1
ATOM 11565 C C . PRO B 1 557 ? 4.52 -8.336 -26.297 1 90.25 557 PRO B C 1
ATOM 11567 O O . PRO B 1 557 ? 3.758 -7.625 -25.641 1 90.25 557 PRO B O 1
ATOM 11570 N N . ASN B 1 558 ? 5.719 -8.719 -25.906 1 89.75 558 ASN B N 1
ATOM 11571 C CA . ASN B 1 558 ? 6.27 -8.195 -24.656 1 89.75 558 ASN B CA 1
ATOM 11572 C C . ASN B 1 558 ? 6.453 -6.684 -24.719 1 89.75 558 ASN B C 1
ATOM 11574 O O . ASN B 1 558 ? 6.531 -6.105 -25.812 1 89.75 558 ASN B O 1
ATOM 11578 N N . ARG B 1 559 ? 6.523 -6.109 -23.672 1 91.56 559 ARG B N 1
ATOM 11579 C CA . ARG B 1 559 ? 6.574 -4.656 -23.547 1 91.56 559 ARG B CA 1
ATOM 11580 C C . ARG B 1 559 ? 7.898 -4.109 -24.078 1 91.56 559 ARG B C 1
ATOM 11582 O O . ARG B 1 559 ? 8.938 -4.762 -23.953 1 91.56 559 ARG B O 1
ATOM 11589 N N . TYR B 1 560 ? 7.922 -2.91 -24.719 1 90.94 560 TYR B N 1
ATOM 11590 C CA . TYR B 1 560 ? 9.031 -2.029 -25.062 1 90.94 560 TYR B CA 1
ATOM 11591 C C . TYR B 1 560 ? 9.898 -2.646 -26.156 1 90.94 560 TYR B C 1
ATOM 11593 O O . TYR B 1 560 ? 11.125 -2.49 -26.141 1 90.94 560 TYR B O 1
ATOM 11601 N N . LEU B 1 561 ? 9.336 -3.4 -27 1 92.12 561 LEU B N 1
ATOM 11602 C CA . LEU B 1 561 ? 10.055 -3.975 -28.141 1 92.12 561 LEU B CA 1
ATOM 11603 C C . LEU B 1 561 ? 9.914 -3.088 -29.375 1 92.12 561 LEU B C 1
ATOM 11605 O O . LEU B 1 561 ? 10.555 -3.334 -30.391 1 92.12 561 LEU B O 1
ATOM 11609 N N . THR B 1 562 ? 9.117 -2.016 -29.281 1 93.56 562 THR B N 1
ATOM 11610 C CA . THR B 1 562 ? 8.773 -1.258 -30.469 1 93.56 562 THR B CA 1
ATOM 11611 C C . THR B 1 562 ? 9.445 0.109 -30.469 1 93.56 562 THR B C 1
ATOM 11613 O O . THR B 1 562 ? 9.219 0.927 -31.359 1 93.56 562 THR B O 1
ATOM 11616 N N . GLN B 1 563 ? 10.203 0.361 -29.484 1 90.69 563 GLN B N 1
ATOM 11617 C CA . GLN B 1 563 ? 10.844 1.667 -29.406 1 90.69 563 GLN B CA 1
ATOM 11618 C C . GLN B 1 563 ? 12.305 1.534 -29 1 90.69 563 GLN B C 1
ATOM 11620 O O . GLN B 1 563 ? 12.688 0.551 -28.359 1 90.69 563 GLN B O 1
ATOM 11625 N N . MET B 1 564 ? 13.016 2.564 -29.359 1 88.44 564 MET B N 1
ATOM 11626 C CA . MET B 1 564 ? 14.422 2.621 -28.969 1 88.44 564 MET B CA 1
ATOM 11627 C C . MET B 1 564 ? 14.562 2.924 -27.484 1 88.44 564 MET B C 1
ATOM 11629 O O . MET B 1 564 ? 13.82 3.75 -26.938 1 88.44 564 MET B O 1
ATOM 11633 N N . GLN B 1 565 ? 15.32 2.098 -26.875 1 88.38 565 GLN B N 1
ATOM 11634 C CA . GLN B 1 565 ? 15.57 2.293 -25.453 1 88.38 565 GLN B CA 1
ATOM 11635 C C . GLN B 1 565 ? 17.031 2.016 -25.109 1 88.38 565 GLN B C 1
ATOM 11637 O O . GLN B 1 565 ? 17.781 1.508 -25.938 1 88.38 565 GLN B O 1
ATOM 11642 N N . TYR B 1 566 ? 17.453 2.533 -23.938 1 89.75 566 TYR B N 1
ATOM 11643 C CA . TYR B 1 566 ? 18.703 2.131 -23.297 1 89.75 566 TYR B CA 1
ATOM 11644 C C . TYR B 1 566 ? 18.453 1.317 -22.047 1 89.75 566 TYR B C 1
ATOM 11646 O O . TYR B 1 566 ? 17.406 1.467 -21.406 1 89.75 566 TYR B O 1
ATOM 11654 N N . THR B 1 567 ? 19.312 0.405 -21.797 1 89.88 567 THR B N 1
ATOM 11655 C CA . THR B 1 567 ? 19.234 -0.398 -20.594 1 89.88 567 THR B CA 1
ATOM 11656 C C . THR B 1 567 ? 20.391 -0.068 -19.641 1 89.88 567 THR B C 1
ATOM 11658 O O . THR B 1 567 ? 21.516 0.126 -20.078 1 89.88 567 THR B O 1
ATOM 11661 N N . TYR B 1 568 ? 20.078 0.064 -18.391 1 92.38 568 TYR B N 1
ATOM 11662 C CA . TYR B 1 568 ? 21.109 0.301 -17.391 1 92.38 568 TYR B CA 1
ATOM 11663 C C . TYR B 1 568 ? 21.75 -1.008 -16.938 1 92.38 568 TYR B C 1
ATOM 11665 O O . TYR B 1 568 ? 21.062 -1.906 -16.453 1 92.38 568 TYR B O 1
ATOM 11673 N N . ASN B 1 569 ? 23 -1.163 -17.156 1 91.75 569 ASN B N 1
ATOM 11674 C CA . ASN B 1 569 ? 23.797 -2.285 -16.656 1 91.75 569 ASN B CA 1
ATOM 11675 C C . ASN B 1 569 ? 24.344 -2.01 -15.258 1 91.75 569 ASN B C 1
ATOM 11677 O O . ASN B 1 569 ? 25.297 -1.246 -15.102 1 91.75 569 ASN B O 1
ATOM 11681 N N . GLU B 1 570 ? 23.891 -2.668 -14.312 1 89.5 570 GLU B N 1
ATOM 11682 C CA . GLU B 1 570 ? 24.25 -2.387 -12.93 1 89.5 570 GLU B CA 1
ATOM 11683 C C . GLU B 1 570 ? 25.641 -2.918 -12.602 1 89.5 570 GLU B C 1
ATOM 11685 O O . GLU B 1 570 ? 26.25 -2.502 -11.617 1 89.5 570 GLU B O 1
ATOM 11690 N N . GLN B 1 571 ? 26.141 -3.855 -13.359 1 86.88 571 GLN B N 1
ATOM 11691 C CA . GLN B 1 571 ? 27.469 -4.391 -13.133 1 86.88 571 GLN B CA 1
ATOM 11692 C C . GLN B 1 571 ? 28.547 -3.395 -13.562 1 86.88 571 GLN B C 1
ATOM 11694 O O . GLN B 1 571 ? 29.578 -3.25 -12.891 1 86.88 571 GLN B O 1
ATOM 11699 N N . THR B 1 572 ? 28.328 -2.705 -14.734 1 87.94 572 THR B N 1
ATOM 11700 C CA . THR B 1 572 ? 29.312 -1.785 -15.273 1 87.94 572 THR B CA 1
ATOM 11701 C C . THR B 1 572 ? 28.938 -0.337 -14.984 1 87.94 572 THR B C 1
ATOM 11703 O O . THR B 1 572 ? 29.734 0.578 -15.188 1 87.94 572 THR B O 1
ATOM 11706 N N . ASN B 1 573 ? 27.75 -0.171 -14.453 1 89.44 573 ASN B N 1
ATOM 11707 C CA . ASN B 1 573 ? 27.234 1.168 -14.18 1 89.44 573 ASN B CA 1
ATOM 11708 C C . ASN B 1 573 ? 27.219 2.021 -15.445 1 89.44 573 ASN B C 1
ATOM 11710 O O . ASN B 1 573 ? 27.734 3.143 -15.453 1 89.44 573 ASN B O 1
ATOM 11714 N N . THR B 1 574 ? 26.719 1.485 -16.531 1 91.75 574 THR B N 1
ATOM 11715 C CA . THR B 1 574 ? 26.625 2.184 -17.812 1 91.75 574 THR B CA 1
ATOM 11716 C C . THR B 1 574 ? 25.266 1.954 -18.453 1 91.75 574 THR B C 1
ATOM 11718 O O . THR B 1 574 ? 24.547 1.02 -18.078 1 91.75 574 THR B O 1
ATOM 11721 N N . TYR B 1 575 ? 24.906 2.871 -19.297 1 92.44 575 TYR B N 1
ATOM 11722 C CA . TYR B 1 575 ? 23.703 2.701 -20.125 1 92.44 575 TYR B CA 1
ATOM 11723 C C . TYR B 1 575 ? 24.078 2.182 -21.5 1 92.44 575 TYR B C 1
ATOM 11725 O O . TYR B 1 575 ? 24.922 2.766 -22.188 1 92.44 575 TYR B O 1
ATOM 11733 N N . GLU B 1 576 ? 23.5 1.089 -21.844 1 89.94 576 GLU B N 1
ATOM 11734 C CA . GLU B 1 576 ? 23.844 0.421 -23.094 1 89.94 576 GLU B CA 1
ATOM 11735 C C . GLU B 1 576 ? 22.594 0.144 -23.938 1 89.94 576 GLU B C 1
ATOM 11737 O O . GLU B 1 576 ? 21.469 0.172 -23.422 1 89.94 576 GLU B O 1
ATOM 11742 N N . TYR B 1 577 ? 22.891 0.013 -25.25 1 85.56 577 TYR B N 1
ATOM 11743 C CA . TYR B 1 577 ? 21.797 -0.468 -26.094 1 85.56 577 TYR B CA 1
ATOM 11744 C C . TYR B 1 577 ? 21.312 -1.836 -25.625 1 85.56 577 TYR B C 1
ATOM 11746 O O . TYR B 1 577 ? 22.125 -2.68 -25.219 1 85.56 577 TYR B O 1
ATOM 11754 N N . PRO B 1 578 ? 20 -1.944 -25.781 1 86.62 578 PRO B N 1
ATOM 11755 C CA . PRO B 1 578 ? 19.531 -3.301 -25.484 1 86.62 578 PRO B CA 1
ATOM 11756 C C . PRO B 1 578 ? 20.094 -4.34 -26.453 1 86.62 578 PRO B C 1
ATOM 11758 O O . PRO B 1 578 ? 20.562 -3.988 -27.547 1 86.62 578 PRO B O 1
ATOM 11761 N N . ALA B 1 579 ? 20.047 -5.539 -25.984 1 85.38 579 ALA B N 1
ATOM 11762 C CA . ALA B 1 579 ? 20.562 -6.637 -26.812 1 85.38 579 ALA B CA 1
ATOM 11763 C C . ALA B 1 579 ? 19.766 -6.77 -28.109 1 85.38 579 ALA B C 1
ATOM 11765 O O . ALA B 1 579 ? 20.312 -7.09 -29.156 1 85.38 579 ALA B O 1
ATOM 11766 N N . SER B 1 580 ? 18.5 -6.523 -28.016 1 89.31 580 SER B N 1
ATOM 11767 C CA . SER B 1 580 ? 17.625 -6.703 -29.172 1 89.31 580 SER B CA 1
ATOM 11768 C C . SER B 1 580 ? 17.25 -5.363 -29.797 1 89.31 580 SER B C 1
ATOM 11770 O O . SER B 1 580 ? 16.859 -4.43 -29.078 1 89.31 580 SER B O 1
ATOM 11772 N N . HIS B 1 581 ? 17.359 -5.332 -31.109 1 90.69 581 HIS B N 1
ATOM 11773 C CA . HIS B 1 581 ? 16.906 -4.156 -31.844 1 90.69 581 HIS B CA 1
ATOM 11774 C C . HIS B 1 581 ? 15.383 -4.031 -31.797 1 90.69 581 HIS B C 1
ATOM 11776 O O . HIS B 1 581 ? 14.672 -5.035 -31.891 1 90.69 581 HIS B O 1
ATOM 11782 N N . TYR B 1 582 ? 14.906 -2.779 -31.609 1 90.69 582 TYR B N 1
ATOM 11783 C CA . TYR B 1 582 ? 13.461 -2.576 -31.594 1 90.69 582 TYR B CA 1
ATOM 11784 C C . TYR B 1 582 ? 12.859 -2.828 -32.969 1 90.69 582 TYR B C 1
ATOM 11786 O O . TYR B 1 582 ? 13.562 -2.766 -34 1 90.69 582 TYR B O 1
ATOM 11794 N N . ASN B 1 583 ? 11.586 -3.236 -33.094 1 91.56 583 ASN B N 1
ATOM 11795 C CA . ASN B 1 583 ? 10.875 -3.52 -34.344 1 91.56 583 ASN B CA 1
ATOM 11796 C C . ASN B 1 583 ? 9.508 -2.842 -34.375 1 91.56 583 ASN B C 1
ATOM 11798 O O . ASN B 1 583 ? 8.594 -3.248 -33.656 1 91.56 583 ASN B O 1
ATOM 11802 N N . THR B 1 584 ? 9.344 -1.882 -35.219 1 91.81 584 THR B N 1
ATOM 11803 C CA . THR B 1 584 ? 8.102 -1.117 -35.281 1 91.81 584 THR B CA 1
ATOM 11804 C C . THR B 1 584 ? 7.07 -1.821 -36.156 1 91.81 584 THR B C 1
ATOM 11806 O O . THR B 1 584 ? 5.984 -1.288 -36.375 1 91.81 584 THR B O 1
ATOM 11809 N N . ASN B 1 585 ? 7.34 -3.049 -36.625 1 89.88 585 ASN B N 1
ATOM 11810 C CA . ASN B 1 585 ? 6.398 -3.801 -37.438 1 89.88 585 ASN B CA 1
ATOM 11811 C C . ASN B 1 585 ? 5.832 -5 -36.688 1 89.88 585 ASN B C 1
ATOM 11813 O O . ASN B 1 585 ? 5.312 -5.934 -37.312 1 89.88 585 ASN B O 1
ATOM 11817 N N . LEU B 1 586 ? 5.977 -4.957 -35.5 1 92.75 586 LEU B N 1
ATOM 11818 C CA . LEU B 1 586 ? 5.512 -6.094 -34.688 1 92.75 586 LEU B CA 1
ATOM 11819 C C . LEU B 1 586 ? 3.99 -6.203 -34.75 1 92.75 586 LEU B C 1
ATOM 11821 O O . LEU B 1 586 ? 3.291 -5.188 -34.781 1 92.75 586 LEU B O 1
ATOM 11825 N N . LYS B 1 587 ? 3.621 -7.41 -34.844 1 92.5 587 LYS B N 1
ATOM 11826 C CA . LYS B 1 587 ? 2.209 -7.781 -34.781 1 92.5 587 LYS B CA 1
ATOM 11827 C C . LYS B 1 587 ? 1.907 -8.625 -33.562 1 92.5 587 LYS B C 1
ATOM 11829 O O . LYS B 1 587 ? 2.816 -9.203 -32.969 1 92.5 587 LYS B O 1
ATOM 11834 N N . PRO B 1 588 ? 0.598 -8.695 -33.219 1 92.75 588 PRO B N 1
ATOM 11835 C CA . PRO B 1 588 ? 0.268 -9.617 -32.125 1 92.75 588 PRO B CA 1
ATOM 11836 C C . PRO B 1 588 ? 0.426 -11.086 -32.5 1 92.75 588 PRO B C 1
ATOM 11838 O O . PRO B 1 588 ? 0.305 -11.43 -33.688 1 92.75 588 PRO B O 1
ATOM 11841 N N . GLU B 1 589 ? 0.744 -11.875 -31.484 1 92.31 589 GLU B N 1
ATOM 11842 C CA . GLU B 1 589 ? 0.664 -13.32 -31.672 1 92.31 589 GLU B CA 1
ATOM 11843 C C . GLU B 1 589 ? -0.785 -13.781 -31.797 1 92.31 589 GLU B C 1
ATOM 11845 O O . GLU B 1 589 ? -1.627 -13.438 -30.969 1 92.31 589 GLU B O 1
ATOM 11850 N N . ASN B 1 590 ? -1.05 -14.555 -32.812 1 92.31 590 ASN B N 1
ATOM 11851 C CA . ASN B 1 590 ? -2.424 -14.938 -33.125 1 92.31 590 ASN B CA 1
ATOM 11852 C C . ASN B 1 590 ? -2.627 -16.438 -33 1 92.31 590 ASN B C 1
ATOM 11854 O O . ASN B 1 590 ? -1.933 -17.219 -33.625 1 92.31 590 ASN B O 1
ATOM 11858 N N . THR B 1 591 ? -3.607 -16.828 -32.219 1 93.06 591 THR B N 1
ATOM 11859 C CA . THR B 1 591 ? -3.947 -18.25 -32.062 1 93.06 591 THR B CA 1
ATOM 11860 C C . THR B 1 591 ? -5.309 -18.547 -32.688 1 93.06 591 THR B C 1
ATOM 11862 O O . THR B 1 591 ? -6.32 -17.953 -32.281 1 93.06 591 THR B O 1
ATOM 11865 N N . LYS B 1 592 ? -5.371 -19.406 -33.594 1 94.62 592 LYS B N 1
ATOM 11866 C CA . LYS B 1 592 ? -6.598 -19.922 -34.188 1 94.62 592 LYS B CA 1
ATOM 11867 C C . LYS B 1 592 ? -6.914 -21.328 -33.688 1 94.62 592 LYS B C 1
ATOM 11869 O O . LYS B 1 592 ? -6.043 -22.188 -33.656 1 94.62 592 LYS B O 1
ATOM 11874 N N . SER B 1 593 ? -8.141 -21.5 -33.281 1 94.5 593 SER B N 1
ATOM 11875 C CA . SER B 1 593 ? -8.477 -22.781 -32.656 1 94.5 593 SER B CA 1
ATOM 11876 C C . SER B 1 593 ? -9.898 -23.203 -33 1 94.5 593 SER B C 1
ATOM 11878 O O . SER B 1 593 ? -10.781 -22.359 -33.188 1 94.5 593 SER B O 1
ATOM 11880 N N . TRP B 1 594 ? -10.125 -24.453 -33.156 1 95.75 594 TRP B N 1
ATOM 11881 C CA . TRP B 1 594 ? -11.469 -25.016 -33.219 1 95.75 594 TRP B CA 1
ATOM 11882 C C . TRP B 1 594 ? -11.602 -26.234 -32.312 1 95.75 594 TRP B C 1
ATOM 11884 O O . TRP B 1 594 ? -10.602 -26.859 -31.938 1 95.75 594 TRP B O 1
ATOM 11894 N N . GLU B 1 595 ? -12.789 -26.562 -31.891 1 96.31 595 GLU B N 1
ATOM 11895 C CA . GLU B 1 595 ? -13.047 -27.734 -31.062 1 96.31 595 GLU B CA 1
ATOM 11896 C C . GLU B 1 595 ? -14.414 -28.328 -31.375 1 96.31 595 GLU B C 1
ATOM 11898 O O . GLU B 1 595 ? -15.32 -27.625 -31.828 1 96.31 595 GLU B O 1
ATOM 11903 N N . LEU B 1 596 ? -14.539 -29.625 -31.234 1 97.38 596 LEU B N 1
ATOM 11904 C CA . LEU B 1 596 ? -15.758 -30.422 -31.328 1 97.38 596 LEU B CA 1
ATOM 11905 C C . LEU B 1 596 ? -15.953 -31.25 -30.062 1 97.38 596 LEU B C 1
ATOM 11907 O O . LEU B 1 596 ? -14.992 -31.812 -29.516 1 97.38 596 LEU B O 1
ATOM 11911 N N . GLY B 1 597 ? -17.188 -31.188 -29.578 1 96.75 597 GLY B N 1
ATOM 11912 C CA . GLY B 1 597 ? -17.391 -31.906 -28.328 1 96.75 597 GLY B CA 1
ATOM 11913 C C . GLY B 1 597 ? -18.75 -32.562 -28.25 1 96.75 597 GLY B C 1
ATOM 11914 O O . GLY B 1 597 ? -19.672 -32.219 -29.016 1 96.75 597 GLY B O 1
ATOM 11915 N N . VAL B 1 598 ? -18.875 -33.469 -27.328 1 97.06 598 VAL B N 1
ATOM 11916 C CA . VAL B 1 598 ? -20.109 -34.219 -27.031 1 97.06 598 VAL B CA 1
ATOM 11917 C C . VAL B 1 598 ? -20.312 -34.281 -25.516 1 97.06 598 VAL B C 1
ATOM 11919 O O . VAL B 1 598 ? -19.359 -34.562 -24.766 1 97.06 598 VAL B O 1
ATOM 11922 N N . ASN B 1 599 ? -21.438 -33.875 -25.125 1 95.94 599 ASN B N 1
ATOM 11923 C CA . ASN B 1 599 ? -21.906 -34.125 -23.75 1 95.94 599 ASN B CA 1
ATOM 11924 C C . ASN B 1 599 ? -23.078 -35.094 -23.719 1 95.94 599 ASN B C 1
ATOM 11926 O O . ASN B 1 599 ? -24.109 -34.844 -24.328 1 95.94 599 ASN B O 1
ATOM 11930 N N . ALA B 1 600 ? -22.891 -36.094 -22.922 1 96.12 600 ALA B N 1
ATOM 11931 C CA . ALA B 1 600 ? -23.953 -37.094 -22.891 1 96.12 600 ALA B CA 1
ATOM 11932 C C . ALA B 1 600 ? -24.172 -37.625 -21.469 1 96.12 600 ALA B C 1
ATOM 11934 O O . ALA B 1 600 ? -23.234 -37.656 -20.672 1 96.12 600 ALA B O 1
ATOM 11935 N N . LYS B 1 601 ? -25.359 -37.906 -21.203 1 96.06 601 LYS B N 1
ATOM 11936 C CA . LYS B 1 601 ? -25.75 -38.594 -19.984 1 96.06 601 LYS B CA 1
ATOM 11937 C C . LYS B 1 601 ? -26.516 -39.875 -20.297 1 96.06 601 LYS B C 1
ATOM 11939 O O . LYS B 1 601 ? -27.312 -39.906 -21.234 1 96.06 601 LYS B O 1
ATOM 11944 N N . PHE B 1 602 ? -26.266 -40.938 -19.5 1 96.5 602 PHE B N 1
ATOM 11945 C CA . PHE B 1 602 ? -26.875 -42.219 -19.781 1 96.5 602 PHE B CA 1
ATOM 11946 C C . PHE B 1 602 ? -27.547 -42.781 -18.531 1 96.5 602 PHE B C 1
ATOM 11948 O O . PHE B 1 602 ? -27.234 -42.375 -17.406 1 96.5 602 PHE B O 1
ATOM 11955 N N . LEU B 1 603 ? -28.5 -43.75 -18.688 1 95.5 603 LEU B N 1
ATOM 11956 C CA . LEU B 1 603 ? -29.141 -44.562 -17.656 1 95.5 603 LEU B CA 1
ATOM 11957 C C . LEU B 1 603 ? -29.703 -43.688 -16.547 1 95.5 603 LEU B C 1
ATOM 11959 O O . LEU B 1 603 ? -29.406 -43.875 -15.375 1 95.5 603 LEU B O 1
ATOM 11963 N N . GLY B 1 604 ? -30.438 -42.719 -16.828 1 92.88 604 GLY B N 1
ATOM 11964 C CA . GLY B 1 604 ? -31.062 -41.781 -15.891 1 92.88 604 GLY B CA 1
ATOM 11965 C C . GLY B 1 604 ? -30.078 -40.844 -15.258 1 92.88 604 GLY B C 1
ATOM 11966 O O . GLY B 1 604 ? -30.109 -40.594 -14.047 1 92.88 604 GLY B O 1
ATOM 11967 N N . ASN B 1 605 ? -29.047 -40.469 -16.031 1 91 605 ASN B N 1
ATOM 11968 C CA . ASN B 1 605 ? -28.047 -39.469 -15.641 1 91 605 ASN B CA 1
ATOM 11969 C C . ASN B 1 605 ? -27.047 -40.062 -14.641 1 91 605 ASN B C 1
ATOM 11971 O O . ASN B 1 605 ? -26.391 -39.312 -13.914 1 91 605 ASN B O 1
ATOM 11975 N N . ARG B 1 606 ? -26.969 -41.375 -14.531 1 94.44 606 ARG B N 1
ATOM 11976 C CA . ARG B 1 606 ? -26 -42 -13.633 1 94.44 606 ARG B CA 1
ATOM 11977 C C . ARG B 1 606 ? -24.594 -41.969 -14.227 1 94.44 606 ARG B C 1
ATOM 11979 O O . ARG B 1 606 ? -23.609 -42 -13.492 1 94.44 606 ARG B O 1
ATOM 11986 N N . ILE B 1 607 ? -24.547 -42.031 -15.531 1 96.62 607 ILE B N 1
ATOM 11987 C CA . ILE B 1 607 ? -23.266 -41.938 -16.219 1 96.62 607 ILE B CA 1
ATOM 11988 C C . ILE B 1 607 ? -23.188 -40.625 -17 1 96.62 607 ILE B C 1
ATOM 11990 O O . ILE B 1 607 ? -24.094 -40.281 -17.75 1 96.62 607 ILE B O 1
ATOM 11994 N N . ASN B 1 608 ? -22.188 -39.938 -16.781 1 95.25 608 ASN B N 1
ATOM 11995 C CA . ASN B 1 608 ? -21.938 -38.688 -17.484 1 95.25 608 ASN B CA 1
ATOM 11996 C C . ASN B 1 608 ? -20.672 -38.781 -18.344 1 95.25 608 ASN B C 1
ATOM 11998 O O . ASN B 1 608 ? -19.625 -39.219 -17.859 1 95.25 608 ASN B O 1
ATOM 12002 N N . LEU B 1 609 ? -20.75 -38.344 -19.609 1 96.44 609 LEU B N 1
ATOM 12003 C CA . LEU B 1 609 ? -19.625 -38.344 -20.531 1 96.44 609 LEU B CA 1
ATOM 12004 C C . LEU B 1 609 ? -19.406 -36.969 -21.125 1 96.44 609 LEU B C 1
ATOM 12006 O O . LEU B 1 609 ? -20.359 -36.344 -21.641 1 96.44 609 LEU B O 1
ATOM 12010 N N . ASP B 1 610 ? -18.234 -36.438 -21.016 1 95.75 610 ASP B N 1
ATOM 12011 C CA . ASP B 1 610 ? -17.797 -35.188 -21.656 1 95.75 610 ASP B CA 1
ATOM 12012 C C . ASP B 1 610 ? -16.547 -35.438 -22.484 1 95.75 610 ASP B C 1
ATOM 12014 O O . ASP B 1 610 ? -15.484 -35.75 -21.953 1 95.75 610 ASP B O 1
ATOM 12018 N N . MET B 1 611 ? -16.672 -35.25 -23.75 1 97.06 611 MET B N 1
ATOM 12019 C CA . MET B 1 611 ? -15.539 -35.469 -24.656 1 97.06 611 MET B CA 1
ATOM 12020 C C . MET B 1 611 ? -15.344 -34.281 -25.578 1 97.06 611 MET B C 1
ATOM 12022 O O . MET B 1 611 ? -16.312 -33.75 -26.125 1 97.06 611 MET B O 1
ATOM 12026 N N . THR B 1 612 ? -14.102 -33.844 -25.734 1 97 612 THR B N 1
ATOM 12027 C CA . THR B 1 612 ? -13.773 -32.719 -26.609 1 97 612 THR B CA 1
ATOM 12028 C C . THR B 1 612 ? -12.523 -33 -27.438 1 97 612 THR B C 1
ATOM 12030 O O . THR B 1 612 ? -11.531 -33.531 -26.906 1 97 612 THR B O 1
ATOM 12033 N N . PHE B 1 613 ? -12.617 -32.781 -28.703 1 97.62 613 PHE B N 1
ATOM 12034 C CA . PHE B 1 613 ? -11.477 -32.781 -29.609 1 97.62 613 PHE B CA 1
ATOM 12035 C C . PHE B 1 613 ? -11.141 -31.359 -30.047 1 97.62 613 PHE B C 1
ATOM 12037 O O . PHE B 1 613 ? -12.039 -30.562 -30.328 1 97.62 613 PHE B O 1
ATOM 12044 N N . TYR B 1 614 ? -9.867 -31.031 -30.031 1 96.69 614 TYR B N 1
ATOM 12045 C CA . TYR B 1 614 ? -9.523 -29.656 -30.375 1 96.69 614 TYR B CA 1
ATOM 12046 C C . TYR B 1 614 ? -8.227 -29.609 -31.188 1 96.69 614 TYR B C 1
ATOM 12048 O O . TYR B 1 614 ? -7.445 -30.562 -31.172 1 96.69 614 TYR B O 1
ATOM 12056 N N . ARG B 1 615 ? -7.98 -28.484 -31.844 1 97.19 615 ARG B N 1
ATOM 12057 C CA . ARG B 1 615 ? -6.742 -28.109 -32.531 1 97.19 615 ARG B CA 1
ATOM 12058 C C . ARG B 1 615 ? -6.527 -26.594 -32.469 1 97.19 615 ARG B C 1
ATOM 12060 O O . ARG B 1 615 ? -7.457 -25.828 -32.719 1 97.19 615 ARG B O 1
ATOM 12067 N N . SER B 1 616 ? -5.348 -26.25 -32.125 1 95.38 616 SER B N 1
ATOM 12068 C CA . SER B 1 616 ? -4.988 -24.844 -32.062 1 95.38 616 SER B CA 1
ATOM 12069 C C . SER B 1 616 ? -3.662 -24.578 -32.75 1 95.38 616 SER B C 1
ATOM 12071 O O . SER B 1 616 ? -2.725 -25.359 -32.656 1 95.38 616 SER B O 1
ATOM 12073 N N . ASN B 1 617 ? -3.59 -23.484 -33.531 1 96.75 617 ASN B N 1
ATOM 12074 C CA . ASN B 1 617 ? -2.379 -23 -34.188 1 96.75 617 ASN B CA 1
ATOM 12075 C C . ASN B 1 617 ? -2.045 -21.562 -33.75 1 96.75 617 ASN B C 1
ATOM 12077 O O . ASN B 1 617 ? -2.879 -20.672 -33.875 1 96.75 617 ASN B O 1
ATOM 12081 N N . THR B 1 618 ? -0.87 -21.375 -33.25 1 95.12 618 THR B N 1
ATOM 12082 C CA . THR B 1 618 ? -0.42 -20.047 -32.844 1 95.12 618 THR B CA 1
ATOM 12083 C C . THR B 1 618 ? 0.606 -19.5 -33.844 1 95.12 618 THR B C 1
ATOM 12085 O O . THR B 1 618 ? 1.667 -20.094 -34.031 1 95.12 618 THR B O 1
ATOM 12088 N N . PHE B 1 619 ? 0.271 -18.359 -34.375 1 95.25 619 PHE B N 1
ATOM 12089 C CA . PHE B 1 619 ? 1.078 -17.734 -35.406 1 95.25 619 PHE B CA 1
ATOM 12090 C C . PHE B 1 619 ? 1.814 -16.516 -34.875 1 95.25 619 PHE B C 1
ATOM 12092 O O . PHE B 1 619 ? 1.558 -16.062 -33.75 1 95.25 619 PHE B O 1
ATOM 12099 N N . ASN B 1 620 ? 2.738 -15.984 -35.688 1 94 620 ASN B N 1
ATOM 12100 C CA . ASN B 1 620 ? 3.508 -14.773 -35.406 1 94 620 ASN B CA 1
ATOM 12101 C C . ASN B 1 620 ? 4.34 -14.938 -34.156 1 94 620 ASN B C 1
ATOM 12103 O O . ASN B 1 620 ? 4.285 -14.086 -33.25 1 94 620 ASN B O 1
ATOM 12107 N N . GLN B 1 621 ? 4.977 -16.031 -34.156 1 93.69 621 GLN B N 1
ATOM 12108 C CA . GLN B 1 621 ? 5.918 -16.25 -33.062 1 93.69 621 GLN B CA 1
ATOM 12109 C C . GLN B 1 621 ? 7.082 -15.266 -33.125 1 93.69 621 GLN B C 1
ATOM 12111 O O . GLN B 1 621 ? 7.527 -14.898 -34.219 1 93.69 621 GLN B O 1
ATOM 12116 N N . THR B 1 622 ? 7.566 -14.812 -31.953 1 92.5 622 THR B N 1
ATOM 12117 C CA . THR B 1 622 ? 8.703 -13.891 -31.922 1 92.5 622 THR B CA 1
ATOM 12118 C C . THR B 1 622 ? 10.016 -14.664 -31.875 1 92.5 622 THR B C 1
ATOM 12120 O O . THR B 1 622 ? 10.219 -15.508 -31 1 92.5 622 THR B O 1
ATOM 12123 N N . PHE B 1 623 ? 10.844 -14.398 -32.844 1 92.38 623 PHE B N 1
ATOM 12124 C CA . PHE B 1 623 ? 12.18 -14.977 -32.906 1 92.38 623 PHE B CA 1
ATOM 12125 C C . PHE B 1 623 ? 13.242 -13.898 -32.75 1 92.38 623 PHE B C 1
ATOM 12127 O O . PHE B 1 623 ? 13.086 -12.781 -33.25 1 92.38 623 PHE B O 1
ATOM 12134 N N . TYR B 1 624 ? 14.266 -14.266 -31.969 1 90.81 624 TYR B N 1
ATOM 12135 C CA . TYR B 1 624 ? 15.461 -13.43 -31.922 1 90.81 624 TYR B CA 1
ATOM 12136 C C . TYR B 1 624 ? 16.562 -14 -32.812 1 90.81 624 TYR B C 1
ATOM 12138 O O . TYR B 1 624 ? 17.109 -15.078 -32.531 1 90.81 624 TYR B O 1
ATOM 12146 N N . VAL B 1 625 ? 16.812 -13.297 -33.844 1 89.38 625 VAL B N 1
ATOM 12147 C CA . VAL B 1 625 ? 17.812 -13.734 -34.812 1 89.38 625 VAL B CA 1
ATOM 12148 C C . VAL B 1 625 ? 19.078 -12.875 -34.688 1 89.38 625 VAL B C 1
ATOM 12150 O O . VAL B 1 625 ? 18.984 -11.672 -34.438 1 89.38 625 VAL B O 1
ATOM 12153 N N . ASP B 1 626 ? 20.203 -13.492 -34.906 1 86 626 ASP B N 1
ATOM 12154 C CA . ASP B 1 626 ? 21.469 -12.781 -34.75 1 86 626 ASP B CA 1
ATOM 12155 C C . ASP B 1 626 ? 21.516 -11.555 -35.656 1 86 626 ASP B C 1
ATOM 12157 O O . ASP B 1 626 ? 21.078 -11.602 -36.812 1 86 626 ASP B O 1
ATOM 12161 N N . ALA B 1 627 ? 21.953 -10.523 -35.094 1 86.38 627 ALA B N 1
ATOM 12162 C CA . ALA B 1 627 ? 22.156 -9.289 -35.844 1 86.38 627 ALA B CA 1
ATOM 12163 C C . ALA B 1 627 ? 23.594 -9.195 -36.344 1 86.38 627 ALA B C 1
ATOM 12165 O O . ALA B 1 627 ? 24.469 -9.93 -35.875 1 86.38 627 ALA B O 1
ATOM 12166 N N . SER B 1 628 ? 23.75 -8.297 -37.344 1 82 628 SER B N 1
ATOM 12167 C CA . SER B 1 628 ? 25.109 -8.023 -37.812 1 82 628 SER B CA 1
ATOM 12168 C C . SER B 1 628 ? 25.953 -7.363 -36.719 1 82 628 SER B C 1
ATOM 12170 O O . SER B 1 628 ? 25.438 -6.547 -35.938 1 82 628 SER B O 1
ATOM 12172 N N . ALA B 1 629 ? 27.172 -7.824 -36.656 1 78.69 629 ALA B N 1
ATOM 12173 C CA . ALA B 1 629 ? 28.078 -7.277 -35.656 1 78.69 629 ALA B CA 1
ATOM 12174 C C . ALA B 1 629 ? 28.156 -5.754 -35.75 1 78.69 629 ALA B C 1
ATOM 12176 O O . ALA B 1 629 ? 28.375 -5.07 -34.75 1 78.69 629 ALA B O 1
ATOM 12177 N N . SER B 1 630 ? 27.938 -5.234 -36.906 1 79.75 630 SER B N 1
ATOM 12178 C CA . SER B 1 630 ? 28.109 -3.807 -37.156 1 79.75 630 SER B CA 1
ATOM 12179 C C . SER B 1 630 ? 26.891 -3.02 -36.688 1 79.75 630 SER B C 1
ATOM 12181 O O . SER B 1 630 ? 26.953 -1.798 -36.531 1 79.75 630 SER B O 1
ATOM 12183 N N . SER B 1 631 ? 25.766 -3.664 -36.375 1 81.19 631 SER B N 1
ATOM 12184 C CA . SER B 1 631 ? 24.531 -2.971 -36.062 1 81.19 631 SER B CA 1
ATOM 12185 C C . SER B 1 631 ? 24.531 -2.475 -34.594 1 81.19 631 SER B C 1
ATOM 12187 O O . SER B 1 631 ? 23.734 -1.597 -34.25 1 81.19 631 SER B O 1
ATOM 12189 N N . GLY B 1 632 ? 25.484 -3.006 -33.781 1 82.06 632 GLY B N 1
ATOM 12190 C CA . GLY B 1 632 ? 25.5 -2.662 -32.375 1 82.06 632 GLY B CA 1
ATOM 12191 C C . GLY B 1 632 ? 24.531 -3.498 -31.531 1 82.06 632 GLY B C 1
ATOM 12192 O O . GLY B 1 632 ? 24.578 -3.459 -30.312 1 82.06 632 GLY B O 1
ATOM 12193 N N . TYR B 1 633 ? 23.625 -4.148 -32.219 1 88.5 633 TYR B N 1
ATOM 12194 C CA . TYR B 1 633 ? 22.703 -5.047 -31.547 1 88.5 633 TYR B CA 1
ATOM 12195 C C . TYR B 1 633 ? 23.172 -6.492 -31.656 1 88.5 633 TYR B C 1
ATOM 12197 O O . TYR B 1 633 ? 23.953 -6.832 -32.531 1 88.5 633 TYR B O 1
ATOM 12205 N N . LYS B 1 634 ? 22.703 -7.281 -30.641 1 87.25 634 LYS B N 1
ATOM 12206 C CA . LYS B 1 634 ? 23.016 -8.703 -30.672 1 87.25 634 LYS B CA 1
ATOM 12207 C C . LYS B 1 634 ? 22.031 -9.469 -31.547 1 87.25 634 LYS B C 1
ATOM 12209 O O . LYS B 1 634 ? 22.391 -10.445 -32.219 1 87.25 634 LYS B O 1
ATOM 12214 N N . ASN B 1 635 ? 20.75 -9.055 -31.469 1 90.81 635 ASN B N 1
ATOM 12215 C CA . ASN B 1 635 ? 19.75 -9.789 -32.219 1 90.81 635 ASN B CA 1
ATOM 12216 C C . ASN B 1 635 ? 18.688 -8.852 -32.812 1 90.81 635 ASN B C 1
ATOM 12218 O O . ASN B 1 635 ? 18.562 -7.703 -32.375 1 90.81 635 ASN B O 1
ATOM 12222 N N . ASN B 1 636 ? 18.094 -9.344 -33.844 1 90.44 636 ASN B N 1
ATOM 12223 C CA . ASN B 1 636 ? 16.891 -8.734 -34.438 1 90.44 636 ASN B CA 1
ATOM 12224 C C . ASN B 1 636 ? 15.641 -9.555 -34.125 1 90.44 636 ASN B C 1
ATOM 12226 O O . ASN B 1 636 ? 15.711 -10.781 -34 1 90.44 636 ASN B O 1
ATOM 12230 N N . ILE B 1 637 ? 14.539 -8.828 -34.062 1 92 637 ILE B N 1
ATOM 12231 C CA . ILE B 1 637 ? 13.281 -9.492 -33.75 1 92 637 ILE B CA 1
ATOM 12232 C C . ILE B 1 637 ? 12.508 -9.766 -35.031 1 92 637 ILE B C 1
ATOM 12234 O O . ILE B 1 637 ? 12.281 -8.852 -35.844 1 92 637 ILE B O 1
ATOM 12238 N N . VAL B 1 638 ? 12.172 -11 -35.25 1 92.19 638 VAL B N 1
ATOM 12239 C CA . VAL B 1 638 ? 11.367 -11.406 -36.406 1 92.19 638 VAL B CA 1
ATOM 12240 C C . VAL B 1 638 ? 10.148 -12.203 -35.906 1 92.19 638 VAL B C 1
ATOM 12242 O O . VAL B 1 638 ? 10.25 -13.008 -35 1 92.19 638 VAL B O 1
ATOM 12245 N N . GLN B 1 639 ? 9.016 -11.891 -36.5 1 93.31 639 GLN B N 1
ATOM 12246 C CA . GLN B 1 639 ? 7.812 -12.633 -36.156 1 93.31 639 GLN B CA 1
ATOM 12247 C C . GLN B 1 639 ? 7.355 -13.531 -37.312 1 93.31 639 GLN B C 1
ATOM 12249 O O . GLN B 1 639 ? 7.141 -13.055 -38.406 1 93.31 639 GLN B O 1
ATOM 12254 N N . THR B 1 640 ? 7.258 -14.711 -37.062 1 93.81 640 THR B N 1
ATOM 12255 C CA . THR B 1 640 ? 6.793 -15.781 -37.938 1 93.81 640 THR B CA 1
ATOM 12256 C C . THR B 1 640 ? 6.465 -17.031 -37.125 1 93.81 640 THR B C 1
ATOM 12258 O O . THR B 1 640 ? 6.066 -16.938 -35.969 1 93.81 640 THR B O 1
ATOM 12261 N N . GLY B 1 641 ? 6.473 -18.141 -37.812 1 93.88 641 GLY B N 1
ATOM 12262 C CA . GLY B 1 641 ? 6.312 -19.406 -37.125 1 93.88 641 GLY B CA 1
ATOM 12263 C C . GLY B 1 641 ? 4.859 -19.797 -36.938 1 93.88 641 GLY B C 1
ATOM 12264 O O . GLY B 1 641 ? 3.967 -18.953 -36.969 1 93.88 641 GLY B O 1
ATOM 12265 N N . ASN B 1 642 ? 4.676 -21 -36.656 1 96.88 642 ASN B N 1
ATOM 12266 C CA . ASN B 1 642 ? 3.391 -21.656 -36.469 1 96.88 642 ASN B CA 1
ATOM 12267 C C . ASN B 1 642 ? 3.52 -22.875 -35.562 1 96.88 642 ASN B C 1
ATOM 12269 O O . ASN B 1 642 ? 4.129 -23.875 -35.938 1 96.88 642 ASN B O 1
ATOM 12273 N N . ILE B 1 643 ? 2.947 -22.797 -34.375 1 97.25 643 ILE B N 1
ATOM 12274 C CA . ILE B 1 643 ? 2.957 -23.891 -33.406 1 97.25 643 ILE B CA 1
ATOM 12275 C C . ILE B 1 643 ? 1.554 -24.484 -33.281 1 97.25 643 ILE B C 1
ATOM 12277 O O . ILE B 1 643 ? 0.587 -23.766 -33.062 1 97.25 643 ILE B O 1
ATOM 12281 N N . GLN B 1 644 ? 1.5 -25.766 -33.375 1 97.94 644 GLN B N 1
ATOM 12282 C CA . GLN B 1 644 ? 0.209 -26.453 -33.375 1 97.94 644 GLN B CA 1
ATOM 12283 C C . GLN B 1 644 ? 0.051 -27.344 -32.125 1 97.94 644 GLN B C 1
ATOM 12285 O O . GLN B 1 644 ? 0.985 -28.047 -31.75 1 97.94 644 GLN B O 1
ATOM 12290 N N . ASN B 1 645 ? -1.062 -27.297 -31.453 1 97.06 645 ASN B N 1
ATOM 12291 C CA . ASN B 1 645 ? -1.502 -28.234 -30.422 1 97.06 645 ASN B CA 1
ATOM 12292 C C . ASN B 1 645 ? -2.82 -28.906 -30.797 1 97.06 645 ASN B C 1
ATOM 12294 O O . ASN B 1 645 ? -3.756 -28.234 -31.25 1 97.06 645 ASN B O 1
ATOM 12298 N N . GLN B 1 646 ? -2.9 -30.141 -30.688 1 97.56 646 GLN B N 1
ATOM 12299 C CA . GLN B 1 646 ? -4.125 -30.906 -30.906 1 97.56 646 GLN B CA 1
ATOM 12300 C C . GLN B 1 646 ? -4.277 -32.031 -29.875 1 97.56 646 GLN B C 1
ATOM 12302 O O . GLN B 1 646 ? -3.287 -32.594 -29.438 1 97.56 646 GLN B O 1
ATOM 12307 N N . GLY B 1 647 ? -5.527 -32.25 -29.484 1 97.19 647 GLY B N 1
ATOM 12308 C CA . GLY B 1 647 ? -5.652 -33.25 -28.438 1 97.19 647 GLY B CA 1
ATOM 12309 C C . GLY B 1 647 ? -7.094 -33.625 -28.125 1 97.19 647 GLY B C 1
ATOM 12310 O O . GLY B 1 647 ? -8 -33.281 -28.891 1 97.19 647 GLY B O 1
ATOM 12311 N N . ILE B 1 648 ? -7.262 -34.438 -27.109 1 97.75 648 ILE B N 1
ATOM 12312 C CA . ILE B 1 648 ? -8.539 -34.938 -26.625 1 97.75 648 ILE B CA 1
ATOM 12313 C C . ILE B 1 648 ? -8.656 -34.688 -25.125 1 97.75 648 ILE B C 1
ATOM 12315 O O . ILE B 1 648 ? -7.695 -34.875 -24.375 1 97.75 648 ILE B O 1
ATOM 12319 N N . GLU B 1 649 ? -9.773 -34.219 -24.781 1 97.38 649 GLU B N 1
ATOM 12320 C CA . GLU B 1 649 ? -10.172 -34.125 -23.375 1 97.38 649 GLU B CA 1
ATOM 12321 C C . GLU B 1 649 ? -11.391 -35 -23.078 1 97.38 649 GLU B C 1
ATOM 12323 O O . GLU B 1 649 ? -12.43 -34.844 -23.734 1 97.38 649 GLU B O 1
ATOM 12328 N N . LEU B 1 650 ? -11.242 -35.844 -22.109 1 97.31 650 LEU B N 1
ATOM 12329 C CA . LEU B 1 650 ? -12.32 -36.75 -21.781 1 97.31 650 LEU B CA 1
ATOM 12330 C C . LEU B 1 650 ? -12.578 -36.781 -20.281 1 97.31 650 LEU B C 1
ATOM 12332 O O . LEU B 1 650 ? -11.633 -36.781 -19.484 1 97.31 650 LEU B O 1
ATOM 12336 N N . ALA B 1 651 ? -13.758 -36.75 -19.922 1 96.38 651 ALA B N 1
ATOM 12337 C CA . ALA B 1 651 ? -14.219 -36.938 -18.547 1 96.38 651 ALA B CA 1
ATOM 12338 C C . ALA B 1 651 ? -15.391 -37.906 -18.5 1 96.38 651 ALA B C 1
ATOM 12340 O O . ALA B 1 651 ? -16.391 -37.719 -19.188 1 96.38 651 ALA B O 1
ATOM 12341 N N . LEU B 1 652 ? -15.281 -38.969 -17.734 1 96.94 652 LEU B N 1
ATOM 12342 C CA . LEU B 1 652 ? -16.312 -39.969 -17.562 1 96.94 652 LEU B CA 1
ATOM 12343 C C . LEU B 1 652 ? -16.656 -40.156 -16.078 1 96.94 652 LEU B C 1
ATOM 12345 O O . LEU B 1 652 ? -15.789 -40.469 -15.266 1 96.94 652 LEU B O 1
ATOM 12349 N N . GLY B 1 653 ? -17.875 -39.875 -15.773 1 96.19 653 GLY B N 1
ATOM 12350 C CA . GLY B 1 653 ? -18.297 -39.969 -14.383 1 96.19 653 GLY B CA 1
ATOM 12351 C C . GLY B 1 653 ? -19.453 -40.938 -14.156 1 96.19 653 GLY B C 1
ATOM 12352 O O . GLY B 1 653 ? -20.266 -41.156 -15.055 1 96.19 653 GLY B O 1
ATOM 12353 N N . TYR B 1 654 ? -19.484 -41.5 -12.992 1 96.81 654 TYR B N 1
ATOM 12354 C CA . TYR B 1 654 ? -20.578 -42.375 -12.531 1 96.81 654 TYR B CA 1
ATOM 12355 C C . TYR B 1 654 ? -21 -42 -11.117 1 96.81 654 TYR B C 1
ATOM 12357 O O . TYR B 1 654 ? -20.156 -41.781 -10.242 1 96.81 654 TYR B O 1
ATOM 12365 N N . SER B 1 655 ? -22.172 -41.75 -10.898 1 95.69 655 SER B N 1
ATOM 12366 C CA . SER B 1 655 ? -22.719 -41.5 -9.57 1 95.69 655 SER B CA 1
ATOM 12367 C C . SER B 1 655 ? -24.031 -42.219 -9.359 1 95.69 655 SER B C 1
ATOM 12369 O O . SER B 1 655 ? -24.891 -42.281 -10.25 1 95.69 655 SER B O 1
ATOM 12371 N N . ASP B 1 656 ? -24.188 -42.844 -8.188 1 95.12 656 ASP B N 1
ATOM 12372 C CA . ASP B 1 656 ? -25.391 -43.562 -7.852 1 95.12 656 ASP B CA 1
ATOM 12373 C C . ASP B 1 656 ? -25.531 -43.75 -6.34 1 95.12 656 ASP B C 1
ATOM 12375 O O . ASP B 1 656 ? -24.578 -43.5 -5.59 1 95.12 656 ASP B O 1
ATOM 12379 N N . THR B 1 657 ? -26.703 -43.938 -5.949 1 94.75 657 THR B N 1
ATOM 12380 C CA . THR B 1 657 ? -27 -44.188 -4.547 1 94.75 657 THR B CA 1
ATOM 12381 C C . THR B 1 657 ? -27.609 -45.594 -4.375 1 94.75 657 THR B C 1
ATOM 12383 O O . THR B 1 657 ? -28.641 -45.906 -4.965 1 94.75 657 THR B O 1
ATOM 12386 N N . PHE B 1 658 ? -26.953 -46.406 -3.625 1 95.56 658 PHE B N 1
ATOM 12387 C CA . PHE B 1 658 ? -27.422 -47.719 -3.283 1 95.56 658 PHE B CA 1
ATOM 12388 C C . PHE B 1 658 ? -27.938 -47.781 -1.847 1 95.56 658 PHE B C 1
ATOM 12390 O O . PHE B 1 658 ? -27.156 -48 -0.916 1 95.56 658 PHE B O 1
ATOM 12397 N N . ASP B 1 659 ? -29.172 -47.688 -1.648 1 91.31 659 ASP B N 1
ATOM 12398 C CA . ASP B 1 659 ? -29.781 -47.562 -0.325 1 91.31 659 ASP B CA 1
ATOM 12399 C C . ASP B 1 659 ? -29.234 -46.344 0.416 1 91.31 659 ASP B C 1
ATOM 12401 O O . ASP B 1 659 ? -29.578 -45.219 0.099 1 91.31 659 ASP B O 1
ATOM 12405 N N . LYS B 1 660 ? -28.281 -46.656 1.293 1 92.62 660 LYS B N 1
ATOM 12406 C CA . LYS B 1 660 ? -27.766 -45.531 2.084 1 92.62 660 LYS B CA 1
ATOM 12407 C C . LYS B 1 660 ? -26.328 -45.219 1.695 1 92.62 660 LYS B C 1
ATOM 12409 O O . LYS B 1 660 ? -25.719 -44.312 2.262 1 92.62 660 LYS B O 1
ATOM 12414 N N . VAL B 1 661 ? -25.859 -45.906 0.697 1 96.62 661 VAL B N 1
ATOM 12415 C CA . VAL B 1 661 ? -24.469 -45.719 0.281 1 96.62 661 VAL B CA 1
ATOM 12416 C C . VAL B 1 661 ? -24.438 -44.906 -1.018 1 96.62 661 VAL B C 1
ATOM 12418 O O . VAL B 1 661 ? -24.938 -45.375 -2.047 1 96.62 661 VAL B O 1
ATOM 12421 N N . LYS B 1 662 ? -23.938 -43.75 -0.95 1 96.25 662 LYS B N 1
ATOM 12422 C CA . LYS B 1 662 ? -23.75 -42.938 -2.143 1 96.25 662 LYS B CA 1
ATOM 12423 C C . LYS B 1 662 ? -22.344 -43.094 -2.721 1 96.25 662 LYS B C 1
ATOM 12425 O O . LYS B 1 662 ? -21.359 -43 -2 1 96.25 662 LYS B O 1
ATOM 12430 N N . VAL B 1 663 ? -22.281 -43.438 -3.975 1 96.44 663 VAL B N 1
ATOM 12431 C CA . VAL B 1 663 ? -21 -43.656 -4.645 1 96.44 663 VAL B CA 1
ATOM 12432 C C . VAL B 1 663 ? -20.859 -42.688 -5.816 1 96.44 663 VAL B C 1
ATOM 12434 O O . VAL B 1 663 ? -21.812 -42.469 -6.566 1 96.44 663 VAL B O 1
ATOM 12437 N N . SER B 1 664 ? -19.75 -42.062 -5.871 1 95.31 664 SER B N 1
ATOM 12438 C CA . SER B 1 664 ? -19.406 -41.188 -6.996 1 95.31 664 SER B CA 1
ATOM 12439 C C . SER B 1 664 ? -17.984 -41.438 -7.469 1 95.31 664 SER B C 1
ATOM 12441 O O . SER B 1 664 ? -17.062 -41.562 -6.652 1 95.31 664 SER B O 1
ATOM 12443 N N . THR B 1 665 ? -17.781 -41.625 -8.766 1 95.56 665 THR B N 1
ATOM 12444 C CA . THR B 1 665 ? -16.453 -41.812 -9.336 1 95.56 665 THR B CA 1
ATOM 12445 C C . THR B 1 665 ? -16.312 -41.062 -10.648 1 95.56 665 THR B C 1
ATOM 12447 O O . THR B 1 665 ? -17.297 -40.906 -11.383 1 95.56 665 THR B O 1
ATOM 12450 N N . ASN B 1 666 ? -15.156 -40.5 -10.898 1 95.25 666 ASN B N 1
ATOM 12451 C CA . ASN B 1 666 ? -14.875 -39.719 -12.094 1 95.25 666 ASN B CA 1
ATOM 12452 C C . ASN B 1 666 ? -13.5 -40.031 -12.664 1 95.25 666 ASN B C 1
ATOM 12454 O O . ASN B 1 666 ? -12.516 -40.094 -11.93 1 95.25 666 ASN B O 1
ATOM 12458 N N . PHE B 1 667 ? -13.492 -40.25 -13.953 1 96.75 667 PHE B N 1
ATOM 12459 C CA . PHE B 1 667 ? -12.258 -40.531 -14.68 1 96.75 667 PHE B CA 1
ATOM 12460 C C . PHE B 1 667 ? -11.977 -39.438 -15.703 1 96.75 667 PHE B C 1
ATOM 12462 O O . PHE B 1 667 ? -12.867 -39.031 -16.453 1 96.75 667 PHE B O 1
ATOM 12469 N N . THR B 1 668 ? -10.727 -38.938 -15.711 1 96.19 668 THR B N 1
ATOM 12470 C CA . THR B 1 668 ? -10.344 -37.906 -16.688 1 96.19 668 THR B CA 1
ATOM 12471 C C . THR B 1 668 ? -9.164 -38.406 -17.531 1 96.19 668 THR B C 1
ATOM 12473 O O . THR B 1 668 ? -8.297 -39.125 -17.031 1 96.19 668 THR B O 1
ATOM 12476 N N . TYR B 1 669 ? -9.164 -38.031 -18.766 1 97 669 TYR B N 1
ATOM 12477 C CA . TYR B 1 669 ? -8.117 -38.344 -19.734 1 97 669 TYR B CA 1
ATOM 12478 C C . TYR B 1 669 ? -7.754 -37.094 -20.547 1 97 669 TYR B C 1
ATOM 12480 O O . TYR B 1 669 ? -8.633 -36.406 -21.062 1 97 669 TYR B O 1
ATOM 12488 N N . THR B 1 670 ? -6.445 -36.75 -20.625 1 97.12 670 THR B N 1
ATOM 12489 C CA . THR B 1 670 ? -5.965 -35.594 -21.359 1 97.12 670 THR B CA 1
ATOM 12490 C C . THR B 1 670 ? -4.84 -36 -22.312 1 97.12 670 THR B C 1
ATOM 12492 O O . THR B 1 670 ? -3.783 -36.469 -21.875 1 97.12 670 THR B O 1
ATOM 12495 N N . LEU B 1 671 ? -5.066 -35.812 -23.547 1 97.44 671 LEU B N 1
ATOM 12496 C CA . LEU B 1 671 ? -4.059 -36 -24.594 1 97.44 671 LEU B CA 1
ATOM 12497 C C . LEU B 1 671 ? -3.795 -34.719 -25.359 1 97.44 671 LEU B C 1
ATOM 12499 O O . LEU B 1 671 ? -4.73 -34.062 -25.844 1 97.44 671 LEU B O 1
ATOM 12503 N N . ASN B 1 672 ? -2.58 -34.281 -25.438 1 97.06 672 ASN B N 1
ATOM 12504 C CA . ASN B 1 672 ? -2.184 -33.125 -26.234 1 97.06 672 ASN B CA 1
ATOM 12505 C C . ASN B 1 672 ? -0.921 -33.406 -27.047 1 97.06 672 ASN B C 1
ATOM 12507 O O . ASN B 1 672 ? 0.097 -33.812 -26.484 1 97.06 672 ASN B O 1
ATOM 12511 N N . GLN B 1 673 ? -0.973 -33.188 -28.297 1 97.44 673 GLN B N 1
ATOM 12512 C CA . GLN B 1 673 ? 0.179 -33.312 -29.172 1 97.44 673 GLN B CA 1
ATOM 12513 C C . GLN B 1 673 ? 0.649 -31.938 -29.656 1 97.44 673 GLN B C 1
ATOM 12515 O O . GLN B 1 673 ? -0.112 -31.203 -30.297 1 97.44 673 GLN B O 1
ATOM 12520 N N . ASN B 1 674 ? 1.838 -31.703 -29.312 1 97.44 674 ASN B N 1
ATOM 12521 C CA . ASN B 1 674 ? 2.471 -30.453 -29.719 1 97.44 674 ASN B CA 1
ATOM 12522 C C . ASN B 1 674 ? 3.324 -30.625 -30.969 1 97.44 674 ASN B C 1
ATOM 12524 O O . ASN B 1 674 ? 4.082 -31.594 -31.078 1 97.44 674 ASN B O 1
ATOM 12528 N N . LYS B 1 675 ? 3.201 -29.672 -31.922 1 97.88 675 LYS B N 1
ATOM 12529 C CA . LYS B 1 675 ? 3.965 -29.766 -33.156 1 97.88 675 LYS B CA 1
ATOM 12530 C C . LYS B 1 675 ? 4.406 -28.375 -33.625 1 97.88 675 LYS B C 1
ATOM 12532 O O . LYS B 1 675 ? 3.609 -27.438 -33.625 1 97.88 675 LYS B O 1
ATOM 12537 N N . ILE B 1 676 ? 5.656 -28.328 -34 1 97.75 676 ILE B N 1
ATOM 12538 C CA . ILE B 1 676 ? 6.168 -27.125 -34.656 1 97.75 676 ILE B CA 1
ATOM 12539 C C . ILE B 1 676 ? 5.957 -27.219 -36.156 1 97.75 676 ILE B C 1
ATOM 12541 O O . ILE B 1 676 ? 6.695 -27.922 -36.844 1 97.75 676 ILE B O 1
ATOM 12545 N N . VAL B 1 677 ? 5.051 -26.406 -36.656 1 97.62 677 VAL B N 1
ATOM 12546 C CA . VAL B 1 677 ? 4.746 -26.469 -38.094 1 97.62 677 VAL B CA 1
ATOM 12547 C C . VAL B 1 677 ? 5.789 -25.656 -38.875 1 97.62 677 VAL B C 1
ATOM 12549 O O . VAL B 1 677 ? 6.285 -26.125 -39.906 1 97.62 677 VAL B O 1
ATOM 12552 N N . SER B 1 678 ? 6.109 -24.469 -38.375 1 95.81 678 SER B N 1
ATOM 12553 C CA . SER B 1 678 ? 7.133 -23.641 -39 1 95.81 678 SER B CA 1
ATOM 12554 C C . SER B 1 678 ? 7.855 -22.781 -37.969 1 95.81 678 SER B C 1
ATOM 12556 O O . SER B 1 678 ? 7.281 -22.406 -36.969 1 95.81 678 SER B O 1
ATOM 12558 N N . LEU B 1 679 ? 9.125 -22.516 -38.312 1 95.75 679 LEU B N 1
ATOM 12559 C CA . LEU B 1 679 ? 9.953 -21.594 -37.531 1 95.75 679 LEU B CA 1
ATOM 12560 C C . LEU B 1 679 ? 10.258 -20.344 -38.375 1 95.75 679 LEU B C 1
ATOM 12562 O O . LEU B 1 679 ? 9.391 -19.828 -39.094 1 95.75 679 LEU B O 1
ATOM 12566 N N . ALA B 1 680 ? 11.398 -19.766 -38.125 1 93.69 680 ALA B N 1
ATOM 12567 C CA . ALA B 1 680 ? 11.742 -18.547 -38.875 1 93.69 680 ALA B CA 1
ATOM 12568 C C . ALA B 1 680 ? 12.531 -18.875 -40.125 1 93.69 680 ALA B C 1
ATOM 12570 O O . ALA B 1 680 ? 12.914 -17.984 -40.906 1 93.69 680 ALA B O 1
ATOM 12571 N N . ASN B 1 681 ? 12.734 -20.125 -40.375 1 90.69 681 ASN B N 1
ATOM 12572 C CA . ASN B 1 681 ? 13.523 -20.516 -41.562 1 90.69 681 ASN B CA 1
ATOM 12573 C C . ASN B 1 681 ? 12.891 -20.016 -42.844 1 90.69 681 ASN B C 1
ATOM 12575 O O . ASN B 1 681 ? 11.695 -20.234 -43.094 1 90.69 681 ASN B O 1
ATOM 12579 N N . GLY B 1 682 ? 13.68 -19.328 -43.656 1 88.19 682 GLY B N 1
ATOM 12580 C CA . GLY B 1 682 ? 13.211 -18.812 -44.938 1 88.19 682 GLY B CA 1
ATOM 12581 C C . GLY B 1 682 ? 12.555 -17.453 -44.844 1 88.19 682 GLY B C 1
ATOM 12582 O O . GLY B 1 682 ? 12.32 -16.797 -45.844 1 88.19 682 GLY B O 1
ATOM 12583 N N . ALA B 1 683 ? 12.242 -17.016 -43.625 1 88.75 683 ALA B N 1
ATOM 12584 C CA . ALA B 1 683 ? 11.664 -15.688 -43.469 1 88.75 683 ALA B CA 1
ATOM 12585 C C . ALA B 1 683 ? 12.688 -14.602 -43.781 1 88.75 683 ALA B C 1
ATOM 12587 O O . ALA B 1 683 ? 13.898 -14.859 -43.75 1 88.75 683 ALA B O 1
ATOM 12588 N N . ILE B 1 684 ? 12.211 -13.445 -44.062 1 86.25 684 ILE B N 1
ATOM 12589 C CA . ILE B 1 684 ? 13.094 -12.352 -44.469 1 86.25 684 ILE B CA 1
ATOM 12590 C C . ILE B 1 684 ? 13.461 -11.523 -43.219 1 86.25 684 ILE B C 1
ATOM 12592 O O . ILE B 1 684 ? 12.578 -11.109 -42.469 1 86.25 684 ILE B O 1
ATOM 12596 N N . ASN B 1 685 ? 14.719 -11.398 -43.062 1 83.06 685 ASN B N 1
ATOM 12597 C CA . ASN B 1 685 ? 15.195 -10.484 -42.031 1 83.06 685 ASN B CA 1
ATOM 12598 C C . ASN B 1 685 ? 14.859 -9.031 -42.375 1 83.06 685 ASN B C 1
ATOM 12600 O O . ASN B 1 685 ? 15.312 -8.516 -43.375 1 83.06 685 ASN B O 1
ATOM 12604 N N . PRO B 1 686 ? 14.117 -8.398 -41.562 1 77.81 686 PRO B N 1
ATOM 12605 C CA . PRO B 1 686 ? 13.672 -7.047 -41.906 1 77.81 686 PRO B CA 1
ATOM 12606 C C . PRO B 1 686 ? 14.82 -6.047 -42 1 77.81 686 PRO B C 1
ATOM 12608 O O . PRO B 1 686 ? 14.711 -5.023 -42.688 1 77.81 686 PRO B O 1
ATOM 12611 N N . GLU B 1 687 ? 15.875 -6.285 -41.344 1 77.88 687 GLU B N 1
ATOM 12612 C CA . GLU B 1 687 ? 17 -5.348 -41.312 1 77.88 687 GLU B CA 1
ATOM 12613 C C . GLU B 1 687 ? 17.922 -5.566 -42.5 1 77.88 687 GLU B C 1
ATOM 12615 O O . GLU B 1 687 ? 18.406 -4.605 -43.094 1 77.88 687 GLU B O 1
ATOM 12620 N N . THR B 1 688 ? 18.219 -6.816 -42.844 1 79.31 688 THR B N 1
ATOM 12621 C CA . THR B 1 688 ? 19.203 -7.113 -43.875 1 79.31 688 THR B CA 1
ATOM 12622 C C . THR B 1 688 ? 18.516 -7.445 -45.188 1 79.31 688 THR B C 1
ATOM 12624 O O . THR B 1 688 ? 19.156 -7.398 -46.25 1 79.31 688 THR B O 1
ATOM 12627 N N . GLY B 1 689 ? 17.25 -7.828 -45.156 1 83.19 689 GLY B N 1
ATOM 12628 C CA . GLY B 1 689 ? 16.516 -8.227 -46.344 1 83.19 689 GLY B CA 1
ATOM 12629 C C . GLY B 1 689 ? 16.844 -9.633 -46.812 1 83.19 689 GLY B C 1
ATOM 12630 O O . GLY B 1 689 ? 16.312 -10.102 -47.812 1 83.19 689 GLY B O 1
ATOM 12631 N N . GLU B 1 690 ? 17.734 -10.328 -46.094 1 86.31 690 GLU B N 1
ATOM 12632 C CA . GLU B 1 690 ? 18.141 -11.68 -46.469 1 86.31 690 GLU B CA 1
ATOM 12633 C C . GLU B 1 690 ? 17.266 -12.727 -45.781 1 86.31 690 GLU B C 1
ATOM 12635 O O . GLU B 1 690 ? 16.672 -12.469 -44.719 1 86.31 690 GLU B O 1
ATOM 12640 N N . ALA B 1 691 ? 17.156 -13.836 -46.438 1 90.81 691 ALA B N 1
ATOM 12641 C CA . ALA B 1 691 ? 16.406 -14.953 -45.844 1 90.81 691 ALA B CA 1
ATOM 12642 C C . ALA B 1 691 ? 17.141 -15.523 -44.625 1 90.81 691 ALA B C 1
ATOM 12644 O O . ALA B 1 691 ? 18.359 -15.672 -44.656 1 90.81 691 ALA B O 1
ATOM 12645 N N . ILE B 1 692 ? 16.438 -15.758 -43.656 1 91.12 692 ILE B N 1
ATOM 12646 C CA . ILE B 1 692 ? 16.984 -16.312 -42.406 1 91.12 692 ILE B CA 1
ATOM 12647 C C . ILE B 1 692 ? 17.203 -17.812 -42.562 1 91.12 692 ILE B C 1
ATOM 12649 O O . ILE B 1 692 ? 16.281 -18.531 -42.969 1 91.12 692 ILE B O 1
ATOM 12653 N N . GLU B 1 693 ? 18.375 -18.219 -42.344 1 88.81 693 GLU B N 1
ATOM 12654 C CA . GLU B 1 693 ? 18.656 -19.656 -42.281 1 88.81 693 GLU B CA 1
ATOM 12655 C C . GLU B 1 693 ? 18.625 -20.141 -40.812 1 88.81 693 GLU B C 1
ATOM 12657 O O . GLU B 1 693 ? 19.516 -19.828 -40.031 1 88.81 693 GLU B O 1
ATOM 12662 N N . MET B 1 694 ? 17.625 -20.859 -40.5 1 91.38 694 MET B N 1
ATOM 12663 C CA . MET B 1 694 ? 17.453 -21.391 -39.156 1 91.38 694 MET B CA 1
ATOM 12664 C C . MET B 1 694 ? 17.031 -22.859 -39.188 1 91.38 694 MET B C 1
ATOM 12666 O O . MET B 1 694 ? 15.844 -23.156 -39.219 1 91.38 694 MET B O 1
ATOM 12670 N N . GLU B 1 695 ? 18.047 -23.703 -39.188 1 90.62 695 GLU B N 1
ATOM 12671 C CA . GLU B 1 695 ? 17.75 -25.125 -39.219 1 90.62 695 GLU B CA 1
ATOM 12672 C C . GLU B 1 695 ? 16.984 -25.547 -37.938 1 90.62 695 GLU B C 1
ATOM 12674 O O . GLU B 1 695 ? 16.078 -26.359 -38 1 90.62 695 GLU B O 1
ATOM 12679 N N . TYR B 1 696 ? 17.375 -25.094 -36.906 1 94.31 696 TYR B N 1
ATOM 12680 C CA . TYR B 1 696 ? 16.703 -25.312 -35.625 1 94.31 696 TYR B CA 1
ATOM 12681 C C . TYR B 1 696 ? 16.812 -24.078 -34.75 1 94.31 696 TYR B C 1
ATOM 12683 O O . TYR B 1 696 ? 17.641 -23.203 -34.969 1 94.31 696 TYR B O 1
ATOM 12691 N N . TYR B 1 697 ? 15.945 -23.875 -33.906 1 94.12 697 TYR B N 1
ATOM 12692 C CA . TYR B 1 697 ? 15.969 -22.812 -32.906 1 94.12 697 TYR B CA 1
ATOM 12693 C C . TYR B 1 697 ? 16.406 -23.359 -31.531 1 94.12 697 TYR B C 1
ATOM 12695 O O . TYR B 1 697 ? 15.727 -24.219 -30.969 1 94.12 697 TYR B O 1
ATOM 12703 N N . SER B 1 698 ? 17.469 -22.906 -30.953 1 91.69 698 SER B N 1
ATOM 12704 C CA . SER B 1 698 ? 18.031 -23.406 -29.703 1 91.69 698 SER B CA 1
ATOM 12705 C C . SER B 1 698 ? 17.391 -22.734 -28.5 1 91.69 698 SER B C 1
ATOM 12707 O O . SER B 1 698 ? 17.344 -21.5 -28.438 1 91.69 698 SER B O 1
ATOM 12709 N N . LYS B 1 699 ? 16.938 -23.453 -27.547 1 89.94 699 LYS B N 1
ATOM 12710 C CA . LYS B 1 699 ? 16.359 -22.875 -26.344 1 89.94 699 LYS B CA 1
ATOM 12711 C C . LYS B 1 699 ? 17.172 -23.219 -25.109 1 89.94 699 LYS B C 1
ATOM 12713 O O . LYS B 1 699 ? 16.75 -22.984 -23.984 1 89.94 699 LYS B O 1
ATOM 12718 N N . GLY B 1 700 ? 18.297 -23.859 -25.266 1 86.56 700 GLY B N 1
ATOM 12719 C CA . GLY B 1 700 ? 19.234 -24 -24.172 1 86.56 700 GLY B CA 1
ATOM 12720 C C . GLY B 1 700 ? 19.422 -25.453 -23.734 1 86.56 700 GLY B C 1
ATOM 12721 O O . GLY B 1 700 ? 18.906 -26.359 -24.359 1 86.56 700 GLY B O 1
ATOM 12722 N N . THR B 1 701 ? 20.266 -25.578 -22.641 1 92 701 THR B N 1
ATOM 12723 C CA . THR B 1 701 ? 20.609 -26.859 -22.047 1 92 701 THR B CA 1
ATOM 12724 C C . THR B 1 701 ? 19.891 -27.062 -20.719 1 92 701 THR B C 1
ATOM 12726 O O . THR B 1 701 ? 19.766 -26.125 -19.938 1 92 701 THR B O 1
ATOM 12729 N N . LEU B 1 702 ? 19.359 -28.188 -20.562 1 92.69 702 LEU B N 1
ATOM 12730 C CA . LEU B 1 702 ? 18.703 -28.5 -19.312 1 92.69 702 LEU B CA 1
ATOM 12731 C C . LEU B 1 702 ? 19.719 -28.953 -18.266 1 92.69 702 LEU B C 1
ATOM 12733 O O . LEU B 1 702 ? 20.469 -29.891 -18.484 1 92.69 702 LEU B O 1
ATOM 12737 N N . GLY B 1 703 ? 19.656 -28.203 -17.172 1 92 703 GLY B N 1
ATOM 12738 C CA . GLY B 1 703 ? 20.578 -28.531 -16.094 1 92 703 GLY B CA 1
ATOM 12739 C C . GLY B 1 703 ? 22 -28.078 -16.359 1 92 703 GLY B C 1
ATOM 12740 O O . GLY B 1 703 ? 22.219 -26.922 -16.734 1 92 703 GLY B O 1
ATOM 12741 N N . THR B 1 704 ? 22.953 -29.016 -16.141 1 91.5 704 THR B N 1
ATOM 12742 C CA . THR B 1 704 ? 24.375 -28.688 -16.281 1 91.5 704 THR B CA 1
ATOM 12743 C C . THR B 1 704 ? 24.812 -28.844 -17.734 1 91.5 704 THR B C 1
ATOM 12745 O O . THR B 1 704 ? 24.047 -29.297 -18.578 1 91.5 704 THR B O 1
ATOM 12748 N N . SER B 1 705 ? 26.094 -28.5 -18.094 1 87.94 705 SER B N 1
ATOM 12749 C CA . SER B 1 705 ? 26.625 -28.469 -19.453 1 87.94 705 SER B CA 1
ATOM 12750 C C . SER B 1 705 ? 26.531 -29.828 -20.125 1 87.94 705 SER B C 1
ATOM 12752 O O . SER B 1 705 ? 26.422 -29.906 -21.344 1 87.94 705 SER B O 1
ATOM 12754 N N . GLY B 1 706 ? 26.531 -30.922 -19.531 1 91.81 706 GLY B N 1
ATOM 12755 C CA . GLY B 1 706 ? 26.422 -32.25 -20.141 1 91.81 706 GLY B CA 1
ATOM 12756 C C . GLY B 1 706 ? 25 -32.719 -20.234 1 91.81 706 GLY B C 1
ATOM 12757 O O . GLY B 1 706 ? 24.766 -33.875 -20.656 1 91.81 706 GLY B O 1
ATOM 12758 N N . GLY B 1 707 ? 24.125 -31.828 -19.984 1 94.5 707 GLY B N 1
ATOM 12759 C CA . GLY B 1 707 ? 22.719 -32.188 -20.031 1 94.5 707 GLY B CA 1
ATOM 12760 C C . GLY B 1 707 ? 22.141 -32.125 -21.438 1 94.5 707 GLY B C 1
ATOM 12761 O O . GLY B 1 707 ? 22.812 -31.719 -22.375 1 94.5 707 GLY B O 1
ATOM 12762 N N . PRO B 1 708 ? 20.922 -32.625 -21.578 1 96.12 708 PRO B N 1
ATOM 12763 C CA . PRO B 1 708 ? 20.266 -32.531 -22.891 1 96.12 708 PRO B CA 1
ATOM 12764 C C . PRO B 1 708 ? 19.938 -31.109 -23.312 1 96.12 708 PRO B C 1
ATOM 12766 O O . PRO B 1 708 ? 19.734 -30.25 -22.438 1 96.12 708 PRO B O 1
ATOM 12769 N N . THR B 1 709 ? 19.922 -30.906 -24.578 1 95.88 709 THR B N 1
ATOM 12770 C CA . THR B 1 709 ? 19.609 -29.578 -25.109 1 95.88 709 THR B CA 1
ATOM 12771 C C . THR B 1 709 ? 18.25 -29.594 -25.812 1 95.88 709 THR B C 1
ATOM 12773 O O . THR B 1 709 ? 17.844 -30.609 -26.375 1 95.88 709 THR B O 1
ATOM 12776 N N . LEU B 1 710 ? 17.641 -28.469 -25.719 1 95.44 710 LEU B N 1
ATOM 12777 C CA . LEU B 1 710 ? 16.391 -28.266 -26.453 1 95.44 710 LEU B CA 1
ATOM 12778 C C . LEU B 1 710 ? 16.656 -27.625 -27.797 1 95.44 710 LEU B C 1
ATOM 12780 O O . LEU B 1 710 ? 17.031 -26.453 -27.875 1 95.44 710 LEU B O 1
ATOM 12784 N N . ARG B 1 711 ? 16.422 -28.328 -28.812 1 95.62 711 ARG B N 1
ATOM 12785 C CA . ARG B 1 711 ? 16.516 -27.859 -30.203 1 95.62 711 ARG B CA 1
ATOM 12786 C C . ARG B 1 711 ? 15.18 -28.016 -30.922 1 95.62 711 ARG B C 1
ATOM 12788 O O . ARG B 1 711 ? 14.703 -29.141 -31.125 1 95.62 711 ARG B O 1
ATOM 12795 N N . LEU B 1 712 ? 14.68 -26.953 -31.297 1 96.75 712 LEU B N 1
ATOM 12796 C CA . LEU B 1 712 ? 13.367 -26.969 -31.938 1 96.75 712 LEU B CA 1
ATOM 12797 C C . LEU B 1 712 ? 13.492 -27.062 -33.438 1 96.75 712 LEU B C 1
ATOM 12799 O O . LEU B 1 712 ? 14.062 -26.172 -34.094 1 96.75 712 LEU B O 1
ATOM 12803 N N . TYR B 1 713 ? 13 -28.141 -34 1 96.62 713 TYR B N 1
ATOM 12804 C CA . TYR B 1 713 ? 12.977 -28.359 -35.438 1 96.62 713 TYR B CA 1
ATOM 12805 C C . TYR B 1 713 ? 11.555 -28.281 -35.969 1 96.62 713 TYR B C 1
ATOM 12807 O O . TYR B 1 713 ? 10.602 -28.609 -35.281 1 96.62 713 TYR B O 1
ATOM 12815 N N . GLU B 1 714 ? 11.477 -27.797 -37.219 1 96.12 714 GLU B N 1
ATOM 12816 C CA . GLU B 1 714 ? 10.188 -27.938 -37.906 1 96.12 714 GLU B CA 1
ATOM 12817 C C . GLU B 1 714 ? 9.758 -29.391 -37.969 1 96.12 714 GLU B C 1
ATOM 12819 O O . GLU B 1 714 ? 10.586 -30.281 -38.219 1 96.12 714 GLU B O 1
ATOM 12824 N N . ASN B 1 715 ? 8.508 -29.656 -37.656 1 95.81 715 ASN B N 1
ATOM 12825 C CA . ASN B 1 715 ? 7.891 -30.984 -37.625 1 95.81 715 ASN B CA 1
ATOM 12826 C C . ASN B 1 715 ? 8.234 -31.719 -36.312 1 95.81 715 ASN B C 1
ATOM 12828 O O . ASN B 1 715 ? 7.867 -32.875 -36.156 1 95.81 715 ASN B O 1
ATOM 12832 N N . GLY B 1 716 ? 9.008 -31.188 -35.5 1 96.81 716 GLY B N 1
ATOM 12833 C CA . GLY B 1 716 ? 9.203 -31.688 -34.156 1 96.81 716 GLY B CA 1
ATOM 12834 C C . GLY B 1 716 ? 8.258 -31.047 -33.125 1 96.81 716 GLY B C 1
ATOM 12835 O O . GLY B 1 716 ? 7.207 -30.531 -33.5 1 96.81 716 GLY B O 1
ATOM 12836 N N . SER B 1 717 ? 8.586 -31.203 -31.891 1 96.81 717 SER B N 1
ATOM 12837 C CA . SER B 1 717 ? 7.793 -30.609 -30.828 1 96.81 717 SER B CA 1
ATOM 12838 C C . SER B 1 717 ? 8.617 -29.609 -30.016 1 96.81 717 SER B C 1
ATOM 12840 O O . SER B 1 717 ? 9.836 -29.562 -30.156 1 96.81 717 SER B O 1
ATOM 12842 N N . MET B 1 718 ? 7.996 -28.844 -29.188 1 96.25 718 MET B N 1
ATOM 12843 C CA . MET B 1 718 ? 8.648 -27.844 -28.359 1 96.25 718 MET B CA 1
ATOM 12844 C C . MET B 1 718 ? 9.367 -28.484 -27.188 1 96.25 718 MET B C 1
ATOM 12846 O O . MET B 1 718 ? 10.125 -27.828 -26.469 1 96.25 718 MET B O 1
ATOM 12850 N N . GLY B 1 719 ? 9.18 -29.766 -27.016 1 95.94 719 GLY B N 1
ATOM 12851 C CA . GLY B 1 719 ? 9.789 -30.438 -25.875 1 95.94 719 GLY B CA 1
ATOM 12852 C C . GLY B 1 719 ? 10.859 -31.438 -26.281 1 95.94 719 GLY B C 1
ATOM 12853 O O . GLY B 1 719 ? 11.406 -32.156 -25.438 1 95.94 719 GLY B O 1
ATOM 12854 N N . ASP B 1 720 ? 11.211 -31.453 -27.531 1 97.06 720 ASP B N 1
ATOM 12855 C CA . ASP B 1 720 ? 12.195 -32.438 -28.016 1 97.06 720 ASP B CA 1
ATOM 12856 C C . ASP B 1 720 ? 13.578 -32.125 -27.438 1 97.06 720 ASP B C 1
ATOM 12858 O O . ASP B 1 720 ? 14.031 -30.984 -27.453 1 97.06 720 ASP B O 1
ATOM 12862 N N . ILE B 1 721 ? 14.188 -33.219 -26.969 1 97.25 721 ILE B N 1
ATOM 12863 C CA . ILE B 1 721 ? 15.516 -33.031 -26.391 1 97.25 721 ILE B CA 1
ATOM 12864 C C . ILE B 1 721 ? 16.531 -33.844 -27.188 1 97.25 721 ILE B C 1
ATOM 12866 O O . ILE B 1 721 ? 16.234 -34.938 -27.656 1 97.25 721 ILE B O 1
ATOM 12870 N N . TYR B 1 722 ? 17.734 -33.312 -27.281 1 97.69 722 TYR B N 1
ATOM 12871 C CA . TYR B 1 722 ? 18.844 -33.906 -28.047 1 97.69 722 TYR B CA 1
ATOM 12872 C C . TYR B 1 722 ? 20.094 -34.031 -27.188 1 97.69 722 TYR B C 1
ATOM 12874 O O . TYR B 1 722 ? 20.312 -33.25 -26.266 1 97.69 722 TYR B O 1
ATOM 12882 N N . ILE B 1 723 ? 20.828 -35.094 -27.453 1 97.19 723 ILE B N 1
ATOM 12883 C CA . ILE B 1 723 ? 22.109 -35.312 -26.781 1 97.19 723 ILE B CA 1
ATOM 12884 C C . ILE B 1 723 ? 23.203 -35.5 -27.812 1 97.19 723 ILE B C 1
ATOM 12886 O O . ILE B 1 723 ? 22.938 -35.875 -28.969 1 97.19 723 ILE B O 1
ATOM 12890 N N . ASN B 1 724 ? 24.5 -35.188 -27.422 1 96.06 724 ASN B N 1
ATOM 12891 C CA . ASN B 1 724 ? 25.594 -35.344 -28.359 1 96.06 724 ASN B CA 1
ATOM 12892 C C . ASN B 1 724 ? 26.844 -35.875 -27.688 1 96.06 724 ASN B C 1
ATOM 12894 O O . ASN B 1 724 ? 27.953 -35.719 -28.203 1 96.06 724 ASN B O 1
ATOM 12898 N N . GLN B 1 725 ? 26.656 -36.375 -26.531 1 95.94 725 GLN B N 1
ATOM 12899 C CA . GLN B 1 725 ? 27.797 -36.938 -25.828 1 95.94 725 GLN B CA 1
ATOM 12900 C C . GLN B 1 725 ? 27.562 -38.375 -25.438 1 95.94 725 GLN B C 1
ATOM 12902 O O . GLN B 1 725 ? 26.438 -38.781 -25.094 1 95.94 725 GLN B O 1
ATOM 12907 N N . ARG B 1 726 ? 28.594 -39.281 -25.5 1 93.44 726 ARG B N 1
ATOM 12908 C CA . ARG B 1 726 ? 28.578 -40.656 -25.062 1 93.44 726 ARG B CA 1
ATOM 12909 C C . ARG B 1 726 ? 29.984 -41.188 -24.781 1 93.44 726 ARG B C 1
ATOM 12911 O O . ARG B 1 726 ? 30.969 -40.5 -25.094 1 93.44 726 ARG B O 1
ATOM 12918 N N . LEU B 1 727 ? 30 -42.281 -24.109 1 93.88 727 LEU B N 1
ATOM 12919 C CA . LEU B 1 727 ? 31.297 -42.938 -23.984 1 93.88 727 LEU B CA 1
ATOM 12920 C C . LEU B 1 727 ? 31.875 -43.25 -25.359 1 93.88 727 LEU B C 1
ATOM 12922 O O . LEU B 1 727 ? 31.156 -43.688 -26.266 1 93.88 727 LEU B O 1
ATOM 12926 N N . ARG B 1 728 ? 33.156 -42.938 -25.5 1 93.56 728 ARG B N 1
ATOM 12927 C CA . ARG B 1 728 ? 33.844 -43.125 -26.781 1 93.56 728 ARG B CA 1
ATOM 12928 C C . ARG B 1 728 ? 33.781 -44.594 -27.234 1 93.56 728 ARG B C 1
ATOM 12930 O O . ARG B 1 728 ? 33.938 -45.5 -26.422 1 93.56 728 ARG B O 1
ATOM 12937 N N . GLN B 1 729 ? 33.438 -44.781 -28.547 1 89.31 729 GLN B N 1
ATOM 12938 C CA . GLN B 1 729 ? 33.312 -46.125 -29.109 1 89.31 729 GLN B CA 1
ATOM 12939 C C . GLN B 1 729 ? 34.312 -46.344 -30.25 1 89.31 729 GLN B C 1
ATOM 12941 O O . GLN B 1 729 ? 34.688 -45.406 -30.938 1 89.31 729 GLN B O 1
ATOM 12946 N N . SER B 1 730 ? 34.75 -47.531 -30.281 1 82.38 730 SER B N 1
ATOM 12947 C CA . SER B 1 730 ? 35.562 -47.938 -31.453 1 82.38 730 SER B CA 1
ATOM 12948 C C . SER B 1 730 ? 34.688 -47.969 -32.719 1 82.38 730 SER B C 1
ATOM 12950 O O . SER B 1 730 ? 33.469 -47.969 -32.625 1 82.38 730 SER B O 1
ATOM 12952 N N . PRO B 1 731 ? 35.406 -47.938 -33.812 1 80.31 731 PRO B N 1
ATOM 12953 C CA . PRO B 1 731 ? 34.656 -47.969 -35.062 1 80.31 731 PRO B CA 1
ATOM 12954 C C . PRO B 1 731 ? 33.719 -49.188 -35.125 1 80.31 731 PRO B C 1
ATOM 12956 O O . PRO B 1 731 ? 32.719 -49.188 -35.875 1 80.31 731 PRO B O 1
ATOM 12959 N N . ASN B 1 732 ? 34.094 -50.281 -34.469 1 81 732 ASN B N 1
ATOM 12960 C CA . ASN B 1 732 ? 33.25 -51.469 -34.469 1 81 732 ASN B CA 1
ATOM 12961 C C . ASN B 1 732 ? 32.188 -51.406 -33.375 1 81 732 ASN B C 1
ATOM 12963 O O . ASN B 1 732 ? 31.484 -52.375 -33.125 1 81 732 ASN B O 1
ATOM 12967 N N . GLY B 1 733 ? 32.031 -50.281 -32.625 1 80.44 733 GLY B N 1
ATOM 12968 C CA . GLY B 1 733 ? 30.953 -50.062 -31.672 1 80.44 733 GLY B CA 1
ATOM 12969 C C . GLY B 1 733 ? 31.328 -50.438 -30.25 1 80.44 733 GLY B C 1
ATOM 12970 O O . GLY B 1 733 ? 30.516 -50.312 -29.328 1 80.44 733 GLY B O 1
ATOM 12971 N N . TYR B 1 734 ? 32.531 -50.906 -30.109 1 82.31 734 TYR B N 1
ATOM 12972 C CA . TYR B 1 734 ? 32.969 -51.281 -28.75 1 82.31 734 TYR B CA 1
ATOM 12973 C C . TYR B 1 734 ? 33.469 -50.062 -27.984 1 82.31 734 TYR B C 1
ATOM 12975 O O . TYR B 1 734 ? 34.062 -49.156 -28.578 1 82.31 734 TYR B O 1
ATOM 12983 N N . ILE B 1 735 ? 33.125 -50 -26.703 1 88.94 735 ILE B N 1
ATOM 12984 C CA . ILE B 1 735 ? 33.562 -48.875 -25.875 1 88.94 735 ILE B CA 1
ATOM 12985 C C . ILE B 1 735 ? 35.094 -48.844 -25.828 1 88.94 735 ILE B C 1
ATOM 12987 O O . ILE B 1 735 ? 35.719 -49.875 -25.547 1 88.94 735 ILE B O 1
ATOM 12991 N N . TRP B 1 736 ? 35.625 -47.719 -26.109 1 85.62 736 TRP B N 1
ATOM 12992 C CA . TRP B 1 736 ? 37.062 -47.531 -26.141 1 85.62 736 TRP B CA 1
ATOM 12993 C C . TRP B 1 736 ? 37.625 -47.344 -24.734 1 85.62 736 TRP B C 1
ATOM 12995 O O . TRP B 1 736 ? 37.031 -46.625 -23.906 1 85.62 736 TRP B O 1
ATOM 13005 N N . LYS B 1 737 ? 38.781 -48.031 -24.484 1 88.56 737 LYS B N 1
ATOM 13006 C CA . LYS B 1 737 ? 39.531 -47.875 -23.25 1 88.56 737 LYS B CA 1
ATOM 13007 C C . LYS B 1 737 ? 41 -47.562 -23.547 1 88.56 737 LYS B C 1
ATOM 13009 O O . LYS B 1 737 ? 41.594 -48.125 -24.484 1 88.56 737 LYS B O 1
ATOM 13014 N N . ASP B 1 738 ? 41.406 -46.5 -22.875 1 85.75 738 ASP B N 1
ATOM 13015 C CA . ASP B 1 738 ? 42.812 -46.188 -23.047 1 85.75 738 ASP B CA 1
ATOM 13016 C C . ASP B 1 738 ? 43.688 -47.438 -22.812 1 85.75 738 ASP B C 1
ATOM 13018 O O . ASP B 1 738 ? 43.656 -48.031 -21.734 1 85.75 738 ASP B O 1
ATOM 13022 N N . PRO B 1 739 ? 44.438 -47.812 -23.734 1 81.06 739 PRO B N 1
ATOM 13023 C CA . PRO B 1 739 ? 45.219 -49.031 -23.609 1 81.06 739 PRO B CA 1
ATOM 13024 C C . PRO B 1 739 ? 46.281 -48.938 -22.516 1 81.06 739 PRO B C 1
ATOM 13026 O O . PRO B 1 739 ? 46.719 -49.969 -21.984 1 81.06 739 PRO B O 1
ATOM 13029 N N . SER B 1 740 ? 46.719 -47.75 -22.297 1 82.44 740 SER B N 1
ATOM 13030 C CA . SER B 1 740 ? 47.812 -47.562 -21.312 1 82.44 740 SER B CA 1
ATOM 13031 C C . SER B 1 740 ? 47.281 -47.688 -19.891 1 82.44 740 SER B C 1
ATOM 13033 O O . SER B 1 740 ? 47.906 -48.281 -19.031 1 82.44 740 SER B O 1
ATOM 13035 N N . ASN B 1 741 ? 46.125 -47.125 -19.609 1 81.75 741 ASN B N 1
ATOM 13036 C CA . ASN B 1 741 ? 45.719 -47.094 -18.219 1 81.75 741 ASN B CA 1
ATOM 13037 C C . ASN B 1 741 ? 44.25 -47.562 -18.047 1 81.75 741 ASN B C 1
ATOM 13039 O O . ASN B 1 741 ? 43.75 -47.562 -16.922 1 81.75 741 ASN B O 1
ATOM 13043 N N . GLY B 1 742 ? 43.594 -47.906 -19.156 1 80.38 742 GLY B N 1
ATOM 13044 C CA . GLY B 1 742 ? 42.25 -48.469 -19.078 1 80.38 742 GLY B CA 1
ATOM 13045 C C . GLY B 1 742 ? 41.188 -47.406 -18.859 1 80.38 742 GLY B C 1
ATOM 13046 O O . GLY B 1 742 ? 40.031 -47.75 -18.641 1 80.38 742 GLY B O 1
ATOM 13047 N N . SER B 1 743 ? 41.531 -46.156 -18.938 1 87.75 743 SER B N 1
ATOM 13048 C CA . SER B 1 743 ? 40.594 -45.062 -18.656 1 87.75 743 SER B CA 1
ATOM 13049 C C . SER B 1 743 ? 39.625 -44.906 -19.797 1 87.75 743 SER B C 1
ATOM 13051 O O . SER B 1 743 ? 39.906 -45.25 -20.953 1 87.75 743 SER B O 1
ATOM 13053 N N . LEU B 1 744 ? 38.375 -44.438 -19.422 1 92.12 744 LEU B N 1
ATOM 13054 C CA . LEU B 1 744 ? 37.312 -44.156 -20.391 1 92.12 744 LEU B CA 1
ATOM 13055 C C . LEU B 1 744 ? 37.406 -42.75 -20.938 1 92.12 744 LEU B C 1
ATOM 13057 O O . LEU B 1 744 ? 38.094 -41.906 -20.344 1 92.12 744 LEU B O 1
ATOM 13061 N N . ALA B 1 745 ? 36.812 -42.531 -22.031 1 92.5 745 ALA B N 1
ATOM 13062 C CA . ALA B 1 745 ? 36.75 -41.188 -22.609 1 92.5 745 ALA B CA 1
ATOM 13063 C C . ALA B 1 745 ? 35.344 -40.906 -23.141 1 92.5 745 ALA B C 1
ATOM 13065 O O . ALA B 1 745 ? 34.625 -41.812 -23.531 1 92.5 745 ALA B O 1
ATOM 13066 N N . ILE B 1 746 ? 34.938 -39.656 -23.062 1 93.75 746 ILE B N 1
ATOM 13067 C CA . ILE B 1 746 ? 33.656 -39.188 -23.641 1 93.75 746 ILE B CA 1
ATOM 13068 C C . ILE B 1 746 ? 33.938 -38.625 -25.031 1 93.75 746 ILE B C 1
ATOM 13070 O O . ILE B 1 746 ? 34.938 -37.938 -25.25 1 93.75 746 ILE B O 1
ATOM 13074 N N . GLU B 1 747 ? 33.094 -38.906 -25.953 1 93.81 747 GLU B N 1
ATOM 13075 C CA . GLU B 1 747 ? 33.188 -38.312 -27.281 1 93.81 747 GLU B CA 1
ATOM 13076 C C . GLU B 1 747 ? 31.938 -37.531 -27.641 1 93.81 747 GLU B C 1
ATOM 13078 O O . GLU B 1 747 ? 30.844 -37.844 -27.141 1 93.81 747 GLU B O 1
ATOM 13083 N N . ASN B 1 748 ? 32.188 -36.469 -28.391 1 94.69 748 ASN B N 1
ATOM 13084 C CA . ASN B 1 748 ? 31.078 -35.688 -28.953 1 94.69 748 ASN B CA 1
ATOM 13085 C C . ASN B 1 748 ? 30.594 -36.281 -30.266 1 94.69 748 ASN B C 1
ATOM 13087 O O . ASN B 1 748 ? 31.406 -36.688 -31.109 1 94.69 748 ASN B O 1
ATOM 13091 N N . THR B 1 749 ? 29.375 -36.469 -30.375 1 93.69 749 THR B N 1
ATOM 13092 C CA . THR B 1 749 ? 28.75 -36.969 -31.594 1 93.69 749 THR B CA 1
ATOM 13093 C C . THR B 1 749 ? 27.812 -35.906 -32.188 1 93.69 749 THR B C 1
ATOM 13095 O O . THR B 1 749 ? 27.688 -34.812 -31.641 1 93.69 749 THR B O 1
ATOM 13098 N N . GLU B 1 750 ? 27.281 -36.25 -33.25 1 94.75 750 GLU B N 1
ATOM 13099 C CA . GLU B 1 750 ? 26.188 -35.406 -33.75 1 94.75 750 GLU B CA 1
ATOM 13100 C C . GLU B 1 750 ? 24.984 -35.469 -32.812 1 94.75 750 GLU B C 1
ATOM 13102 O O . GLU B 1 750 ? 24.781 -36.469 -32.125 1 94.75 750 GLU B O 1
ATOM 13107 N N . TYR B 1 751 ? 24.312 -34.406 -32.844 1 95.81 751 TYR B N 1
ATOM 13108 C CA . TYR B 1 751 ? 23.141 -34.375 -31.969 1 95.81 751 TYR B CA 1
ATOM 13109 C C . TYR B 1 751 ? 22.109 -35.406 -32.406 1 95.81 751 TYR B C 1
ATOM 13111 O O . TYR B 1 751 ? 21.828 -35.531 -33.625 1 95.81 751 TYR B O 1
ATOM 13119 N N . ARG B 1 752 ? 21.578 -36.156 -31.484 1 95.5 752 ARG B N 1
ATOM 13120 C CA . ARG B 1 752 ? 20.484 -37.094 -31.766 1 95.5 752 ARG B CA 1
ATOM 13121 C C . ARG B 1 752 ? 19.328 -36.875 -30.812 1 95.5 752 ARG B C 1
ATOM 13123 O O . ARG B 1 752 ? 19.531 -36.625 -29.625 1 95.5 752 ARG B O 1
ATOM 13130 N N . LYS B 1 753 ? 18.156 -37.062 -31.328 1 97.06 753 LYS B N 1
ATOM 13131 C CA . LYS B 1 753 ? 16.953 -36.906 -30.516 1 97.06 753 LYS B CA 1
ATOM 13132 C C . LYS B 1 753 ? 16.75 -38.125 -29.609 1 97.06 753 LYS B C 1
ATOM 13134 O O . LYS B 1 753 ? 16.812 -39.25 -30.078 1 97.06 753 LYS B O 1
ATOM 13139 N N . VAL B 1 754 ? 16.531 -37.969 -28.391 1 95.88 754 VAL B N 1
ATOM 13140 C CA . VAL B 1 754 ? 16.328 -39.094 -27.469 1 95.88 754 VAL B CA 1
ATOM 13141 C C . VAL B 1 754 ? 14.852 -39.156 -27.062 1 95.88 754 VAL B C 1
ATOM 13143 O O . VAL B 1 754 ? 14.367 -40.188 -26.641 1 95.88 754 VAL B O 1
ATOM 13146 N N . GLY B 1 755 ? 14.164 -38.125 -27.203 1 96.25 755 GLY B N 1
ATOM 13147 C CA . GLY B 1 755 ? 12.75 -38.062 -26.859 1 96.25 755 GLY B CA 1
ATOM 13148 C C . GLY B 1 755 ? 12.25 -36.656 -26.594 1 96.25 755 GLY B C 1
ATOM 13149 O O . GLY B 1 755 ? 12.797 -35.688 -27.141 1 96.25 755 GLY B O 1
ATOM 13150 N N . SER B 1 756 ? 11.125 -36.531 -25.859 1 96.56 756 SER B N 1
ATOM 13151 C CA . SER B 1 756 ? 10.531 -35.25 -25.516 1 96.56 756 SER B CA 1
ATOM 13152 C C . SER B 1 756 ? 10.234 -35.188 -24.016 1 96.56 756 SER B C 1
ATOM 13154 O O . SER B 1 756 ? 9.969 -36.188 -23.375 1 96.56 756 SER B O 1
ATOM 13156 N N . ILE B 1 757 ? 10.359 -33.969 -23.547 1 95.25 757 ILE B N 1
ATOM 13157 C CA . ILE B 1 757 ? 10.031 -33.781 -22.141 1 95.25 757 ILE B CA 1
ATOM 13158 C C . ILE B 1 757 ? 8.516 -33.75 -21.953 1 95.25 757 ILE B C 1
ATOM 13160 O O . ILE B 1 757 ? 8.008 -33.844 -20.844 1 95.25 757 ILE B O 1
ATOM 13164 N N . LEU B 1 758 ? 7.738 -33.531 -23 1 95.88 758 LEU B N 1
ATOM 13165 C CA . LEU B 1 758 ? 6.289 -33.406 -22.938 1 95.88 758 LEU B CA 1
ATOM 13166 C C . LEU B 1 758 ? 5.633 -34.75 -22.672 1 95.88 758 LEU B C 1
ATOM 13168 O O . LEU B 1 758 ? 6.051 -35.781 -23.219 1 95.88 758 LEU B O 1
ATOM 13172 N N . PRO B 1 759 ? 4.648 -34.719 -21.828 1 95.5 759 PRO B N 1
ATOM 13173 C CA . PRO B 1 759 ? 3.908 -35.969 -21.609 1 95.5 759 PRO B CA 1
ATOM 13174 C C . PRO B 1 759 ? 3.086 -36.375 -22.828 1 95.5 759 PRO B C 1
ATOM 13176 O O . PRO B 1 759 ? 2.699 -35.531 -23.641 1 95.5 759 PRO B O 1
ATOM 13179 N N . LYS B 1 760 ? 2.773 -37.656 -22.906 1 96.25 760 LYS B N 1
ATOM 13180 C CA . LYS B 1 760 ? 1.873 -38.156 -23.938 1 96.25 760 LYS B CA 1
ATOM 13181 C C . LYS B 1 760 ? 0.413 -37.969 -23.531 1 96.25 760 LYS B C 1
ATOM 13183 O O . LYS B 1 760 ? -0.411 -37.531 -24.344 1 96.25 760 LYS B O 1
ATOM 13188 N N . TYR B 1 761 ? 0.157 -38.406 -22.406 1 96.56 761 TYR B N 1
ATOM 13189 C CA . TYR B 1 761 ? -1.188 -38.156 -21.891 1 96.56 761 TYR B CA 1
ATOM 13190 C C . TYR B 1 761 ? -1.207 -38.219 -20.359 1 96.56 761 TYR B C 1
ATOM 13192 O O . TYR B 1 761 ? -0.239 -38.656 -19.734 1 96.56 761 TYR B O 1
ATOM 13200 N N . TYR B 1 762 ? -2.246 -37.656 -19.719 1 96.75 762 TYR B N 1
ATOM 13201 C CA . TYR B 1 762 ? -2.498 -37.688 -18.281 1 96.75 762 TYR B CA 1
ATOM 13202 C C . TYR B 1 762 ? -3.795 -38.406 -17.969 1 96.75 762 TYR B C 1
ATOM 13204 O O . TYR B 1 762 ? -4.746 -38.375 -18.75 1 96.75 762 TYR B O 1
ATOM 13212 N N . LEU B 1 763 ? -3.799 -39.062 -16.812 1 97.06 763 LEU B N 1
ATOM 13213 C CA . LEU B 1 763 ? -5 -39.719 -16.312 1 97.06 763 LEU B CA 1
ATOM 13214 C C . LEU B 1 763 ? -5.309 -39.25 -14.891 1 97.06 763 LEU B C 1
ATOM 13216 O O . LEU B 1 763 ? -4.391 -39.031 -14.094 1 97.06 763 LEU B O 1
ATOM 13220 N N . GLY B 1 764 ? -6.523 -39.062 -14.602 1 96.88 764 GLY B N 1
ATOM 13221 C CA . GLY B 1 764 ? -7.02 -38.812 -13.258 1 96.88 764 GLY B CA 1
ATOM 13222 C C . GLY B 1 764 ? -8.211 -39.688 -12.891 1 96.88 764 GLY B C 1
ATOM 13223 O O . GLY B 1 764 ? -9.086 -39.938 -13.727 1 96.88 764 GLY B O 1
ATOM 13224 N N . TRP B 1 765 ? -8.203 -40.281 -11.742 1 97.5 765 TRP B N 1
ATOM 13225 C CA . TRP B 1 765 ? -9.328 -41.062 -11.219 1 97.5 765 TRP B CA 1
ATOM 13226 C C . TRP B 1 765 ? -9.664 -40.625 -9.797 1 97.5 765 TRP B C 1
ATOM 13228 O O . TRP B 1 765 ? -8.867 -40.781 -8.875 1 97.5 765 TRP B O 1
ATOM 13238 N N . ASN B 1 766 ? -10.758 -40.062 -9.648 1 94.5 766 ASN B N 1
ATOM 13239 C CA . ASN B 1 766 ? -11.211 -39.625 -8.32 1 94.5 766 ASN B CA 1
ATOM 13240 C C . ASN B 1 766 ? -12.57 -40.25 -7.977 1 94.5 766 ASN B C 1
ATOM 13242 O O . ASN B 1 766 ? -13.352 -40.562 -8.875 1 94.5 766 ASN B O 1
ATOM 13246 N N . GLY B 1 767 ? -12.828 -40.406 -6.715 1 94 767 GLY B N 1
ATOM 13247 C CA . GLY B 1 767 ? -14.078 -41 -6.266 1 94 767 GLY B CA 1
ATOM 13248 C C . GLY B 1 767 ? -14.352 -40.75 -4.793 1 94 767 GLY B C 1
ATOM 13249 O O . GLY B 1 767 ? -13.484 -40.25 -4.066 1 94 767 GLY B O 1
ATOM 13250 N N . SER B 1 768 ? -15.57 -41 -4.457 1 95.38 768 SER B N 1
ATOM 13251 C CA . SER B 1 768 ? -15.977 -40.906 -3.061 1 95.38 768 SER B CA 1
ATOM 13252 C C . SER B 1 768 ? -17.094 -41.875 -2.734 1 95.38 768 SER B C 1
ATOM 13254 O O . SER B 1 768 ? -17.875 -42.25 -3.609 1 95.38 768 SER B O 1
ATOM 13256 N N . VAL B 1 769 ? -17.141 -42.344 -1.538 1 97.25 769 VAL B N 1
ATOM 13257 C CA . VAL B 1 769 ? -18.188 -43.188 -0.977 1 97.25 769 VAL B CA 1
ATOM 13258 C C . VAL B 1 769 ? -18.688 -42.594 0.335 1 97.25 769 VAL B C 1
ATOM 13260 O O . VAL B 1 769 ? -17.906 -42.344 1.253 1 97.25 769 VAL B O 1
ATOM 13263 N N . ALA B 1 770 ? -19.906 -42.312 0.336 1 96.56 770 ALA B N 1
ATOM 13264 C CA . ALA B 1 770 ? -20.516 -41.75 1.537 1 96.56 770 ALA B CA 1
ATOM 13265 C C . ALA B 1 770 ? -21.531 -42.719 2.145 1 96.56 770 ALA B C 1
ATOM 13267 O O . ALA B 1 770 ? -22.281 -43.375 1.422 1 96.56 770 ALA B O 1
ATOM 13268 N N . TRP B 1 771 ? -21.484 -42.875 3.471 1 96.44 771 TRP B N 1
ATOM 13269 C CA . TRP B 1 771 ? -22.391 -43.75 4.176 1 96.44 771 TRP B CA 1
ATOM 13270 C C . TRP B 1 771 ? -22.688 -43.25 5.582 1 96.44 771 TRP B C 1
ATOM 13272 O O . TRP B 1 771 ? -21.797 -43.188 6.43 1 96.44 771 TRP B O 1
ATOM 13282 N N . LYS B 1 772 ? -23.891 -42.938 5.93 1 93.81 772 LYS B N 1
ATOM 13283 C CA . LYS B 1 772 ? -24.375 -42.531 7.25 1 93.81 772 LYS B CA 1
ATOM 13284 C C . LYS B 1 772 ? -23.438 -41.531 7.902 1 93.81 772 LYS B C 1
ATOM 13286 O O . LYS B 1 772 ? -23 -41.719 9.039 1 93.81 772 LYS B O 1
ATOM 13291 N N . GLY B 1 773 ? -23.062 -40.5 7.211 1 93.38 773 GLY B N 1
ATOM 13292 C CA . GLY B 1 773 ? -22.234 -39.406 7.738 1 93.38 773 GLY B CA 1
ATOM 13293 C C . GLY B 1 773 ? -20.766 -39.562 7.426 1 93.38 773 GLY B C 1
ATOM 13294 O O . GLY B 1 773 ? -19.984 -38.625 7.523 1 93.38 773 GLY B O 1
ATOM 13295 N N . TRP B 1 774 ? -20.359 -40.844 7.133 1 96.56 774 TRP B N 1
ATOM 13296 C CA . TRP B 1 774 ? -18.984 -41.094 6.719 1 96.56 774 TRP B CA 1
ATOM 13297 C C . TRP B 1 774 ? -18.781 -40.75 5.246 1 96.56 774 TRP B C 1
ATOM 13299 O O . TRP B 1 774 ? -19.672 -40.969 4.422 1 96.56 774 TRP B O 1
ATOM 13309 N N . ASN B 1 775 ? -17.719 -40.188 4.953 1 96.25 775 ASN B N 1
ATOM 13310 C CA . ASN B 1 775 ? -17.344 -39.938 3.566 1 96.25 775 ASN B CA 1
ATOM 13311 C C . ASN B 1 775 ? -15.875 -40.281 3.307 1 96.25 775 ASN B C 1
ATOM 13313 O O . ASN B 1 775 ? -14.984 -39.688 3.918 1 96.25 775 ASN B O 1
ATOM 13317 N N . LEU B 1 776 ? -15.648 -41.25 2.461 1 97.38 776 LEU B N 1
ATOM 13318 C CA . LEU B 1 776 ? -14.305 -41.625 2.037 1 97.38 776 LEU B CA 1
ATOM 13319 C C . LEU B 1 776 ? -14.023 -41.156 0.621 1 97.38 776 LEU B C 1
ATOM 13321 O O . LEU B 1 776 ? -14.766 -41.469 -0.309 1 97.38 776 LEU B O 1
ATOM 13325 N N . GLY B 1 777 ? -13.047 -40.312 0.493 1 95.56 777 GLY B N 1
ATOM 13326 C CA . GLY B 1 777 ? -12.633 -39.844 -0.812 1 95.56 777 GLY B CA 1
ATOM 13327 C C . GLY B 1 777 ? -11.227 -40.25 -1.191 1 95.56 777 GLY B C 1
ATOM 13328 O O . GLY B 1 777 ? -10.344 -40.344 -0.331 1 95.56 777 GLY B O 1
ATOM 13329 N N . PHE B 1 778 ? -10.977 -40.438 -2.475 1 95.88 778 PHE B N 1
ATOM 13330 C CA . PHE B 1 778 ? -9.641 -40.781 -2.963 1 95.88 778 PHE B CA 1
ATOM 13331 C C . PHE B 1 778 ? -9.391 -40.156 -4.328 1 95.88 778 PHE B C 1
ATOM 13333 O O . PHE B 1 778 ? -10.336 -39.781 -5.027 1 95.88 778 PHE B O 1
ATOM 13340 N N . ALA B 1 779 ? -8.172 -40 -4.703 1 96.12 779 ALA B N 1
ATOM 13341 C CA . ALA B 1 779 ? -7.77 -39.5 -6.023 1 96.12 779 ALA B CA 1
ATOM 13342 C C . ALA B 1 779 ? -6.453 -40.156 -6.461 1 96.12 779 ALA B C 1
ATOM 13344 O O . ALA B 1 779 ? -5.465 -40.125 -5.727 1 96.12 779 ALA B O 1
ATOM 13345 N N . PHE B 1 780 ? -6.457 -40.781 -7.594 1 97.06 780 PHE B N 1
ATOM 13346 C CA . PHE B 1 780 ? -5.262 -41.281 -8.258 1 97.06 780 PHE B CA 1
ATOM 13347 C C . PHE B 1 780 ? -4.922 -40.438 -9.477 1 97.06 780 PHE B C 1
ATOM 13349 O O . PHE B 1 780 ? -5.812 -40 -10.211 1 97.06 780 PHE B O 1
ATOM 13356 N N . THR B 1 781 ? -3.678 -40.156 -9.664 1 96.5 781 THR B N 1
ATOM 13357 C CA . THR B 1 781 ? -3.223 -39.438 -10.844 1 96.5 781 THR B CA 1
ATOM 13358 C C . THR B 1 781 ? -2.096 -40.188 -11.539 1 96.5 781 THR B C 1
ATOM 13360 O O . THR B 1 781 ? -1.342 -40.938 -10.898 1 96.5 781 THR B O 1
ATOM 13363 N N . GLY B 1 782 ? -2.031 -39.969 -12.852 1 96.62 782 GLY B N 1
ATOM 13364 C CA . GLY B 1 782 ? -0.99 -40.625 -13.648 1 96.62 782 GLY B CA 1
ATOM 13365 C C . GLY B 1 782 ? -0.493 -39.75 -14.781 1 96.62 782 GLY B C 1
ATOM 13366 O O . GLY B 1 782 ? -1.289 -39.094 -15.477 1 96.62 782 GLY B O 1
ATOM 13367 N N . ARG B 1 783 ? 0.75 -39.594 -14.859 1 96.62 783 ARG B N 1
ATOM 13368 C CA . ARG B 1 783 ? 1.436 -39 -15.992 1 96.62 783 ARG B CA 1
ATOM 13369 C C . ARG B 1 783 ? 2.123 -40.062 -16.844 1 96.62 783 ARG B C 1
ATOM 13371 O O . ARG B 1 783 ? 2.871 -40.906 -16.328 1 96.62 783 ARG B O 1
ATOM 13378 N N . PHE B 1 784 ? 1.864 -40.062 -18.188 1 97.38 784 PHE B N 1
ATOM 13379 C CA . PHE B 1 784 ? 2.438 -41.062 -19.047 1 97.38 784 PHE B CA 1
ATOM 13380 C C . PHE B 1 784 ? 3.242 -40.438 -20.172 1 97.38 784 PHE B C 1
ATOM 13382 O O . PHE B 1 784 ? 2.734 -39.562 -20.906 1 97.38 784 PHE B O 1
ATOM 13389 N N . GLY B 1 785 ? 4.457 -40.906 -20.234 1 96.06 785 GLY B N 1
ATOM 13390 C CA . GLY B 1 785 ? 5.363 -40.406 -21.25 1 96.06 785 GLY B CA 1
ATOM 13391 C C . GLY B 1 785 ? 6.18 -39.219 -20.781 1 96.06 785 GLY B C 1
ATOM 13392 O O . GLY B 1 785 ? 6.023 -38.75 -19.641 1 96.06 785 GLY B O 1
ATOM 13393 N N . GLY B 1 786 ? 7.074 -38.812 -21.719 1 95.75 786 GLY B N 1
ATOM 13394 C CA . GLY B 1 786 ? 7.988 -37.719 -21.406 1 95.75 786 GLY B CA 1
ATOM 13395 C C . GLY B 1 786 ? 9.273 -38.188 -20.75 1 95.75 786 GLY B C 1
ATOM 13396 O O . GLY B 1 786 ? 9.336 -39.312 -20.219 1 95.75 786 GLY B O 1
ATOM 13397 N N . LEU B 1 787 ? 10.219 -37.312 -20.844 1 97.19 787 LEU B N 1
ATOM 13398 C CA . LEU B 1 787 ? 11.516 -37.594 -20.234 1 97.19 787 LEU B CA 1
ATOM 13399 C C . LEU B 1 787 ? 11.906 -36.5 -19.266 1 97.19 787 LEU B C 1
ATOM 13401 O O . LEU B 1 787 ? 11.414 -35.375 -19.359 1 97.19 787 LEU B O 1
ATOM 13405 N N . VAL B 1 788 ? 12.68 -36.906 -18.266 1 96.62 788 VAL B N 1
ATOM 13406 C CA . VAL B 1 788 ? 13.234 -35.969 -17.312 1 96.62 788 VAL B CA 1
ATOM 13407 C C . VAL B 1 788 ? 14.719 -36.25 -17.094 1 96.62 788 VAL B C 1
ATOM 13409 O O . VAL B 1 788 ? 15.188 -37.344 -17.391 1 96.62 788 VAL B O 1
ATOM 13412 N N . VAL B 1 789 ? 15.43 -35.219 -16.672 1 96.44 789 VAL B N 1
ATOM 13413 C CA . VAL B 1 789 ? 16.859 -35.375 -16.406 1 96.44 789 VAL B CA 1
ATOM 13414 C C . VAL B 1 789 ? 17.141 -35.125 -14.922 1 96.44 789 VAL B C 1
ATOM 13416 O O . VAL B 1 789 ? 16.562 -34.188 -14.336 1 96.44 789 VAL B O 1
ATOM 13419 N N . SER B 1 790 ? 18 -35.938 -14.336 1 96.94 790 SER B N 1
ATOM 13420 C CA . SER B 1 790 ? 18.375 -35.75 -12.938 1 96.94 790 SER B CA 1
ATOM 13421 C C . SER B 1 790 ? 19.859 -35.438 -12.805 1 96.94 790 SER B C 1
ATOM 13423 O O . SER B 1 790 ? 20.688 -36.344 -12.68 1 96.94 790 SER B O 1
ATOM 13425 N N . ASP B 1 791 ? 20.156 -34.188 -12.727 1 96.81 791 ASP B N 1
ATOM 13426 C CA . ASP B 1 791 ? 21.531 -33.781 -12.445 1 96.81 791 ASP B CA 1
ATOM 13427 C C . ASP B 1 791 ? 21.922 -34.094 -11.008 1 96.81 791 ASP B C 1
ATOM 13429 O O . ASP B 1 791 ? 23.094 -34.312 -10.703 1 96.81 791 ASP B O 1
ATOM 13433 N N . THR B 1 792 ? 20.953 -34.156 -10.133 1 97 792 THR B N 1
ATOM 13434 C CA . THR B 1 792 ? 21.219 -34.531 -8.75 1 97 792 THR B CA 1
ATOM 13435 C C . THR B 1 792 ? 21.797 -35.969 -8.672 1 97 792 THR B C 1
ATOM 13437 O O . THR B 1 792 ? 22.797 -36.188 -7.988 1 97 792 THR B O 1
ATOM 13440 N N . GLN B 1 793 ? 21.172 -36.906 -9.359 1 97.81 793 GLN B N 1
ATOM 13441 C CA . GLN B 1 793 ? 21.703 -38.281 -9.383 1 97.81 793 GLN B CA 1
ATOM 13442 C C . GLN B 1 793 ? 23.109 -38.312 -9.961 1 97.81 793 GLN B C 1
ATOM 13444 O O . GLN B 1 793 ? 23.969 -39.062 -9.461 1 97.81 793 GLN B O 1
ATOM 13449 N N . ALA B 1 794 ? 23.312 -37.531 -11.008 1 97.75 794 ALA B N 1
ATOM 13450 C CA . ALA B 1 794 ? 24.641 -37.469 -11.602 1 97.75 794 ALA B CA 1
ATOM 13451 C C . ALA B 1 794 ? 25.672 -37 -10.578 1 97.75 794 ALA B C 1
ATOM 13453 O O . ALA B 1 794 ? 26.766 -37.562 -10.461 1 97.75 794 ALA B O 1
ATOM 13454 N N . MET B 1 795 ? 25.328 -36 -9.844 1 97.44 795 MET B N 1
ATOM 13455 C CA . MET B 1 795 ? 26.25 -35.406 -8.891 1 97.44 795 MET B CA 1
ATOM 13456 C C . MET B 1 795 ? 26.547 -36.375 -7.734 1 97.44 795 MET B C 1
ATOM 13458 O O . MET B 1 795 ? 27.688 -36.531 -7.324 1 97.44 795 MET B O 1
ATOM 13462 N N . ILE B 1 796 ? 25.531 -37 -7.184 1 98 796 ILE B N 1
ATOM 13463 C CA . ILE B 1 796 ? 25.781 -37.875 -6.047 1 98 796 ILE B CA 1
ATOM 13464 C C . ILE B 1 796 ? 26.562 -39.094 -6.512 1 98 796 ILE B C 1
ATOM 13466 O O . ILE B 1 796 ? 27.375 -39.656 -5.758 1 98 796 ILE B O 1
ATOM 13470 N N . ASP B 1 797 ? 26.391 -39.562 -7.75 1 98.12 797 ASP B N 1
ATOM 13471 C CA . ASP B 1 797 ? 27.25 -40.625 -8.312 1 98.12 797 ASP B CA 1
ATOM 13472 C C . ASP B 1 797 ? 28.688 -40.125 -8.453 1 98.12 797 ASP B C 1
ATOM 13474 O O . ASP B 1 797 ? 29.625 -40.844 -8.094 1 98.12 797 ASP B O 1
ATOM 13478 N N . LYS B 1 798 ? 28.797 -38.938 -9.016 1 97.19 798 LYS B N 1
ATOM 13479 C CA . LYS B 1 798 ? 30.125 -38.375 -9.242 1 97.19 798 LYS B CA 1
ATOM 13480 C C . LYS B 1 798 ? 30.922 -38.281 -7.945 1 97.19 798 LYS B C 1
ATOM 13482 O O . LYS B 1 798 ? 32.125 -38.531 -7.934 1 97.19 798 LYS B O 1
ATOM 13487 N N . TYR B 1 799 ? 30.266 -38.031 -6.852 1 97.31 799 TYR B N 1
ATOM 13488 C CA . TYR B 1 799 ? 30.969 -37.812 -5.594 1 97.31 799 TYR B CA 1
ATOM 13489 C C . TYR B 1 799 ? 31.016 -39.062 -4.75 1 97.31 799 TYR B C 1
ATOM 13491 O O . TYR B 1 799 ? 31.5 -39.062 -3.621 1 97.31 799 TYR B O 1
ATOM 13499 N N . GLY B 1 800 ? 30.453 -40.156 -5.281 1 98.06 800 GLY B N 1
ATOM 13500 C CA . GLY B 1 800 ? 30.578 -41.469 -4.668 1 98.06 800 GLY B CA 1
ATOM 13501 C C . GLY B 1 800 ? 29.703 -41.625 -3.439 1 98.06 800 GLY B C 1
ATOM 13502 O O . GLY B 1 800 ? 30 -42.469 -2.564 1 98.06 800 GLY B O 1
ATOM 13503 N N . VAL B 1 801 ? 28.672 -40.844 -3.344 1 97.94 801 VAL B N 1
ATOM 13504 C CA . VAL B 1 801 ? 27.859 -40.875 -2.133 1 97.94 801 VAL B CA 1
ATOM 13505 C C . VAL B 1 801 ? 26.516 -41.562 -2.436 1 97.94 801 VAL B C 1
ATOM 13507 O O . VAL B 1 801 ? 25.656 -41.656 -1.554 1 97.94 801 VAL B O 1
ATOM 13510 N N . SER B 1 802 ? 26.312 -42.094 -3.635 1 98.25 802 SER B N 1
ATOM 13511 C CA . SER B 1 802 ? 25.062 -42.75 -4.027 1 98.25 802 SER B CA 1
ATOM 13512 C C . SER B 1 802 ? 25.094 -44.219 -3.732 1 98.25 802 SER B C 1
ATOM 13514 O O . SER B 1 802 ? 26.172 -44.844 -3.668 1 98.25 802 SER B O 1
ATOM 13516 N N . GLU B 1 803 ? 23.922 -44.781 -3.566 1 97.75 803 GLU B N 1
ATOM 13517 C CA . GLU B 1 803 ? 23.812 -46.219 -3.447 1 97.75 803 GLU B CA 1
ATOM 13518 C C . GLU B 1 803 ? 24.359 -46.906 -4.684 1 97.75 803 GLU B C 1
ATOM 13520 O O . GLU B 1 803 ? 25.016 -47.969 -4.574 1 97.75 803 GLU B O 1
ATOM 13525 N N . SER B 1 804 ? 24.109 -46.375 -5.816 1 97.38 804 SER B N 1
ATOM 13526 C CA . SER B 1 804 ? 24.578 -46.938 -7.07 1 97.38 804 SER B CA 1
ATOM 13527 C C . SER B 1 804 ? 26.109 -47.031 -7.105 1 97.38 804 SER B C 1
ATOM 13529 O O . SER B 1 804 ? 26.656 -48.031 -7.617 1 97.38 804 SER B O 1
ATOM 13531 N N . SER B 1 805 ? 26.75 -46.062 -6.625 1 97.88 805 SER B N 1
ATOM 13532 C CA . SER B 1 805 ? 28.203 -46.094 -6.594 1 97.88 805 SER B CA 1
ATOM 13533 C C . SER B 1 805 ? 28.719 -47.219 -5.684 1 97.88 805 SER B C 1
ATOM 13535 O O . SER B 1 805 ? 29.719 -47.875 -5.996 1 97.88 805 SER B O 1
ATOM 13537 N N . ALA B 1 806 ? 28.109 -47.406 -4.555 1 97.94 806 ALA B N 1
ATOM 13538 C CA . ALA B 1 806 ? 28.5 -48.469 -3.65 1 97.94 806 ALA B CA 1
ATOM 13539 C C . ALA B 1 806 ? 28.281 -49.844 -4.297 1 97.94 806 ALA B C 1
ATOM 13541 O O . ALA B 1 806 ? 29.125 -50.75 -4.18 1 97.94 806 ALA B O 1
ATOM 13542 N N . VAL B 1 807 ? 27.156 -50 -4.898 1 97.69 807 VAL B N 1
ATOM 13543 C CA . VAL B 1 807 ? 26.828 -51.281 -5.566 1 97.69 807 VAL B CA 1
ATOM 13544 C C . VAL B 1 807 ? 27.875 -51.562 -6.645 1 97.69 807 VAL B C 1
ATOM 13546 O O . VAL B 1 807 ? 28.328 -52.688 -6.781 1 97.69 807 VAL B O 1
ATOM 13549 N N . ALA B 1 808 ? 28.203 -50.562 -7.402 1 97.62 808 ALA B N 1
ATOM 13550 C CA . ALA B 1 808 ? 29.219 -50.719 -8.445 1 97.62 808 ALA B CA 1
ATOM 13551 C C . ALA B 1 808 ? 30.562 -51.125 -7.848 1 97.62 808 ALA B C 1
ATOM 13553 O O . ALA B 1 808 ? 31.281 -51.969 -8.414 1 97.62 808 ALA B O 1
ATOM 13554 N N . ARG B 1 809 ? 30.938 -50.531 -6.781 1 97.19 809 ARG B N 1
ATOM 13555 C CA . ARG B 1 809 ? 32.219 -50.844 -6.141 1 97.19 809 ARG B CA 1
ATOM 13556 C C . ARG B 1 809 ? 32.219 -52.219 -5.547 1 97.19 809 ARG B C 1
ATOM 13558 O O . ARG B 1 809 ? 33.219 -52.938 -5.633 1 97.19 809 ARG B O 1
ATOM 13565 N N . GLN B 1 810 ? 31.156 -52.625 -4.949 1 96.81 810 GLN B N 1
ATOM 13566 C CA . GLN B 1 810 ? 31.031 -53.969 -4.398 1 96.81 810 GLN B CA 1
ATOM 13567 C C . GLN B 1 810 ? 31.078 -55.031 -5.5 1 96.81 810 GLN B C 1
ATOM 13569 O O . GLN B 1 810 ? 31.547 -56.156 -5.277 1 96.81 810 GLN B O 1
ATOM 13574 N N . ALA B 1 811 ? 30.703 -54.625 -6.656 1 96.12 811 ALA B N 1
ATOM 13575 C CA . ALA B 1 811 ? 30.719 -55.531 -7.801 1 96.12 811 ALA B CA 1
ATOM 13576 C C . ALA B 1 811 ? 32.094 -55.562 -8.461 1 96.12 811 ALA B C 1
ATOM 13578 O O . ALA B 1 811 ? 32.312 -56.312 -9.43 1 96.12 811 ALA B O 1
ATOM 13579 N N . GLY B 1 812 ? 33 -54.812 -7.988 1 94.31 812 GLY B N 1
ATOM 13580 C CA . GLY B 1 812 ? 34.344 -54.781 -8.516 1 94.31 812 GLY B CA 1
ATOM 13581 C C . GLY B 1 812 ? 34.531 -53.844 -9.688 1 94.31 812 GLY B C 1
ATOM 13582 O O . GLY B 1 812 ? 35.531 -53.875 -10.383 1 94.31 812 GLY B O 1
ATOM 13583 N N . GLY B 1 813 ? 33.531 -53.031 -9.867 1 94.5 813 GLY B N 1
ATOM 13584 C CA . GLY B 1 813 ? 33.531 -52.094 -10.977 1 94.5 813 GLY B CA 1
ATOM 13585 C C . GLY B 1 813 ? 32.25 -52.125 -11.789 1 94.5 813 GLY B C 1
ATOM 13586 O O . GLY B 1 813 ? 31.25 -52.719 -11.383 1 94.5 813 GLY B O 1
ATOM 13587 N N . VAL B 1 814 ? 32.25 -51.375 -12.82 1 94.31 814 VAL B N 1
ATOM 13588 C CA . VAL B 1 814 ? 31.078 -51.312 -13.703 1 94.31 814 VAL B CA 1
ATOM 13589 C C . VAL B 1 814 ? 31.391 -52.031 -15.016 1 94.31 814 VAL B C 1
ATOM 13591 O O . VAL B 1 814 ? 32.469 -51.812 -15.609 1 94.31 814 VAL B O 1
ATOM 13594 N N . TRP B 1 815 ? 30.516 -52.906 -15.383 1 90.38 815 TRP B N 1
ATOM 13595 C CA . TRP B 1 815 ? 30.703 -53.625 -16.641 1 90.38 815 TRP B CA 1
ATOM 13596 C C . TRP B 1 815 ? 30.5 -52.688 -17.828 1 90.38 815 TRP B C 1
ATOM 13598 O O . TRP B 1 815 ? 29.438 -52.094 -17.984 1 90.38 815 TRP B O 1
ATOM 13608 N N . VAL B 1 816 ? 31.438 -52.438 -18.531 1 88.69 816 VAL B N 1
ATOM 13609 C CA . VAL B 1 816 ? 31.406 -51.656 -19.766 1 88.69 816 VAL B CA 1
ATOM 13610 C C . VAL B 1 816 ? 31.938 -52.5 -20.922 1 88.69 816 VAL B C 1
ATOM 13612 O O . VAL B 1 816 ? 33.125 -52.781 -21.016 1 88.69 816 VAL B O 1
ATOM 13615 N N . GLY B 1 817 ? 31.031 -52.906 -21.828 1 80.62 817 GLY B N 1
ATOM 13616 C CA . GLY B 1 817 ? 31.422 -53.844 -22.891 1 80.62 817 GLY B CA 1
ATOM 13617 C C . GLY B 1 817 ? 31.781 -55.219 -22.375 1 80.62 817 GLY B C 1
ATOM 13618 O O . GLY B 1 817 ? 30.969 -55.875 -21.734 1 80.62 817 GLY B O 1
ATOM 13619 N N . ASP B 1 818 ? 33.188 -55.5 -22.562 1 79.25 818 ASP B N 1
ATOM 13620 C CA . ASP B 1 818 ? 33.594 -56.875 -22.266 1 79.25 818 ASP B CA 1
ATOM 13621 C C . ASP B 1 818 ? 34.406 -56.906 -20.984 1 79.25 818 ASP B C 1
ATOM 13623 O O . ASP B 1 818 ? 34.938 -57.969 -20.609 1 79.25 818 ASP B O 1
ATOM 13627 N N . SER B 1 819 ? 34.594 -55.781 -20.375 1 84 819 SER B N 1
ATOM 13628 C CA . SER B 1 819 ? 35.406 -55.781 -19.156 1 84 819 SER B CA 1
ATOM 13629 C C . SER B 1 819 ? 34.844 -54.812 -18.125 1 84 819 SER B C 1
ATOM 13631 O O . SER B 1 819 ? 34 -53.969 -18.453 1 84 819 SER B O 1
ATOM 13633 N N . LYS B 1 820 ? 35.344 -54.906 -16.906 1 90.19 820 LYS B N 1
ATOM 13634 C CA . LYS B 1 820 ? 34.938 -54.031 -15.828 1 90.19 820 LYS B CA 1
ATOM 13635 C C . LYS B 1 820 ? 35.875 -52.812 -15.734 1 90.19 820 LYS B C 1
ATOM 13637 O O . LYS B 1 820 ? 37.094 -52.969 -15.945 1 90.19 820 LYS B O 1
ATOM 13642 N N . VAL B 1 821 ? 35.281 -51.75 -15.508 1 92.44 821 VAL B N 1
ATOM 13643 C CA . VAL B 1 821 ? 36 -50.5 -15.273 1 92.44 821 VAL B CA 1
ATOM 13644 C C . VAL B 1 821 ? 35.812 -50.031 -13.836 1 92.44 821 VAL B C 1
ATOM 13646 O O . VAL B 1 821 ? 34.75 -50.312 -13.25 1 92.44 821 VAL B O 1
ATOM 13649 N N . ASP B 1 822 ? 36.875 -49.406 -13.352 1 93.81 822 ASP B N 1
ATOM 13650 C CA . ASP B 1 822 ? 36.781 -48.875 -12 1 93.81 822 ASP B CA 1
ATOM 13651 C C . ASP B 1 822 ? 35.562 -47.938 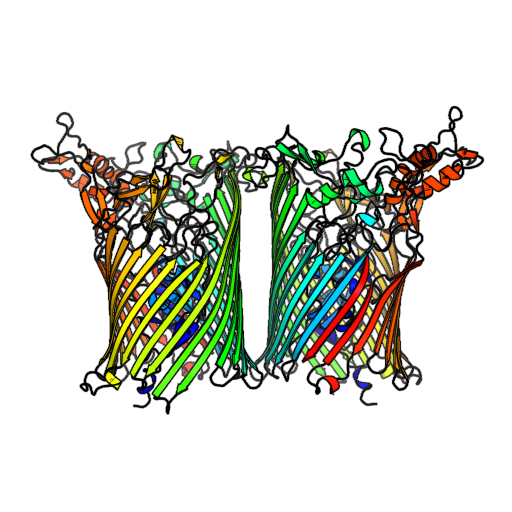-11.859 1 93.81 822 ASP B C 1
ATOM 13653 O O . ASP B 1 822 ? 35.281 -47.156 -12.758 1 93.81 822 ASP B O 1
ATOM 13657 N N . ALA B 1 823 ? 34.812 -48.062 -10.75 1 96.12 823 ALA B N 1
ATOM 13658 C CA . ALA B 1 823 ? 33.594 -47.312 -10.539 1 96.12 823 ALA B CA 1
ATOM 13659 C C . ALA B 1 823 ? 33.844 -45.812 -10.555 1 96.12 823 ALA B C 1
ATOM 13661 O O . ALA B 1 823 ? 33.062 -45.062 -11.125 1 96.12 823 ALA B O 1
ATOM 13662 N N . GLU B 1 824 ? 34.812 -45.312 -9.867 1 96.25 824 GLU B N 1
ATOM 13663 C CA . GLU B 1 824 ? 35.125 -43.906 -9.828 1 96.25 824 GLU B CA 1
ATOM 13664 C C . GLU B 1 824 ? 35.406 -43.344 -11.227 1 96.25 824 GLU B C 1
ATOM 13666 O O . GLU B 1 824 ? 34.938 -42.25 -11.57 1 96.25 824 GLU B O 1
ATOM 13671 N N . GLU B 1 825 ? 36.188 -44.094 -11.938 1 94.81 825 GLU B N 1
ATOM 13672 C CA . GLU B 1 825 ? 36.469 -43.719 -13.32 1 94.81 825 GLU B CA 1
ATOM 13673 C C . GLU B 1 825 ? 35.219 -43.656 -14.164 1 94.81 825 GLU B C 1
ATOM 13675 O O . GLU B 1 825 ? 35 -42.719 -14.922 1 94.81 825 GLU B O 1
ATOM 13680 N N . TYR B 1 826 ? 34.438 -44.688 -14 1 95.19 826 TYR B N 1
ATOM 13681 C CA . TYR B 1 826 ? 33.188 -44.75 -14.766 1 95.19 826 TYR B CA 1
ATOM 13682 C C . TYR B 1 826 ? 32.312 -43.531 -14.477 1 95.19 826 TYR B C 1
ATOM 13684 O O . TYR B 1 826 ? 31.891 -42.844 -15.391 1 95.19 826 TYR B O 1
ATOM 13692 N N . TYR B 1 827 ? 32 -43.281 -13.242 1 96.94 827 TYR B N 1
ATOM 13693 C CA . TYR B 1 827 ? 31.078 -42.219 -12.867 1 96.94 827 TYR B CA 1
ATOM 13694 C C . TYR B 1 827 ? 31.672 -40.844 -13.125 1 96.94 827 TYR B C 1
ATOM 13696 O O . TYR B 1 827 ? 30.938 -39.906 -13.43 1 96.94 827 TYR B O 1
ATOM 13704 N N . SER B 1 828 ? 32.938 -40.594 -13.016 1 95 828 SER B N 1
ATOM 13705 C CA . SER B 1 828 ? 33.562 -39.344 -13.344 1 95 828 SER B CA 1
ATOM 13706 C C . SER B 1 828 ? 33.375 -38.969 -14.812 1 95 828 SER B C 1
ATOM 13708 O O . SER B 1 828 ? 33.344 -37.812 -15.18 1 95 828 SER B O 1
ATOM 13710 N N . LYS B 1 829 ? 33.25 -39.969 -15.641 1 94.38 829 LYS B N 1
ATOM 13711 C CA . LYS B 1 829 ? 33.094 -39.719 -17.078 1 94.38 829 LYS B CA 1
ATOM 13712 C C . LYS B 1 829 ? 31.641 -39.562 -17.469 1 94.38 829 LYS B C 1
ATOM 13714 O O . LYS B 1 829 ? 31.266 -38.531 -18.062 1 94.38 829 LYS B O 1
ATOM 13719 N N . VAL B 1 830 ? 30.797 -40.469 -17.016 1 94.38 830 VAL B N 1
ATOM 13720 C CA . VAL B 1 830 ? 29.406 -40.469 -17.484 1 94.38 830 VAL B CA 1
ATOM 13721 C C . VAL B 1 830 ? 28.688 -39.25 -16.953 1 94.38 830 VAL B C 1
ATOM 13723 O O . VAL B 1 830 ? 27.703 -38.781 -17.562 1 94.38 830 VAL B O 1
ATOM 13726 N N . THR B 1 831 ? 29.141 -38.688 -15.898 1 95.75 831 THR B N 1
ATOM 13727 C CA . THR B 1 831 ? 28.5 -37.5 -15.328 1 95.75 831 THR B CA 1
ATOM 13728 C C . THR B 1 831 ? 28.781 -36.281 -16.172 1 95.75 831 THR B C 1
ATOM 13730 O O . THR B 1 831 ? 28.141 -35.219 -15.984 1 95.75 831 THR B O 1
ATOM 13733 N N . THR B 1 832 ? 29.672 -36.312 -17.047 1 94.75 832 THR B N 1
ATOM 13734 C CA . THR B 1 832 ? 29.891 -35.219 -17.984 1 94.75 832 THR B CA 1
ATOM 13735 C C . THR B 1 832 ? 28.969 -35.375 -19.203 1 94.75 832 THR B C 1
ATOM 13737 O O . THR B 1 832 ? 28.875 -34.438 -20.016 1 94.75 832 THR B O 1
ATOM 13740 N N . ALA B 1 833 ? 28.328 -36.5 -19.328 1 96.5 833 ALA B N 1
ATOM 13741 C CA . ALA B 1 833 ? 27.344 -36.75 -20.359 1 96.5 833 ALA B CA 1
ATOM 13742 C C . ALA B 1 833 ? 25.984 -37.094 -19.75 1 96.5 833 ALA B C 1
ATOM 13744 O O . ALA B 1 833 ? 25.391 -38.125 -20.062 1 96.5 833 ALA B O 1
ATOM 13745 N N . VAL B 1 834 ? 25.516 -36.188 -19.047 1 96.62 834 VAL B N 1
ATOM 13746 C CA . VAL B 1 834 ? 24.344 -36.375 -18.219 1 96.62 834 VAL B CA 1
ATOM 13747 C C . VAL B 1 834 ? 23.141 -36.719 -19.078 1 96.62 834 VAL B C 1
ATOM 13749 O O . VAL B 1 834 ? 22.312 -37.562 -18.703 1 96.62 834 VAL B O 1
ATOM 13752 N N . GLY B 1 835 ? 23.016 -36.031 -20.203 1 96.38 835 GLY B N 1
ATOM 13753 C CA . GLY B 1 835 ? 21.891 -36.312 -21.078 1 96.38 835 GLY B CA 1
ATOM 13754 C C . GLY B 1 835 ? 21.781 -37.75 -21.484 1 96.38 835 GLY B C 1
ATOM 13755 O O . GLY B 1 835 ? 20.672 -38.312 -21.609 1 96.38 835 GLY B O 1
ATOM 13756 N N . THR B 1 836 ? 22.859 -38.406 -21.656 1 95.94 836 THR B N 1
ATOM 13757 C CA . THR B 1 836 ? 22.891 -39.781 -22.156 1 95.94 836 THR B CA 1
ATOM 13758 C C . THR B 1 836 ? 22.625 -40.781 -21.016 1 95.94 836 THR B C 1
ATOM 13760 O O . THR B 1 836 ? 21.938 -41.781 -21.219 1 95.94 836 THR B O 1
ATOM 13763 N N . TYR B 1 837 ? 23.094 -40.469 -19.906 1 96.75 837 TYR B N 1
ATOM 13764 C CA . TYR B 1 837 ? 23.141 -41.531 -18.906 1 96.75 837 TYR B CA 1
ATOM 13765 C C . TYR B 1 837 ? 22.203 -41.25 -17.75 1 96.75 837 TYR B C 1
ATOM 13767 O O . TYR B 1 837 ? 21.922 -42.125 -16.938 1 96.75 837 TYR B O 1
ATOM 13775 N N . TYR B 1 838 ? 21.719 -40.094 -17.641 1 97.75 838 TYR B N 1
ATOM 13776 C CA . TYR B 1 838 ? 20.891 -39.719 -16.484 1 97.75 838 TYR B CA 1
ATOM 13777 C C . TYR B 1 838 ? 19.547 -39.156 -16.922 1 97.75 838 TYR B C 1
ATOM 13779 O O . TYR B 1 838 ? 19 -38.281 -16.281 1 97.75 838 TYR B O 1
ATOM 13787 N N . THR B 1 839 ? 19.047 -39.469 -18.078 1 97.56 839 THR B N 1
ATOM 13788 C CA . THR B 1 839 ? 17.703 -39.156 -18.562 1 97.56 839 THR B CA 1
ATOM 13789 C C . THR B 1 839 ? 16.766 -40.344 -18.281 1 97.56 839 THR B C 1
ATOM 13791 O O . THR B 1 839 ? 17.125 -41.5 -18.516 1 97.56 839 THR B O 1
ATOM 13794 N N . TYR B 1 840 ? 15.625 -40.062 -17.703 1 97.62 840 TYR B N 1
ATOM 13795 C CA . TYR B 1 840 ? 14.703 -41.094 -17.25 1 97.62 840 TYR B CA 1
ATOM 13796 C C . TYR B 1 840 ? 13.305 -40.875 -17.812 1 97.62 840 TYR B C 1
ATOM 13798 O O . TYR B 1 840 ? 12.984 -39.75 -18.25 1 97.62 840 TYR B O 1
ATOM 13806 N N . SER B 1 841 ? 12.539 -41.938 -17.766 1 97.62 841 SER B N 1
ATOM 13807 C CA . SER B 1 841 ? 11.117 -41.781 -18.062 1 97.62 841 SER B CA 1
ATOM 13808 C C . SER B 1 841 ? 10.414 -40.969 -16.969 1 97.62 841 SER B C 1
ATOM 13810 O O . SER B 1 841 ? 10.664 -41.156 -15.789 1 97.62 841 SER B O 1
ATOM 13812 N N . ALA B 1 842 ? 9.547 -40.094 -17.391 1 97.12 842 ALA B N 1
ATOM 13813 C CA . ALA B 1 842 ? 8.805 -39.281 -16.453 1 97.12 842 ALA B CA 1
ATOM 13814 C C . ALA B 1 842 ? 7.492 -39.969 -16.047 1 97.12 842 ALA B C 1
ATOM 13816 O O . ALA B 1 842 ? 6.723 -39.406 -15.258 1 97.12 842 ALA B O 1
ATOM 13817 N N . THR B 1 843 ? 7.168 -41.094 -16.547 1 98.06 843 THR B N 1
ATOM 13818 C CA . THR B 1 843 ? 5.922 -41.781 -16.25 1 98.06 843 THR B CA 1
ATOM 13819 C C . THR B 1 843 ? 5.812 -42.094 -14.758 1 98.06 843 THR B C 1
ATOM 13821 O O . THR B 1 843 ? 6.75 -42.625 -14.164 1 98.06 843 THR B O 1
ATOM 13824 N N . ASN B 1 844 ? 4.711 -41.719 -14.18 1 97.25 844 ASN B N 1
ATOM 13825 C CA . ASN B 1 844 ? 4.473 -42.031 -12.773 1 97.25 844 ASN B CA 1
ATOM 13826 C C . ASN B 1 844 ? 2.98 -42.156 -12.469 1 97.25 844 ASN B C 1
ATOM 13828 O O . ASN B 1 844 ? 2.156 -41.562 -13.164 1 97.25 844 ASN B O 1
ATOM 13832 N N . ILE B 1 845 ? 2.602 -42.906 -11.516 1 97.81 845 ILE B N 1
ATOM 13833 C CA . ILE B 1 845 ? 1.254 -43.094 -10.992 1 97.81 845 ILE B CA 1
ATOM 13834 C C . ILE B 1 845 ? 1.271 -43 -9.469 1 97.81 845 ILE B C 1
ATOM 13836 O O . ILE B 1 845 ? 2.135 -43.562 -8.805 1 97.81 845 ILE B O 1
ATOM 13840 N N . ARG B 1 846 ? 0.357 -42.25 -8.906 1 97.12 846 ARG B N 1
ATOM 13841 C CA . ARG B 1 846 ? 0.4 -42.094 -7.453 1 97.12 846 ARG B CA 1
ATOM 13842 C C . ARG B 1 846 ? -1.003 -41.938 -6.879 1 97.12 846 ARG B C 1
ATOM 13844 O O . ARG B 1 846 ? -1.944 -41.594 -7.605 1 97.12 846 ARG B O 1
ATOM 13851 N N . LEU B 1 847 ? -1.145 -42.281 -5.598 1 97.44 847 LEU B N 1
ATOM 13852 C CA . LEU B 1 847 ? -2.285 -41.875 -4.793 1 97.44 847 LEU B CA 1
ATOM 13853 C C . LEU B 1 847 ? -2.094 -40.438 -4.285 1 97.44 847 LEU B C 1
ATOM 13855 O O . LEU B 1 847 ? -1.444 -40.219 -3.258 1 97.44 847 LEU B O 1
ATOM 13859 N N . SER B 1 848 ? -2.682 -39.562 -4.957 1 94.75 848 SER B N 1
ATOM 13860 C CA . SER B 1 848 ? -2.418 -38.156 -4.723 1 94.75 848 SER B CA 1
ATOM 13861 C C . SER B 1 848 ? -3.178 -37.656 -3.504 1 94.75 848 SER B C 1
ATOM 13863 O O . SER B 1 848 ? -2.693 -36.781 -2.789 1 94.75 848 SER B O 1
ATOM 13865 N N . GLU B 1 849 ? -4.422 -38.125 -3.289 1 95.69 849 GLU B N 1
ATOM 13866 C CA . GLU B 1 849 ? -5.219 -37.656 -2.162 1 95.69 849 GLU B CA 1
ATOM 13867 C C . GLU B 1 849 ? -6.02 -38.781 -1.535 1 95.69 849 GLU B C 1
ATOM 13869 O O . GLU B 1 849 ? -6.453 -39.688 -2.232 1 95.69 849 GLU B O 1
ATOM 13874 N N . LEU B 1 850 ? -6.172 -38.719 -0.294 1 96.69 850 LEU B N 1
ATOM 13875 C CA . LEU B 1 850 ? -7.043 -39.594 0.501 1 96.69 850 LEU B CA 1
ATOM 13876 C C . LEU B 1 850 ? -7.68 -38.812 1.646 1 96.69 850 LEU B C 1
ATOM 13878 O O . LEU B 1 850 ? -7 -38.031 2.324 1 96.69 850 LEU B O 1
ATOM 13882 N N . SER B 1 851 ? -8.938 -38.969 1.755 1 96.25 851 SER B N 1
ATOM 13883 C CA . SER B 1 851 ? -9.617 -38.25 2.828 1 96.25 851 SER B CA 1
ATOM 13884 C C . SER B 1 851 ? -10.711 -39.094 3.457 1 96.25 851 SER B C 1
ATOM 13886 O O . SER B 1 851 ? -11.383 -39.875 2.764 1 96.25 851 SER B O 1
ATOM 13888 N N . LEU B 1 852 ? -10.844 -39.031 4.746 1 97.5 852 LEU B N 1
ATOM 13889 C CA . LEU B 1 852 ? -11.906 -39.656 5.523 1 97.5 852 LEU B CA 1
ATOM 13890 C C . LEU B 1 852 ? -12.539 -38.656 6.48 1 97.5 852 LEU B C 1
ATOM 13892 O O . LEU B 1 852 ? -11.852 -38.062 7.312 1 97.5 852 LEU B O 1
ATOM 13896 N N . SER B 1 853 ? -13.797 -38.469 6.297 1 96.62 853 SER B N 1
ATOM 13897 C CA . SER B 1 853 ? -14.469 -37.531 7.176 1 96.62 853 SER B CA 1
ATOM 13898 C C . SER B 1 853 ? -15.734 -38.125 7.785 1 96.62 853 SER B C 1
ATOM 13900 O O . SER B 1 853 ? -16.281 -39.094 7.25 1 96.62 853 SER B O 1
ATOM 13902 N N . TYR B 1 854 ? -16.172 -37.562 8.914 1 97.38 854 TYR B N 1
ATOM 13903 C CA . TYR B 1 854 ? -17.391 -37.969 9.602 1 97.38 854 TYR B CA 1
ATOM 13904 C C . TYR B 1 854 ? -18.172 -36.75 10.07 1 97.38 854 TYR B C 1
ATOM 13906 O O . TYR B 1 854 ? -17.641 -35.938 10.82 1 97.38 854 TYR B O 1
ATOM 13914 N N . GLN B 1 855 ? -19.344 -36.688 9.633 1 96.56 855 GLN B N 1
ATOM 13915 C CA . GLN B 1 855 ? -20.25 -35.656 10.117 1 96.56 855 GLN B CA 1
ATOM 13916 C C . GLN B 1 855 ? -21 -36.125 11.359 1 96.56 855 GLN B C 1
ATOM 13918 O O . GLN B 1 855 ? -21.875 -37 11.273 1 96.56 855 GLN B O 1
ATOM 13923 N N . LEU B 1 856 ? -20.828 -35.5 12.398 1 96.19 856 LEU B N 1
ATOM 13924 C CA . LEU B 1 856 ? -21.484 -35.875 13.641 1 96.19 856 LEU B CA 1
ATOM 13925 C C . LEU B 1 856 ? -22.984 -35.562 13.586 1 96.19 856 LEU B C 1
ATOM 13927 O O . LEU B 1 856 ? -23.375 -34.531 13.047 1 96.19 856 LEU B O 1
ATOM 13931 N N . PRO B 1 857 ? -23.797 -36.469 14.148 1 94.81 857 PRO B N 1
ATOM 13932 C CA . PRO B 1 857 ? -25.234 -36.156 14.18 1 94.81 857 PRO B CA 1
ATOM 13933 C C . PRO B 1 857 ? -25.547 -34.812 14.867 1 94.81 857 PRO B C 1
ATOM 13935 O O . PRO B 1 857 ? -25.016 -34.562 15.953 1 94.81 857 PRO B O 1
ATOM 13938 N N . LYS B 1 858 ? -26.328 -34.125 14.227 1 93.06 858 LYS B N 1
ATOM 13939 C CA . LYS B 1 858 ? -26.688 -32.781 14.734 1 93.06 858 LYS B CA 1
ATOM 13940 C C . LYS B 1 858 ? -27.328 -32.906 16.109 1 93.06 858 LYS B C 1
ATOM 13942 O O . LYS B 1 858 ? -27.266 -31.953 16.906 1 93.06 858 LYS B O 1
ATOM 13947 N N . THR B 1 859 ? -28.016 -34 16.391 1 93.38 859 THR B N 1
ATOM 13948 C CA . THR B 1 859 ? -28.75 -34.219 17.625 1 93.38 859 THR B CA 1
ATOM 13949 C C . THR B 1 859 ? -27.812 -34.156 18.828 1 93.38 859 THR B C 1
ATOM 13951 O O . THR B 1 859 ? -28.234 -33.844 19.938 1 93.38 859 THR B O 1
ATOM 13954 N N . TRP B 1 860 ? -26.609 -34.406 18.594 1 94.19 860 TRP B N 1
ATOM 13955 C CA . TRP B 1 860 ? -25.641 -34.406 19.688 1 94.19 860 TRP B CA 1
ATOM 13956 C C . TRP B 1 860 ? -25.422 -32.969 20.203 1 94.19 860 TRP B C 1
ATOM 13958 O O . TRP B 1 860 ? -24.953 -32.781 21.328 1 94.19 860 TRP B O 1
ATOM 13968 N N . PHE B 1 861 ? -25.812 -32.062 19.359 1 94.5 861 PHE B N 1
ATOM 13969 C CA . PHE B 1 861 ? -25.594 -30.656 19.703 1 94.5 861 PHE B CA 1
ATOM 13970 C C . PHE B 1 861 ? -26.906 -29.891 19.75 1 94.5 861 PHE B C 1
ATOM 13972 O O . PHE B 1 861 ? -26.938 -28.688 19.469 1 94.5 861 PHE B O 1
ATOM 13979 N N . LYS B 1 862 ? -28.109 -30.531 19.922 1 91.44 862 LYS B N 1
ATOM 13980 C CA . LYS B 1 862 ? -29.469 -29.984 19.984 1 91.44 862 LYS B CA 1
ATOM 13981 C C . LYS B 1 862 ? -29.812 -29.219 18.719 1 91.44 862 LYS B C 1
ATOM 13983 O O . LYS B 1 862 ? -30.469 -28.172 18.766 1 91.44 862 LYS B O 1
ATOM 13988 N N . ASN B 1 863 ? -29.094 -29.562 17.578 1 89.06 863 ASN B N 1
ATOM 13989 C CA . ASN B 1 863 ? -29.344 -29.078 16.219 1 89.06 863 ASN B CA 1
ATOM 13990 C C . ASN B 1 863 ? -28.859 -27.641 16.047 1 89.06 863 ASN B C 1
ATOM 13992 O O . ASN B 1 863 ? -29.391 -26.906 15.227 1 89.06 863 ASN B O 1
ATOM 13996 N N . HIS B 1 864 ? -27.828 -27.297 16.828 1 90 864 HIS B N 1
ATOM 13997 C CA . HIS B 1 864 ? -27.312 -25.938 16.734 1 90 864 HIS B CA 1
ATOM 13998 C C . HIS B 1 864 ? -25.969 -25.891 16.016 1 90 864 HIS B C 1
ATOM 14000 O O . HIS B 1 864 ? -25.516 -24.828 15.578 1 90 864 HIS B O 1
ATOM 14006 N N . VAL B 1 865 ? -25.453 -27.125 15.984 1 92.75 865 VAL B N 1
ATOM 14007 C CA . VAL B 1 865 ? -24.109 -27.141 15.414 1 92.75 865 VAL B CA 1
ATOM 14008 C C . VAL B 1 865 ? -23.984 -28.297 14.422 1 92.75 865 VAL B C 1
ATOM 14010 O O . VAL B 1 865 ? -24.469 -29.406 14.688 1 92.75 865 VAL B O 1
ATOM 14013 N N . ASN B 1 866 ? -23.5 -27.984 13.258 1 94 866 ASN B N 1
ATOM 14014 C CA . ASN B 1 866 ? -23.016 -29.016 12.344 1 94 866 ASN B CA 1
ATOM 14015 C C . ASN B 1 866 ? -21.5 -29.172 12.43 1 94 866 ASN B C 1
ATOM 14017 O O . ASN B 1 866 ? -20.75 -28.266 12.086 1 94 866 ASN B O 1
ATOM 14021 N N . MET B 1 867 ? -21.062 -30.297 12.844 1 95.81 867 MET B N 1
ATOM 14022 C CA . MET B 1 867 ? -19.641 -30.531 13.023 1 95.81 867 MET B CA 1
ATOM 14023 C C . MET B 1 867 ? -19.156 -31.672 12.133 1 95.81 867 MET B C 1
ATOM 14025 O O . MET B 1 867 ? -19.766 -32.719 12.094 1 95.81 867 MET B O 1
ATOM 14029 N N . THR B 1 868 ? -18.125 -31.453 11.445 1 96.12 868 THR B N 1
ATOM 14030 C CA . THR B 1 868 ? -17.5 -32.469 10.617 1 96.12 868 THR B CA 1
ATOM 14031 C C . THR B 1 868 ? -16.031 -32.625 10.977 1 96.12 868 THR B C 1
ATOM 14033 O O . THR B 1 868 ? -15.297 -31.641 11.062 1 96.12 868 THR B O 1
ATOM 14036 N N . LEU B 1 869 ? -15.602 -33.844 11.25 1 96.88 869 LEU B N 1
ATOM 14037 C CA . LEU B 1 869 ? -14.203 -34.188 11.484 1 96.88 869 LEU B CA 1
ATOM 14038 C C . LEU B 1 869 ? -13.625 -34.969 10.32 1 96.88 869 LEU B C 1
ATOM 14040 O O . LEU B 1 869 ? -14.32 -35.781 9.719 1 96.88 869 LEU B O 1
ATOM 14044 N N . GLY B 1 870 ? -12.391 -34.656 10 1 96.25 870 GLY B N 1
ATOM 14045 C CA . GLY B 1 870 ? -11.828 -35.344 8.859 1 96.25 870 GLY B CA 1
ATOM 14046 C C . GLY B 1 870 ? -10.344 -35.625 9 1 96.25 870 GLY B C 1
ATOM 14047 O O . GLY B 1 870 ? -9.625 -34.844 9.656 1 96.25 870 GLY B O 1
ATOM 14048 N N . LEU B 1 871 ? -9.859 -36.688 8.414 1 97.69 871 LEU B N 1
ATOM 14049 C CA . LEU B 1 871 ? -8.453 -37.031 8.195 1 97.69 871 LEU B CA 1
ATOM 14050 C C . LEU B 1 871 ? -8.094 -36.906 6.715 1 97.69 871 LEU B C 1
ATOM 14052 O O . LEU B 1 871 ? -8.891 -37.281 5.848 1 97.69 871 LEU B O 1
ATOM 14056 N N . THR B 1 872 ? -6.98 -36.312 6.496 1 96.5 872 THR B N 1
ATOM 14057 C CA . THR B 1 872 ? -6.598 -36.094 5.109 1 96.5 872 THR B CA 1
ATOM 14058 C C . THR B 1 872 ? -5.16 -36.531 4.859 1 96.5 872 THR B C 1
ATOM 14060 O O . THR B 1 872 ? -4.344 -36.562 5.781 1 96.5 872 THR B O 1
ATOM 14063 N N . GLY B 1 873 ? -4.844 -36.938 3.635 1 96.25 873 GLY B N 1
ATOM 14064 C CA . GLY B 1 873 ? -3.52 -37.312 3.174 1 96.25 873 GLY B CA 1
ATOM 14065 C C . GLY B 1 873 ? -3.248 -36.906 1.737 1 96.25 873 GLY B C 1
ATOM 14066 O O . GLY B 1 873 ? -4.141 -37 0.887 1 96.25 873 GLY B O 1
ATOM 14067 N N . LYS B 1 874 ? -2.068 -36.438 1.48 1 94.69 874 LYS B N 1
ATOM 14068 C CA . LYS B 1 874 ? -1.626 -36.062 0.14 1 94.69 874 LYS B CA 1
ATOM 14069 C C . LYS B 1 874 ? -0.34 -36.781 -0.236 1 94.69 874 LYS B C 1
ATOM 14071 O O . LYS B 1 874 ? 0.594 -36.875 0.564 1 94.69 874 LYS B O 1
ATOM 14076 N N . ASN B 1 875 ? -0.306 -37.281 -1.429 1 95.06 875 ASN B N 1
ATOM 14077 C CA . ASN B 1 875 ? 0.85 -38 -1.976 1 95.06 875 ASN B CA 1
ATOM 14078 C C . ASN B 1 875 ? 1.298 -39.125 -1.061 1 95.06 875 ASN B C 1
ATOM 14080 O O . ASN B 1 875 ? 2.469 -39.188 -0.685 1 95.06 875 ASN B O 1
ATOM 14084 N N . LEU B 1 876 ? 0.386 -40.031 -0.8 1 95.81 876 LEU B N 1
ATOM 14085 C CA . LEU B 1 876 ? 0.621 -41.062 0.217 1 95.81 876 LEU B CA 1
ATOM 14086 C C . LEU B 1 876 ? 1.363 -42.25 -0.371 1 95.81 876 LEU B C 1
ATOM 14088 O O . LEU B 1 876 ? 2.037 -43 0.354 1 95.81 876 LEU B O 1
ATOM 14092 N N . TRP B 1 877 ? 1.122 -42.375 -1.69 1 95.94 877 TRP B N 1
ATOM 14093 C CA . TRP B 1 877 ? 1.68 -43.594 -2.281 1 95.94 877 TRP B CA 1
ATOM 14094 C C . TRP B 1 877 ? 2.096 -43.344 -3.729 1 95.94 877 TRP B C 1
ATOM 14096 O O . TRP B 1 877 ? 1.25 -43.094 -4.59 1 95.94 877 TRP B O 1
ATOM 14106 N N . MET B 1 878 ? 3.408 -43.438 -3.988 1 96.56 878 MET B N 1
ATOM 14107 C CA . MET B 1 878 ? 3.92 -43.469 -5.355 1 96.56 878 MET B CA 1
ATOM 14108 C C . MET B 1 878 ? 3.932 -44.906 -5.891 1 96.56 878 MET B C 1
ATOM 14110 O O . MET B 1 878 ? 4.855 -45.656 -5.609 1 96.56 878 MET B O 1
ATOM 14114 N N . ILE B 1 879 ? 3.072 -45.25 -6.754 1 97.44 879 ILE B N 1
ATOM 14115 C CA . ILE B 1 879 ? 2.863 -46.594 -7.219 1 97.44 879 ILE B CA 1
ATOM 14116 C C . ILE B 1 879 ? 3.908 -46.969 -8.273 1 97.44 879 ILE B C 1
ATOM 14118 O O . ILE B 1 879 ? 4.434 -48.062 -8.289 1 97.44 879 ILE B O 1
ATOM 14122 N N . TYR B 1 880 ? 4.113 -46.062 -9.117 1 97.31 880 TYR B N 1
ATOM 14123 C CA . TYR B 1 880 ? 5.094 -46.281 -10.172 1 97.31 880 TYR B CA 1
ATOM 14124 C C . TYR B 1 880 ? 5.887 -45 -10.438 1 97.31 880 TYR B C 1
ATOM 14126 O O . TYR B 1 880 ? 5.32 -43.906 -10.5 1 97.31 880 TYR B O 1
ATOM 14134 N N . CYS B 1 881 ? 7.172 -45.094 -10.547 1 97.25 881 CYS B N 1
ATOM 14135 C CA . CYS B 1 881 ? 8.078 -44 -10.898 1 97.25 881 CYS B CA 1
ATOM 14136 C C . CYS B 1 881 ? 9.492 -44.531 -11.117 1 97.25 881 CYS B C 1
ATOM 14138 O O . CYS B 1 881 ? 10.094 -45.094 -10.219 1 97.25 881 CYS B O 1
ATOM 14140 N N . LYS B 1 882 ? 10 -44.344 -12.273 1 94.75 882 LYS B N 1
ATOM 14141 C CA . LYS B 1 882 ? 11.352 -44.781 -12.57 1 94.75 882 LYS B CA 1
ATOM 14142 C C . LYS B 1 882 ? 12.375 -43.688 -12.289 1 94.75 882 LYS B C 1
ATOM 14144 O O . LYS B 1 882 ? 13.539 -43.969 -12.008 1 94.75 882 LYS B O 1
ATOM 14149 N N . ALA B 1 883 ? 12.023 -42.469 -12.453 1 96 883 ALA B N 1
ATOM 14150 C CA . ALA B 1 883 ? 12.922 -41.344 -12.164 1 96 883 ALA B CA 1
ATOM 14151 C C . ALA B 1 883 ? 13.305 -41.312 -10.688 1 96 883 ALA B C 1
ATOM 14153 O O . ALA B 1 883 ? 12.508 -41.688 -9.82 1 96 883 ALA B O 1
ATOM 14154 N N . PRO B 1 884 ? 14.461 -40.938 -10.367 1 95.5 884 PRO B N 1
ATOM 14155 C CA . PRO B 1 884 ? 14.914 -40.906 -8.977 1 95.5 884 PRO B CA 1
ATOM 14156 C C . PRO B 1 884 ? 14.359 -39.719 -8.188 1 95.5 884 PRO B C 1
ATOM 14158 O O . PRO B 1 884 ? 14.773 -39.5 -7.055 1 95.5 884 PRO B O 1
ATOM 14161 N N . TYR B 1 885 ? 13.602 -38.938 -8.703 1 94 885 TYR B N 1
ATOM 14162 C CA . TYR B 1 885 ? 12.883 -37.844 -8.07 1 94 885 TYR B CA 1
ATOM 14163 C C . TYR B 1 885 ? 11.453 -37.75 -8.594 1 94 885 TYR B C 1
ATOM 14165 O O . TYR B 1 885 ? 11.047 -38.531 -9.445 1 94 885 TYR B O 1
ATOM 14173 N N . ASP B 1 886 ? 10.688 -36.844 -8.078 1 94.31 886 ASP B N 1
ATOM 14174 C CA . ASP B 1 886 ? 9.305 -36.656 -8.516 1 94.31 886 ASP B CA 1
ATOM 14175 C C . ASP B 1 886 ? 9.242 -35.875 -9.828 1 94.31 886 ASP B C 1
ATOM 14177 O O . ASP B 1 886 ? 9.5 -34.688 -9.852 1 94.31 886 ASP B O 1
ATOM 14181 N N . PRO B 1 887 ? 8.867 -36.438 -10.891 1 93.44 887 PRO B N 1
ATOM 14182 C CA . PRO B 1 887 ? 8.852 -35.781 -12.195 1 93.44 887 PRO B CA 1
ATOM 14183 C C . PRO B 1 887 ? 7.797 -34.688 -12.281 1 93.44 887 PRO B C 1
ATOM 14185 O O . PRO B 1 887 ? 7.809 -33.875 -13.219 1 93.44 887 PRO B O 1
ATOM 14188 N N . GLU B 1 888 ? 6.883 -34.562 -11.32 1 90.88 888 GLU B N 1
ATOM 14189 C CA . GLU B 1 888 ? 5.812 -33.594 -11.375 1 90.88 888 GLU B CA 1
ATOM 14190 C C . GLU B 1 888 ? 6.242 -32.281 -10.727 1 90.88 888 GLU B C 1
ATOM 14192 O O . GLU B 1 888 ? 5.559 -31.25 -10.859 1 90.88 888 GLU B O 1
ATOM 14197 N N . SER B 1 889 ? 7.312 -32.25 -10.094 1 88.19 889 SER B N 1
ATOM 14198 C CA . SER B 1 889 ? 7.855 -31.031 -9.547 1 88.19 889 SER B CA 1
ATOM 14199 C C . SER B 1 889 ? 8.523 -30.188 -10.633 1 88.19 889 SER B C 1
ATOM 14201 O O . SER B 1 889 ? 9.211 -30.719 -11.508 1 88.19 889 SER B O 1
ATOM 14203 N N . THR B 1 890 ? 8.258 -28.891 -10.617 1 85.38 890 THR B N 1
ATOM 14204 C CA . THR B 1 890 ? 8.836 -28.062 -11.664 1 85.38 890 THR B CA 1
ATOM 14205 C C . THR B 1 890 ? 10.008 -27.234 -11.125 1 85.38 890 THR B C 1
ATOM 14207 O O . THR B 1 890 ? 9.977 -26.781 -9.977 1 85.38 890 THR B O 1
ATOM 14210 N N . SER B 1 891 ? 10.945 -27.047 -11.992 1 82.25 891 SER B N 1
ATOM 14211 C CA . SER B 1 891 ? 12.109 -26.234 -11.664 1 82.25 891 SER B CA 1
ATOM 14212 C C . SER B 1 891 ? 11.867 -24.766 -11.992 1 82.25 891 SER B C 1
ATOM 14214 O O . SER B 1 891 ? 12.586 -23.891 -11.516 1 82.25 891 SER B O 1
ATOM 14216 N N . SER B 1 892 ? 10.883 -24.516 -12.82 1 84.25 892 SER B N 1
ATOM 14217 C CA . SER B 1 892 ? 10.555 -23.156 -13.234 1 84.25 892 SER B CA 1
ATOM 14218 C C . SER B 1 892 ? 9.047 -22.969 -13.398 1 84.25 892 SER B C 1
ATOM 14220 O O . SER B 1 892 ? 8.391 -23.766 -14.062 1 84.25 892 SER B O 1
ATOM 14222 N N . VAL B 1 893 ? 8.625 -21.891 -12.883 1 85.88 893 VAL B N 1
ATOM 14223 C CA . VAL B 1 893 ? 7.203 -21.594 -13 1 85.88 893 VAL B CA 1
ATOM 14224 C C . VAL B 1 893 ? 6.949 -20.719 -14.219 1 85.88 893 VAL B C 1
ATOM 14226 O O . VAL B 1 893 ? 5.844 -20.703 -14.766 1 85.88 893 VAL B O 1
ATOM 14229 N N . THR B 1 894 ? 7.945 -20.078 -14.688 1 85.5 894 THR B N 1
ATOM 14230 C CA . THR B 1 894 ? 7.695 -19.062 -15.711 1 85.5 894 THR B CA 1
ATOM 14231 C C . THR B 1 894 ? 8.266 -19.516 -17.062 1 85.5 894 THR B C 1
ATOM 14233 O O . THR B 1 894 ? 7.805 -19.062 -18.109 1 85.5 894 THR B O 1
ATOM 14236 N N . SER B 1 895 ? 9.227 -20.406 -17.078 1 87.06 895 SER B N 1
ATOM 14237 C CA . SER B 1 895 ? 9.836 -20.844 -18.328 1 87.06 895 SER B CA 1
ATOM 14238 C C . SER B 1 895 ? 9.102 -22.031 -18.906 1 87.06 895 SER B C 1
ATOM 14240 O O . SER B 1 895 ? 8.82 -23 -18.203 1 87.06 895 SER B O 1
ATOM 14242 N N . ASN B 1 896 ? 8.898 -21.984 -20.188 1 88.75 896 ASN B N 1
ATOM 14243 C CA . ASN B 1 896 ? 8.266 -23.109 -20.875 1 88.75 896 ASN B CA 1
ATOM 14244 C C . ASN B 1 896 ? 9.273 -24.219 -21.188 1 88.75 896 ASN B C 1
ATOM 14246 O O . ASN B 1 896 ? 8.891 -25.359 -21.453 1 88.75 896 ASN B O 1
ATOM 14250 N N . PHE B 1 897 ? 10.492 -23.859 -21.141 1 90.62 897 PHE B N 1
ATOM 14251 C CA . PHE B 1 897 ? 11.492 -24.781 -21.672 1 90.62 897 PHE B CA 1
ATOM 14252 C C . PHE B 1 897 ? 12.336 -25.359 -20.547 1 90.62 897 PHE B C 1
ATOM 14254 O O . PHE B 1 897 ? 12.844 -26.484 -20.656 1 90.62 897 PHE B O 1
ATOM 14261 N N . TYR B 1 898 ? 12.508 -24.672 -19.516 1 90.5 898 TYR B N 1
ATOM 14262 C CA . TYR B 1 898 ? 13.273 -25.234 -18.406 1 90.5 898 TYR B CA 1
ATOM 14263 C C . TYR B 1 898 ? 12.391 -26.078 -17.5 1 90.5 898 TYR B C 1
ATOM 14265 O O . TYR B 1 898 ? 12.125 -25.719 -16.359 1 90.5 898 TYR B O 1
ATOM 14273 N N . GLN B 1 899 ? 12.023 -27.203 -18.016 1 90.69 899 GLN B N 1
ATOM 14274 C CA . GLN B 1 899 ? 11.164 -28.156 -17.344 1 90.69 899 GLN B CA 1
ATOM 14275 C C . GLN B 1 899 ? 11.812 -29.547 -17.281 1 90.69 899 GLN B C 1
ATOM 14277 O O . GLN B 1 899 ? 12.664 -29.859 -18.125 1 90.69 899 GLN B O 1
ATOM 14282 N N . GLY B 1 900 ? 11.422 -30.375 -16.281 1 91.19 900 GLY B N 1
ATOM 14283 C CA . GLY B 1 900 ? 11.867 -31.75 -16.203 1 91.19 900 GLY B CA 1
ATOM 14284 C C . GLY B 1 900 ? 13.312 -31.891 -15.742 1 91.19 900 GLY B C 1
ATOM 14285 O O . GLY B 1 900 ? 14.008 -32.844 -16.125 1 91.19 900 GLY B O 1
ATOM 14286 N N . VAL B 1 901 ? 13.781 -30.953 -15.055 1 93.44 901 VAL B N 1
ATOM 14287 C CA . VAL B 1 901 ? 15.164 -30.953 -14.586 1 93.44 901 VAL B CA 1
ATOM 14288 C C . VAL B 1 901 ? 15.188 -31.031 -13.062 1 93.44 901 VAL B C 1
ATOM 14290 O O . VAL B 1 901 ? 14.508 -30.266 -12.383 1 93.44 901 VAL B O 1
ATOM 14293 N N . ASP B 1 902 ? 15.945 -31.969 -12.617 1 94.69 902 ASP B N 1
ATOM 14294 C CA . ASP B 1 902 ? 16.234 -32.031 -11.195 1 94.69 902 ASP B CA 1
ATOM 14295 C C . ASP B 1 902 ? 17.703 -31.688 -10.906 1 94.69 902 ASP B C 1
ATOM 14297 O O . ASP B 1 902 ? 18.609 -32.375 -11.359 1 94.69 902 ASP B O 1
ATOM 14301 N N . TYR B 1 903 ? 17.906 -30.609 -10.305 1 95.44 903 TYR B N 1
ATOM 14302 C CA . TYR B 1 903 ? 19.234 -30.188 -9.859 1 95.44 903 TYR B CA 1
ATOM 14303 C C . TYR B 1 903 ? 19.188 -29.672 -8.43 1 95.44 903 TYR B C 1
ATOM 14305 O O . TYR B 1 903 ? 19.125 -28.469 -8.203 1 95.44 903 TYR B O 1
ATOM 14313 N N . PHE B 1 904 ? 19.219 -30.641 -7.465 1 94.94 904 PHE B N 1
ATOM 14314 C CA . PHE B 1 904 ? 19.156 -30.406 -6.027 1 94.94 904 PHE B CA 1
ATOM 14315 C C . PHE B 1 904 ? 17.859 -29.719 -5.645 1 94.94 904 PHE B C 1
ATOM 14317 O O . PHE B 1 904 ? 17.859 -28.766 -4.855 1 94.94 904 PHE B O 1
ATOM 14324 N N . GLN B 1 905 ? 16.812 -30.141 -6.238 1 91.81 905 GLN B N 1
ATOM 14325 C CA . GLN B 1 905 ? 15.5 -29.641 -5.875 1 91.81 905 GLN B CA 1
ATOM 14326 C C . GLN B 1 905 ? 15.031 -30.219 -4.547 1 91.81 905 GLN B C 1
ATOM 14328 O O . GLN B 1 905 ? 15.328 -31.375 -4.234 1 91.81 905 GLN B O 1
ATOM 14333 N N . GLN B 1 906 ? 14.352 -29.375 -3.859 1 92.44 906 GLN B N 1
ATOM 14334 C CA . GLN B 1 906 ? 13.719 -29.906 -2.654 1 92.44 906 GLN B CA 1
ATOM 14335 C C . GLN B 1 906 ? 12.758 -31.047 -2.988 1 92.44 906 GLN B C 1
ATOM 14337 O O . GLN B 1 906 ? 12.016 -30.969 -3.969 1 92.44 906 GLN B O 1
ATOM 14342 N N . PRO B 1 907 ? 12.766 -32.094 -2.199 1 92.88 907 PRO B N 1
ATOM 14343 C CA . PRO B 1 907 ? 11.844 -33.188 -2.477 1 92.88 907 PRO B CA 1
ATOM 14344 C C . PRO B 1 907 ? 10.375 -32.781 -2.354 1 92.88 907 PRO B C 1
ATOM 14346 O O . PRO B 1 907 ? 10.039 -31.906 -1.552 1 92.88 907 PRO B O 1
ATOM 14349 N N . SER B 1 908 ? 9.602 -33.406 -3.205 1 91.88 908 SER B N 1
ATOM 14350 C CA . SER B 1 908 ? 8.156 -33.219 -3.051 1 91.88 908 SER B CA 1
ATOM 14351 C C . SER B 1 908 ? 7.688 -33.719 -1.684 1 91.88 908 SER B C 1
ATOM 14353 O O . SER B 1 908 ? 8.375 -34.5 -1.027 1 91.88 908 SER B O 1
ATOM 14355 N N . LEU B 1 909 ? 6.543 -33.281 -1.288 1 93.62 909 LEU B N 1
ATOM 14356 C CA . LEU B 1 909 ? 6.133 -33.5 0.094 1 93.62 909 LEU B CA 1
ATOM 14357 C C . LEU B 1 909 ? 5.004 -34.531 0.168 1 93.62 909 LEU B C 1
ATOM 14359 O O . LEU B 1 909 ? 4.172 -34.594 -0.738 1 93.62 909 LEU B O 1
ATOM 14363 N N . ARG B 1 910 ? 5.055 -35.312 1.139 1 95.12 910 ARG B N 1
ATOM 14364 C CA . ARG B 1 910 ? 3.943 -36.125 1.627 1 95.12 910 ARG B CA 1
ATOM 14365 C C . ARG B 1 910 ? 3.32 -35.5 2.875 1 95.12 910 ARG B C 1
ATOM 14367 O O . ARG B 1 910 ? 4.035 -35.062 3.773 1 95.12 910 ARG B O 1
ATOM 14374 N N . SER B 1 911 ? 2.039 -35.469 2.877 1 95.12 911 SER B N 1
ATOM 14375 C CA . SER B 1 911 ? 1.418 -34.781 4.012 1 95.12 911 SER B CA 1
ATOM 14376 C C . SER B 1 911 ? 0.287 -35.625 4.602 1 95.12 911 SER B C 1
ATOM 14378 O O . SER B 1 911 ? -0.43 -36.312 3.873 1 95.12 911 SER B O 1
ATOM 14380 N N . LEU B 1 912 ? 0.166 -35.562 5.871 1 97.38 912 LEU B N 1
ATOM 14381 C CA . LEU B 1 912 ? -0.938 -36.094 6.66 1 97.38 912 LEU B CA 1
ATOM 14382 C C . LEU B 1 912 ? -1.521 -35.031 7.578 1 97.38 912 LEU B C 1
ATOM 14384 O O . LEU B 1 912 ? -0.784 -34.219 8.148 1 97.38 912 LEU B O 1
ATOM 14388 N N . GLY B 1 913 ? -2.812 -35.031 7.613 1 96.94 913 GLY B N 1
ATOM 14389 C CA . GLY B 1 913 ? -3.389 -34 8.461 1 96.94 913 GLY B CA 1
ATOM 14390 C C . GLY B 1 913 ? -4.82 -34.281 8.867 1 96.94 913 GLY B C 1
ATOM 14391 O O . GLY B 1 913 ? -5.301 -35.406 8.703 1 96.94 913 GLY B O 1
ATOM 14392 N N . PHE B 1 914 ? -5.457 -33.312 9.516 1 97 914 PHE B N 1
ATOM 14393 C CA . PHE B 1 914 ? -6.848 -33.406 9.945 1 97 914 PHE B CA 1
ATOM 14394 C C . PHE B 1 914 ? -7.578 -32.094 9.727 1 97 914 PHE B C 1
ATOM 14396 O O . PHE B 1 914 ? -6.941 -31.047 9.586 1 97 914 PHE B O 1
ATOM 14403 N N . ASN B 1 915 ? -8.859 -32.188 9.625 1 95.62 915 ASN B N 1
ATOM 14404 C CA . ASN B 1 915 ? -9.719 -31.016 9.453 1 95.62 915 ASN B CA 1
ATOM 14405 C C . ASN B 1 915 ? -10.867 -31.016 10.461 1 95.62 915 ASN B C 1
ATOM 14407 O O . ASN B 1 915 ? -11.344 -32.094 10.867 1 95.62 915 ASN B O 1
ATOM 14411 N N . VAL B 1 916 ? -11.258 -29.844 10.844 1 96.75 916 VAL B N 1
ATOM 14412 C CA . VAL B 1 916 ? -12.438 -29.609 11.672 1 96.75 916 VAL B CA 1
ATOM 14413 C C . VAL B 1 916 ? -13.281 -28.484 11.062 1 96.75 916 VAL B C 1
ATOM 14415 O O . VAL B 1 916 ? -12.742 -27.438 10.68 1 96.75 916 VAL B O 1
ATOM 14418 N N . LYS B 1 917 ? -14.523 -28.75 10.891 1 95.94 917 LYS B N 1
ATOM 14419 C CA . LYS B 1 917 ? -15.445 -27.719 10.414 1 95.94 917 LYS B CA 1
ATOM 14420 C C . LYS B 1 917 ? -16.656 -27.594 11.344 1 95.94 917 LYS B C 1
ATOM 14422 O O . LYS B 1 917 ? -17.297 -28.594 11.656 1 95.94 917 LYS B O 1
ATOM 14427 N N . LEU B 1 918 ? -16.938 -26.422 11.75 1 96.38 918 LEU B N 1
ATOM 14428 C CA . LEU B 1 918 ? -18.078 -26.094 12.586 1 96.38 918 LEU B CA 1
ATOM 14429 C C . LEU B 1 918 ? -18.953 -25.047 11.922 1 96.38 918 LEU B C 1
ATOM 14431 O O . LEU B 1 918 ? -18.453 -24.031 11.422 1 96.38 918 LEU B O 1
ATOM 14435 N N . THR B 1 919 ? -20.188 -25.344 11.93 1 94.25 919 THR B N 1
ATOM 14436 C CA . THR B 1 919 ? -21.141 -24.359 11.438 1 94.25 919 THR B CA 1
ATOM 14437 C C . THR B 1 919 ? -22.266 -24.156 12.453 1 94.25 919 THR B C 1
ATOM 14439 O O . THR B 1 919 ? -22.891 -25.125 12.891 1 94.25 919 THR B O 1
ATOM 14442 N N . PHE B 1 920 ? -22.594 -23.016 12.68 1 92.81 920 PHE B N 1
ATOM 14443 C CA . PHE B 1 920 ? -23.609 -22.672 13.664 1 92.81 920 PHE B CA 1
ATOM 14444 C C . PHE B 1 920 ? -24.766 -21.938 13 1 92.81 920 PHE B C 1
ATOM 14446 O O . PHE B 1 920 ? -24.562 -21.125 12.094 1 92.81 920 PHE B O 1
#

Sequence (1840 aa):
MGEDTQTLDEVVVTALGIKREQKALSYNVQQVKGDELTNIKDANFINALSGKVAGVTINASSAGAGAAARVVMRGTKSLEKNDNALYVIDGIPMFNVNSGDNAGGTMNKQPGSNSVADINPEDIESMTILTGPSAAALYGSDASNGVILITTKKGTVGKVQISYSNSTSFSSPMMMPKFQNIYGNREGELGSWGSLMDTPSNFDPSDFFNTGMTEMNGFTLTTGTEQNQTYASVSTTNSTGILPNNAYNRYNFSIRNTAKFCDNKLSLDLGAQYIIQNNKNMVGSGQYFNPLVSLYLFPRGENFQEVQMYERYSEARNLMVQYWPESIFGTDLDMQNPYWIMNRMQNELSKRRYMFNASLKWDITDWVNVTGRVRVDNSDSDSYEKYYASTRGTFTESSSKGYYGHTKQNDRSVYADVMASINKNFFDDKLSLNATVGASINDIQEDAMYLKGGLEQIPNFFHYGNINVNTSKRNESKWHDQVQSVFASAELGWNHQLYLTVTGRNDWASQLAFTSKGSYFYPSVGLSWLVSESVKLPKAISYLKVRGSWAEVASSPNRYLTQMQYTYNEQTNTYEYPASHYNTNLKPENTKSWELGVNAKFLGNRINLDMTFYRSNTFNQTFYVDASASSGYKNNIVQTGNIQNQGIELALGYSDTFDKVKVSTNFTYTLNQNKIVSLANGAINPETGEAIEMEYYSKGTLGTSGGPTLRLYENGSMGDIYINQRLRQSPNGYIWKDPSNGSLAIENTEYRKVGSILPKYYLGWNGSVAWKGWNLGFAFTGRFGGLVVSDTQAMIDKYGVSESSAVARQAGGVWVGDSKVDAEEYYSKVTTAVGTYYTYSATNIRLSELSLSYQLPKTWFKNHVNMTLGLTGKNLWMIYCKAPYDPESTSSVTSNFYQGVDYFQQPSLRSLGFNVKLTFMGEDTQTLDEVVVTALGIKREQKALSYNVQQVKGDELTNIKDANFINALSGKVAGVTINASSAGAGAAARVVMRGTKSLEKNDNALYVIDGIPMFNVNSGDNAGGTMNKQPGSNSVADINPEDIESMTILTGPSAAALYGSDASNGVILITTKKGTVGKVQISYSNSTSFSSPMMMPKFQNIYGNREGELGSWGSLMDTPSNFDPSDFFNTGMTEMNGFTLTTGTEQNQTYASVSTTNSTGILPNNAYNRYNFSIRNTAKFCDNKLSLDLGAQYIIQNNKNMVGSGQYFNPLVSLYLFPRGENFQEVQMYERYSEARNLMVQYWPESIFGTDLDMQNPYWIMNRMQNELSKRRYMFNASLKWDITDWVNVTGRVRVDNSDSDSYEKYYASTRGTFTESSSKGYYGHTKQNDRSVYADVMASINKNFFDDKLSLNATVGASINDIQEDAMYLKGGLEQIPNFFHYGNINVNTSKRNESKWHDQVQSVFASAELGWNHQLYLTVTGRNDWASQLAFTSKGSYFYPSVGLSWLVSESVKLPKAISYLKVRGSWAEVASSPNRYLTQMQYTYNEQTNTYEYPASHYNTNLKPENTKSWELGVNAKFLGNRINLDMTFYRSNTFNQTFYVDASASSGYKNNIVQTGNIQNQGIELALGYSDTFDKVKVSTNFTYTLNQNKIVSLANGAINPETGEAIEMEYYSKGTLGTSGGPTLRLYENGSMGDIYINQRLRQSPNGYIWKDPSNGSLAIENTEYRKVGSILPKYYLGWNGSVAWKGWNLGFAFTGRFGGLVVSDTQAMIDKYGVSESSAVARQAGGVWVGDSKVDAEEYYSKVTTAVGTYYTYSATNIRLSELSLSYQLPKTWFKNHVNMTLGLTGKNLWMIYCKAPYDPESTSSVTSNFYQGVDYFQQPSLRSLGFNVKLTF

Organism: Bacteroides thetaiotaomicron (strain ATCC 29148 / DSM 2079 / JCM 5827 / CCUG 10774 / NCTC 10582 / VPI-5482 / E50) (NCBI:txid226186)